Protein 8Z0R (pdb70)

Foldseek 3Di:
DPPDDAPDWFFDAQLCCCFQPNDDDDVVDGQQQKDKWKKKWFAQDDVVLLFVLVLVLCQQAFLQFWAWDDDPPGTIIHTDGSPPDGEAEEEAEDPVRVVVVCVVPRRDDDDRGDGGFKYWYWYDHDSTMIMIMMMGGGFSFDLLVVLSVVSSVQSSVCSPPPHHGDDDHQPDHVSRVRVVNVVPDDVPVLVVLLVVLLVVLPPPDFAFAFAFPDDQDQAAPQFWDKFKFDDAQVLQVLLQVVQVVLVHGSLLVLVLLLVLLRVVRGDDFKAKEKEWDFDDPPVSCSSHTGGGIAIDIFMFTNDQPAWSSVRSVSSVVRVVVCVVSPRRHVVVSQVPRDPDDRRSAQGSHQHYEYEDEDVGIDMGIDDDTSRGHSHQKYWYWYQDSRGIITMMMGRPSTHDPVVRVLSSVSPVLSVLCSVPVGGGSNVSVVVSNPD/DDPDDAFDWFADAQLLCVAQVNPDDDVQDSQLDKDKWKKKKFFQDDVVLLFVLVLVLCQQAQLQQWAWDDDPPGIIITGAHSPPDGAAEEEDEDDVRVVVVVVVPRRDDDDRGDRGFWYWYWYCHDSGIIMIMIIGTGFSFDVLLVVLSVVSSVQSSVQRVDPHHDDDDHQPDHVSNVRVVNVVPDDVVLVVVLLVVVCVVLPPPDFAAPFAFDADQDQAADQFWDKDKFFAFPVLVVLLQVVQVVLVHGSVLLLVLLVLLLRVVRHVDQKAKAKEKDFDDPDPSRSSHGGRRIAIFIAMFGRPQPDWSSVRSVSSRVRVVVCVVSGRRHPVVSCVVVPVDDRNRFDGPHQEYEYEDEDDDRDMDMDIDDDDSRGDRHQWYWYWYQDPRGIITIIMGRPSTHDPVVNVLSSQLSNLLSVLCSVPVTDTSVVSSVVSVPPPVD/DAPDDAFDWFADAQLLCPAQVNDDDDVQDSQLAKDKWKKKKFFQDDVVLLFVLVLVLCQQAQLQQKAWDDDPPGITIHGDHSPPDGEAEEEAEDDVRVVVVCVVPRRDDDDRGDRGFKYWYWYCHDSRIIMIMIMGGGFSFDVLLVQLSVVSSVQSSVQRVVPHDRDDDHQPYHVSRVRVVNCVPDPPPLQVVLLVVLCVVLPPPDFAFPFAFPADQDQAAPQFWDWDKFDAFAVLQVLLQVVCVVVPHGSVLLLVLLVVLLRCVGGPDQKAKAKEKDFDDPDPSSSNHGGYRIAIFIAIFGQPQVDASVVRSVSSVVRVVVCVVSGRRHPVVSCVVVPVDDRNRFDGPHAEYEYEDEDDVMDMGIDDDTSRGHRHAKYWYWYQDNRGIITIIMGRPSTHDPVVNVLSSQLSNQLSVLCSVCRGGTSVVSSVVSND/DADDDAFGWFADAQLLCVFQVNDDDDVQDSQLAKDKWKWKKFFQDDVVLLFVLVLVLCQQAQLQQWAWDDDDPGIIIHGDHSPPDGEAEEEDADVVSVVVVCVVPRRDDDDRGDRGFWYWYWYDHDSGMIMIMIMGTGFSFDVLLVLLSVVSSVQSSVCRVPPHHGDDDRQPYHVRVVRVVNVVPDPCVLVVVLLVVVCVVLPPPDFAFPFAFPADQDQAADFFWFWFKFDAFPVLQVLLQVLQVVLPHGSLLLLVLLVVLLRCVGGVDQKAKAKEKDFDQPDPSRSSHGGRGIAIFIAIFGADQVAWSSVRSVSSRVRVVVCVVSGRRHPVVSCVVVPVDDRNRFDGPHAEYEYEDEARDDDPSDMDMGIDDDISRGHRHAKYWYWYQDPRGIITIIMGGPNTHDPVVNVLSSQLSNLLSVLCSPPPTDTSVRSSVSSNPPVVD

Nearest PDB structures (foldseek):
  6p1j-assembly1_A  TM=9.103E-01  e=5.384E-44  Eleftheria terrae
  6oyf-assembly1_A  TM=8.719E-01  e=1.333E-39  Eleftheria terrae
  6p4u-assembly1_A  TM=8.900E-01  e=2.921E-38  Eleftheria terrae
  8qnf-assembly1_A  TM=8.679E-01  e=4.219E-36  Streptomyces regensis
  8rz6-assembly1_A  TM=8.524E-01  e=6.944E-35  Streptomyces regensis

Structure (mmCIF, N/CA/C/O backbone):
data_8Z0R
#
_entry.id   8Z0R
#
_cell.length_a   1.00
_cell.length_b   1.00
_cell.length_c   1.00
_cell.angle_alpha   90.00
_cell.angle_beta   90.00
_cell.angle_gamma   90.00
#
_symmetry.space_group_name_H-M   'P 1'
#
loop_
_atom_site.group_PDB
_atom_site.id
_atom_site.type_symbol
_atom_site.label_atom_id
_atom_site.label_alt_id
_atom_site.label_comp_id
_atom_site.label_asym_id
_atom_site.label_entity_id
_atom_site.label_seq_id
_atom_site.pdbx_PDB_ins_code
_atom_site.Cartn_x
_atom_site.Cartn_y
_atom_site.Cartn_z
_atom_site.occupancy
_atom_site.B_iso_or_equiv
_atom_site.auth_seq_id
_atom_site.auth_comp_id
_atom_site.auth_asym_id
_atom_site.auth_atom_id
_atom_site.pdbx_PDB_model_num
ATOM 1 N N . VAL A 1 113 ? 128.048 96.691 176.184 1.00 52.97 101 VAL A N 1
ATOM 2 C CA . VAL A 1 113 ? 126.977 95.869 176.732 1.00 52.05 101 VAL A CA 1
ATOM 3 C C . VAL A 1 113 ? 125.633 96.575 176.578 1.00 53.97 101 VAL A C 1
ATOM 4 O O . VAL A 1 113 ? 125.507 97.759 176.891 1.00 52.91 101 VAL A O 1
ATOM 8 N N . PRO A 1 114 ? 124.627 95.849 176.084 1.00 55.24 102 PRO A N 1
ATOM 9 C CA . PRO A 1 114 ? 123.300 96.456 175.906 1.00 53.05 102 PRO A CA 1
ATOM 10 C C . PRO A 1 114 ? 122.619 96.754 177.232 1.00 53.97 102 PRO A C 1
ATOM 11 O O . PRO A 1 114 ? 122.206 95.836 177.948 1.00 58.11 102 PRO A O 1
ATOM 15 N N . VAL A 1 115 ? 122.497 98.038 177.567 1.00 53.98 103 VAL A N 1
ATOM 16 C CA . VAL A 1 115 ? 121.904 98.461 178.831 1.00 54.85 103 VAL A CA 1
ATOM 17 C C . VAL A 1 115 ? 120.803 99.465 178.491 1.00 57.83 103 VAL A C 1
ATOM 18 O O . VAL A 1 115 ? 120.205 100.093 179.372 1.00 55.93 103 VAL A O 1
ATOM 22 N N . THR A 1 116 ? 120.490 99.585 177.203 1.00 59.21 104 THR A N 1
ATOM 23 C CA . THR A 1 116 ? 119.504 100.546 176.733 1.00 58.37 104 THR A CA 1
ATOM 24 C C . THR A 1 116 ? 118.426 99.835 175.929 1.00 59.34 104 THR A C 1
ATOM 25 O O . THR A 1 116 ? 118.661 98.778 175.336 1.00 60.16 104 THR A O 1
ATOM 29 N N . GLY A 1 117 ? 117.234 100.426 175.925 1.00 52.17 105 GLY A N 1
ATOM 30 C CA . GLY A 1 117 ? 116.116 99.890 175.189 1.00 51.25 105 GLY A CA 1
ATOM 31 C C . GLY A 1 117 ? 115.503 100.919 174.262 1.00 52.19 105 GLY A C 1
ATOM 32 O O . GLY A 1 117 ? 115.837 102.108 174.308 1.00 50.77 105 GLY A O 1
ATOM 33 N N . PRO A 1 118 ? 114.602 100.476 173.386 1.00 53.12 106 PRO A N 1
ATOM 34 C CA . PRO A 1 118 ? 113.947 101.415 172.466 1.00 50.03 106 PRO A CA 1
ATOM 35 C C . PRO A 1 118 ? 113.151 102.468 173.222 1.00 50.61 106 PRO A C 1
ATOM 36 O O . PRO A 1 118 ? 112.510 102.183 174.236 1.00 49.67 106 PRO A O 1
ATOM 40 N N . GLY A 1 119 ? 11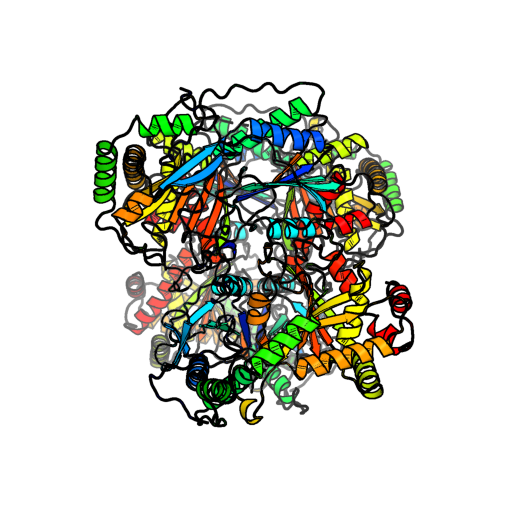3.201 103.699 172.717 1.00 54.13 107 GLY A N 1
ATOM 41 C CA . GLY A 1 119 ? 112.479 104.796 173.329 1.00 52.76 107 GLY A CA 1
ATOM 42 C C . GLY A 1 119 ? 112.982 105.227 174.687 1.00 53.21 107 GLY A C 1
ATOM 43 O O . GLY A 1 119 ? 112.312 106.021 175.354 1.00 52.29 107 GLY A O 1
ATOM 44 N N . GLU A 1 120 ? 114.139 104.734 175.119 1.00 55.58 108 GLU A N 1
ATOM 45 C CA . GLU A 1 120 ? 114.696 105.061 176.423 1.00 56.86 108 GLU A CA 1
ATOM 46 C C . GLU A 1 120 ? 115.769 106.131 176.273 1.00 56.84 108 GLU A C 1
ATOM 47 O O . GLU A 1 120 ? 116.531 106.130 175.301 1.00 54.09 108 GLU A O 1
ATOM 53 N N . GLU A 1 121 ? 115.826 107.042 177.240 1.00 58.44 109 GLU A N 1
ATOM 54 C CA . GLU A 1 121 ? 116.741 108.174 177.195 1.00 59.70 109 GLU A CA 1
ATOM 55 C C . GLU A 1 121 ? 117.984 107.880 178.027 1.00 60.53 109 GLU A C 1
ATOM 56 O O . GLU A 1 121 ? 117.882 107.444 179.179 1.00 62.29 109 GLU A O 1
ATOM 62 N N . SER A 1 122 ? 119.155 108.107 177.432 1.00 53.99 110 SER A N 1
ATOM 63 C CA . SER A 1 122 ? 120.434 107.915 178.092 1.00 50.73 110 SER A CA 1
ATOM 64 C C . SER A 1 122 ? 121.137 109.255 178.292 1.00 54.15 110 SER A C 1
ATOM 65 O O . SER A 1 122 ? 120.955 110.183 177.497 1.00 54.17 110 SER A O 1
ATOM 67 N N . PRO A 1 123 ? 121.947 109.391 179.345 1.00 54.53 111 PRO A N 1
ATOM 68 C CA . PRO A 1 123 ? 122.642 110.665 179.578 1.00 54.52 111 PRO A CA 1
ATOM 69 C C . PRO A 1 123 ? 123.719 110.945 178.542 1.00 54.28 111 PRO A C 1
ATOM 70 O O . PRO A 1 123 ? 123.953 110.137 177.638 1.00 54.18 111 PRO A O 1
ATOM 74 N N . LEU A 1 124 ? 124.384 112.089 178.671 1.00 53.82 112 LEU A N 1
ATOM 75 C CA . LEU A 1 124 ? 125.420 112.495 177.733 1.00 55.21 112 LEU A CA 1
ATOM 76 C C . LEU A 1 124 ? 126.773 111.946 178.164 1.00 55.75 112 LEU A C 1
ATOM 77 O O . LEU A 1 124 ? 127.117 111.965 179.349 1.00 54.37 112 LEU A O 1
ATOM 82 N N . SER A 1 125 ? 127.538 111.457 177.191 1.00 53.45 113 SER A N 1
ATOM 83 C CA . SER A 1 125 ? 128.866 110.936 177.470 1.00 52.25 113 SER A CA 1
ATOM 84 C C . SER A 1 125 ? 129.823 112.077 177.817 1.00 54.27 113 SER A C 1
ATOM 85 O O . SER A 1 125 ? 129.497 113.262 177.699 1.00 54.03 113 SER A O 1
ATOM 88 N N . CYS A 1 126 ? 131.024 111.699 178.259 1.00 58.17 114 CYS A N 1
ATOM 89 C CA . CYS A 1 126 ? 132.019 112.695 178.648 1.00 58.36 114 CYS A CA 1
ATOM 90 C C . CYS A 1 126 ? 132.441 113.551 177.461 1.00 57.64 114 CYS A C 1
ATOM 91 O O . CYS A 1 126 ? 132.621 114.768 177.595 1.00 59.34 114 CYS A O 1
ATOM 94 N N . GLN A 1 127 ? 132.603 112.937 176.292 1.00 54.93 115 GLN A N 1
ATOM 95 C CA . GLN A 1 127 ? 132.999 113.645 175.081 1.00 55.61 115 GLN A CA 1
ATOM 96 C C . GLN A 1 127 ? 131.835 114.357 174.398 1.00 59.04 115 GLN A C 1
ATOM 97 O O . GLN A 1 127 ? 131.963 114.742 173.231 1.00 56.90 115 GLN A O 1
ATOM 103 N N . GLN A 1 128 ? 130.707 114.534 175.092 1.00 57.44 116 GLN A N 1
ATOM 104 C CA . GLN A 1 128 ? 129.546 115.232 174.550 1.00 53.33 116 GLN A CA 1
ATOM 105 C C . GLN A 1 128 ? 129.147 116.429 175.408 1.00 53.51 116 GLN A C 1
ATOM 106 O O . GLN A 1 128 ? 127.987 116.850 175.376 1.00 56.14 116 GLN A O 1
ATOM 112 N N . SER A 1 129 ? 130.086 116.984 176.177 1.00 50.88 117 SER A N 1
ATOM 113 C CA . SER A 1 129 ? 129.749 118.058 177.106 1.00 55.40 117 SER A CA 1
ATOM 114 C C . SER A 1 129 ? 129.544 119.393 176.399 1.00 56.26 117 SER A C 1
ATOM 115 O O . SER A 1 129 ? 128.814 120.253 176.905 1.00 58.33 117 SER A O 1
ATOM 118 N N . GLU A 1 130 ? 130.182 119.591 175.249 1.00 50.68 118 GLU A N 1
ATOM 119 C CA . GLU A 1 130 ? 130.187 120.875 174.549 1.00 51.92 118 GLU A CA 1
ATOM 120 C C . GLU A 1 130 ? 129.907 120.659 173.066 1.00 59.58 118 GLU A C 1
ATOM 121 O O . GLU A 1 130 ? 130.646 121.123 172.197 1.00 61.78 118 GLU A O 1
ATOM 127 N N . LEU A 1 131 ? 128.826 119.937 172.765 1.00 58.45 119 LEU A N 1
ATOM 128 C CA . LEU A 1 131 ? 128.660 119.300 171.464 1.00 53.18 119 LEU A CA 1
ATOM 129 C C . LEU A 1 131 ? 128.670 120.298 170.307 1.00 53.92 119 LEU A C 1
ATOM 130 O O . LEU A 1 131 ? 129.665 120.383 169.580 1.00 55.40 119 LEU A O 1
ATOM 135 N N . TRP A 1 132 ? 127.594 121.068 170.124 1.00 49.30 120 TRP A N 1
ATOM 136 C CA . TRP A 1 132 ? 127.681 122.316 169.364 1.00 47.99 120 TRP A CA 1
ATOM 137 C C . TRP A 1 132 ? 126.802 123.435 169.900 1.00 48.06 120 TRP A C 1
ATOM 138 O O . TRP A 1 132 ? 127.015 124.589 169.516 1.00 51.24 120 TRP A O 1
ATOM 149 N N . PHE A 1 133 ? 125.828 123.152 170.763 1.00 51.11 121 PHE A N 1
ATOM 150 C CA . PHE A 1 133 ? 124.938 124.165 171.309 1.00 51.88 121 PHE A CA 1
ATOM 151 C C . PHE A 1 133 ? 125.079 124.322 172.814 1.00 50.60 121 PHE A C 1
ATOM 152 O O . PHE A 1 133 ? 124.391 125.161 173.405 1.00 51.75 121 PHE A O 1
ATOM 160 N N . LEU A 1 134 ? 125.945 123.536 173.448 1.00 50.90 122 LEU A N 1
ATOM 161 C CA . LEU A 1 134 ? 126.161 123.619 174.884 1.00 54.02 122 LEU A CA 1
ATOM 162 C C . LEU A 1 134 ? 127.231 124.634 175.264 1.00 56.66 122 LEU A C 1
ATOM 163 O O . LEU A 1 134 ? 127.452 124.861 176.458 1.00 56.24 122 LEU A O 1
ATOM 168 N N . ASN A 1 135 ? 127.894 125.243 174.284 1.00 54.61 123 ASN A N 1
ATOM 169 C CA . ASN A 1 135 ? 128.909 126.271 174.495 1.00 56.12 123 ASN A CA 1
ATOM 170 C C . ASN A 1 135 ? 128.701 127.420 173.516 1.00 56.90 123 ASN A C 1
ATOM 171 O O . ASN A 1 135 ? 129.636 127.928 172.894 1.00 55.60 123 ASN A O 1
ATOM 176 N N . GLN A 1 136 ? 127.447 127.842 173.373 1.00 57.89 124 GLN A N 1
ATOM 177 C CA . GLN A 1 136 ? 127.084 128.823 172.361 1.00 56.80 124 GLN A CA 1
ATOM 178 C C . GLN A 1 136 ? 127.616 130.210 172.701 1.00 58.10 124 GLN A C 1
ATOM 179 O O . GLN A 1 136 ? 127.808 130.565 173.867 1.00 59.66 124 GLN A O 1
ATOM 185 N N . ARG A 1 137 ? 127.855 130.996 171.653 1.00 57.16 125 ARG A N 1
ATOM 186 C CA . ARG A 1 137 ? 128.144 132.417 171.765 1.00 56.92 125 ARG A CA 1
ATOM 187 C C . ARG A 1 137 ? 127.173 133.179 170.875 1.00 59.90 125 ARG A C 1
ATOM 188 O O . ARG A 1 137 ? 126.965 132.815 169.713 1.00 60.35 125 ARG A O 1
ATOM 196 N N . ALA A 1 138 ? 126.570 134.231 171.433 1.00 52.26 126 ALA A N 1
ATOM 197 C CA . ALA A 1 138 ? 125.492 134.927 170.737 1.00 48.06 126 ALA A CA 1
ATOM 198 C C . ALA A 1 138 ? 125.984 135.617 169.470 1.00 51.37 126 ALA A C 1
ATOM 199 O O . ALA A 1 138 ? 125.291 135.612 168.446 1.00 58.14 126 ALA A O 1
ATOM 201 N N . HIS A 1 139 ? 127.176 136.216 169.517 1.00 47.37 127 HIS A N 1
ATOM 202 C CA . HIS A 1 139 ? 127.618 137.063 168.414 1.00 49.24 127 HIS A CA 1
ATOM 203 C C . HIS A 1 139 ? 128.001 136.255 167.180 1.00 50.14 127 HIS A C 1
ATOM 204 O O . HIS A 1 139 ? 127.832 136.736 166.054 1.00 49.20 127 HIS A O 1
ATOM 211 N N . LEU A 1 140 ? 128.510 135.039 167.361 1.00 48.63 128 LEU A N 1
ATOM 212 C CA . LEU A 1 140 ? 128.997 134.243 166.242 1.00 51.36 128 LEU A CA 1
ATOM 213 C C . LEU A 1 140 ? 127.921 133.379 165.599 1.00 49.41 128 LEU A C 1
ATOM 214 O O . LEU A 1 140 ? 128.180 132.772 164.555 1.00 49.72 128 LEU A O 1
ATOM 219 N N . GLY A 1 141 ? 126.733 133.308 166.182 1.00 47.11 129 GLY A N 1
ATOM 220 C CA . GLY A 1 141 ? 125.696 132.444 165.659 1.00 46.07 129 GLY A CA 1
ATOM 221 C C . GLY A 1 141 ? 125.789 131.042 166.227 1.00 52.03 129 GLY A C 1
ATOM 222 O O . GLY A 1 141 ? 126.418 130.789 167.259 1.00 53.98 129 GLY A O 1
ATOM 223 N N . SER A 1 142 ? 125.140 130.111 165.531 1.00 45.85 130 SER A N 1
ATOM 224 C CA . SER A 1 142 ? 125.111 128.716 165.952 1.00 41.62 130 SER A CA 1
ATOM 225 C C . SER A 1 142 ? 125.749 127.783 164.938 1.00 44.48 130 SER A C 1
ATOM 226 O O . SER A 1 142 ? 126.565 126.933 165.312 1.00 51.66 130 SER A O 1
ATOM 229 N N . SER A 1 143 ? 125.402 127.916 163.662 1.00 40.99 131 SER A N 1
ATOM 230 C CA . SER A 1 143 ? 125.854 126.984 162.629 1.00 41.55 131 SER A CA 1
ATOM 231 C C . SER A 1 143 ? 127.118 127.469 161.925 1.00 43.74 131 SER A C 1
ATOM 232 O O . SER A 1 143 ? 127.160 127.582 160.701 1.00 46.66 131 SER A O 1
ATOM 235 N N . TYR A 1 144 ? 128.168 127.758 162.691 1.00 41.47 132 TYR A N 1
ATOM 236 C CA . TYR A 1 144 ? 129.445 128.142 162.106 1.00 45.33 132 TYR A CA 1
ATOM 237 C C . TYR A 1 144 ? 130.515 127.069 162.257 1.00 48.81 132 TYR A C 1
ATOM 238 O O . TYR A 1 144 ? 131.571 127.178 161.624 1.00 49.32 132 TYR A O 1
ATOM 247 N N . ASP A 1 145 ? 130.269 126.043 163.069 1.00 47.41 133 ASP A N 1
ATOM 248 C CA . ASP A 1 145 ? 131.203 124.943 163.261 1.00 39.27 133 ASP A CA 1
ATOM 249 C C . ASP A 1 145 ? 130.871 123.723 162.414 1.00 41.23 133 ASP A C 1
ATOM 250 O O . ASP A 1 145 ? 131.488 122.671 162.604 1.00 50.36 133 ASP A O 1
ATOM 255 N N . ASN A 1 146 ? 129.912 123.831 161.498 1.00 30.66 134 ASN A N 1
ATOM 256 C CA . ASN A 1 146 ? 129.584 122.710 160.630 1.00 37.08 134 ASN A CA 1
ATOM 257 C C . ASN A 1 146 ? 130.773 122.361 159.744 1.00 40.08 134 ASN A C 1
ATOM 258 O O . ASN A 1 146 ? 131.456 123.243 159.216 1.00 39.00 134 ASN A O 1
ATOM 263 N N . VAL A 1 147 ? 131.019 121.065 159.582 1.00 39.61 135 VAL A N 1
ATOM 264 C CA . VAL A 1 147 ? 132.115 120.572 158.756 1.00 39.79 135 VAL A CA 1
ATOM 265 C C . VAL A 1 147 ? 131.537 120.042 157.451 1.00 40.23 135 VAL A C 1
ATOM 266 O O . VAL A 1 147 ? 130.491 119.379 157.444 1.00 41.49 135 VAL A O 1
ATOM 270 N N . GLN A 1 148 ? 132.187 120.374 156.341 1.00 38.52 136 GLN A N 1
ATOM 271 C CA . GLN A 1 148 ? 131.758 119.944 155.020 1.00 41.11 136 GLN A CA 1
ATOM 272 C C . GLN A 1 148 ? 132.794 119.000 154.428 1.00 41.65 136 GLN A C 1
ATOM 273 O O . GLN A 1 148 ? 134.000 119.193 154.610 1.00 46.83 136 GLN A O 1
ATOM 279 N N . MET A 1 149 ? 132.318 117.976 153.723 1.00 41.83 137 MET A N 1
ATOM 280 C CA . MET A 1 149 ? 133.188 116.958 153.147 1.00 38.01 137 MET A CA 1
ATOM 281 C C . MET A 1 149 ? 132.698 116.644 151.743 1.00 44.62 137 MET A C 1
ATOM 282 O O . MET A 1 149 ? 131.673 115.976 151.577 1.00 43.23 137 MET A O 1
ATOM 287 N N . ALA A 1 150 ? 133.430 117.121 150.737 1.00 45.74 138 ALA A N 1
ATOM 288 C CA . ALA A 1 150 ? 133.036 116.977 149.344 1.00 42.25 138 ALA A CA 1
ATOM 289 C C . ALA A 1 150 ? 134.041 116.110 148.601 1.00 40.86 138 ALA A C 1
ATOM 290 O O . ALA A 1 150 ? 135.220 116.046 148.961 1.00 41.94 138 ALA A O 1
ATOM 292 N N . TYR A 1 151 ? 133.559 115.443 147.554 1.00 40.02 139 TYR A N 1
ATOM 293 C CA . TYR A 1 151 ? 134.385 114.583 146.720 1.00 39.50 139 TYR A CA 1
ATOM 294 C C . TYR A 1 151 ? 133.890 114.663 145.284 1.00 44.10 139 TYR A C 1
ATOM 295 O O . TYR A 1 151 ? 132.754 115.062 145.015 1.00 48.86 139 TYR A O 1
ATOM 304 N N . ARG A 1 152 ? 134.757 114.272 144.356 1.00 44.76 140 ARG A N 1
ATOM 305 C CA . ARG A 1 152 ? 134.432 114.231 142.940 1.00 43.89 140 ARG A CA 1
ATOM 306 C C . ARG A 1 152 ? 134.491 112.793 142.442 1.00 46.43 140 ARG A C 1
ATOM 307 O O . ARG A 1 152 ? 135.284 111.982 142.929 1.00 44.58 140 ARG A O 1
ATOM 315 N N . VAL A 1 153 ? 133.635 112.481 141.472 1.00 45.96 141 VAL A N 1
ATOM 316 C CA . VAL A 1 153 ? 133.542 111.146 140.893 1.00 43.70 141 VAL A CA 1
ATOM 317 C C . VAL A 1 153 ? 133.665 111.267 139.382 1.00 44.80 141 VAL A C 1
ATOM 318 O O . VAL A 1 153 ? 133.001 112.108 138.766 1.00 39.83 141 VAL A O 1
ATOM 322 N N . ILE A 1 154 ? 134.515 110.433 138.787 1.00 48.54 142 ILE A N 1
ATOM 323 C CA . ILE A 1 154 ? 134.747 110.417 137.347 1.00 42.75 142 ILE A CA 1
ATOM 324 C C . ILE A 1 154 ? 134.465 109.013 136.831 1.00 41.76 142 ILE A C 1
ATOM 325 O O . ILE A 1 154 ? 134.962 108.030 137.392 1.00 44.10 142 ILE A O 1
ATOM 330 N N . GLY A 1 155 ? 133.671 108.923 135.767 1.00 43.47 143 GLY A N 1
ATOM 331 C CA . GLY A 1 155 ? 133.324 107.652 135.177 1.00 46.11 143 GLY A CA 1
ATOM 332 C C . GLY A 1 155 ? 131.850 107.333 135.321 1.00 50.28 143 GLY A C 1
ATOM 333 O O . GLY A 1 155 ? 131.095 108.060 135.973 1.00 54.49 143 GLY A O 1
ATOM 334 N N . PRO A 1 156 ? 131.412 106.225 134.717 1.00 54.03 144 PRO A N 1
ATOM 335 C CA . PRO A 1 156 ? 129.986 105.873 134.770 1.00 53.78 144 PRO A CA 1
ATOM 336 C C . PRO A 1 156 ? 129.538 105.469 136.166 1.00 52.12 144 PRO A C 1
ATOM 337 O O . PRO A 1 156 ? 129.916 104.407 136.670 1.00 49.87 144 PRO A O 1
ATOM 341 N N . LEU A 1 157 ? 128.725 106.313 136.795 1.00 50.86 145 LEU A N 1
ATOM 342 C CA . LEU A 1 157 ? 128.262 106.107 138.159 1.00 50.43 145 LEU A CA 1
ATOM 343 C C . LEU A 1 157 ? 126.756 105.877 138.172 1.00 50.72 145 LEU A C 1
ATOM 344 O O . LEU A 1 157 ? 126.010 106.554 137.457 1.00 55.24 145 LEU A O 1
ATOM 349 N N . ASP A 1 158 ? 126.315 104.920 138.985 1.00 53.56 146 ASP A N 1
ATOM 350 C CA . ASP A 1 158 ? 124.891 104.639 139.162 1.00 54.50 146 ASP A CA 1
ATOM 351 C C . ASP A 1 158 ? 124.401 105.478 140.336 1.00 56.49 146 ASP A C 1
ATOM 352 O O . ASP A 1 158 ? 124.670 105.161 141.497 1.00 60.45 146 ASP A O 1
ATOM 357 N N . ARG A 1 159 ? 123.680 106.558 140.027 1.00 52.83 147 ARG A N 1
ATOM 358 C CA . ARG A 1 159 ? 123.295 107.528 141.049 1.00 51.53 147 ARG A CA 1
ATOM 359 C C . ARG A 1 159 ? 122.375 106.903 142.093 1.00 52.71 147 ARG A C 1
ATOM 360 O O . ARG A 1 159 ? 122.538 107.129 143.300 1.00 56.43 147 ARG A O 1
ATOM 368 N N . GLN A 1 160 ? 121.392 106.119 141.641 1.00 52.61 148 GLN A N 1
ATOM 369 C CA . GLN A 1 160 ? 120.426 105.533 142.563 1.00 54.40 148 GLN A CA 1
ATOM 370 C C . GLN A 1 160 ? 121.102 104.578 143.539 1.00 55.35 148 GLN A C 1
ATOM 371 O O . GLN A 1 160 ? 120.796 104.584 144.737 1.00 55.81 148 GLN A O 1
ATOM 377 N N . ALA A 1 161 ? 122.030 103.755 143.046 1.00 49.61 149 ALA A N 1
ATOM 378 C CA . ALA A 1 161 ? 122.736 102.831 143.927 1.00 49.44 149 ALA A CA 1
ATOM 379 C C . ALA A 1 161 ? 123.605 103.580 144.927 1.00 49.41 149 ALA A C 1
ATOM 380 O O . ALA A 1 161 ? 123.751 103.150 146.075 1.00 49.98 149 ALA A O 1
ATOM 382 N N . TYR A 1 162 ? 124.183 104.709 144.515 1.00 46.86 150 TYR A N 1
ATOM 383 C CA . TYR A 1 162 ? 125.011 105.491 145.427 1.00 49.56 150 TYR A CA 1
ATOM 384 C C . TYR A 1 162 ? 124.166 106.125 146.530 1.00 52.68 150 TYR A C 1
ATOM 385 O O . TYR A 1 162 ? 124.550 106.108 147.709 1.00 51.81 150 TYR A O 1
ATOM 394 N N . ALA A 1 163 ? 123.001 106.669 146.170 1.00 47.79 151 ALA A N 1
ATOM 395 C CA . ALA A 1 163 ? 122.095 107.205 147.183 1.00 44.64 151 ALA A CA 1
ATOM 396 C C . ALA A 1 163 ? 121.601 106.108 148.118 1.00 45.40 151 ALA A C 1
ATOM 397 O O . ALA A 1 163 ? 121.475 106.321 149.332 1.00 47.32 151 ALA A O 1
ATOM 399 N N . ARG A 1 164 ? 121.310 104.925 147.570 1.00 49.02 152 ARG A N 1
ATOM 400 C CA . ARG A 1 164 ? 120.884 103.806 148.403 1.00 49.13 152 ARG A CA 1
ATOM 401 C C . ARG A 1 164 ? 122.000 103.362 149.340 1.00 51.00 152 ARG A C 1
ATOM 402 O O . ARG A 1 164 ? 121.739 102.972 150.481 1.00 50.21 152 ARG A O 1
ATOM 410 N N . ALA A 1 165 ? 123.249 103.406 148.873 1.00 45.30 153 ALA A N 1
ATOM 411 C CA . ALA A 1 165 ? 124.378 103.106 149.745 1.00 46.73 153 ALA A CA 1
ATOM 412 C C . ALA A 1 165 ? 124.474 104.113 150.882 1.00 48.18 153 ALA A C 1
ATOM 413 O O . ALA A 1 165 ? 124.717 103.735 152.035 1.00 43.75 153 ALA A O 1
ATOM 415 N N . PHE A 1 166 ? 124.285 105.401 150.578 1.00 50.65 154 PHE A N 1
ATOM 416 C CA . PHE A 1 166 ? 124.275 106.410 151.637 1.00 46.28 154 PHE A CA 1
ATOM 417 C C . PHE A 1 166 ? 123.182 106.129 152.662 1.00 50.24 154 PHE A C 1
ATOM 418 O O . PHE A 1 166 ? 123.425 106.171 153.875 1.00 50.05 154 PHE A O 1
ATOM 426 N N . GLU A 1 167 ? 121.966 105.841 152.192 1.00 48.98 155 GLU A N 1
ATOM 427 C CA . GLU A 1 167 ? 120.863 105.622 153.124 1.00 50.48 155 GLU A CA 1
ATOM 428 C C . GLU A 1 167 ? 121.072 104.349 153.941 1.00 51.41 155 GLU A C 1
ATOM 429 O O . GLU A 1 167 ? 120.754 104.313 155.137 1.00 54.06 155 GLU A O 1
ATOM 435 N N . GLY A 1 168 ? 121.631 103.304 153.326 1.00 48.87 156 GLY A N 1
ATOM 436 C CA . GLY A 1 168 ? 121.919 102.088 154.068 1.00 49.76 156 GLY A CA 1
ATOM 437 C C . GLY A 1 168 ? 123.004 102.286 155.107 1.00 51.96 156 GLY A C 1
ATOM 438 O O . GLY A 1 168 ? 122.936 101.722 156.202 1.00 54.08 156 GLY A O 1
ATOM 439 N N . LEU A 1 169 ? 124.023 103.082 154.779 1.00 50.33 157 LEU A N 1
ATOM 440 C CA . LEU A 1 169 ? 125.051 103.402 155.762 1.00 52.87 157 LEU A CA 1
ATOM 441 C C . LEU A 1 169 ? 124.468 104.193 156.926 1.00 51.98 157 LEU A C 1
ATOM 442 O O . LEU A 1 169 ? 124.815 103.949 158.087 1.00 45.92 157 LEU A O 1
ATOM 447 N N . VAL A 1 170 ? 123.587 105.154 156.633 1.00 51.46 158 VAL A N 1
ATOM 448 C CA . VAL A 1 170 ? 122.951 105.920 157.702 1.00 54.97 158 VAL A CA 1
ATOM 449 C C . VAL A 1 170 ? 122.107 105.006 158.582 1.00 53.81 158 VAL A C 1
ATOM 450 O O . VAL A 1 170 ? 122.090 105.145 159.812 1.00 53.23 158 VAL A O 1
ATOM 454 N N . ALA A 1 171 ? 121.399 104.055 157.970 1.00 50.33 159 ALA A N 1
ATOM 455 C CA . ALA A 1 171 ? 120.630 103.088 158.749 1.00 51.79 159 ALA A CA 1
ATOM 456 C C . ALA A 1 171 ? 121.541 102.220 159.610 1.00 55.53 159 ALA A C 1
ATOM 457 O O . ALA A 1 171 ? 121.194 101.879 160.747 1.00 54.40 159 ALA A O 1
ATOM 459 N N . ARG A 1 172 ? 122.707 101.844 159.079 1.00 57.91 160 ARG A N 1
ATOM 460 C CA . ARG A 1 172 ? 123.631 100.989 159.819 1.00 54.98 160 ARG A CA 1
ATOM 461 C C . ARG A 1 172 ? 124.132 101.671 161.087 1.00 54.08 160 ARG A C 1
ATOM 462 O O . ARG A 1 172 ? 124.201 101.045 162.151 1.00 53.30 160 ARG A O 1
ATOM 470 N N . HIS A 1 173 ? 124.482 102.950 160.995 1.00 58.28 161 HIS A N 1
ATOM 471 C CA . HIS A 1 173 ? 125.003 103.675 162.142 1.00 57.70 161 HIS A CA 1
ATOM 472 C C . HIS A 1 173 ? 123.867 104.076 163.082 1.00 57.22 161 HIS A C 1
ATOM 473 O O . HIS A 1 173 ? 122.684 103.882 162.794 1.00 57.96 161 HIS A O 1
ATOM 480 N N . ALA A 1 174 ? 124.242 104.645 164.229 1.00 53.66 162 ALA A N 1
ATOM 481 C CA . ALA A 1 174 ? 123.261 104.993 165.249 1.00 51.40 162 ALA A CA 1
ATOM 482 C C . ALA A 1 174 ? 123.409 106.436 165.715 1.00 50.01 162 ALA A C 1
ATOM 483 O O . ALA A 1 174 ? 122.434 107.050 166.161 1.00 48.64 162 ALA A O 1
ATOM 485 N N . VAL A 1 175 ? 124.622 106.987 165.623 1.00 49.43 163 VAL A N 1
ATOM 486 C CA . VAL A 1 175 ? 124.841 108.365 166.046 1.00 48.96 163 VAL A CA 1
ATOM 487 C C . VAL A 1 175 ? 124.199 109.354 165.080 1.00 49.75 163 VAL A C 1
ATOM 488 O O . VAL A 1 175 ? 123.942 110.504 165.454 1.00 47.16 163 VAL A O 1
ATOM 492 N N . LEU A 1 176 ? 123.922 108.933 163.848 1.00 48.57 164 LEU A N 1
ATOM 493 C CA . LEU A 1 176 ? 123.286 109.782 162.850 1.00 44.76 164 LEU A CA 1
ATOM 494 C C . LEU A 1 176 ? 121.774 109.872 163.024 1.00 47.02 164 LEU A C 1
ATOM 495 O O . LEU A 1 176 ? 121.093 110.404 162.142 1.00 51.61 164 LEU A O 1
ATOM 500 N N . ARG A 1 177 ? 121.237 109.362 164.136 1.00 52.02 165 ARG A N 1
ATOM 501 C CA . ARG A 1 177 ? 119.802 109.378 164.391 1.00 51.94 165 ARG A CA 1
ATOM 502 C C . ARG A 1 177 ? 119.469 109.835 165.807 1.00 53.10 165 ARG A C 1
ATOM 503 O O . ARG A 1 177 ? 118.339 109.624 166.263 1.00 53.36 165 ARG A O 1
ATOM 511 N N . THR A 1 178 ? 120.414 110.453 166.510 1.00 49.20 166 THR A N 1
ATOM 512 C CA . THR A 1 178 ? 120.208 110.829 167.901 1.00 47.49 166 THR A CA 1
ATOM 513 C C . THR A 1 178 ? 119.634 112.238 168.003 1.00 52.80 166 THR A C 1
ATOM 514 O O . THR A 1 178 ? 120.039 113.146 167.272 1.00 54.74 166 THR A O 1
ATOM 518 N N . SER A 1 179 ? 118.685 112.414 168.920 1.00 52.29 167 SER A N 1
ATOM 519 C CA . SER A 1 179 ? 118.097 113.710 169.223 1.00 50.19 167 SER A CA 1
ATOM 520 C C . SER A 1 179 ? 118.394 114.065 170.672 1.00 50.45 167 SER A C 1
ATOM 521 O O . SER A 1 179 ? 118.379 113.195 171.548 1.00 52.91 167 SER A O 1
ATOM 524 N N . TYR A 1 180 ? 118.666 115.341 170.922 1.00 49.20 168 TYR A N 1
ATOM 525 C CA . TYR A 1 180 ? 119.079 115.822 172.238 1.00 49.69 168 TYR A CA 1
ATOM 526 C C . TYR A 1 180 ? 117.944 116.664 172.817 1.00 50.50 168 TYR A C 1
ATOM 527 O O . TYR A 1 180 ? 117.854 117.869 172.574 1.00 51.46 168 TYR A O 1
ATOM 536 N N . LEU A 1 181 ? 117.080 116.017 173.591 1.00 53.35 169 LEU A N 1
ATOM 537 C CA . LEU A 1 181 ? 115.940 116.675 174.210 1.00 55.95 169 LEU A CA 1
ATOM 538 C C . LEU A 1 181 ? 116.344 117.306 175.536 1.00 56.52 169 LEU A C 1
ATOM 539 O O . LEU A 1 181 ? 117.259 116.836 176.217 1.00 57.88 169 LEU A O 1
ATOM 544 N N . ARG A 1 182 ? 115.647 118.379 175.899 1.00 56.41 170 ARG A N 1
ATOM 545 C CA . ARG A 1 182 ? 115.886 119.066 177.160 1.00 56.69 170 ARG A CA 1
ATOM 546 C C . ARG A 1 182 ? 115.018 118.452 178.252 1.00 59.19 170 ARG A C 1
ATOM 547 O O . ARG A 1 182 ? 113.805 118.297 178.076 1.00 62.20 170 ARG A O 1
ATOM 555 N N . ARG A 1 183 ? 115.645 118.100 179.374 1.00 58.77 171 ARG A N 1
ATOM 556 C CA . ARG A 1 183 ? 114.961 117.516 180.529 1.00 58.32 171 ARG A CA 1
ATOM 557 C C . ARG A 1 183 ? 115.404 118.293 181.764 1.00 58.56 171 ARG A C 1
ATOM 558 O O . ARG A 1 183 ? 116.394 117.939 182.409 1.00 59.92 171 ARG A O 1
ATOM 566 N N . GLY A 1 184 ? 114.667 119.350 182.094 1.00 50.92 172 GLY A N 1
ATOM 567 C CA . GLY A 1 184 ? 115.021 120.180 183.228 1.00 52.00 172 GLY A CA 1
ATOM 568 C C . GLY A 1 184 ? 116.231 121.050 182.960 1.00 55.60 172 GLY A C 1
ATOM 569 O O . GLY A 1 184 ? 116.156 122.009 182.186 1.00 56.72 172 GLY A O 1
ATOM 570 N N . ASP A 1 185 ? 117.356 120.727 183.599 1.00 58.33 173 ASP A N 1
ATOM 571 C CA . ASP A 1 185 ? 118.595 121.477 183.437 1.00 59.36 173 ASP A CA 1
ATOM 572 C C . ASP A 1 185 ? 119.673 120.670 182.721 1.00 60.13 173 ASP A C 1
ATOM 573 O O . ASP A 1 185 ? 120.850 121.044 182.761 1.00 58.71 173 ASP A O 1
ATOM 578 N N . THR A 1 186 ? 119.298 119.573 182.066 1.00 57.17 174 THR A N 1
ATOM 579 C CA . THR A 1 186 ? 120.248 118.719 181.366 1.00 56.48 174 THR A CA 1
ATOM 580 C C . THR A 1 186 ? 119.621 118.247 180.060 1.00 57.17 174 THR A C 1
ATOM 581 O O . THR A 1 186 ? 118.500 118.627 179.709 1.00 58.43 174 THR A O 1
ATOM 585 N N . TYR A 1 187 ? 120.358 117.406 179.337 1.00 56.31 175 TYR A N 1
ATOM 586 C CA . TYR A 1 187 ? 119.909 116.864 178.064 1.00 56.12 175 TYR A CA 1
ATOM 587 C C . TYR A 1 187 ? 120.026 115.347 178.077 1.00 57.26 175 TYR A C 1
ATOM 588 O O . TYR A 1 187 ? 120.821 114.767 178.823 1.00 58.86 175 TYR A O 1
ATOM 597 N N . VAL A 1 188 ? 119.216 114.706 177.233 1.00 52.17 176 VAL A N 1
ATOM 598 C CA . VAL A 1 188 ? 119.195 113.258 177.093 1.00 50.84 176 VAL A CA 1
ATOM 599 C C . VAL A 1 188 ? 119.301 112.912 175.613 1.00 53.62 176 VAL A C 1
ATOM 600 O O . VAL A 1 188 ? 119.285 113.784 174.744 1.00 55.87 176 VAL A O 1
ATOM 604 N N . GLN A 1 189 ? 119.410 111.617 175.335 1.00 49.28 177 GLN A N 1
ATOM 605 C CA . GLN A 1 189 ? 119.494 111.107 173.976 1.00 50.49 177 GLN A CA 1
ATOM 606 C C . GLN A 1 189 ? 118.278 110.244 173.662 1.00 51.45 177 GLN A C 1
ATOM 607 O O . GLN A 1 189 ? 117.612 109.719 174.556 1.00 53.84 177 GLN A O 1
ATOM 613 N N . LYS A 1 190 ? 117.993 110.107 172.368 1.00 49.81 178 LYS A N 1
ATOM 614 C CA . LYS A 1 190 ? 116.871 109.285 171.920 1.00 51.34 178 LYS A CA 1
ATOM 615 C C . LYS A 1 190 ? 117.136 108.879 170.477 1.00 50.61 178 LYS A C 1
ATOM 616 O O . LYS A 1 190 ? 117.134 109.734 169.585 1.00 53.11 178 LYS A O 1
ATOM 622 N N . VAL A 1 191 ? 117.360 107.589 170.252 1.00 47.08 179 VAL A N 1
ATOM 623 C CA . VAL A 1 191 ? 117.693 107.088 168.922 1.00 47.64 179 VAL A CA 1
ATOM 624 C C . VAL A 1 191 ? 116.407 106.892 168.130 1.00 49.23 179 VAL A C 1
ATOM 625 O O . VAL A 1 191 ? 115.533 106.113 168.524 1.00 51.63 179 VAL A O 1
ATOM 629 N N . ASN A 1 192 ? 116.290 107.600 167.011 1.00 53.00 180 ASN A N 1
ATOM 630 C CA . ASN A 1 192 ? 115.136 107.489 166.134 1.00 50.85 180 ASN A CA 1
ATOM 631 C C . ASN A 1 192 ? 115.381 106.386 165.105 1.00 51.99 180 ASN A C 1
ATOM 632 O O . ASN A 1 192 ? 116.336 105.612 165.205 1.00 54.80 180 ASN A O 1
ATOM 637 N N . ASP A 1 193 ? 114.515 106.303 164.101 1.00 55.00 181 ASP A N 1
ATOM 638 C CA . ASP A 1 193 ? 114.660 105.353 163.010 1.00 57.46 181 ASP A CA 1
ATOM 639 C C . ASP A 1 193 ? 115.165 106.064 161.759 1.00 57.20 181 ASP A C 1
ATOM 640 O O . ASP A 1 193 ? 115.118 107.292 161.646 1.00 52.76 181 ASP A O 1
ATOM 645 N N . THR A 1 194 ? 115.656 105.266 160.809 1.00 56.58 182 THR A N 1
ATOM 646 C CA . THR A 1 194 ? 116.254 105.812 159.595 1.00 54.27 182 THR A CA 1
ATOM 647 C C . THR A 1 194 ? 115.236 106.448 158.657 1.00 55.07 182 THR A C 1
ATOM 648 O O . THR A 1 194 ? 115.641 107.130 157.710 1.00 53.50 182 THR A O 1
ATOM 652 N N . THR A 1 195 ? 113.941 106.241 158.885 1.00 58.58 183 THR A N 1
ATOM 653 C CA . THR A 1 195 ? 112.928 106.810 158.007 1.00 54.80 183 THR A CA 1
ATOM 654 C C . THR A 1 195 ? 112.919 108.331 158.109 1.00 54.51 183 THR A C 1
ATOM 655 O O . THR A 1 195 ? 113.050 108.899 159.197 1.00 54.86 183 THR A O 1
ATOM 659 N N . GLY A 1 196 ? 112.755 108.989 156.964 1.00 54.43 184 GLY A N 1
ATOM 660 C CA . GLY A 1 196 ? 112.769 110.436 156.883 1.00 54.13 184 GLY A CA 1
ATOM 661 C C . GLY A 1 196 ? 114.036 111.021 156.300 1.00 56.74 184 GLY A C 1
ATOM 662 O O . GLY A 1 196 ? 114.052 112.216 155.976 1.00 57.08 184 GLY A O 1
ATOM 663 N N . PHE A 1 197 ? 115.096 110.229 156.158 1.00 52.32 185 PHE A N 1
ATOM 664 C CA . PHE A 1 197 ? 116.343 110.699 155.573 1.00 49.25 185 PHE A CA 1
ATOM 665 C C . PHE A 1 197 ? 116.329 110.476 154.067 1.00 50.67 185 PHE A C 1
ATOM 666 O O . PHE A 1 197 ? 115.860 109.441 153.584 1.00 53.02 185 PHE A O 1
ATOM 674 N N . ALA A 1 198 ? 116.845 111.455 153.327 1.00 48.63 186 ALA A N 1
ATOM 675 C CA . ALA A 1 198 ? 116.885 111.389 151.875 1.00 46.99 186 ALA A CA 1
ATOM 676 C C . ALA A 1 198 ? 118.195 111.984 151.378 1.00 49.53 186 ALA A C 1
ATOM 677 O O . ALA A 1 198 ? 118.995 112.521 152.150 1.00 50.55 186 ALA A O 1
ATOM 679 N N . VAL A 1 199 ? 118.408 111.880 150.069 1.00 44.45 187 VAL A N 1
ATOM 680 C CA . VAL A 1 199 ? 119.585 112.422 149.403 1.00 44.14 187 VAL A CA 1
ATOM 681 C C . VAL A 1 199 ? 119.115 113.425 148.359 1.00 46.94 187 VAL A C 1
ATOM 682 O O . VAL A 1 199 ? 118.259 113.106 147.527 1.00 49.59 187 VAL A O 1
ATOM 686 N N . ALA A 1 200 ? 119.670 114.633 148.408 1.00 40.71 188 ALA A N 1
ATOM 687 C CA . ALA A 1 200 ? 119.275 115.704 147.504 1.00 40.30 188 ALA A CA 1
ATOM 688 C C . ALA A 1 200 ? 120.053 115.602 146.197 1.00 41.97 188 ALA A C 1
ATOM 689 O O . ALA A 1 200 ? 121.273 115.410 146.206 1.00 38.98 188 ALA A O 1
ATOM 691 N N . PHE A 1 201 ? 119.342 115.730 145.079 1.00 42.80 189 PHE A N 1
ATOM 692 C CA . PHE A 1 201 ? 119.932 115.662 143.749 1.00 44.01 189 PHE A CA 1
ATOM 693 C C . PHE A 1 201 ? 119.784 117.010 143.061 1.00 46.87 189 PHE A C 1
ATOM 694 O O . PHE A 1 201 ? 118.676 117.550 142.977 1.00 49.64 189 PHE A O 1
ATOM 702 N N . GLU A 1 202 ? 120.897 117.549 142.569 1.00 44.34 190 GLU A N 1
ATOM 703 C CA . GLU A 1 202 ? 120.894 118.807 141.838 1.00 46.65 190 GLU A CA 1
ATOM 704 C C . GLU A 1 202 ? 121.789 118.681 140.615 1.00 49.00 190 GLU A C 1
ATOM 705 O O . GLU A 1 202 ? 122.729 117.884 140.593 1.00 47.49 190 GLU A O 1
ATOM 711 N N . ASP A 1 203 ? 121.485 119.478 139.594 1.00 49.84 191 ASP A N 1
ATOM 712 C CA . ASP A 1 203 ? 122.296 119.555 138.387 1.00 45.49 191 ASP A CA 1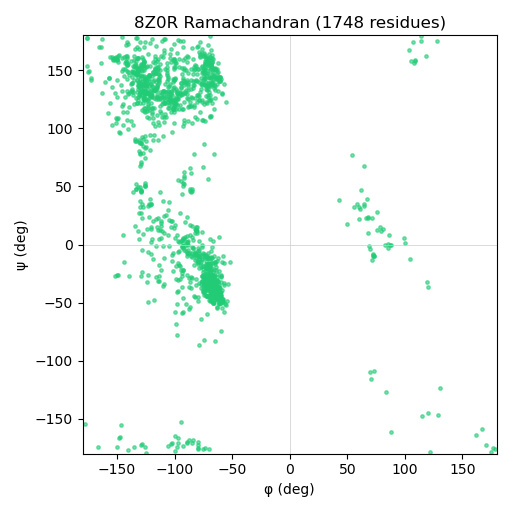
ATOM 713 C C . ASP A 1 203 ? 123.130 120.829 138.442 1.00 50.63 191 ASP A C 1
ATOM 714 O O . ASP A 1 203 ? 122.582 121.928 138.577 1.00 53.89 191 ASP A O 1
ATOM 719 N N . VAL A 1 204 ? 124.448 120.680 138.340 1.00 44.28 192 VAL A N 1
ATOM 720 C CA . VAL A 1 204 ? 125.373 121.801 138.421 1.00 42.29 192 VAL A CA 1
ATOM 721 C C . VAL A 1 204 ? 126.226 121.810 137.160 1.00 43.08 192 VAL A C 1
ATOM 722 O O . VAL A 1 204 ? 126.438 120.773 136.523 1.00 43.54 192 VAL A O 1
ATOM 726 N N . THR A 1 205 ? 126.717 122.996 136.797 1.00 43.56 193 THR A N 1
ATOM 727 C CA . THR A 1 205 ? 127.505 123.178 135.578 1.00 40.16 193 THR A CA 1
ATOM 728 C C . THR A 1 205 ? 128.701 124.066 135.912 1.00 43.72 193 THR A C 1
ATOM 729 O O . THR A 1 205 ? 128.558 125.285 136.046 1.00 43.81 193 THR A O 1
ATOM 733 N N . GLY A 1 206 ? 129.868 123.455 136.047 1.00 39.59 194 GLY A N 1
ATOM 734 C CA . GLY A 1 206 ? 131.101 124.178 136.269 1.00 35.24 194 GLY A CA 1
ATOM 735 C C . GLY A 1 206 ? 131.628 123.996 137.685 1.00 41.47 194 GLY A C 1
ATOM 736 O O . GLY A 1 206 ? 130.903 123.639 138.617 1.00 44.09 194 GLY A O 1
ATOM 737 N N . ASP A 1 207 ? 132.931 124.249 137.832 1.00 47.07 195 ASP A N 1
ATOM 738 C CA . ASP A 1 207 ? 133.582 124.148 139.134 1.00 43.87 195 ASP A CA 1
ATOM 739 C C . ASP A 1 207 ? 133.224 125.330 140.028 1.00 43.64 195 ASP A C 1
ATOM 740 O O . ASP A 1 207 ? 133.002 125.157 141.232 1.00 42.04 195 ASP A O 1
ATOM 745 N N . SER A 1 208 ? 133.170 126.536 139.457 1.00 45.84 196 SER A N 1
ATOM 746 C CA . SER A 1 208 ? 132.820 127.715 140.244 1.00 44.68 196 SER A CA 1
ATOM 747 C C . SER A 1 208 ? 131.395 127.620 140.773 1.00 45.43 196 SER A C 1
ATOM 748 O O . SER A 1 208 ? 131.115 128.029 141.907 1.00 45.62 196 SER A O 1
ATOM 751 N N . ALA A 1 209 ? 130.479 127.084 139.964 1.00 38.14 197 ALA A N 1
ATOM 752 C CA . ALA A 1 209 ? 129.118 126.864 140.437 1.00 37.69 197 ALA A CA 1
ATOM 753 C C . ALA A 1 209 ? 129.095 125.873 141.592 1.00 39.36 197 ALA A C 1
ATOM 754 O O . ALA A 1 209 ? 128.341 126.049 142.555 1.00 45.05 197 ALA A O 1
ATOM 756 N N . VAL A 1 210 ? 129.922 124.827 141.516 1.00 39.36 198 VAL A N 1
ATOM 757 C CA . VAL A 1 210 ? 130.009 123.861 142.609 1.00 41.62 198 VAL A CA 1
ATOM 758 C C . VAL A 1 210 ? 130.521 124.535 143.876 1.00 37.00 198 VAL A C 1
ATOM 759 O O . VAL A 1 210 ? 129.998 124.307 144.973 1.00 41.88 198 VAL A O 1
ATOM 763 N N . THR A 1 211 ? 131.550 125.375 143.746 1.00 39.65 199 THR A N 1
ATOM 764 C CA . THR A 1 211 ? 132.088 126.076 144.910 1.00 44.41 199 THR A CA 1
ATOM 765 C C . THR A 1 211 ? 131.047 127.002 145.531 1.00 45.04 199 THR A C 1
ATOM 766 O O . THR A 1 211 ? 130.905 127.055 146.760 1.00 46.34 199 THR A O 1
ATOM 770 N N . GLU A 1 212 ? 130.311 127.740 144.696 1.00 42.63 200 GLU A N 1
ATOM 771 C CA . GLU A 1 212 ? 129.280 128.637 145.211 1.00 42.22 200 GLU A CA 1
ATOM 772 C C . GLU A 1 212 ? 128.161 127.859 145.894 1.00 38.97 200 GLU A C 1
ATOM 773 O O . GLU A 1 212 ? 127.667 128.268 146.952 1.00 32.97 200 GLU A O 1
ATOM 779 N N . PHE A 1 213 ? 127.754 126.731 145.305 1.00 35.33 201 PHE A N 1
ATOM 780 C CA . PHE A 1 213 ? 126.723 125.901 145.917 1.00 35.97 201 PHE A CA 1
ATOM 781 C C . PHE A 1 213 ? 127.187 125.351 147.260 1.00 34.11 201 PHE A C 1
ATOM 782 O O . PHE A 1 213 ? 126.412 125.306 148.220 1.00 42.06 201 PHE A O 1
ATOM 790 N N . LEU A 1 214 ? 128.449 124.925 147.346 1.00 34.18 202 LEU A N 1
ATOM 791 C CA . LEU A 1 214 ? 128.981 124.436 148.614 1.00 36.70 202 LEU A CA 1
ATOM 792 C C . LEU A 1 214 ? 128.999 125.535 149.666 1.00 30.53 202 LEU A C 1
ATOM 793 O O . LEU A 1 214 ? 128.613 125.308 150.822 1.00 23.65 202 LEU A O 1
ATOM 798 N N . ARG A 1 215 ? 129.442 126.734 149.282 1.00 42.44 203 ARG A N 1
ATOM 799 C CA . ARG A 1 215 ? 129.488 127.844 150.228 1.00 40.98 203 ARG A CA 1
ATOM 800 C C . ARG A 1 215 ? 128.091 128.204 150.717 1.00 43.94 203 ARG A C 1
ATOM 801 O O . ARG A 1 215 ? 127.900 128.525 151.895 1.00 39.85 203 ARG A O 1
ATOM 809 N N . ALA A 1 216 ? 127.103 128.159 149.821 1.00 39.60 204 ALA A N 1
ATOM 810 C CA . ALA A 1 216 ? 125.722 128.397 150.228 1.00 29.25 204 ALA A CA 1
ATOM 811 C C . ALA A 1 216 ? 125.219 127.309 151.169 1.00 31.47 204 ALA A C 1
ATOM 812 O O . ALA A 1 216 ? 124.565 127.604 152.176 1.00 38.37 204 ALA A O 1
ATOM 814 N N . GLU A 1 217 ? 125.519 126.046 150.861 1.00 41.04 205 GLU A N 1
ATOM 815 C CA . GLU A 1 217 ? 124.939 124.923 151.588 1.00 40.67 205 GLU A CA 1
ATOM 816 C C . GLU A 1 217 ? 125.560 124.713 152.963 1.00 38.66 205 GLU A C 1
ATOM 817 O O . GLU A 1 217 ? 124.890 124.190 153.860 1.00 41.27 205 GLU A O 1
ATOM 823 N N . ARG A 1 218 ? 126.821 125.100 153.154 1.00 39.97 206 ARG A N 1
ATOM 824 C CA . ARG A 1 218 ? 127.516 124.748 154.393 1.00 39.02 206 ARG A CA 1
ATOM 825 C C . ARG A 1 218 ? 126.860 125.293 155.660 1.00 37.85 206 ARG A C 1
ATOM 826 O O . ARG A 1 218 ? 126.638 124.505 156.595 1.00 42.88 206 ARG A O 1
ATOM 834 N N . PRO A 1 219 ? 126.525 126.594 155.778 1.00 38.64 207 PRO A N 1
ATOM 835 C CA . PRO A 1 219 ? 126.173 127.125 157.103 1.00 36.51 207 PRO A CA 1
ATOM 836 C C . PRO A 1 219 ? 124.711 126.977 157.502 1.00 38.21 207 PRO A C 1
ATOM 837 O O . PRO A 1 219 ? 124.265 127.655 158.433 1.00 33.17 207 PRO A O 1
ATOM 841 N N . ARG A 1 220 ? 123.956 126.115 156.829 1.00 36.80 208 ARG A N 1
ATOM 842 C CA . ARG A 1 220 ? 122.551 125.952 157.178 1.00 27.38 208 ARG A CA 1
ATOM 843 C C . ARG A 1 220 ? 122.415 125.364 158.582 1.00 36.66 208 ARG A C 1
ATOM 844 O O . ARG A 1 220 ? 123.135 124.425 158.937 1.00 46.68 208 ARG A O 1
ATOM 852 N N . PRO A 1 221 ? 121.504 125.891 159.398 1.00 38.24 209 PRO A N 1
ATOM 853 C CA . PRO A 1 221 ? 121.482 125.536 160.821 1.00 32.49 209 PRO A CA 1
ATOM 854 C C . PRO A 1 221 ? 120.997 124.116 161.075 1.00 35.71 209 PRO A C 1
ATOM 855 O O . PRO A 1 221 ? 120.291 123.504 160.270 1.00 37.05 209 PRO A O 1
ATOM 859 N N . PHE A 1 222 ? 121.403 123.597 162.232 1.00 37.91 210 PHE A N 1
ATOM 860 C CA . PHE A 1 222 ? 120.970 122.304 162.741 1.00 32.51 210 PHE A CA 1
ATOM 861 C C . PHE A 1 222 ? 120.254 122.507 164.068 1.00 39.03 210 PHE A C 1
ATOM 862 O O . PHE A 1 222 ? 120.673 123.330 164.888 1.00 45.79 210 PHE A O 1
ATOM 870 N N . ASP A 1 223 ? 119.173 121.755 164.279 1.00 44.64 211 ASP A N 1
ATOM 871 C CA . ASP A 1 223 ? 118.415 121.882 165.513 1.00 41.55 211 ASP A CA 1
ATOM 872 C C . ASP A 1 223 ? 118.674 120.689 166.427 1.00 44.79 211 ASP A C 1
ATOM 873 O O . ASP A 1 223 ? 118.799 119.557 165.947 1.00 47.39 211 ASP A O 1
ATOM 878 N N . PRO A 1 224 ? 118.758 120.908 167.744 1.00 39.90 212 PRO A N 1
ATOM 879 C CA . PRO A 1 224 ? 119.056 119.801 168.667 1.00 41.83 212 PRO A CA 1
ATOM 880 C C . PRO A 1 224 ? 117.966 118.745 168.764 1.00 42.96 212 PRO A C 1
ATOM 881 O O . PRO A 1 224 ? 118.114 117.809 169.558 1.00 44.83 212 PRO A O 1
ATOM 885 N N . ALA A 1 225 ? 116.878 118.851 167.995 1.00 46.67 213 ALA A N 1
ATOM 886 C CA . ALA A 1 225 ? 115.770 117.908 168.100 1.00 44.17 213 ALA A CA 1
ATOM 887 C C . ALA A 1 225 ? 115.372 117.329 166.746 1.00 43.46 213 ALA A C 1
ATOM 888 O O . ALA A 1 225 ? 114.215 116.940 166.563 1.00 44.76 213 ALA A O 1
ATOM 890 N N . ASP A 1 226 ? 116.301 117.263 165.797 1.00 45.72 214 ASP A N 1
ATOM 891 C CA . ASP A 1 226 ? 116.025 116.649 164.508 1.00 47.04 214 ASP A CA 1
ATOM 892 C C . ASP A 1 226 ? 116.103 115.128 164.620 1.00 48.61 214 ASP A C 1
ATOM 893 O O . ASP A 1 226 ? 116.291 114.562 165.701 1.00 48.26 214 ASP A O 1
ATOM 898 N N . ARG A 1 227 ? 115.957 114.452 163.479 1.00 52.09 215 ARG A N 1
ATOM 899 C CA . ARG A 1 227 ? 115.999 112.999 163.435 1.00 51.62 215 ARG A CA 1
ATOM 900 C C . ARG A 1 227 ? 117.194 112.443 162.675 1.00 53.88 215 ARG A C 1
ATOM 901 O O . ARG A 1 227 ? 117.516 111.264 162.848 1.00 57.10 215 ARG A O 1
ATOM 909 N N . HIS A 1 228 ? 117.853 113.252 161.848 1.00 52.73 216 HIS A N 1
ATOM 910 C CA . HIS A 1 228 ? 119.050 112.834 161.122 1.00 51.48 216 HIS A CA 1
ATOM 911 C C . HIS A 1 228 ? 120.008 114.015 161.098 1.00 52.57 216 HIS A C 1
ATOM 912 O O . HIS A 1 228 ? 119.709 115.044 160.483 1.00 54.50 216 HIS A O 1
ATOM 919 N N . MET A 1 229 ? 121.152 113.872 161.760 1.00 49.07 217 MET A N 1
ATOM 920 C CA . MET A 1 229 ? 122.103 114.974 161.904 1.00 50.27 217 MET A CA 1
ATOM 921 C C . MET A 1 229 ? 123.159 114.968 160.802 1.00 48.20 217 MET A C 1
ATOM 922 O O . MET A 1 229 ? 124.358 115.003 161.069 1.00 47.57 217 MET A O 1
ATOM 927 N N . LEU A 1 230 ? 122.717 114.931 159.548 1.00 43.44 218 LEU A N 1
ATOM 928 C CA . LEU A 1 230 ? 123.634 115.009 158.418 1.00 46.27 218 LEU A CA 1
ATOM 929 C C . LEU A 1 230 ? 122.836 115.338 157.166 1.00 43.74 218 LEU A C 1
ATOM 930 O O . LEU A 1 230 ? 121.632 115.080 157.091 1.00 48.92 218 LEU A O 1
ATOM 935 N N . ARG A 1 231 ? 123.527 115.913 156.184 1.00 34.62 219 ARG A N 1
ATOM 936 C CA . ARG A 1 231 ? 122.949 116.206 154.881 1.00 39.17 219 ARG A CA 1
ATOM 937 C C . ARG A 1 231 ? 123.851 115.641 153.795 1.00 37.70 219 ARG A C 1
ATOM 938 O O . ARG A 1 231 ? 125.077 115.748 153.879 1.00 38.17 219 ARG A O 1
ATOM 946 N N . VAL A 1 232 ? 123.239 115.043 152.776 1.00 30.59 220 VAL A N 1
ATOM 947 C CA . VAL A 1 232 ? 123.962 114.430 151.668 1.00 33.80 220 VAL A CA 1
ATOM 948 C C . VAL A 1 232 ? 123.442 115.022 150.366 1.00 38.89 220 VAL A C 1
ATOM 949 O O . VAL A 1 232 ? 122.227 115.079 150.147 1.00 43.83 220 VAL A O 1
ATOM 953 N N . HIS A 1 233 ? 124.360 115.459 149.506 1.00 33.27 221 HIS A N 1
ATOM 954 C CA . HIS A 1 233 ? 124.017 115.999 148.199 1.00 34.39 221 HIS A CA 1
ATOM 955 C C . HIS A 1 233 ? 124.839 115.298 147.129 1.00 36.35 221 HIS A C 1
ATOM 956 O O . HIS A 1 233 ? 126.036 115.057 147.311 1.00 38.82 221 HIS A O 1
ATOM 963 N N . ILE A 1 234 ? 124.192 114.976 146.013 1.00 39.38 222 ILE A N 1
ATOM 964 C CA . ILE A 1 234 ? 124.843 114.359 144.863 1.00 38.54 222 ILE A CA 1
ATOM 965 C C . ILE A 1 234 ? 124.603 115.271 143.670 1.00 39.90 222 ILE A C 1
ATOM 966 O O . ILE A 1 234 ? 123.477 115.358 143.162 1.00 46.58 222 ILE A O 1
ATOM 971 N N . LEU A 1 235 ? 125.654 115.948 143.219 1.00 37.29 223 LEU A N 1
ATOM 972 C CA . LEU A 1 235 ? 125.557 116.921 142.140 1.00 39.77 223 LEU A CA 1
ATOM 973 C C . LEU A 1 235 ? 126.097 116.315 140.852 1.00 40.96 223 LEU A C 1
ATOM 974 O O . LEU A 1 235 ? 127.202 115.764 140.834 1.00 42.59 223 LEU A O 1
ATOM 979 N N . THR A 1 236 ? 125.318 116.423 139.780 1.00 43.13 224 THR A N 1
ATOM 980 C CA . THR A 1 236 ? 125.669 115.849 138.488 1.00 42.97 224 THR A CA 1
ATOM 981 C C . THR A 1 236 ? 126.127 116.945 137.535 1.00 41.41 224 THR A C 1
ATOM 982 O O . THR A 1 236 ? 125.401 117.917 137.303 1.00 48.57 224 THR A O 1
ATOM 986 N N . LEU A 1 237 ? 127.330 116.782 136.985 1.00 38.75 225 LEU A N 1
ATOM 987 C CA . LEU A 1 237 ? 127.855 117.668 135.953 1.00 41.54 225 LEU A CA 1
ATOM 988 C C . LEU A 1 237 ? 127.667 117.090 134.557 1.00 42.32 225 LEU A C 1
ATOM 989 O O . LEU A 1 237 ? 127.144 117.764 133.664 1.00 42.03 225 LEU A O 1
ATOM 994 N N . THR A 1 238 ? 128.089 115.846 134.359 1.00 45.10 226 THR A N 1
ATOM 995 C CA . THR A 1 238 ? 127.975 115.105 133.112 1.00 42.47 226 THR A CA 1
ATOM 996 C C . THR A 1 238 ? 127.619 113.666 133.471 1.00 43.73 226 THR A C 1
ATOM 997 O O . THR A 1 238 ? 127.606 113.324 134.661 1.00 43.27 226 THR A O 1
ATOM 1001 N N . PRO A 1 239 ? 127.312 112.795 132.503 1.00 45.32 227 PRO A N 1
ATOM 1002 C CA . PRO A 1 239 ? 127.063 111.385 132.845 1.00 43.91 227 PRO A CA 1
ATOM 1003 C C . PRO A 1 239 ? 128.229 110.697 133.541 1.00 43.47 227 PRO A C 1
ATOM 1004 O O . PRO A 1 239 ? 128.028 109.616 134.110 1.00 45.60 227 PRO A O 1
ATOM 1008 N N . TYR A 1 240 ? 129.428 111.274 133.518 1.00 45.54 228 TYR A N 1
ATOM 1009 C CA . TYR A 1 240 ? 130.586 110.702 134.194 1.00 43.10 228 TYR A CA 1
ATOM 1010 C C . TYR A 1 240 ? 131.041 111.494 135.410 1.00 44.35 228 TYR A C 1
ATOM 1011 O O . TYR A 1 240 ? 131.488 110.898 136.392 1.00 45.04 228 TYR A O 1
ATOM 1020 N N . GLU A 1 241 ? 1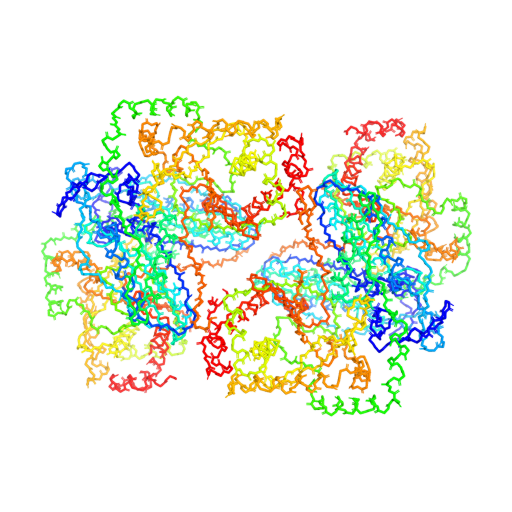30.938 112.821 135.379 1.00 46.31 229 GLU A N 1
ATOM 1021 C CA . GLU A 1 241 ? 131.460 113.667 136.447 1.00 44.51 229 GLU A CA 1
ATOM 1022 C C . GLU A 1 241 ? 130.364 113.955 137.467 1.00 46.60 229 GLU A C 1
ATOM 1023 O O . GLU A 1 241 ? 129.353 114.585 137.138 1.00 46.74 229 GLU A O 1
ATOM 1029 N N . HIS A 1 242 ? 130.568 113.498 138.702 1.00 44.94 230 HIS A N 1
ATOM 1030 C CA . HIS A 1 242 ? 129.637 113.725 139.798 1.00 38.99 230 HIS A CA 1
ATOM 1031 C C . HIS A 1 242 ? 130.379 114.335 140.980 1.00 44.61 230 HIS A C 1
ATOM 1032 O O . HIS A 1 242 ? 131.597 114.196 141.116 1.00 42.10 230 HIS A O 1
ATOM 1039 N N . VAL A 1 243 ? 129.625 115.021 141.838 1.00 44.66 231 VAL A N 1
ATOM 1040 C CA . VAL A 1 243 ? 130.146 115.594 143.074 1.00 37.60 231 VAL A CA 1
ATOM 1041 C C . VAL A 1 243 ? 129.251 115.149 144.221 1.00 39.29 231 VAL A C 1
ATOM 1042 O O . VAL A 1 243 ? 128.027 115.306 144.155 1.00 44.21 231 VAL A O 1
ATOM 1046 N N . ALA A 1 244 ? 129.860 114.599 145.271 1.00 40.09 232 ALA A N 1
ATOM 1047 C CA . ALA A 1 244 ? 129.141 114.116 146.443 1.00 38.54 232 ALA A CA 1
ATOM 1048 C C . ALA A 1 244 ? 129.547 114.941 147.654 1.00 38.32 232 ALA A C 1
ATOM 1049 O O . ALA A 1 244 ? 130.740 115.157 147.891 1.00 35.75 232 ALA A O 1
ATOM 1051 N N . VAL A 1 245 ? 128.555 115.398 148.417 1.00 36.58 233 VAL A N 1
ATOM 1052 C CA . VAL A 1 245 ? 128.765 116.305 149.539 1.00 34.04 233 VAL A CA 1
ATOM 1053 C C . VAL A 1 245 ? 128.084 115.733 150.773 1.00 28.01 233 VAL A C 1
ATOM 1054 O O . VAL A 1 245 ? 126.950 115.247 150.697 1.00 34.06 233 VAL A O 1
ATOM 1058 N N . VAL A 1 246 ? 128.776 115.788 151.910 1.00 30.38 234 VAL A N 1
ATOM 1059 C CA . VAL A 1 246 ? 128.232 115.359 153.193 1.00 34.47 234 VAL A CA 1
ATOM 1060 C C . VAL A 1 246 ? 128.558 116.422 154.232 1.00 32.00 234 VAL A C 1
ATOM 1061 O O . VAL A 1 246 ? 129.725 116.794 154.401 1.00 35.87 234 VAL A O 1
ATOM 1065 N N . THR A 1 247 ? 127.530 116.907 154.928 1.00 35.43 235 THR A N 1
ATOM 1066 C CA . THR A 1 247 ? 127.676 117.934 155.950 1.00 37.56 235 THR A CA 1
ATOM 1067 C C . THR A 1 247 ? 127.009 117.463 157.234 1.00 33.20 235 THR A C 1
ATOM 1068 O O . THR A 1 247 ? 125.942 116.845 157.195 1.00 32.26 235 THR A O 1
ATOM 1072 N N . ARG A 1 248 ? 127.642 117.750 158.367 1.00 34.29 236 ARG A N 1
ATOM 1073 C CA . ARG A 1 248 ? 127.136 117.336 159.667 1.00 32.27 236 ARG A CA 1
ATOM 1074 C C . ARG A 1 248 ? 127.557 118.371 160.699 1.00 33.16 236 ARG A C 1
ATOM 1075 O O . ARG A 1 248 ? 128.528 119.107 160.485 1.00 37.83 236 ARG A O 1
ATOM 1083 N N . PRO A 1 249 ? 126.838 118.463 161.834 1.00 36.61 237 PRO A N 1
ATOM 1084 C CA . PRO A 1 249 ? 127.176 119.477 162.848 1.00 34.59 237 PRO A CA 1
ATOM 1085 C C . PRO A 1 249 ? 128.478 119.192 163.580 1.00 35.95 237 PRO A C 1
ATOM 1086 O O . PRO A 1 249 ? 129.184 118.234 163.262 1.00 40.97 237 PRO A O 1
ATOM 1090 N N . TRP A 1 250 ? 128.805 120.019 164.568 1.00 38.91 238 TRP A N 1
ATOM 1091 C CA . TRP A 1 250 ? 130.017 119.840 165.356 1.00 42.00 238 TRP A CA 1
ATOM 1092 C C . TRP A 1 250 ? 129.751 118.866 166.498 1.00 45.79 238 TRP A C 1
ATOM 1093 O O . TRP A 1 250 ? 128.808 119.053 167.272 1.00 50.06 238 TRP A O 1
ATOM 1104 N N . GLY A 1 251 ? 130.582 117.829 166.596 1.00 44.90 239 GLY A N 1
ATOM 1105 C CA . GLY A 1 251 ? 130.535 116.898 167.706 1.00 45.81 239 GLY A CA 1
ATOM 1106 C C . GLY A 1 251 ? 129.830 115.587 167.433 1.00 45.73 239 GLY A C 1
ATOM 1107 O O . GLY A 1 251 ? 129.745 114.755 168.343 1.00 43.45 239 GLY A O 1
ATOM 1108 N N . ILE A 1 252 ? 129.334 115.360 166.219 1.00 45.33 240 ILE A N 1
ATOM 1109 C CA . ILE A 1 252 ? 128.619 114.120 165.930 1.00 41.31 240 ILE A CA 1
ATOM 1110 C C . ILE A 1 252 ? 129.587 112.945 165.873 1.00 45.74 240 ILE A C 1
ATOM 1111 O O . ILE A 1 252 ? 129.473 111.985 166.642 1.00 50.32 240 ILE A O 1
ATOM 1116 N N . PHE A 1 253 ? 130.554 113.006 164.960 1.00 42.81 241 PHE A N 1
ATOM 1117 C CA . PHE A 1 253 ? 131.588 111.987 164.871 1.00 44.80 241 PHE A CA 1
ATOM 1118 C C . PHE A 1 253 ? 132.898 112.649 164.473 1.00 44.68 241 PHE A C 1
ATOM 1119 O O . PHE A 1 253 ? 132.908 113.671 163.784 1.00 46.45 241 PHE A O 1
ATOM 1127 N N . ASP A 1 254 ? 134.003 112.054 164.908 1.00 47.36 242 ASP A N 1
ATOM 1128 C CA . ASP A 1 254 ? 135.318 112.636 164.670 1.00 45.14 242 ASP A CA 1
ATOM 1129 C C . ASP A 1 254 ? 135.902 112.188 163.334 1.00 44.95 242 ASP A C 1
ATOM 1130 O O . ASP A 1 254 ? 135.202 111.611 162.503 1.00 46.85 242 ASP A O 1
ATOM 1135 N N . GLY A 1 255 ? 137.187 112.464 163.134 1.00 44.71 243 GLY A N 1
ATOM 1136 C C . GLY A 1 255 ? 138.918 109.364 161.428 1.00 51.36 243 GLY A C 1
ATOM 1137 O O . GLY A 1 255 ? 138.690 108.973 160.283 1.00 49.91 243 GLY A O 1
ATOM 1138 N N . TRP A 1 256 ? 138.993 108.543 162.478 1.00 56.91 244 TRP A N 1
ATOM 1139 C CA . TRP A 1 256 ? 138.626 107.137 162.346 1.00 53.23 244 TRP A CA 1
ATOM 1140 C C . TRP A 1 256 ? 137.178 106.985 161.902 1.00 53.99 244 TRP A C 1
ATOM 1141 O O . TRP A 1 256 ? 136.861 106.129 161.067 1.00 56.51 244 TRP A O 1
ATOM 1152 N N . SER A 1 257 ? 136.281 107.803 162.460 1.00 50.38 245 SER A N 1
ATOM 1153 C CA . SER A 1 257 ? 134.876 107.727 162.080 1.00 47.76 245 SER A CA 1
ATOM 1154 C C . SER A 1 257 ? 134.683 108.087 160.613 1.00 49.21 245 SER A C 1
ATOM 1155 O O . SER A 1 257 ? 133.931 107.418 159.900 1.00 48.20 245 SER A O 1
ATOM 1158 N N . THR A 1 258 ? 135.371 109.128 160.139 1.00 49.25 246 THR A N 1
ATOM 1159 C CA . THR A 1 258 ? 135.284 109.495 158.728 1.00 48.48 246 THR A CA 1
ATOM 1160 C C . THR A 1 258 ? 135.860 108.403 157.831 1.00 52.01 246 THR A C 1
ATOM 1161 O O . THR A 1 258 ? 135.283 108.077 156.784 1.00 52.59 246 THR A O 1
ATOM 1165 N N . GLY A 1 259 ? 136.998 107.827 158.224 1.00 49.89 247 GLY A N 1
ATOM 1166 C CA . GLY A 1 259 ? 137.598 106.775 157.419 1.00 49.58 247 GLY A CA 1
ATOM 1167 C C . GLY A 1 259 ? 136.706 105.554 157.304 1.00 50.95 247 GLY A C 1
ATOM 1168 O O . GLY A 1 259 ? 136.512 105.010 156.214 1.00 49.11 247 GLY A O 1
ATOM 1169 N N . VAL A 1 260 ? 136.143 105.109 158.431 1.00 50.49 248 VAL A N 1
ATOM 1170 C CA . VAL A 1 260 ? 135.247 103.959 158.388 1.00 51.30 248 VAL A CA 1
ATOM 1171 C C . VAL A 1 260 ? 133.953 104.314 157.662 1.00 53.55 248 VAL A C 1
ATOM 1172 O O . VAL A 1 260 ? 133.365 103.464 156.985 1.00 52.06 248 VAL A O 1
ATOM 1176 N N . PHE A 1 261 ? 133.500 105.567 157.768 1.00 49.05 249 PHE A N 1
ATOM 1177 C CA . PHE A 1 261 ? 132.355 106.032 156.991 1.00 50.18 249 PHE A CA 1
ATOM 1178 C C . PHE A 1 261 ? 132.598 105.835 155.502 1.00 51.25 249 PHE A C 1
ATOM 1179 O O . PHE A 1 261 ? 131.779 105.229 154.800 1.00 48.50 249 PHE A O 1
ATOM 1187 N N . ILE A 1 262 ? 133.740 106.319 155.011 1.00 49.37 250 ILE A N 1
ATOM 1188 C CA . ILE A 1 262 ? 134.065 106.185 153.593 1.00 48.65 250 ILE A CA 1
ATOM 1189 C C . ILE A 1 262 ? 134.205 104.716 153.211 1.00 49.63 250 ILE A C 1
ATOM 1190 O O . ILE A 1 262 ? 133.728 104.284 152.152 1.00 49.86 250 ILE A O 1
ATOM 1195 N N . ALA A 1 263 ? 134.866 103.928 154.064 1.00 50.93 251 ALA A N 1
ATOM 1196 C CA . ALA A 1 263 ? 135.089 102.518 153.757 1.00 49.93 251 ALA A CA 1
ATOM 1197 C C . ALA A 1 263 ? 133.771 101.766 153.613 1.00 52.30 251 ALA A C 1
ATOM 1198 O O . ALA A 1 263 ? 133.551 101.063 152.619 1.00 53.68 251 ALA A O 1
ATOM 1200 N N . GLU A 1 264 ? 132.877 101.905 154.597 1.00 54.88 252 GLU A N 1
ATOM 1201 C CA . GLU A 1 264 ? 131.591 101.222 154.513 1.00 54.89 252 GLU A CA 1
ATOM 1202 C C . GLU A 1 264 ? 130.730 101.771 153.385 1.00 54.97 252 GLU A C 1
ATOM 1203 O O . GLU A 1 264 ? 129.983 101.009 152.766 1.00 53.91 252 GLU A O 1
ATOM 1209 N N . LEU A 1 265 ? 130.811 103.074 153.098 1.00 50.52 253 LEU A N 1
ATOM 1210 C CA . LEU A 1 265 ? 130.048 103.620 151.981 1.00 50.24 253 LEU A CA 1
ATOM 1211 C C . LEU A 1 265 ? 130.480 102.987 150.665 1.00 50.62 253 LEU A C 1
ATOM 1212 O O . LEU A 1 265 ? 129.643 102.556 149.864 1.00 53.85 253 LEU A O 1
ATOM 1217 N N . ASN A 1 266 ? 131.792 102.902 150.433 1.00 50.13 254 ASN A N 1
ATOM 1218 C CA . ASN A 1 266 ? 132.281 102.275 149.209 1.00 52.66 254 ASN A CA 1
ATOM 1219 C C . ASN A 1 266 ? 131.921 100.793 149.163 1.00 55.18 254 ASN A C 1
ATOM 1220 O O . ASN A 1 266 ? 131.500 100.278 148.117 1.00 53.41 254 ASN A O 1
ATOM 1225 N N . ALA A 1 267 ? 132.085 100.090 150.288 1.00 51.91 255 ALA A N 1
ATOM 1226 C CA . ALA A 1 267 ? 131.763 98.668 150.320 1.00 49.26 255 ALA A CA 1
ATOM 1227 C C . ALA A 1 267 ? 130.291 98.434 150.012 1.00 51.06 255 ALA A C 1
ATOM 1228 O O . ALA A 1 267 ? 129.948 97.543 149.229 1.00 51.50 255 ALA A O 1
ATOM 1230 N N . LEU A 1 268 ? 129.407 99.248 150.594 1.00 49.96 256 LEU A N 1
ATOM 1231 C CA . LEU A 1 268 ? 127.983 99.122 150.316 1.00 50.06 256 LEU A CA 1
ATOM 1232 C C . LEU A 1 268 ? 127.649 99.537 148.890 1.00 51.48 256 LEU A C 1
ATOM 1233 O O . LEU A 1 268 ? 126.673 99.040 148.320 1.00 48.45 256 LEU A O 1
ATOM 1238 N N . TYR A 1 269 ? 128.431 100.442 148.297 1.00 50.34 257 TYR A N 1
ATOM 1239 C CA . TYR A 1 269 ? 128.175 100.813 146.909 1.00 51.08 257 TYR A CA 1
ATOM 1240 C C . TYR A 1 269 ? 128.495 99.661 145.965 1.00 52.62 257 TYR A C 1
ATOM 1241 O O . TYR A 1 269 ? 127.684 99.315 145.098 1.00 51.72 257 TYR A O 1
ATOM 1250 N N . GLN A 1 270 ? 129.675 99.050 146.112 1.00 53.40 258 GLN A N 1
ATOM 1251 C CA . GLN A 1 270 ? 129.949 97.870 145.291 1.00 53.36 258 GLN A CA 1
ATOM 1252 C C . GLN A 1 270 ? 129.095 96.672 145.691 1.00 53.16 258 GLN A C 1
ATOM 1253 O O . GLN A 1 270 ? 128.962 95.733 144.900 1.00 54.14 258 GLN A O 1
ATOM 1259 N N . ALA A 1 271 ? 128.512 96.682 146.891 1.00 53.74 259 ALA A N 1
ATOM 1260 C CA . ALA A 1 271 ? 127.553 95.648 147.258 1.00 55.96 259 ALA A CA 1
ATOM 1261 C C . ALA A 1 271 ? 126.210 95.858 146.568 1.00 56.57 259 ALA A C 1
ATOM 1262 O O . ALA A 1 271 ? 125.531 94.888 146.217 1.00 53.03 259 ALA A O 1
ATOM 1264 N N . LEU A 1 272 ? 125.804 97.112 146.380 1.00 52.46 260 LEU A N 1
ATOM 1265 C CA . LEU A 1 272 ? 124.553 97.405 145.694 1.00 53.31 260 LEU A CA 1
ATOM 1266 C C . LEU A 1 272 ? 124.710 97.433 144.181 1.00 55.79 260 LEU A C 1
ATOM 1267 O O . LEU A 1 272 ? 123.700 97.470 143.470 1.00 54.96 260 LEU A O 1
ATOM 1272 N N . SER A 1 273 ? 125.939 97.418 143.680 1.00 57.72 261 SER A N 1
ATOM 1273 C CA . SER A 1 273 ? 126.197 97.247 142.260 1.00 54.61 261 SER A CA 1
ATOM 1274 C C . SER A 1 273 ? 126.378 95.765 141.959 1.00 57.22 261 SER A C 1
ATOM 1275 O O . SER A 1 273 ? 126.789 94.984 142.821 1.00 53.79 261 SER A O 1
ATOM 1276 N N . ARG A 1 274 ? 126.045 95.384 140.725 1.00 60.77 262 ARG A N 1
ATOM 1277 C CA . ARG A 1 274 ? 126.109 94.022 140.200 1.00 58.88 262 ARG A CA 1
ATOM 1278 C C . ARG A 1 274 ? 125.070 93.097 140.825 1.00 56.15 262 ARG A C 1
ATOM 1279 O O . ARG A 1 274 ? 125.005 91.921 140.447 1.00 60.61 262 ARG A O 1
ATOM 1287 N N . GLY A 1 275 ? 124.257 93.579 141.762 1.00 46.91 263 GLY A N 1
ATOM 1288 C CA . GLY A 1 275 ? 123.119 92.831 142.251 1.00 50.94 263 GLY A CA 1
ATOM 1289 C C . GLY A 1 275 ? 123.366 91.894 143.413 1.00 51.41 263 GLY A C 1
ATOM 1290 O O . GLY A 1 275 ? 122.417 91.242 143.865 1.00 47.97 263 GLY A O 1
ATOM 1291 N N . ASP A 1 276 ? 124.594 91.802 143.919 1.00 55.27 264 ASP A N 1
ATOM 1292 C CA . ASP A 1 276 ? 124.855 90.920 145.047 1.00 55.42 264 ASP A CA 1
ATOM 1293 C C . ASP A 1 276 ? 124.424 91.588 146.355 1.00 56.95 264 ASP A C 1
ATOM 1294 O O . ASP A 1 276 ? 123.836 92.673 146.368 1.00 54.02 264 ASP A O 1
ATOM 1299 N N . GLU A 1 277 ? 124.711 90.923 147.478 1.00 56.48 265 GLU A N 1
ATOM 1300 C CA . GLU A 1 277 ? 124.197 91.369 148.765 1.00 55.12 265 GLU A CA 1
ATOM 1301 C C . GLU A 1 277 ? 125.296 92.005 149.614 1.00 57.65 265 GLU A C 1
ATOM 1302 O O . GLU A 1 277 ? 126.471 91.644 149.495 1.00 55.97 265 GLU A O 1
ATOM 1305 N N . PRO A 1 278 ? 124.943 92.961 150.472 1.00 58.44 266 PRO A N 1
ATOM 1306 C CA . PRO A 1 278 ? 125.945 93.573 151.351 1.00 55.79 266 PRO A CA 1
ATOM 1307 C C . PRO A 1 278 ? 126.509 92.578 152.352 1.00 56.24 266 PRO A C 1
ATOM 1308 O O . PRO A 1 278 ? 125.843 91.626 152.765 1.00 55.21 266 PRO A O 1
ATOM 1312 N N . SER A 1 279 ? 127.763 92.815 152.741 1.00 52.20 267 SER A N 1
ATOM 1313 C CA . SER A 1 279 ? 128.443 91.959 153.713 1.00 50.95 267 SER A CA 1
ATOM 1314 C C . SER A 1 279 ? 129.413 92.836 154.500 1.00 52.69 267 SER A C 1
ATOM 1315 O O . SER A 1 279 ? 130.531 93.092 154.044 1.00 52.60 267 SER A O 1
ATOM 1318 N N . LEU A 1 280 ? 128.982 93.288 155.673 1.00 48.07 268 LEU A N 1
ATOM 1319 C CA . LEU A 1 280 ? 129.803 94.121 156.534 1.00 46.35 268 LEU A CA 1
ATOM 1320 C C . LEU A 1 280 ? 129.780 93.572 157.952 1.00 49.29 268 LEU A C 1
ATOM 1321 O O . LEU A 1 280 ? 128.810 92.922 158.355 1.00 49.41 268 LEU A O 1
ATOM 1322 N N . PRO A 1 281 ? 130.840 93.807 158.724 1.00 53.18 269 PRO A N 1
ATOM 1323 C CA . PRO A 1 281 ? 130.854 93.342 160.116 1.00 50.67 269 PRO A CA 1
ATOM 1324 C C . PRO A 1 281 ? 129.746 93.991 160.932 1.00 51.47 269 PRO A C 1
ATOM 1325 O O . PRO A 1 281 ? 129.414 95.163 160.747 1.00 50.60 269 PRO A O 1
ATOM 1329 N N . GLU A 1 282 ? 129.173 93.210 161.843 1.00 56.54 270 GLU A N 1
ATOM 1330 C CA . GLU A 1 282 ? 128.127 93.706 162.725 1.00 57.55 270 GLU A CA 1
ATOM 1331 C C . GLU A 1 282 ? 128.738 94.552 163.835 1.00 58.88 270 GLU A C 1
ATOM 1332 O O . GLU A 1 282 ? 129.828 94.256 164.331 1.00 56.83 270 GLU A O 1
ATOM 1338 N N . LEU A 1 283 ? 128.031 95.616 164.218 1.00 54.38 271 LEU A N 1
ATOM 1339 C CA . LEU A 1 283 ? 128.502 96.515 165.266 1.00 54.10 271 LEU A CA 1
ATOM 1340 C C . LEU A 1 283 ? 128.203 95.920 166.636 1.00 55.76 271 LEU A C 1
ATOM 1341 O O . LEU A 1 283 ? 127.039 95.887 167.056 1.00 55.60 271 LEU A O 1
ATOM 1346 N N . PRO A 1 284 ? 129.219 95.440 167.359 1.00 59.60 272 PRO A N 1
ATOM 1347 C CA . PRO A 1 284 ? 128.946 94.834 168.674 1.00 58.77 272 PRO A CA 1
ATOM 1348 C C . PRO A 1 284 ? 128.330 95.799 169.672 1.00 57.66 272 PRO A C 1
ATOM 1349 O O . PRO A 1 284 ? 127.474 95.396 170.470 1.00 58.36 272 PRO A O 1
ATOM 1353 N N . VAL A 1 285 ? 128.736 97.066 169.649 1.00 58.28 273 VAL A N 1
ATOM 1354 C CA . VAL A 1 285 ? 128.312 98.051 170.636 1.00 59.09 273 VAL A CA 1
ATOM 1355 C C . VAL A 1 285 ? 127.820 99.298 169.913 1.00 59.30 273 VAL A C 1
ATOM 1356 O O . VAL A 1 285 ? 128.506 99.816 169.024 1.00 57.68 273 VAL A O 1
ATOM 1360 N N . GLN A 1 286 ? 126.639 99.774 170.293 1.00 62.22 274 GLN A N 1
ATOM 1361 C CA . GLN A 1 286 ? 126.146 101.070 169.852 1.00 62.13 274 GLN A CA 1
ATOM 1362 C C . GLN A 1 286 ? 126.559 102.149 170.848 1.00 61.24 274 GLN A C 1
ATOM 1363 O O . GLN A 1 286 ? 126.894 101.868 172.001 1.00 60.19 274 GLN A O 1
ATOM 1369 N N . TYR A 1 287 ? 126.530 103.403 170.385 1.00 58.29 275 TYR A N 1
ATOM 1370 C CA . TYR A 1 287 ? 127.029 104.500 171.209 1.00 56.12 275 TYR A CA 1
ATOM 1371 C C . TYR A 1 287 ? 126.209 104.673 172.482 1.00 58.36 275 TYR A C 1
ATOM 1372 O O . TYR A 1 287 ? 126.735 105.147 173.495 1.00 57.40 275 TYR A O 1
ATOM 1381 N N . ALA A 1 288 ? 124.927 104.303 172.455 1.00 61.14 276 ALA A N 1
ATOM 1382 C CA . ALA A 1 288 ? 124.131 104.330 173.678 1.00 58.64 276 ALA A CA 1
ATOM 1383 C C . ALA A 1 288 ? 124.687 103.359 174.712 1.00 61.52 276 ALA A C 1
ATOM 1384 O O . ALA A 1 288 ? 124.768 103.683 175.904 1.00 61.53 276 ALA A O 1
ATOM 1386 N N . ASP A 1 289 ? 125.080 102.161 174.270 1.00 60.78 277 ASP A N 1
ATOM 1387 C CA . ASP A 1 289 ? 125.704 101.204 175.176 1.00 60.02 277 ASP A CA 1
ATOM 1388 C C . ASP A 1 289 ? 127.019 101.742 175.723 1.00 61.09 277 ASP A C 1
ATOM 1389 O O . ASP A 1 289 ? 127.330 101.554 176.904 1.00 61.30 277 ASP A O 1
ATOM 1394 N N . PHE A 1 290 ? 127.809 102.408 174.876 1.00 58.38 278 PHE A N 1
ATOM 1395 C CA . PHE A 1 290 ? 129.061 102.996 175.344 1.00 59.10 278 PHE A CA 1
ATOM 1396 C C . PHE A 1 290 ? 128.812 104.072 176.393 1.00 59.02 278 PHE A C 1
ATOM 1397 O O . PHE A 1 290 ? 129.522 104.139 177.402 1.00 60.78 278 PHE A O 1
ATOM 1405 N N . ALA A 1 291 ? 127.813 104.928 176.168 1.00 55.55 279 ALA A N 1
ATOM 1406 C CA . ALA A 1 291 ? 127.493 105.963 177.146 1.00 55.16 279 ALA A CA 1
ATOM 1407 C C . ALA A 1 291 ? 127.023 105.352 178.460 1.00 55.16 279 ALA A C 1
ATOM 1408 O O . ALA A 1 291 ? 127.413 105.810 179.543 1.00 53.50 279 ALA A O 1
ATOM 1410 N N . HIS A 1 292 ? 126.183 104.317 178.386 1.00 60.91 280 HIS A N 1
ATOM 1411 C CA . HIS A 1 292 ? 125.717 103.655 179.601 1.00 59.70 280 HIS A CA 1
ATOM 1412 C C . HIS A 1 292 ? 126.871 103.006 180.355 1.00 58.16 280 HIS A C 1
ATOM 1413 O O . HIS A 1 292 ? 126.937 103.081 181.587 1.00 56.16 280 HIS A O 1
ATOM 1420 N N . TRP A 1 293 ? 127.790 102.360 179.633 1.00 61.21 281 TRP A N 1
ATOM 1421 C CA . TRP A 1 293 ? 128.949 101.751 180.279 1.00 61.83 281 TRP A CA 1
ATOM 1422 C C . TRP A 1 293 ? 129.849 102.805 180.910 1.00 61.96 281 TRP A C 1
ATOM 1423 O O . TRP A 1 293 ? 130.375 102.602 182.011 1.00 60.32 281 TRP A O 1
ATOM 1434 N N . GLN A 1 294 ? 130.043 103.936 180.227 1.00 61.83 282 GLN A N 1
ATOM 1435 C CA . GLN A 1 294 ? 130.875 105.000 180.776 1.00 59.37 282 GLN A CA 1
ATOM 1436 C C . GLN A 1 294 ? 130.249 105.617 182.017 1.00 60.32 282 GLN A C 1
ATOM 1437 O O . GLN A 1 294 ? 130.967 105.980 182.955 1.00 59.82 282 GLN A O 1
ATOM 1443 N N . ARG A 1 295 ? 128.920 105.750 182.045 1.00 63.11 283 ARG A N 1
ATOM 1444 C CA . ARG A 1 295 ? 128.272 106.266 183.246 1.00 61.25 283 ARG A CA 1
ATOM 1445 C C . ARG A 1 295 ? 128.265 105.230 184.365 1.00 59.94 283 ARG A C 1
ATOM 1446 O O . ARG A 1 295 ? 128.276 105.596 185.546 1.00 60.06 283 ARG A O 1
ATOM 1454 N N . ARG A 1 296 ? 128.246 103.939 184.019 1.00 54.53 284 ARG A N 1
ATOM 1455 C CA . ARG A 1 296 ? 128.300 102.900 185.042 1.00 57.23 284 ARG A CA 1
ATOM 1456 C C . ARG A 1 296 ? 129.703 102.766 185.620 1.00 58.67 284 ARG A C 1
ATOM 1457 O O . ARG A 1 296 ? 129.869 102.642 186.839 1.00 58.30 284 ARG A O 1
ATOM 1459 N N . THR A 1 297 ? 130.723 102.790 184.763 1.00 60.64 285 THR A N 1
ATOM 1460 C CA . THR A 1 297 ? 132.115 102.716 185.208 1.00 59.61 285 THR A CA 1
ATOM 1461 C C . THR A 1 297 ? 132.607 104.124 185.548 1.00 62.90 285 THR A C 1
ATOM 1462 O O . THR A 1 297 ? 133.547 104.659 184.957 1.00 61.86 285 THR A O 1
ATOM 1466 N N . PHE A 1 298 ? 131.941 104.721 186.534 1.00 64.61 286 PHE A N 1
ATOM 1467 C CA . PHE A 1 298 ? 132.204 106.107 186.896 1.00 63.06 286 PHE A CA 1
ATOM 1468 C C . PHE A 1 298 ? 131.623 106.381 188.274 1.00 64.88 286 PHE A C 1
ATOM 1469 O O . PHE A 1 298 ? 130.459 106.062 188.534 1.00 65.57 286 PHE A O 1
ATOM 1477 N N . ASP A 1 299 ? 132.435 106.970 189.147 1.00 59.67 287 ASP A N 1
ATOM 1478 C CA . ASP A 1 299 ? 132.000 107.427 190.458 1.00 59.45 287 ASP A CA 1
ATOM 1479 C C . ASP A 1 299 ? 132.540 108.832 190.670 1.00 61.51 287 ASP A C 1
ATOM 1480 O O . ASP A 1 299 ? 133.628 109.163 190.189 1.00 61.63 287 ASP A O 1
ATOM 1481 N N . ALA A 1 300 ? 131.785 109.659 191.388 1.00 56.04 288 ALA A N 1
ATOM 1482 C CA . ALA A 1 300 ? 132.191 111.049 191.591 1.00 53.43 288 ALA A CA 1
ATOM 1483 C C . ALA A 1 300 ? 133.123 111.194 192.791 1.00 56.27 288 ALA A C 1
ATOM 1484 O O . ALA A 1 300 ? 132.952 112.063 193.645 1.00 53.76 288 ALA A O 1
ATOM 1486 N N . ASP A 1 301 ? 134.129 110.325 192.851 1.00 57.51 289 ASP A N 1
ATOM 1487 C CA . ASP A 1 301 ? 135.275 110.481 193.737 1.00 55.79 289 ASP A CA 1
ATOM 1488 C C . ASP A 1 301 ? 136.583 110.486 192.964 1.00 55.07 289 ASP A C 1
ATOM 1489 O O . ASP A 1 301 ? 137.413 111.385 193.152 1.00 55.76 289 ASP A O 1
ATOM 1491 N N . ALA A 1 302 ? 136.777 109.508 192.076 1.00 55.02 290 ALA A N 1
ATOM 1492 C CA . ALA A 1 302 ? 137.941 109.521 191.200 1.00 57.42 290 ALA A CA 1
ATOM 1493 C C . ALA A 1 302 ? 137.894 110.709 190.248 1.00 57.25 290 ALA A C 1
ATOM 1494 O O . ALA A 1 302 ? 138.929 111.310 189.947 1.00 56.61 290 ALA A O 1
ATOM 1496 N N . ARG A 1 303 ? 136.700 111.058 189.763 1.00 52.42 291 ARG A N 1
ATOM 1497 C CA . ARG A 1 303 ? 136.560 112.245 188.926 1.00 54.30 291 ARG A CA 1
ATOM 1498 C C . ARG A 1 303 ? 136.916 113.509 189.698 1.00 54.16 291 ARG A C 1
ATOM 1499 O O . ARG A 1 303 ? 137.569 114.412 189.159 1.00 55.64 291 ARG A O 1
ATOM 1501 N N . ALA A 1 304 ? 136.490 113.596 190.960 1.00 49.31 292 ALA A N 1
ATOM 1502 C CA . ALA A 1 304 ? 136.853 114.744 191.785 1.00 50.28 292 ALA A CA 1
ATOM 1503 C C . ALA A 1 304 ? 138.359 114.811 192.001 1.00 51.88 292 ALA A C 1
ATOM 1504 O O . ALA A 1 304 ? 138.953 115.895 191.961 1.00 54.08 292 ALA A O 1
ATOM 1506 N N . ARG A 1 305 ? 138.994 113.659 192.233 1.00 53.32 293 ARG A N 1
ATOM 1507 C CA . ARG A 1 305 ? 140.447 113.632 192.384 1.00 53.55 293 ARG A CA 1
ATOM 1508 C C . ARG A 1 305 ? 141.147 114.066 191.099 1.00 56.34 293 ARG A C 1
ATOM 1509 O O . ARG A 1 305 ? 142.141 114.799 191.142 1.00 56.19 293 ARG A O 1
ATOM 1511 N N . GLN A 1 306 ? 140.646 113.615 189.947 1.00 55.22 294 GLN A N 1
ATOM 1512 C CA . GLN A 1 306 ? 141.230 114.010 188.669 1.00 57.89 294 GLN A CA 1
ATOM 1513 C C . GLN A 1 306 ? 141.090 115.511 188.443 1.00 59.73 294 GLN A C 1
ATOM 1514 O O . GLN A 1 306 ? 142.024 116.172 187.972 1.00 59.57 294 GLN A O 1
ATOM 1520 N N . GLN A 1 307 ? 139.921 116.066 188.771 1.00 56.63 295 GLN A N 1
ATOM 1521 C CA . GLN A 1 307 ? 139.729 117.507 188.648 1.00 57.11 295 GLN A CA 1
ATOM 1522 C C . GLN A 1 307 ? 140.636 118.276 189.599 1.00 57.63 295 GLN A C 1
ATOM 1523 O O . GLN A 1 307 ? 141.157 119.334 189.233 1.00 59.55 295 GLN A O 1
ATOM 1529 N N . ALA A 1 308 ? 140.834 117.767 190.817 1.00 54.37 296 ALA A N 1
ATOM 1530 C CA . ALA A 1 308 ? 141.759 118.409 191.746 1.00 58.80 296 ALA A CA 1
ATOM 1531 C C . ALA A 1 308 ? 143.184 118.384 191.209 1.00 59.35 296 ALA A C 1
ATOM 1532 O O . ALA A 1 308 ? 143.915 119.376 191.321 1.00 55.05 296 ALA A O 1
ATOM 1534 N N . TYR A 1 309 ? 143.597 117.257 190.625 1.00 59.30 297 TYR A N 1
ATOM 1535 C CA . TYR A 1 309 ? 144.926 117.177 190.026 1.00 61.11 297 TYR A CA 1
ATOM 1536 C C . TYR A 1 309 ? 145.076 118.164 188.875 1.00 61.74 297 TYR A C 1
ATOM 1537 O O . TYR A 1 309 ? 146.111 118.828 188.746 1.00 61.59 297 TYR A O 1
ATOM 1546 N N . TRP A 1 310 ? 144.054 118.267 188.023 1.00 59.59 298 TRP A N 1
ATOM 1547 C CA . TRP A 1 310 ? 144.125 119.198 186.901 1.00 57.70 298 TRP A CA 1
ATOM 1548 C C . TRP A 1 310 ? 144.154 120.644 187.383 1.00 57.56 298 TRP A C 1
ATOM 1549 O O . TRP A 1 310 ? 144.844 121.485 186.797 1.00 60.10 298 TRP A O 1
ATOM 1560 N N . ARG A 1 311 ? 143.408 120.952 188.446 1.00 55.13 299 ARG A N 1
ATOM 1561 C CA . ARG A 1 311 ? 143.452 122.292 189.021 1.00 57.39 299 ARG A CA 1
ATOM 1562 C C . ARG A 1 311 ? 144.826 122.598 189.603 1.00 55.18 299 ARG A C 1
ATOM 1563 O O . ARG A 1 311 ? 145.346 123.708 189.436 1.00 54.75 299 ARG A O 1
ATOM 1571 N N . ALA A 1 312 ? 145.427 121.627 190.295 1.00 55.11 300 ALA A N 1
ATOM 1572 C CA . ALA A 1 312 ? 146.747 121.836 190.880 1.00 56.60 300 ALA A CA 1
ATOM 1573 C C . ALA A 1 312 ? 147.810 122.026 189.805 1.00 55.33 300 ALA A C 1
ATOM 1574 O O . ALA A 1 312 ? 148.685 122.890 189.937 1.00 56.34 300 ALA A O 1
ATOM 1576 N N . GLN A 1 313 ? 147.754 121.226 188.737 1.00 54.20 301 GLN A N 1
ATOM 1577 C CA . GLN A 1 313 ? 148.764 121.325 187.687 1.00 53.41 301 GLN A CA 1
ATOM 1578 C C . GLN A 1 313 ? 148.674 122.655 186.949 1.00 54.16 301 GLN A C 1
ATOM 1579 O O . GLN A 1 313 ? 149.701 123.244 186.593 1.00 58.03 301 GLN A O 1
ATOM 1585 N N . LEU A 1 314 ? 147.459 123.146 186.713 1.00 52.84 302 LEU A N 1
ATOM 1586 C CA . LEU A 1 314 ? 147.261 124.391 185.982 1.00 53.89 302 LEU A CA 1
ATOM 1587 C C . LEU A 1 314 ? 147.312 125.622 186.876 1.00 55.83 302 LEU A C 1
ATOM 1588 O O . LEU A 1 314 ? 147.000 126.723 186.409 1.00 55.16 302 LEU A O 1
ATOM 1593 N N . ALA A 1 315 ? 147.690 125.466 188.141 1.00 53.20 303 ALA A N 1
ATOM 1594 C CA . ALA A 1 315 ? 147.879 126.612 189.013 1.00 54.29 303 ALA A CA 1
ATOM 1595 C C . ALA A 1 315 ? 149.158 127.355 188.640 1.00 55.79 303 ALA A C 1
ATOM 1596 O O . ALA A 1 315 ? 150.062 126.806 188.002 1.00 53.20 303 ALA A O 1
ATOM 1598 N N . ASP A 1 316 ? 149.213 128.629 189.029 1.00 59.78 304 ASP A N 1
ATOM 1599 C CA . ASP A 1 316 ? 150.332 129.546 188.820 1.00 58.27 304 ASP A CA 1
ATOM 1600 C C . ASP A 1 316 ? 150.512 129.928 187.354 1.00 56.48 304 ASP A C 1
ATOM 1601 O O . ASP A 1 316 ? 151.370 130.765 187.048 1.00 57.12 304 ASP A O 1
ATOM 1606 N N . LEU A 1 317 ? 149.730 129.363 186.441 1.00 52.24 305 LEU A N 1
ATOM 1607 C CA . LEU A 1 317 ? 149.845 129.731 185.039 1.00 53.49 305 LEU A CA 1
ATOM 1608 C C . LEU A 1 317 ? 149.257 131.123 184.814 1.00 53.15 305 LEU A C 1
ATOM 1609 O O . LEU A 1 317 ? 148.261 131.487 185.448 1.00 53.72 305 LEU A O 1
ATOM 1614 N N . PRO A 1 318 ? 149.851 131.924 183.932 1.00 51.71 306 PRO A N 1
ATOM 1615 C CA . PRO A 1 318 ? 149.265 133.231 183.617 1.00 53.04 306 PRO A CA 1
ATOM 1616 C C . PRO A 1 318 ? 147.919 133.079 182.929 1.00 54.96 306 PRO A C 1
ATOM 1617 O O . PRO A 1 318 ? 147.647 132.084 182.253 1.00 54.18 306 PRO A O 1
ATOM 1621 N N . SER A 1 319 ? 147.065 134.088 183.120 1.00 52.75 307 SER A N 1
ATOM 1622 C CA . SER A 1 319 ? 145.735 134.049 182.520 1.00 50.08 307 SER A CA 1
ATOM 1623 C C . SER A 1 319 ? 145.818 134.018 180.999 1.00 51.08 307 SER A C 1
ATOM 1624 O O . SER A 1 319 ? 145.069 133.282 180.344 1.00 52.10 307 SER A O 1
ATOM 1627 N N . CYS A 1 320 ? 146.721 134.805 180.420 1.00 56.37 308 CYS A N 1
ATOM 1628 C CA . CYS A 1 320 ? 146.935 134.827 178.982 1.00 54.07 308 CYS A CA 1
ATOM 1629 C C . CYS A 1 320 ? 148.426 134.781 178.683 1.00 52.69 308 CYS A C 1
ATOM 1630 O O . CYS A 1 320 ? 149.246 135.295 179.449 1.00 53.11 308 CYS A O 1
ATOM 1633 N N . THR A 1 321 ? 148.770 134.153 177.563 1.00 50.68 309 THR A N 1
ATOM 1634 C CA . THR A 1 321 ? 150.155 134.100 177.121 1.00 53.06 309 THR A CA 1
ATOM 1635 C C . THR A 1 321 ? 150.545 135.415 176.455 1.00 52.38 309 THR A C 1
ATOM 1636 O O . THR A 1 321 ? 149.753 136.023 175.729 1.00 51.43 309 THR A O 1
ATOM 1640 N N . ALA A 1 322 ? 151.768 135.865 176.729 1.00 51.40 310 ALA A N 1
ATOM 1641 C CA . ALA A 1 322 ? 152.231 137.175 176.270 1.00 50.86 310 ALA A CA 1
ATOM 1642 C C . ALA A 1 322 ? 152.935 137.066 174.916 1.00 49.77 310 ALA A C 1
ATOM 1643 O O . ALA A 1 322 ? 154.093 137.444 174.746 1.00 52.59 310 ALA A O 1
ATOM 1645 N N . LEU A 1 323 ? 152.206 136.533 173.941 1.00 45.32 311 LEU A N 1
ATOM 1646 C CA . LEU A 1 323 ? 152.710 136.495 172.577 1.00 45.06 311 LEU A CA 1
ATOM 1647 C C . LEU A 1 323 ? 152.756 137.901 171.990 1.00 49.97 311 LEU A C 1
ATOM 1648 O O . LEU A 1 323 ? 151.956 138.772 172.341 1.00 50.10 311 LEU A O 1
ATOM 1653 N N . ARG A 1 324 ? 153.706 138.117 171.086 1.00 49.99 312 ARG A N 1
ATOM 1654 C CA . ARG A 1 324 ? 153.831 139.379 170.370 1.00 43.00 312 ARG A CA 1
ATOM 1655 C C . ARG A 1 324 ? 153.120 139.258 169.030 1.00 48.02 312 ARG A C 1
ATOM 1656 O O . ARG A 1 324 ? 153.326 138.284 168.298 1.00 51.71 312 ARG A O 1
ATOM 1664 N N . THR A 1 325 ? 152.286 140.245 168.715 1.00 43.05 313 THR A N 1
ATOM 1665 C CA . THR A 1 325 ? 151.394 140.174 167.569 1.00 38.18 313 THR A CA 1
ATOM 1666 C C . THR A 1 325 ? 151.579 141.399 166.687 1.00 37.68 313 THR A C 1
ATOM 1667 O O . THR A 1 325 ? 152.045 142.451 167.133 1.00 41.58 313 THR A O 1
ATOM 1671 N N . ASP A 1 326 ? 151.209 141.243 165.412 1.00 40.78 314 ASP A N 1
ATOM 1672 C CA . ASP A 1 326 ? 151.314 142.351 164.467 1.00 31.96 314 ASP A CA 1
ATOM 1673 C C . ASP A 1 326 ? 150.380 143.493 164.844 1.00 32.64 314 ASP A C 1
ATOM 1674 O O . ASP A 1 326 ? 150.753 144.667 164.749 1.00 39.54 314 ASP A O 1
ATOM 1679 N N . TYR A 1 327 ? 149.165 143.170 165.275 1.00 31.84 315 TYR A N 1
ATOM 1680 C CA . TYR A 1 327 ? 148.156 144.163 165.602 1.00 31.24 315 TYR A CA 1
ATOM 1681 C C . TYR A 1 327 ? 147.791 144.074 167.077 1.00 33.09 315 TYR A C 1
ATOM 1682 O O . TYR A 1 327 ? 148.055 143.072 167.747 1.00 37.51 315 TYR A O 1
ATOM 1691 N N . ARG A 1 328 ? 147.180 145.144 167.579 1.00 36.90 316 ARG A N 1
ATOM 1692 C CA . ARG A 1 328 ? 146.684 145.145 168.947 1.00 41.48 316 ARG A CA 1
ATOM 1693 C C . ARG A 1 328 ? 145.486 144.212 169.073 1.00 43.75 316 ARG A C 1
ATOM 1694 O O . ARG A 1 328 ? 144.671 144.093 168.153 1.00 45.67 316 ARG A O 1
ATOM 1702 N N . ARG A 1 329 ? 145.383 143.548 170.216 1.00 45.45 317 ARG A N 1
ATOM 1703 C CA . ARG A 1 329 ? 144.303 142.593 170.425 1.00 41.93 317 ARG A CA 1
ATOM 1704 C C . ARG A 1 329 ? 142.975 143.325 170.584 1.00 41.02 317 ARG A C 1
ATOM 1705 O O . ARG A 1 329 ? 142.877 144.251 171.398 1.00 41.40 317 ARG A O 1
ATOM 1713 N N . PRO A 1 330 ? 141.943 142.953 169.831 1.00 40.19 318 PRO A N 1
ATOM 1714 C CA . PRO A 1 330 ? 140.635 143.593 170.000 1.00 38.51 318 PRO A CA 1
ATOM 1715 C C . PRO A 1 330 ? 140.001 143.228 171.334 1.00 42.77 318 PRO A C 1
ATOM 1716 O O . PRO A 1 330 ? 140.287 142.190 171.934 1.00 42.70 318 PRO A O 1
ATOM 1720 N N . GLU A 1 331 ? 139.115 144.115 171.797 1.00 42.49 319 GLU A N 1
ATOM 1721 C CA . GLU A 1 331 ? 138.427 143.897 173.064 1.00 41.98 319 GLU A CA 1
ATOM 1722 C C . GLU A 1 331 ? 137.477 142.708 173.017 1.00 43.85 319 GLU A C 1
ATOM 1723 O O . GLU A 1 331 ? 137.053 142.227 174.073 1.00 50.77 319 GLU A O 1
ATOM 1729 N N . ALA A 1 332 ? 137.133 142.226 171.825 1.00 39.93 320 ALA A N 1
ATOM 1730 C CA . ALA A 1 332 ? 136.262 141.069 171.671 1.00 35.23 320 ALA A CA 1
ATOM 1731 C C . ALA A 1 332 ? 136.745 140.248 170.487 1.00 36.88 320 ALA A C 1
ATOM 1732 O O . ALA A 1 332 ? 136.918 140.783 169.389 1.00 42.42 320 ALA A O 1
ATOM 1734 N N . LYS A 1 333 ? 136.961 138.955 170.716 1.00 39.86 321 LYS A N 1
ATOM 1735 C CA . LYS A 1 333 ? 137.449 138.080 169.660 1.00 39.67 321 LYS A CA 1
ATOM 1736 C C . LYS A 1 333 ? 136.426 137.972 168.535 1.00 40.39 321 LYS A C 1
ATOM 1737 O O . LYS A 1 333 ? 135.216 137.938 168.772 1.00 47.03 321 LYS A O 1
ATOM 1743 N N . SER A 1 334 ? 136.923 137.918 167.300 1.00 32.68 322 SER A N 1
ATOM 1744 C CA . SER A 1 334 ? 136.075 137.802 166.122 1.00 32.12 322 SER A CA 1
ATOM 1745 C C . SER A 1 334 ? 136.030 136.389 165.557 1.00 34.80 322 SER A C 1
ATOM 1746 O O . SER A 1 334 ? 135.165 136.103 164.722 1.00 35.20 322 SER A O 1
ATOM 1749 N N . TYR A 1 335 ? 136.942 135.512 165.982 1.00 34.87 323 TYR A N 1
ATOM 1750 C CA . TYR A 1 335 ? 136.954 134.101 165.593 1.00 32.77 323 TYR A CA 1
ATOM 1751 C C . TYR A 1 335 ? 137.115 133.912 164.086 1.00 35.50 323 TYR A C 1
ATOM 1752 O O . TYR A 1 335 ? 136.623 132.936 163.518 1.00 40.09 323 TYR A O 1
ATOM 1761 N N . GLN A 1 336 ? 137.806 134.836 163.430 1.00 32.53 324 GLN A N 1
ATOM 1762 C CA . GLN A 1 336 ? 138.191 134.685 162.035 1.00 28.54 324 GLN A CA 1
ATOM 1763 C C . GLN A 1 336 ? 139.649 134.249 161.946 1.00 22.57 324 GLN A C 1
ATOM 1764 O O . GLN A 1 336 ? 140.430 134.424 162.884 1.00 23.66 324 GLN A O 1
ATOM 1770 N N . GLY A 1 337 ? 140.011 133.671 160.807 1.00 22.07 325 GLY A N 1
ATOM 1771 C CA . GLY A 1 337 ? 141.384 133.235 160.638 1.00 27.54 325 GLY A CA 1
ATOM 1772 C C . GLY A 1 337 ? 141.636 132.688 159.252 1.00 31.41 325 GLY A C 1
ATOM 1773 O O . GLY A 1 337 ? 140.736 132.601 158.412 1.00 39.23 325 GLY A O 1
ATOM 1774 N N . SER A 1 338 ? 142.896 132.319 159.031 1.00 29.99 326 SER A N 1
ATOM 1775 C CA . SER A 1 338 ? 143.343 131.689 157.797 1.00 33.57 326 SER A CA 1
ATOM 1776 C C . SER A 1 338 ? 144.448 130.703 158.154 1.00 34.37 326 SER A C 1
ATOM 1777 O O . SER A 1 338 ? 144.830 130.570 159.319 1.00 32.72 326 SER A O 1
ATOM 1780 N N . SER A 1 339 ? 144.970 130.009 157.145 1.00 40.72 327 SER A N 1
ATOM 1781 C CA . SER A 1 339 ? 145.946 128.954 157.381 1.00 42.25 327 SER A CA 1
ATOM 1782 C C . SER A 1 339 ? 147.024 128.974 156.306 1.00 44.51 327 SER A C 1
ATOM 1783 O O . SER A 1 339 ? 146.845 129.533 155.221 1.00 49.56 327 SER A O 1
ATOM 1786 N N . VAL A 1 340 ? 148.154 128.349 156.630 1.00 45.67 328 VAL A N 1
ATOM 1787 C CA . VAL A 1 340 ? 149.255 128.149 155.694 1.00 45.24 328 VAL A CA 1
ATOM 1788 C C . VAL A 1 340 ? 149.773 126.725 155.863 1.00 45.30 328 VAL A C 1
ATOM 1789 O O . VAL A 1 340 ? 149.788 126.185 156.974 1.00 44.15 328 VAL A O 1
ATOM 1793 N N . GLU A 1 341 ? 150.181 126.112 154.754 1.00 49.91 329 GLU A N 1
ATOM 1794 C CA . GLU A 1 341 ? 150.516 124.695 154.738 1.00 51.04 329 GLU A CA 1
ATOM 1795 C C . GLU A 1 341 ? 151.931 124.444 155.249 1.00 50.10 329 GLU A C 1
ATOM 1796 O O . GLU A 1 341 ? 152.813 125.304 155.162 1.00 49.21 329 GLU A O 1
ATOM 1802 N N . VAL A 1 342 ? 152.139 123.241 155.783 1.00 52.06 330 VAL A N 1
ATOM 1803 C CA . VAL A 1 342 ? 153.436 122.792 156.278 1.00 54.88 330 VAL A CA 1
ATOM 1804 C C . VAL A 1 342 ? 153.774 121.471 155.600 1.00 54.53 330 VAL A C 1
ATOM 1805 O O . VAL A 1 342 ? 152.941 120.558 155.561 1.00 53.56 330 VAL A O 1
ATOM 1809 N N . ASN A 1 343 ? 154.992 121.369 155.066 1.00 56.14 331 ASN A N 1
ATOM 1810 C CA . ASN A 1 343 ? 155.450 120.174 154.372 1.00 54.97 331 ASN A CA 1
ATOM 1811 C C . ASN A 1 343 ? 156.753 119.684 154.987 1.00 55.62 331 ASN A C 1
ATOM 1812 O O . ASN A 1 343 ? 157.609 120.486 155.371 1.00 55.68 331 ASN A O 1
ATOM 1817 N N . VAL A 1 344 ? 156.898 118.364 155.076 1.00 56.13 332 VAL A N 1
ATOM 1818 C CA . VAL A 1 344 ? 158.086 117.740 155.657 1.00 53.86 332 VAL A CA 1
ATOM 1819 C C . VAL A 1 344 ? 158.504 116.549 154.801 1.00 55.07 332 VAL A C 1
ATOM 1820 O O . VAL A 1 344 ? 157.658 115.717 154.441 1.00 52.36 332 VAL A O 1
ATOM 1824 N N . PRO A 1 345 ? 159.783 116.428 154.450 1.00 58.74 333 PRO A N 1
ATOM 1825 C CA . PRO A 1 345 ? 160.234 115.273 153.663 1.00 56.05 333 PRO A CA 1
ATOM 1826 C C . PRO A 1 345 ? 160.143 113.972 154.448 1.00 56.36 333 PRO A C 1
ATOM 1827 O O . PRO A 1 345 ? 160.127 113.947 155.680 1.00 56.44 333 PRO A O 1
ATOM 1831 N N . ALA A 1 346 ? 160.075 112.869 153.697 1.00 53.50 334 ALA A N 1
ATOM 1832 C CA . ALA A 1 346 ? 159.933 111.548 154.301 1.00 54.54 334 ALA A CA 1
ATOM 1833 C C . ALA A 1 346 ? 161.208 111.095 155.006 1.00 56.12 334 ALA A C 1
ATOM 1834 O O . ALA A 1 346 ? 161.140 110.464 156.067 1.00 56.25 334 ALA A O 1
ATOM 1836 N N . ALA A 1 347 ? 162.374 111.388 154.424 1.00 54.54 335 ALA A N 1
ATOM 1837 C CA . ALA A 1 347 ? 163.630 110.935 155.015 1.00 52.47 335 ALA A CA 1
ATOM 1838 C C . ALA A 1 347 ? 163.859 111.560 156.385 1.00 53.80 335 ALA A C 1
ATOM 1839 O O . ALA A 1 347 ? 164.243 110.868 157.338 1.00 53.08 335 ALA A O 1
ATOM 1841 N N . VAL A 1 348 ? 163.625 112.869 156.507 1.00 57.37 336 VAL A N 1
ATOM 1842 C CA . VAL A 1 348 ? 163.802 113.518 157.800 1.00 57.94 336 VAL A CA 1
ATOM 1843 C C . VAL A 1 348 ? 162.751 113.031 158.788 1.00 57.15 336 VAL A C 1
ATOM 1844 O O . VAL A 1 348 ? 163.003 112.986 159.996 1.00 56.63 336 VAL A O 1
ATOM 1848 N N . LEU A 1 349 ? 161.570 112.636 158.304 1.00 53.09 337 LEU A N 1
ATOM 1849 C CA . LEU A 1 349 ? 160.580 112.041 159.197 1.00 54.54 337 LEU A CA 1
ATOM 1850 C C . LEU A 1 349 ? 161.052 110.690 159.722 1.00 55.61 337 LEU A C 1
ATOM 1851 O O . LEU A 1 349 ? 160.836 110.363 160.895 1.00 54.18 337 LEU A O 1
ATOM 1856 N N . ASP A 1 350 ? 161.687 109.887 158.864 1.00 56.45 338 ASP A N 1
ATOM 1857 C CA . ASP A 1 350 ? 162.256 108.624 159.324 1.00 58.12 338 ASP A CA 1
ATOM 1858 C C . ASP A 1 350 ? 163.353 108.862 160.353 1.00 58.49 338 ASP A C 1
ATOM 1859 O O . ASP A 1 350 ? 163.434 108.155 161.366 1.00 56.80 338 ASP A O 1
ATOM 1864 N N . GLN A 1 351 ? 164.206 109.861 160.109 1.00 60.51 339 GLN A N 1
ATOM 1865 C CA . GLN A 1 351 ? 165.228 110.212 161.092 1.00 61.23 339 GLN A CA 1
ATOM 1866 C C . GLN A 1 351 ? 164.599 110.646 162.411 1.00 60.63 339 GLN A C 1
ATOM 1867 O O . GLN A 1 351 ? 165.073 110.268 163.489 1.00 62.76 339 GLN A O 1
ATOM 1873 N N . LEU A 1 352 ? 163.531 111.446 162.344 1.00 55.36 340 LEU A N 1
ATOM 1874 C CA . LEU A 1 352 ? 162.852 111.896 163.554 1.00 56.58 340 LEU A CA 1
ATOM 1875 C C . LEU A 1 352 ? 162.258 110.726 164.324 1.00 56.16 340 LEU A C 1
ATOM 1876 O O . LEU A 1 352 ? 162.344 110.679 165.555 1.00 54.89 340 LEU A O 1
ATOM 1881 N N . LYS A 1 353 ? 161.638 109.778 163.617 1.00 54.06 341 LYS A N 1
ATOM 1882 C CA . LYS A 1 353 ? 161.086 108.603 164.283 1.00 54.28 341 LYS A CA 1
ATOM 1883 C C . LYS A 1 353 ? 162.186 107.772 164.934 1.00 56.42 341 LYS A C 1
ATOM 1884 O O . LYS A 1 353 ? 162.016 107.267 166.052 1.00 56.06 341 LYS A O 1
ATOM 1890 N N . ARG A 1 354 ? 163.321 107.616 164.247 1.00 62.19 342 ARG A N 1
ATOM 1891 C CA . ARG A 1 354 ? 164.433 106.870 164.827 1.00 61.05 342 ARG A CA 1
ATOM 1892 C C . ARG A 1 354 ? 164.960 107.553 166.084 1.00 60.72 342 ARG A C 1
ATOM 1893 O O . ARG A 1 354 ? 165.248 106.889 167.086 1.00 63.26 342 ARG A O 1
ATOM 1901 N N . VAL A 1 355 ? 165.091 108.881 166.050 1.00 52.84 343 VAL A N 1
ATOM 1902 C CA . VAL A 1 355 ? 165.551 109.611 167.230 1.00 55.22 343 VAL A CA 1
ATOM 1903 C C . VAL A 1 355 ? 164.541 109.487 168.365 1.00 57.26 343 VAL A C 1
ATOM 1904 O O . VAL A 1 355 ? 164.913 109.308 169.531 1.00 56.50 343 VAL A O 1
ATOM 1908 N N . SER A 1 356 ? 163.248 109.581 168.042 1.00 54.86 344 SER A N 1
ATOM 1909 C CA . SER A 1 356 ? 162.214 109.489 169.067 1.00 54.28 344 SER A CA 1
ATOM 1910 C C . SER A 1 356 ? 162.221 108.124 169.741 1.00 56.41 344 SER A C 1
ATOM 1911 O O . SER A 1 356 ? 162.108 108.030 170.969 1.00 57.09 344 SER A O 1
ATOM 1914 N N . LYS A 1 357 ? 162.351 107.052 168.957 1.00 56.01 345 LYS A N 1
ATOM 1915 C CA . LYS A 1 357 ? 162.427 105.723 169.554 1.00 57.99 345 LYS A CA 1
ATOM 1916 C C . LYS A 1 357 ? 163.767 105.477 170.236 1.00 57.92 345 LYS A C 1
ATOM 1917 O O . LYS A 1 357 ? 163.857 104.598 171.100 1.00 54.92 345 LYS A O 1
ATOM 1923 N N . GLU A 1 358 ? 164.806 106.232 169.869 1.00 57.73 346 GLU A N 1
ATOM 1924 C CA . GLU A 1 358 ? 166.100 106.084 170.527 1.00 58.67 346 GLU A CA 1
ATOM 1925 C C . GLU A 1 358 ? 166.068 106.641 171.945 1.00 58.88 346 GLU A C 1
ATOM 1926 O O . GLU A 1 358 ? 166.720 106.100 172.846 1.00 57.00 346 GLU A O 1
ATOM 1932 N N . ARG A 1 359 ? 165.318 107.718 172.163 1.00 51.97 347 ARG A N 1
ATOM 1933 C CA . ARG A 1 359 ? 165.235 108.357 173.469 1.00 53.62 347 ARG A CA 1
ATOM 1934 C C . ARG A 1 359 ? 164.059 107.864 174.300 1.00 52.63 347 ARG A C 1
ATOM 1935 O O . ARG A 1 359 ? 163.836 108.382 175.399 1.00 52.52 347 ARG A O 1
ATOM 1937 N N . GLY A 1 360 ? 163.305 106.882 173.810 1.00 51.14 348 GLY A N 1
ATOM 1938 C CA . GLY A 1 360 ? 162.180 106.344 174.541 1.00 51.08 348 GLY A CA 1
ATOM 1939 C C . GLY A 1 360 ? 160.867 107.066 174.335 1.00 54.20 348 GLY A C 1
ATOM 1940 O O . GLY A 1 360 ? 159.858 106.657 174.924 1.00 54.36 348 GLY A O 1
ATOM 1941 N N . GLY A 1 361 ? 160.842 108.118 173.528 1.00 49.07 349 GLY A N 1
ATOM 1942 C CA . GLY A 1 361 ? 159.636 108.879 173.270 1.00 49.26 349 GLY A CA 1
ATOM 1943 C C . GLY A 1 361 ? 158.911 108.427 172.022 1.00 50.59 349 GLY A C 1
ATOM 1944 O O . GLY A 1 361 ? 158.995 107.267 171.608 1.00 48.92 349 GLY A O 1
ATOM 1945 N N . THR A 1 362 ? 158.184 109.361 171.412 1.00 52.68 350 THR A N 1
ATOM 1946 C CA . THR A 1 362 ? 157.432 109.092 170.196 1.00 50.58 350 THR A CA 1
ATOM 1947 C C . THR A 1 362 ? 157.516 110.304 169.279 1.00 53.20 350 THR A C 1
ATOM 1948 O O . THR A 1 362 ? 158.019 111.365 169.659 1.00 54.59 350 THR A O 1
ATOM 1952 N N . LEU A 1 363 ? 157.019 110.130 168.053 1.00 52.95 351 LEU A N 1
ATOM 1953 C CA . LEU A 1 363 ? 157.084 111.200 167.060 1.00 50.88 351 LEU A CA 1
ATOM 1954 C C . LEU A 1 363 ? 156.280 112.416 167.503 1.00 52.05 351 LEU A C 1
ATOM 1955 O O . LEU A 1 363 ? 156.733 113.559 167.365 1.00 50.97 351 LEU A O 1
ATOM 1960 N N . TYR A 1 364 ? 155.078 112.187 168.038 1.00 53.59 352 TYR A N 1
ATOM 1961 C CA . TYR A 1 364 ? 154.248 113.293 168.504 1.00 53.16 352 TYR A CA 1
ATOM 1962 C C . TYR A 1 364 ? 154.938 114.061 169.622 1.00 53.05 352 TYR A C 1
ATOM 1963 O O . TYR A 1 364 ? 154.845 115.292 169.692 1.00 58.51 352 TYR A O 1
ATOM 1972 N N . MET A 1 365 ? 155.639 113.347 170.503 1.00 52.00 353 MET A N 1
ATOM 1973 C CA . MET A 1 365 ? 156.334 113.988 171.614 1.00 55.06 353 MET A CA 1
ATOM 1974 C C . MET A 1 365 ? 157.400 114.957 171.112 1.00 57.46 353 MET A C 1
ATOM 1975 O O . MET A 1 365 ? 157.451 116.120 171.532 1.00 56.29 353 MET A O 1
ATOM 1980 N N . THR A 1 366 ? 158.256 114.492 170.199 1.00 51.78 354 THR A N 1
ATOM 1981 C CA . THR A 1 366 ? 159.314 115.347 169.670 1.00 52.79 354 THR A CA 1
ATOM 1982 C C . THR A 1 366 ? 158.741 116.490 168.842 1.00 51.38 354 THR A C 1
ATOM 1983 O O . THR A 1 366 ? 159.263 117.610 168.881 1.00 51.11 354 THR A O 1
ATOM 1987 N N . LEU A 1 367 ? 157.677 116.227 168.079 1.00 52.22 355 LEU A N 1
ATOM 1988 C CA . LEU A 1 367 ? 157.053 117.293 167.302 1.00 50.12 355 LEU A CA 1
ATOM 1989 C C . LEU A 1 367 ? 156.485 118.379 168.208 1.00 50.25 355 LEU A C 1
ATOM 1990 O O . LEU A 1 367 ? 156.642 119.575 167.933 1.00 50.54 355 LEU A O 1
ATOM 1995 N N . LEU A 1 368 ? 155.827 117.983 169.301 1.00 48.15 356 LEU A N 1
ATOM 1996 C CA . LEU A 1 368 ? 155.288 118.966 170.235 1.00 50.57 356 LEU A CA 1
ATOM 1997 C C . LEU A 1 368 ? 156.405 119.728 170.937 1.00 49.73 356 LEU A C 1
ATOM 1998 O O . LEU A 1 368 ? 156.285 120.935 171.181 1.00 49.93 356 LEU A O 1
ATOM 2003 N N . SER A 1 369 ? 157.502 119.042 171.268 1.00 49.40 357 SER A N 1
ATOM 2004 C CA . SER A 1 369 ? 158.646 119.726 171.867 1.00 48.94 357 SER A CA 1
ATOM 2005 C C . SER A 1 369 ? 159.236 120.755 170.909 1.00 48.22 357 SER A C 1
ATOM 2006 O O . SER A 1 369 ? 159.584 121.871 171.317 1.00 46.52 357 SER A O 1
ATOM 2009 N N . ALA A 1 370 ? 159.355 120.395 169.629 1.00 43.90 358 ALA A N 1
ATOM 2010 C CA . ALA A 1 370 ? 159.855 121.333 168.630 1.00 45.54 358 ALA A CA 1
ATOM 2011 C C . ALA A 1 370 ? 158.913 122.517 168.462 1.00 51.08 358 ALA A C 1
ATOM 2012 O O . ALA A 1 370 ? 159.363 123.660 168.323 1.00 52.97 358 ALA A O 1
ATOM 2014 N N . PHE A 1 371 ? 157.602 122.267 168.469 1.00 48.00 359 PHE A N 1
ATOM 2015 C CA . PHE A 1 371 ? 156.644 123.364 168.374 1.00 46.14 359 PHE A CA 1
ATOM 2016 C C . PHE A 1 371 ? 156.760 124.301 169.571 1.00 44.93 359 PHE A C 1
ATOM 2017 O O . PHE A 1 371 ? 156.705 125.528 169.418 1.00 46.61 359 PHE A O 1
ATOM 2025 N N . ALA A 1 372 ? 156.920 123.740 170.772 1.00 41.72 360 ALA A N 1
ATOM 2026 C CA . ALA A 1 372 ? 157.065 124.570 171.963 1.00 43.18 360 ALA A CA 1
ATOM 2027 C C . ALA A 1 372 ? 158.337 125.405 171.907 1.00 46.76 360 ALA A C 1
ATOM 2028 O O . ALA A 1 372 ? 158.319 126.601 172.228 1.00 46.28 360 ALA A O 1
ATOM 2030 N N . THR A 1 373 ? 159.454 124.798 171.495 1.00 48.44 361 THR A N 1
ATOM 2031 C CA . THR A 1 373 ? 160.699 125.557 171.432 1.00 47.68 361 THR A CA 1
ATOM 2032 C C . THR A 1 373 ? 160.669 126.587 170.308 1.00 48.53 361 THR A C 1
ATOM 2033 O O . THR A 1 373 ? 161.355 127.611 170.393 1.00 48.72 361 THR A O 1
ATOM 2037 N N . LEU A 1 374 ? 159.879 126.346 169.259 1.00 46.27 362 LEU A N 1
ATOM 2038 C CA . LEU A 1 374 ? 159.695 127.357 168.223 1.00 43.07 362 LEU A CA 1
ATOM 2039 C C . LEU A 1 374 ? 158.885 128.534 168.749 1.00 45.00 362 LEU A C 1
ATOM 2040 O O . LEU A 1 374 ? 159.259 129.696 168.556 1.00 45.73 362 LEU A O 1
ATOM 2045 N N . LEU A 1 375 ? 157.767 128.250 169.421 1.00 46.29 363 LEU A N 1
ATOM 2046 C CA . LEU A 1 375 ? 156.911 129.317 169.924 1.00 45.94 363 LEU A CA 1
ATOM 2047 C C . LEU A 1 375 ? 157.533 130.056 171.100 1.00 46.16 363 LEU A C 1
ATOM 2048 O O . LEU A 1 375 ? 157.082 131.157 171.431 1.00 46.45 363 LEU A O 1
ATOM 2053 N N . GLY A 1 376 ? 158.550 129.479 171.738 1.00 47.14 364 GLY A N 1
ATOM 2054 C CA . GLY A 1 376 ? 159.262 130.204 172.774 1.00 45.46 364 GLY A CA 1
ATOM 2055 C C . GLY A 1 376 ? 160.015 131.425 172.283 1.00 48.52 364 GLY A C 1
ATOM 2056 O O . GLY A 1 376 ? 160.414 132.256 173.107 1.00 51.27 364 GLY A O 1
ATOM 2057 N N . ALA A 1 377 ? 160.220 131.551 170.969 1.00 46.05 365 ALA A N 1
ATOM 2058 C CA . ALA A 1 377 ? 160.951 132.696 170.436 1.00 46.24 365 ALA A CA 1
ATOM 2059 C C . ALA A 1 377 ? 160.131 133.978 170.526 1.00 47.79 365 ALA A C 1
ATOM 2060 O O . ALA A 1 377 ? 160.654 135.028 170.917 1.00 48.83 365 ALA A O 1
ATOM 2062 N N . HIS A 1 378 ? 158.847 133.915 170.171 1.00 54.91 366 HIS A N 1
ATOM 2063 C CA . HIS A 1 378 ? 158.011 135.108 170.122 1.00 49.83 366 HIS A CA 1
ATOM 2064 C C . HIS A 1 378 ? 157.437 135.500 171.477 1.00 50.17 366 HIS A C 1
ATOM 2065 O O . HIS A 1 378 ? 156.856 136.584 171.591 1.00 53.36 366 HIS A O 1
ATOM 2072 N N . THR A 1 379 ? 157.580 134.661 172.496 1.00 48.60 367 THR A N 1
ATOM 2073 C CA . THR A 1 379 ? 157.060 134.956 173.821 1.00 52.22 367 THR A CA 1
ATOM 2074 C C . THR A 1 379 ? 158.185 135.393 174.753 1.00 54.69 367 THR A C 1
ATOM 2075 O O . THR A 1 379 ? 159.362 135.096 174.533 1.00 55.61 367 THR A O 1
ATOM 2079 N N . ASP A 1 380 ? 157.804 136.120 175.806 1.00 51.72 368 ASP A N 1
ATOM 2080 C CA . ASP A 1 380 ? 158.757 136.662 176.767 1.00 53.00 368 ASP A CA 1
ATOM 2081 C C . ASP A 1 380 ? 158.576 136.065 178.159 1.00 57.49 368 ASP A C 1
ATOM 2082 O O . ASP A 1 380 ? 159.100 136.607 179.137 1.00 57.49 368 ASP A O 1
ATOM 2087 N N . ASP A 1 381 ? 157.846 134.960 178.273 1.00 60.05 369 ASP A N 1
ATOM 2088 C CA . ASP A 1 381 ? 157.602 134.307 179.551 1.00 59.48 369 ASP A CA 1
ATOM 2089 C C . ASP A 1 381 ? 158.362 132.985 179.616 1.00 60.43 369 ASP A C 1
ATOM 2090 O O . ASP A 1 381 ? 159.013 132.562 178.656 1.00 61.09 369 ASP A O 1
ATOM 2095 N N . ARG A 1 382 ? 158.269 132.328 180.771 1.00 61.00 370 ARG A N 1
ATOM 2096 C CA . ARG A 1 382 ? 159.030 131.115 181.039 1.00 60.53 370 ARG A CA 1
ATOM 2097 C C . ARG A 1 382 ? 158.244 129.836 180.787 1.00 62.51 370 ARG A C 1
ATOM 2098 O O . ARG A 1 382 ? 158.843 128.820 180.420 1.00 61.52 370 ARG A O 1
ATOM 2106 N N . GLU A 1 383 ? 156.927 129.855 180.975 1.00 63.42 371 GLU A N 1
ATOM 2107 C CA . GLU A 1 383 ? 156.095 128.669 180.840 1.00 59.75 371 GLU A CA 1
ATOM 2108 C C . GLU A 1 383 ? 155.069 128.867 179.732 1.00 59.60 371 GLU A C 1
ATOM 2109 O O . GLU A 1 383 ? 154.608 129.984 179.480 1.00 62.41 371 GLU A O 1
ATOM 2115 N N . LEU A 1 384 ? 154.717 127.766 179.071 1.00 52.32 372 LEU A N 1
ATOM 2116 C CA . LEU A 1 384 ? 153.769 127.778 177.968 1.00 50.64 372 LEU A CA 1
ATOM 2117 C C . LEU A 1 384 ? 152.699 126.719 178.199 1.00 53.17 372 LEU A C 1
ATOM 2118 O O . LEU A 1 384 ? 152.918 125.724 178.895 1.00 56.49 372 LEU A O 1
ATOM 2123 N N . ALA A 1 385 ? 151.531 126.946 177.601 1.00 43.81 373 ALA A N 1
ATOM 2124 C CA . ALA A 1 385 ? 150.412 126.018 177.681 1.00 36.18 373 ALA A CA 1
ATOM 2125 C C . ALA A 1 385 ? 149.942 125.684 176.275 1.00 39.54 373 ALA A C 1
ATOM 2126 O O . ALA A 1 385 ? 149.637 126.586 175.489 1.00 46.08 373 ALA A O 1
ATOM 2128 N N . ILE A 1 386 ? 149.882 124.392 175.962 1.00 41.56 374 ILE A N 1
ATOM 2129 C CA . ILE A 1 386 ? 149.473 123.911 174.647 1.00 42.16 374 ILE A CA 1
ATOM 2130 C C . ILE A 1 386 ? 148.388 122.859 174.834 1.00 44.02 374 ILE A C 1
ATOM 2131 O O . ILE A 1 386 ? 148.540 121.943 175.650 1.00 46.10 374 ILE A O 1
ATOM 2136 N N . GLY A 1 387 ? 147.300 122.992 174.083 1.00 42.38 375 GLY A N 1
ATOM 2137 C CA . GLY A 1 387 ? 146.233 122.011 174.083 1.00 40.45 375 GLY A CA 1
ATOM 2138 C C . GLY A 1 387 ? 146.396 121.028 172.940 1.00 44.32 375 GLY A C 1
ATOM 2139 O O . GLY A 1 387 ? 146.978 121.347 171.906 1.00 43.68 375 GLY A O 1
ATOM 2140 N N . SER A 1 388 ? 145.872 119.816 173.136 1.00 45.71 376 SER A N 1
ATOM 2141 C CA . SER A 1 388 ? 146.027 118.776 172.134 1.00 45.60 376 SER A CA 1
ATOM 2142 C C . SER A 1 388 ? 144.862 117.798 172.193 1.00 48.39 376 SER A C 1
ATOM 2143 O O . SER A 1 388 ? 144.527 117.317 173.287 1.00 49.73 376 SER A O 1
ATOM 2146 N N . PRO A 1 389 ? 144.237 117.487 171.059 1.00 47.84 377 PRO A N 1
ATOM 2147 C CA . PRO A 1 389 ? 143.148 116.507 171.067 1.00 45.35 377 PRO A CA 1
ATOM 2148 C C . PRO A 1 389 ? 143.693 115.088 171.078 1.00 47.73 377 PRO A C 1
ATOM 2149 O O . PRO A 1 389 ? 144.687 114.777 170.417 1.00 49.54 377 PRO A O 1
ATOM 2153 N N . VAL A 1 390 ? 143.031 114.223 171.840 1.00 49.21 378 VAL A N 1
ATOM 2154 C CA . VAL A 1 390 ? 143.437 112.830 171.978 1.00 50.01 378 VAL A CA 1
ATOM 2155 C C . VAL A 1 390 ? 142.195 111.952 171.934 1.00 52.07 378 VAL A C 1
ATOM 2156 O O . VAL A 1 390 ? 141.162 112.287 172.523 1.00 48.75 378 VAL A O 1
ATOM 2160 N N . THR A 1 391 ? 142.294 110.831 171.225 1.00 52.39 379 THR A N 1
ATOM 2161 C CA . THR A 1 391 ? 141.199 109.875 171.174 1.00 51.33 379 THR A CA 1
ATOM 2162 C C . THR A 1 391 ? 141.114 109.100 172.483 1.00 52.99 379 THR A C 1
ATOM 2163 O O . THR A 1 391 ? 142.130 108.817 173.125 1.00 54.68 379 THR A O 1
ATOM 2167 N N . ASN A 1 392 ? 139.887 108.777 172.889 1.00 57.60 380 ASN A N 1
ATOM 2168 C CA . ASN A 1 392 ? 139.622 108.038 174.124 1.00 57.25 380 ASN A CA 1
ATOM 2169 C C . ASN A 1 392 ? 138.695 106.881 173.768 1.00 55.05 380 ASN A C 1
ATOM 2170 O O . ASN A 1 392 ? 137.471 107.002 173.859 1.00 55.18 380 ASN A O 1
ATOM 2175 N N . ARG A 1 393 ? 139.283 105.758 173.359 1.00 54.36 381 ARG A N 1
ATOM 2176 C CA . ARG A 1 393 ? 138.533 104.576 172.936 1.00 56.68 381 ARG A CA 1
ATOM 2177 C C . ARG A 1 393 ? 139.071 103.345 173.653 1.00 56.84 381 ARG A C 1
ATOM 2178 O O . ARG A 1 393 ? 139.840 102.562 173.078 1.00 56.76 381 ARG A O 1
ATOM 2186 N N . PRO A 1 394 ? 138.688 103.140 174.908 1.00 57.58 382 PRO A N 1
ATOM 2187 C CA . PRO A 1 394 ? 139.003 101.885 175.596 1.00 58.97 382 PRO A CA 1
ATOM 2188 C C . PRO A 1 394 ? 138.093 100.777 175.076 1.00 59.74 382 PRO A C 1
ATOM 2189 O O . PRO A 1 394 ? 137.290 100.985 174.168 1.00 58.13 382 PRO A O 1
ATOM 2193 N N . ARG A 1 395 ? 138.217 99.590 175.686 1.00 56.47 383 ARG A N 1
ATOM 2194 C CA . ARG A 1 395 ? 137.433 98.433 175.268 1.00 56.94 383 ARG A CA 1
ATOM 2195 C C . ARG A 1 395 ? 137.619 98.199 173.773 1.00 58.45 383 ARG A C 1
ATOM 2196 O O . ARG A 1 395 ? 136.735 98.535 172.975 1.00 57.84 383 ARG A O 1
ATOM 2201 N N . PRO A 1 396 ? 138.754 97.618 173.358 1.00 61.58 384 PRO A N 1
ATOM 2202 C CA . PRO A 1 396 ? 139.206 97.737 171.961 1.00 59.77 384 PRO A CA 1
ATOM 2203 C C . PRO A 1 396 ? 138.264 97.163 170.910 1.00 57.94 384 PRO A C 1
ATOM 2204 O O . PRO A 1 396 ? 138.621 97.104 169.729 1.00 59.39 384 PRO A O 1
ATOM 2208 N N . GLU A 1 397 ? 137.074 96.721 171.314 1.00 56.38 385 GLU A N 1
ATOM 2209 C CA . GLU A 1 397 ? 136.045 96.381 170.338 1.00 59.11 385 GLU A CA 1
ATOM 2210 C C . GLU A 1 397 ? 135.369 97.611 169.741 1.00 59.03 385 GLU A C 1
ATOM 2211 O O . GLU A 1 397 ? 134.503 97.456 168.872 1.00 60.17 385 GLU A O 1
ATOM 2217 N N . LEU A 1 398 ? 135.735 98.817 170.179 1.00 58.36 386 LEU A N 1
ATOM 2218 C CA . LEU A 1 398 ? 135.073 100.048 169.768 1.00 59.21 386 LEU A CA 1
ATOM 2219 C C . LEU A 1 398 ? 135.787 100.768 168.628 1.00 57.64 386 LEU A C 1
ATOM 2220 O O . LEU A 1 398 ? 135.351 101.853 168.230 1.00 56.20 386 LEU A O 1
ATOM 2225 N N . GLU A 1 399 ? 136.869 100.199 168.094 1.00 55.72 387 GLU A N 1
ATOM 2226 C CA . GLU A 1 399 ? 137.606 100.858 167.020 1.00 57.01 387 GLU A CA 1
ATOM 2227 C C . GLU A 1 399 ? 136.856 100.870 165.694 1.00 55.58 387 GLU A C 1
ATOM 2228 O O . GLU A 1 399 ? 137.291 101.561 164.767 1.00 58.22 387 GLU A O 1
ATOM 2234 N N . ARG A 1 400 ? 135.756 100.129 165.575 1.00 55.25 388 ARG A N 1
ATOM 2235 C CA . ARG A 1 400 ? 134.899 100.193 164.399 1.00 57.80 388 ARG A CA 1
ATOM 2236 C C . ARG A 1 400 ? 133.597 100.934 164.674 1.00 58.39 388 ARG A C 1
ATOM 2237 O O . ARG A 1 400 ? 132.702 100.935 163.822 1.00 58.67 388 ARG A O 1
ATOM 2245 N N . LEU A 1 401 ? 133.472 101.563 165.839 1.00 57.87 389 LEU A N 1
ATOM 2246 C CA . LEU A 1 401 ? 132.261 102.288 166.194 1.00 56.65 389 LEU A CA 1
ATOM 2247 C C . LEU A 1 401 ? 132.312 103.711 165.654 1.00 56.98 389 LEU A C 1
ATOM 2248 O O . LEU A 1 401 ? 133.365 104.355 165.654 1.00 61.85 389 LEU A O 1
ATOM 2253 N N . VAL A 1 402 ? 131.167 104.198 165.190 1.00 49.51 390 VAL A N 1
ATOM 2254 C CA . VAL A 1 402 ? 131.033 105.581 164.748 1.00 50.74 390 VAL A CA 1
ATOM 2255 C C . VAL A 1 402 ? 130.549 106.425 165.921 1.00 52.51 390 VAL A C 1
ATOM 2256 O O . VAL A 1 402 ? 129.585 106.064 166.607 1.00 55.17 390 VAL A O 1
ATOM 2260 N N . GLY A 1 403 ? 131.238 107.530 166.174 1.00 45.79 391 GLY A N 1
ATOM 2261 C CA . GLY A 1 403 ? 130.883 108.385 167.286 1.00 46.18 391 GLY A CA 1
ATOM 2262 C C . GLY A 1 403 ? 131.949 109.439 167.505 1.00 49.12 391 GLY A C 1
ATOM 2263 O O . GLY A 1 403 ? 132.882 109.579 166.713 1.00 50.24 391 GLY A O 1
ATOM 2264 N N . TYR A 1 404 ? 131.790 110.176 168.601 1.00 47.66 392 TYR A N 1
ATOM 2265 C CA . TYR A 1 404 ? 132.716 111.234 168.982 1.00 50.53 392 TYR A CA 1
ATOM 2266 C C . TYR A 1 404 ? 133.479 110.798 170.226 1.00 52.62 392 TYR A C 1
ATOM 2267 O O . TYR A 1 404 ? 132.869 110.495 171.257 1.00 56.28 392 TYR A O 1
ATOM 2276 N N . PHE A 1 405 ? 134.810 110.773 170.126 1.00 48.47 393 PHE A N 1
ATOM 2277 C CA . PHE A 1 405 ? 135.665 110.351 171.227 1.00 49.60 393 PHE A CA 1
ATOM 2278 C C . PHE A 1 405 ? 136.806 111.328 171.485 1.00 52.19 393 PHE A C 1
ATOM 2279 O O . PHE A 1 405 ? 137.730 110.997 172.237 1.00 55.91 393 PHE A O 1
ATOM 2287 N N . ILE A 1 406 ? 136.769 112.512 170.886 1.00 51.40 394 ILE A N 1
ATOM 2288 C CA . ILE A 1 406 ? 137.863 113.467 171.005 1.00 48.94 394 ILE A CA 1
ATOM 2289 C C . ILE A 1 406 ? 137.714 114.270 172.289 1.00 50.46 394 ILE A C 1
ATOM 2290 O O . ILE A 1 406 ? 136.622 114.740 172.630 1.00 55.30 394 ILE A O 1
ATOM 2295 N N . ASN A 1 407 ? 138.822 114.424 173.009 1.00 45.11 395 ASN A N 1
ATOM 2296 C CA . ASN A 1 407 ? 138.913 115.326 174.146 1.00 46.71 395 ASN A CA 1
ATOM 2297 C C . ASN A 1 407 ? 140.264 116.018 174.087 1.00 49.79 395 ASN A C 1
ATOM 2298 O O . ASN A 1 407 ? 141.254 115.419 173.659 1.00 54.32 395 ASN A O 1
ATOM 2303 N N . VAL A 1 408 ? 140.306 117.277 174.510 1.00 44.47 396 VAL A N 1
ATOM 2304 C CA . VAL A 1 408 ? 141.525 118.075 174.444 1.00 46.81 396 VAL A CA 1
ATOM 2305 C C . VAL A 1 408 ? 142.114 118.210 175.840 1.00 49.91 396 VAL A C 1
ATOM 2306 O O . VAL A 1 408 ? 141.393 118.440 176.820 1.00 49.23 396 VAL A O 1
ATOM 2310 N N . LEU A 1 409 ? 143.428 118.027 175.936 1.00 46.58 397 LEU A N 1
ATOM 2311 C CA . LEU A 1 409 ? 144.162 118.161 177.185 1.00 45.46 397 LEU A CA 1
ATOM 2312 C C . LEU A 1 409 ? 145.168 119.292 177.046 1.00 48.17 397 LEU A C 1
ATOM 2313 O O . LEU A 1 409 ? 145.896 119.361 176.050 1.00 47.74 397 LEU A O 1
ATOM 2318 N N . VAL A 1 410 ? 145.207 120.172 178.039 1.00 51.03 398 VAL A N 1
ATOM 2319 C CA . VAL A 1 410 ? 146.156 121.277 178.059 1.00 53.21 398 VAL A CA 1
ATOM 2320 C C . VAL A 1 410 ? 147.430 120.811 178.755 1.00 54.28 398 VAL A C 1
ATOM 2321 O O . VAL A 1 410 ? 147.386 120.281 179.871 1.00 54.14 398 VAL A O 1
ATOM 2325 N N . MET A 1 411 ? 148.564 120.977 178.080 1.00 56.89 399 MET A N 1
ATOM 2326 C CA . MET A 1 411 ? 149.855 120.510 178.567 1.00 53.06 399 MET A CA 1
ATOM 2327 C C . MET A 1 411 ? 150.732 121.713 178.886 1.00 54.01 399 MET A C 1
ATOM 2328 O O . MET A 1 411 ? 150.949 122.574 178.026 1.00 59.30 399 MET A O 1
ATOM 2333 N N . ARG A 1 412 ? 151.230 121.768 180.117 1.00 54.30 400 ARG A N 1
ATOM 2334 C CA . ARG A 1 412 ? 152.076 122.859 180.580 1.00 56.34 400 ARG A CA 1
ATOM 2335 C C . ARG A 1 412 ? 153.537 122.443 180.467 1.00 56.53 400 ARG A C 1
ATOM 2336 O O . ARG A 1 412 ? 153.918 121.367 180.940 1.00 58.97 400 ARG A O 1
ATOM 2344 N N . LEU A 1 413 ? 154.347 123.293 179.841 1.00 52.31 401 LEU A N 1
ATOM 2345 C CA . LEU A 1 413 ? 155.732 122.972 179.526 1.00 51.64 401 LEU A CA 1
ATOM 2346 C C . LEU A 1 413 ? 156.653 124.045 180.095 1.00 56.27 401 LEU A C 1
ATOM 2347 O O . LEU A 1 413 ? 156.209 125.066 180.627 1.00 55.83 401 LEU A O 1
ATOM 2352 N N . ASP A 1 414 ? 157.956 123.798 179.972 1.00 61.82 402 ASP A N 1
ATOM 2353 C CA . ASP A 1 414 ? 158.993 124.721 180.412 1.00 60.54 402 ASP A CA 1
ATOM 2354 C C . ASP A 1 414 ? 159.952 124.957 179.255 1.00 59.03 402 ASP A C 1
ATOM 2355 O O . ASP A 1 414 ? 160.543 124.007 178.732 1.00 60.44 402 ASP A O 1
ATOM 2360 N N . VAL A 1 415 ? 160.104 126.221 178.858 1.00 57.66 403 VAL A N 1
ATOM 2361 C CA . VAL A 1 415 ? 160.830 126.572 177.641 1.00 56.35 403 VAL A CA 1
ATOM 2362 C C . VAL A 1 415 ? 161.994 127.507 177.949 1.00 58.87 403 VAL A C 1
ATOM 2363 O O . VAL A 1 415 ? 162.312 128.398 177.152 1.00 57.91 403 VAL A O 1
ATOM 2367 N N . ARG A 1 416 ? 162.626 127.321 179.105 1.00 62.28 404 ARG A N 1
ATOM 2368 C CA . ARG A 1 416 ? 163.743 128.173 179.496 1.00 62.19 404 ARG A CA 1
ATOM 2369 C C . ARG A 1 416 ? 164.841 128.126 178.437 1.00 62.13 404 ARG A C 1
ATOM 2370 O O . ARG A 1 416 ? 165.148 127.045 177.916 1.00 59.08 404 ARG A O 1
ATOM 2378 N N . PRO A 1 417 ? 165.453 129.260 178.093 1.00 56.80 405 PRO A N 1
ATOM 2379 C CA . PRO A 1 417 ? 166.493 129.274 177.059 1.00 55.97 405 PRO A CA 1
ATOM 2380 C C . PRO A 1 417 ? 167.876 128.863 177.540 1.00 58.63 405 PRO A C 1
ATOM 2381 O O . PRO A 1 417 ? 168.853 129.108 176.827 1.00 61.79 405 PRO A O 1
ATOM 2385 N N . GLU A 1 418 ? 167.993 128.254 178.719 1.00 60.29 406 GLU A N 1
ATOM 2386 C CA . GLU A 1 418 ? 169.285 127.815 179.228 1.00 59.76 406 GLU A CA 1
ATOM 2387 C C . GLU A 1 418 ? 169.426 126.301 179.282 1.00 59.73 406 GLU A C 1
ATOM 2388 O O . GLU A 1 418 ? 170.556 125.801 179.289 1.00 60.21 406 GLU A O 1
ATOM 2394 N N . GLN A 1 419 ? 168.318 125.567 179.318 1.00 58.59 407 GLN A N 1
ATOM 2395 C CA . GLN A 1 419 ? 168.368 124.117 179.373 1.00 58.90 407 GLN A CA 1
ATOM 2396 C C . GLN A 1 419 ? 168.611 123.534 177.982 1.00 60.66 407 GLN A C 1
ATOM 2397 O O . GLN A 1 419 ? 168.563 124.229 176.964 1.00 64.29 407 GLN A O 1
ATOM 2403 N N . ALA A 1 420 ? 168.876 122.232 177.950 1.00 53.11 408 ALA A N 1
ATOM 2404 C CA . ALA A 1 420 ? 169.097 121.514 176.706 1.00 53.63 408 ALA A CA 1
ATOM 2405 C C . ALA A 1 420 ? 167.754 121.077 176.122 1.00 57.08 408 ALA A C 1
ATOM 2406 O O . ALA A 1 420 ? 166.685 121.471 176.597 1.00 55.97 408 ALA A O 1
ATOM 2408 N N . PHE A 1 421 ? 167.796 120.252 175.078 1.00 58.73 409 PHE A N 1
ATOM 2409 C CA . PHE A 1 421 ? 166.587 119.746 174.443 1.00 55.13 409 PHE A CA 1
ATOM 2410 C C . PHE A 1 421 ? 166.158 118.382 174.965 1.00 57.91 409 PHE A C 1
ATOM 2411 O O . PHE A 1 421 ? 164.959 118.083 174.971 1.00 60.33 409 PHE A O 1
ATOM 2419 N N . ASP A 1 422 ? 167.106 117.550 175.406 1.00 60.44 410 ASP A N 1
ATOM 2420 C CA . ASP A 1 422 ? 166.761 116.207 175.867 1.00 61.09 410 ASP A CA 1
ATOM 2421 C C . ASP A 1 422 ? 165.961 116.248 177.164 1.00 61.55 410 ASP A C 1
ATOM 2422 O O . ASP A 1 422 ? 165.001 115.485 177.331 1.00 60.11 410 ASP A O 1
ATOM 2427 N N . ASP A 1 423 ? 166.342 117.121 178.099 1.00 58.63 411 ASP A N 1
ATOM 2428 C CA . ASP A 1 423 ? 165.580 117.237 179.338 1.00 57.92 411 ASP A CA 1
ATOM 2429 C C . ASP A 1 423 ? 164.191 117.805 179.077 1.00 62.37 411 ASP A C 1
ATOM 2430 O O . ASP A 1 423 ? 163.220 117.414 179.735 1.00 63.89 411 ASP A O 1
ATOM 2435 N N . LEU A 1 424 ? 164.073 118.725 178.117 1.00 61.18 412 LEU A N 1
ATOM 2436 C CA . LEU A 1 424 ? 162.756 119.214 177.723 1.00 59.07 412 LEU A CA 1
ATOM 2437 C C . LEU A 1 424 ? 161.914 118.093 177.123 1.00 57.66 412 LEU A C 1
ATOM 2438 O O . LEU A 1 424 ? 160.707 118.009 177.379 1.00 59.34 412 LEU A O 1
ATOM 2443 N N . LEU A 1 425 ? 162.531 117.226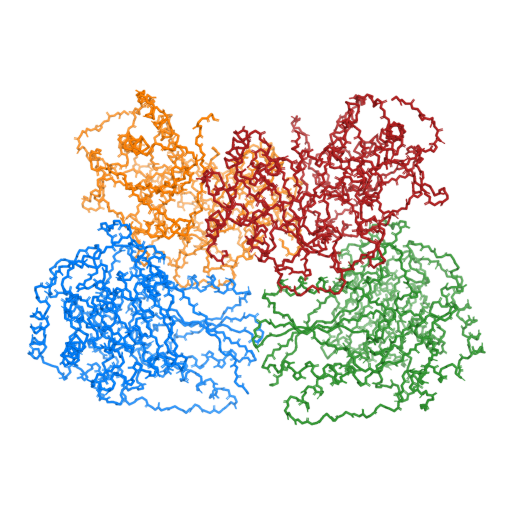 176.317 1.00 55.91 413 LEU A N 1
ATOM 2444 C CA . LEU A 1 425 ? 161.810 116.082 175.767 1.00 57.24 413 LEU A CA 1
ATOM 2445 C C . LEU A 1 425 ? 161.354 115.135 176.872 1.00 58.69 413 LEU A C 1
ATOM 2446 O O . LEU A 1 425 ? 160.245 114.592 176.819 1.00 60.04 413 LEU A O 1
ATOM 2451 N N . ALA A 1 426 ? 162.202 114.921 177.880 1.00 58.19 414 ALA A N 1
ATOM 2452 C CA . ALA A 1 426 ? 161.811 114.083 179.012 1.00 57.99 414 ALA A CA 1
ATOM 2453 C C . ALA A 1 426 ? 160.660 114.709 179.792 1.00 60.43 414 ALA A C 1
ATOM 2454 O O . ALA A 1 426 ? 159.748 114.006 180.248 1.00 61.99 414 ALA A O 1
ATOM 2456 N N . GLN A 1 427 ? 160.694 116.032 179.966 1.00 60.58 415 GLN A N 1
ATOM 2457 C CA . GLN A 1 427 ? 159.587 116.729 180.614 1.00 60.47 415 GLN A CA 1
ATOM 2458 C C . GLN A 1 427 ? 158.299 116.570 179.818 1.00 61.63 415 GLN A C 1
ATOM 2459 O O . GLN A 1 427 ? 157.222 116.367 180.394 1.00 61.24 415 GLN A O 1
ATOM 2465 N N . ALA A 1 428 ? 158.392 116.669 178.490 1.00 56.56 416 ALA A N 1
ATOM 2466 C CA . ALA A 1 428 ? 157.227 116.439 177.644 1.00 54.96 416 ALA A CA 1
ATOM 2467 C C . ALA A 1 428 ? 156.708 115.017 177.806 1.00 57.53 416 ALA A C 1
ATOM 2468 O O . ALA A 1 428 ? 155.494 114.793 177.852 1.00 58.51 416 ALA A O 1
ATOM 2470 N N . GLN A 1 429 ? 157.618 114.044 177.895 1.00 55.69 417 GLN A N 1
ATOM 2471 C CA . GLN A 1 429 ? 157.216 112.660 178.129 1.00 55.17 417 GLN A CA 1
ATOM 2472 C C . GLN A 1 429 ? 156.443 112.529 179.434 1.00 58.16 417 GLN A C 1
ATOM 2473 O O . GLN A 1 429 ? 155.382 111.895 179.485 1.00 60.60 417 GLN A O 1
ATOM 2479 N N . ARG A 1 430 ? 156.963 113.133 180.503 1.00 55.53 418 ARG A N 1
ATOM 2480 C CA . ARG A 1 430 ? 156.299 113.039 181.799 1.00 57.79 418 ARG A CA 1
ATOM 2481 C C . ARG A 1 430 ? 154.918 113.687 181.761 1.00 60.14 418 ARG A C 1
ATOM 2482 O O . ARG A 1 430 ? 153.935 113.116 182.255 1.00 58.03 418 ARG A O 1
ATOM 2490 N N . VAL A 1 431 ? 154.820 114.879 181.165 1.00 52.88 419 VAL A N 1
ATOM 2491 C CA . VAL A 1 431 ? 153.545 115.590 181.178 1.00 52.42 419 VAL A CA 1
ATOM 2492 C C . VAL A 1 431 ? 152.519 114.879 180.299 1.00 52.92 419 VAL A C 1
ATOM 2493 O O . VAL A 1 431 ? 151.335 114.813 180.648 1.00 53.86 419 VAL A O 1
ATOM 2497 N N . THR A 1 432 ? 152.944 114.317 179.160 1.00 46.72 420 THR A N 1
ATOM 2498 C CA . THR A 1 432 ? 151.984 113.601 178.327 1.00 50.33 420 THR A CA 1
ATOM 2499 C C . THR A 1 432 ? 151.563 112.284 178.969 1.00 51.90 420 THR A C 1
ATOM 2500 O O . THR A 1 432 ? 150.404 111.875 178.829 1.00 52.01 420 THR A O 1
ATOM 2504 N N . ALA A 1 433 ? 152.471 111.618 179.693 1.00 52.95 421 ALA A N 1
ATOM 2505 C CA . ALA A 1 433 ? 152.078 110.423 180.430 1.00 54.64 421 ALA A CA 1
ATOM 2506 C C . ALA A 1 433 ? 151.046 110.756 181.499 1.00 53.32 421 ALA A C 1
ATOM 2507 O O . ALA A 1 433 ? 150.042 110.048 181.646 1.00 51.22 421 ALA A O 1
ATOM 2509 N N . ALA A 1 434 ? 151.264 111.845 182.242 1.00 50.62 422 ALA A N 1
ATOM 2510 C CA . ALA A 1 434 ? 150.285 112.254 183.246 1.00 50.46 422 ALA A CA 1
ATOM 2511 C C . ALA A 1 434 ? 148.950 112.620 182.603 1.00 52.32 422 ALA A C 1
ATOM 2512 O O . ALA A 1 434 ? 147.882 112.253 183.113 1.00 51.45 422 ALA A O 1
ATOM 2514 N N . ALA A 1 435 ? 148.991 113.338 181.477 1.00 52.30 423 ALA A N 1
ATOM 2515 C CA . ALA A 1 435 ? 147.760 113.736 180.803 1.00 53.27 423 ALA A CA 1
ATOM 2516 C C . ALA A 1 435 ? 146.973 112.523 180.323 1.00 52.13 423 ALA A C 1
ATOM 2517 O O . ALA A 1 435 ? 145.748 112.467 180.483 1.00 52.44 423 ALA A O 1
ATOM 2519 N N . HIS A 1 436 ? 147.657 111.539 179.734 1.00 53.31 424 HIS A N 1
ATOM 2520 C CA . HIS A 1 436 ? 146.971 110.327 179.304 1.00 54.24 424 HIS A CA 1
ATOM 2521 C C . HIS A 1 436 ? 146.550 109.455 180.480 1.00 54.66 424 HIS A C 1
ATOM 2522 O O . HIS A 1 436 ? 145.662 108.612 180.321 1.00 58.49 424 HIS A O 1
ATOM 2529 N N . GLU A 1 437 ? 147.166 109.635 181.649 1.00 51.47 425 GLU A N 1
ATOM 2530 C CA . GLU A 1 437 ? 146.702 108.964 182.856 1.00 54.45 425 GLU A CA 1
ATOM 2531 C C . GLU A 1 437 ? 145.533 109.685 183.516 1.00 55.06 425 GLU A C 1
ATOM 2532 O O . GLU A 1 437 ? 144.885 109.105 184.394 1.00 57.10 425 GLU A O 1
ATOM 2535 N N . HIS A 1 438 ? 145.254 110.923 183.118 1.00 56.43 426 HIS A N 1
ATOM 2536 C CA . HIS A 1 438 ? 144.139 111.716 183.637 1.00 57.83 426 HIS A CA 1
ATOM 2537 C C . HIS A 1 438 ? 143.269 112.216 182.488 1.00 58.74 426 HIS A C 1
ATOM 2538 O O . HIS A 1 438 ? 142.979 113.407 182.359 1.00 57.59 426 HIS A O 1
ATOM 2545 N N . LYS A 1 439 ? 142.837 111.288 181.634 1.00 54.32 427 LYS A N 1
ATOM 2546 C CA . LYS A 1 439 ? 142.267 111.618 180.333 1.00 52.58 427 LYS A CA 1
ATOM 2547 C C . LYS A 1 439 ? 140.780 111.282 180.253 1.00 54.42 427 LYS A C 1
ATOM 2548 O O . LYS A 1 439 ? 140.325 110.685 179.272 1.00 54.34 427 LYS A O 1
ATOM 2554 N N . GLU A 1 440 ? 140.012 111.641 181.282 1.00 58.66 428 GLU A N 1
ATOM 2555 C CA . GLU A 1 440 ? 138.577 111.374 181.268 1.00 55.50 428 GLU A CA 1
ATOM 2556 C C . GLU A 1 440 ? 137.750 112.638 181.478 1.00 58.21 428 GLU A C 1
ATOM 2557 O O . GLU A 1 440 ? 136.641 112.751 180.944 1.00 58.63 428 GLU A O 1
ATOM 2563 N N . VAL A 1 441 ? 138.269 113.586 182.248 1.00 54.42 429 VAL A N 1
ATOM 2564 C CA . VAL A 1 441 ? 137.502 114.797 182.566 1.00 52.74 429 VAL A CA 1
ATOM 2565 C C . VAL A 1 441 ? 137.360 115.653 181.311 1.00 56.57 429 VAL A C 1
ATOM 2566 O O . VAL A 1 441 ? 138.368 115.935 180.639 1.00 56.39 429 VAL A O 1
ATOM 2570 N N . PRO A 1 442 ? 136.151 116.079 180.952 1.00 57.75 430 PRO A N 1
ATOM 2571 C CA . PRO A 1 442 ? 135.991 116.958 179.789 1.00 54.13 430 PRO A CA 1
ATOM 2572 C C . PRO A 1 442 ? 136.641 118.315 180.009 1.00 53.11 430 PRO A C 1
ATOM 2573 O O . PRO A 1 442 ? 136.758 118.804 181.135 1.00 54.74 430 PRO A O 1
ATOM 2577 N N . PHE A 1 443 ? 137.070 118.923 178.900 1.00 51.39 431 PHE A N 1
ATOM 2578 C CA . PHE A 1 443 ? 137.677 120.250 178.956 1.00 51.27 431 PHE A CA 1
ATOM 2579 C C . PHE A 1 443 ? 136.675 121.310 179.396 1.00 51.67 431 PHE A C 1
ATOM 2580 O O . PHE A 1 443 ? 137.050 122.276 180.075 1.00 49.13 431 PHE A O 1
ATOM 2588 N N . ALA A 1 444 ? 135.404 121.148 179.017 1.00 55.30 432 ALA A N 1
ATOM 2589 C CA . ALA A 1 444 ? 134.378 122.104 179.422 1.00 55.66 432 ALA A CA 1
ATOM 2590 C C . ALA A 1 444 ? 134.259 122.175 180.938 1.00 56.65 432 ALA A C 1
ATOM 2591 O O . ALA A 1 444 ? 134.035 123.253 181.499 1.00 53.39 432 ALA A O 1
ATOM 2593 N N . ASP A 1 445 ? 134.402 121.035 181.619 1.00 57.67 433 ASP A N 1
ATOM 2594 C CA . ASP A 1 445 ? 134.402 121.040 183.078 1.00 58.44 433 ASP A CA 1
ATOM 2595 C C . ASP A 1 445 ? 135.577 121.840 183.625 1.00 57.26 433 ASP A C 1
ATOM 2596 O O . ASP A 1 445 ? 135.429 122.593 184.596 1.00 57.61 433 ASP A O 1
ATOM 2601 N N . LEU A 1 446 ? 136.755 121.689 183.014 1.00 50.32 434 LEU A N 1
ATOM 2602 C CA . LEU A 1 446 ? 137.918 122.459 183.443 1.00 54.48 434 LEU A CA 1
ATOM 2603 C C . LEU A 1 446 ? 137.675 123.954 183.286 1.00 55.12 434 LEU A C 1
ATOM 2604 O O . LEU A 1 446 ? 138.009 124.744 184.178 1.00 49.51 434 LEU A O 1
ATOM 2609 N N . VAL A 1 447 ? 137.088 124.363 182.159 1.00 54.71 435 VAL A N 1
ATOM 2610 C CA . VAL A 1 447 ? 136.788 125.779 181.956 1.00 53.52 435 VAL A CA 1
ATOM 2611 C C . VAL A 1 447 ? 135.771 126.259 182.985 1.00 54.66 435 VAL A C 1
ATOM 2612 O O . VAL A 1 447 ? 135.925 127.327 183.588 1.00 54.68 435 VAL A O 1
ATOM 2616 N N . ARG A 1 448 ? 134.716 125.472 183.205 1.00 58.68 436 ARG A N 1
ATOM 2617 C CA . ARG A 1 448 ? 133.665 125.874 184.131 1.00 61.74 436 ARG A CA 1
ATOM 2618 C C . ARG A 1 448 ? 134.169 125.953 185.567 1.00 59.84 436 ARG A C 1
ATOM 2619 O O . ARG A 1 448 ? 133.623 126.717 186.371 1.00 56.73 436 ARG A O 1
ATOM 2627 N N . ASP A 1 449 ? 135.201 125.183 185.907 1.00 55.26 437 ASP A N 1
ATOM 2628 C CA . ASP A 1 449 ? 135.672 125.146 187.286 1.00 54.94 437 ASP A CA 1
ATOM 2629 C C . ASP A 1 449 ? 136.798 126.136 187.565 1.00 58.68 437 ASP A C 1
ATOM 2630 O O . ASP A 1 449 ? 136.759 126.840 188.580 1.00 58.90 437 ASP A O 1
ATOM 2635 N N . LEU A 1 450 ? 137.806 126.212 186.692 1.00 55.89 438 LEU A N 1
ATOM 2636 C CA . LEU A 1 450 ? 138.992 127.004 187.010 1.00 52.42 438 LEU A CA 1
ATOM 2637 C C . LEU A 1 450 ? 138.750 128.501 186.827 1.00 51.93 438 LEU A C 1
ATOM 2638 O O . LEU A 1 450 ? 138.798 129.268 187.794 1.00 55.10 438 LEU A O 1
ATOM 2643 N N . VAL A 1 451 ? 138.489 128.936 185.598 1.00 54.64 439 VAL A N 1
ATOM 2644 C CA . VAL A 1 451 ? 138.342 130.364 185.319 1.00 57.98 439 VAL A CA 1
ATOM 2645 C C . VAL A 1 451 ? 136.957 130.832 185.755 1.00 56.98 439 VAL A C 1
ATOM 2646 O O . VAL A 1 451 ? 135.942 130.264 185.325 1.00 59.82 439 VAL A O 1
ATOM 2650 N N . PRO A 1 452 ? 136.868 131.845 186.623 1.00 55.72 440 PRO A N 1
ATOM 2651 C CA . PRO A 1 452 ? 135.551 132.318 187.078 1.00 54.54 440 PRO A CA 1
ATOM 2652 C C . PRO A 1 452 ? 134.738 132.970 185.970 1.00 57.86 440 PRO A C 1
ATOM 2653 O O . PRO A 1 452 ? 133.573 132.618 185.759 1.00 59.76 440 PRO A O 1
ATOM 2657 N N . GLU A 1 453 ? 135.341 133.919 185.256 1.00 59.00 441 GLU A N 1
ATOM 2658 C CA . GLU A 1 453 ? 134.661 134.647 184.188 1.00 57.86 441 GLU A CA 1
ATOM 2659 C C . GLU A 1 453 ? 135.565 134.660 182.963 1.00 55.95 441 GLU A C 1
ATOM 2660 O O . GLU A 1 453 ? 136.727 135.107 183.058 1.00 59.31 441 GLU A O 1
ATOM 2666 N N . PRO A 1 454 ? 135.095 134.192 181.806 1.00 53.99 442 PRO A N 1
ATOM 2667 C CA . PRO A 1 454 ? 135.958 134.144 180.617 1.00 53.79 442 PRO A CA 1
ATOM 2668 C C . PRO A 1 454 ? 136.010 135.497 179.919 1.00 54.64 442 PRO A C 1
ATOM 2669 O O . PRO A 1 454 ? 134.977 136.079 179.583 1.00 53.83 442 PRO A O 1
ATOM 2673 N N . ASP A 1 455 ? 137.222 135.992 179.707 1.00 52.16 443 ASP A N 1
ATOM 2674 C CA . ASP A 1 455 ? 137.402 137.223 178.947 1.00 48.88 443 ASP A CA 1
ATOM 2675 C C . ASP A 1 455 ? 137.096 136.957 177.477 1.00 48.59 443 ASP A C 1
ATOM 2676 O O . ASP A 1 455 ? 137.658 136.022 176.893 1.00 46.51 443 ASP A O 1
ATOM 2681 N N . PRO A 1 456 ? 136.212 137.737 176.849 1.00 49.31 444 PRO A N 1
ATOM 2682 C CA . PRO A 1 456 ? 135.879 137.479 175.437 1.00 47.63 444 PRO A CA 1
ATOM 2683 C C . PRO A 1 456 ? 137.063 137.600 174.492 1.00 48.46 444 PRO A C 1
ATOM 2684 O O . PRO A 1 456 ? 137.028 137.011 173.405 1.00 49.39 444 PRO A O 1
ATOM 2688 N N . ALA A 1 457 ? 138.107 138.341 174.868 1.00 44.63 445 ALA A N 1
ATOM 2689 C CA . ALA A 1 457 ? 139.249 138.522 173.980 1.00 42.22 445 ALA A CA 1
ATOM 2690 C C . ALA A 1 457 ? 140.178 137.313 173.979 1.00 44.59 445 ALA A C 1
ATOM 2691 O O . ALA A 1 457 ? 141.072 137.225 173.130 1.00 44.75 445 ALA A O 1
ATOM 2693 N N . TYR A 1 458 ? 139.990 136.379 174.908 1.00 44.98 446 TYR A N 1
ATOM 2694 C CA . TYR A 1 458 ? 140.923 135.282 175.116 1.00 40.20 446 TYR A CA 1
ATOM 2695 C C . TYR A 1 458 ? 140.239 133.933 174.939 1.00 41.56 446 TYR A C 1
ATOM 2696 O O . TYR A 1 458 ? 139.059 133.766 175.263 1.00 46.13 446 TYR A O 1
ATOM 2705 N N . SER A 1 459 ? 140.997 132.973 174.417 1.00 40.61 447 SER A N 1
ATOM 2706 C CA . SER A 1 459 ? 140.567 131.586 174.432 1.00 38.79 447 SER A CA 1
ATOM 2707 C C . SER A 1 459 ? 140.743 131.008 175.836 1.00 43.04 447 SER A C 1
ATOM 2708 O O . SER A 1 459 ? 141.640 131.421 176.577 1.00 45.55 447 SER A O 1
ATOM 2711 N N . PRO A 1 460 ? 139.902 130.047 176.229 1.00 44.60 448 PRO A N 1
ATOM 2712 C CA . PRO A 1 460 ? 139.932 129.555 177.616 1.00 43.33 448 PRO A CA 1
ATOM 2713 C C . PRO A 1 460 ? 141.137 128.661 177.880 1.00 41.29 448 PRO A C 1
ATOM 2714 O O . PRO A 1 460 ? 141.329 127.640 177.217 1.00 44.12 448 PRO A O 1
ATOM 2718 N N . LEU A 1 461 ? 141.967 129.076 178.842 1.00 40.96 449 LEU A N 1
ATOM 2719 C CA . LEU A 1 461 ? 143.005 128.262 179.472 1.00 44.20 449 LEU A CA 1
ATOM 2720 C C . LEU A 1 461 ? 144.208 127.989 178.574 1.00 45.67 449 LEU A C 1
ATOM 2721 O O . LEU A 1 461 ? 145.229 127.485 179.052 1.00 44.07 449 LEU A O 1
ATOM 2726 N N . PHE A 1 462 ? 144.115 128.336 177.292 1.00 46.81 450 PHE A N 1
ATOM 2727 C CA . PHE A 1 462 ? 145.232 128.187 176.368 1.00 43.13 450 PHE A CA 1
ATOM 2728 C C . PHE A 1 462 ? 144.869 128.845 175.047 1.00 46.53 450 PHE A C 1
ATOM 2729 O O . PHE A 1 462 ? 143.712 128.792 174.621 1.00 51.22 450 PHE A O 1
ATOM 2737 N N . GLN A 1 463 ? 145.859 129.466 174.409 1.00 44.32 451 GLN A N 1
ATOM 2738 C CA . GLN A 1 463 ? 145.676 130.103 173.114 1.00 39.54 451 GLN A CA 1
ATOM 2739 C C . GLN A 1 463 ? 146.383 129.369 171.985 1.00 44.11 451 GLN A C 1
ATOM 2740 O O . GLN A 1 463 ? 146.284 129.795 170.830 1.00 47.34 451 GLN A O 1
ATOM 2746 N N . VAL A 1 464 ? 147.089 128.280 172.283 1.00 46.10 452 VAL A N 1
ATOM 2747 C CA . VAL A 1 464 ? 147.857 127.534 171.295 1.00 44.41 452 VAL A CA 1
ATOM 2748 C C . VAL A 1 464 ? 147.438 126.072 171.351 1.00 40.31 452 VAL A C 1
ATOM 2749 O O . VAL A 1 464 ? 147.268 125.507 172.436 1.00 37.03 452 VAL A O 1
ATOM 2753 N N . MET A 1 465 ? 147.273 125.462 170.180 1.00 45.60 453 MET A N 1
ATOM 2754 C CA . MET A 1 465 ? 146.850 124.075 170.069 1.00 48.93 453 MET A CA 1
ATOM 2755 C C . MET A 1 465 ? 147.758 123.334 169.097 1.00 51.49 453 MET A C 1
ATOM 2756 O O . MET A 1 465 ? 148.142 123.874 168.056 1.00 48.07 453 MET A O 1
ATOM 2761 N N . PHE A 1 466 ? 148.102 122.097 169.448 1.00 51.10 454 PHE A N 1
ATOM 2762 C CA . PHE A 1 466 ? 148.887 121.216 168.595 1.00 50.38 454 PHE A CA 1
ATOM 2763 C C . PHE A 1 466 ? 148.136 119.910 168.387 1.00 47.38 454 PHE A C 1
ATOM 2764 O O . PHE A 1 466 ? 147.577 119.348 169.333 1.00 48.46 454 PHE A O 1
ATOM 2772 N N . ASN A 1 467 ? 148.125 119.428 167.146 1.00 46.87 455 ASN A N 1
ATOM 2773 C CA . ASN A 1 467 ? 147.406 118.209 166.804 1.00 50.52 455 ASN A CA 1
ATOM 2774 C C . ASN A 1 467 ? 148.207 117.400 165.797 1.00 52.35 455 ASN A C 1
ATOM 2775 O O . ASN A 1 467 ? 148.681 117.944 164.795 1.00 48.80 455 ASN A O 1
ATOM 2780 N N . LEU A 1 468 ? 148.354 116.106 166.067 1.00 53.94 456 LEU A N 1
ATOM 2781 C CA . LEU A 1 468 ? 148.918 115.152 165.122 1.00 54.72 456 LEU A CA 1
ATOM 2782 C C . LEU A 1 468 ? 147.805 114.215 164.676 1.00 53.51 456 LEU A C 1
ATOM 2783 O O . LEU A 1 468 ? 147.199 113.529 165.506 1.00 53.52 456 LEU A O 1
ATOM 2788 N N . VAL A 1 469 ? 147.539 114.187 163.376 1.00 52.14 457 VAL A N 1
ATOM 2789 C CA . VAL A 1 469 ? 146.446 113.399 162.815 1.00 50.16 457 VAL A CA 1
ATOM 2790 C C . VAL A 1 469 ? 146.966 111.990 162.550 1.00 52.32 457 VAL A C 1
ATOM 2791 O O . VAL A 1 469 ? 147.906 111.832 161.756 1.00 54.18 457 VAL A O 1
ATOM 2795 N N . PRO A 1 470 ? 146.403 110.961 163.179 1.00 54.03 458 PRO A N 1
ATOM 2796 C CA . PRO A 1 470 ? 146.853 109.594 162.899 1.00 50.00 458 PRO A CA 1
ATOM 2797 C C . PRO A 1 470 ? 146.476 109.162 161.491 1.00 49.54 458 PRO A C 1
ATOM 2798 O O . PRO A 1 470 ? 145.483 109.617 160.918 1.00 49.14 458 PRO A O 1
ATOM 2802 N N . ALA A 1 471 ? 147.290 108.271 160.936 1.00 45.73 459 ALA A N 1
ATOM 2803 C CA . ALA A 1 471 ? 147.056 107.759 159.592 1.00 46.57 459 ALA A CA 1
ATOM 2804 C C . ALA A 1 471 ? 146.329 106.419 159.640 1.00 50.17 459 ALA A C 1
ATOM 2805 O O . ALA A 1 471 ? 146.801 105.425 159.089 1.00 47.42 459 ALA A O 1
ATOM 2807 N N . VAL A 1 472 ? 145.177 106.401 160.302 1.00 47.17 460 VAL A N 1
ATOM 2808 N N . GLY A 1 483 ? 135.631 98.110 137.030 1.00 46.45 471 GLY A N 1
ATOM 2809 C CA . GLY A 1 483 ? 136.700 99.001 137.444 1.00 46.55 471 GLY A CA 1
ATOM 2810 C C . GLY A 1 483 ? 136.231 100.120 138.353 1.00 48.02 471 GLY A C 1
ATOM 2811 O O . GLY A 1 483 ? 135.163 100.696 138.145 1.00 46.51 471 GLY A O 1
ATOM 2812 N N . ALA A 1 484 ? 137.035 100.428 139.367 1.00 49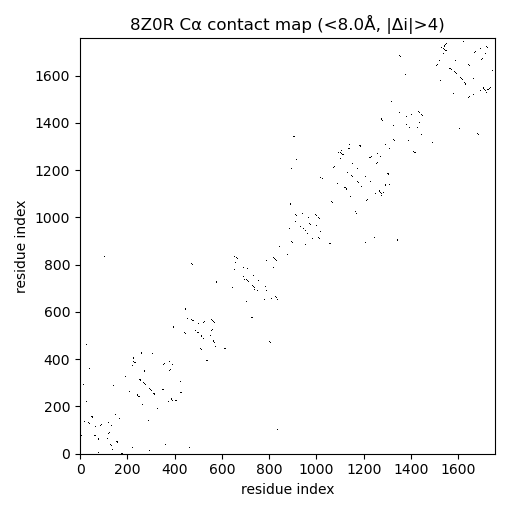.56 472 ALA A N 1
ATOM 2813 C CA . ALA A 1 484 ? 136.690 101.488 140.299 1.00 48.81 472 ALA A CA 1
ATOM 2814 C C . ALA A 1 484 ? 136.798 102.853 139.624 1.00 49.99 472 ALA A C 1
ATOM 2815 O O . ALA A 1 484 ? 137.534 103.043 138.652 1.00 47.78 472 ALA A O 1
ATOM 2817 N N . LEU A 1 485 ? 136.049 103.811 140.157 1.00 48.08 473 LEU A N 1
ATOM 2818 C CA . LEU A 1 485 ? 136.020 105.156 139.609 1.00 46.28 473 LEU A CA 1
ATOM 2819 C C . LEU A 1 485 ? 137.048 106.041 140.310 1.00 42.62 473 LEU A C 1
ATOM 2820 O O . LEU A 1 485 ? 137.644 105.669 141.323 1.00 46.53 473 LEU A O 1
ATOM 2825 N N . GLY A 1 486 ? 137.253 107.231 139.753 1.00 39.06 474 GLY A N 1
ATOM 2826 C CA . GLY A 1 486 ? 138.259 108.140 140.265 1.00 40.55 474 GLY A CA 1
ATOM 2827 C C . GLY A 1 486 ? 137.735 109.128 141.286 1.00 42.49 474 GLY A C 1
ATOM 2828 O O . GLY A 1 486 ? 137.094 110.120 140.928 1.00 45.80 474 GLY A O 1
ATOM 2829 N N . PHE A 1 487 ? 138.002 108.867 142.563 1.00 41.03 475 PHE A N 1
ATOM 2830 C CA . PHE A 1 487 ? 137.549 109.746 143.633 1.00 42.40 475 PHE A CA 1
ATOM 2831 C C . PHE A 1 487 ? 138.572 110.854 143.853 1.00 44.97 475 PHE A C 1
ATOM 2832 O O . PHE A 1 487 ? 139.745 110.579 144.125 1.00 50.20 475 PHE A O 1
ATOM 2840 N N . VAL A 1 488 ? 138.129 112.101 143.736 1.00 43.01 476 VAL A N 1
ATOM 2841 C CA . VAL A 1 488 ? 138.998 113.260 143.927 1.00 43.85 476 VAL A CA 1
ATOM 2842 C C . VAL A 1 488 ? 138.359 114.188 144.953 1.00 46.71 476 VAL A C 1
ATOM 2843 O O . VAL A 1 488 ? 137.281 114.745 144.698 1.00 48.43 476 VAL A O 1
ATOM 2847 N N . PRO A 1 489 ? 138.972 114.377 146.119 1.00 44.08 477 PRO A N 1
ATOM 2848 C CA . PRO A 1 489 ? 138.382 115.261 147.129 1.00 42.46 477 PRO A CA 1
ATOM 2849 C C . PRO A 1 489 ? 138.395 116.716 146.684 1.00 42.94 477 PRO A C 1
ATOM 2850 O O . PRO A 1 489 ? 139.187 117.136 145.837 1.00 43.80 477 PRO A O 1
ATOM 2854 N N . LEU A 1 490 ? 137.488 117.489 147.277 1.00 46.37 478 LEU A N 1
ATOM 2855 C CA . LEU A 1 490 ? 137.374 118.927 147.033 1.00 45.63 478 LEU A CA 1
ATOM 2856 C C . LEU A 1 490 ? 137.433 119.644 148.375 1.00 43.79 478 LEU A C 1
ATOM 2857 O O . LEU A 1 490 ? 136.409 120.116 148.887 1.00 47.66 478 LEU A O 1
ATOM 2862 N N . PRO A 1 491 ? 138.617 119.740 148.977 1.00 46.63 479 PRO A N 1
ATOM 2863 C CA . PRO A 1 491 ? 138.726 120.397 150.282 1.00 49.03 479 PRO A CA 1
ATOM 2864 C C . PRO A 1 491 ? 138.434 121.886 150.188 1.00 47.63 479 PRO A C 1
ATOM 2865 O O . PRO A 1 491 ? 138.657 122.527 149.158 1.00 45.13 479 PRO A O 1
ATOM 2869 N N . THR A 1 492 ? 137.922 122.433 151.288 1.00 48.60 480 THR A N 1
ATOM 2870 C CA . THR A 1 492 ? 137.630 123.853 151.394 1.00 51.30 480 THR A CA 1
ATOM 2871 C C . THR A 1 492 ? 138.151 124.378 152.724 1.00 50.60 480 THR A C 1
ATOM 2872 O O . THR A 1 492 ? 138.277 123.632 153.699 1.00 48.47 480 THR A O 1
ATOM 2876 N N . ASP A 1 493 ? 138.465 125.671 152.750 1.00 54.31 481 ASP A N 1
ATOM 2877 C CA . ASP A 1 493 ? 138.962 126.320 153.956 1.00 55.16 481 ASP A CA 1
ATOM 2878 C C . ASP A 1 493 ? 137.799 126.918 154.737 1.00 56.78 481 ASP A C 1
ATOM 2879 O O . ASP A 1 493 ? 136.893 127.522 154.154 1.00 57.86 481 ASP A O 1
ATOM 2884 N N . SER A 1 494 ? 137.829 126.742 156.060 1.00 48.79 482 SER A N 1
ATOM 2885 C CA . SER A 1 494 ? 136.723 127.202 156.893 1.00 46.02 482 SER A CA 1
ATOM 2886 C C . SER A 1 494 ? 136.728 128.718 157.043 1.00 46.75 482 SER A C 1
ATOM 2887 O O . SER A 1 494 ? 135.667 129.352 157.022 1.00 51.22 482 SER A O 1
ATOM 2890 N N . GLY A 1 495 ? 137.907 129.316 157.191 1.00 45.37 483 GLY A N 1
ATOM 2891 C CA . GLY A 1 495 ? 137.996 130.728 157.493 1.00 38.49 483 GLY A CA 1
ATOM 2892 C C . GLY A 1 495 ? 137.806 131.070 158.951 1.00 37.39 483 GLY A C 1
ATOM 2893 O O . GLY A 1 495 ? 137.619 132.248 159.277 1.00 43.53 483 GLY A O 1
ATOM 2894 N N . THR A 1 496 ? 137.850 130.081 159.837 1.00 36.21 484 THR A N 1
ATOM 2895 C CA . THR A 1 496 ? 137.634 130.265 161.262 1.00 39.22 484 THR A CA 1
ATOM 2896 C C . THR A 1 496 ? 138.928 129.990 162.018 1.00 37.74 484 THR A C 1
ATOM 2897 O O . THR A 1 496 ? 139.809 129.268 161.544 1.00 44.80 484 THR A O 1
ATOM 2901 N N . ALA A 1 497 ? 139.038 130.583 163.205 1.00 31.90 485 ALA A N 1
ATOM 2902 C CA . ALA A 1 497 ? 140.198 130.358 164.064 1.00 29.20 485 ALA A CA 1
ATOM 2903 C C . ALA A 1 497 ? 139.748 130.511 165.510 1.00 36.79 485 ALA A C 1
ATOM 2904 O O . ALA A 1 497 ? 139.541 131.635 165.978 1.00 33.48 485 ALA A O 1
ATOM 2906 N N . LYS A 1 498 ? 139.599 129.385 166.208 1.00 40.90 486 LYS A N 1
ATOM 2907 C CA . LYS A 1 498 ? 139.188 129.404 167.605 1.00 38.71 486 LYS A CA 1
ATOM 2908 C C . LYS A 1 498 ? 140.322 129.785 168.544 1.00 43.14 486 LYS A C 1
ATOM 2909 O O . LYS A 1 498 ? 140.058 130.189 169.682 1.00 43.86 486 LYS A O 1
ATOM 2915 N N . PHE A 1 499 ? 141.570 129.666 168.098 1.00 39.97 487 PHE A N 1
ATOM 2916 C CA . PHE A 1 499 ? 142.738 129.963 168.912 1.00 38.21 487 PHE A CA 1
ATOM 2917 C C . PHE A 1 499 ? 143.683 130.864 168.130 1.00 38.99 487 PHE A C 1
ATOM 2918 O O . PHE A 1 499 ? 143.531 131.065 166.922 1.00 39.75 487 PHE A O 1
ATOM 2926 N N . ASP A 1 500 ? 144.671 131.413 168.842 1.00 40.47 488 ASP A N 1
ATOM 2927 C CA . ASP A 1 500 ? 145.657 132.274 168.196 1.00 34.87 488 ASP A CA 1
ATOM 2928 C C . ASP A 1 500 ? 146.457 131.509 167.149 1.00 34.96 488 ASP A C 1
ATOM 2929 O O . ASP A 1 500 ? 146.696 132.017 166.048 1.00 36.44 488 ASP A O 1
ATOM 2934 N N . LEU A 1 501 ? 146.882 130.289 167.474 1.00 40.03 489 LEU A N 1
ATOM 2935 C CA . LEU A 1 501 ? 147.591 129.434 166.533 1.00 41.21 489 LEU A CA 1
ATOM 2936 C C . LEU A 1 501 ? 147.125 127.997 166.710 1.00 38.71 489 LEU A C 1
ATOM 2937 O O . LEU A 1 501 ? 146.749 127.580 167.809 1.00 36.74 489 LEU A O 1
ATOM 2942 N N . ASN A 1 502 ? 147.159 127.241 165.614 1.00 43.68 490 ASN A N 1
ATOM 2943 C CA . ASN A 1 502 ? 146.696 125.855 165.611 1.00 43.21 490 ASN A CA 1
ATOM 2944 C C . ASN A 1 502 ? 147.509 125.085 164.581 1.00 45.95 490 ASN A C 1
ATOM 2945 O O . ASN A 1 502 ? 147.327 125.282 163.376 1.00 46.60 490 ASN A O 1
ATOM 2950 N N . LEU A 1 503 ? 148.397 124.213 165.051 1.00 45.72 491 LEU A N 1
ATOM 2951 C CA . LEU A 1 503 ? 149.250 123.412 164.182 1.00 46.80 491 LEU A CA 1
ATOM 2952 C C . LEU A 1 503 ? 148.655 122.016 164.042 1.00 46.93 491 LEU A C 1
ATOM 2953 O O . LEU A 1 503 ? 148.445 121.322 165.042 1.00 42.49 491 LEU A O 1
ATOM 2958 N N . VAL A 1 504 ? 148.381 121.612 162.803 1.00 48.38 492 VAL A N 1
ATOM 2959 C CA . VAL A 1 504 ? 147.826 120.299 162.497 1.00 45.25 492 VAL A CA 1
ATOM 2960 C C . VAL A 1 504 ? 148.638 119.702 161.357 1.00 48.90 492 VAL A C 1
ATOM 2961 O O . VAL A 1 504 ? 148.727 120.298 160.277 1.00 48.13 492 VAL A O 1
ATOM 2965 N N . VAL A 1 505 ? 149.230 118.533 161.594 1.00 52.50 493 VAL A N 1
ATOM 2966 C CA . VAL A 1 505 ? 150.016 117.823 160.589 1.00 51.36 493 VAL A CA 1
ATOM 2967 C C . VAL A 1 505 ? 149.636 116.348 160.622 1.00 53.59 493 VAL A C 1
ATOM 2968 O O . VAL A 1 505 ? 149.396 115.779 161.692 1.00 51.04 493 VAL A O 1
ATOM 2972 N N . ARG A 1 506 ? 149.566 115.733 159.443 1.00 52.56 494 ARG A N 1
ATOM 2973 C CA . ARG A 1 506 ? 149.189 114.334 159.295 1.00 49.10 494 ARG A CA 1
ATOM 2974 C C . ARG A 1 506 ? 150.325 113.571 158.631 1.00 52.35 494 ARG A C 1
ATOM 2975 O O . ARG A 1 506 ? 150.874 114.023 157.621 1.00 52.82 494 ARG A O 1
ATOM 2977 N N . GLU A 1 507 ? 150.674 112.418 159.199 1.00 57.52 495 GLU A N 1
ATOM 2978 C CA . GLU A 1 507 ? 151.759 111.613 158.652 1.00 55.88 495 GLU A CA 1
ATOM 2979 C C . GLU A 1 507 ? 151.335 110.964 157.340 1.00 56.38 495 GLU A C 1
ATOM 2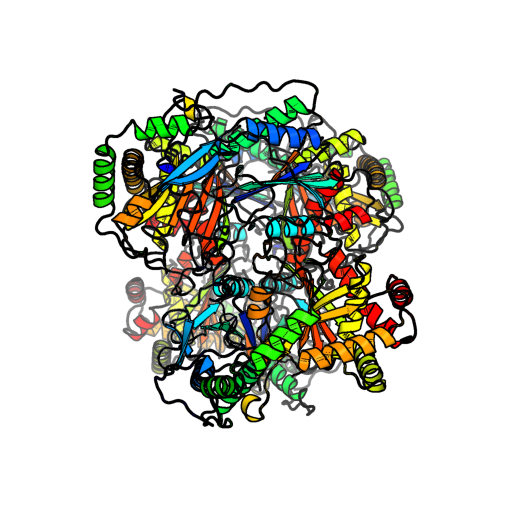980 O O . GLU A 1 507 ? 150.249 110.385 157.241 1.00 57.56 495 GLU A O 1
ATOM 2986 N N . THR A 1 508 ? 152.196 111.064 156.338 1.00 54.12 496 THR A N 1
ATOM 2987 C CA . THR A 1 508 ? 151.971 110.506 155.015 1.00 52.51 496 THR A CA 1
ATOM 2988 C C . THR A 1 508 ? 153.254 109.820 154.572 1.00 56.31 496 THR A C 1
ATOM 2989 O O . THR A 1 508 ? 154.330 110.104 155.110 1.00 55.86 496 THR A O 1
ATOM 2993 N N . PRO A 1 509 ? 153.170 108.887 153.619 1.00 59.10 497 PRO A N 1
ATOM 2994 C CA . PRO A 1 509 ? 154.401 108.277 153.089 1.00 59.15 497 PRO A CA 1
ATOM 2995 C C . PRO A 1 509 ? 155.423 109.287 152.597 1.00 59.13 497 PRO A C 1
ATOM 2996 O O . PRO A 1 509 ? 156.630 109.043 152.721 1.00 59.28 497 PRO A O 1
ATOM 3000 N N . ASP A 1 510 ? 154.981 110.417 152.041 1.00 58.36 498 ASP A N 1
ATOM 3001 C CA . ASP A 1 510 ? 155.904 111.477 151.653 1.00 58.57 498 ASP A CA 1
ATOM 3002 C C . ASP A 1 510 ? 156.478 112.227 152.849 1.00 59.24 498 ASP A C 1
ATOM 3003 O O . ASP A 1 510 ? 157.401 113.029 152.669 1.00 59.24 498 ASP A O 1
ATOM 3008 N N . GLY A 1 511 ? 155.962 111.989 154.053 1.00 53.40 499 GLY A N 1
ATOM 3009 C CA . GLY A 1 511 ? 156.424 112.691 155.234 1.00 50.84 499 GLY A CA 1
ATOM 3010 C C . GLY A 1 511 ? 155.288 113.266 156.054 1.00 53.67 499 GLY A C 1
ATOM 3011 O O . GLY A 1 511 ? 154.393 112.534 156.487 1.00 56.33 499 GLY A O 1
ATOM 3012 N N . LEU A 1 512 ? 155.316 114.574 156.285 1.00 54.57 500 LEU A N 1
ATOM 3013 C CA . LEU A 1 512 ? 154.243 115.276 156.975 1.00 54.26 500 LEU A CA 1
ATOM 3014 C C . LEU A 1 512 ? 153.594 116.267 156.020 1.00 53.17 500 LEU A C 1
ATOM 3015 O O . LEU A 1 512 ? 154.286 116.972 155.277 1.00 52.55 500 LEU A O 1
ATOM 3020 N N . ARG A 1 513 ? 152.264 116.317 156.041 1.00 47.16 501 ARG A N 1
ATOM 3021 C CA . ARG A 1 513 ? 151.502 117.220 155.179 1.00 49.46 501 ARG A CA 1
ATOM 3022 C C . ARG A 1 513 ? 150.344 117.773 156.003 1.00 52.19 501 ARG A C 1
ATOM 3023 O O . ARG A 1 513 ? 149.321 117.103 156.176 1.00 50.71 501 ARG A O 1
ATOM 3025 N N . GLY A 1 514 ? 150.508 118.986 156.503 1.00 52.60 502 GLY A N 1
ATOM 3026 C CA . GLY A 1 514 ? 149.500 119.630 157.326 1.00 49.38 502 GLY A CA 1
ATOM 3027 C C . GLY A 1 514 ? 149.495 121.123 157.099 1.00 51.15 502 GLY A C 1
ATOM 3028 O O . GLY A 1 514 ? 149.915 121.605 156.042 1.00 48.96 502 GLY A O 1
ATOM 3029 N N . TYR A 1 515 ? 149.016 121.861 158.097 1.00 50.66 503 TYR A N 1
ATOM 3030 C CA . TYR A 1 515 ? 148.913 123.308 157.982 1.00 47.03 503 TYR A CA 1
ATOM 3031 C C . TYR A 1 515 ? 148.915 123.925 159.371 1.00 49.37 503 TYR A C 1
ATOM 3032 O O . TYR A 1 515 ? 148.660 123.252 160.373 1.00 48.81 503 TYR A O 1
ATOM 3041 N N . LEU A 1 516 ? 149.213 125.221 159.414 1.00 46.06 504 LEU A N 1
ATOM 3042 C CA . LEU A 1 516 ? 149.162 126.016 160.634 1.00 42.26 504 LEU A CA 1
ATOM 3043 C C . LEU A 1 516 ? 148.222 127.189 160.399 1.00 42.59 504 LEU A C 1
ATOM 3044 O O . LEU A 1 516 ? 148.471 128.017 159.516 1.00 40.50 504 LEU A O 1
ATOM 3049 N N . GLU A 1 517 ? 147.152 127.262 161.184 1.00 42.67 505 GLU A N 1
ATOM 3050 C CA . GLU A 1 517 ? 146.180 128.336 161.062 1.00 39.11 505 GLU A CA 1
ATOM 3051 C C . GLU A 1 517 ? 146.318 129.302 162.231 1.00 40.59 505 GLU A C 1
ATOM 3052 O O . GLU A 1 517 ? 146.813 128.952 163.305 1.00 39.16 505 GLU A O 1
ATOM 3058 N N . TYR A 1 518 ? 145.867 130.533 162.003 1.00 39.85 506 TYR A N 1
ATOM 3059 C CA . TYR A 1 518 ? 146.117 131.631 162.923 1.00 40.76 506 TYR A CA 1
ATOM 3060 C C . TYR A 1 518 ? 144.905 132.548 162.966 1.00 34.27 506 TYR A C 1
ATOM 3061 O O . TYR A 1 518 ? 144.058 132.535 162.072 1.00 36.40 506 TYR A O 1
ATOM 3070 N N . SER A 1 519 ? 144.834 133.347 164.027 1.00 28.53 507 SER A N 1
ATOM 3071 C CA . SER A 1 519 ? 143.796 134.361 164.160 1.00 28.88 507 SER A CA 1
ATOM 3072 C C . SER A 1 519 ? 144.180 135.590 163.344 1.00 32.60 507 SER A C 1
ATOM 3073 O O . SER A 1 519 ? 145.242 136.181 163.567 1.00 32.59 507 SER A O 1
ATOM 3076 N N . THR A 1 520 ? 143.318 135.980 162.403 1.00 29.46 508 THR A N 1
ATOM 3077 C CA . THR A 1 520 ? 143.590 137.149 161.575 1.00 27.69 508 THR A CA 1
ATOM 3078 C C . THR A 1 520 ? 143.454 138.462 162.335 1.00 29.73 508 THR A C 1
ATOM 3079 O O . THR A 1 520 ? 143.850 139.505 161.805 1.00 27.42 508 THR A O 1
ATOM 3083 N N . ASP A 1 521 ? 142.909 138.440 163.552 1.00 23.50 509 ASP A N 1
ATOM 3084 C CA . ASP A 1 521 ? 142.867 139.635 164.384 1.00 26.01 509 ASP A CA 1
ATOM 3085 C C . ASP A 1 521 ? 144.234 140.017 164.933 1.00 28.58 509 ASP A C 1
ATOM 3086 O O . ASP A 1 521 ? 144.378 141.120 165.470 1.00 32.41 509 ASP A O 1
ATOM 3091 N N . LEU A 1 522 ? 145.231 139.139 164.821 1.00 36.71 510 LEU A N 1
ATOM 3092 C CA . LEU A 1 522 ? 146.524 139.351 165.459 1.00 35.55 510 LEU A CA 1
ATOM 3093 C C . LEU A 1 522 ? 147.725 139.205 164.536 1.00 30.91 510 LEU A C 1
ATOM 3094 O O . LEU A 1 522 ? 148.778 139.774 164.845 1.00 30.79 510 LEU A O 1
ATOM 3099 N N . TYR A 1 523 ? 147.619 138.472 163.431 1.00 32.52 511 TYR A N 1
ATOM 3100 C CA . TYR A 1 523 ? 148.780 138.120 162.628 1.00 37.52 511 TYR A CA 1
ATOM 3101 C C . TYR A 1 523 ? 148.524 138.387 161.153 1.00 34.80 511 TYR A C 1
ATOM 3102 O O . TYR A 1 523 ? 147.398 138.268 160.665 1.00 37.89 511 TYR A O 1
ATOM 3111 N N . ALA A 1 524 ? 149.592 138.750 160.452 1.00 32.75 512 ALA A N 1
ATOM 3112 C CA . ALA A 1 524 ? 149.606 138.767 159.000 1.00 33.31 512 ALA A CA 1
ATOM 3113 C C . ALA A 1 524 ? 150.132 137.434 158.478 1.00 31.95 512 ALA A C 1
ATOM 3114 O O . ALA A 1 524 ? 150.811 136.687 159.185 1.00 39.43 512 ALA A O 1
ATOM 3116 N N . ARG A 1 525 ? 149.803 137.138 157.219 1.00 35.43 513 ARG A N 1
ATOM 3117 C CA . ARG A 1 525 ? 150.175 135.848 156.648 1.00 32.92 513 ARG A CA 1
ATOM 3118 C C . ARG A 1 525 ? 151.687 135.695 156.521 1.00 39.83 513 ARG A C 1
ATOM 3119 O O . ARG A 1 525 ? 152.200 134.570 156.563 1.00 47.44 513 ARG A O 1
ATOM 3127 N N . SER A 1 526 ? 152.418 136.803 156.371 1.00 36.48 514 SER A N 1
ATOM 3128 C CA . SER A 1 526 ? 153.869 136.719 156.229 1.00 38.31 514 SER A CA 1
ATOM 3129 C C . SER A 1 526 ? 154.528 136.196 157.502 1.00 40.96 514 SER A C 1
ATOM 3130 O O . SER A 1 526 ? 155.436 135.359 157.439 1.00 44.20 514 SER A O 1
ATOM 3133 N N . THR A 1 527 ? 154.085 136.679 158.665 1.00 35.15 515 THR A N 1
ATOM 3134 C CA . THR A 1 527 ? 154.648 136.206 159.927 1.00 35.64 515 THR A CA 1
ATOM 3135 C C . THR A 1 527 ? 154.372 134.721 160.131 1.00 42.90 515 THR A C 1
ATOM 3136 O O . THR A 1 527 ? 155.241 133.974 160.598 1.00 42.95 515 THR A O 1
ATOM 3140 N N . VAL A 1 528 ? 153.168 134.271 159.776 1.00 43.43 516 VAL A N 1
ATOM 3141 C CA . VAL A 1 528 ? 152.825 132.864 159.945 1.00 42.41 516 VAL A CA 1
ATOM 3142 C C . VAL A 1 528 ? 153.617 131.998 158.974 1.00 39.00 516 VAL A C 1
ATOM 3143 O O . VAL A 1 528 ? 154.047 130.891 159.319 1.00 48.16 516 VAL A O 1
ATOM 3147 N N . ARG A 1 529 ? 153.826 132.482 157.747 1.00 34.77 517 ARG A N 1
ATOM 3148 C CA . ARG A 1 529 ? 154.676 131.754 156.808 1.00 41.04 517 ARG A CA 1
ATOM 3149 C C . ARG A 1 529 ? 156.105 131.656 157.325 1.00 42.29 517 ARG A C 1
ATOM 3150 O O . ARG A 1 529 ? 156.752 130.612 157.187 1.00 42.46 517 ARG A O 1
ATOM 3158 N N . SER A 1 530 ? 156.615 132.737 157.919 1.00 44.89 518 SER A N 1
ATOM 3159 C CA . SER A 1 530 ? 157.952 132.696 158.503 1.00 41.20 518 SER A CA 1
ATOM 3160 C C . SER A 1 530 ? 158.026 131.687 159.643 1.00 44.80 518 SER A C 1
ATOM 3161 O O . SER A 1 530 ? 158.999 130.931 159.750 1.00 47.81 518 SER A O 1
ATOM 3164 N N . MET A 1 531 ? 157.005 131.657 160.503 1.00 46.06 519 MET A N 1
ATOM 3165 C CA . MET A 1 531 ? 156.999 130.711 161.617 1.00 47.47 519 MET A CA 1
ATOM 3166 C C . MET A 1 531 ? 156.900 129.271 161.125 1.00 49.09 519 MET A C 1
ATOM 3167 O O . MET A 1 531 ? 157.471 128.359 161.735 1.00 51.44 519 MET A O 1
ATOM 3172 N N . ALA A 1 532 ? 156.159 129.042 160.039 1.00 45.78 520 ALA A N 1
ATOM 3173 C CA . ALA A 1 532 ? 156.083 127.700 159.471 1.00 41.98 520 ALA A CA 1
ATOM 3174 C C . ALA A 1 532 ? 157.412 127.284 158.851 1.00 51.48 520 ALA A C 1
ATOM 3175 O O . ALA A 1 532 ? 157.878 126.159 159.065 1.00 54.74 520 ALA A O 1
ATOM 3177 N N . ALA A 1 533 ? 158.042 128.179 158.096 1.00 53.69 521 ALA A N 1
ATOM 3178 C CA . ALA A 1 533 ? 159.282 127.860 157.398 1.00 49.88 521 ALA A CA 1
ATOM 3179 C C . ALA A 1 533 ? 160.457 127.730 158.361 1.00 48.23 521 ALA A C 1
ATOM 3180 O O . ALA A 1 533 ? 161.436 127.047 158.064 1.00 50.68 521 ALA A O 1
ATOM 3182 N N . THR A 1 534 ? 160.357 128.386 159.512 1.00 45.97 522 THR A N 1
ATOM 3183 C C . THR A 1 534 ? 160.789 126.725 162.080 1.00 49.39 522 THR A C 1
ATOM 3184 O O . THR A 1 534 ? 161.182 127.749 162.637 1.00 48.48 522 THR A O 1
ATOM 3188 N N . TYR A 1 535 ? 159.517 126.323 162.108 1.00 52.06 523 TYR A N 1
ATOM 3189 C CA . TYR A 1 535 ? 159.199 124.923 162.373 1.00 49.64 523 TYR A CA 1
ATOM 3190 C C . TYR A 1 535 ? 159.932 124.008 161.401 1.00 52.12 523 TYR A C 1
ATOM 3191 O O . TYR A 1 535 ? 160.548 123.017 161.806 1.00 52.37 523 TYR A O 1
ATOM 3200 N N . GLU A 1 536 ? 159.869 124.320 160.110 1.00 53.33 524 GLU A N 1
ATOM 3201 C CA . GLU A 1 536 ? 160.713 123.623 159.155 1.00 52.87 524 GLU A CA 1
ATOM 3202 C C . GLU A 1 536 ? 162.168 124.045 159.343 1.00 56.77 524 GLU A C 1
ATOM 3203 O O . GLU A 1 536 ? 162.468 125.119 159.872 1.00 60.06 524 GLU A O 1
ATOM 3209 N N . ARG A 1 537 ? 163.072 123.149 158.935 1.00 55.63 525 ARG A N 1
ATOM 3210 C CA . ARG A 1 537 ? 164.521 123.247 159.112 1.00 57.87 525 ARG A CA 1
ATOM 3211 C C . ARG A 1 537 ? 164.895 123.033 160.576 1.00 57.62 525 ARG A C 1
ATOM 3212 O O . ARG A 1 537 ? 166.048 122.718 160.895 1.00 60.09 525 ARG A O 1
ATOM 3220 N N . LEU A 1 538 ? 163.900 123.083 161.463 1.00 54.01 526 LEU A N 1
ATOM 3221 C CA . LEU A 1 538 ? 164.148 122.793 162.867 1.00 53.61 526 LEU A CA 1
ATOM 3222 C C . LEU A 1 538 ? 164.237 121.295 163.105 1.00 53.29 526 LEU A C 1
ATOM 3223 O O . LEU A 1 538 ? 165.010 120.850 163.958 1.00 54.26 526 LEU A O 1
ATOM 3228 N N . LEU A 1 539 ? 163.481 120.508 162.340 1.00 55.94 527 LEU A N 1
ATOM 3229 C CA . LEU A 1 539 ? 163.665 119.062 162.363 1.00 58.12 527 LEU A CA 1
ATOM 3230 C C . LEU A 1 539 ? 165.065 118.689 161.894 1.00 60.50 527 LEU A C 1
ATOM 3231 O O . LEU A 1 539 ? 165.718 117.824 162.486 1.00 59.94 527 LEU A O 1
ATOM 3236 N N . LEU A 1 540 ? 165.550 119.346 160.837 1.00 57.04 528 LEU A N 1
ATOM 3237 C CA . LEU A 1 540 ? 166.905 119.084 160.361 1.00 56.41 528 LEU A CA 1
ATOM 3238 C C . LEU A 1 540 ? 167.943 119.456 161.414 1.00 55.94 528 LEU A C 1
ATOM 3239 O O . LEU A 1 540 ? 168.873 118.683 161.680 1.00 58.40 528 LEU A O 1
ATOM 3244 N N . LYS A 1 541 ? 167.796 120.628 162.035 1.00 51.72 529 LYS A N 1
ATOM 3245 C CA . LYS A 1 541 ? 168.773 121.063 163.024 1.00 52.65 529 LYS A CA 1
ATOM 3246 C C . LYS A 1 541 ? 168.630 120.355 164.367 1.00 53.77 529 LYS A C 1
ATOM 3247 O O . LYS A 1 541 ? 169.534 120.468 165.202 1.00 54.87 529 LYS A O 1
ATOM 3253 N N . ILE A 1 542 ? 167.532 119.634 164.599 1.00 54.44 530 ILE A N 1
ATOM 3254 C CA . ILE A 1 542 ? 167.443 118.781 165.779 1.00 55.94 530 ILE A CA 1
ATOM 3255 C C . ILE A 1 542 ? 167.891 117.353 165.485 1.00 57.03 530 ILE A C 1
ATOM 3256 O O . ILE A 1 542 ? 168.254 116.623 166.418 1.00 55.43 530 ILE A O 1
ATOM 3261 N N . VAL A 1 543 ? 167.873 116.931 164.220 1.00 54.49 531 VAL A N 1
ATOM 3262 C CA . VAL A 1 543 ? 168.511 115.668 163.867 1.00 55.12 531 VAL A CA 1
ATOM 3263 C C . VAL A 1 543 ? 170.029 115.818 163.847 1.00 55.48 531 VAL A C 1
ATOM 3264 O O . VAL A 1 543 ? 170.750 114.914 164.285 1.00 56.11 531 VAL A O 1
ATOM 3268 N N . THR A 1 544 ? 170.540 116.953 163.361 1.00 54.63 532 THR A N 1
ATOM 3269 C CA . THR A 1 544 ? 171.986 117.114 163.240 1.00 55.34 532 THR A CA 1
ATOM 3270 C C . THR A 1 544 ? 172.648 117.287 164.606 1.00 56.68 532 THR A C 1
ATOM 3271 O O . THR A 1 544 ? 173.690 116.680 164.878 1.00 57.90 532 THR A O 1
ATOM 3275 N N . GLN A 1 545 ? 172.065 118.111 165.480 1.00 52.59 533 GLN A N 1
ATOM 3276 C CA . GLN A 1 545 ? 172.568 118.299 166.844 1.00 52.06 533 GLN A CA 1
ATOM 3277 C C . GLN A 1 545 ? 171.425 118.137 167.844 1.00 55.47 533 GLN A C 1
ATOM 3278 O O . GLN A 1 545 ? 170.883 119.122 168.363 1.00 57.48 533 GLN A O 1
ATOM 3284 N N . PRO A 1 546 ? 171.029 116.894 168.136 1.00 55.14 534 PRO A N 1
ATOM 3285 C CA . PRO A 1 546 ? 169.936 116.685 169.105 1.00 52.73 534 PRO A CA 1
ATOM 3286 C C . PRO A 1 546 ? 170.224 117.242 170.489 1.00 53.78 534 PRO A C 1
ATOM 3287 O O . PRO A 1 546 ? 169.291 117.680 171.174 1.00 54.01 534 PRO A O 1
ATOM 3291 N N . GLY A 1 547 ? 171.479 117.238 170.925 1.00 50.33 535 GLY A N 1
ATOM 3292 C CA . GLY A 1 547 ? 171.835 117.628 172.272 1.00 50.57 535 GLY A CA 1
ATOM 3293 C C . GLY A 1 547 ? 172.129 119.097 172.485 1.00 53.22 535 GLY A C 1
ATOM 3294 O O . GLY A 1 547 ? 172.573 119.469 173.577 1.00 52.13 535 GLY A O 1
ATOM 3295 N N . ALA A 1 548 ? 171.900 119.944 171.487 1.00 52.88 536 ALA A N 1
ATOM 3296 C CA . ALA A 1 548 ? 172.192 121.361 171.625 1.00 52.26 536 ALA A CA 1
ATOM 3297 C C . ALA A 1 548 ? 171.138 122.054 172.484 1.00 53.91 536 ALA A C 1
ATOM 3298 O O . ALA A 1 548 ? 170.037 121.542 172.703 1.00 56.81 536 ALA A O 1
ATOM 3300 N N . SER A 1 549 ? 171.496 123.237 172.978 1.00 53.13 537 SER A N 1
ATOM 3301 C CA . SER A 1 549 ? 170.562 124.044 173.748 1.00 54.62 537 SER A CA 1
ATOM 3302 C C . SER A 1 549 ? 169.488 124.628 172.837 1.00 57.28 537 SER A C 1
ATOM 3303 O O . SER A 1 549 ? 169.731 124.927 171.665 1.00 56.34 537 SER A O 1
ATOM 3306 N N . LEU A 1 550 ? 168.284 124.789 173.392 1.00 56.56 538 LEU A N 1
ATOM 3307 C CA . LEU A 1 550 ? 167.151 125.218 172.577 1.00 55.81 538 LEU A CA 1
ATOM 3308 C C . LEU A 1 550 ? 167.295 126.662 172.110 1.00 55.28 538 LEU A C 1
ATOM 3309 O O . LEU A 1 550 ? 166.846 126.998 171.009 1.00 55.91 538 LEU A O 1
ATOM 3314 N N . ALA A 1 551 ? 167.909 127.527 172.920 1.00 55.29 539 ALA A N 1
ATOM 3315 C CA . ALA A 1 551 ? 168.096 128.917 172.510 1.00 55.80 539 ALA A CA 1
ATOM 3316 C C . ALA A 1 551 ? 169.040 129.016 171.318 1.00 55.09 539 ALA A C 1
ATOM 3317 O O . ALA A 1 551 ? 168.731 129.673 170.315 1.00 56.66 539 ALA A O 1
ATOM 3319 N N . ARG A 1 552 ? 170.202 128.367 171.407 1.00 55.09 540 ARG A N 1
ATOM 3320 C CA . ARG A 1 552 ? 171.120 128.367 170.274 1.00 56.21 540 ARG A CA 1
ATOM 3321 C C . ARG A 1 552 ? 170.550 127.576 169.105 1.00 57.58 540 ARG A C 1
ATOM 3322 O O . ARG A 1 552 ? 170.876 127.861 167.947 1.00 56.64 540 ARG A O 1
ATOM 3330 N N . LEU A 1 553 ? 169.690 126.593 169.382 1.00 58.56 541 LEU A N 1
ATOM 3331 C CA . LEU A 1 553 ? 168.978 125.905 168.310 1.00 57.40 541 LEU A CA 1
ATOM 3332 C C . LEU A 1 553 ? 168.084 126.872 167.543 1.00 57.55 541 LEU A C 1
ATOM 3333 O O . LEU A 1 553 ? 168.039 126.849 166.309 1.00 57.40 541 LEU A O 1
ATOM 3338 N N . ARG A 1 554 ? 167.364 127.735 168.266 1.00 51.35 542 ARG A N 1
ATOM 3339 C CA . ARG A 1 554 ? 166.567 128.770 167.613 1.00 52.23 542 ARG A CA 1
ATOM 3340 C C . ARG A 1 554 ? 167.451 129.734 166.837 1.00 53.67 542 ARG A C 1
ATOM 3341 O O . ARG A 1 554 ? 167.106 130.150 165.724 1.00 52.53 542 ARG A O 1
ATOM 3349 N N . GLU A 1 555 ? 168.591 130.114 167.420 1.00 56.29 543 GLU A N 1
ATOM 3350 C CA . GLU A 1 555 ? 169.505 131.023 166.735 1.00 55.65 543 GLU A CA 1
ATOM 3351 C C . GLU A 1 555 ? 169.982 130.429 165.416 1.00 55.12 543 GLU A C 1
ATOM 3352 O O . GLU A 1 555 ? 170.039 131.125 164.395 1.00 58.03 543 GLU A O 1
ATOM 3358 N N . ALA A 1 556 ? 170.329 129.141 165.418 1.00 49.47 544 ALA A N 1
ATOM 3359 C CA . ALA A 1 556 ? 170.717 128.463 164.187 1.00 50.39 544 ALA A CA 1
ATOM 3360 C C . ALA A 1 556 ? 169.559 128.346 163.205 1.00 51.84 544 ALA A C 1
ATOM 3361 O O . ALA A 1 556 ? 169.748 128.565 162.004 1.00 53.12 544 ALA A O 1
ATOM 3363 N N . ALA A 1 557 ? 168.359 128.015 163.691 1.00 49.38 545 ALA A N 1
ATOM 3364 C CA . ALA A 1 557 ? 167.201 127.857 162.821 1.00 49.52 545 ALA A CA 1
ATOM 3365 C C . ALA A 1 557 ? 166.711 129.177 162.244 1.00 50.90 545 ALA A C 1
ATOM 3366 O O . ALA A 1 557 ? 165.956 129.166 161.266 1.00 53.27 545 ALA A O 1
ATOM 3368 N N . ALA A 1 558 ? 167.119 130.306 162.823 1.00 50.70 546 ALA A N 1
ATOM 3369 C CA . ALA A 1 558 ? 166.749 131.611 162.290 1.00 53.27 546 ALA A CA 1
ATOM 3370 C C . ALA A 1 558 ? 167.405 131.909 160.949 1.00 54.88 546 ALA A C 1
ATOM 3371 O O . ALA A 1 558 ? 167.020 132.887 160.297 1.00 54.07 546 ALA A O 1
ATOM 3373 N N . ASP A 1 559 ? 168.375 131.103 160.524 1.00 55.54 547 ASP A N 1
ATOM 3374 C CA . ASP A 1 559 ? 169.056 131.294 159.244 1.00 54.35 547 ASP A CA 1
ATOM 3375 C C . ASP A 1 559 ? 168.112 130.847 158.135 1.00 55.55 547 ASP A C 1
ATOM 3376 O O . ASP A 1 559 ? 168.138 129.700 157.686 1.00 52.58 547 ASP A O 1
ATOM 3381 N N . GLY A 1 560 ? 167.266 131.769 157.687 1.00 52.77 548 GLY A N 1
ATOM 3382 C CA . GLY A 1 560 ? 166.314 131.481 156.631 1.00 49.13 548 GLY A CA 1
ATOM 3383 C C . GLY A 1 560 ? 166.783 131.931 155.262 1.00 49.00 548 GLY A C 1
ATOM 3384 N N . GLY A 1 561 ? 166.682 133.231 155.005 1.00 42.40 549 GLY A N 1
ATOM 3385 N N . VAL B 1 113 ? 111.754 171.451 167.238 1.00 50.67 101 VAL B N 1
ATOM 3386 C CA . VAL B 1 113 ? 112.422 172.306 168.210 1.00 51.39 101 VAL B CA 1
ATOM 3387 C C . VAL B 1 113 ? 113.156 171.458 169.246 1.00 55.04 101 VAL B C 1
ATOM 3388 O O . VAL B 1 113 ? 112.711 170.360 169.584 1.00 55.36 101 VAL B O 1
ATOM 3392 N N . PRO B 1 114 ? 114.290 171.960 169.744 1.00 55.84 102 PRO B N 1
ATOM 3393 C CA . PRO B 1 114 ? 115.050 171.203 170.749 1.00 53.49 102 PRO B CA 1
ATOM 3394 C C . PRO B 1 114 ? 114.330 171.130 172.086 1.00 54.37 102 PRO B C 1
ATOM 3395 O O . PRO B 1 114 ? 114.207 172.137 172.790 1.00 55.00 102 PRO B O 1
ATOM 3399 N N . VAL B 1 115 ? 113.853 169.938 172.446 1.00 52.42 103 VAL B N 1
ATOM 3400 C CA . VAL B 1 115 ? 113.123 169.721 173.686 1.00 54.36 103 VAL B CA 1
ATOM 3401 C C . VAL B 1 115 ? 113.820 168.714 174.593 1.00 55.65 103 VAL B C 1
ATOM 3402 O O . VAL B 1 115 ? 113.280 168.352 175.638 1.00 57.49 103 VAL B O 1
ATOM 3406 N N . THR B 1 116 ? 115.009 168.255 174.216 1.00 55.66 104 THR B N 1
ATOM 3407 C CA . THR B 1 116 ? 115.747 167.267 174.990 1.00 55.79 104 THR B CA 1
ATOM 3408 C C . THR B 1 116 ? 116.852 167.942 175.791 1.00 54.51 104 THR B C 1
ATOM 3409 O O . THR B 1 116 ? 117.521 168.856 175.301 1.00 57.29 104 THR B O 1
ATOM 3413 N N . GLY B 1 117 ? 117.036 167.485 177.027 1.00 52.54 105 GLY B N 1
ATOM 3414 C CA . GLY B 1 117 ? 118.069 168.006 177.889 1.00 53.70 105 GLY B CA 1
ATOM 3415 C C . GLY B 1 117 ? 119.171 166.995 178.127 1.00 53.77 105 GLY B C 1
ATOM 3416 O O . GLY B 1 117 ? 119.098 165.845 177.682 1.00 54.51 105 GLY B O 1
ATOM 3417 N N . PRO B 1 118 ? 120.224 167.409 178.832 1.00 53.57 106 PRO B N 1
ATOM 3418 C CA . PRO B 1 118 ? 121.325 166.482 179.128 1.00 51.74 106 PRO B CA 1
ATOM 3419 C C . PRO B 1 118 ? 120.856 165.353 180.034 1.00 51.10 106 PRO B C 1
ATOM 3420 O O . PRO B 1 118 ? 120.299 165.590 181.109 1.00 51.47 106 PRO B O 1
ATOM 3424 N N . GLY B 1 119 ? 121.086 164.120 179.592 1.00 51.66 107 GLY B N 1
ATOM 3425 C CA . GLY B 1 119 ? 120.665 162.950 180.330 1.00 52.11 107 GLY B CA 1
ATOM 3426 C C . GLY B 1 119 ? 119.242 162.506 180.077 1.00 52.20 107 GLY B C 1
ATOM 3427 O O . GLY B 1 119 ? 118.804 161.516 180.677 1.00 50.78 107 GLY B O 1
ATOM 3428 N N . GLU B 1 120 ? 118.506 163.201 179.214 1.00 57.20 108 GLU B N 1
ATOM 3429 C CA . GLU B 1 120 ? 117.125 162.833 178.937 1.00 56.89 108 GLU B CA 1
ATOM 3430 C C . GLU B 1 120 ? 117.061 161.537 178.137 1.00 57.20 108 GLU B C 1
ATOM 3431 O O . GLU B 1 120 ? 117.855 161.313 177.219 1.00 59.04 108 GLU B O 1
ATOM 3437 N N . GLU B 1 121 ? 116.109 160.681 178.494 1.00 55.27 109 GLU B N 1
ATOM 3438 C CA . GLU B 1 121 ? 115.867 159.429 177.790 1.00 54.97 109 GLU B CA 1
ATOM 3439 C C . GLU B 1 121 ? 114.668 159.612 176.867 1.00 55.31 109 GLU B C 1
ATOM 3440 O O . GLU B 1 121 ? 113.572 159.953 177.326 1.00 56.77 109 GLU B O 1
ATOM 3446 N N . SER B 1 122 ? 114.877 159.386 175.567 1.00 51.62 110 SER B N 1
ATOM 3447 C CA . SER B 1 122 ? 113.866 159.649 174.556 1.00 47.92 110 SER B CA 1
ATOM 3448 C C . SER B 1 122 ? 113.373 158.351 173.921 1.00 47.14 110 SER B C 1
ATOM 3449 O O . SER B 1 122 ? 114.147 157.407 173.743 1.00 48.32 110 SER B O 1
ATOM 3452 N N . PRO B 1 123 ? 112.094 158.274 173.561 1.00 48.83 111 PRO B N 1
ATOM 3453 C CA . PRO B 1 123 ? 111.575 157.053 172.938 1.00 50.68 111 PRO B CA 1
ATOM 3454 C C . PRO B 1 123 ? 112.099 156.871 171.521 1.00 50.31 111 PRO B C 1
ATOM 3455 O O . PRO B 1 123 ? 112.548 157.811 170.861 1.00 47.32 111 PRO B O 1
ATOM 3459 N N . LEU B 1 124 ? 112.034 155.626 171.059 1.00 41.61 112 LEU B N 1
ATOM 3460 C CA . LEU B 1 124 ? 112.520 155.275 169.734 1.00 37.21 112 LEU B CA 1
ATOM 3461 C C . LEU B 1 124 ? 111.572 155.782 168.653 1.00 42.23 112 LEU B C 1
ATOM 3462 O O . LEU B 1 124 ? 110.359 155.884 168.854 1.00 46.25 112 LEU B O 1
ATOM 3467 N N . SER B 1 125 ? 112.144 156.101 167.496 1.00 42.85 113 SER B N 1
ATOM 3468 C CA . SER B 1 125 ? 111.370 156.565 166.357 1.00 40.39 113 SER B CA 1
ATOM 3469 C C . SER B 1 125 ? 110.725 155.385 165.630 1.00 43.50 113 SER B C 1
ATOM 3470 O O . SER B 1 125 ? 111.009 154.216 165.904 1.00 45.40 113 SER B O 1
ATOM 3473 N N . CYS B 1 126 ? 109.833 155.710 164.691 1.00 46.41 114 CYS B N 1
ATOM 3474 C CA . CYS B 1 126 ? 109.182 154.670 163.899 1.00 42.91 114 CYS B CA 1
ATOM 3475 C C . CYS B 1 126 ? 110.189 153.924 163.034 1.00 44.58 114 CYS B C 1
ATOM 3476 O O . CYS B 1 126 ? 110.110 152.698 162.892 1.00 47.05 114 CYS B O 1
ATOM 3479 N N . GLN B 1 127 ? 111.144 154.646 162.447 1.00 40.71 115 GLN B N 1
ATOM 3480 C CA . GLN B 1 127 ? 112.159 154.033 161.602 1.00 42.28 115 GLN B CA 1
ATOM 3481 C C . GLN B 1 127 ? 113.238 153.309 162.397 1.00 41.20 115 GLN B C 1
ATOM 3482 O O . GLN B 1 127 ? 114.019 152.559 161.802 1.00 44.84 115 GLN B O 1
ATOM 3488 N N . GLN B 1 128 ? 113.303 153.513 163.711 1.00 38.52 116 GLN B N 1
ATOM 3489 C CA . GLN B 1 128 ? 114.266 152.826 164.563 1.00 36.83 116 GLN B CA 1
ATOM 3490 C C . GLN B 1 128 ? 113.789 151.451 165.012 1.00 37.36 116 GLN B C 1
ATOM 3491 O O . GLN B 1 128 ? 114.350 150.898 165.962 1.00 36.13 116 GLN B O 1
ATOM 3497 N N . SER B 1 129 ? 112.774 150.891 164.359 1.00 43.13 117 SER B N 1
ATOM 3498 C CA . SER B 1 129 ? 112.257 149.574 164.708 1.00 43.15 117 SER B CA 1
ATOM 3499 C C . SER B 1 129 ? 113.101 148.440 164.144 1.00 42.84 117 SER B C 1
ATOM 3500 O O . SER B 1 129 ? 112.801 147.272 164.413 1.00 48.51 117 SER B O 1
ATOM 3503 N N . GLU B 1 130 ? 114.136 148.753 163.372 1.00 34.52 118 GLU B N 1
ATOM 3504 C CA . GLU B 1 130 ? 114.966 147.765 162.695 1.00 44.97 118 GLU B CA 1
ATOM 3505 C C . GLU B 1 130 ? 116.441 148.030 162.955 1.00 38.63 118 GLU B C 1
ATOM 3506 O O . GLU B 1 130 ? 117.246 148.085 162.023 1.00 39.23 118 GLU B O 1
ATOM 3512 N N . LEU B 1 131 ? 116.835 148.213 164.219 1.00 33.40 119 LEU B N 1
ATOM 3513 C CA . LEU B 1 131 ? 118.196 148.694 164.419 1.00 35.45 119 LEU B CA 1
ATOM 3514 C C . LEU B 1 131 ? 119.222 147.597 164.162 1.00 40.62 119 LEU B C 1
ATOM 3515 O O . LEU B 1 131 ? 119.749 147.503 163.051 1.00 48.41 119 LEU B O 1
ATOM 3520 N N . TRP B 1 132 ? 119.478 146.722 165.132 1.00 30.78 120 TRP B N 1
ATOM 3521 C CA . TRP B 1 132 ? 120.099 145.440 164.817 1.00 27.58 120 TRP B CA 1
ATOM 3522 C C . TRP B 1 132 ? 119.652 144.359 165.792 1.00 33.74 120 TRP B C 1
ATOM 3523 O O . TRP B 1 132 ? 119.644 143.171 165.455 1.00 36.43 120 TRP B O 1
ATOM 3534 N N . PHE B 1 133 ? 119.268 144.769 167.001 1.00 37.41 121 PHE B N 1
ATOM 3535 C CA . PHE B 1 133 ? 118.998 143.837 168.087 1.00 34.04 121 PHE B CA 1
ATOM 3536 C C . PHE B 1 133 ? 117.514 143.581 168.307 1.00 38.30 121 PHE B C 1
ATOM 3537 O O . PHE B 1 133 ? 117.168 142.706 169.108 1.00 40.10 121 PHE B O 1
ATOM 3545 N N . LEU B 1 134 ? 116.638 144.311 167.625 1.00 39.81 122 LEU B N 1
ATOM 3546 C CA . LEU B 1 134 ? 115.220 143.987 167.594 1.00 35.22 122 LEU B CA 1
ATOM 3547 C C . LEU B 1 134 ? 114.878 143.014 166.476 1.00 40.79 122 LEU B C 1
ATOM 3548 O O . LEU B 1 134 ? 113.709 142.644 166.327 1.00 47.62 122 LEU B O 1
ATOM 3553 N N . ASN B 1 135 ? 115.868 142.597 165.691 1.00 38.29 123 ASN B N 1
ATOM 3554 C CA . ASN B 1 135 ? 115.707 141.652 164.592 1.00 43.23 123 ASN B CA 1
ATOM 3555 C C . ASN B 1 135 ? 116.728 140.532 164.718 1.00 45.27 123 ASN B C 1
ATOM 3556 O O . ASN B 1 135 ? 117.393 140.144 163.755 1.00 45.63 123 ASN B O 1
ATOM 3561 N N . GLN B 1 136 ? 116.861 139.994 165.927 1.00 48.04 124 GLN B N 1
ATOM 3562 C CA . GLN B 1 136 ? 117.910 139.030 166.222 1.00 50.31 124 GLN B CA 1
ATOM 3563 C C . GLN B 1 136 ? 117.571 137.660 165.651 1.00 50.01 124 GLN B C 1
ATOM 3564 O O . GLN B 1 136 ? 116.423 137.210 165.711 1.00 51.98 124 GLN B O 1
ATOM 3570 N N . ARG B 1 137 ? 118.583 136.998 165.092 1.00 47.30 125 ARG B N 1
ATOM 3571 C CA . ARG B 1 137 ? 118.451 135.653 164.548 1.00 49.97 125 ARG B CA 1
ATOM 3572 C C . ARG B 1 137 ? 119.489 134.754 165.203 1.00 53.16 125 ARG B C 1
ATOM 3573 O O . ARG B 1 137 ? 120.666 135.118 165.289 1.00 53.83 125 ARG B O 1
ATOM 3581 N N . ALA B 1 138 ? 119.049 133.578 165.658 1.00 47.25 126 ALA B N 1
ATOM 3582 C CA . ALA B 1 138 ? 119.891 132.749 166.514 1.00 44.55 126 ALA B CA 1
ATOM 3583 C C . ALA B 1 138 ? 121.048 132.108 165.756 1.00 47.37 126 ALA B C 1
ATOM 3584 O O . ALA B 1 138 ? 122.144 131.972 166.310 1.00 48.15 126 ALA B O 1
ATOM 3586 N N . HIS B 1 139 ? 120.835 131.708 164.505 1.00 43.72 127 HIS B N 1
ATOM 3587 C CA . HIS B 1 139 ? 121.845 130.960 163.767 1.00 40.28 127 HIS B CA 1
ATOM 3588 C C . HIS B 1 139 ? 122.765 131.846 162.938 1.00 43.67 127 HIS B C 1
ATOM 3589 O O . HIS B 1 139 ? 123.649 131.323 162.252 1.00 44.84 127 HIS B O 1
ATOM 3596 N N . LEU B 1 140 ? 122.582 133.163 162.980 1.00 44.52 128 LEU B N 1
ATOM 3597 C CA . LEU B 1 140 ? 123.405 134.094 162.217 1.00 37.48 128 LEU B CA 1
ATOM 3598 C C . LEU B 1 140 ? 124.344 134.919 163.080 1.00 39.28 128 LEU B C 1
ATOM 3599 O O . LEU B 1 140 ? 125.454 135.233 162.647 1.00 40.40 128 LEU B O 1
ATOM 3604 N N . GLY B 1 141 ? 123.932 135.274 164.286 1.00 39.63 129 GLY B N 1
ATOM 3605 C CA . GLY B 1 141 ? 124.715 136.122 165.160 1.00 40.18 129 GLY B CA 1
ATOM 3606 C C . GLY B 1 141 ? 124.179 137.543 165.198 1.00 40.03 129 GLY B C 1
ATOM 3607 O O . GLY B 1 141 ? 123.347 137.958 164.390 1.00 42.81 129 GLY B O 1
ATOM 3608 N N . SER B 1 142 ? 124.683 138.294 166.176 1.00 33.39 130 SER B N 1
ATOM 3609 C CA . SER B 1 142 ? 124.238 139.663 166.395 1.00 34.90 130 SER B CA 1
ATOM 3610 C C . SER B 1 142 ? 124.925 140.674 165.485 1.00 36.79 130 SER B C 1
ATOM 3611 O O . SER B 1 142 ? 124.522 141.842 165.474 1.00 39.40 130 SER B O 1
ATOM 3614 N N . SER B 1 143 ? 125.943 140.264 164.727 1.00 32.03 131 SER B N 1
ATOM 3615 C CA . SER B 1 143 ? 126.713 141.185 163.899 1.00 23.79 131 SER B CA 1
ATOM 3616 C C . SER B 1 143 ? 126.873 140.662 162.477 1.00 26.64 131 SER B C 1
ATOM 3617 O O . SER B 1 143 ? 127.850 140.987 161.798 1.00 31.36 131 SER B O 1
ATOM 3620 N N . TYR B 1 144 ? 125.923 139.848 162.011 1.00 24.31 132 TYR B N 1
ATOM 3621 C CA . TYR B 1 144 ? 126.025 139.284 160.671 1.00 22.88 132 TYR B CA 1
ATOM 3622 C C . TYR B 1 144 ? 125.822 140.327 159.579 1.00 30.06 132 TYR B C 1
ATOM 3623 O O . TYR B 1 144 ? 126.262 140.108 158.446 1.00 36.05 132 TYR B O 1
ATOM 3632 N N . ASP B 1 145 ? 125.173 141.447 159.886 1.00 24.20 133 ASP B N 1
ATOM 3633 C CA . ASP B 1 145 ? 124.858 142.470 158.896 1.00 18.21 133 ASP B CA 1
ATOM 3634 C C . ASP B 1 145 ? 125.469 143.815 159.271 1.00 24.52 133 ASP B C 1
ATOM 3635 O O . ASP B 1 145 ? 124.851 144.867 159.097 1.00 33.65 133 ASP B O 1
ATOM 3640 N N . ASN B 1 146 ? 126.691 143.797 159.793 1.00 23.98 134 ASN B N 1
ATOM 3641 C CA . ASN B 1 146 ? 127.409 145.038 160.047 1.00 7.43 134 ASN B CA 1
ATOM 3642 C C . ASN B 1 146 ? 127.787 145.703 158.730 1.00 16.37 134 ASN B C 1
ATOM 3643 O O . ASN B 1 146 ? 128.131 145.032 157.754 1.00 11.96 134 ASN B O 1
ATOM 3648 N N . VAL B 1 147 ? 127.722 147.030 158.705 1.00 23.32 135 VAL B N 1
ATOM 3649 C CA . VAL B 1 147 ? 128.014 147.809 157.507 1.00 17.63 135 VAL B CA 1
ATOM 3650 C C . VAL B 1 147 ? 129.430 148.353 157.623 1.00 6.76 135 VAL B C 1
ATOM 3651 O O . VAL B 1 147 ? 129.736 149.121 158.543 1.00 15.24 135 VAL B O 1
ATOM 3655 N N . GLN B 1 148 ? 130.293 147.958 156.691 1.00 14.06 136 GLN B N 1
ATOM 3656 C CA . GLN B 1 148 ? 131.687 148.376 156.670 1.00 11.65 136 GLN B CA 1
ATOM 3657 C C . GLN B 1 148 ? 131.956 149.187 155.411 1.00 12.99 136 GLN B C 1
ATOM 3658 O O . GLN B 1 148 ? 131.546 148.792 154.315 1.00 20.76 136 GLN B O 1
ATOM 3664 N N . MET B 1 149 ? 132.639 150.317 155.572 1.00 17.15 137 MET B N 1
ATOM 3665 C CA . MET B 1 149 ? 133.047 151.168 154.461 1.00 14.68 137 MET B CA 1
ATOM 3666 C C . MET B 1 149 ? 134.564 151.272 154.462 1.00 19.80 137 MET B C 1
ATOM 3667 O O . MET B 1 149 ? 135.162 151.624 155.483 1.00 25.87 137 MET B O 1
ATOM 3672 N N . ALA B 1 150 ? 135.180 150.975 153.321 1.00 14.39 138 ALA B N 1
ATOM 3673 C CA . ALA B 1 150 ? 136.628 151.025 153.176 1.00 11.71 138 ALA B CA 1
ATOM 3674 C C . ALA B 1 150 ? 136.986 151.901 151.986 1.00 14.18 138 ALA B C 1
ATOM 3675 O O . ALA B 1 150 ? 136.418 151.743 150.901 1.00 21.69 138 ALA B O 1
ATOM 3677 N N . TYR B 1 151 ? 137.924 152.820 152.194 1.00 16.94 139 TYR B N 1
ATOM 3678 C CA . TYR B 1 151 ? 138.398 153.716 151.151 1.00 13.13 139 TYR B CA 1
ATOM 3679 C C . TYR B 1 151 ? 139.917 153.757 151.171 1.00 15.75 139 TYR B C 1
ATOM 3680 O O . TYR B 1 151 ? 140.541 153.679 152.231 1.00 19.63 139 TYR B O 1
ATOM 3689 N N . ARG B 1 152 ? 140.506 153.891 149.989 1.00 18.02 140 ARG B N 1
ATOM 3690 C CA . ARG B 1 152 ? 141.938 154.111 149.848 1.00 16.06 140 ARG B CA 1
ATOM 3691 C C . ARG B 1 152 ? 142.195 155.596 149.636 1.00 14.27 140 ARG B C 1
ATOM 3692 O O . ARG B 1 152 ? 141.513 156.239 148.832 1.00 15.91 140 ARG B O 1
ATOM 3700 N N . VAL B 1 153 ? 143.170 156.137 150.361 1.00 14.38 141 VAL B N 1
ATOM 3701 C CA . VAL B 1 153 ? 143.542 157.544 150.276 1.00 12.68 141 VAL B CA 1
ATOM 3702 C C . VAL B 1 153 ? 144.902 157.637 149.601 1.00 19.43 141 VAL B C 1
ATOM 3703 O O . VAL B 1 153 ? 145.863 156.992 150.037 1.00 20.68 141 VAL B O 1
ATOM 3707 N N . ILE B 1 154 ? 144.984 158.439 148.543 1.00 20.50 142 ILE B N 1
ATOM 3708 C CA . ILE B 1 154 ? 146.209 158.616 147.772 1.00 15.55 142 ILE B CA 1
ATOM 3709 C C . ILE B 1 154 ? 146.652 160.065 147.902 1.00 19.29 142 ILE B C 1
ATOM 3710 O O . ILE B 1 154 ? 145.877 160.985 147.617 1.00 25.96 142 ILE B O 1
ATOM 3715 N N . GLY B 1 155 ? 147.895 160.265 148.329 1.00 16.75 143 GLY B N 1
ATOM 3716 C CA . GLY B 1 155 ? 148.432 161.590 148.521 1.00 16.93 143 GLY B CA 1
ATOM 3717 C C . GLY B 1 155 ? 149.029 161.761 149.901 1.00 20.32 143 GLY B C 1
ATOM 3718 O O . GLY B 1 155 ? 148.946 160.871 150.753 1.00 27.81 143 GLY B O 1
ATOM 3719 N N . PRO B 1 156 ? 149.646 162.916 150.153 1.00 25.16 144 PRO B N 1
ATOM 3720 C CA . PRO B 1 156 ? 150.224 163.162 151.480 1.00 22.64 144 PRO B CA 1
ATOM 3721 C C . PRO B 1 156 ? 149.152 163.479 152.511 1.00 26.36 144 PRO B C 1
ATOM 3722 O O . PRO B 1 156 ? 148.568 164.567 152.503 1.00 37.73 144 PRO B O 1
ATOM 3726 N N . LEU B 1 157 ? 148.891 162.532 153.405 1.00 26.54 145 LEU B N 1
ATOM 3727 C CA . LEU B 1 157 ? 147.818 162.647 154.380 1.00 25.38 145 LEU B CA 1
ATOM 3728 C C . LEU B 1 157 ? 148.375 162.977 155.758 1.00 29.67 145 LEU B C 1
ATOM 3729 O O . LEU B 1 157 ? 149.395 162.424 156.178 1.00 31.02 145 LEU B O 1
ATOM 3734 N N . ASP B 1 158 ? 147.697 163.885 156.455 1.00 35.44 146 ASP B N 1
ATOM 3735 C CA . ASP B 1 158 ? 147.987 164.175 157.855 1.00 33.07 146 ASP B CA 1
ATOM 3736 C C . ASP B 1 158 ? 147.092 163.281 158.707 1.00 38.67 146 ASP B C 1
ATOM 3737 O O . ASP B 1 158 ? 145.878 163.496 158.783 1.00 44.38 146 ASP B O 1
ATOM 3742 N N . ARG B 1 159 ? 147.694 162.269 159.338 1.00 37.15 147 ARG B N 1
ATOM 3743 C CA . ARG B 1 159 ? 146.917 161.287 160.089 1.00 35.24 147 ARG B CA 1
ATOM 3744 C C . ARG B 1 159 ? 146.200 161.921 161.274 1.00 44.63 147 ARG B C 1
ATOM 3745 O O . ARG B 1 159 ? 145.016 161.648 161.513 1.00 47.88 147 ARG B O 1
ATOM 3753 N N . GLN B 1 160 ? 146.903 162.766 162.031 1.00 42.70 148 GLN B N 1
ATOM 3754 C CA . GLN B 1 160 ? 146.324 163.333 163.245 1.00 39.56 148 GLN B CA 1
ATOM 3755 C C . GLN B 1 160 ? 145.152 164.252 162.929 1.00 38.96 148 GLN B C 1
ATOM 3756 O O . GLN B 1 160 ? 144.122 164.205 163.610 1.00 40.97 148 GLN B O 1
ATOM 3762 N N . ALA B 1 161 ? 145.284 165.084 161.895 1.00 34.52 149 ALA B N 1
ATOM 3763 C CA . ALA B 1 161 ? 144.181 165.957 161.508 1.00 34.40 149 ALA B CA 1
ATOM 3764 C C . ALA B 1 161 ? 142.980 165.148 161.043 1.00 36.01 149 ALA B C 1
ATOM 3765 O O . ALA B 1 161 ? 141.833 165.508 161.321 1.00 39.83 149 ALA B O 1
ATOM 3767 N N . TYR B 1 162 ? 143.225 164.041 160.346 1.00 40.20 150 TYR B N 1
ATOM 3768 C CA . TYR B 1 162 ? 142.127 163.265 159.782 1.00 38.38 150 TYR B CA 1
ATOM 3769 C C . TYR B 1 162 ? 141.384 162.514 160.889 1.00 36.43 150 TYR B C 1
ATOM 3770 O O . TYR B 1 162 ? 140.143 162.462 160.906 1.00 37.92 150 TYR B O 1
ATOM 3779 N N . ALA B 1 163 ? 142.130 161.985 161.864 1.00 33.57 151 ALA B N 1
ATOM 3780 C CA . ALA B 1 163 ? 141.510 161.372 163.036 1.00 31.61 151 ALA B CA 1
ATOM 3781 C C . ALA B 1 163 ? 140.765 162.401 163.881 1.00 36.35 151 ALA B C 1
ATOM 3782 O O . ALA B 1 163 ? 139.696 162.108 164.431 1.00 45.04 151 ALA B O 1
ATOM 3784 N N . ARG B 1 164 ? 141.317 163.610 164.015 1.00 42.57 152 ARG B N 1
ATOM 3785 C CA . ARG B 1 164 ? 140.601 164.651 164.744 1.00 40.28 152 ARG B CA 1
ATOM 3786 C C . ARG B 1 164 ? 139.358 165.105 163.990 1.00 39.18 152 ARG B C 1
ATOM 3787 O O . ARG B 1 164 ? 138.385 165.544 164.610 1.00 45.45 152 ARG B O 1
ATOM 3795 N N . ALA B 1 165 ? 139.368 164.997 162.661 1.00 34.58 153 ALA B N 1
ATOM 3796 C CA . ALA B 1 165 ? 138.147 165.209 161.894 1.00 35.84 153 ALA B CA 1
ATOM 3797 C C . ALA B 1 165 ? 137.107 164.146 162.224 1.00 34.05 153 ALA B C 1
ATOM 3798 O O . ALA B 1 165 ? 135.917 164.452 162.352 1.00 39.64 153 ALA B O 1
ATOM 3800 N N . PHE B 1 166 ? 137.534 162.888 162.375 1.00 35.05 154 PHE B N 1
ATOM 3801 C CA . PHE B 1 166 ? 136.587 161.862 162.818 1.00 35.34 154 PHE B CA 1
ATOM 3802 C C . PHE B 1 166 ? 136.045 162.163 164.216 1.00 39.03 154 PHE B C 1
ATOM 3803 O O . PHE B 1 166 ? 134.848 161.985 164.477 1.00 42.53 154 PHE B O 1
ATOM 3811 N N . GLU B 1 167 ? 136.908 162.625 165.124 1.00 40.14 155 GLU B N 1
ATOM 3812 C CA . GLU B 1 167 ? 136.450 162.991 166.464 1.00 39.40 155 GLU B CA 1
ATOM 3813 C C . GLU B 1 167 ? 135.441 164.133 166.417 1.00 42.38 155 GLU B C 1
ATOM 3814 O O . GLU B 1 167 ? 134.407 164.092 167.098 1.00 44.21 155 GLU B O 1
ATOM 3820 N N . GLY B 1 168 ? 135.724 165.164 165.622 1.00 38.73 156 GLY B N 1
ATOM 3821 C CA . GLY B 1 168 ? 134.795 166.273 165.508 1.00 37.51 156 GLY B CA 1
ATOM 3822 C C . GLY B 1 168 ? 133.481 165.864 164.873 1.00 34.11 156 GLY B C 1
ATOM 3823 O O . GLY B 1 168 ? 132.416 166.357 165.254 1.00 39.53 156 GLY B O 1
ATOM 3824 N N . LEU B 1 169 ? 133.537 164.954 163.900 1.00 35.08 157 LEU B N 1
ATOM 3825 C CA . LEU B 1 169 ? 132.320 164.454 163.274 1.00 41.08 157 LEU B CA 1
ATOM 3826 C C . LEU B 1 169 ? 131.475 163.658 164.259 1.00 37.39 157 LEU B C 1
ATOM 3827 O O . LEU B 1 169 ? 130.244 163.762 164.251 1.00 34.38 157 LEU B O 1
ATOM 3832 N N . VAL B 1 170 ? 132.115 162.844 165.102 1.00 39.69 158 VAL B N 1
ATOM 3833 C CA . VAL B 1 170 ? 131.374 162.105 166.121 1.00 38.24 158 VAL B CA 1
ATOM 3834 C C . VAL B 1 170 ? 130.770 163.061 167.143 1.00 43.17 158 VAL B C 1
ATOM 3835 O O . VAL B 1 170 ? 129.651 162.851 167.627 1.00 42.18 158 VAL B O 1
ATOM 3839 N N . ALA B 1 171 ? 131.494 164.130 167.484 1.00 44.78 159 ALA B N 1
ATOM 3840 C CA . ALA B 1 171 ? 130.953 165.114 168.417 1.00 40.53 159 ALA B CA 1
ATOM 3841 C C . ALA B 1 171 ? 129.785 165.887 167.816 1.00 40.91 159 ALA B C 1
ATOM 3842 O O . ALA B 1 171 ? 128.868 166.283 168.543 1.00 45.60 159 ALA B O 1
ATOM 3844 N N . ARG B 1 172 ? 129.799 166.113 166.500 1.00 42.00 160 ARG B N 1
ATOM 3845 C CA . ARG B 1 172 ? 128.749 166.910 165.871 1.00 38.21 160 ARG B CA 1
ATOM 3846 C C . ARG B 1 172 ? 127.408 166.183 165.876 1.00 41.94 160 ARG B C 1
ATOM 3847 O O . ARG B 1 172 ? 126.374 166.771 166.216 1.00 52.10 160 ARG B O 1
ATOM 3855 N N . HIS B 1 173 ? 127.400 164.906 165.503 1.00 40.65 161 HIS B N 1
ATOM 3856 C CA . HIS B 1 173 ? 126.170 164.133 165.387 1.00 38.57 161 HIS B CA 1
ATOM 3857 C C . HIS B 1 173 ? 125.996 163.249 166.615 1.00 42.38 161 HIS B C 1
ATOM 3858 O O . HIS B 1 173 ? 126.887 162.463 166.951 1.00 46.49 161 HIS B O 1
ATOM 3865 N N . ALA B 1 174 ? 124.844 163.377 167.275 1.00 41.51 162 ALA B N 1
ATOM 3866 C CA . ALA B 1 174 ? 124.592 162.668 168.522 1.00 41.30 162 ALA B CA 1
ATOM 3867 C C . ALA B 1 174 ? 124.182 161.216 168.318 1.00 42.31 162 ALA B C 1
ATOM 3868 O O . ALA B 1 174 ? 124.206 160.444 169.283 1.00 45.93 162 ALA B O 1
ATOM 3870 N N . VAL B 1 175 ? 123.803 160.826 167.099 1.00 39.25 163 VAL B N 1
ATOM 3871 C CA . VAL B 1 175 ? 123.427 159.437 166.852 1.00 38.75 163 VAL B CA 1
ATOM 3872 C C . VAL B 1 175 ? 124.637 158.520 166.975 1.00 38.75 163 VAL B C 1
ATOM 3873 O O . VAL B 1 175 ? 124.502 157.347 167.344 1.00 39.76 163 VAL B O 1
ATOM 3877 N N . LEU B 1 176 ? 125.833 159.031 166.683 1.00 36.93 164 LEU B N 1
ATOM 3878 C CA . LEU B 1 176 ? 127.049 158.236 166.792 1.00 39.03 164 LEU B CA 1
ATOM 3879 C C . LEU B 1 176 ? 127.503 158.037 168.232 1.00 40.72 164 LEU B C 1
ATOM 3880 O O . LEU B 1 176 ? 128.440 157.267 168.466 1.00 43.68 164 LEU B O 1
ATOM 3885 N N . ARG B 1 177 ? 126.871 158.703 169.195 1.00 41.84 165 ARG B N 1
ATOM 3886 C CA . ARG B 1 177 ? 127.188 158.548 170.610 1.00 38.80 165 ARG B CA 1
ATOM 3887 C C . ARG B 1 177 ? 125.924 158.289 171.414 1.00 42.51 165 ARG B C 1
ATOM 3888 O O . ARG B 1 177 ? 125.774 158.767 172.542 1.00 46.41 165 ARG B O 1
ATOM 3896 N N . THR B 1 178 ? 124.995 157.526 170.847 1.00 41.90 166 THR B N 1
ATOM 3897 C CA . THR B 1 178 ? 123.709 157.249 171.471 1.00 39.02 166 THR B CA 1
ATOM 3898 C C . THR B 1 178 ? 123.642 155.784 171.880 1.00 40.78 166 THR B C 1
ATOM 3899 O O . THR B 1 178 ? 123.884 154.894 171.059 1.00 45.22 166 THR B O 1
ATOM 3903 N N . SER B 1 179 ? 123.315 155.541 173.144 1.00 40.40 167 SER B N 1
ATOM 3904 C CA . SER B 1 179 ? 123.155 154.195 173.670 1.00 39.95 167 SER B CA 1
ATOM 3905 C C . SER B 1 179 ? 121.676 153.864 173.831 1.00 43.56 167 SER B C 1
ATOM 3906 O O . SER B 1 179 ? 120.817 154.747 173.881 1.00 40.61 167 SER B O 1
ATOM 3909 N N . TYR B 1 180 ? 121.387 152.567 173.910 1.00 41.26 168 TYR B N 1
ATOM 3910 C CA . TYR B 1 180 ? 120.020 152.065 174.007 1.00 42.07 168 TYR B CA 1
ATOM 3911 C C . TYR B 1 180 ? 119.921 151.174 175.238 1.00 46.77 168 TYR B C 1
ATOM 3912 O O . TYR B 1 180 ? 120.539 150.105 175.289 1.00 48.23 168 TYR B O 1
ATOM 3921 N N . LEU B 1 181 ? 119.143 151.610 176.225 1.00 49.49 169 LEU B N 1
ATOM 3922 C CA . LEU B 1 181 ? 118.993 150.903 177.490 1.00 49.29 169 LEU B CA 1
ATOM 3923 C C . LEU B 1 181 ? 117.591 150.317 177.589 1.00 51.27 169 LEU B C 1
ATOM 3924 O O . LEU B 1 181 ? 116.603 151.009 177.322 1.00 53.23 169 LEU B O 1
ATOM 3929 N N . ARG B 1 182 ? 117.513 149.045 177.970 1.00 54.65 170 ARG B N 1
ATOM 3930 C CA . ARG B 1 182 ? 116.230 148.367 178.076 1.00 55.46 170 ARG B CA 1
ATOM 3931 C C . ARG B 1 182 ? 115.427 148.903 179.255 1.00 56.08 170 ARG B C 1
ATOM 3932 O O . ARG B 1 182 ? 115.960 149.119 180.346 1.00 56.40 170 ARG B O 1
ATOM 3940 N N . ARG B 1 183 ? 114.131 149.118 179.026 1.00 57.96 171 ARG B N 1
ATOM 3941 C CA . ARG B 1 183 ? 113.189 149.548 180.062 1.00 58.30 171 ARG B CA 1
ATOM 3942 C C . ARG B 1 183 ? 111.973 148.628 179.988 1.00 60.23 171 ARG B C 1
ATOM 3943 O O . ARG B 1 183 ? 110.996 148.931 179.298 1.00 58.02 171 ARG B O 1
ATOM 3951 N N . GLY B 1 184 ? 112.035 147.508 180.702 1.00 58.56 172 GLY B N 1
ATOM 3952 C CA . GLY B 1 184 ? 110.948 146.550 180.694 1.00 55.64 172 GLY B CA 1
ATOM 3953 C C . GLY B 1 184 ? 110.816 145.816 179.376 1.00 55.76 172 GLY B C 1
ATOM 3954 O O . GLY B 1 184 ? 111.715 145.067 178.981 1.00 54.01 172 GLY B O 1
ATOM 3955 N N . ASP B 1 185 ? 109.698 146.023 178.686 1.00 57.61 173 ASP B N 1
ATOM 3956 C CA . ASP B 1 185 ? 109.438 145.378 177.407 1.00 57.26 173 ASP B CA 1
ATOM 3957 C C . ASP B 1 185 ? 109.871 146.220 176.215 1.00 58.10 173 ASP B C 1
ATOM 3958 O O . ASP B 1 185 ? 109.729 145.770 175.073 1.00 56.86 173 ASP B O 1
ATOM 3963 N N . THR B 1 186 ? 110.391 147.426 176.446 1.00 54.65 174 THR B N 1
ATOM 3964 C CA . THR B 1 186 ? 110.788 148.307 175.354 1.00 55.67 174 THR B CA 1
ATOM 3965 C C . THR B 1 186 ? 112.238 148.751 175.506 1.00 56.54 174 THR B C 1
ATOM 3966 O O . THR B 1 186 ? 112.952 148.278 176.396 1.00 54.96 174 THR B O 1
ATOM 3970 N N . TYR B 1 187 ? 112.676 149.659 174.638 1.00 50.27 175 TYR B N 1
ATOM 3971 C CA . TYR B 1 187 ? 114.007 150.240 174.702 1.00 46.67 175 TYR B CA 1
ATOM 3972 C C . TYR B 1 187 ? 113.903 151.754 174.616 1.00 47.10 175 TYR B C 1
ATOM 3973 O O . TYR B 1 187 ? 112.958 152.298 174.038 1.00 46.95 175 TYR B O 1
ATOM 3982 N N . VAL B 1 188 ? 114.888 152.431 175.199 1.00 48.01 176 VAL B N 1
ATOM 3983 C CA . VAL B 1 188 ? 114.952 153.886 175.206 1.00 49.60 176 VAL B CA 1
ATOM 3984 C C . VAL B 1 188 ? 116.361 154.302 174.805 1.00 49.36 176 VAL B C 1
ATOM 3985 O O . VAL B 1 188 ? 117.341 153.643 175.171 1.00 49.51 176 VAL B O 1
ATOM 3989 N N . GLN B 1 189 ? 116.464 155.376 174.027 1.00 43.08 177 GLN B N 1
ATOM 3990 C CA . GLN B 1 189 ? 117.745 155.840 173.513 1.00 42.63 177 GLN B CA 1
ATOM 3991 C C . GLN B 1 189 ? 118.300 156.937 174.414 1.00 46.54 177 GLN B C 1
ATOM 3992 O O . GLN B 1 189 ? 117.606 157.913 174.719 1.00 47.19 177 GLN B O 1
ATOM 3998 N N . LYS B 1 190 ? 119.545 156.760 174.848 1.00 50.00 178 LYS B N 1
ATOM 3999 C CA . LYS B 1 190 ? 120.216 157.681 175.757 1.00 44.01 178 LYS B CA 1
ATOM 4000 C C . LYS B 1 190 ? 121.435 158.263 175.058 1.00 43.91 178 LYS B C 1
ATOM 4001 O O . LYS B 1 190 ? 122.282 157.516 174.557 1.00 45.58 178 LYS B O 1
ATOM 4007 N N . VAL B 1 191 ? 121.523 159.588 175.027 1.00 42.32 179 VAL B N 1
ATOM 4008 C CA . VAL B 1 191 ? 122.648 160.267 174.394 1.00 43.07 179 VAL B CA 1
ATOM 4009 C C . VAL B 1 191 ? 123.797 160.362 175.388 1.00 47.78 179 VAL B C 1
ATOM 4010 O O . VAL B 1 191 ? 123.629 160.867 176.505 1.00 50.67 179 VAL B O 1
ATOM 4014 N N . ASN B 1 192 ? 124.967 159.879 174.985 1.00 47.00 180 ASN B N 1
ATOM 4015 C CA . ASN B 1 192 ? 126.162 159.920 175.808 1.00 43.73 180 ASN B CA 1
ATOM 4016 C C . ASN B 1 192 ? 127.019 161.121 175.413 1.00 45.27 180 ASN B C 1
ATOM 4017 O O . ASN B 1 192 ? 126.627 161.951 174.586 1.00 43.95 180 ASN B O 1
ATOM 4022 N N . ASP B 1 193 ? 128.203 161.220 176.006 1.00 57.28 181 ASP B N 1
ATOM 4023 C CA . ASP B 1 193 ? 129.144 162.287 175.708 1.00 60.04 181 ASP B CA 1
ATOM 4024 C C . ASP B 1 193 ? 130.194 161.800 174.713 1.00 61.39 181 ASP B C 1
ATOM 4025 O O . ASP B 1 193 ? 130.364 160.601 174.482 1.00 54.94 181 ASP B O 1
ATOM 4030 N N . THR B 1 194 ? 130.909 162.758 174.122 1.00 56.69 182 THR B N 1
ATOM 4031 C CA . THR B 1 194 ? 131.888 162.453 173.087 1.00 56.54 182 THR B CA 1
ATOM 4032 C C . THR B 1 194 ? 133.199 161.907 173.639 1.00 57.24 182 THR B C 1
ATOM 4033 O O . THR B 1 194 ? 134.039 161.456 172.853 1.00 58.51 182 THR B O 1
ATOM 4037 N N . THR B 1 195 ? 133.397 161.937 174.954 1.00 54.29 183 THR B N 1
ATOM 4038 C CA . THR B 1 195 ? 134.633 161.433 175.534 1.00 51.42 183 THR B CA 1
ATOM 4039 C C . THR B 1 195 ? 134.699 159.914 175.424 1.00 54.73 183 THR B C 1
ATOM 4040 O O . THR B 1 195 ? 133.687 159.220 175.555 1.00 57.84 183 THR B O 1
ATOM 4044 N N . GLY B 1 196 ? 135.902 159.400 175.178 1.00 50.30 184 GLY B N 1
ATOM 4045 C CA . GLY B 1 196 ? 136.130 157.974 175.091 1.00 45.48 184 GLY B CA 1
ATOM 4046 C C . GLY B 1 196 ? 136.194 157.405 173.690 1.00 45.32 184 GLY B C 1
ATOM 4047 O O . GLY B 1 196 ? 136.284 156.179 173.546 1.00 48.32 184 GLY B O 1
ATOM 4048 N N . PHE B 1 197 ? 136.153 158.242 172.658 1.00 41.05 185 PHE B N 1
ATOM 4049 C CA . PHE B 1 197 ? 136.205 157.783 171.276 1.00 40.75 185 PHE B CA 1
ATOM 4050 C C . PHE B 1 197 ? 137.595 158.046 170.711 1.00 44.16 185 PHE B C 1
ATOM 4051 O O . PHE B 1 197 ? 138.069 159.187 170.722 1.00 47.87 185 PHE B O 1
ATOM 4059 N N . ALA B 1 198 ? 138.239 156.993 170.212 1.00 40.27 186 ALA B N 1
ATOM 4060 C CA . ALA B 1 198 ? 139.568 157.100 169.630 1.00 37.45 186 ALA B CA 1
ATOM 4061 C C . ALA B 1 198 ? 139.623 156.300 168.338 1.00 40.73 186 ALA B C 1
ATOM 4062 O O . ALA B 1 198 ? 138.957 155.271 168.196 1.00 36.67 186 ALA B O 1
ATOM 4064 N N . VAL B 1 199 ? 140.424 156.787 167.396 1.00 34.34 187 VAL B N 1
ATOM 4065 C CA . VAL B 1 199 ? 140.635 156.115 166.120 1.00 22.68 187 VAL B CA 1
ATOM 4066 C C . VAL B 1 199 ? 141.827 155.178 166.254 1.00 26.62 187 VAL B C 1
ATOM 4067 O O . VAL B 1 199 ? 142.894 155.580 166.734 1.00 38.46 187 VAL B O 1
ATOM 4071 N N . ALA B 1 200 ? 141.649 153.929 165.833 1.00 23.43 188 ALA B N 1
ATOM 4072 C CA . ALA B 1 200 ? 142.704 152.929 165.917 1.00 23.47 188 ALA B CA 1
ATOM 4073 C C . ALA B 1 200 ? 143.644 153.042 164.724 1.00 25.14 188 ALA B C 1
ATOM 4074 O O . ALA B 1 200 ? 143.205 153.213 163.583 1.00 26.96 188 ALA B O 1
ATOM 4076 N N . PHE B 1 201 ? 144.943 152.945 164.997 1.00 24.46 189 PHE B N 1
ATOM 4077 C CA . PHE B 1 201 ? 145.980 153.046 163.980 1.00 18.84 189 PHE B CA 1
ATOM 4078 C C . PHE B 1 201 ? 146.722 151.723 163.869 1.00 27.42 189 PHE B C 1
ATOM 4079 O O . PHE B 1 201 ? 147.058 151.103 164.882 1.00 35.44 189 PHE B O 1
ATOM 4087 N N . GLU B 1 202 ? 146.979 151.296 162.635 1.00 29.47 190 GLU B N 1
ATOM 4088 C CA . GLU B 1 202 ? 147.707 150.062 162.379 1.00 27.47 190 GLU B CA 1
ATOM 4089 C C . GLU B 1 202 ? 148.624 150.251 161.180 1.00 27.31 190 GLU B C 1
ATOM 4090 O O . GLU B 1 202 ? 148.409 151.123 160.336 1.00 26.80 190 GLU B O 1
ATOM 4096 N N . ASP B 1 203 ? 149.657 149.416 161.119 1.00 30.55 191 ASP B N 1
ATOM 4097 C CA . ASP B 1 203 ? 150.572 149.358 159.989 1.00 21.88 191 ASP B CA 1
ATOM 4098 C C . ASP B 1 203 ? 150.366 148.039 159.260 1.00 29.23 191 ASP B C 1
ATOM 4099 O O . ASP B 1 203 ? 150.357 146.975 159.888 1.00 37.87 191 ASP B O 1
ATOM 4104 N N . VAL B 1 204 ? 150.201 148.108 157.941 1.00 23.28 192 VAL B N 1
ATOM 4105 C CA . VAL B 1 204 ? 149.943 146.930 157.124 1.00 21.03 192 VAL B CA 1
ATOM 4106 C C . VAL B 1 204 ? 150.949 146.883 155.984 1.00 23.82 192 VAL B C 1
ATOM 4107 O O . VAL B 1 204 ? 151.490 147.910 155.561 1.00 32.11 192 VAL B O 1
ATOM 4111 N N . THR B 1 205 ? 151.204 145.674 155.489 1.00 30.18 193 THR B N 1
ATOM 4112 C CA . THR B 1 205 ? 152.172 145.429 154.421 1.00 29.64 193 THR B CA 1
ATOM 4113 C C . THR B 1 205 ? 151.468 144.692 153.284 1.00 31.84 193 THR B C 1
ATOM 4114 O O . THR B 1 205 ? 151.444 143.460 153.251 1.00 35.56 193 THR B O 1
ATOM 4118 N N . GLY B 1 206 ? 150.901 145.447 152.356 1.00 17.66 194 GLY B N 1
ATOM 4119 C CA . GLY B 1 206 ? 150.313 144.893 151.155 1.00 27.27 194 GLY B CA 1
ATOM 4120 C C . GLY B 1 206 ? 148.794 144.946 151.177 1.00 23.35 194 GLY B C 1
ATOM 4121 O O . GLY B 1 206 ? 148.159 145.319 152.163 1.00 23.91 194 GLY B O 1
ATOM 4122 N N . ASP B 1 207 ? 148.220 144.553 150.037 1.00 21.71 195 ASP B N 1
ATOM 4123 C CA . ASP B 1 207 ? 146.771 144.560 149.872 1.00 18.61 195 ASP B CA 1
ATOM 4124 C C . ASP B 1 207 ? 146.110 143.334 150.489 1.00 27.20 195 ASP B C 1
ATOM 4125 O O . ASP B 1 207 ? 144.990 143.433 151.002 1.00 32.92 195 ASP B O 1
ATOM 4130 N N . SER B 1 208 ? 146.773 142.175 150.434 1.00 29.80 196 SER B N 1
ATOM 4131 C CA . SER B 1 208 ? 146.202 140.966 151.019 1.00 21.51 196 SER B CA 1
ATOM 4132 C C . SER B 1 208 ? 146.052 141.104 152.528 1.00 21.45 196 SER B C 1
ATOM 4133 O O . SER B 1 208 ? 145.056 140.650 153.107 1.00 31.62 196 SER B O 1
ATOM 4136 N N . ALA B 1 209 ? 147.035 141.727 153.181 1.00 18.69 197 ALA B N 1
ATOM 4137 C CA . ALA B 1 209 ? 146.913 142.010 154.606 1.00 20.77 197 ALA B CA 1
ATOM 4138 C C . ALA B 1 209 ? 145.726 142.923 154.880 1.00 22.65 197 ALA B C 1
ATOM 4139 O O . ALA B 1 209 ? 145.003 142.733 155.863 1.00 33.64 197 ALA B O 1
ATOM 4141 N N . VAL B 1 210 ? 145.508 143.917 154.015 1.00 16.02 198 VAL B N 1
ATOM 4142 C CA . VAL B 1 210 ? 144.369 144.817 154.179 1.00 23.62 198 VAL B CA 1
ATOM 4143 C C . VAL B 1 210 ? 143.059 144.047 154.064 1.00 18.39 198 VAL B C 1
ATOM 4144 O O . VAL B 1 210 ? 142.141 144.236 154.869 1.00 22.57 198 VAL B O 1
ATOM 4148 N N . THR B 1 211 ? 142.954 143.165 153.066 1.00 16.97 199 THR B N 1
ATOM 4149 C CA . THR B 1 211 ? 141.729 142.389 152.885 1.00 14.64 199 THR B CA 1
ATOM 4150 C C . THR B 1 211 ? 141.467 141.473 154.077 1.00 25.88 199 THR B C 1
ATOM 4151 O O . THR B 1 211 ? 140.330 141.374 154.561 1.00 30.25 199 THR B O 1
ATOM 4155 N N . GLU B 1 212 ? 142.510 140.794 154.562 1.00 19.58 200 GLU B N 1
ATOM 4156 C CA . GLU B 1 212 ? 142.347 139.917 155.717 1.00 15.86 200 GLU B CA 1
ATOM 4157 C C . GLU B 1 212 ? 141.949 140.707 156.957 1.00 14.61 200 GLU B C 1
ATOM 4158 O O . GLU B 1 212 ? 141.075 140.280 157.720 1.00 28.18 200 GLU B O 1
ATOM 4164 N N . PHE B 1 213 ? 142.569 141.872 157.167 1.00 15.33 201 PHE B N 1
ATOM 4165 C CA . PHE B 1 213 ? 142.213 142.706 158.309 1.00 18.34 201 PHE B CA 1
ATOM 4166 C C . PHE B 1 213 ? 140.771 143.187 158.210 1.00 21.77 201 PHE B C 1
ATOM 4167 O O . PHE B 1 213 ? 140.058 143.237 159.216 1.00 24.46 201 PHE B O 1
ATOM 4175 N N . LEU B 1 214 ? 140.322 143.542 157.004 1.00 13.30 202 LEU B N 1
ATOM 4176 C CA . LEU B 1 214 ? 138.938 143.970 156.830 1.00 14.92 202 LEU B CA 1
ATOM 4177 C C . LEU B 1 214 ? 137.963 142.850 157.164 1.00 23.24 202 LEU B C 1
ATOM 4178 O O . LEU B 1 214 ? 136.991 143.061 157.903 1.00 24.90 202 LEU B O 1
ATOM 4183 N N . ARG B 1 215 ? 138.203 141.648 156.632 1.00 19.83 203 ARG B N 1
ATOM 4184 C CA . ARG B 1 215 ? 137.250 140.568 156.869 1.00 15.11 203 ARG B CA 1
ATOM 4185 C C . ARG B 1 215 ? 137.336 140.054 158.300 1.00 20.85 203 ARG B C 1
ATOM 4186 O O . ARG B 1 215 ? 136.403 139.404 158.782 1.00 32.78 203 ARG B O 1
ATOM 4194 N N . ALA B 1 216 ? 138.441 140.334 158.995 1.00 22.49 204 ALA B N 1
ATOM 4195 C CA . ALA B 1 216 ? 138.516 140.025 160.417 1.00 16.93 204 ALA B CA 1
ATOM 4196 C C . ALA B 1 216 ? 137.850 141.094 161.275 1.00 19.40 204 ALA B C 1
ATOM 4197 O O . ALA B 1 216 ? 137.346 140.787 162.360 1.00 26.59 204 ALA B O 1
ATOM 4199 N N . GLU B 1 217 ? 137.844 142.346 160.812 1.00 24.94 205 GLU B N 1
ATOM 4200 C CA . GLU B 1 217 ? 137.329 143.444 161.620 1.00 20.26 205 GLU B CA 1
ATOM 4201 C C . GLU B 1 217 ? 135.829 143.640 161.453 1.00 19.56 205 GLU B C 1
ATOM 4202 O O . GLU B 1 217 ? 135.173 144.127 162.380 1.00 22.78 205 GLU B O 1
ATOM 4208 N N . ARG B 1 218 ? 135.272 143.287 160.294 1.00 27.68 206 ARG B N 1
ATOM 4209 C CA . ARG B 1 218 ? 133.846 143.527 160.070 1.00 16.00 206 ARG B CA 1
ATOM 4210 C C . ARG B 1 218 ? 132.940 142.826 161.079 1.00 22.02 206 ARG B C 1
ATOM 4211 O O . ARG B 1 218 ? 132.048 143.492 161.633 1.00 23.54 206 ARG B O 1
ATOM 4219 N N . PRO B 1 219 ? 133.086 141.530 161.368 1.00 30.31 207 PRO B N 1
ATOM 4220 C CA . PRO B 1 219 ? 132.104 140.849 162.221 1.00 15.44 207 PRO B CA 1
ATOM 4221 C C . PRO B 1 219 ? 132.310 141.025 163.717 1.00 16.32 207 PRO B C 1
ATOM 4222 O O . PRO B 1 219 ? 131.688 140.291 164.489 1.00 27.46 207 PRO B O 1
ATOM 4226 N N . ARG B 1 220 ? 133.152 141.951 164.163 1.00 22.48 208 ARG B N 1
ATOM 4227 C CA . ARG B 1 220 ? 133.300 142.167 165.595 1.00 19.46 208 ARG B CA 1
ATOM 4228 C C . ARG B 1 220 ? 132.015 142.761 166.170 1.00 26.77 208 ARG B C 1
ATOM 4229 O O . ARG B 1 220 ? 131.412 143.649 165.560 1.00 29.49 208 ARG B O 1
ATOM 4237 N N . PRO B 1 221 ? 131.575 142.294 167.336 1.00 37.07 209 PRO B N 1
ATOM 4238 C CA . PRO B 1 221 ? 130.230 142.638 167.808 1.00 26.89 209 PRO B CA 1
ATOM 4239 C C . PRO B 1 221 ? 130.115 144.075 168.290 1.00 22.23 209 PRO B C 1
ATOM 4240 O O . PRO B 1 221 ? 131.074 144.681 168.772 1.00 30.32 209 PRO B O 1
ATOM 4244 N N . PHE B 1 222 ? 128.908 144.614 168.150 1.00 25.01 210 PHE B N 1
ATOM 4245 C CA . PHE B 1 222 ? 128.508 145.867 168.769 1.00 23.80 210 PHE B CA 1
ATOM 4246 C C . PHE B 1 222 ? 127.532 145.573 169.901 1.00 29.43 210 PHE B C 1
ATOM 4247 O O . PHE B 1 222 ? 126.796 144.583 169.863 1.00 28.81 210 PHE B O 1
ATOM 4255 N N . ASP B 1 223 ? 127.531 146.438 170.913 1.00 37.38 211 ASP B N 1
ATOM 4256 C CA . ASP B 1 223 ? 126.653 146.241 172.052 1.00 34.83 211 ASP B CA 1
ATOM 4257 C C . ASP B 1 223 ? 125.707 147.424 172.209 1.00 43.56 211 ASP B C 1
ATOM 4258 O O . ASP B 1 223 ? 126.126 148.575 172.050 1.00 47.78 211 ASP B O 1
ATOM 4263 N N . PRO B 1 224 ? 124.430 147.175 172.512 1.00 40.08 212 PRO B N 1
ATOM 4264 C CA . PRO B 1 224 ? 123.483 148.292 172.674 1.00 27.91 212 PRO B CA 1
ATOM 4265 C C . PRO B 1 224 ? 123.873 149.268 173.769 1.00 33.50 212 PRO B C 1
ATOM 4266 O O . PRO B 1 224 ? 123.486 150.442 173.705 1.00 39.92 212 PRO B O 1
ATOM 4270 N N . ALA B 1 225 ? 124.622 148.822 174.773 1.00 40.82 213 ALA B N 1
ATOM 4271 C CA . ALA B 1 225 ? 125.027 149.677 175.880 1.00 40.26 213 ALA B CA 1
ATOM 4272 C C . ALA B 1 225 ? 126.328 150.423 175.613 1.00 43.60 213 ALA B C 1
ATOM 4273 O O . ALA B 1 225 ? 126.811 151.129 176.504 1.00 46.32 213 ALA B O 1
ATOM 4275 N N . ASP B 1 226 ? 126.905 150.282 174.422 1.00 42.49 214 ASP B N 1
ATOM 4276 C CA . ASP B 1 226 ? 128.133 150.993 174.095 1.00 42.08 214 ASP B CA 1
ATOM 4277 C C . ASP B 1 226 ? 127.883 152.494 174.020 1.00 42.80 214 ASP B C 1
ATOM 4278 O O . ASP B 1 226 ? 126.821 152.943 173.581 1.00 47.69 214 ASP B O 1
ATOM 4283 N N . ARG B 1 227 ? 128.875 153.273 174.456 1.00 41.80 215 ARG B N 1
ATOM 4284 C CA . ARG B 1 227 ? 128.728 154.724 174.451 1.00 46.33 215 ARG B CA 1
ATOM 4285 C C . ARG B 1 227 ? 128.780 155.294 173.040 1.00 47.43 215 ARG B C 1
ATOM 4286 O O . ARG B 1 227 ? 128.159 156.327 172.768 1.00 45.52 215 ARG B O 1
ATOM 4294 N N . HIS B 1 228 ? 129.509 154.644 172.135 1.00 47.93 216 HIS B N 1
ATOM 4295 C CA . HIS B 1 228 ? 129.608 155.073 170.747 1.00 43.70 216 HIS B CA 1
ATOM 4296 C C . HIS B 1 228 ? 129.335 153.889 169.834 1.00 42.35 216 HIS B C 1
ATOM 4297 O O . HIS B 1 228 ? 129.756 152.764 170.118 1.00 42.96 216 HIS B O 1
ATOM 4304 N N . MET B 1 229 ? 128.627 154.148 168.737 1.00 33.29 217 MET B N 1
ATOM 4305 C CA . MET B 1 229 ? 128.220 153.120 167.786 1.00 29.82 217 MET B CA 1
ATOM 4306 C C . MET B 1 229 ? 129.051 153.174 166.508 1.00 32.30 217 MET B C 1
ATOM 4307 O O . MET B 1 229 ? 128.544 152.945 165.409 1.00 38.97 217 MET B O 1
ATOM 4312 N N . LEU B 1 230 ? 130.339 153.481 166.636 1.00 29.76 218 LEU B N 1
ATOM 4313 C CA . LEU B 1 230 ? 131.206 153.645 165.480 1.00 22.10 218 LEU B CA 1
ATOM 4314 C C . LEU B 1 230 ? 132.582 153.070 165.777 1.00 27.00 218 LEU B C 1
ATOM 4315 O O . LEU B 1 230 ? 133.088 153.196 166.896 1.00 34.01 218 LEU B O 1
ATOM 4320 N N . ARG B 1 231 ? 133.179 152.439 164.770 1.00 24.96 219 ARG B N 1
ATOM 4321 C CA . ARG B 1 231 ? 134.559 151.975 164.830 1.00 15.30 219 ARG B CA 1
ATOM 4322 C C . ARG B 1 231 ? 135.290 152.514 163.612 1.00 18.33 219 ARG B C 1
ATOM 4323 O O . ARG B 1 231 ? 134.853 152.293 162.478 1.00 30.66 219 ARG B O 1
ATOM 4331 N N . VAL B 1 232 ? 136.394 153.219 163.845 1.00 18.50 220 VAL B N 1
ATOM 4332 C CA . VAL B 1 232 ? 137.175 153.851 162.789 1.00 19.45 220 VAL B CA 1
ATOM 4333 C C . VAL B 1 232 ? 138.605 153.340 162.873 1.00 24.20 220 VAL B C 1
ATOM 4334 O O . VAL B 1 232 ? 139.208 153.339 163.952 1.00 29.24 220 VAL B O 1
ATOM 4338 N N . HIS B 1 233 ? 139.141 152.903 161.736 1.00 21.80 221 HIS B N 1
ATOM 4339 C CA . HIS B 1 233 ? 140.519 152.446 161.630 1.00 15.96 221 HIS B CA 1
ATOM 4340 C C . HIS B 1 233 ? 141.217 153.208 160.513 1.00 21.45 221 HIS B C 1
ATOM 4341 O O . HIS B 1 233 ? 140.613 153.493 159.475 1.00 25.86 221 HIS B O 1
ATOM 4348 N N . ILE B 1 234 ? 142.487 153.541 160.732 1.00 13.42 222 ILE B N 1
ATOM 4349 C CA . ILE B 1 234 ? 143.343 154.116 159.701 1.00 16.33 222 ILE B CA 1
ATOM 4350 C C . ILE B 1 234 ? 144.553 153.205 159.550 1.00 17.48 222 ILE B C 1
ATOM 4351 O O . ILE B 1 234 ? 145.349 153.061 160.485 1.00 28.46 222 ILE B O 1
ATOM 4356 N N . LEU B 1 235 ? 144.687 152.594 158.377 1.00 12.89 223 LEU B N 1
ATOM 4357 C CA . LEU B 1 235 ? 145.770 151.664 158.086 1.00 17.06 223 LEU B CA 1
ATOM 4358 C C . LEU B 1 235 ? 146.805 152.357 157.212 1.00 15.86 223 LEU B C 1
ATOM 4359 O O . LEU B 1 235 ? 146.462 152.922 156.169 1.00 14.48 223 LEU B O 1
ATOM 4364 N N . THR B 1 236 ? 148.064 152.317 157.637 1.00 15.17 224 THR B N 1
ATOM 4365 C CA . THR B 1 236 ? 149.143 152.987 156.924 1.00 15.00 224 THR B CA 1
ATOM 4366 C C . THR B 1 236 ? 149.933 151.971 156.108 1.00 17.06 224 THR B C 1
ATOM 4367 O O . THR B 1 236 ? 150.556 151.066 156.672 1.00 24.21 224 THR B O 1
ATOM 4371 N N . LEU B 1 237 ? 149.913 152.130 154.785 1.00 14.40 225 LEU B N 1
ATOM 4372 C CA . LEU B 1 237 ? 150.760 151.337 153.899 1.00 12.61 225 LEU B CA 1
ATOM 4373 C C . LEU B 1 237 ? 152.072 152.065 153.621 1.00 19.44 225 LEU B C 1
ATOM 4374 O O . LEU B 1 237 ? 153.157 151.542 153.894 1.00 20.03 225 LEU B O 1
ATOM 4379 N N . THR B 1 238 ? 151.979 153.267 153.074 1.00 20.15 226 THR B N 1
ATOM 4380 C CA . THR B 1 238 ? 153.097 154.169 152.842 1.00 17.42 226 THR B CA 1
ATOM 4381 C C . THR B 1 238 ? 152.672 155.551 153.302 1.00 14.90 226 THR B C 1
ATOM 4382 O O . THR B 1 238 ? 151.493 155.785 153.587 1.00 15.17 226 THR B O 1
ATOM 4386 N N . PRO B 1 239 ? 153.612 156.496 153.413 1.00 19.54 227 PRO B N 1
ATOM 4387 C CA . PRO B 1 239 ? 153.218 157.885 153.707 1.00 13.93 227 PRO B CA 1
ATOM 4388 C C . PRO B 1 239 ? 152.262 158.488 152.685 1.00 15.60 227 PRO B C 1
ATOM 4389 O O . PRO B 1 239 ? 151.734 159.579 152.935 1.00 23.37 227 PRO B O 1
ATOM 4393 N N . TYR B 1 240 ? 152.024 157.824 151.554 1.00 19.72 228 TYR B N 1
ATOM 4394 C CA . TYR B 1 240 ? 151.107 158.317 150.537 1.00 13.90 228 TYR B CA 1
ATOM 4395 C C . TYR B 1 240 ? 149.952 157.368 150.254 1.00 12.35 228 TYR B C 1
ATOM 4396 O O . TYR B 1 240 ? 149.136 157.660 149.372 1.00 27.72 228 TYR B O 1
ATOM 4405 N N . GLU B 1 241 ? 149.855 156.247 150.966 1.00 10.34 229 GLU B N 1
ATOM 4406 C CA . GLU B 1 241 ? 148.765 155.293 150.790 1.00 13.46 229 GLU B CA 1
ATOM 4407 C C . GLU B 1 241 ? 148.173 154.971 152.152 1.00 16.22 229 GLU B C 1
ATOM 4408 O O . GLU B 1 241 ? 148.885 154.497 153.044 1.00 15.36 229 GLU B O 1
ATOM 4414 N N . HIS B 1 242 ? 146.876 155.225 152.311 1.00 17.78 230 HIS B N 1
ATOM 4415 C CA . HIS B 1 242 ? 146.173 154.939 153.552 1.00 13.21 230 HIS B CA 1
ATOM 4416 C C . HIS B 1 242 ? 144.824 154.314 153.236 1.00 12.29 230 HIS B C 1
ATOM 4417 O O . HIS B 1 242 ? 144.218 154.597 152.200 1.00 18.27 230 HIS B O 1
ATOM 4424 N N . VAL B 1 243 ? 144.362 153.453 154.138 1.00 14.81 231 VAL B N 1
ATOM 4425 C CA . VAL B 1 243 ? 143.046 152.833 154.042 1.00 8.36 231 VAL B CA 1
ATOM 4426 C C . VAL B 1 243 ? 142.260 153.215 155.285 1.00 13.92 231 VAL B C 1
ATOM 4427 O O . VAL B 1 243 ? 142.692 152.935 156.411 1.00 24.31 231 VAL B O 1
ATOM 4431 N N . ALA B 1 244 ? 141.110 153.851 155.084 1.00 9.61 232 ALA B N 1
ATOM 4432 C CA . ALA B 1 244 ? 140.227 154.245 156.171 1.00 3.19 232 ALA B CA 1
ATOM 4433 C C . ALA B 1 244 ? 139.048 153.286 156.229 1.00 10.51 232 ALA B C 1
ATOM 4434 O O . ALA B 1 244 ? 138.426 152.998 155.202 1.00 10.99 232 ALA B O 1
ATOM 4436 N N . VAL B 1 245 ? 138.748 152.791 157.425 1.00 17.00 233 VAL B N 1
ATOM 4437 C CA . VAL B 1 245 ? 137.693 151.809 157.633 1.00 14.53 233 VAL B CA 1
ATOM 4438 C C . VAL B 1 245 ? 136.685 152.388 158.612 1.00 14.66 233 VAL B C 1
ATOM 4439 O O . VAL B 1 245 ? 137.060 152.851 159.695 1.00 19.97 233 VAL B O 1
ATOM 4443 N N . VAL B 1 246 ? 135.411 152.366 158.230 1.00 19.35 234 VAL B N 1
ATOM 4444 C CA . VAL B 1 246 ? 134.318 152.811 159.087 1.00 10.13 234 VAL B CA 1
ATOM 4445 C C . VAL B 1 246 ? 133.307 151.677 159.173 1.00 12.96 234 VAL B C 1
ATOM 4446 O O . VAL B 1 246 ? 132.721 151.286 158.157 1.00 18.89 234 VAL B O 1
ATOM 4450 N N . THR B 1 247 ? 133.102 151.152 160.377 1.00 10.13 235 THR B N 1
ATOM 4451 C CA . THR B 1 247 ? 132.170 150.060 160.613 1.00 6.45 235 THR B CA 1
ATOM 4452 C C . THR B 1 247 ? 131.099 150.505 161.597 1.00 12.93 235 THR B C 1
ATOM 4453 O O . THR B 1 247 ? 131.397 151.151 162.605 1.00 19.95 235 THR B O 1
ATOM 4457 N N . ARG B 1 248 ? 129.852 150.159 161.297 1.00 22.58 236 ARG B N 1
ATOM 4458 C CA . ARG B 1 248 ? 128.720 150.484 162.147 1.00 17.07 236 ARG B CA 1
ATOM 4459 C C . ARG B 1 248 ? 127.744 149.319 162.149 1.00 14.38 236 ARG B C 1
ATOM 4460 O O . ARG B 1 248 ? 127.713 148.531 161.196 1.00 18.80 236 ARG B O 1
ATOM 4468 N N . PRO B 1 249 ? 126.946 149.176 163.203 1.00 22.55 237 PRO B N 1
ATOM 4469 C CA . PRO B 1 249 ? 125.852 148.202 163.164 1.00 14.95 237 PRO B CA 1
ATOM 4470 C C . PRO B 1 249 ? 124.732 148.683 162.256 1.00 22.46 237 PRO B C 1
ATOM 4471 O O . PRO B 1 249 ? 124.629 149.863 161.915 1.00 30.19 237 PRO B O 1
ATOM 4475 N N . TRP B 1 250 ? 123.890 147.737 161.852 1.00 21.73 238 TRP B N 1
ATOM 4476 C CA . TRP B 1 250 ? 122.761 148.064 160.996 1.00 19.09 238 TRP B CA 1
ATOM 4477 C C . TRP B 1 250 ? 121.809 149.022 161.710 1.00 24.73 238 TRP B C 1
ATOM 4478 O O . TRP B 1 250 ? 121.791 149.125 162.939 1.00 28.96 238 TRP B O 1
ATOM 4489 N N . GLY B 1 251 ? 121.038 149.760 160.915 1.00 20.46 239 GLY B N 1
ATOM 4490 C CA . GLY B 1 251 ? 119.969 150.583 161.439 1.00 14.36 239 GLY B CA 1
ATOM 4491 C C . GLY B 1 251 ? 120.392 151.865 162.116 1.00 18.98 239 GLY B C 1
ATOM 4492 O O . GLY B 1 251 ? 119.559 152.498 162.772 1.00 27.93 239 GLY B O 1
ATOM 4493 N N . ILE B 1 252 ? 121.648 152.280 161.974 1.00 23.53 240 ILE B N 1
ATOM 4494 C CA . ILE B 1 252 ? 122.119 153.497 162.628 1.00 20.49 240 ILE B CA 1
ATOM 4495 C C . ILE B 1 252 ? 121.837 154.690 161.725 1.00 19.46 240 ILE B C 1
ATOM 4496 O O . ILE B 1 252 ? 121.179 155.651 162.139 1.00 27.31 240 ILE B O 1
ATOM 4501 N N . PHE B 1 253 ? 122.331 154.643 160.490 1.00 19.48 241 PHE B N 1
ATOM 4502 C CA . PHE B 1 253 ? 122.025 155.679 159.515 1.00 22.92 241 PHE B CA 1
ATOM 4503 C C . PHE B 1 253 ? 122.113 155.098 158.110 1.00 25.31 241 PHE B C 1
ATOM 4504 O O . PHE B 1 253 ? 122.742 154.062 157.883 1.00 25.37 241 PHE B O 1
ATOM 4512 N N . ASP B 1 254 ? 121.465 155.782 157.171 1.00 30.31 242 ASP B N 1
ATOM 4513 C CA . ASP B 1 254 ? 121.251 155.294 155.818 1.00 24.32 242 ASP B CA 1
ATOM 4514 C C . ASP B 1 254 ? 122.217 155.955 154.832 1.00 29.30 242 ASP B C 1
ATOM 4515 O O . ASP B 1 254 ? 123.162 156.650 155.218 1.00 36.78 242 ASP B O 1
ATOM 4520 N N . GLY B 1 255 ? 121.981 155.722 153.538 1.00 29.48 243 GLY B N 1
ATOM 4521 C CA . GLY B 1 255 ? 122.908 156.189 152.516 1.00 30.13 243 GLY B CA 1
ATOM 4522 C C . GLY B 1 255 ? 122.972 157.700 152.389 1.00 35.41 243 GLY B C 1
ATOM 4523 O O . GLY B 1 255 ? 124.040 158.264 152.133 1.00 37.87 243 GLY B O 1
ATOM 4524 N N . TRP B 1 256 ? 121.829 158.376 152.527 1.00 32.72 244 TRP B N 1
ATOM 4525 C CA . TRP B 1 256 ? 121.837 159.836 152.518 1.00 28.20 244 TRP B CA 1
ATOM 4526 C C . TRP B 1 256 ? 122.686 160.376 153.663 1.00 33.55 244 TRP B C 1
ATOM 4527 O O . TRP B 1 256 ? 123.490 161.302 153.480 1.00 34.92 244 TRP B O 1
ATOM 4538 N N . SER B 1 257 ? 122.527 159.790 154.851 1.00 33.69 245 SER B N 1
ATOM 4539 C CA . SER B 1 257 ? 123.386 160.139 155.972 1.00 29.20 245 SER B CA 1
ATOM 4540 C C . SER B 1 257 ? 124.836 159.778 155.691 1.00 24.47 245 SER B C 1
ATOM 4541 O O . SER B 1 257 ? 125.742 160.458 156.173 1.00 26.82 245 SER B O 1
ATOM 4544 N N . THR B 1 258 ? 125.076 158.721 154.912 1.00 27.12 246 THR B N 1
ATOM 4545 C CA . THR B 1 258 ? 126.444 158.378 154.534 1.00 27.38 246 THR B CA 1
ATOM 4546 C C . THR B 1 258 ? 127.070 159.465 153.667 1.00 29.56 246 THR B C 1
ATOM 4547 O O . THR B 1 258 ? 128.232 159.839 153.870 1.00 37.25 246 THR B O 1
ATOM 4551 N N . GLY B 1 259 ? 126.316 159.981 152.696 1.00 25.08 247 GLY B N 1
ATOM 4552 C CA . GLY B 1 259 ? 126.826 161.069 151.877 1.00 24.64 247 GLY B CA 1
ATOM 4553 C C . GLY B 1 259 ? 127.082 162.330 152.679 1.00 28.26 247 GLY B C 1
ATOM 4554 O O . GLY B 1 259 ? 128.110 162.994 152.504 1.00 29.48 247 GLY B O 1
ATOM 4555 N N . VAL B 1 260 ? 126.149 162.678 153.571 1.00 28.42 248 VAL B N 1
ATOM 4556 C CA . VAL B 1 260 ? 126.354 163.834 154.442 1.00 24.91 248 VAL B CA 1
ATOM 4557 C C . VAL B 1 260 ? 127.580 163.625 155.324 1.00 28.03 248 VAL B C 1
ATOM 4558 O O . VAL B 1 260 ? 128.377 164.547 155.538 1.00 34.89 248 VAL B O 1
ATOM 4562 N N . PHE B 1 261 ? 127.747 162.408 155.845 1.00 33.25 249 PHE B N 1
ATOM 4563 C CA . PHE B 1 261 ? 128.903 162.060 156.664 1.00 29.00 249 PHE B CA 1
ATOM 4564 C C . PHE B 1 261 ? 130.200 162.276 155.898 1.00 30.70 249 PHE B C 1
ATOM 4565 O O . PHE B 1 261 ? 131.143 162.887 156.412 1.00 31.75 249 PHE B O 1
ATOM 4573 N N . ILE B 1 262 ? 130.263 161.786 154.658 1.00 30.31 250 ILE B N 1
ATOM 4574 C CA . ILE B 1 262 ? 131.484 161.921 153.867 1.00 29.79 250 ILE B CA 1
ATOM 4575 C C . ILE B 1 262 ? 131.774 163.388 153.570 1.00 31.45 250 ILE B C 1
ATOM 4576 O O . ILE B 1 262 ? 132.918 163.847 153.698 1.00 33.05 250 ILE B O 1
ATOM 4581 N N . ALA B 1 263 ? 130.750 164.146 153.168 1.00 39.66 251 ALA B N 1
ATOM 4582 C CA . ALA B 1 263 ? 130.961 165.553 152.835 1.00 32.10 251 ALA B CA 1
ATOM 4583 C C . ALA B 1 263 ? 131.433 166.344 154.050 1.00 30.71 251 ALA B C 1
ATOM 4584 O O . ALA B 1 263 ? 132.374 167.145 153.961 1.00 38.61 251 ALA B O 1
ATOM 4586 N N . GLU B 1 264 ? 130.799 166.123 155.204 1.00 31.56 252 GLU B N 1
ATOM 4587 C CA . GLU B 1 264 ? 131.199 166.841 156.407 1.00 36.34 252 GLU B CA 1
ATOM 4588 C C . GLU B 1 264 ? 132.575 166.407 156.892 1.00 41.71 252 GLU B C 1
ATOM 4589 O O . GLU B 1 264 ? 133.326 167.232 157.417 1.00 42.86 252 GLU B O 1
ATOM 4595 N N . LEU B 1 265 ? 132.929 165.130 156.722 1.00 38.42 253 LEU B N 1
ATOM 4596 C CA . LEU B 1 265 ? 134.275 164.687 157.071 1.00 32.72 253 LEU B CA 1
ATOM 4597 C C . LEU B 1 265 ? 135.320 165.367 156.198 1.00 29.75 253 LEU B C 1
ATOM 4598 O O . LEU B 1 265 ? 136.369 165.796 156.692 1.00 31.29 253 LEU B O 1
ATOM 4603 N N . ASN B 1 266 ? 135.052 165.472 154.894 1.00 29.64 254 ASN B N 1
ATOM 4604 C CA . ASN B 1 266 ? 135.987 166.157 154.007 1.00 35.66 254 ASN B CA 1
ATOM 4605 C C . ASN B 1 266 ? 136.127 167.627 154.384 1.00 45.47 254 ASN B C 1
ATOM 4606 O O . ASN B 1 266 ? 137.242 168.162 154.424 1.00 45.58 254 ASN B O 1
ATOM 4611 N N . ALA B 1 267 ? 135.006 168.293 154.676 1.00 47.60 255 ALA B N 1
ATOM 4612 C CA . ALA B 1 267 ? 135.068 169.695 155.082 1.00 34.45 255 ALA B CA 1
ATOM 4613 C C . ALA B 1 267 ? 135.841 169.861 156.386 1.00 36.11 255 ALA B C 1
ATOM 4614 O O . ALA B 1 267 ? 136.659 170.781 156.520 1.00 40.34 255 ALA B O 1
ATOM 4616 N N . LEU B 1 268 ? 135.596 168.979 157.358 1.00 37.18 256 LEU B N 1
ATOM 4617 C CA . LEU B 1 268 ? 136.294 169.056 158.636 1.00 38.36 256 LEU B CA 1
ATOM 4618 C C . LEU B 1 268 ? 137.790 168.842 158.463 1.00 45.15 256 LEU B C 1
ATOM 4619 O O . LEU B 1 268 ? 138.596 169.547 159.078 1.00 43.58 256 LEU B O 1
ATOM 4624 N N . TYR B 1 269 ? 138.184 167.869 157.637 1.00 46.63 257 TYR B N 1
ATOM 4625 C CA . TYR B 1 269 ? 139.607 167.641 157.411 1.00 40.96 257 TYR B CA 1
ATOM 4626 C C . TYR B 1 269 ? 140.251 168.828 156.709 1.00 39.01 257 TYR B C 1
ATOM 4627 O O . TYR B 1 269 ? 141.357 169.244 157.070 1.00 37.60 257 TYR B O 1
ATOM 4636 N N . GLN B 1 270 ? 139.578 169.383 155.697 1.00 48.61 258 GLN B N 1
ATOM 4637 C CA . GLN B 1 270 ? 140.145 170.517 154.974 1.00 51.19 258 GLN B CA 1
ATOM 4638 C C . GLN B 1 270 ? 140.312 171.725 155.887 1.00 48.85 258 GLN B C 1
ATOM 4639 O O . GLN B 1 270 ? 141.329 172.425 155.822 1.00 46.89 258 GLN B O 1
ATOM 4645 N N . ALA B 1 271 ? 139.324 171.987 156.746 1.00 50.17 259 ALA B N 1
ATOM 4646 C CA . ALA B 1 271 ? 139.445 173.101 157.680 1.00 47.66 259 ALA B CA 1
ATOM 4647 C C . ALA B 1 271 ? 140.466 172.817 158.775 1.00 47.49 259 ALA B C 1
ATOM 4648 O O . ALA B 1 271 ? 141.079 173.749 159.305 1.00 52.90 259 ALA B O 1
ATOM 4650 N N . LEU B 1 272 ? 140.661 171.547 159.126 1.00 48.97 260 LEU B N 1
ATOM 4651 C CA . LEU B 1 272 ? 141.513 171.178 160.248 1.00 48.80 260 LEU B CA 1
ATOM 4652 C C . LEU B 1 272 ? 142.946 170.857 159.842 1.00 49.97 260 LEU B C 1
ATOM 4653 O O . LEU B 1 272 ? 143.842 170.926 160.692 1.00 51.79 260 LEU B O 1
ATOM 4658 N N . SER B 1 273 ? 143.184 170.504 158.577 1.00 49.27 261 SER B N 1
ATOM 4659 C CA . SER B 1 273 ? 144.545 170.210 158.138 1.00 46.21 261 SER B CA 1
ATOM 4660 C C . SER B 1 273 ? 145.438 171.436 158.272 1.00 47.80 261 SER B C 1
ATOM 4661 O O . SER B 1 273 ? 146.596 171.330 158.694 1.00 51.37 261 SER B O 1
ATOM 4664 N N . ARG B 1 274 ? 144.919 172.606 157.917 1.00 54.69 262 ARG B N 1
ATOM 4665 C CA . ARG B 1 274 ? 145.634 173.861 158.101 1.00 54.84 262 ARG B CA 1
ATOM 4666 C C . ARG B 1 274 ? 145.422 174.352 159.533 1.00 59.83 262 ARG B C 1
ATOM 4667 O O . ARG B 1 274 ? 144.925 173.628 160.400 1.00 61.70 262 ARG B O 1
ATOM 4675 N N . GLY B 1 275 ? 145.799 175.600 159.796 1.00 55.51 263 GLY B N 1
ATOM 4676 C CA . GLY B 1 275 ? 145.605 176.205 161.095 1.00 54.78 263 GLY B CA 1
ATOM 4677 C C . GLY B 1 275 ? 144.243 176.815 161.323 1.00 58.07 263 GLY B C 1
ATOM 4678 O O . GLY B 1 275 ? 144.023 177.450 162.357 1.00 55.53 263 GLY B O 1
ATOM 4679 N N . ASP B 1 276 ? 143.315 176.640 160.385 1.00 61.26 264 ASP B N 1
ATOM 4680 C CA . ASP B 1 276 ? 141.990 177.238 160.477 1.00 59.22 264 ASP B CA 1
ATOM 4681 C C . ASP B 1 276 ? 141.153 176.498 161.521 1.00 60.96 264 ASP B C 1
ATOM 4682 O O . ASP B 1 276 ? 141.629 175.596 162.217 1.00 60.52 264 ASP B O 1
ATOM 4687 N N . GLU B 1 277 ? 139.885 176.878 161.637 1.00 60.59 265 GLU B N 1
ATOM 4688 C CA . GLU B 1 277 ? 138.955 176.290 162.585 1.00 59.03 265 GLU B CA 1
ATOM 4689 C C . GLU B 1 277 ? 137.702 175.830 161.856 1.00 55.31 265 GLU B C 1
ATOM 4690 O O . GLU B 1 277 ? 137.333 176.402 160.825 1.00 53.97 265 GLU B O 1
ATOM 4692 N N . PRO B 1 278 ? 137.037 174.790 162.361 1.00 50.98 266 PRO B N 1
ATOM 4693 C CA . PRO B 1 278 ? 135.826 174.296 161.692 1.00 49.29 266 PRO B CA 1
ATOM 4694 C C . PRO B 1 278 ? 134.737 175.357 161.640 1.00 48.94 266 PRO B C 1
ATOM 4695 O O . PRO B 1 278 ? 134.550 176.132 162.581 1.00 51.76 266 PRO B O 1
ATOM 4699 N N . SER B 1 279 ? 134.011 175.381 160.520 1.00 49.50 267 SER B N 1
ATOM 4700 C CA . SER B 1 279 ? 132.895 176.309 160.312 1.00 50.99 267 SER B CA 1
ATOM 4701 C C . SER B 1 279 ? 131.870 175.596 159.433 1.00 51.60 267 SER B C 1
ATOM 4702 O O . SER B 1 279 ? 131.985 175.589 158.204 1.00 50.05 267 SER B O 1
ATOM 4705 N N . LEU B 1 280 ? 130.869 175.001 160.071 1.00 53.53 268 LEU B N 1
ATOM 4706 C CA . LEU B 1 280 ? 129.831 174.247 159.390 1.00 52.61 268 LEU B CA 1
ATOM 4707 C C . LEU B 1 280 ? 128.463 174.742 159.832 1.00 53.67 268 LEU B C 1
ATOM 4708 O O . LEU B 1 280 ? 128.321 175.280 160.935 1.00 50.95 268 LEU B O 1
ATOM 4713 N N . PRO B 1 281 ? 127.444 174.593 158.985 1.00 56.01 269 PRO B N 1
ATOM 4714 C CA . PRO B 1 281 ? 126.093 175.007 159.382 1.00 53.34 269 PRO B CA 1
ATOM 4715 C C . PRO B 1 281 ? 125.621 174.259 160.621 1.00 52.18 269 PRO B C 1
ATOM 4716 O O . PRO B 1 281 ? 125.901 173.072 160.799 1.00 55.53 269 PRO B O 1
ATOM 4720 N N . GLU B 1 282 ? 124.898 174.972 161.480 1.00 51.08 270 GLU B N 1
ATOM 4721 C CA . GLU B 1 282 ? 124.429 174.398 162.730 1.00 54.91 270 GLU B CA 1
ATOM 4722 C C . GLU B 1 282 ? 123.323 173.376 162.477 1.00 54.85 270 GLU B C 1
ATOM 4723 O O . GLU B 1 282 ? 122.646 173.389 161.445 1.00 52.92 270 GLU B O 1
ATOM 4729 N N . LEU B 1 283 ? 123.149 172.473 163.445 1.00 50.47 271 LEU B N 1
ATOM 4730 C CA . LEU B 1 283 ? 122.112 171.453 163.382 1.00 50.64 271 LEU B CA 1
ATOM 4731 C C . LEU B 1 283 ? 120.959 171.866 164.286 1.00 49.43 271 LEU B C 1
ATOM 4732 O O . LEU B 1 283 ? 121.016 171.627 165.502 1.00 48.48 271 LEU B O 1
ATOM 4737 N N . PRO B 1 284 ? 119.903 172.487 163.757 1.00 52.74 272 PRO B N 1
ATOM 4738 C CA . PRO B 1 284 ? 118.816 172.958 164.632 1.00 51.18 272 PRO B CA 1
ATOM 4739 C C . PRO B 1 284 ? 118.089 171.845 165.364 1.00 53.57 272 PRO B C 1
ATOM 4740 O O . PRO B 1 284 ? 117.612 172.064 166.485 1.00 56.11 272 PRO B O 1
ATOM 4744 N N . VAL B 1 285 ? 117.988 170.658 164.773 1.00 52.49 273 VAL B N 1
ATOM 4745 C CA . VAL B 1 285 ? 117.177 169.574 165.313 1.00 53.21 273 VAL B CA 1
ATOM 4746 C C . VAL B 1 285 ? 118.059 168.359 165.557 1.00 55.89 273 VAL B C 1
ATOM 4747 O O . VAL B 1 285 ? 118.906 168.013 164.726 1.00 54.56 273 VAL B O 1
ATOM 4751 N N . GLN B 1 286 ? 117.857 167.718 166.704 1.00 53.90 274 GLN B N 1
ATOM 4752 C CA . GLN B 1 286 ? 118.498 166.461 167.054 1.00 52.18 274 GLN B CA 1
ATOM 4753 C C . GLN B 1 286 ? 117.536 165.308 166.775 1.00 52.03 274 GLN B C 1
ATOM 4754 O O . GLN B 1 286 ? 116.317 165.488 166.729 1.00 54.04 274 GLN B O 1
ATOM 4760 N N . TYR B 1 287 ? 118.101 164.115 166.567 1.00 45.48 275 TYR B N 1
ATOM 4761 C CA . TYR B 1 287 ? 117.273 162.961 166.229 1.00 42.49 275 TYR B CA 1
ATOM 4762 C C . TYR B 1 287 ? 116.299 162.612 167.349 1.00 46.46 275 TYR B C 1
ATOM 4763 O O . TYR B 1 287 ? 115.199 162.119 167.076 1.00 52.48 275 TYR B O 1
ATOM 4772 N N . ALA B 1 288 ? 116.680 162.848 168.606 1.00 47.99 276 ALA B N 1
ATOM 4773 C CA . ALA B 1 288 ? 115.734 162.673 169.705 1.00 47.35 276 ALA B CA 1
ATOM 4774 C C . ALA B 1 288 ? 114.581 163.662 169.593 1.00 48.94 276 ALA B C 1
ATOM 4775 O O . ALA B 1 288 ? 113.424 163.318 169.866 1.00 50.53 276 ALA B O 1
ATOM 4777 N N . ASP B 1 289 ? 114.881 164.899 169.192 1.00 50.45 277 ASP B N 1
ATOM 4778 C CA . ASP B 1 289 ? 113.827 165.877 168.949 1.00 52.23 277 ASP B CA 1
ATOM 4779 C C . ASP B 1 289 ? 112.915 165.424 167.817 1.00 51.37 277 ASP B C 1
ATOM 4780 O O . ASP B 1 289 ? 111.693 165.598 167.886 1.00 52.57 277 ASP B O 1
ATOM 4785 N N . PHE B 1 290 ? 113.494 164.846 166.762 1.00 47.19 278 PHE B N 1
ATOM 4786 C CA . PHE B 1 290 ? 112.682 164.318 165.671 1.00 49.00 278 PHE B CA 1
ATOM 4787 C C . PHE B 1 290 ? 111.787 163.183 166.149 1.00 48.74 278 PHE B C 1
ATOM 4788 O O . PHE B 1 290 ? 110.627 163.085 165.737 1.00 52.28 278 PHE B O 1
ATOM 4796 N N . ALA B 1 291 ? 112.311 162.306 167.007 1.00 45.51 279 ALA B N 1
ATOM 4797 C CA . ALA B 1 291 ? 111.496 161.223 167.548 1.00 45.60 279 ALA B CA 1
ATOM 4798 C C . ALA B 1 291 ? 110.348 161.764 168.391 1.00 49.56 279 ALA B C 1
ATOM 4799 O O . ALA B 1 291 ? 109.214 161.277 168.297 1.00 53.56 279 ALA B O 1
ATOM 4801 N N . HIS B 1 292 ? 110.623 162.773 169.221 1.00 51.69 280 HIS B N 1
ATOM 4802 C CA . HIS B 1 292 ? 109.566 163.390 170.019 1.00 53.19 280 HIS B CA 1
ATOM 4803 C C . HIS B 1 292 ? 108.502 164.019 169.125 1.00 52.35 280 HIS B C 1
ATOM 4804 O O . HIS B 1 292 ? 107.297 163.856 169.359 1.00 53.38 280 HIS B O 1
ATOM 4811 N N . TRP B 1 293 ? 108.933 164.740 168.088 1.00 56.18 281 TRP B N 1
ATOM 4812 C CA . TRP B 1 293 ? 107.988 165.367 167.171 1.00 55.92 281 TRP B CA 1
ATOM 4813 C C . TRP B 1 293 ? 107.155 164.323 166.439 1.00 56.44 281 TRP B C 1
ATOM 4814 O O . TRP B 1 293 ? 105.950 164.509 166.235 1.00 56.96 281 TRP B O 1
ATOM 4825 N N . GLN B 1 294 ? 107.784 163.220 166.030 1.00 55.05 282 GLN B N 1
ATOM 4826 C CA . GLN B 1 294 ? 107.054 162.155 165.352 1.00 53.33 282 GLN B CA 1
ATOM 4827 C C . GLN B 1 294 ? 106.032 161.511 166.278 1.00 50.42 282 GLN B C 1
ATOM 4828 O O . GLN B 1 294 ? 104.914 161.197 165.855 1.00 53.69 282 GLN B O 1
ATOM 4834 N N . ARG B 1 295 ? 106.393 161.304 167.546 1.00 51.92 283 ARG B N 1
ATOM 4835 C CA . ARG B 1 295 ? 105.453 160.693 168.476 1.00 56.80 283 ARG B CA 1
ATOM 4836 C C . ARG B 1 295 ? 104.363 161.658 168.924 1.00 58.63 283 ARG B C 1
ATOM 4837 O O . ARG B 1 295 ? 103.323 161.205 169.415 1.00 55.66 283 ARG B O 1
ATOM 4845 N N . ARG B 1 296 ? 104.566 162.968 168.769 1.00 59.95 284 ARG B N 1
ATOM 4846 C CA . ARG B 1 296 ? 103.502 163.913 169.087 1.00 58.60 284 ARG B CA 1
ATOM 4847 C C . ARG B 1 296 ? 102.664 164.276 167.867 1.00 56.68 284 ARG B C 1
ATOM 4848 O O . ARG B 1 296 ? 101.488 164.627 168.018 1.00 61.74 284 ARG B O 1
ATOM 4856 N N . THR B 1 297 ? 103.235 164.206 166.667 1.00 52.68 285 THR B N 1
ATOM 4857 C CA . THR B 1 297 ? 102.466 164.361 165.431 1.00 55.04 285 THR B CA 1
ATOM 4858 C C . THR B 1 297 ? 101.988 163.009 164.913 1.00 54.47 285 THR B C 1
ATOM 4859 O O . THR B 1 297 ? 102.189 162.651 163.754 1.00 55.22 285 THR B O 1
ATOM 4863 N N . PHE B 1 298 ? 101.338 162.252 165.791 1.00 56.29 286 PHE B N 1
ATOM 4864 C CA . PHE B 1 298 ? 100.888 160.906 165.473 1.00 57.23 286 PHE B CA 1
ATOM 4865 C C . PHE B 1 298 ? 99.860 160.496 166.515 1.00 59.55 286 PHE B C 1
ATOM 4866 O O . PHE B 1 298 ? 99.672 161.175 167.528 1.00 59.60 286 PHE B O 1
ATOM 4874 N N . ASP B 1 299 ? 99.195 159.377 166.252 1.00 52.20 287 ASP B N 1
ATOM 4875 C CA . ASP B 1 299 ? 98.209 158.845 167.181 1.00 50.96 287 ASP B CA 1
ATOM 4876 C C . ASP B 1 299 ? 97.897 157.412 166.780 1.00 52.61 287 ASP B C 1
ATOM 4877 O O . ASP B 1 299 ? 98.305 156.939 165.716 1.00 51.52 287 ASP B O 1
ATOM 4878 N N . ALA B 1 300 ? 97.164 156.721 167.655 1.00 52.62 288 ALA B N 1
ATOM 4879 C CA . ALA B 1 300 ? 96.737 155.363 167.340 1.00 52.30 288 ALA B CA 1
ATOM 4880 C C . ALA B 1 300 ? 95.749 155.343 166.183 1.00 52.81 288 ALA B C 1
ATOM 4881 O O . ALA B 1 300 ? 95.622 154.322 165.497 1.00 55.47 288 ALA B O 1
ATOM 4883 N N . ASP B 1 301 ? 95.047 156.454 165.946 1.00 47.87 289 ASP B N 1
ATOM 4884 C CA . ASP B 1 301 ? 94.085 156.501 164.850 1.00 48.11 289 ASP B CA 1
ATOM 4885 C C . ASP B 1 301 ? 94.778 156.424 163.495 1.00 49.24 289 ASP B C 1
ATOM 4886 O O . ASP B 1 301 ? 94.357 155.661 162.618 1.00 51.95 289 ASP B O 1
ATOM 4887 N N . ALA B 1 302 ? 95.838 157.213 163.301 1.00 50.77 290 ALA B N 1
ATOM 4888 C CA . ALA B 1 302 ? 96.556 157.179 162.031 1.00 49.04 290 ALA B CA 1
ATOM 4889 C C . ALA B 1 302 ? 97.187 155.814 161.797 1.00 50.25 290 ALA B C 1
ATOM 4890 O O . ALA B 1 302 ? 97.162 155.290 160.675 1.00 53.15 290 ALA B O 1
ATOM 4892 N N . ARG B 1 303 ? 97.754 155.222 162.851 1.00 48.77 291 ARG B N 1
ATOM 4893 C CA . ARG B 1 303 ? 98.297 153.874 162.740 1.00 46.34 291 ARG B CA 1
ATOM 4894 C C . ARG B 1 303 ? 97.211 152.881 162.356 1.00 49.47 291 ARG B C 1
ATOM 4895 O O . ARG B 1 303 ? 97.438 151.994 161.526 1.00 54.30 291 ARG B O 1
ATOM 4903 N N . ALA B 1 304 ? 96.021 153.018 162.946 1.00 45.38 292 ALA B N 1
ATOM 4904 C CA . ALA B 1 304 ? 94.920 152.121 162.614 1.00 49.40 292 ALA B CA 1
ATOM 4905 C C . ALA B 1 304 ? 94.506 152.261 161.154 1.00 46.62 292 ALA B C 1
ATOM 4906 O O . ALA B 1 304 ? 94.295 151.255 160.469 1.00 46.70 292 ALA B O 1
ATOM 4908 N N . ARG B 1 305 ? 94.393 153.496 160.657 1.00 44.03 293 ARG B N 1
ATOM 4909 C CA . ARG B 1 305 ? 94.032 153.694 159.253 1.00 48.32 293 ARG B CA 1
ATOM 4910 C C . ARG B 1 305 ? 95.080 153.100 158.317 1.00 51.43 293 ARG B C 1
ATOM 4911 O O . ARG B 1 305 ? 94.742 152.412 157.345 1.00 52.44 293 ARG B O 1
ATOM 4919 N N . GLN B 1 306 ? 96.363 153.355 158.590 1.00 44.26 294 GLN B N 1
ATOM 4920 C CA . GLN B 1 306 ? 97.406 152.838 157.706 1.00 40.63 294 GLN B CA 1
ATOM 4921 C C . GLN B 1 306 ? 97.469 151.314 157.748 1.00 47.56 294 GLN B C 1
ATOM 4922 O O . GLN B 1 306 ? 97.633 150.665 156.706 1.00 50.36 294 GLN B O 1
ATOM 4928 N N . GLN B 1 307 ? 97.337 150.724 158.938 1.00 39.80 295 GLN B N 1
ATOM 4929 C CA . GLN B 1 307 ? 97.350 149.270 159.045 1.00 40.11 295 GLN B CA 1
ATOM 4930 C C . GLN B 1 307 ? 96.140 148.656 158.355 1.00 40.31 295 GLN B C 1
ATOM 4931 O O . GLN B 1 307 ? 96.252 147.599 157.727 1.00 44.47 295 GLN B O 1
ATOM 4937 N N . ALA B 1 308 ? 94.974 149.299 158.460 1.00 43.43 296 ALA B N 1
ATOM 4938 C CA . ALA B 1 308 ? 93.797 148.807 157.752 1.00 46.39 296 ALA B CA 1
ATOM 4939 C C . ALA B 1 308 ? 94.000 148.866 156.245 1.00 45.40 296 ALA B C 1
ATOM 4940 O O . ALA B 1 308 ? 93.647 147.922 155.526 1.00 47.47 296 ALA B O 1
ATOM 4942 N N . TYR B 1 309 ? 94.575 149.965 155.749 1.00 38.13 297 TYR B N 1
ATOM 4943 C CA . TYR B 1 309 ? 94.858 150.063 154.321 1.00 39.64 297 TYR B CA 1
ATOM 4944 C C . TYR B 1 309 ? 95.806 148.963 153.866 1.00 38.09 297 TYR B C 1
ATOM 4945 O O . TYR B 1 309 ? 95.584 148.335 152.826 1.00 35.90 297 TYR B O 1
ATOM 4954 N N . TRP B 1 310 ? 96.876 148.720 154.626 1.00 40.64 298 TRP B N 1
ATOM 4955 C CA . TRP B 1 310 ? 97.849 147.721 154.195 1.00 36.46 298 TRP B CA 1
ATOM 4956 C C . TRP B 1 310 ? 97.315 146.302 154.351 1.00 37.02 298 TRP B C 1
ATOM 4957 O O . TRP B 1 310 ? 97.723 145.405 153.604 1.00 40.92 298 TRP B O 1
ATOM 4968 N N . ARG B 1 311 ? 96.415 146.074 155.308 1.00 42.16 299 ARG B N 1
ATOM 4969 C CA . ARG B 1 311 ? 95.751 144.779 155.402 1.00 41.40 299 ARG B CA 1
ATOM 4970 C C . ARG B 1 311 ? 94.825 144.554 154.215 1.00 42.88 299 ARG B C 1
ATOM 4971 O O . ARG B 1 311 ? 94.758 143.444 153.673 1.00 42.00 299 ARG B O 1
ATOM 4979 N N . ALA B 1 312 ? 94.105 145.597 153.795 1.00 45.23 300 ALA B N 1
ATOM 4980 C CA . ALA B 1 312 ? 93.210 145.462 152.650 1.00 43.43 300 ALA B CA 1
ATOM 4981 C C . ALA B 1 312 ? 93.987 145.295 151.350 1.00 44.61 300 ALA B C 1
ATOM 4982 O O . ALA B 1 312 ? 93.562 144.553 150.457 1.00 46.45 300 ALA B O 1
ATOM 4984 N N . GLN B 1 313 ? 95.128 145.977 151.224 1.00 41.99 301 GLN B N 1
ATOM 4985 C CA . GLN B 1 313 ? 95.870 145.960 149.967 1.00 32.23 301 GLN B CA 1
ATOM 4986 C C . GLN B 1 313 ? 96.547 144.615 149.731 1.00 34.67 301 GLN B C 1
ATOM 4987 O O . GLN B 1 313 ? 96.493 144.075 148.620 1.00 41.33 301 GLN B O 1
ATOM 4993 N N . LEU B 1 314 ? 97.183 144.056 150.759 1.00 36.72 302 LEU B N 1
ATOM 4994 C CA . LEU B 1 314 ? 97.944 142.821 150.625 1.00 36.19 302 LEU B CA 1
ATOM 4995 C C . LEU B 1 314 ? 97.098 141.577 150.866 1.00 41.77 302 LEU B C 1
ATOM 4996 O O . LEU B 1 314 ? 97.646 140.524 151.211 1.00 38.51 302 LEU B O 1
ATOM 5001 N N . ALA B 1 315 ? 95.784 141.672 150.693 1.00 43.86 303 ALA B N 1
ATOM 5002 C CA . ALA B 1 315 ? 94.911 140.524 150.861 1.00 39.42 303 ALA B CA 1
ATOM 5003 C C . ALA B 1 315 ? 94.983 139.614 149.638 1.00 41.75 303 ALA B C 1
ATOM 5004 O O . ALA B 1 315 ? 95.418 140.017 148.556 1.00 42.60 303 ALA B O 1
ATOM 5006 N N . ASP B 1 316 ? 94.548 138.365 149.834 1.00 48.84 304 ASP B N 1
ATOM 5007 C CA . ASP B 1 316 ? 94.523 137.315 148.816 1.00 47.17 304 ASP B CA 1
ATOM 5008 C C . ASP B 1 316 ? 95.793 137.284 147.970 1.00 47.08 304 ASP B C 1
ATOM 5009 O O . ASP B 1 316 ? 95.742 137.024 146.764 1.00 49.82 304 ASP B O 1
ATOM 5014 N N . LEU B 1 317 ? 96.940 137.526 148.603 1.00 42.70 305 LEU B N 1
ATOM 5015 C CA . LEU B 1 317 ? 98.234 137.501 147.946 1.00 43.14 305 LEU B CA 1
ATOM 5016 C C . LEU B 1 317 ? 99.003 136.251 148.358 1.00 41.19 305 LEU B C 1
ATOM 5017 O O . LEU B 1 317 ? 98.932 135.843 149.523 1.00 45.70 305 LEU B O 1
ATOM 5022 N N . PRO B 1 318 ? 99.725 135.614 147.436 1.00 42.88 306 PRO B N 1
ATOM 5023 C CA . PRO B 1 318 ? 100.488 134.415 147.802 1.00 45.33 306 PRO B CA 1
ATOM 5024 C C . PRO B 1 318 ? 101.531 134.720 148.868 1.00 44.49 306 PRO B C 1
ATOM 5025 O O . PRO B 1 318 ? 102.131 135.796 148.889 1.00 45.51 306 PRO B O 1
ATOM 5029 N N . SER B 1 319 ? 101.738 133.753 149.765 1.00 41.36 307 SER B N 1
ATOM 5030 C CA . SER B 1 319 ? 102.716 133.924 150.833 1.00 38.88 307 SER B CA 1
ATOM 5031 C C . SER B 1 319 ? 104.147 133.929 150.314 1.00 41.60 307 SER B C 1
ATOM 5032 O O . SER B 1 319 ? 105.043 134.419 151.009 1.00 48.55 307 SER B O 1
ATOM 5035 N N . CYS B 1 320 ? 104.381 133.396 149.117 1.00 39.65 308 CYS B N 1
ATOM 5036 C CA . CYS B 1 320 ? 105.706 133.383 148.518 1.00 36.16 308 CYS B CA 1
ATOM 5037 C C . CYS B 1 320 ? 105.559 133.313 147.006 1.00 37.92 308 CYS B C 1
ATOM 5038 O O . CYS B 1 320 ? 104.745 132.541 146.492 1.00 43.45 308 CYS B O 1
ATOM 5041 N N . THR B 1 321 ? 106.343 134.125 146.303 1.00 33.91 309 THR B N 1
ATOM 5042 C CA . THR B 1 321 ? 106.297 134.129 144.848 1.00 33.24 309 THR B CA 1
ATOM 5043 C C . THR B 1 321 ? 106.845 132.817 144.299 1.00 38.24 309 THR B C 1
ATOM 5044 O O . THR B 1 321 ? 107.853 132.295 144.782 1.00 38.93 309 THR B O 1
ATOM 5048 N N . ALA B 1 322 ? 106.173 132.285 143.280 1.00 35.62 310 ALA B N 1
ATOM 5049 C CA . ALA B 1 322 ? 106.533 130.987 142.708 1.00 36.35 310 ALA B CA 1
ATOM 5050 C C . ALA B 1 322 ? 107.516 131.158 141.549 1.00 33.95 310 ALA B C 1
ATOM 5051 O O . ALA B 1 322 ? 107.267 130.763 140.411 1.00 38.88 310 ALA B O 1
ATOM 5053 N N . LEU B 1 323 ? 108.657 131.765 141.864 1.00 32.37 311 LEU B N 1
ATOM 5054 C CA . LEU B 1 323 ? 109.724 131.931 140.888 1.00 30.47 311 LEU B CA 1
ATOM 5055 C C . LEU B 1 323 ? 110.481 130.622 140.717 1.00 34.90 311 LEU B C 1
ATOM 5056 O O . LEU B 1 323 ? 110.877 129.991 141.702 1.00 36.78 311 LEU B O 1
ATOM 5061 N N . ARG B 1 324 ? 110.685 130.216 139.466 1.00 38.48 312 ARG B N 1
ATOM 5062 C CA . ARG B 1 324 ? 111.423 128.994 139.166 1.00 39.25 312 ARG B CA 1
ATOM 5063 C C . ARG B 1 324 ? 112.913 129.271 139.322 1.00 38.01 312 ARG B C 1
ATOM 5064 O O . ARG B 1 324 ? 113.491 130.051 138.559 1.00 40.78 312 ARG B O 1
ATOM 5072 N N . THR B 1 325 ? 113.534 128.631 140.307 1.00 33.80 313 THR B N 1
ATOM 5073 C CA . THR B 1 325 ? 114.945 128.818 140.598 1.00 34.42 313 THR B CA 1
ATOM 5074 C C . THR B 1 325 ? 115.760 127.676 139.998 1.00 38.75 313 THR B C 1
ATOM 5075 O O . THR B 1 325 ? 115.235 126.776 139.338 1.00 42.20 313 THR B O 1
ATOM 5079 N N . ASP B 1 326 ? 117.072 127.718 140.235 1.00 35.94 314 ASP B N 1
ATOM 5080 C CA . ASP B 1 326 ? 117.953 126.664 139.743 1.00 33.99 314 ASP B CA 1
ATOM 5081 C C . ASP B 1 326 ? 117.951 125.462 140.678 1.00 37.67 314 ASP B C 1
ATOM 5082 O O . ASP B 1 326 ? 117.865 124.314 140.228 1.00 39.38 314 ASP B O 1
ATOM 5087 N N . TYR B 1 327 ? 118.042 125.708 141.981 1.00 36.67 315 TYR B N 1
ATOM 5088 C CA . TYR B 1 327 ? 118.095 124.658 142.985 1.00 34.71 315 TYR B CA 1
ATOM 5089 C C . TYR B 1 327 ? 116.880 124.748 143.898 1.00 38.89 315 TYR B C 1
ATOM 5090 O O . TYR B 1 327 ? 116.266 125.810 144.041 1.00 38.14 315 TYR B O 1
ATOM 5099 N N . ARG B 1 328 ? 116.536 123.619 144.513 1.00 46.33 316 ARG B N 1
ATOM 5100 C CA . ARG B 1 328 ? 115.351 123.555 145.357 1.00 43.09 316 ARG B CA 1
ATOM 5101 C C . ARG B 1 328 ? 115.550 124.359 146.635 1.00 42.92 316 ARG B C 1
ATOM 5102 O O . ARG B 1 328 ? 116.648 124.407 147.196 1.00 46.18 316 ARG B O 1
ATOM 5110 N N . ARG B 1 329 ? 114.476 124.990 147.091 1.00 33.27 317 ARG B N 1
ATOM 5111 C CA . ARG B 1 329 ? 114.544 125.823 148.284 1.00 33.13 317 ARG B CA 1
ATOM 5112 C C . ARG B 1 329 ? 114.773 124.960 149.520 1.00 33.03 317 ARG B C 1
ATOM 5113 O O . ARG B 1 329 ? 114.002 124.026 149.769 1.00 37.55 317 ARG B O 1
ATOM 5121 N N . PRO B 1 330 ? 115.810 125.229 150.309 1.00 35.21 318 PRO B N 1
ATOM 5122 C CA . PRO B 1 330 ? 116.002 124.489 151.560 1.00 31.32 318 PRO B CA 1
ATOM 5123 C C . PRO B 1 330 ? 114.924 124.825 152.580 1.00 33.85 318 PRO B C 1
ATOM 5124 O O . PRO B 1 330 ? 114.266 125.866 152.518 1.00 41.09 318 PRO B O 1
ATOM 5128 N N . GLU B 1 331 ? 114.749 123.909 153.536 1.00 38.21 319 GLU B N 1
ATOM 5129 C CA . GLU B 1 331 ? 113.775 124.119 154.601 1.00 40.07 319 GLU B CA 1
ATOM 5130 C C . GLU B 1 331 ? 114.146 125.291 155.501 1.00 36.44 319 GLU B C 1
ATOM 5131 O O . GLU B 1 331 ? 113.267 125.842 156.173 1.00 40.62 319 GLU B O 1
ATOM 5137 N N . ALA B 1 332 ? 115.418 125.680 155.531 1.00 36.41 320 ALA B N 1
ATOM 5138 C CA . ALA B 1 332 ? 115.869 126.836 156.287 1.00 38.46 320 ALA B CA 1
ATOM 5139 C C . ALA B 1 332 ? 116.785 127.669 155.404 1.00 36.66 320 ALA B C 1
ATOM 5140 O O . ALA B 1 332 ? 117.494 127.139 154.545 1.00 40.12 320 ALA B O 1
ATOM 5142 N N . LYS B 1 333 ? 116.762 128.979 155.622 1.00 34.96 321 LYS B N 1
ATOM 5143 C CA . LYS B 1 333 ? 117.528 129.908 154.805 1.00 34.51 321 LYS B CA 1
ATOM 5144 C C . LYS B 1 333 ? 118.872 130.202 155.456 1.00 33.75 321 LYS B C 1
ATOM 5145 O O . LYS B 1 333 ? 118.962 130.375 156.675 1.00 38.29 321 LYS B O 1
ATOM 5151 N N . SER B 1 334 ? 119.920 130.255 154.632 1.00 30.37 322 SER B N 1
ATOM 5152 C CA . SER B 1 334 ? 121.276 130.476 155.119 1.00 27.60 322 SER B CA 1
ATOM 5153 C C . SER B 1 334 ? 121.718 131.931 155.057 1.00 37.57 322 SER B C 1
ATOM 5154 O O . SER B 1 334 ? 122.700 132.286 155.718 1.00 44.04 322 SER B O 1
ATOM 5157 N N . TYR B 1 335 ? 121.030 132.769 154.276 1.00 33.59 323 TYR B N 1
ATOM 5158 C CA . TYR B 1 335 ? 121.351 134.193 154.148 1.00 28.57 323 TYR B CA 1
ATOM 5159 C C . TYR B 1 335 ? 122.749 134.397 153.564 1.00 23.59 323 TYR B C 1
ATOM 5160 O O . TYR B 1 335 ? 123.551 135.186 154.067 1.00 36.90 323 TYR B O 1
ATOM 5169 N N . GLN B 1 336 ? 123.038 133.671 152.489 1.00 25.26 324 GLN B N 1
ATOM 5170 C CA . GLN B 1 336 ? 124.294 133.792 151.763 1.00 30.53 324 GLN B CA 1
ATOM 5171 C C . GLN B 1 336 ? 124.002 134.137 150.311 1.00 31.48 324 GLN B C 1
ATOM 5172 O O . GLN B 1 336 ? 123.050 133.616 149.722 1.00 34.41 324 GLN B O 1
ATOM 5178 N N . GLY B 1 337 ? 124.817 135.011 149.735 1.00 28.08 325 GLY B N 1
ATOM 5179 C CA . GLY B 1 337 ? 124.597 135.389 148.357 1.00 25.31 325 GLY B CA 1
ATOM 5180 C C . GLY B 1 337 ? 125.784 136.120 147.773 1.00 30.59 325 GLY B C 1
ATOM 5181 O O . GLY B 1 337 ? 126.837 136.244 148.400 1.00 28.11 325 GLY B O 1
ATOM 5182 N N . SER B 1 338 ? 125.592 136.595 146.546 1.00 31.58 326 SER B N 1
ATOM 5183 C CA . SER B 1 338 ? 126.577 137.395 145.828 1.00 29.21 326 SER B CA 1
ATOM 5184 C C . SER B 1 338 ? 125.819 138.379 144.944 1.00 25.03 326 SER B C 1
ATOM 5185 O O . SER B 1 338 ? 124.613 138.584 145.113 1.00 32.69 326 SER B O 1
ATOM 5188 N N . SER B 1 339 ? 126.521 138.992 143.993 1.00 26.84 327 SER B N 1
ATOM 5189 C CA . SER B 1 339 ? 125.888 139.958 143.107 1.00 18.81 327 SER B CA 1
ATOM 5190 C C . SER B 1 339 ? 126.637 140.020 141.784 1.00 23.76 327 SER B C 1
ATOM 5191 O O . SER B 1 339 ? 127.806 139.639 141.688 1.00 23.34 327 SER B O 1
ATOM 5194 N N . VAL B 1 340 ? 125.935 140.506 140.758 1.00 25.26 328 VAL B N 1
ATOM 5195 C CA . VAL B 1 340 ? 126.505 140.750 139.440 1.00 22.81 328 VAL B CA 1
ATOM 5196 C C . VAL B 1 340 ? 126.188 142.186 139.044 1.00 21.10 328 VAL B C 1
ATOM 5197 O O . VAL B 1 340 ? 125.231 142.791 139.528 1.00 27.12 328 VAL B O 1
ATOM 5201 N N . GLU B 1 341 ? 127.007 142.727 138.145 1.00 27.75 329 GLU B N 1
ATOM 5202 C CA . GLU B 1 341 ? 126.936 144.140 137.803 1.00 21.57 329 GLU B CA 1
ATOM 5203 C C . GLU B 1 341 ? 125.844 144.421 136.776 1.00 22.11 329 GLU B C 1
ATOM 5204 O O . GLU B 1 341 ? 125.500 143.572 135.949 1.00 23.71 329 GLU B O 1
ATOM 5210 N N . VAL B 1 342 ? 125.302 145.636 136.838 1.00 23.12 330 VAL B N 1
ATOM 5211 C CA . VAL B 1 342 ? 124.303 146.127 135.894 1.00 22.66 330 VAL B CA 1
ATOM 5212 C C . VAL B 1 342 ? 124.813 147.436 135.305 1.00 24.27 330 VAL B C 1
ATOM 5213 O O . VAL B 1 342 ? 125.221 148.337 136.047 1.00 29.30 330 VAL B O 1
ATOM 5217 N N . ASN B 1 343 ? 124.792 147.540 133.976 1.00 26.31 331 ASN B N 1
ATOM 5218 C CA . ASN B 1 343 ? 125.295 148.719 133.282 1.00 16.80 331 ASN B CA 1
ATOM 5219 C C . ASN B 1 343 ? 124.335 149.107 132.167 1.00 22.32 331 ASN B C 1
ATOM 5220 O O . ASN B 1 343 ? 123.917 148.252 131.382 1.00 26.65 331 ASN B O 1
ATOM 5225 N N . VAL B 1 344 ? 123.994 150.390 132.099 1.00 18.84 332 VAL B N 1
ATOM 5226 C CA . VAL B 1 344 ? 123.116 150.912 131.052 1.00 18.52 332 VAL B CA 1
ATOM 5227 C C . VAL B 1 344 ? 123.748 152.166 130.456 1.00 24.48 332 VAL B C 1
ATOM 5228 O O . VAL B 1 344 ? 124.224 153.031 131.204 1.00 26.61 332 VAL B O 1
ATOM 5232 N N . PRO B 1 345 ? 123.782 152.306 129.132 1.00 30.26 333 PRO B N 1
ATOM 5233 C CA . PRO B 1 345 ? 124.372 153.506 128.528 1.00 21.78 333 PRO B CA 1
ATOM 5234 C C . PRO B 1 345 ? 123.560 154.757 128.829 1.00 20.08 333 PRO B C 1
ATOM 5235 O O . PRO B 1 345 ? 122.379 154.706 129.178 1.00 30.69 333 PRO B O 1
ATOM 5239 N N . ALA B 1 346 ? 124.228 155.905 128.685 1.00 23.43 334 ALA B N 1
ATOM 5240 C CA . ALA B 1 346 ? 123.598 157.184 128.996 1.00 19.68 334 ALA B CA 1
ATOM 5241 C C . ALA B 1 346 ? 122.503 157.545 127.999 1.00 25.79 334 ALA B C 1
ATOM 5242 O O . ALA B 1 346 ? 121.521 158.197 128.375 1.00 27.37 334 ALA B O 1
ATOM 5244 N N . ALA B 1 347 ? 122.655 157.154 126.731 1.00 32.61 335 ALA B N 1
ATOM 5245 C CA . ALA B 1 347 ? 121.630 157.457 125.736 1.00 32.16 335 ALA B CA 1
ATOM 5246 C C . ALA B 1 347 ? 120.323 156.741 126.052 1.00 28.86 335 ALA B C 1
ATOM 5247 O O . ALA B 1 347 ? 119.239 157.328 125.937 1.00 31.33 335 ALA B O 1
ATOM 5249 N N . VAL B 1 348 ? 120.408 155.473 126.459 1.00 19.89 336 VAL B N 1
ATOM 5250 C CA . VAL B 1 348 ? 119.210 154.734 126.842 1.00 24.35 336 VAL B CA 1
ATOM 5251 C C . VAL B 1 348 ? 118.556 155.380 128.056 1.00 27.59 336 VAL B C 1
ATOM 5252 O O . VAL B 1 348 ? 117.328 155.465 128.143 1.00 33.68 336 VAL B O 1
ATOM 5256 N N . LEU B 1 349 ? 119.365 155.849 129.008 1.00 19.40 337 LEU B N 1
ATOM 5257 C CA . LEU B 1 349 ? 118.815 156.523 130.181 1.00 15.20 337 LEU B CA 1
ATOM 5258 C C . LEU B 1 349 ? 118.112 157.821 129.799 1.00 28.27 337 LEU B C 1
ATOM 5259 O O . LEU B 1 349 ? 117.058 158.149 130.354 1.00 33.56 337 LEU B O 1
ATOM 5264 N N . ASP B 1 350 ? 118.683 158.578 128.859 1.00 31.15 338 ASP B N 1
ATOM 5265 C CA . ASP B 1 350 ? 118.035 159.805 128.402 1.00 20.09 338 ASP B CA 1
ATOM 5266 C C . ASP B 1 350 ? 116.703 159.509 127.721 1.00 32.26 338 ASP B C 1
ATOM 5267 O O . ASP B 1 350 ? 115.702 160.198 127.963 1.00 32.42 338 ASP B O 1
ATOM 5272 N N . GLN B 1 351 ? 116.671 158.486 126.864 1.00 28.60 339 GLN B N 1
ATOM 5273 C CA . GLN B 1 351 ? 115.414 158.118 126.218 1.00 27.26 339 GLN B CA 1
ATOM 5274 C C . GLN B 1 351 ? 114.391 157.629 127.238 1.00 28.29 339 GLN B C 1
ATOM 5275 O O . GLN B 1 351 ? 113.193 157.908 127.110 1.00 31.13 339 GLN B O 1
ATOM 5281 N N . LEU B 1 352 ? 114.845 156.899 128.259 1.00 27.83 340 LEU B N 1
ATOM 5282 C CA . LEU B 1 352 ? 113.942 156.440 129.309 1.00 23.46 340 LEU B CA 1
ATOM 5283 C C . LEU B 1 352 ? 113.377 157.610 130.102 1.00 24.40 340 LEU B C 1
ATOM 5284 O O . LEU B 1 352 ? 112.198 157.604 130.471 1.00 27.93 340 LEU B O 1
ATOM 5289 N N . LYS B 1 353 ? 114.206 158.616 130.384 1.00 23.98 341 LYS B N 1
ATOM 5290 C CA . LYS B 1 353 ? 113.715 159.812 131.059 1.00 22.61 341 LYS B CA 1
ATOM 5291 C C . LYS B 1 353 ? 112.686 160.538 130.205 1.00 26.31 341 LYS B C 1
ATOM 5292 O O . LYS B 1 353 ? 111.676 161.030 130.721 1.00 29.22 341 LYS B O 1
ATOM 5298 N N . ARG B 1 354 ? 112.927 160.618 128.894 1.00 34.44 342 ARG B N 1
ATOM 5299 C CA . ARG B 1 354 ? 111.949 161.242 128.006 1.00 31.98 342 ARG B CA 1
ATOM 5300 C C . ARG B 1 354 ? 110.631 160.474 128.013 1.00 31.73 342 ARG B C 1
ATOM 5301 O O . ARG B 1 354 ? 109.550 161.076 128.069 1.00 33.46 342 ARG B O 1
ATOM 5309 N N . VAL B 1 355 ? 110.704 159.141 127.967 1.00 29.73 343 VAL B N 1
ATOM 5310 C CA . VAL B 1 355 ? 109.497 158.318 127.990 1.00 29.20 343 VAL B CA 1
ATOM 5311 C C . VAL B 1 355 ? 108.742 158.511 129.299 1.00 35.06 343 VAL B C 1
ATOM 5312 O O . VAL B 1 355 ? 107.512 158.644 129.310 1.00 39.39 343 VAL B O 1
ATOM 5316 N N . SER B 1 356 ? 109.464 158.528 130.421 1.00 34.54 344 SER B N 1
ATOM 5317 C CA . SER B 1 356 ? 108.824 158.722 131.717 1.00 23.68 344 SER B CA 1
ATOM 5318 C C . SER B 1 356 ? 108.159 160.089 131.809 1.00 29.09 344 SER B C 1
ATOM 5319 O O . SER B 1 356 ? 107.029 160.205 132.296 1.00 29.75 344 SER B O 1
ATOM 5322 N N . LYS B 1 357 ? 108.844 161.138 131.346 1.00 37.19 345 LYS B N 1
ATOM 5323 C CA . LYS B 1 357 ? 108.281 162.480 131.437 1.00 35.78 345 LYS B CA 1
ATOM 5324 C C . LYS B 1 357 ? 107.077 162.653 130.522 1.00 34.54 345 LYS B C 1
ATOM 5325 O O . LYS B 1 357 ? 106.131 163.365 130.878 1.00 38.28 345 LYS B O 1
ATOM 5331 N N . GLU B 1 358 ? 107.079 162.014 129.352 1.00 41.40 346 GLU B N 1
ATOM 5332 C CA . GLU B 1 358 ? 105.965 162.180 128.427 1.00 46.03 346 GLU B CA 1
ATOM 5333 C C . GLU B 1 358 ? 104.754 161.330 128.793 1.00 42.19 346 GLU B C 1
ATOM 5334 O O . GLU B 1 358 ? 103.709 161.462 128.148 1.00 43.36 346 GLU B O 1
ATOM 5340 N N . ARG B 1 359 ? 104.865 160.469 129.802 1.00 41.75 347 ARG B N 1
ATOM 5341 C CA . ARG B 1 359 ? 103.738 159.689 130.296 1.00 39.93 347 ARG B CA 1
ATOM 5342 C C . ARG B 1 359 ? 103.190 160.214 131.616 1.00 39.66 347 ARG B C 1
ATOM 5343 O O . ARG B 1 359 ? 102.220 159.653 132.135 1.00 39.78 347 ARG B O 1
ATOM 5351 N N . GLY B 1 360 ? 103.784 161.269 132.170 1.00 41.29 348 GLY B N 1
ATOM 5352 C CA . GLY B 1 360 ? 103.372 161.800 133.450 1.00 36.42 348 GLY B CA 1
ATOM 5353 C C . GLY B 1 360 ? 103.987 161.123 134.655 1.00 41.10 348 GLY B C 1
ATOM 5354 O O . GLY B 1 360 ? 103.736 161.561 135.785 1.00 44.12 348 GLY B O 1
ATOM 5355 N N . GLY B 1 361 ? 104.786 160.073 134.455 1.00 37.83 349 GLY B N 1
ATOM 5356 C CA . GLY B 1 361 ? 105.417 159.360 135.542 1.00 29.09 349 GLY B CA 1
ATOM 5357 C C . GLY B 1 361 ? 106.848 159.809 135.783 1.00 29.32 349 GLY B C 1
ATOM 5358 O O . GLY B 1 361 ? 107.306 160.843 135.293 1.00 32.66 349 GLY B O 1
ATOM 5359 N N . THR B 1 362 ? 107.562 159.003 136.563 1.00 23.72 350 THR B N 1
ATOM 5360 C CA . THR B 1 362 ? 108.954 159.252 136.904 1.00 22.26 350 THR B CA 1
ATOM 5361 C C . THR B 1 362 ? 109.819 158.083 136.448 1.00 21.04 350 THR B C 1
ATOM 5362 O O . THR B 1 362 ? 109.323 157.051 135.990 1.00 31.13 350 THR B O 1
ATOM 5366 N N . LEU B 1 363 ? 111.135 158.264 136.579 1.00 17.88 351 LEU B N 1
ATOM 5367 C CA . LEU B 1 363 ? 112.074 157.220 136.179 1.00 17.04 351 LEU B CA 1
ATOM 5368 C C . LEU B 1 363 ? 111.949 155.990 137.070 1.00 18.68 351 LEU B C 1
ATOM 5369 O O . LEU B 1 363 ? 112.094 154.855 136.596 1.00 29.56 351 LEU B O 1
ATOM 5374 N N . TYR B 1 364 ? 111.688 156.196 138.363 1.00 22.75 352 TYR B N 1
ATOM 5375 C CA . TYR B 1 364 ? 111.543 155.072 139.283 1.00 16.49 352 TYR B CA 1
ATOM 5376 C C . TYR B 1 364 ? 110.400 154.159 138.863 1.00 8.86 352 TYR B C 1
ATOM 5377 O O . TYR B 1 364 ? 110.529 152.931 138.909 1.00 15.81 352 TYR B O 1
ATOM 5386 N N . MET B 1 365 ? 109.269 154.741 138.457 1.00 18.35 353 MET B N 1
ATOM 5387 C CA . MET B 1 365 ? 108.136 153.936 138.015 1.00 18.54 353 MET B CA 1
ATOM 5388 C C . MET B 1 365 ? 108.487 153.116 136.781 1.00 23.44 353 MET B C 1
ATOM 5389 O O . MET B 1 365 ? 108.136 151.934 136.693 1.00 24.41 353 MET B O 1
ATOM 5394 N N . THR B 1 366 ? 109.185 153.726 135.820 1.00 23.77 354 THR B N 1
ATOM 5395 C CA . THR B 1 366 ? 109.578 153.006 134.613 1.00 16.68 354 THR B CA 1
ATOM 5396 C C . THR B 1 366 ? 110.522 151.855 134.938 1.00 13.93 354 THR B C 1
ATOM 5397 O O . THR B 1 366 ? 110.364 150.745 134.416 1.00 22.57 354 THR B O 1
ATOM 5401 N N . LEU B 1 367 ? 111.507 152.098 135.806 1.00 10.85 355 LEU B N 1
ATOM 5402 C CA . LEU B 1 367 ? 112.458 151.045 136.148 1.00 10.19 355 LEU B CA 1
ATOM 5403 C C . LEU B 1 367 ? 111.789 149.926 136.939 1.00 13.58 355 LEU B C 1
ATOM 5404 O O . LEU B 1 367 ? 112.106 148.747 136.745 1.00 17.69 355 LEU B O 1
ATOM 5409 N N . LEU B 1 368 ? 110.852 150.269 137.826 1.00 11.08 356 LEU B N 1
ATOM 5410 C CA . LEU B 1 368 ? 110.127 149.243 138.566 1.00 14.50 356 LEU B CA 1
ATOM 5411 C C . LEU B 1 368 ? 109.236 148.419 137.642 1.00 20.12 356 LEU B C 1
ATOM 5412 O O . LEU B 1 368 ? 109.128 147.198 137.802 1.00 20.04 356 LEU B O 1
ATOM 5417 N N . SER B 1 369 ? 108.591 149.068 136.669 1.00 12.96 357 SER B N 1
ATOM 5418 C CA . SER B 1 369 ? 107.787 148.333 135.699 1.00 10.28 357 SER B CA 1
ATOM 5419 C C . SER B 1 369 ? 108.657 147.417 134.847 1.00 19.98 357 SER B C 1
ATOM 5420 O O . SER B 1 369 ? 108.255 146.294 134.521 1.00 21.21 357 SER B O 1
ATOM 5423 N N . ALA B 1 370 ? 109.854 147.877 134.478 1.00 15.98 358 ALA B N 1
ATOM 5424 C CA . ALA B 1 370 ? 110.777 147.024 133.737 1.00 14.00 358 ALA B CA 1
ATOM 5425 C C . ALA B 1 370 ? 111.218 145.828 134.573 1.00 15.55 358 ALA B C 1
ATOM 5426 O O . ALA B 1 370 ? 111.334 144.710 134.058 1.00 25.17 358 ALA B O 1
ATOM 5428 N N . PHE B 1 371 ? 111.478 146.046 135.865 1.00 18.30 359 PHE B N 1
ATOM 5429 C CA . PHE B 1 371 ? 111.838 144.944 136.753 1.00 16.09 359 PHE B CA 1
ATOM 5430 C C . PHE B 1 371 ? 110.699 143.937 136.875 1.00 12.70 359 PHE B C 1
ATOM 5431 O O . PHE B 1 371 ? 110.931 142.723 136.876 1.00 15.23 359 PHE B O 1
ATOM 5439 N N . ALA B 1 372 ? 109.462 144.424 136.982 1.00 18.73 360 ALA B N 1
ATOM 5440 C CA . ALA B 1 372 ? 108.312 143.526 137.038 1.00 13.28 360 ALA B CA 1
ATOM 5441 C C . ALA B 1 372 ? 108.161 142.740 135.740 1.00 24.23 360 ALA B C 1
ATOM 5442 O O . ALA B 1 372 ? 107.861 141.539 135.763 1.00 22.52 360 ALA B O 1
ATOM 5444 N N . THR B 1 373 ? 108.363 143.402 134.598 1.00 24.13 361 THR B N 1
ATOM 5445 C CA . THR B 1 373 ? 108.301 142.711 133.314 1.00 17.25 361 THR B CA 1
ATOM 5446 C C . THR B 1 373 ? 109.367 141.628 133.219 1.00 24.27 361 THR B C 1
ATOM 5447 O O . THR B 1 373 ? 109.102 140.526 132.724 1.00 26.64 361 THR B O 1
ATOM 5451 N N . LEU B 1 374 ? 110.583 141.926 133.682 1.00 13.58 362 LEU B N 1
ATOM 5452 C CA . LEU B 1 374 ? 111.642 140.923 133.683 1.00 13.67 362 LEU B CA 1
ATOM 5453 C C . LEU B 1 374 ? 111.290 139.747 134.586 1.00 24.32 362 LEU B C 1
ATOM 5454 O O . LEU B 1 374 ? 111.498 138.586 134.215 1.00 24.03 362 LEU B O 1
ATOM 5459 N N . LEU B 1 375 ? 110.759 140.026 135.779 1.00 28.16 363 LEU B N 1
ATOM 5460 C CA . LEU B 1 375 ? 110.408 138.953 136.703 1.00 20.26 363 LEU B CA 1
ATOM 5461 C C . LEU B 1 375 ? 109.224 138.130 136.214 1.00 24.09 363 LEU B C 1
ATOM 5462 O O . LEU B 1 375 ? 109.082 136.972 136.621 1.00 24.77 363 LEU B O 1
ATOM 5467 N N . GLY B 1 376 ? 108.376 138.697 135.357 1.00 35.47 364 GLY B N 1
ATOM 5468 C CA . GLY B 1 376 ? 107.239 137.959 134.833 1.00 32.39 364 GLY B CA 1
ATOM 5469 C C . GLY B 1 376 ? 107.603 136.790 133.939 1.00 31.37 364 GLY B C 1
ATOM 5470 O O . GLY B 1 376 ? 106.719 135.996 133.599 1.00 31.40 364 GLY B O 1
ATOM 5471 N N . ALA B 1 377 ? 108.871 136.666 133.547 1.00 33.09 365 ALA B N 1
ATOM 5472 C CA . ALA B 1 377 ? 109.309 135.556 132.711 1.00 27.26 365 ALA B CA 1
ATOM 5473 C C . ALA B 1 377 ? 109.662 134.312 133.513 1.00 31.86 365 ALA B C 1
ATOM 5474 O O . ALA B 1 377 ? 109.539 133.196 132.995 1.00 41.15 365 ALA B O 1
ATOM 5476 N N . HIS B 1 378 ? 110.095 134.475 134.761 1.00 37.53 366 HIS B N 1
ATOM 5477 C CA . HIS B 1 378 ? 110.533 133.364 135.594 1.00 29.34 366 HIS B CA 1
ATOM 5478 C C . HIS B 1 378 ? 109.418 132.795 136.460 1.00 35.46 366 HIS B C 1
ATOM 5479 O O . HIS B 1 378 ? 109.684 131.929 137.299 1.00 33.26 366 HIS B O 1
ATOM 5486 N N . THR B 1 379 ? 108.185 133.262 136.285 1.00 38.98 367 THR B N 1
ATOM 5487 C CA . THR B 1 379 ? 107.067 132.766 137.072 1.00 37.30 367 THR B CA 1
ATOM 5488 C C . THR B 1 379 ? 105.793 132.867 136.247 1.00 42.18 367 THR B C 1
ATOM 5489 O O . THR B 1 379 ? 105.709 133.636 135.286 1.00 41.52 367 THR B O 1
ATOM 5493 N N . ASP B 1 380 ? 104.796 132.074 136.638 1.00 49.24 368 ASP B N 1
ATOM 5494 C CA . ASP B 1 380 ? 103.485 132.088 136.002 1.00 48.09 368 ASP B CA 1
ATOM 5495 C C . ASP B 1 380 ? 102.438 132.783 136.864 1.00 51.63 368 ASP B C 1
ATOM 5496 O O . ASP B 1 380 ? 101.238 132.553 136.685 1.00 55.06 368 ASP B O 1
ATOM 5501 N N . ASP B 1 381 ? 102.870 133.630 137.794 1.00 43.72 369 ASP B N 1
ATOM 5502 C CA . ASP B 1 381 ? 101.953 134.294 138.707 1.00 42.41 369 ASP B CA 1
ATOM 5503 C C . ASP B 1 381 ? 101.356 135.539 138.065 1.00 42.69 369 ASP B C 1
ATOM 5504 O O . ASP B 1 381 ? 102.040 136.283 137.358 1.00 47.51 369 ASP B O 1
ATOM 5509 N N . ARG B 1 382 ? 100.064 135.760 138.319 1.00 39.87 370 ARG B N 1
ATOM 5510 C CA . ARG B 1 382 ? 99.396 136.942 137.786 1.00 39.32 370 ARG B CA 1
ATOM 5511 C C . ARG B 1 382 ? 99.804 138.199 138.545 1.00 43.32 370 ARG B C 1
ATOM 5512 O O . ARG B 1 382 ? 99.901 139.282 137.956 1.00 39.02 370 ARG B O 1
ATOM 5520 N N . GLU B 1 383 ? 100.049 138.076 139.846 1.00 42.22 371 GLU B N 1
ATOM 5521 C CA . GLU B 1 383 ? 100.403 139.202 140.697 1.00 33.93 371 GLU B CA 1
ATOM 5522 C C . GLU B 1 383 ? 101.827 139.047 141.216 1.00 36.47 371 GLU B C 1
ATOM 5523 O O . GLU B 1 383 ? 102.339 137.933 141.353 1.00 38.18 371 GLU B O 1
ATOM 5529 N N . LEU B 1 384 ? 102.461 140.181 141.504 1.00 34.62 372 LEU B N 1
ATOM 5530 C CA . LEU B 1 384 ? 103.810 140.209 142.045 1.00 26.23 372 LEU B CA 1
ATOM 5531 C C . LEU B 1 384 ? 103.870 141.167 143.226 1.00 29.88 372 LEU B C 1
ATOM 5532 O O . LEU B 1 384 ? 103.170 142.181 143.259 1.00 28.23 372 LEU B O 1
ATOM 5537 N N . ALA B 1 385 ? 104.717 140.834 144.196 1.00 25.98 373 ALA B N 1
ATOM 5538 C CA . ALA B 1 385 ? 104.977 141.686 145.349 1.00 20.39 373 ALA B CA 1
ATOM 5539 C C . ALA B 1 385 ? 106.458 142.034 145.364 1.00 19.72 373 ALA B C 1
ATOM 5540 O O . ALA B 1 385 ? 107.306 141.144 145.482 1.00 23.06 373 ALA B O 1
ATOM 5542 N N . ILE B 1 386 ? 106.765 143.323 145.246 1.00 12.06 374 ILE B N 1
ATOM 5543 C CA . ILE B 1 386 ? 108.139 143.808 145.186 1.00 13.93 374 ILE B CA 1
ATOM 5544 C C . ILE B 1 386 ? 108.339 144.809 146.313 1.00 22.29 374 ILE B C 1
ATOM 5545 O O . ILE B 1 386 ? 107.595 145.792 146.417 1.00 21.99 374 ILE B O 1
ATOM 5550 N N . GLY B 1 387 ? 109.339 144.559 147.157 1.00 5.28 375 GLY B N 1
ATOM 5551 C CA . GLY B 1 387 ? 109.665 145.496 148.211 1.00 3.26 375 GLY B CA 1
ATOM 5552 C C . GLY B 1 387 ? 110.549 146.625 147.715 1.00 11.00 375 GLY B C 1
ATOM 5553 O O . GLY B 1 387 ? 111.309 146.481 146.760 1.00 22.20 375 GLY B O 1
ATOM 5554 N N . SER B 1 388 ? 110.443 147.770 148.382 1.00 18.85 376 SER B N 1
ATOM 5555 C CA . SER B 1 388 ? 111.213 148.936 147.970 1.00 17.59 376 SER B CA 1
ATOM 5556 C C . SER B 1 388 ? 111.408 149.902 149.131 1.00 19.56 376 SER B C 1
ATOM 5557 O O . SER B 1 388 ? 110.428 150.383 149.713 1.00 22.86 376 SER B O 1
ATOM 5560 N N . PRO B 1 389 ? 112.651 150.208 149.499 1.00 21.28 377 PRO B N 1
ATOM 5561 C CA . PRO B 1 389 ? 112.880 151.204 150.551 1.00 17.62 377 PRO B CA 1
ATOM 5562 C C . PRO B 1 389 ? 112.581 152.611 150.057 1.00 26.58 377 PRO B C 1
ATOM 5563 O O . PRO B 1 389 ? 112.965 152.997 148.951 1.00 34.22 377 PRO B O 1
ATOM 5567 N N . VAL B 1 390 ? 111.888 153.381 150.893 1.00 23.25 378 VAL B N 1
ATOM 5568 C CA . VAL B 1 390 ? 111.539 154.763 150.589 1.00 22.21 378 VAL B CA 1
ATOM 5569 C C . VAL B 1 390 ? 112.005 155.646 151.737 1.00 31.25 378 VAL B C 1
ATOM 5570 O O . VAL B 1 390 ? 111.999 155.228 152.900 1.00 34.99 378 VAL B O 1
ATOM 5574 N N . THR B 1 391 ? 112.437 156.858 151.405 1.00 35.96 379 THR B N 1
ATOM 5575 C CA . THR B 1 391 ? 112.898 157.797 152.416 1.00 30.64 379 THR B CA 1
ATOM 5576 C C . THR B 1 391 ? 111.722 158.540 153.038 1.00 34.61 379 THR B C 1
ATOM 5577 O O . THR B 1 391 ? 110.686 158.757 152.403 1.00 33.65 379 THR B O 1
ATOM 5581 N N . ASN B 1 392 ? 111.892 158.928 154.301 1.00 43.03 380 ASN B N 1
ATOM 5582 C CA . ASN B 1 392 ? 110.881 159.670 155.054 1.00 40.69 380 ASN B CA 1
ATOM 5583 C C . ASN B 1 392 ? 111.577 160.833 155.755 1.00 42.98 380 ASN B C 1
ATOM 5584 O O . ASN B 1 392 ? 112.025 160.704 156.897 1.00 42.91 380 ASN B O 1
ATOM 5589 N N . ARG B 1 393 ? 111.660 161.969 155.068 1.00 42.31 381 ARG B N 1
ATOM 5590 C CA . ARG B 1 393 ? 112.246 163.195 155.611 1.00 39.47 381 ARG B CA 1
ATOM 5591 C C . ARG B 1 393 ? 111.263 164.336 155.383 1.00 44.67 381 ARG B C 1
ATOM 5592 O O . ARG B 1 393 ? 111.515 165.243 154.580 1.00 50.03 381 ARG B O 1
ATOM 5600 N N . PRO B 1 394 ? 110.123 164.323 156.081 1.00 47.70 382 PRO B N 1
ATOM 5601 C CA . PRO B 1 394 ? 109.051 165.270 155.755 1.00 46.76 382 PRO B CA 1
ATOM 5602 C C . PRO B 1 394 ? 109.200 166.628 156.422 1.00 52.57 382 PRO B C 1
ATOM 5603 O O . PRO B 1 394 ? 108.224 167.165 156.955 1.00 57.46 382 PRO B O 1
ATOM 5607 N N . ARG B 1 395 ? 110.408 167.201 156.385 1.00 56.95 383 ARG B N 1
ATOM 5608 C CA . ARG B 1 395 ? 110.654 168.541 156.901 1.00 54.21 383 ARG B CA 1
ATOM 5609 C C . ARG B 1 395 ? 111.940 169.065 156.291 1.00 55.62 383 ARG B C 1
ATOM 5610 O O . ARG B 1 395 ? 112.899 168.294 156.149 1.00 56.83 383 ARG B O 1
ATOM 5618 N N . PRO B 1 396 ? 112.003 170.347 155.917 1.00 57.53 384 PRO B N 1
ATOM 5619 C CA . PRO B 1 396 ? 113.241 170.890 155.335 1.00 54.90 384 PRO B CA 1
ATOM 5620 C C . PRO B 1 396 ? 114.421 170.902 156.293 1.00 55.71 384 PRO B C 1
ATOM 5621 O O . PRO B 1 396 ? 115.559 171.073 155.837 1.00 56.55 384 PRO B O 1
ATOM 5625 N N . GLU B 1 397 ? 114.193 170.733 157.595 1.00 54.42 385 GLU B N 1
ATOM 5626 C CA . GLU B 1 397 ? 115.262 170.721 158.582 1.00 54.93 385 GLU B CA 1
ATOM 5627 C C . GLU B 1 397 ? 115.739 169.311 158.915 1.00 55.11 385 GLU B C 1
ATOM 5628 O O . GLU B 1 397 ? 116.234 169.079 160.024 1.00 55.60 385 GLU B O 1
ATOM 5631 N N . LEU B 1 398 ? 115.600 168.366 157.982 1.00 51.59 386 LEU B N 1
ATOM 5632 C CA . LEU B 1 398 ? 116.010 166.990 158.212 1.00 50.53 386 LEU B CA 1
ATOM 5633 C C . LEU B 1 398 ? 116.869 166.414 157.094 1.00 50.70 386 LEU B C 1
ATOM 5634 O O . LEU B 1 398 ? 117.193 165.223 157.143 1.00 47.73 386 LEU B O 1
ATOM 5639 N N . GLU B 1 399 ? 117.246 167.212 156.093 1.00 52.31 387 GLU B N 1
ATOM 5640 C CA . GLU B 1 399 ? 118.047 166.702 154.987 1.00 49.16 387 GLU B CA 1
ATOM 5641 C C . GLU B 1 399 ? 119.542 166.737 155.269 1.00 50.04 387 GLU B C 1
ATOM 5642 O O . GLU B 1 399 ? 120.320 166.207 154.469 1.00 50.38 387 GLU B O 1
ATOM 5648 N N . ARG B 1 400 ? 119.962 167.346 156.376 1.00 47.58 388 ARG B N 1
ATOM 5649 C CA . ARG B 1 400 ? 121.366 167.373 156.765 1.00 44.46 388 ARG B CA 1
ATOM 5650 C C . ARG B 1 400 ? 121.624 166.611 158.057 1.00 48.39 388 ARG B C 1
ATOM 5651 O O . ARG B 1 400 ? 122.710 166.735 158.633 1.00 52.54 388 ARG B O 1
ATOM 5659 N N . LEU B 1 401 ? 120.656 165.831 158.524 1.00 43.35 389 LEU B N 1
ATOM 5660 C CA . LEU B 1 401 ? 120.815 165.041 159.734 1.00 42.16 389 LEU B CA 1
ATOM 5661 C C . LEU B 1 401 ? 121.287 163.634 159.396 1.00 44.22 389 LEU B C 1
ATOM 5662 O O . LEU B 1 401 ? 120.934 163.069 158.357 1.00 44.69 389 LEU B O 1
ATOM 5667 N N . VAL B 1 402 ? 122.094 163.071 160.289 1.00 33.78 390 VAL B N 1
ATOM 5668 C CA . VAL B 1 402 ? 122.566 161.698 160.173 1.00 32.42 390 VAL B CA 1
ATOM 5669 C C . VAL B 1 402 ? 121.636 160.816 160.995 1.00 37.21 390 VAL B C 1
ATOM 5670 O O . VAL B 1 402 ? 121.494 161.011 162.208 1.00 41.60 390 VAL B O 1
ATOM 5674 N N . GLY B 1 403 ? 120.998 159.856 160.339 1.00 30.92 391 GLY B N 1
ATOM 5675 C CA . GLY B 1 403 ? 120.070 158.983 161.029 1.00 25.05 391 GLY B CA 1
ATOM 5676 C C . GLY B 1 403 ? 119.415 158.030 160.057 1.00 27.23 391 GLY B C 1
ATOM 5677 O O . GLY B 1 403 ? 119.751 157.992 158.872 1.00 27.76 391 GLY B O 1
ATOM 5678 N N . TYR B 1 404 ? 118.469 157.255 160.577 1.00 27.02 392 TYR B N 1
ATOM 5679 C CA . TYR B 1 404 ? 117.741 156.264 159.794 1.00 26.59 392 TYR B CA 1
ATOM 5680 C C . TYR B 1 404 ? 116.339 156.790 159.514 1.00 30.29 392 TYR B C 1
ATOM 5681 O O . TYR B 1 404 ? 115.560 157.017 160.445 1.00 33.18 392 TYR B O 1
ATOM 5690 N N . PHE B 1 405 ? 116.024 156.981 158.231 1.00 33.81 393 PHE B N 1
ATOM 5691 C CA . PHE B 1 405 ? 114.724 157.484 157.801 1.00 30.49 393 PHE B CA 1
ATOM 5692 C C . PHE B 1 405 ? 114.137 156.609 156.699 1.00 35.45 393 PHE B C 1
ATOM 5693 O O . PHE B 1 405 ? 113.418 157.101 155.827 1.00 41.82 393 PHE B O 1
ATOM 5701 N N . ILE B 1 406 ? 114.430 155.312 156.726 1.00 33.27 394 ILE B N 1
ATOM 5702 C CA . ILE B 1 406 ? 114.102 154.397 155.639 1.00 26.07 394 ILE B CA 1
ATOM 5703 C C . ILE B 1 406 ? 112.996 153.456 156.095 1.00 31.56 394 ILE B C 1
ATOM 5704 O O . ILE B 1 406 ? 113.068 152.882 157.188 1.00 33.99 394 ILE B O 1
ATOM 5709 N N . ASN B 1 407 ? 111.973 153.303 155.255 1.00 26.61 395 ASN B N 1
ATOM 5710 C CA . ASN B 1 407 ? 110.924 152.315 155.450 1.00 18.43 395 ASN B CA 1
ATOM 5711 C C . ASN B 1 407 ? 110.723 151.546 154.154 1.00 22.23 395 ASN B C 1
ATOM 5712 O O . ASN B 1 407 ? 110.943 152.074 153.061 1.00 31.59 395 ASN B O 1
ATOM 5717 N N . VAL B 1 408 ? 110.297 150.293 154.282 1.00 26.02 396 VAL B N 1
ATOM 5718 C CA . VAL B 1 408 ? 110.109 149.397 153.147 1.00 21.36 396 VAL B CA 1
ATOM 5719 C C . VAL B 1 408 ? 108.617 149.247 152.889 1.00 23.82 396 VAL B C 1
ATOM 5720 O O . VAL B 1 408 ? 107.851 148.928 153.806 1.00 29.68 396 VAL B O 1
ATOM 5724 N N . LEU B 1 409 ? 108.207 149.480 151.644 1.00 28.83 397 LEU B N 1
ATOM 5725 C CA . LEU B 1 409 ? 106.822 149.328 151.227 1.00 26.27 397 LEU B CA 1
ATOM 5726 C C . LEU B 1 409 ? 106.713 148.208 150.203 1.00 18.91 397 LEU B C 1
ATOM 5727 O O . LEU B 1 409 ? 107.650 147.942 149.446 1.00 25.62 397 LEU B O 1
ATOM 5732 N N . VAL B 1 410 ? 105.556 147.554 150.186 1.00 18.73 398 VAL B N 1
ATOM 5733 C CA . VAL B 1 410 ? 105.286 146.453 149.270 1.00 25.79 398 VAL B CA 1
ATOM 5734 C C . VAL B 1 410 ? 104.477 146.991 148.099 1.00 23.56 398 VAL B C 1
ATOM 5735 O O . VAL B 1 410 ? 103.390 147.551 148.289 1.00 26.24 398 VAL B O 1
ATOM 5739 N N . MET B 1 411 ? 105.004 146.824 146.890 1.00 27.63 399 MET B N 1
ATOM 5740 C CA . MET B 1 411 ? 104.323 147.234 145.669 1.00 22.95 399 MET B CA 1
ATOM 5741 C C . MET B 1 411 ? 103.694 146.007 145.022 1.00 16.56 399 MET B C 1
ATOM 5742 O O . MET B 1 411 ? 104.388 145.027 144.737 1.00 26.74 399 MET B O 1
ATOM 5747 N N . ARG B 1 412 ? 102.387 146.067 144.790 1.00 28.03 400 ARG B N 1
ATOM 5748 C CA . ARG B 1 412 ? 101.633 144.964 144.210 1.00 29.48 400 ARG B CA 1
ATOM 5749 C C . ARG B 1 412 ? 101.237 145.343 142.789 1.00 30.56 400 ARG B C 1
ATOM 5750 O O . ARG B 1 412 ? 100.563 146.357 142.579 1.00 34.26 400 ARG B O 1
ATOM 5758 N N . LEU B 1 413 ? 101.655 144.531 141.821 1.00 33.73 401 LEU B N 1
ATOM 5759 C CA . LEU B 1 413 ? 101.470 144.834 140.411 1.00 33.67 401 LEU B CA 1
ATOM 5760 C C . LEU B 1 413 ? 100.885 143.632 139.685 1.00 33.01 401 LEU B C 1
ATOM 5761 O O . LEU B 1 413 ? 101.168 142.480 140.027 1.00 32.79 401 LEU B O 1
ATOM 5766 N N . ASP B 1 414 ? 100.068 143.914 138.675 1.00 38.99 402 ASP B N 1
ATOM 5767 C CA . ASP B 1 414 ? 99.489 142.892 137.811 1.00 35.06 402 ASP B CA 1
ATOM 5768 C C . ASP B 1 414 ? 100.333 142.796 136.546 1.00 35.81 402 ASP B C 1
ATOM 5769 O O . ASP B 1 414 ? 100.542 143.800 135.857 1.00 39.92 402 ASP B O 1
ATOM 5774 N N . VAL B 1 415 ? 100.811 141.590 136.241 1.00 30.55 403 VAL B N 1
ATOM 5775 C CA . VAL B 1 415 ? 101.809 141.397 135.194 1.00 33.93 403 VAL B CA 1
ATOM 5776 C C . VAL B 1 415 ? 101.291 140.460 134.109 1.00 35.35 403 VAL B C 1
ATOM 5777 O O . VAL B 1 415 ? 102.057 139.668 133.548 1.00 34.15 403 VAL B O 1
ATOM 5781 N N . ARG B 1 416 ? 99.994 140.526 133.823 1.00 40.07 404 ARG B N 1
ATOM 5782 C CA . ARG B 1 416 ? 99.428 139.721 132.748 1.00 41.85 404 ARG B CA 1
ATOM 5783 C C . ARG B 1 416 ? 100.120 140.061 131.429 1.00 43.32 404 ARG B C 1
ATOM 5784 O O . ARG B 1 416 ? 100.247 141.244 131.088 1.00 45.40 404 ARG B O 1
ATOM 5792 N N . PRO B 1 417 ? 100.580 139.068 130.668 1.00 37.17 405 PRO B N 1
ATOM 5793 C CA . PRO B 1 417 ? 101.460 139.336 129.525 1.00 37.18 405 PRO B CA 1
ATOM 5794 C C . PRO B 1 417 ? 100.767 139.891 128.289 1.00 39.74 405 PRO B C 1
ATOM 5795 O O . PRO B 1 417 ? 101.449 140.154 127.295 1.00 47.20 405 PRO B O 1
ATOM 5799 N N . GLU B 1 418 ? 99.449 140.082 128.307 1.00 43.95 406 GLU B N 1
ATOM 5800 C CA . GLU B 1 418 ? 98.720 140.545 127.132 1.00 41.80 406 GLU B CA 1
ATOM 5801 C C . GLU B 1 418 ? 98.419 142.038 127.169 1.00 43.25 406 GLU B C 1
ATOM 5802 O O . GLU B 1 418 ? 97.715 142.537 126.285 1.00 47.97 406 GLU B O 1
ATOM 5808 N N . GLN B 1 419 ? 98.927 142.762 128.160 1.00 37.51 407 GLN B N 1
ATOM 5809 C CA . GLN B 1 419 ? 98.674 144.189 128.280 1.00 39.40 407 GLN B CA 1
ATOM 5810 C C . GLN B 1 419 ? 99.856 144.994 127.754 1.00 37.69 407 GLN B C 1
ATOM 5811 O O . GLN B 1 419 ? 100.994 144.519 127.703 1.00 39.13 407 GLN B O 1
ATOM 5817 N N . ALA B 1 420 ? 99.567 146.228 127.355 1.00 32.08 408 ALA B N 1
ATOM 5818 C CA . ALA B 1 420 ? 100.609 147.139 126.914 1.00 33.34 408 ALA B CA 1
ATOM 5819 C C . ALA B 1 420 ? 101.450 147.604 128.100 1.00 39.08 408 ALA B C 1
ATOM 5820 O O . ALA B 1 420 ? 101.023 147.564 129.256 1.00 45.50 408 ALA B O 1
ATOM 5822 N N . PHE B 1 421 ? 102.672 148.046 127.795 1.00 35.46 409 PHE B N 1
ATOM 5823 C CA . PHE B 1 421 ? 103.561 148.544 128.839 1.00 28.83 409 PHE B CA 1
ATOM 5824 C C . PHE B 1 421 ? 103.035 149.833 129.461 1.00 27.00 409 PHE B C 1
ATOM 5825 O O . PHE B 1 421 ? 103.326 150.119 130.628 1.00 36.45 409 PHE B O 1
ATOM 5833 N N . ASP B 1 422 ? 102.266 150.620 128.704 1.00 30.62 410 ASP B N 1
ATOM 5834 C CA . ASP B 1 422 ? 101.722 151.866 129.240 1.00 35.71 410 ASP B CA 1
ATOM 5835 C C . ASP B 1 422 ? 100.685 151.598 130.325 1.00 41.10 410 ASP B C 1
ATOM 5836 O O . ASP B 1 422 ? 100.585 152.355 131.299 1.00 43.86 410 ASP B O 1
ATOM 5841 N N . ASP B 1 423 ? 99.897 150.532 130.169 1.00 38.94 411 ASP B N 1
ATOM 5842 C CA . ASP B 1 423 ? 98.959 150.151 131.219 1.00 38.05 411 ASP B CA 1
ATOM 5843 C C . ASP B 1 423 ? 99.699 149.775 132.496 1.00 39.53 411 ASP B C 1
ATOM 5844 O O . ASP B 1 423 ? 99.288 150.156 133.601 1.00 42.63 411 ASP B O 1
ATOM 5849 N N . LEU B 1 424 ? 100.800 149.033 132.361 1.00 34.27 412 LEU B N 1
ATOM 5850 C CA . LEU B 1 424 ? 101.624 148.704 133.518 1.00 29.27 412 LEU B CA 1
ATOM 5851 C C . LEU B 1 424 ? 102.213 149.960 134.144 1.00 31.49 412 LEU B C 1
ATOM 5852 O O . LEU B 1 424 ? 102.312 150.059 135.371 1.00 38.55 412 LEU B O 1
ATOM 5857 N N . LEU B 1 425 ? 102.609 150.930 133.318 1.00 27.75 413 LEU B N 1
ATOM 5858 C CA . LEU B 1 425 ? 103.144 152.181 133.849 1.00 29.47 413 LEU B CA 1
ATOM 5859 C C . LEU B 1 425 ? 102.093 152.935 134.655 1.00 31.84 413 LEU B C 1
ATOM 5860 O O . LEU B 1 425 ? 102.385 153.454 135.738 1.00 44.46 413 LEU B O 1
ATOM 5865 N N . ALA B 1 426 ? 100.863 153.007 134.141 1.00 35.61 414 ALA B N 1
ATOM 5866 C CA . ALA B 1 426 ? 99.797 153.692 134.869 1.00 36.19 414 ALA B CA 1
ATOM 5867 C C . ALA B 1 426 ? 99.465 152.974 136.174 1.00 32.53 414 ALA B C 1
ATOM 5868 O O . ALA B 1 426 ? 99.263 153.615 137.217 1.00 30.03 414 ALA B O 1
ATOM 5870 N N . GLN B 1 427 ? 99.402 151.640 136.134 1.00 30.39 415 GLN B N 1
ATOM 5871 C CA . GLN B 1 427 ? 99.145 150.876 137.349 1.00 29.51 415 GLN B CA 1
ATOM 5872 C C . GLN B 1 427 ? 100.250 151.088 138.377 1.00 37.13 415 GLN B C 1
ATOM 5873 O O . GLN B 1 427 ? 99.976 151.250 139.573 1.00 39.18 415 GLN B O 1
ATOM 5879 N N . ALA B 1 428 ? 101.508 151.090 137.926 1.00 30.46 416 ALA B N 1
ATOM 5880 C CA . ALA B 1 428 ? 102.626 151.334 138.828 1.00 25.95 416 ALA B CA 1
ATOM 5881 C C . ALA B 1 428 ? 102.560 152.734 139.418 1.00 30.88 416 ALA B C 1
ATOM 5882 O O . ALA B 1 428 ? 102.880 152.931 140.593 1.00 40.40 416 ALA B O 1
ATOM 5884 N N . GLN B 1 429 ? 102.153 153.721 138.618 1.00 29.05 417 GLN B N 1
ATOM 5885 C CA . GLN B 1 429 ? 102.016 155.080 139.133 1.00 31.21 417 GLN B CA 1
ATOM 5886 C C . GLN B 1 429 ? 100.968 155.143 140.239 1.00 35.77 417 GLN B C 1
ATOM 5887 O O . GLN B 1 429 ? 101.200 155.739 141.299 1.00 36.76 417 GLN B O 1
ATOM 5893 N N . ARG B 1 430 ? 99.810 154.516 140.012 1.00 36.72 418 ARG B N 1
ATOM 5894 C CA . ARG B 1 430 ? 98.762 154.509 141.031 1.00 35.75 418 ARG B CA 1
ATOM 5895 C C . ARG B 1 430 ? 99.237 153.815 142.305 1.00 35.95 418 ARG B C 1
ATOM 5896 O O . ARG B 1 430 ? 99.044 154.324 143.422 1.00 38.08 418 ARG B O 1
ATOM 5904 N N . VAL B 1 431 ? 99.868 152.648 142.152 1.00 28.45 419 VAL B N 1
ATOM 5905 C CA . VAL B 1 431 ? 100.319 151.878 143.307 1.00 27.60 419 VAL B CA 1
ATOM 5906 C C . VAL B 1 431 ? 101.380 152.649 144.083 1.00 28.04 419 VAL B C 1
ATOM 5907 O O . VAL B 1 431 ? 101.368 152.675 145.319 1.00 37.02 419 VAL B O 1
ATOM 5911 N N . THR B 1 432 ? 102.314 153.285 143.372 1.00 27.00 420 THR B N 1
ATOM 5912 C CA . THR B 1 432 ? 103.360 154.057 144.030 1.00 30.24 420 THR B CA 1
ATOM 5913 C C . THR B 1 432 ? 102.781 155.253 144.774 1.00 29.58 420 THR B C 1
ATOM 5914 O O . THR B 1 432 ? 103.211 155.563 145.891 1.00 28.92 420 THR B O 1
ATOM 5918 N N . ALA B 1 433 ? 101.799 155.935 144.178 1.00 31.02 421 ALA B N 1
ATOM 5919 C CA . ALA B 1 433 ? 101.164 157.056 144.865 1.00 29.05 421 ALA B CA 1
ATOM 5920 C C . ALA B 1 433 ? 100.498 156.599 146.158 1.00 31.50 421 ALA B C 1
ATOM 5921 O O . ALA B 1 433 ? 100.659 157.227 147.214 1.00 32.56 421 ALA B O 1
ATOM 5923 N N . ALA B 1 434 ? 99.756 155.490 146.097 1.00 37.78 422 ALA B N 1
ATOM 5924 C CA . ALA B 1 434 ? 99.090 154.992 147.299 1.00 33.05 422 ALA B CA 1
ATOM 5925 C C . ALA B 1 434 ? 100.100 154.563 148.362 1.00 41.23 422 ALA B C 1
ATOM 5926 O O . ALA B 1 434 ? 99.944 154.881 149.551 1.00 43.41 422 ALA B O 1
ATOM 5928 N N . ALA B 1 435 ? 101.153 153.853 147.952 1.00 33.03 423 ALA B N 1
ATOM 5929 C CA . ALA B 1 435 ? 102.164 153.413 148.908 1.00 28.73 423 ALA B CA 1
ATOM 5930 C C . ALA B 1 435 ? 102.857 154.600 149.560 1.00 33.91 423 ALA B C 1
ATOM 5931 O O . ALA B 1 435 ? 103.128 154.583 150.766 1.00 39.31 423 ALA B O 1
ATOM 5933 N N . HIS B 1 436 ? 103.152 155.641 148.781 1.00 35.20 424 HIS B N 1
ATOM 5934 C CA . HIS B 1 436 ? 103.809 156.815 149.340 1.00 34.07 424 HIS B CA 1
ATOM 5935 C C . HIS B 1 436 ? 102.884 157.595 150.261 1.00 38.22 424 HIS B C 1
ATOM 5936 O O . HIS B 1 436 ? 103.355 158.234 151.208 1.00 40.66 424 HIS B O 1
ATOM 5943 N N . GLU B 1 437 ? 101.574 157.563 150.012 1.00 44.50 425 GLU B N 1
ATOM 5944 C CA . GLU B 1 437 ? 100.673 158.225 150.947 1.00 43.66 425 GLU B CA 1
ATOM 5945 C C . GLU B 1 437 ? 100.337 157.361 152.157 1.00 45.82 425 GLU B C 1
ATOM 5946 O O . GLU B 1 437 ? 99.704 157.860 153.093 1.00 46.32 425 GLU B O 1
ATOM 5952 N N . HIS B 1 438 ? 100.748 156.093 152.174 1.00 44.93 426 HIS B N 1
ATOM 5953 C CA . HIS B 1 438 ? 100.546 155.222 153.334 1.00 39.05 426 HIS B CA 1
ATOM 5954 C C . HIS B 1 438 ? 101.865 154.600 153.790 1.00 40.85 426 HIS B C 1
ATOM 5955 O O . HIS B 1 438 ? 101.970 153.387 153.986 1.00 45.81 426 HIS B O 1
ATOM 5962 N N . LYS B 1 439 ? 102.898 155.425 153.975 1.00 34.26 427 LYS B N 1
ATOM 5963 C CA . LYS B 1 439 ? 104.249 154.932 154.223 1.00 32.11 427 LYS B CA 1
ATOM 5964 C C . LYS B 1 439 ? 104.750 155.164 155.648 1.00 38.33 427 LYS B C 1
ATOM 5965 O O . LYS B 1 439 ? 105.936 154.940 155.913 1.00 38.64 427 LYS B O 1
ATOM 5971 N N . GLU B 1 440 ? 103.892 155.588 156.575 1.00 43.76 428 GLU B N 1
ATOM 5972 C CA . GLU B 1 440 ? 104.364 155.877 157.927 1.00 37.82 428 GLU B CA 1
ATOM 5973 C C . GLU B 1 440 ? 104.419 154.652 158.833 1.00 39.34 428 GLU B C 1
ATOM 5974 O O . GLU B 1 440 ? 105.249 154.612 159.748 1.00 43.49 428 GLU B O 1
ATOM 5980 N N . VAL B 1 441 ? 103.567 153.659 158.613 1.00 40.41 429 VAL B N 1
ATOM 5981 C CA . VAL B 1 441 ? 103.561 152.478 159.488 1.00 38.24 429 VAL B CA 1
ATOM 5982 C C . VAL B 1 441 ? 104.802 151.634 159.209 1.00 40.93 429 VAL B C 1
ATOM 5983 O O . VAL B 1 441 ? 105.144 151.406 158.035 1.00 43.43 429 VAL B O 1
ATOM 5987 N N . PRO B 1 442 ? 105.521 151.178 160.234 1.00 40.88 430 PRO B N 1
ATOM 5988 C CA . PRO B 1 442 ? 106.719 150.367 159.990 1.00 33.59 430 PRO B CA 1
ATOM 5989 C C . PRO B 1 442 ? 106.385 149.023 159.360 1.00 35.75 430 PRO B C 1
ATOM 5990 O O . PRO B 1 442 ? 105.307 148.460 159.566 1.00 39.84 430 PRO B O 1
ATOM 5994 N N . PHE B 1 443 ? 107.338 148.514 158.576 1.00 31.92 431 PHE B N 1
ATOM 5995 C CA . PHE B 1 443 ? 107.158 147.225 157.914 1.00 25.68 431 PHE B CA 1
ATOM 5996 C C . PHE B 1 443 ? 107.102 146.079 158.916 1.00 33.62 431 PHE B C 1
ATOM 5997 O O . PHE B 1 443 ? 106.416 145.078 158.674 1.00 34.49 431 PHE B O 1
ATOM 6005 N N . ALA B 1 444 ? 107.814 146.202 160.039 1.00 42.60 432 ALA B N 1
ATOM 6006 C CA . ALA B 1 444 ? 107.788 145.154 161.054 1.00 36.55 432 ALA B CA 1
ATOM 6007 C C . ALA B 1 444 ? 106.398 145.001 161.657 1.00 41.07 432 ALA B C 1
ATOM 6008 O O . ALA B 1 444 ? 105.961 143.882 161.953 1.00 42.62 432 ALA B O 1
ATOM 6010 N N . ASP B 1 445 ? 105.689 146.115 161.855 1.00 42.06 433 ASP B N 1
ATOM 6011 C CA . ASP B 1 445 ? 104.319 146.042 162.355 1.00 40.50 433 ASP B CA 1
ATOM 6012 C C . ASP B 1 445 ? 103.415 145.305 161.374 1.00 41.88 433 ASP B C 1
ATOM 6013 O O . ASP B 1 445 ? 102.576 144.491 161.780 1.00 41.64 433 ASP B O 1
ATOM 6018 N N . LEU B 1 446 ? 103.570 145.581 160.078 1.00 35.37 434 LEU B N 1
ATOM 6019 C CA . LEU B 1 446 ? 102.785 144.874 159.072 1.00 36.24 434 LEU B CA 1
ATOM 6020 C C . LEU B 1 446 ? 103.125 143.390 159.051 1.00 36.15 434 LEU B C 1
ATOM 6021 O O . LEU B 1 446 ? 102.240 142.550 158.860 1.00 35.22 434 LEU B O 1
ATOM 6026 N N . VAL B 1 447 ? 104.403 143.049 159.237 1.00 36.56 435 VAL B N 1
ATOM 6027 C CA . VAL B 1 447 ? 104.793 141.642 159.292 1.00 39.63 435 VAL B CA 1
ATOM 6028 C C . VAL B 1 447 ? 104.147 140.958 160.489 1.00 36.97 435 VAL B C 1
ATOM 6029 O O . VAL B 1 447 ? 103.627 139.840 160.381 1.00 40.92 435 VAL B O 1
ATOM 6033 N N . ARG B 1 448 ? 104.168 141.618 161.649 1.00 38.52 436 ARG B N 1
ATOM 6034 C CA . ARG B 1 448 ? 103.569 141.035 162.845 1.00 41.25 436 ARG B CA 1
ATOM 6035 C C . ARG B 1 448 ? 102.064 140.857 162.682 1.00 43.96 436 ARG B C 1
ATOM 6036 O O . ARG B 1 448 ? 101.505 139.835 163.096 1.00 45.40 436 ARG B O 1
ATOM 6044 N N . ASP B 1 449 ? 101.391 141.842 162.084 1.00 45.02 437 ASP B N 1
ATOM 6045 C CA . ASP B 1 449 ? 99.938 141.766 161.952 1.00 44.08 437 ASP B CA 1
ATOM 6046 C C . ASP B 1 449 ? 99.517 140.742 160.904 1.00 47.21 437 ASP B C 1
ATOM 6047 O O . ASP B 1 449 ? 98.594 139.953 161.137 1.00 49.82 437 ASP B O 1
ATOM 6052 N N . LEU B 1 450 ? 100.178 140.734 159.746 1.00 44.54 438 LEU B N 1
ATOM 6053 C CA . LEU B 1 450 ? 99.733 139.920 158.621 1.00 41.31 438 LEU B CA 1
ATOM 6054 C C . LEU B 1 450 ? 100.393 138.550 158.568 1.00 41.49 438 LEU B C 1
ATOM 6055 O O . LEU B 1 450 ? 99.819 137.620 157.992 1.00 41.13 438 LEU B O 1
ATOM 6060 N N . VAL B 1 451 ? 101.580 138.399 159.148 1.00 44.95 439 VAL B N 1
ATOM 6061 C CA . VAL B 1 451 ? 102.292 137.123 159.123 1.00 43.65 439 VAL B CA 1
ATOM 6062 C C . VAL B 1 451 ? 102.605 136.711 160.557 1.00 48.07 439 VAL B C 1
ATOM 6063 O O . VAL B 1 451 ? 103.711 136.977 161.050 1.00 49.02 439 VAL B O 1
ATOM 6067 N N . PRO B 1 452 ? 101.666 136.074 161.263 1.00 51.63 440 PRO B N 1
ATOM 6068 C CA . PRO B 1 452 ? 101.957 135.669 162.651 1.00 49.49 440 PRO B CA 1
ATOM 6069 C C . PRO B 1 452 ? 103.083 134.654 162.756 1.00 50.59 440 PRO B C 1
ATOM 6070 O O . PRO B 1 452 ? 104.055 134.883 163.486 1.00 53.33 440 PRO B O 1
ATOM 6074 N N . GLU B 1 453 ? 102.981 133.534 162.044 1.00 53.81 441 GLU B N 1
ATOM 6075 C CA . GLU B 1 453 ? 104.036 132.527 162.041 1.00 54.60 441 GLU B CA 1
ATOM 6076 C C . GLU B 1 453 ? 104.779 132.552 160.711 1.00 53.26 441 GLU B C 1
ATOM 6077 O O . GLU B 1 453 ? 104.204 132.183 159.674 1.00 54.92 441 GLU B O 1
ATOM 6083 N N . PRO B 1 454 ? 106.029 133.005 160.678 1.00 47.81 442 PRO B N 1
ATOM 6084 C CA . PRO B 1 454 ? 106.756 133.071 159.406 1.00 45.10 442 PRO B CA 1
ATOM 6085 C C . PRO B 1 454 ? 107.477 131.768 159.098 1.00 45.16 442 PRO B C 1
ATOM 6086 O O . PRO B 1 454 ? 108.053 131.125 159.979 1.00 44.29 442 PRO B O 1
ATOM 6090 N N . ASP B 1 455 ? 107.439 131.386 157.831 1.00 43.60 443 ASP B N 1
ATOM 6091 C CA . ASP B 1 455 ? 108.178 130.218 157.369 1.00 40.28 443 ASP B CA 1
ATOM 6092 C C . ASP B 1 455 ? 109.655 130.572 157.255 1.00 40.91 443 ASP B C 1
ATOM 6093 O O . ASP B 1 455 ? 109.999 131.518 156.535 1.00 40.06 443 ASP B O 1
ATOM 6098 N N . PRO B 1 456 ? 110.557 129.857 157.935 1.00 38.83 444 PRO B N 1
ATOM 6099 C CA . PRO B 1 456 ? 111.988 130.186 157.841 1.00 36.66 444 PRO B CA 1
ATOM 6100 C C . PRO B 1 456 ? 112.600 129.920 156.474 1.00 36.14 444 PRO B C 1
ATOM 6101 O O . PRO B 1 456 ? 113.788 130.203 156.284 1.00 31.21 444 PRO B O 1
ATOM 6105 N N . ALA B 1 457 ? 111.835 129.384 155.521 1.00 39.43 445 ALA B N 1
ATOM 6106 C CA . ALA B 1 457 ? 112.368 129.116 154.192 1.00 35.60 445 ALA B CA 1
ATOM 6107 C C . ALA B 1 457 ? 112.498 130.379 153.349 1.00 39.57 445 ALA B C 1
ATOM 6108 O O . ALA B 1 457 ? 113.345 130.431 152.451 1.00 41.60 445 ALA B O 1
ATOM 6110 N N . TYR B 1 458 ? 111.683 131.399 153.613 1.00 34.23 446 TYR B N 1
ATOM 6111 C CA . TYR B 1 458 ? 111.666 132.587 152.772 1.00 25.97 446 TYR B CA 1
ATOM 6112 C C . TYR B 1 458 ? 111.324 133.810 153.611 1.00 31.76 446 TYR B C 1
ATOM 6113 O O . TYR B 1 458 ? 110.810 133.700 154.727 1.00 36.44 446 TYR B O 1
ATOM 6122 N N . SER B 1 459 ? 111.623 134.987 153.051 1.00 33.02 447 SER B N 1
ATOM 6123 C CA . SER B 1 459 ? 111.352 136.260 153.698 1.00 20.93 447 SER B CA 1
ATOM 6124 C C . SER B 1 459 ? 109.860 136.586 153.642 1.00 28.15 447 SER B C 1
ATOM 6125 O O . SER B 1 459 ? 109.160 136.167 152.716 1.00 34.44 447 SER B O 1
ATOM 6128 N N . PRO B 1 460 ? 109.349 137.330 154.623 1.00 24.17 448 PRO B N 1
ATOM 6129 C CA . PRO B 1 460 ? 107.903 137.579 154.682 1.00 25.06 448 PRO B CA 1
ATOM 6130 C C . PRO B 1 460 ? 107.451 138.709 153.768 1.00 22.75 448 PRO B C 1
ATOM 6131 O O . PRO B 1 460 ? 108.136 139.722 153.602 1.00 31.25 448 PRO B O 1
ATOM 6135 N N . LEU B 1 461 ? 106.287 138.495 153.150 1.00 21.89 449 LEU B N 1
ATOM 6136 C CA . LEU B 1 461 ? 105.493 139.509 152.458 1.00 20.28 449 LEU B CA 1
ATOM 6137 C C . LEU B 1 461 ? 106.086 139.958 151.126 1.00 22.67 449 LEU B C 1
ATOM 6138 O O . LEU B 1 461 ? 105.411 140.649 150.357 1.00 30.90 449 LEU B O 1
ATOM 6143 N N . PHE B 1 462 ? 107.321 139.558 150.833 1.00 17.54 450 PHE B N 1
ATOM 6144 C CA . PHE B 1 462 ? 107.942 139.786 149.533 1.00 10.71 450 PHE B CA 1
ATOM 6145 C C . PHE B 1 462 ? 109.287 139.079 149.513 1.00 18.34 450 PHE B C 1
ATOM 6146 O O . PHE B 1 462 ? 109.940 138.934 150.550 1.00 17.25 450 PHE B O 1
ATOM 6154 N N . GLN B 1 463 ? 109.688 138.636 148.322 1.00 19.50 451 GLN B N 1
ATOM 6155 C CA . GLN B 1 463 ? 110.947 137.933 148.140 1.00 14.14 451 GLN B CA 1
ATOM 6156 C C . GLN B 1 463 ? 111.910 138.638 147.198 1.00 18.00 451 GLN B C 1
ATOM 6157 O O . GLN B 1 463 ? 113.084 138.256 147.148 1.00 25.04 451 GLN B O 1
ATOM 6163 N N . VAL B 1 464 ? 111.457 139.645 146.455 1.00 18.19 452 VAL B N 1
ATOM 6164 C CA . VAL B 1 464 ? 112.308 140.423 145.565 1.00 8.90 452 VAL B CA 1
ATOM 6165 C C . VAL B 1 464 ? 112.223 141.885 145.977 1.00 9.55 452 VAL B C 1
ATOM 6166 O O . VAL B 1 464 ? 111.172 142.354 146.425 1.00 16.50 452 VAL B O 1
ATOM 6170 N N . MET B 1 465 ? 113.336 142.601 145.834 1.00 8.34 453 MET B N 1
ATOM 6171 C CA . MET B 1 465 ? 113.420 143.999 146.228 1.00 9.75 453 MET B CA 1
ATOM 6172 C C . MET B 1 465 ? 114.039 144.819 145.106 1.00 11.23 453 MET B C 1
ATOM 6173 O O . MET B 1 465 ? 115.022 144.401 144.487 1.00 11.05 453 MET B O 1
ATOM 6178 N N . PHE B 1 466 ? 113.457 145.987 144.848 1.00 8.68 454 PHE B N 1
ATOM 6179 C CA . PHE B 1 466 ? 113.990 146.945 143.890 1.00 7.89 454 PHE B CA 1
ATOM 6180 C C . PHE B 1 466 ? 114.275 148.257 144.607 1.00 5.48 454 PHE B C 1
ATOM 6181 O O . PHE B 1 466 ? 113.403 148.790 145.300 1.00 14.42 454 PHE B O 1
ATOM 6189 N N . ASN B 1 467 ? 115.489 148.776 144.438 1.00 11.92 455 ASN B N 1
ATOM 6190 C CA . ASN B 1 467 ? 115.899 150.014 145.091 1.00 21.79 455 ASN B CA 1
ATOM 6191 C C . ASN B 1 467 ? 116.620 150.903 144.090 1.00 13.26 455 ASN B C 1
ATOM 6192 O O . ASN B 1 467 ? 117.639 150.501 143.521 1.00 23.55 455 ASN B O 1
ATOM 6197 N N . LEU B 1 468 ? 116.094 152.108 143.881 1.00 6.08 456 LEU B N 1
ATOM 6198 C CA . LEU B 1 468 ? 116.745 153.128 143.062 1.00 12.06 456 LEU B CA 1
ATOM 6199 C C . LEU B 1 468 ? 117.434 154.109 144.006 1.00 25.26 456 LEU B C 1
ATOM 6200 O O . LEU B 1 468 ? 116.780 154.943 144.638 1.00 30.77 456 LEU B O 1
ATOM 6205 N N . VAL B 1 469 ? 118.753 154.006 144.099 1.00 28.26 457 VAL B N 1
ATOM 6206 C CA . VAL B 1 469 ? 119.521 154.859 145.014 1.00 20.43 457 VAL B CA 1
ATOM 6207 C C . VAL B 1 469 ? 119.521 156.290 144.486 1.00 27.39 457 VAL B C 1
ATOM 6208 O O . VAL B 1 469 ? 119.745 156.500 143.280 1.00 31.91 457 VAL B O 1
ATOM 6212 N N . PRO B 1 470 ? 119.263 157.293 145.325 1.00 42.42 458 PRO B N 1
ATOM 6213 C CA . PRO B 1 470 ? 119.321 158.681 144.851 1.00 42.43 458 PRO B CA 1
ATOM 6214 C C . PRO B 1 470 ? 120.713 159.040 144.353 1.00 44.06 458 PRO B C 1
ATOM 6215 O O . PRO B 1 470 ? 121.725 158.606 144.907 1.00 36.74 458 PRO B O 1
ATOM 6219 N N . ALA B 1 471 ? 120.753 159.844 143.296 1.00 47.88 459 ALA B N 1
ATOM 6220 C CA . ALA B 1 471 ? 122.011 160.237 142.672 1.00 43.27 459 ALA B CA 1
ATOM 6221 C C . ALA B 1 471 ? 122.838 161.130 143.592 1.00 51.46 459 ALA B C 1
ATOM 6222 O O . ALA B 1 471 ? 122.313 161.730 144.530 1.00 52.57 459 ALA B O 1
ATOM 6224 N N . VAL B 1 472 ? 124.135 161.212 143.316 1.00 54.19 460 VAL B N 1
ATOM 6225 C CA . VAL B 1 472 ? 125.039 162.030 144.116 1.00 50.00 460 VAL B CA 1
ATOM 6226 C C . ASP B 1 481 ? 145.272 169.635 143.172 1.00 45.69 469 ASP B C 1
ATOM 6227 O O . ASP B 1 481 ? 145.121 169.316 141.993 1.00 43.29 469 ASP B O 1
ATOM 6228 N N . PRO B 1 482 ? 145.794 170.805 143.548 1.00 49.62 470 PRO B N 1
ATOM 6229 C CA . PRO B 1 482 ? 147.247 170.944 143.713 1.00 47.34 470 PRO B CA 1
ATOM 6230 C C . PRO B 1 482 ? 147.804 169.942 144.711 1.00 47.55 470 PRO B C 1
ATOM 6231 O O . PRO B 1 482 ? 148.684 169.141 144.378 1.00 47.00 470 PRO B O 1
ATOM 6235 N N . GLY B 1 483 ? 147.299 169.985 145.940 1.00 40.78 471 GLY B N 1
ATOM 6236 C CA . GLY B 1 483 ? 147.663 169.011 146.950 1.00 45.61 471 GLY B CA 1
ATOM 6237 C C . GLY B 1 483 ? 146.499 168.109 147.302 1.00 46.37 471 GLY B C 1
ATOM 6238 O O . GLY B 1 483 ? 146.480 167.488 148.369 1.00 42.47 471 GLY B O 1
ATOM 6239 N N . ALA B 1 484 ? 145.519 168.039 146.405 1.00 42.67 472 ALA B N 1
ATOM 6240 C CA . ALA B 1 484 ? 144.303 167.283 146.662 1.00 44.01 472 ALA B CA 1
ATOM 6241 C C . ALA B 1 484 ? 144.594 165.791 146.771 1.00 45.52 472 ALA B C 1
ATOM 6242 O O . ALA B 1 484 ? 145.475 165.252 146.096 1.00 41.90 472 ALA B O 1
ATOM 6244 N N . LEU B 1 485 ? 143.843 165.127 147.642 1.00 34.01 473 LEU B N 1
ATOM 6245 C CA . LEU B 1 485 ? 143.957 163.693 147.842 1.00 24.89 473 LEU B CA 1
ATOM 6246 C C . LEU B 1 485 ? 143.026 162.949 146.891 1.00 27.67 473 LEU B C 1
ATOM 6247 O O . LEU B 1 485 ? 142.085 163.515 146.331 1.00 31.98 473 LEU B O 1
ATOM 6252 N N . GLY B 1 486 ? 143.303 161.662 146.712 1.00 17.63 474 GLY B N 1
ATOM 6253 C CA . GLY B 1 486 ? 142.473 160.800 145.895 1.00 15.28 474 GLY B CA 1
ATOM 6254 C C . GLY B 1 486 ? 141.816 159.733 146.748 1.00 16.75 474 GLY B C 1
ATOM 6255 O O . GLY B 1 486 ? 142.357 159.317 147.772 1.00 19.92 474 GLY B O 1
ATOM 6256 N N . PHE B 1 487 ? 140.639 159.291 146.314 1.00 17.38 475 PHE B N 1
ATOM 6257 C CA . PHE B 1 487 ? 139.855 158.308 147.053 1.00 20.81 475 PHE B CA 1
ATOM 6258 C C . PHE B 1 487 ? 139.379 157.227 146.098 1.00 18.59 475 PHE B C 1
ATOM 6259 O O . PHE B 1 487 ? 138.699 157.522 145.111 1.00 25.17 475 PHE B O 1
ATOM 6266 N N . VAL B 1 488 ? 139.741 155.981 146.390 1.00 13.07 476 VAL B N 1
ATOM 6267 C CA . VAL B 1 488 ? 139.282 154.832 145.615 1.00 19.83 476 VAL B CA 1
ATOM 6268 C C . VAL B 1 488 ? 138.514 153.899 146.543 1.00 21.94 476 VAL B C 1
ATOM 6269 O O . VAL B 1 488 ? 139.103 153.329 147.473 1.00 27.03 476 VAL B O 1
ATOM 6273 N N . PRO B 1 489 ? 137.207 153.729 146.345 1.00 21.23 477 PRO B N 1
ATOM 6274 C CA . PRO B 1 489 ? 136.448 152.799 147.190 1.00 18.11 477 PRO B CA 1
ATOM 6275 C C . PRO B 1 489 ? 136.959 151.372 147.053 1.00 23.35 477 PRO B C 1
ATOM 6276 O O . PRO B 1 489 ? 137.353 150.933 145.971 1.00 34.13 477 PRO B O 1
ATOM 6280 N N . LEU B 1 490 ? 136.951 150.650 148.171 1.00 20.34 478 LEU B N 1
ATOM 6281 C CA . LEU B 1 490 ? 137.357 149.253 148.148 1.00 12.92 478 LEU B CA 1
ATOM 6282 C C . LEU B 1 490 ? 136.134 148.347 148.114 1.00 20.05 478 LEU B C 1
ATOM 6283 O O . LEU B 1 490 ? 135.118 148.652 148.749 1.00 29.94 478 LEU B O 1
ATOM 6288 N N . PRO B 1 491 ? 136.198 147.233 147.384 1.00 36.08 479 PRO B N 1
ATOM 6289 C CA . PRO B 1 491 ? 135.048 146.317 147.322 1.00 37.28 479 PRO B CA 1
ATOM 6290 C C . PRO B 1 491 ? 134.840 145.615 148.657 1.00 38.38 479 PRO B C 1
ATOM 6291 O O . PRO B 1 491 ? 135.751 144.973 149.183 1.00 35.69 479 PRO B O 1
ATOM 6295 N N . THR B 1 492 ? 133.631 145.742 149.204 1.00 43.24 480 THR B N 1
ATOM 6296 C CA . THR B 1 492 ? 133.254 145.102 150.465 1.00 46.61 480 THR B CA 1
ATOM 6297 C C . THR B 1 492 ? 131.952 144.342 150.216 1.00 48.17 480 THR B C 1
ATOM 6298 O O . THR B 1 492 ? 130.859 144.906 150.320 1.00 49.29 480 THR B O 1
ATOM 6302 N N . ASP B 1 493 ? 132.073 143.065 149.864 1.00 52.86 481 ASP B N 1
ATOM 6303 C CA . ASP B 1 493 ? 130.925 142.182 149.708 1.00 52.80 481 ASP B CA 1
ATOM 6304 C C . ASP B 1 493 ? 130.821 141.304 150.948 1.00 54.72 481 ASP B C 1
ATOM 6305 O O . ASP B 1 493 ? 131.732 140.521 151.238 1.00 54.02 481 ASP B O 1
ATOM 6310 N N . SER B 1 494 ? 129.713 141.436 151.677 1.00 48.35 482 SER B N 1
ATOM 6311 C CA . SER B 1 494 ? 129.521 140.675 152.903 1.00 41.79 482 SER B CA 1
ATOM 6312 C C . SER B 1 494 ? 129.011 139.263 152.653 1.00 46.80 482 SER B C 1
ATOM 6313 O O . SER B 1 494 ? 128.929 138.477 153.602 1.00 49.33 482 SER B O 1
ATOM 6316 N N . GLY B 1 495 ? 128.675 138.922 151.411 1.00 42.84 483 GLY B N 1
ATOM 6317 C CA . GLY B 1 495 ? 128.158 137.600 151.124 1.00 41.50 483 GLY B CA 1
ATOM 6318 C C . GLY B 1 495 ? 126.795 137.323 151.708 1.00 46.45 483 GLY B C 1
ATOM 6319 O O . GLY B 1 495 ? 126.448 136.160 151.921 1.00 47.93 483 GLY B O 1
ATOM 6320 N N . THR B 1 496 ? 126.012 138.362 151.979 1.00 36.24 484 THR B N 1
ATOM 6321 C CA . THR B 1 496 ? 124.704 138.227 152.601 1.00 30.86 484 THR B CA 1
ATOM 6322 C C . THR B 1 496 ? 123.616 138.478 151.564 1.00 35.30 484 THR B C 1
ATOM 6323 O O . THR B 1 496 ? 123.790 139.289 150.651 1.00 45.16 484 THR B O 1
ATOM 6327 N N . ALA B 1 497 ? 122.495 137.771 151.706 1.00 22.68 485 ALA B N 1
ATOM 6328 C CA . ALA B 1 497 ? 121.342 137.941 150.822 1.00 22.47 485 ALA B CA 1
ATOM 6329 C C . ALA B 1 497 ? 120.087 137.751 151.666 1.00 22.57 485 ALA B C 1
ATOM 6330 O O . ALA B 1 497 ? 119.719 136.620 151.996 1.00 33.61 485 ALA B O 1
ATOM 6332 N N . LYS B 1 498 ? 119.432 138.860 152.010 1.00 19.28 486 LYS B N 1
ATOM 6333 C CA . LYS B 1 498 ? 118.237 138.814 152.841 1.00 16.55 486 LYS B CA 1
ATOM 6334 C C . LYS B 1 498 ? 116.983 138.444 152.064 1.00 12.45 486 LYS B C 1
ATOM 6335 O O . LYS B 1 498 ? 115.968 138.112 152.685 1.00 26.49 486 LYS B O 1
ATOM 6341 N N . PHE B 1 499 ? 117.022 138.491 150.735 1.00 17.36 487 PHE B N 1
ATOM 6342 C CA . PHE B 1 499 ? 115.889 138.138 149.893 1.00 18.82 487 PHE B CA 1
ATOM 6343 C C . PHE B 1 499 ? 116.370 137.230 148.767 1.00 20.34 487 PHE B C 1
ATOM 6344 O O . PHE B 1 499 ? 117.561 136.932 148.644 1.00 20.95 487 PHE B O 1
ATOM 6352 N N . ASP B 1 500 ? 115.425 136.780 147.939 1.00 15.41 488 ASP B N 1
ATOM 6353 C CA . ASP B 1 500 ? 115.786 135.963 146.785 1.00 16.49 488 ASP B CA 1
ATOM 6354 C C . ASP B 1 500 ? 116.544 136.786 145.750 1.00 16.48 488 ASP B C 1
ATOM 6355 O O . ASP B 1 500 ? 117.597 136.365 145.257 1.00 22.07 488 ASP B O 1
ATOM 6360 N N . LEU B 1 501 ? 116.025 137.964 145.413 1.00 17.77 489 LEU B N 1
ATOM 6361 C CA . LEU B 1 501 ? 116.666 138.855 144.459 1.00 13.77 489 LEU B CA 1
ATOM 6362 C C . LEU B 1 501 ? 116.634 140.274 145.006 1.00 9.99 489 LEU B C 1
ATOM 6363 O O . LEU B 1 501 ? 115.750 140.634 145.787 1.00 16.68 489 LEU B O 1
ATOM 6368 N N . ASN B 1 502 ? 117.613 141.078 144.588 1.00 12.59 490 ASN B N 1
ATOM 6369 C CA . ASN B 1 502 ? 117.727 142.451 145.078 1.00 13.12 490 ASN B CA 1
ATOM 6370 C C . ASN B 1 502 ? 118.462 143.266 144.014 1.00 13.67 490 ASN B C 1
ATOM 6371 O O . ASN B 1 502 ? 119.685 143.165 143.893 1.00 14.52 490 ASN B O 1
ATOM 6376 N N . LEU B 1 503 ? 117.711 144.064 143.261 1.00 7.64 491 LEU B N 1
ATOM 6377 C CA . LEU B 1 503 ? 118.276 144.935 142.239 1.00 8.39 491 LEU B CA 1
ATOM 6378 C C . LEU B 1 503 ? 118.458 146.329 142.823 1.00 11.64 491 LEU B C 1
ATOM 6379 O O . LEU B 1 503 ? 117.480 146.984 143.198 1.00 5.68 491 LEU B O 1
ATOM 6384 N N . VAL B 1 504 ? 119.708 146.777 142.897 1.00 7.81 492 VAL B N 1
ATOM 6385 C CA . VAL B 1 504 ? 120.061 148.079 143.449 1.00 18.87 492 VAL B CA 1
ATOM 6386 C C . VAL B 1 504 ? 120.751 148.864 142.344 1.00 19.84 492 VAL B C 1
ATOM 6387 O O . VAL B 1 504 ? 121.862 148.512 141.928 1.00 24.50 492 VAL B O 1
ATOM 6391 N N . VAL B 1 505 ? 120.103 149.924 141.868 1.00 14.89 493 VAL B N 1
ATOM 6392 C CA . VAL B 1 505 ? 120.623 150.731 140.773 1.00 16.93 493 VAL B CA 1
ATOM 6393 C C . VAL B 1 505 ? 120.664 152.190 141.203 1.00 17.20 493 VAL B C 1
ATOM 6394 O O . VAL B 1 505 ? 119.877 152.635 142.044 1.00 20.84 493 VAL B O 1
ATOM 6398 N N . ARG B 1 506 ? 121.597 152.937 140.617 1.00 18.76 494 ARG B N 1
ATOM 6399 C CA . ARG B 1 506 ? 121.771 154.348 140.923 1.00 24.05 494 ARG B CA 1
ATOM 6400 C C . ARG B 1 506 ? 122.080 155.105 139.639 1.00 26.51 494 ARG B C 1
ATOM 6401 O O . ARG B 1 506 ? 122.586 154.541 138.666 1.00 28.65 494 ARG B O 1
ATOM 6409 N N . GLU B 1 507 ? 121.763 156.396 139.647 1.00 30.79 495 GLU B N 1
ATOM 6410 C CA . GLU B 1 507 ? 121.964 157.242 138.481 1.00 26.91 495 GLU B CA 1
ATOM 6411 C C . GLU B 1 507 ? 123.362 157.844 138.499 1.00 34.90 495 GLU B C 1
ATOM 6412 O O . GLU B 1 507 ? 123.839 158.316 139.535 1.00 43.13 495 GLU B O 1
ATOM 6418 N N . THR B 1 508 ? 124.009 157.825 137.341 1.00 35.41 496 THR B N 1
ATOM 6419 C CA . THR B 1 508 ? 125.378 158.273 137.168 1.00 34.58 496 THR B CA 1
ATOM 6420 C C . THR B 1 508 ? 125.442 159.202 135.965 1.00 39.87 496 THR B C 1
ATOM 6421 O O . THR B 1 508 ? 124.650 159.057 135.028 1.00 43.67 496 THR B O 1
ATOM 6425 N N . PRO B 1 509 ? 126.355 160.179 135.966 1.00 41.45 497 PRO B N 1
ATOM 6426 C CA . PRO B 1 509 ? 126.552 160.992 134.755 1.00 41.76 497 PRO B CA 1
ATOM 6427 C C . PRO B 1 509 ? 126.915 160.182 133.521 1.00 42.83 497 PRO B C 1
ATOM 6428 O O . PRO B 1 509 ? 126.828 160.713 132.407 1.00 47.36 497 PRO B O 1
ATOM 6432 N N . ASP B 1 510 ? 127.325 158.923 133.678 1.00 38.21 498 ASP B N 1
ATOM 6433 C CA . ASP B 1 510 ? 127.627 158.047 132.554 1.00 42.42 498 ASP B CA 1
ATOM 6434 C C . ASP B 1 510 ? 126.583 156.947 132.378 1.00 42.04 498 ASP B C 1
ATOM 6435 O O . ASP B 1 510 ? 126.888 155.893 131.813 1.00 41.59 498 ASP B O 1
ATOM 6440 N N . GLY B 1 511 ? 125.358 157.172 132.849 1.00 31.32 499 GLY B N 1
ATOM 6441 C CA . GLY B 1 511 ? 124.293 156.202 132.685 1.00 27.98 499 GLY B CA 1
ATOM 6442 C C . GLY B 1 511 ? 123.787 155.606 133.982 1.00 30.39 499 GLY B C 1
ATOM 6443 O O . GLY B 1 511 ? 123.777 156.275 135.019 1.00 34.89 499 GLY B O 1
ATOM 6444 N N . LEU B 1 512 ? 123.361 154.347 133.936 1.00 21.85 500 LEU B N 1
ATOM 6445 C CA . LEU B 1 512 ? 122.823 153.645 135.093 1.00 22.98 500 LEU B CA 1
ATOM 6446 C C . LEU B 1 512 ? 123.823 152.596 135.558 1.00 20.26 500 LEU B C 1
ATOM 6447 O O . LEU B 1 512 ? 124.327 151.812 134.748 1.00 28.71 500 LEU B O 1
ATOM 6452 N N . ARG B 1 513 ? 124.106 152.585 136.858 1.00 17.65 501 ARG B N 1
ATOM 6453 C CA . ARG B 1 513 ? 125.043 151.641 137.448 1.00 20.74 501 ARG B CA 1
ATOM 6454 C C . ARG B 1 513 ? 124.421 150.999 138.678 1.00 23.14 501 ARG B C 1
ATOM 6455 O O . ARG B 1 513 ? 123.587 151.601 139.358 1.00 31.11 501 ARG B O 1
ATOM 6463 N N . GLY B 1 514 ? 124.837 149.770 138.959 1.00 12.64 502 GLY B N 1
ATOM 6464 C CA . GLY B 1 514 ? 124.327 149.070 140.121 1.00 13.61 502 GLY B CA 1
ATOM 6465 C C . GLY B 1 514 ? 124.689 147.600 140.070 1.00 19.48 502 GLY B C 1
ATOM 6466 O O . GLY B 1 514 ? 125.625 147.201 139.377 1.00 26.75 502 GLY B O 1
ATOM 6467 N N . TYR B 1 515 ? 123.927 146.805 140.818 1.00 24.52 503 TYR B N 1
ATOM 6468 C CA . TYR B 1 515 ? 124.168 145.373 140.891 1.00 18.37 503 TYR B CA 1
ATOM 6469 C C . TYR B 1 515 ? 122.857 144.649 141.155 1.00 12.93 503 TYR B C 1
ATOM 6470 O O . TYR B 1 515 ? 121.873 145.243 141.603 1.00 17.46 503 TYR B O 1
ATOM 6479 N N . LEU B 1 516 ? 122.858 143.350 140.869 1.00 13.30 504 LEU B N 1
ATOM 6480 C CA . LEU B 1 516 ? 121.721 142.469 141.129 1.00 15.61 504 LEU B CA 1
ATOM 6481 C C . LEU B 1 516 ? 122.186 141.392 142.105 1.00 16.16 504 LEU B C 1
ATOM 6482 O O . LEU B 1 516 ? 122.904 140.465 141.721 1.00 22.33 504 LEU B O 1
ATOM 6487 N N . GLU B 1 517 ? 121.774 141.517 143.364 1.00 19.16 505 GLU B N 1
ATOM 6488 C CA . GLU B 1 517 ? 122.175 140.590 144.413 1.00 19.47 505 GLU B CA 1
ATOM 6489 C C . GLU B 1 517 ? 121.200 139.420 144.474 1.00 11.95 505 GLU B C 1
ATOM 6490 O O . GLU B 1 517 ? 119.981 139.618 144.474 1.00 21.73 505 GLU B O 1
ATOM 6496 N N . TYR B 1 518 ? 121.740 138.205 144.528 1.00 16.28 506 TYR B N 1
ATOM 6497 C CA . TYR B 1 518 ? 120.941 136.991 144.470 1.00 22.78 506 TYR B CA 1
ATOM 6498 C C . TYR B 1 518 ? 121.300 136.074 145.629 1.00 20.30 506 TYR B C 1
ATOM 6499 O O . TYR B 1 518 ? 122.415 136.113 146.152 1.00 31.97 506 TYR B O 1
ATOM 6508 N N . SER B 1 519 ? 120.339 135.243 146.022 1.00 19.62 507 SER B N 1
ATOM 6509 C CA . SER B 1 519 ? 120.585 134.217 147.025 1.00 27.42 507 SER B CA 1
ATOM 6510 C C . SER B 1 519 ? 121.263 133.018 146.374 1.00 28.20 507 SER B C 1
ATOM 6511 O O . SER B 1 519 ? 120.790 132.504 145.356 1.00 29.75 507 SER B O 1
ATOM 6514 N N . THR B 1 520 ? 122.373 132.572 146.963 1.00 26.76 508 THR B N 1
ATOM 6515 C CA . THR B 1 520 ? 123.114 131.447 146.408 1.00 30.49 508 THR B CA 1
ATOM 6516 C C . THR B 1 520 ? 122.483 130.099 146.733 1.00 32.72 508 THR B C 1
ATOM 6517 O O . THR B 1 520 ? 122.880 129.091 146.140 1.00 36.44 508 THR B O 1
ATOM 6521 N N . ASP B 1 521 ? 121.517 130.055 147.653 1.00 34.72 509 ASP B N 1
ATOM 6522 C CA . ASP B 1 521 ? 120.771 128.827 147.898 1.00 25.98 509 ASP B CA 1
ATOM 6523 C C . ASP B 1 521 ? 119.854 128.468 146.738 1.00 25.88 509 ASP B C 1
ATOM 6524 O O . ASP B 1 521 ? 119.362 127.336 146.683 1.00 36.52 509 ASP B O 1
ATOM 6529 N N . LEU B 1 522 ? 119.610 129.399 145.820 1.00 20.96 510 LEU B N 1
ATOM 6530 C CA . LEU B 1 522 ? 118.594 129.229 144.794 1.00 24.79 510 LEU B CA 1
ATOM 6531 C C . LEU B 1 522 ? 119.109 129.344 143.368 1.00 30.84 510 LEU B C 1
ATOM 6532 O O . LEU B 1 522 ? 118.500 128.762 142.468 1.00 26.60 510 LEU B O 1
ATOM 6537 N N . TYR B 1 523 ? 120.199 130.070 143.131 1.00 34.26 511 TYR B N 1
ATOM 6538 C CA . TYR B 1 523 ? 120.565 130.474 141.783 1.00 32.54 511 TYR B CA 1
ATOM 6539 C C . TYR B 1 523 ? 122.042 130.231 141.514 1.00 29.79 511 TYR B C 1
ATOM 6540 O O . TYR B 1 523 ? 122.868 130.208 142.430 1.00 28.53 511 TYR B O 1
ATOM 6549 N N . ALA B 1 524 ? 122.358 130.051 140.236 1.00 36.37 512 ALA B N 1
ATOM 6550 C CA . ALA B 1 524 ? 123.723 130.010 139.736 1.00 31.60 512 ALA B CA 1
ATOM 6551 C C . ALA B 1 524 ? 124.091 131.361 139.134 1.00 29.73 512 ALA B C 1
ATOM 6552 O O . ALA B 1 524 ? 123.226 132.151 138.748 1.00 35.96 512 ALA B O 1
ATOM 6554 N N . ARG B 1 525 ? 125.398 131.622 139.064 1.00 29.89 513 ARG B N 1
ATOM 6555 C CA . ARG B 1 525 ? 125.868 132.929 138.614 1.00 25.36 513 ARG B CA 1
ATOM 6556 C C . ARG B 1 525 ? 125.460 133.209 137.172 1.00 27.96 513 ARG B C 1
ATOM 6557 O O . ARG B 1 525 ? 125.152 134.355 136.819 1.00 34.86 513 ARG B O 1
ATOM 6565 N N . SER B 1 526 ? 125.451 132.178 136.324 1.00 26.33 514 SER B N 1
ATOM 6566 C CA . SER B 1 526 ? 125.115 132.377 134.917 1.00 28.63 514 SER B CA 1
ATOM 6567 C C . SER B 1 526 ? 123.667 132.821 134.745 1.00 32.08 514 SER B C 1
ATOM 6568 O O . SER B 1 526 ? 123.370 133.667 133.892 1.00 35.28 514 SER B O 1
ATOM 6571 N N . THR B 1 527 ? 122.752 132.263 135.542 1.00 29.62 515 THR B N 1
ATOM 6572 C CA . THR B 1 527 ? 121.350 132.660 135.451 1.00 23.67 515 THR B CA 1
ATOM 6573 C C . THR B 1 527 ? 121.167 134.130 135.810 1.00 28.44 515 THR B C 1
ATOM 6574 O O . THR B 1 527 ? 120.434 134.857 135.132 1.00 34.40 515 THR B O 1
ATOM 6578 N N . VAL B 1 528 ? 121.832 134.588 136.872 1.00 29.81 516 VAL B N 1
ATOM 6579 C CA . VAL B 1 528 ? 121.709 135.986 137.272 1.00 27.32 516 VAL B CA 1
ATOM 6580 C C . VAL B 1 528 ? 122.382 136.904 136.259 1.00 25.04 516 VAL B C 1
ATOM 6581 O O . VAL B 1 528 ? 121.903 138.017 136.007 1.00 33.21 516 VAL B O 1
ATOM 6585 N N . ARG B 1 529 ? 123.497 136.467 135.668 1.00 27.35 517 ARG B N 1
ATOM 6586 C CA . ARG B 1 529 ? 124.124 137.243 134.602 1.00 23.44 517 ARG B CA 1
ATOM 6587 C C . ARG B 1 529 ? 123.182 137.401 133.416 1.00 27.05 517 ARG B C 1
ATOM 6588 O O . ARG B 1 529 ? 123.054 138.494 132.846 1.00 38.35 517 ARG B O 1
ATOM 6596 N N . SER B 1 530 ? 122.512 136.312 133.034 1.00 17.07 518 SER B N 1
ATOM 6597 C CA . SER B 1 530 ? 121.541 136.375 131.949 1.00 22.37 518 SER B CA 1
ATOM 6598 C C . SER B 1 530 ? 120.377 137.288 132.308 1.00 28.07 518 SER B C 1
ATOM 6599 O O . SER B 1 530 ? 119.877 138.028 131.456 1.00 23.97 518 SER B O 1
ATOM 6602 N N . MET B 1 531 ? 119.930 137.247 133.566 1.00 25.63 519 MET B N 1
ATOM 6603 C CA . MET B 1 531 ? 118.850 138.131 133.999 1.00 22.35 519 MET B CA 1
ATOM 6604 C C . MET B 1 531 ? 119.259 139.596 133.904 1.00 18.07 519 MET B C 1
ATOM 6605 O O . MET B 1 531 ? 118.476 140.440 133.450 1.00 26.43 519 MET B O 1
ATOM 6610 N N . ALA B 1 532 ? 120.479 139.918 134.338 1.00 12.41 520 ALA B N 1
ATOM 6611 C CA . ALA B 1 532 ? 120.957 141.295 134.257 1.00 22.70 520 ALA B CA 1
ATOM 6612 C C . ALA B 1 532 ? 121.055 141.762 132.810 1.00 22.13 520 ALA B C 1
ATOM 6613 O O . ALA B 1 532 ? 120.633 142.880 132.478 1.00 19.69 520 ALA B O 1
ATOM 6615 N N . ALA B 1 533 ? 121.599 140.916 131.931 1.00 20.84 521 ALA B N 1
ATOM 6616 C CA . ALA B 1 533 ? 121.696 141.282 130.521 1.00 16.35 521 ALA B CA 1
ATOM 6617 C C . ALA B 1 533 ? 120.316 141.448 129.896 1.00 17.22 521 ALA B C 1
ATOM 6618 O O . ALA B 1 533 ? 120.096 142.354 129.081 1.00 19.10 521 ALA B O 1
ATOM 6620 N N . THR B 1 534 ? 119.370 140.585 130.272 1.00 21.88 522 THR B N 1
ATOM 6621 C CA . THR B 1 534 ? 118.011 140.692 129.755 1.00 16.95 522 THR B CA 1
ATOM 6622 C C . THR B 1 534 ? 117.347 141.984 130.214 1.00 11.51 522 THR B C 1
ATOM 6623 O O . THR B 1 534 ? 116.633 142.622 129.442 1.00 16.66 522 THR B O 1
ATOM 6627 N N . TYR B 1 535 ? 117.564 142.381 131.470 1.00 9.96 523 TYR B N 1
ATOM 6628 C CA . TYR B 1 535 ? 117.025 143.653 131.950 1.00 18.00 523 TYR B CA 1
ATOM 6629 C C . TYR B 1 535 ? 117.631 144.834 131.195 1.00 19.86 523 TYR B C 1
ATOM 6630 O O . TYR B 1 535 ? 116.919 145.779 130.810 1.00 9.63 523 TYR B O 1
ATOM 6639 N N . GLU B 1 536 ? 118.948 144.794 130.972 1.00 25.32 524 GLU B N 1
ATOM 6640 C CA . GLU B 1 536 ? 119.611 145.865 130.234 1.00 9.08 524 GLU B CA 1
ATOM 6641 C C . GLU B 1 536 ? 119.067 145.976 128.815 1.00 22.41 524 GLU B C 1
ATOM 6642 O O . GLU B 1 536 ? 118.857 147.084 128.308 1.00 29.93 524 GLU B O 1
ATOM 6648 N N . ARG B 1 537 ? 118.836 144.839 128.156 1.00 14.89 525 ARG B N 1
ATOM 6649 C CA . ARG B 1 537 ? 118.260 144.868 126.815 1.00 7.70 525 ARG B CA 1
ATOM 6650 C C . ARG B 1 537 ? 116.785 145.249 126.840 1.00 23.26 525 ARG B C 1
ATOM 6651 O O . ARG B 1 537 ? 116.282 145.849 125.882 1.00 28.02 525 ARG B O 1
ATOM 6659 N N . LEU B 1 538 ? 116.078 144.905 127.917 1.00 22.05 526 LEU B N 1
ATOM 6660 C CA . LEU B 1 538 ? 114.658 145.212 128.026 1.00 16.71 526 LEU B CA 1
ATOM 6661 C C . LEU B 1 538 ? 114.427 146.708 128.136 1.00 12.34 526 LEU B C 1
ATOM 6662 O O . LEU B 1 538 ? 113.434 147.225 127.619 1.00 16.00 526 LEU B O 1
ATOM 6667 N N . LEU B 1 539 ? 115.328 147.422 128.813 1.00 13.63 527 LEU B N 1
ATOM 6668 C CA . LEU B 1 539 ? 115.205 148.879 128.839 1.00 12.04 527 LEU B CA 1
ATOM 6669 C C . LEU B 1 539 ? 115.290 149.464 127.430 1.00 18.05 527 LEU B C 1
ATOM 6670 O O . LEU B 1 539 ? 114.486 150.330 127.054 1.00 12.81 527 LEU B O 1
ATOM 6675 N N . LEU B 1 540 ? 116.237 148.977 126.625 1.00 30.37 528 LEU B N 1
ATOM 6676 C CA . LEU B 1 540 ? 116.361 149.443 125.247 1.00 18.31 528 LEU B CA 1
ATOM 6677 C C . LEU B 1 540 ? 115.131 149.082 124.420 1.00 15.15 528 LEU B C 1
ATOM 6678 O O . LEU B 1 540 ? 114.657 149.890 123.614 1.00 13.12 528 LEU B O 1
ATOM 6683 N N . LYS B 1 541 ? 114.610 147.865 124.594 1.00 16.93 529 LYS B N 1
ATOM 6684 C CA . LYS B 1 541 ? 113.419 147.461 123.849 1.00 17.10 529 LYS B CA 1
ATOM 6685 C C . LYS B 1 541 ? 112.197 148.282 124.243 1.00 24.27 529 LYS B C 1
ATOM 6686 O O . LYS B 1 541 ? 111.343 148.562 123.395 1.00 27.19 529 LYS B O 1
ATOM 6692 N N . ILE B 1 542 ? 112.090 148.665 125.517 1.00 24.71 530 ILE B N 1
ATOM 6693 C CA . ILE B 1 542 ? 111.044 149.596 125.934 1.00 20.56 530 ILE B CA 1
ATOM 6694 C C . ILE B 1 542 ? 111.232 150.937 125.241 1.00 17.96 530 ILE B C 1
ATOM 6695 O O . ILE B 1 542 ? 110.264 151.573 124.806 1.00 18.93 530 ILE B O 1
ATOM 6700 N N . VAL B 1 543 ? 112.483 151.388 125.129 1.00 20.52 531 VAL B N 1
ATOM 6701 C CA . VAL B 1 543 ? 112.760 152.666 124.476 1.00 22.94 531 VAL B CA 1
ATOM 6702 C C . VAL B 1 543 ? 112.337 152.635 123.009 1.00 20.08 531 VAL B C 1
ATOM 6703 O O . VAL B 1 543 ? 111.670 153.553 122.518 1.00 8.10 531 VAL B O 1
ATOM 6707 N N . THR B 1 544 ? 112.710 151.576 122.288 1.00 27.26 532 THR B N 1
ATOM 6708 C CA . THR B 1 544 ? 112.568 151.552 120.835 1.00 20.71 532 THR B CA 1
ATOM 6709 C C . THR B 1 544 ? 111.228 151.013 120.348 1.00 23.57 532 THR B C 1
ATOM 6710 O O . THR B 1 544 ? 110.960 151.077 119.144 1.00 23.18 532 THR B O 1
ATOM 6714 N N . GLN B 1 545 ? 110.382 150.490 121.234 1.00 27.69 533 GLN B N 1
ATOM 6715 C CA . GLN B 1 545 ? 109.089 149.922 120.850 1.00 25.35 533 GLN B CA 1
ATOM 6716 C C . GLN B 1 545 ? 107.999 150.562 121.700 1.00 28.41 533 GLN B C 1
ATOM 6717 O O . GLN B 1 545 ? 107.600 150.016 122.737 1.00 37.61 533 GLN B O 1
ATOM 6723 N N . PRO B 1 546 ? 107.490 151.725 121.288 1.00 25.91 534 PRO B N 1
ATOM 6724 C CA . PRO B 1 546 ? 106.560 152.487 122.130 1.00 34.78 534 PRO B CA 1
ATOM 6725 C C . PRO B 1 546 ? 105.141 151.943 122.189 1.00 39.29 534 PRO B C 1
ATOM 6726 O O . PRO B 1 546 ? 104.261 152.640 122.702 1.00 43.38 534 PRO B O 1
ATOM 6730 N N . GLY B 1 547 ? 104.871 150.738 121.694 1.00 35.07 535 GLY B N 1
ATOM 6731 C CA . GLY B 1 547 ? 103.516 150.221 121.739 1.00 32.21 535 GLY B CA 1
ATOM 6732 C C . GLY B 1 547 ? 103.416 148.727 121.969 1.00 33.09 535 GLY B C 1
ATOM 6733 O O . GLY B 1 547 ? 102.326 148.154 121.886 1.00 39.04 535 GLY B O 1
ATOM 6734 N N . ALA B 1 548 ? 104.542 148.087 122.263 1.00 32.13 536 ALA B N 1
ATOM 6735 C CA . ALA B 1 548 ? 104.566 146.642 122.416 1.00 32.15 536 ALA B CA 1
ATOM 6736 C C . ALA B 1 548 ? 103.904 146.215 123.723 1.00 36.49 536 ALA B C 1
ATOM 6737 O O . ALA B 1 548 ? 103.695 147.013 124.641 1.00 39.05 536 ALA B O 1
ATOM 6739 N N . SER B 1 549 ? 103.566 144.930 123.793 1.00 36.10 537 SER B N 1
ATOM 6740 C CA . SER B 1 549 ? 103.042 144.327 125.006 1.00 33.67 537 SER B CA 1
ATOM 6741 C C . SER B 1 549 ? 104.189 143.716 125.810 1.00 38.38 537 SER B C 1
ATOM 6742 O O . SER B 1 549 ? 105.345 143.704 125.380 1.00 41.60 537 SER B O 1
ATOM 6745 N N . LEU B 1 550 ? 103.869 143.208 127.002 1.00 32.95 538 LEU B N 1
ATOM 6746 C CA . LEU B 1 550 ? 104.908 142.663 127.871 1.00 29.65 538 LEU B CA 1
ATOM 6747 C C . LEU B 1 550 ? 105.565 141.435 127.252 1.00 34.77 538 LEU B C 1
ATOM 6748 O O . LEU B 1 550 ? 106.792 141.284 127.309 1.00 36.34 538 LEU B O 1
ATOM 6753 N N . ALA B 1 551 ? 104.766 140.546 126.658 1.00 36.31 539 ALA B N 1
ATOM 6754 C CA . ALA B 1 551 ? 105.325 139.356 126.023 1.00 36.40 539 ALA B CA 1
ATOM 6755 C C . ALA B 1 551 ? 106.188 139.721 124.821 1.00 38.43 539 ALA B C 1
ATOM 6756 O O . ALA B 1 551 ? 107.252 139.125 124.608 1.00 33.57 539 ALA B O 1
ATOM 6758 N N . ARG B 1 552 ? 105.741 140.692 124.022 1.00 31.94 540 ARG B N 1
ATOM 6759 C CA . ARG B 1 552 ? 106.526 141.130 122.873 1.00 33.90 540 ARG B CA 1
ATOM 6760 C C . ARG B 1 552 ? 107.866 141.708 123.312 1.00 38.11 540 ARG B C 1
ATOM 6761 O O . ARG B 1 552 ? 108.909 141.397 122.727 1.00 36.82 540 ARG B O 1
ATOM 6769 N N . LEU B 1 553 ? 107.857 142.552 124.348 1.00 34.98 541 LEU B N 1
ATOM 6770 C CA . LEU B 1 553 ? 109.106 143.109 124.859 1.00 29.20 541 LEU B CA 1
ATOM 6771 C C . LEU B 1 553 ? 110.018 142.014 125.398 1.00 28.36 541 LEU B C 1
ATOM 6772 O O . LEU B 1 553 ? 111.232 142.032 125.162 1.00 26.67 541 LEU B O 1
ATOM 6777 N N . ARG B 1 554 ? 109.447 141.051 126.125 1.00 31.86 542 ARG B N 1
ATOM 6778 C CA . ARG B 1 554 ? 110.247 139.968 126.687 1.00 30.98 542 ARG B CA 1
ATOM 6779 C C . ARG B 1 554 ? 110.911 139.146 125.588 1.00 32.83 542 ARG B C 1
ATOM 6780 O O . ARG B 1 554 ? 112.101 138.820 125.672 1.00 32.38 542 ARG B O 1
ATOM 6788 N N . GLU B 1 555 ? 110.157 138.811 124.537 1.00 37.97 543 GLU B N 1
ATOM 6789 C CA . GLU B 1 555 ? 110.732 138.007 123.463 1.00 40.29 543 GLU B CA 1
ATOM 6790 C C . GLU B 1 555 ? 111.697 138.816 122.602 1.00 36.67 543 GLU B C 1
ATOM 6791 O O . GLU B 1 555 ? 112.641 138.250 122.040 1.00 38.40 543 GLU B O 1
ATOM 6797 N N . ALA B 1 556 ? 111.486 140.130 122.486 1.00 30.01 544 ALA B N 1
ATOM 6798 C CA . ALA B 1 556 ? 112.445 140.971 121.778 1.00 24.99 544 ALA B CA 1
ATOM 6799 C C . ALA B 1 556 ? 113.763 141.060 122.536 1.00 25.63 544 ALA B C 1
ATOM 6800 O O . ALA B 1 556 ? 114.838 141.054 121.927 1.00 26.79 544 ALA B O 1
ATOM 6802 N N . ALA B 1 557 ? 113.701 141.147 123.864 1.00 26.86 545 ALA B N 1
ATOM 6803 C CA . ALA B 1 557 ? 114.911 141.147 124.675 1.00 25.08 545 ALA B CA 1
ATOM 6804 C C . ALA B 1 557 ? 115.521 139.760 124.823 1.00 32.29 545 ALA B C 1
ATOM 6805 O O . ALA B 1 557 ? 116.681 139.654 125.235 1.00 32.52 545 ALA B O 1
ATOM 6807 N N . ALA B 1 558 ? 114.775 138.701 124.498 1.00 40.28 546 ALA B N 1
ATOM 6808 C CA . ALA B 1 558 ? 115.308 137.347 124.601 1.00 35.94 546 ALA B CA 1
ATOM 6809 C C . ALA B 1 558 ? 116.411 137.062 123.586 1.00 36.24 546 ALA B C 1
ATOM 6810 O O . ALA B 1 558 ? 117.211 136.147 123.806 1.00 43.90 546 ALA B O 1
ATOM 6812 N N . ASP B 1 559 ? 116.477 137.817 122.489 1.00 37.15 547 ASP B N 1
ATOM 6813 C CA . ASP B 1 559 ? 117.487 137.582 121.461 1.00 35.02 547 ASP B CA 1
ATOM 6814 C C . ASP B 1 559 ? 118.856 138.081 121.907 1.00 32.46 547 ASP B C 1
ATOM 6815 O O . ASP B 1 559 ? 119.393 139.032 121.330 1.00 31.23 547 ASP B O 1
ATOM 6820 N N . GLY B 1 560 ? 119.430 137.446 122.924 1.00 42.42 548 GLY B N 1
ATOM 6821 C CA . GLY B 1 560 ? 120.698 137.865 123.477 1.00 45.01 548 GLY B CA 1
ATOM 6822 C C . GLY B 1 560 ? 121.931 137.221 122.893 1.00 43.28 548 GLY B C 1
ATOM 6823 O O . GLY B 1 560 ? 123.034 137.473 123.387 1.00 42.22 548 GLY B O 1
ATOM 6824 N N . GLY B 1 561 ? 121.790 136.396 121.858 1.00 50.61 549 GLY B N 1
ATOM 6825 C CA . GLY B 1 561 ? 122.933 135.719 121.278 1.00 46.90 549 GLY B CA 1
ATOM 6826 C C . GLY B 1 561 ? 123.579 134.742 122.239 1.00 50.85 549 GLY B C 1
ATOM 6827 O O . GLY B 1 561 ? 124.705 134.966 122.695 1.00 48.51 549 GLY B O 1
ATOM 6828 N N . ALA B 1 562 ? 122.865 133.662 122.560 1.00 49.23 550 ALA B N 1
ATOM 6829 C CA . ALA B 1 562 ? 123.298 132.654 123.527 1.00 45.86 550 ALA B CA 1
ATOM 6830 C C . ALA B 1 562 ? 123.514 133.240 124.919 1.00 48.92 550 ALA B C 1
ATOM 6831 O O . ALA B 1 562 ? 124.248 132.666 125.731 1.00 47.18 550 ALA B O 1
ATOM 6833 N N . GLY B 1 563 ? 122.887 134.375 125.212 1.00 41.58 551 GLY B N 1
ATOM 6834 C CA . GLY B 1 563 ? 123.024 135.013 126.508 1.00 44.12 551 GLY B CA 1
ATOM 6835 C C . GLY B 1 563 ? 123.459 136.463 126.421 1.00 46.54 551 GLY B C 1
ATOM 6836 O O . GLY B 1 563 ? 123.672 137.120 127.440 1.00 41.39 551 GLY B O 1
ATOM 6837 N N . VAL C 1 113 ? 146.950 95.346 91.920 1.00 49.30 101 VAL C N 1
ATOM 6838 C CA . VAL C 1 113 ? 148.255 94.820 92.298 1.00 47.53 101 VAL C CA 1
ATOM 6839 C C . VAL C 1 113 ? 149.235 95.964 92.555 1.00 47.44 101 VAL C C 1
ATOM 6840 O O . VAL C 1 113 ? 149.123 97.031 91.950 1.00 44.75 101 VAL C O 1
ATOM 6844 N N . PRO C 1 114 ? 150.184 95.751 93.468 1.00 49.83 102 PRO C N 1
ATOM 6845 C CA . PRO C 1 114 ? 151.200 96.781 93.739 1.00 49.73 102 PRO C CA 1
ATOM 6846 C C . PRO C 1 114 ? 152.119 96.962 92.539 1.00 50.74 102 PRO C C 1
ATOM 6847 O O . PRO C 1 114 ? 152.766 96.014 92.088 1.00 52.04 102 PRO C O 1
ATOM 6851 N N . VAL C 1 115 ? 152.174 98.189 92.024 1.00 50.96 103 VAL C N 1
ATOM 6852 C CA . VAL C 1 115 ? 152.983 98.497 90.849 1.00 52.91 103 VAL C CA 1
ATOM 6853 C C . VAL C 1 115 ? 153.877 99.695 91.138 1.00 52.06 103 VAL C C 1
ATOM 6854 O O . VAL C 1 115 ? 154.325 100.384 90.215 1.00 52.10 103 VAL C O 1
ATOM 6858 N N . THR C 1 116 ? 154.143 99.952 92.415 1.00 51.23 104 THR C N 1
ATOM 6859 C CA . THR C 1 116 ? 154.947 101.091 92.834 1.00 53.30 104 THR C CA 1
ATOM 6860 C C . THR C 1 116 ? 156.108 100.625 93.700 1.00 54.11 104 THR C C 1
ATOM 6861 O O . THR C 1 116 ? 155.973 99.683 94.487 1.00 54.62 104 THR C O 1
ATOM 6865 N N . GLY C 1 117 ? 157.249 101.292 93.545 1.00 51.70 105 GLY C N 1
ATOM 6866 C CA . GLY C 1 117 ? 158.398 101.056 94.383 1.00 49.66 105 GLY C CA 1
ATOM 6867 C C . GLY C 1 117 ? 158.642 102.226 95.312 1.00 51.19 105 GLY C C 1
ATOM 6868 O O . GLY C 1 117 ? 158.091 103.315 95.128 1.00 50.90 105 GLY C O 1
ATOM 6869 N N . PRO C 1 118 ? 159.463 102.019 96.341 1.00 49.48 106 PRO C N 1
ATOM 6870 C CA . PRO C 1 118 ? 159.758 103.114 97.274 1.00 48.80 106 PRO C CA 1
ATOM 6871 C C . PRO C 1 118 ? 160.431 104.281 96.565 1.00 50.94 106 PRO C C 1
ATOM 6872 O O . PRO C 1 118 ? 161.275 104.098 95.686 1.00 52.46 106 PRO C O 1
ATOM 6876 N N . GLY C 1 119 ? 160.047 105.493 96.961 1.00 49.47 107 GLY C N 1
ATOM 6877 C CA . GLY C 1 119 ? 160.620 106.686 96.372 1.00 49.41 107 GLY C CA 1
ATOM 6878 C C . GLY C 1 119 ? 160.200 106.965 94.948 1.00 51.19 107 GLY C C 1
ATOM 6879 O O . GLY C 1 119 ? 160.912 107.671 94.231 1.00 53.16 107 GLY C O 1
ATOM 6880 N N . GLU C 1 120 ? 159.062 106.431 94.513 1.00 48.17 108 GLU C N 1
ATOM 6881 C CA . GLU C 1 120 ? 158.567 106.644 93.161 1.00 45.99 108 GLU C CA 1
ATOM 6882 C C . GLU C 1 120 ? 157.470 107.700 93.164 1.00 50.90 108 GLU C C 1
ATOM 6883 O O . GLU C 1 120 ? 156.652 107.760 94.087 1.00 51.28 108 GLU C O 1
ATOM 6889 N N . GLU C 1 121 ? 157.459 108.531 92.126 1.00 47.64 109 GLU C N 1
ATOM 6890 C CA . GLU C 1 121 ? 156.461 109.582 91.980 1.00 44.43 109 GLU C CA 1
ATOM 6891 C C . GLU C 1 121 ? 155.295 109.056 91.151 1.00 45.26 109 GLU C C 1
ATOM 6892 O O . GLU C 1 121 ? 155.465 108.717 89.975 1.00 48.47 109 GLU C O 1
ATOM 6898 N N . SER C 1 122 ? 154.111 108.990 91.767 1.00 37.58 110 SER C N 1
ATOM 6899 C CA . SER C 1 122 ? 152.920 108.462 91.126 1.00 37.14 110 SER C CA 1
ATOM 6900 C C . SER C 1 122 ? 152.019 109.591 90.639 1.00 42.03 110 SER C C 1
ATOM 6901 O O . SER C 1 122 ? 152.036 110.693 91.196 1.00 42.23 110 SER C O 1
ATOM 6904 N N . PRO C 1 123 ? 151.229 109.351 89.596 1.00 39.34 111 PRO C N 1
ATOM 6905 C CA . PRO C 1 123 ? 150.299 110.380 89.122 1.00 37.68 111 PRO C CA 1
ATOM 6906 C C . PRO C 1 123 ? 149.154 110.597 90.099 1.00 33.93 111 PRO C C 1
ATOM 6907 O O . PRO C 1 123 ? 148.802 109.727 90.898 1.00 36.98 111 PRO C O 1
ATOM 6911 N N . LEU C 1 124 ? 148.570 111.789 90.023 1.00 34.23 112 LEU C N 1
ATOM 6912 C CA . LEU C 1 124 ? 147.441 112.123 90.879 1.00 34.51 112 LEU C CA 1
ATOM 6913 C C . LEU C 1 124 ? 146.184 111.398 90.415 1.00 32.82 112 LEU C C 1
ATOM 6914 O O . LEU C 1 124 ? 145.955 111.220 89.216 1.00 32.86 112 LEU C O 1
ATOM 6919 N N . SER C 1 125 ? 145.368 110.979 91.377 1.00 33.20 113 SER C N 1
ATOM 6920 C CA . SER C 1 125 ? 144.110 110.319 91.079 1.00 28.97 113 SER C CA 1
ATOM 6921 C C . SER C 1 125 ? 143.081 111.333 90.581 1.00 34.53 113 SER C C 1
ATOM 6922 O O . SER C 1 125 ? 143.245 112.548 90.718 1.00 38.34 113 SER C O 1
ATOM 6925 N N . CYS C 1 126 ? 142.005 110.815 89.984 1.00 33.43 114 CYS C N 1
ATOM 6926 C CA . CYS C 1 126 ? 140.929 111.686 89.522 1.00 28.65 114 CYS C CA 1
ATOM 6927 C C . CYS C 1 126 ? 140.258 112.399 90.690 1.00 27.38 114 CYS C C 1
ATOM 6928 O O . CYS C 1 126 ? 139.948 113.593 90.602 1.00 38.25 114 CYS C O 1
ATOM 6931 N N . GLN C 1 127 ? 140.027 111.684 91.793 1.00 23.92 115 GLN C N 1
ATOM 6932 C CA . GLN C 1 127 ? 139.419 112.303 92.965 1.00 29.61 115 GLN C CA 1
ATOM 6933 C C . GLN C 1 127 ? 140.365 113.268 93.667 1.00 31.26 115 GLN C C 1
ATOM 6934 O O . GLN C 1 127 ? 139.909 114.087 94.471 1.00 26.20 115 GLN C O 1
ATOM 6940 N N . GLN C 1 128 ? 141.663 113.191 93.384 1.00 32.68 116 GLN C N 1
ATOM 6941 C CA . GLN C 1 128 ? 142.649 114.088 93.970 1.00 24.63 116 GLN C CA 1
ATOM 6942 C C . GLN C 1 128 ? 142.729 115.430 93.255 1.00 26.26 116 GLN C C 1
ATOM 6943 O O . GLN C 1 128 ? 143.675 116.188 93.496 1.00 30.00 116 GLN C O 1
ATOM 6949 N N . SER C 1 129 ? 141.767 115.742 92.387 1.00 26.16 117 SER C N 1
ATOM 6950 C CA . SER C 1 129 ? 141.779 116.994 91.646 1.00 31.10 117 SER C CA 1
ATOM 6951 C C . SER C 1 129 ? 141.391 118.194 92.496 1.00 26.71 117 SER C C 1
ATOM 6952 O O . SER C 1 129 ? 141.520 119.331 92.029 1.00 32.14 117 SER C O 1
ATOM 6955 N N . GLU C 1 130 ? 140.915 117.977 93.716 1.00 21.18 118 GLU C N 1
ATOM 6956 C CA . GLU C 1 130 ? 140.430 119.050 94.573 1.00 29.77 118 GLU C CA 1
ATOM 6957 C C . GLU C 1 130 ? 141.019 118.941 95.971 1.00 25.14 118 GLU C C 1
ATOM 6958 O O . GLU C 1 130 ? 140.298 118.980 96.969 1.00 17.58 118 GLU C O 1
ATOM 6959 N N . LEU C 1 131 ? 142.344 118.779 96.071 1.00 22.52 119 LEU C N 1
ATOM 6960 C CA . LEU C 1 131 ? 142.922 118.501 97.380 1.00 24.99 119 LEU C CA 1
ATOM 6961 C C . LEU C 1 131 ? 142.748 119.667 98.349 1.00 28.75 119 LEU C C 1
ATOM 6962 O O . LEU C 1 131 ? 141.791 119.679 99.127 1.00 41.83 119 LEU C O 1
ATOM 6967 N N . TRP C 1 132 ? 143.619 120.675 98.292 1.00 13.82 120 TRP C N 1
ATOM 6968 C CA . TRP C 1 132 ? 143.291 121.976 98.864 1.00 12.64 120 TRP C CA 1
ATOM 6969 C C . TRP C 1 132 ? 143.981 123.103 98.107 1.00 18.56 120 TRP C C 1
ATOM 6970 O O . TRP C 1 132 ? 143.497 124.239 98.091 1.00 20.98 120 TRP C O 1
ATOM 6981 N N . PHE C 1 133 ? 145.110 122.795 97.470 1.00 18.28 121 PHE C N 1
ATOM 6982 C CA . PHE C 1 133 ? 145.945 123.812 96.849 1.00 20.44 121 PHE C CA 1
ATOM 6983 C C . PHE C 1 133 ? 145.694 123.967 95.356 1.00 22.29 121 PHE C C 1
ATOM 6984 O O . PHE C 1 133 ? 146.253 124.881 94.742 1.00 27.31 121 PHE C O 1
ATOM 6992 N N . LEU C 1 134 ? 144.870 123.110 94.763 1.00 16.37 122 LEU C N 1
ATOM 6993 C CA . LEU C 1 134 ? 144.427 123.282 93.388 1.00 23.01 122 LEU C CA 1
ATOM 6994 C C . LEU C 1 134 ? 143.131 124.074 93.288 1.00 27.06 122 LEU C C 1
ATOM 6995 O O . LEU C 1 134 ? 142.654 124.319 92.175 1.00 35.13 122 LEU C O 1
ATOM 7000 N N . ASN C 1 135 ? 142.554 124.476 94.419 1.00 24.32 123 ASN C N 1
ATOM 7001 C CA . ASN C 1 135 ? 141.264 125.155 94.483 1.00 28.30 123 ASN C CA 1
ATOM 7002 C C . ASN C 1 135 ? 141.345 126.358 95.409 1.00 28.93 123 ASN C C 1
ATOM 7003 O O . ASN C 1 135 ? 140.496 126.571 96.276 1.00 26.36 123 ASN C O 1
ATOM 7008 N N . GLN C 1 136 ? 142.385 127.164 95.232 1.00 26.67 124 GLN C N 1
ATOM 7009 C CA . GLN C 1 136 ? 142.633 128.283 96.125 1.00 33.18 124 GLN C CA 1
ATOM 7010 C C . GLN C 1 136 ? 141.745 129.474 95.788 1.00 37.12 124 GLN C C 1
ATOM 7011 O O . GLN C 1 136 ? 141.344 129.678 94.638 1.00 39.49 124 GLN C O 1
ATOM 7017 N N . ARG C 1 137 ? 141.440 130.263 96.815 1.00 25.25 125 ARG C N 1
ATOM 7018 C CA . ARG C 1 137 ? 140.710 131.516 96.677 1.00 28.40 125 ARG C CA 1
ATOM 7019 C C . ARG C 1 137 ? 141.537 132.626 97.310 1.00 35.21 125 ARG C C 1
ATOM 7020 O O . ARG C 1 137 ? 142.010 132.483 98.442 1.00 32.04 125 ARG C O 1
ATOM 7028 N N . ALA C 1 138 ? 141.705 133.729 96.576 1.00 33.46 126 ALA C N 1
ATOM 7029 C CA . ALA C 1 138 ? 142.666 134.753 96.976 1.00 22.72 126 ALA C CA 1
ATOM 7030 C C . ALA C 1 138 ? 142.287 135.406 98.300 1.00 25.77 126 ALA C C 1
ATOM 7031 O O . ALA C 1 138 ? 143.148 135.617 99.162 1.00 16.82 126 ALA C O 1
ATOM 7033 N N . HIS C 1 139 ? 141.012 135.738 98.483 1.00 21.18 127 HIS C N 1
ATOM 7034 C CA . HIS C 1 139 ? 140.596 136.500 99.652 1.00 12.98 127 HIS C CA 1
ATOM 7035 C C . HIS C 1 139 ? 140.257 135.630 100.855 1.00 24.67 127 HIS C C 1
ATOM 7036 O O . HIS C 1 139 ? 140.059 136.169 101.949 1.00 24.39 127 HIS C O 1
ATOM 7043 N N . LEU C 1 140 ? 140.204 134.310 100.693 1.00 32.73 128 LEU C N 1
ATOM 7044 C CA . LEU C 1 140 ? 139.827 133.410 101.776 1.00 18.31 128 LEU C CA 1
ATOM 7045 C C . LEU C 1 140 ? 141.017 132.860 102.549 1.00 18.97 128 LEU C C 1
ATOM 7046 O O . LEU C 1 140 ? 140.932 132.701 103.770 1.00 23.09 128 LEU C O 1
ATOM 7051 N N . GLY C 1 141 ? 142.124 132.573 101.877 1.00 11.06 129 GLY C N 1
ATOM 7052 C CA . GLY C 1 141 ? 143.267 131.963 102.520 1.00 17.03 129 GLY C CA 1
ATOM 7053 C C . GLY C 1 141 ? 143.411 130.493 102.161 1.00 22.73 129 GLY C C 1
ATOM 7054 O O . GLY C 1 141 ? 142.462 129.818 101.754 1.00 25.89 129 GLY C O 1
ATOM 7055 N N . SER C 1 142 ? 144.637 129.989 102.315 1.00 16.93 130 SER C N 1
ATOM 7056 C CA . SER C 1 142 ? 144.943 128.627 101.897 1.00 10.65 130 SER C CA 1
ATOM 7057 C C . SER C 1 142 ? 144.486 127.574 102.897 1.00 9.31 130 SER C C 1
ATOM 7058 O O . SER C 1 142 ? 144.397 126.397 102.534 1.00 19.94 130 SER C O 1
ATOM 7061 N N . SER C 1 143 ? 144.187 127.963 104.137 1.00 14.53 131 SER C N 1
ATOM 7062 C CA . SER C 1 143 ? 143.827 127.012 105.184 1.00 3.18 131 SER C CA 1
ATOM 7063 C C . SER C 1 143 ? 142.421 127.245 105.723 1.00 0.00 131 SER C C 1
ATOM 7064 O O . SER C 1 143 ? 142.103 126.793 106.827 1.00 7.89 131 SER C O 1
ATOM 7067 N N . TYR C 1 144 ? 141.568 127.940 104.969 1.00 10.82 132 TYR C N 1
ATOM 7068 C CA . TYR C 1 144 ? 140.207 128.200 105.422 1.00 8.20 132 TYR C CA 1
ATOM 7069 C C . TYR C 1 144 ? 139.352 126.943 105.471 1.00 8.42 132 TYR C C 1
ATOM 7070 O O . TYR C 1 144 ? 138.299 126.955 106.116 1.00 24.52 132 TYR C O 1
ATOM 7079 N N . ASP C 1 145 ? 139.782 125.862 104.822 1.00 5.10 133 ASP C N 1
ATOM 7080 C CA . ASP C 1 145 ? 138.948 124.686 104.625 1.00 0.00 133 ASP C CA 1
ATOM 7081 C C . ASP C 1 145 ? 139.503 123.475 105.376 1.00 11.52 133 ASP C C 1
ATOM 7082 O O . ASP C 1 145 ? 139.230 122.330 105.003 1.00 16.40 133 ASP C O 1
ATOM 7087 N N . ASN C 1 146 ? 140.297 123.708 106.419 1.00 5.45 134 ASN C N 1
ATOM 7088 C CA . ASN C 1 146 ? 140.858 122.614 107.200 1.00 0.00 134 ASN C CA 1
ATOM 7089 C C . ASN C 1 146 ? 139.760 121.869 107.950 1.00 4.92 134 ASN C C 1
ATOM 7090 O O . ASN C 1 146 ? 138.762 122.460 108.371 1.00 9.42 134 ASN C O 1
ATOM 7095 N N . VAL C 1 147 ? 139.953 120.564 108.121 1.00 8.68 135 VAL C N 1
ATOM 7096 C CA . VAL C 1 147 ? 139.003 119.699 108.811 1.00 0.00 135 VAL C CA 1
ATOM 7097 C C . VAL C 1 147 ? 139.606 119.305 110.152 1.00 6.22 135 VAL C C 1
ATOM 7098 O O . VAL C 1 147 ? 140.717 118.766 110.206 1.00 10.63 135 VAL C O 1
ATOM 7102 N N . GLN C 1 148 ? 138.873 119.570 111.230 1.00 11.32 136 GLN C N 1
ATOM 7103 C CA . GLN C 1 148 ? 139.341 119.327 112.586 1.00 5.22 136 GLN C CA 1
ATOM 7104 C C . GLN C 1 148 ? 138.402 118.365 113.301 1.00 8.81 136 GLN C C 1
ATOM 7105 O O . GLN C 1 148 ? 137.178 118.466 113.173 1.00 19.82 136 GLN C O 1
ATOM 7111 N N . MET C 1 149 ? 138.983 117.429 114.049 1.00 12.78 137 MET C N 1
ATOM 7112 C CA . MET C 1 149 ? 138.231 116.470 114.847 1.00 6.70 137 MET C CA 1
ATOM 7113 C C . MET C 1 149 ? 138.699 116.546 116.290 1.00 6.88 137 MET C C 1
ATOM 7114 O O . MET C 1 149 ? 139.893 116.401 116.565 1.00 20.90 137 MET C O 1
ATOM 7119 N N . ALA C 1 150 ? 137.761 116.762 117.208 1.00 16.23 138 ALA C N 1
ATOM 7120 C CA . ALA C 1 150 ? 138.065 116.837 118.630 1.00 17.80 138 ALA C CA 1
ATOM 7121 C C . ALA C 1 150 ? 137.170 115.870 119.387 1.00 15.72 138 ALA C C 1
ATOM 7122 O O . ALA C 1 150 ? 135.950 115.865 119.194 1.00 17.14 138 ALA C O 1
ATOM 7124 N N . TYR C 1 151 ? 137.778 115.058 120.247 1.00 19.42 139 TYR C N 1
ATOM 7125 C CA . TYR C 1 151 ? 137.059 114.088 121.056 1.00 25.14 139 TYR C CA 1
ATOM 7126 C C . TYR C 1 151 ? 137.506 114.199 122.504 1.00 28.04 139 TYR C C 1
ATOM 7127 O O . TYR C 1 151 ? 138.651 114.553 122.793 1.00 25.89 139 TYR C O 1
ATOM 7136 N N . ARG C 1 152 ? 136.588 113.885 123.410 1.00 35.27 140 ARG C N 1
ATOM 7137 C CA . ARG C 1 152 ? 136.857 113.860 124.840 1.00 31.08 140 ARG C CA 1
ATOM 7138 C C . ARG C 1 152 ? 136.969 112.413 125.304 1.00 26.10 140 ARG C C 1
ATOM 7139 O O . ARG C 1 152 ? 136.111 111.587 124.981 1.00 26.93 140 ARG C O 1
ATOM 7147 N N . VAL C 1 153 ? 138.024 112.112 126.056 1.00 30.74 141 VAL C N 1
ATOM 7148 C CA . VAL C 1 153 ? 138.322 110.757 126.509 1.00 33.61 141 VAL C CA 1
ATOM 7149 C C . VAL C 1 153 ? 138.141 110.700 128.019 1.00 34.63 141 VAL C C 1
ATOM 7150 O O . VAL C 1 153 ? 138.734 111.499 128.754 1.00 37.24 141 VAL C O 1
ATOM 7154 N N . ILE C 1 154 ? 137.326 109.754 128.481 1.00 38.76 142 ILE C N 1
ATOM 7155 C CA . ILE C 1 154 ? 136.996 109.599 129.894 1.00 37.47 142 ILE C CA 1
ATOM 7156 C C . ILE C 1 154 ? 137.603 108.298 130.397 1.00 34.66 142 ILE C C 1
ATOM 7157 O O . ILE C 1 154 ? 137.445 107.247 129.765 1.00 35.40 142 ILE C O 1
ATOM 7162 N N . GLY C 1 155 ? 138.294 108.367 131.532 1.00 25.12 143 GLY C N 1
ATOM 7163 C CA . GLY C 1 155 ? 138.843 107.189 132.157 1.00 28.26 143 GLY C CA 1
ATOM 7164 C C . GLY C 1 155 ? 140.345 107.263 132.336 1.00 33.72 143 GLY C C 1
ATOM 7165 O O . GLY C 1 155 ? 140.988 108.260 131.994 1.00 39.96 143 GLY C O 1
ATOM 7166 N N . PRO C 1 156 ? 140.937 106.199 132.883 1.00 39.80 144 PRO C N 1
ATOM 7167 C CA . PRO C 1 156 ? 142.396 106.152 133.054 1.00 41.48 144 PRO C CA 1
ATOM 7168 C C . PRO C 1 156 ? 143.087 105.863 131.731 1.00 43.49 144 PRO C C 1
ATOM 7169 O O . PRO C 1 156 ? 143.050 104.738 131.222 1.00 47.01 144 PRO C O 1
ATOM 7173 N N . LEU C 1 157 ? 143.727 106.884 131.172 1.00 34.48 145 LEU C N 1
ATOM 7174 C CA . LEU C 1 157 ? 144.346 106.811 129.856 1.00 30.65 145 LEU C CA 1
ATOM 7175 C C . LEU C 1 157 ? 145.853 106.660 129.993 1.00 35.57 145 LEU C C 1
ATOM 7176 O O . LEU C 1 157 ? 146.492 107.407 130.742 1.00 36.55 145 LEU C O 1
ATOM 7181 N N . ASP C 1 158 ? 146.415 105.695 129.270 1.00 37.96 146 ASP C N 1
ATOM 7182 C CA . ASP C 1 158 ? 147.861 105.593 129.118 1.00 36.64 146 ASP C CA 1
ATOM 7183 C C . ASP C 1 158 ? 148.272 106.504 127.968 1.00 42.77 146 ASP C C 1
ATOM 7184 O O . ASP C 1 158 ? 148.065 106.170 126.797 1.00 47.02 146 ASP C O 1
ATOM 7189 N N . ARG C 1 159 ? 148.851 107.658 128.303 1.00 39.62 147 ARG C N 1
ATOM 7190 C CA . ARG C 1 159 ? 149.086 108.702 127.309 1.00 32.52 147 ARG C CA 1
ATOM 7191 C C . ARG C 1 159 ? 150.094 108.256 126.257 1.00 32.79 147 ARG C C 1
ATOM 7192 O O . ARG C 1 159 ? 149.867 108.426 125.051 1.00 40.61 147 ARG C O 1
ATOM 7200 N N . GLN C 1 160 ? 151.220 107.688 126.694 1.00 34.03 148 GLN C N 1
ATOM 7201 C CA . GLN C 1 160 ? 152.258 107.294 125.750 1.00 35.47 148 GLN C CA 1
ATOM 7202 C C . GLN C 1 160 ? 151.795 106.165 124.840 1.00 36.63 148 GLN C C 1
ATOM 7203 O O . GLN C 1 160 ? 152.130 106.157 123.651 1.00 42.38 148 GLN C O 1
ATOM 7209 N N . ALA C 1 161 ? 151.014 105.220 125.367 1.00 34.40 149 ALA C N 1
ATOM 7210 C CA . ALA C 1 161 ? 150.484 104.152 124.526 1.00 37.68 149 ALA C CA 1
ATOM 7211 C C . ALA C 1 161 ? 149.522 104.698 123.477 1.00 33.26 149 ALA C C 1
ATOM 7212 O O . ALA C 1 161 ? 149.497 104.216 122.341 1.00 38.80 149 ALA C O 1
ATOM 7214 N N . TYR C 1 162 ? 148.733 105.712 123.832 1.00 29.31 150 TYR C N 1
ATOM 7215 C CA . TYR C 1 162 ? 147.769 106.266 122.885 1.00 33.60 150 TYR C CA 1
ATOM 7216 C C . TYR C 1 162 ? 148.476 107.089 121.808 1.00 33.63 150 TYR C C 1
ATOM 7217 O O . TYR C 1 162 ? 148.113 107.030 120.622 1.00 34.52 150 TYR C O 1
ATOM 7226 N N . ALA C 1 163 ? 149.521 107.826 122.193 1.00 27.22 151 ALA C N 1
ATOM 7227 C CA . ALA C 1 163 ? 150.347 108.507 121.201 1.00 20.12 151 ALA C CA 1
ATOM 7228 C C . ALA C 1 163 ? 151.044 107.509 120.280 1.00 27.20 151 ALA C C 1
ATOM 7229 O O . ALA C 1 163 ? 151.149 107.737 119.068 1.00 33.30 151 ALA C O 1
ATOM 7231 N N . ARG C 1 164 ? 151.532 106.397 120.836 1.00 30.42 152 ARG C N 1
ATOM 7232 C CA . ARG C 1 164 ? 152.142 105.362 120.009 1.00 27.34 152 ARG C CA 1
ATOM 7233 C C . ARG C 1 164 ? 151.125 104.713 119.082 1.00 31.05 152 ARG C C 1
ATOM 7234 O O . ARG C 1 164 ? 151.474 104.304 117.972 1.00 32.77 152 ARG C O 1
ATOM 7242 N N . ALA C 1 165 ? 149.871 104.597 119.523 1.00 24.20 153 ALA C N 1
ATOM 7243 C CA . ALA C 1 165 ? 148.816 104.122 118.635 1.00 19.68 153 ALA C CA 1
ATOM 7244 C C . ALA C 1 165 ? 148.619 105.076 117.465 1.00 27.85 153 ALA C C 1
ATOM 7245 O O . ALA C 1 165 ? 148.445 104.641 116.321 1.00 25.61 153 ALA C O 1
ATOM 7247 N N . PHE C 1 166 ? 148.641 106.384 117.735 1.00 29.68 154 PHE C N 1
ATOM 7248 C CA . PHE C 1 166 ? 148.561 107.352 116.641 1.00 13.06 154 PHE C CA 1
ATOM 7249 C C . PHE C 1 166 ? 149.746 107.216 115.689 1.00 12.13 154 PHE C C 1
ATOM 7250 O O . PHE C 1 166 ? 149.582 107.284 114.463 1.00 18.28 154 PHE C O 1
ATOM 7258 N N . GLU C 1 167 ? 150.948 107.026 116.235 1.00 19.92 155 GLU C N 1
ATOM 7259 C CA . GLU C 1 167 ? 152.129 106.860 115.389 1.00 19.99 155 GLU C CA 1
ATOM 7260 C C . GLU C 1 167 ? 152.027 105.601 114.533 1.00 25.99 155 GLU C C 1
ATOM 7261 O O . GLU C 1 167 ? 152.400 105.609 113.354 1.00 32.31 155 GLU C O 1
ATOM 7267 N N . GLY C 1 168 ? 151.529 104.508 115.111 1.00 31.84 156 GLY C N 1
ATOM 7268 C CA . GLY C 1 168 ? 151.345 103.290 114.341 1.00 25.40 156 GLY C CA 1
ATOM 7269 C C . GLY C 1 168 ? 150.290 103.435 113.262 1.00 27.47 156 GLY C C 1
ATOM 7270 O O . GLY C 1 168 ? 150.425 102.877 112.170 1.00 38.03 156 GLY C O 1
ATOM 7271 N N . LEU C 1 169 ? 149.223 104.183 113.553 1.00 27.81 157 LEU C N 1
ATOM 7272 C CA . LEU C 1 169 ? 148.224 104.475 112.529 1.00 23.63 157 LEU C CA 1
ATOM 7273 C C . LEU C 1 169 ? 148.828 105.278 111.385 1.00 26.29 157 LEU C C 1
ATOM 7274 O O . LEU C 1 169 ? 148.521 105.032 110.213 1.00 28.02 157 LEU C O 1
ATOM 7279 N N . VAL C 1 170 ? 149.681 106.254 111.706 1.00 20.88 158 VAL C N 1
ATOM 7280 C CA . VAL C 1 170 ? 150.353 107.019 110.659 1.00 22.71 158 VAL C CA 1
ATOM 7281 C C . VAL C 1 170 ? 151.251 106.109 109.829 1.00 26.52 158 VAL C C 1
ATOM 7282 O O . VAL C 1 170 ? 151.274 106.189 108.595 1.00 28.55 158 VAL C O 1
ATOM 7286 N N . ALA C 1 171 ? 152.002 105.226 110.493 1.00 27.36 159 ALA C N 1
ATOM 7287 C CA . ALA C 1 171 ? 152.881 104.308 109.774 1.00 20.73 159 ALA C CA 1
ATOM 7288 C C . ALA C 1 171 ? 152.096 103.315 108.926 1.00 26.37 159 ALA C C 1
ATOM 7289 O O . ALA C 1 171 ? 152.617 102.805 107.928 1.00 28.88 159 ALA C O 1
ATOM 7291 N N . ARG C 1 172 ? 150.853 103.022 109.308 1.00 27.47 160 ARG C N 1
ATOM 7292 C CA . ARG C 1 172 ? 150.056 102.034 108.590 1.00 23.94 160 ARG C CA 1
ATOM 7293 C C . ARG C 1 172 ? 149.567 102.555 107.243 1.00 30.85 160 ARG C C 1
ATOM 7294 O O . ARG C 1 172 ? 149.611 101.830 106.244 1.00 33.27 160 ARG C O 1
ATOM 7302 N N . HIS C 1 173 ? 149.100 103.799 107.193 1.00 33.96 161 HIS C N 1
ATOM 7303 C CA . HIS C 1 173 ? 148.485 104.366 105.999 1.00 29.05 161 HIS C CA 1
ATOM 7304 C C . HIS C 1 173 ? 149.457 105.341 105.349 1.00 26.51 161 HIS C C 1
ATOM 7305 O O . HIS C 1 173 ? 149.941 106.270 106.004 1.00 26.73 161 HIS C O 1
ATOM 7312 N N . ALA C 1 174 ? 149.736 105.126 104.063 1.00 25.64 162 ALA C N 1
ATOM 7313 C CA . ALA C 1 174 ? 150.725 105.918 103.344 1.00 21.64 162 ALA C CA 1
ATOM 7314 C C . ALA C 1 174 ? 150.195 107.264 102.869 1.00 22.61 162 ALA C C 1
ATOM 7315 O O . ALA C 1 174 ? 150.998 108.126 102.498 1.00 29.73 162 ALA C O 1
ATOM 7317 N N . VAL C 1 175 ? 148.876 107.467 102.861 1.00 20.52 163 VAL C N 1
ATOM 7318 C CA . VAL C 1 175 ? 148.329 108.761 102.463 1.00 21.47 163 VAL C CA 1
ATOM 7319 C C . VAL C 1 175 ? 148.691 109.831 103.486 1.00 20.73 163 VAL C C 1
ATOM 7320 O O . VAL C 1 175 ? 148.960 110.985 103.131 1.00 19.74 163 VAL C O 1
ATOM 7324 N N . LEU C 1 176 ? 148.722 109.464 104.769 1.00 26.59 164 LEU C N 1
ATOM 7325 C CA . LEU C 1 176 ? 149.049 110.411 105.827 1.00 15.86 164 LEU C CA 1
ATOM 7326 C C . LEU C 1 176 ? 150.497 110.880 105.779 1.00 19.53 164 LEU C C 1
ATOM 7327 O O . LEU C 1 176 ? 150.839 111.840 106.476 1.00 27.73 164 LEU C O 1
ATOM 7332 N N . ARG C 1 177 ? 151.348 110.237 104.986 1.00 18.58 165 ARG C N 1
ATOM 7333 C CA . ARG C 1 177 ? 152.746 110.628 104.832 1.00 21.06 165 ARG C CA 1
ATOM 7334 C C . ARG C 1 177 ? 153.100 110.746 103.356 1.00 22.35 165 ARG C C 1
ATOM 7335 O O . ARG C 1 177 ? 154.133 110.258 102.892 1.00 28.13 165 ARG C O 1
ATOM 7343 N N . THR C 1 178 ? 152.233 111.407 102.594 1.00 30.43 166 THR C N 1
ATOM 7344 C CA . THR C 1 178 ? 152.423 111.607 101.164 1.00 23.21 166 THR C CA 1
ATOM 7345 C C . THR C 1 178 ? 152.587 113.093 100.872 1.00 24.78 166 THR C C 1
ATOM 7346 O O . THR C 1 178 ? 151.752 113.906 101.279 1.00 32.19 166 THR C O 1
ATOM 7350 N N . SER C 1 179 ? 153.661 113.439 100.172 1.00 29.04 167 SER C N 1
ATOM 7351 C CA . SER C 1 179 ? 153.922 114.805 99.746 1.00 19.94 167 SER C CA 1
ATOM 7352 C C . SER C 1 179 ? 153.531 114.986 98.285 1.00 26.04 167 SER C C 1
ATOM 7353 O O . SER C 1 179 ? 153.422 114.026 97.521 1.00 29.15 167 SER C O 1
ATOM 7356 N N . TYR C 1 180 ? 153.321 116.242 97.903 1.00 27.33 168 TYR C N 1
ATOM 7357 C CA . TYR C 1 180 ? 152.941 116.599 96.544 1.00 24.14 168 TYR C CA 1
ATOM 7358 C C . TYR C 1 180 ? 153.969 117.569 95.983 1.00 25.63 168 TYR C C 1
ATOM 7359 O O . TYR C 1 180 ? 154.251 118.604 96.595 1.00 29.14 168 TYR C O 1
ATOM 7368 N N . LEU C 1 181 ? 154.527 117.230 94.824 1.00 32.71 169 LEU C N 1
ATOM 7369 C CA . LEU C 1 181 ? 155.616 117.982 94.219 1.00 37.35 169 LEU C CA 1
ATOM 7370 C C . LEU C 1 181 ? 155.192 118.497 92.852 1.00 38.76 169 LEU C C 1
ATOM 7371 O O . LEU C 1 181 ? 154.453 117.826 92.127 1.00 38.96 169 LEU C O 1
ATOM 7376 N N . ARG C 1 182 ? 155.669 119.689 92.505 1.00 45.00 170 ARG C N 1
ATOM 7377 C CA . ARG C 1 182 ? 155.315 120.337 91.249 1.00 44.23 170 ARG C CA 1
ATOM 7378 C C . ARG C 1 182 ? 156.273 119.885 90.154 1.00 47.03 170 ARG C C 1
ATOM 7379 O O . ARG C 1 182 ? 157.484 120.113 90.248 1.00 48.91 170 ARG C O 1
ATOM 7387 N N . ARG C 1 183 ? 155.731 119.247 89.119 1.00 46.24 171 ARG C N 1
ATOM 7388 C CA . ARG C 1 183 ? 156.506 118.780 87.971 1.00 46.05 171 ARG C CA 1
ATOM 7389 C C . ARG C 1 183 ? 155.934 119.439 86.721 1.00 49.78 171 ARG C C 1
ATOM 7390 O O . ARG C 1 183 ? 154.974 118.935 86.129 1.00 48.99 171 ARG C O 1
ATOM 7398 N N . GLY C 1 184 ? 156.524 120.561 86.318 1.00 49.24 172 GLY C N 1
ATOM 7399 C CA . GLY C 1 184 ? 156.062 121.268 85.141 1.00 44.33 172 GLY C CA 1
ATOM 7400 C C . GLY C 1 184 ? 154.706 121.916 85.327 1.00 49.67 172 GLY C C 1
ATOM 7401 O O . GLY C 1 184 ? 154.575 122.899 86.063 1.00 50.77 172 GLY C O 1
ATOM 7402 N N . ASP C 1 185 ? 153.687 121.372 84.661 1.00 49.74 173 ASP C N 1
ATOM 7403 C CA . ASP C 1 185 ? 152.342 121.927 84.718 1.00 50.66 173 ASP C CA 1
ATOM 7404 C C . ASP C 1 185 ? 151.442 121.236 85.734 1.00 52.95 173 ASP C C 1
ATOM 7405 O O . ASP C 1 185 ? 150.401 121.796 86.096 1.00 49.34 173 ASP C O 1
ATOM 7410 N N . THR C 1 186 ? 151.813 120.047 86.206 1.00 48.41 174 THR C N 1
ATOM 7411 C CA . THR C 1 186 ? 150.965 119.306 87.131 1.00 45.14 174 THR C CA 1
ATOM 7412 C C . THR C 1 186 ? 151.740 118.882 88.373 1.00 44.14 174 THR C C 1
ATOM 7413 O O . THR C 1 186 ? 152.884 119.303 88.572 1.00 42.47 174 THR C O 1
ATOM 7417 N N . TYR C 1 187 ? 151.125 118.053 89.212 1.00 41.96 175 TYR C N 1
ATOM 7418 C CA . TYR C 1 187 ? 151.730 117.595 90.453 1.00 39.04 175 TYR C CA 1
ATOM 7419 C C . TYR C 1 187 ? 151.820 116.076 90.474 1.00 31.58 175 TYR C C 1
ATOM 7420 O O . TYR C 1 187 ? 151.033 115.379 89.827 1.00 34.31 175 TYR C O 1
ATOM 7429 N N . VAL C 1 188 ? 152.797 115.571 91.225 1.00 29.51 176 VAL C N 1
ATOM 7430 C CA . VAL C 1 188 ? 152.934 114.147 91.492 1.00 34.09 176 VAL C CA 1
ATOM 7431 C C . VAL C 1 188 ? 152.936 113.948 93.002 1.00 31.61 176 VAL C C 1
ATOM 7432 O O . VAL C 1 188 ? 153.135 114.885 93.778 1.00 34.34 176 VAL C O 1
ATOM 7436 N N . GLN C 1 189 ? 152.714 112.705 93.414 1.00 28.99 177 GLN C N 1
ATOM 7437 C CA . GLN C 1 189 ? 152.698 112.341 94.821 1.00 31.38 177 GLN C CA 1
ATOM 7438 C C . GLN C 1 189 ? 153.852 111.397 95.135 1.00 33.69 177 GLN C C 1
ATOM 7439 O O . GLN C 1 189 ? 154.263 110.587 94.300 1.00 41.54 177 GLN C O 1
ATOM 7445 N N . LYS C 1 190 ? 154.379 111.522 96.352 1.00 29.06 178 LYS C N 1
ATOM 7446 C CA . LYS C 1 190 ? 155.537 110.754 96.790 1.00 27.10 178 LYS C CA 1
ATOM 7447 C C . LYS C 1 190 ? 155.341 110.333 98.237 1.00 29.91 178 LYS C C 1
ATOM 7448 O O . LYS C 1 190 ? 155.034 111.169 99.092 1.00 34.16 178 LYS C O 1
ATOM 7454 N N . VAL C 1 191 ? 155.524 109.045 98.507 1.00 27.85 179 VAL C N 1
ATOM 7455 C CA . VAL C 1 191 ? 155.325 108.487 99.840 1.00 25.30 179 VAL C CA 1
ATOM 7456 C C . VAL C 1 191 ? 156.647 108.513 100.595 1.00 32.03 179 VAL C C 1
ATOM 7457 O O . VAL C 1 191 ? 157.681 108.083 100.071 1.00 33.39 179 VAL C O 1
ATOM 7461 N N . ASN C 1 192 ? 156.614 109.016 101.824 1.00 29.75 180 ASN C N 1
ATOM 7462 C CA . ASN C 1 192 ? 157.787 109.116 102.679 1.00 27.52 180 ASN C CA 1
ATOM 7463 C C . ASN C 1 192 ? 157.692 108.118 103.826 1.00 36.92 180 ASN C C 1
ATOM 7464 O O . ASN C 1 192 ? 156.641 107.528 104.090 1.00 37.21 180 ASN C O 1
ATOM 7469 N N . ASP C 1 193 ? 158.816 107.935 104.511 1.00 45.98 181 ASP C N 1
ATOM 7470 C CA . ASP C 1 193 ? 158.850 107.095 105.696 1.00 42.27 181 ASP C CA 1
ATOM 7471 C C . ASP C 1 193 ? 158.259 107.839 106.892 1.00 43.89 181 ASP C C 1
ATOM 7472 O O . ASP C 1 193 ? 158.132 109.066 106.895 1.00 44.98 181 ASP C O 1
ATOM 7477 N N . THR C 1 194 ? 157.901 107.072 107.923 1.00 43.50 182 THR C N 1
ATOM 7478 C CA . THR C 1 194 ? 157.146 107.609 109.051 1.00 44.00 182 THR C CA 1
ATOM 7479 C C . THR C 1 194 ? 157.978 108.481 109.984 1.00 43.60 182 THR C C 1
ATOM 7480 O O . THR C 1 194 ? 157.405 109.104 110.884 1.00 42.04 182 THR C O 1
ATOM 7484 N N . THR C 1 195 ? 159.297 108.536 109.805 1.00 41.97 183 THR C N 1
ATOM 7485 C CA . THR C 1 195 ? 160.138 109.334 110.690 1.00 41.81 183 THR C CA 1
ATOM 7486 C C . THR C 1 195 ? 159.774 110.811 110.597 1.00 44.60 183 THR C C 1
ATOM 7487 O O . THR C 1 195 ? 159.640 111.364 109.501 1.00 51.06 183 THR C O 1
ATOM 7491 N N . GLY C 1 196 ? 159.614 111.452 111.758 1.00 39.43 184 GLY C N 1
ATOM 7492 C CA . GLY C 1 196 ? 159.324 112.873 111.852 1.00 37.85 184 GLY C CA 1
ATOM 7493 C C . GLY C 1 196 ? 158.008 113.186 112.537 1.00 36.07 184 GLY C C 1
ATOM 7494 O O . GLY C 1 196 ? 157.891 114.226 113.195 1.00 37.88 184 GLY C O 1
ATOM 7495 N N . PHE C 1 197 ? 157.018 112.310 112.395 1.00 27.46 185 PHE C N 1
ATOM 7496 C CA . PHE C 1 197 ? 155.708 112.561 112.979 1.00 20.13 185 PHE C CA 1
ATOM 7497 C C . PHE C 1 197 ? 155.757 112.400 114.494 1.00 27.76 185 PHE C C 1
ATOM 7498 O O . PHE C 1 197 ? 156.405 111.490 115.020 1.00 32.76 185 PHE C O 1
ATOM 7506 N N . ALA C 1 198 ? 155.063 113.292 115.197 1.00 20.84 186 ALA C N 1
ATOM 7507 C CA . ALA C 1 198 ? 155.015 113.259 116.650 1.00 16.81 186 ALA C CA 1
ATOM 7508 C C . ALA C 1 198 ? 153.683 113.824 117.118 1.00 16.93 186 ALA C C 1
ATOM 7509 O O . ALA C 1 198 ? 153.001 114.548 116.389 1.00 30.96 186 ALA C O 1
ATOM 7511 N N . VAL C 1 199 ? 153.318 113.479 118.349 1.00 11.80 187 VAL C N 1
ATOM 7512 C CA . VAL C 1 199 ? 152.104 113.974 118.987 1.00 7.33 187 VAL C CA 1
ATOM 7513 C C . VAL C 1 199 ? 152.488 115.085 119.953 1.00 11.54 187 VAL C C 1
ATOM 7514 O O . VAL C 1 199 ? 153.452 114.948 120.718 1.00 28.08 187 VAL C O 1
ATOM 7518 N N . ALA C 1 200 ? 151.746 116.187 119.916 1.00 3.00 188 ALA C N 1
ATOM 7519 C CA . ALA C 1 200 ? 152.000 117.334 120.775 1.00 10.29 188 ALA C CA 1
ATOM 7520 C C . ALA C 1 200 ? 151.142 117.246 122.030 1.00 9.26 188 ALA C C 1
ATOM 7521 O O . ALA C 1 200 ? 149.966 116.875 121.968 1.00 7.12 188 ALA C O 1
ATOM 7523 N N . PHE C 1 201 ? 151.739 117.588 123.170 1.00 18.09 189 PHE C N 1
ATOM 7524 C CA . PHE C 1 201 ? 151.093 117.480 124.472 1.00 13.85 189 PHE C CA 1
ATOM 7525 C C . PHE C 1 201 ? 150.961 118.862 125.096 1.00 19.66 189 PHE C C 1
ATOM 7526 O O . PHE C 1 201 ? 151.923 119.636 125.108 1.00 20.89 189 PHE C O 1
ATOM 7534 N N . GLU C 1 202 ? 149.773 119.165 125.615 1.00 14.20 190 GLU C N 1
ATOM 7535 C CA . GLU C 1 202 ? 149.516 120.429 126.289 1.00 13.67 190 GLU C CA 1
ATOM 7536 C C . GLU C 1 202 ? 148.569 120.202 127.457 1.00 19.76 190 GLU C C 1
ATOM 7537 O O . GLU C 1 202 ? 147.669 119.363 127.381 1.00 26.60 190 GLU C O 1
ATOM 7543 N N . ASP C 1 203 ? 148.776 120.956 128.533 1.00 26.15 191 ASP C N 1
ATOM 7544 C CA . ASP C 1 203 ? 147.886 120.946 129.686 1.00 20.54 191 ASP C CA 1
ATOM 7545 C C . ASP C 1 203 ? 146.916 122.114 129.576 1.00 24.64 191 ASP C C 1
ATOM 7546 O O . ASP C 1 203 ? 147.338 123.266 129.433 1.00 31.76 191 ASP C O 1
ATOM 7551 N N . VAL C 1 204 ? 145.621 121.816 129.647 1.00 20.69 192 VAL C N 1
ATOM 7552 C CA . VAL C 1 204 ? 144.571 122.808 129.452 1.00 24.35 192 VAL C CA 1
ATOM 7553 C C . VAL C 1 204 ? 143.615 122.743 130.635 1.00 25.48 192 VAL C C 1
ATOM 7554 O O . VAL C 1 204 ? 143.184 121.654 131.030 1.00 36.14 192 VAL C O 1
ATOM 7558 N N . THR C 1 205 ? 143.284 123.904 131.196 1.00 32.94 193 THR C N 1
ATOM 7559 C CA . THR C 1 205 ? 142.414 124.007 132.367 1.00 26.81 193 THR C CA 1
ATOM 7560 C C . THR C 1 205 ? 141.121 124.715 131.969 1.00 32.24 193 THR C C 1
ATOM 7561 O O . THR C 1 205 ? 141.105 125.934 131.778 1.00 37.91 193 THR C O 1
ATOM 7565 N N . GLY C 1 206 ? 140.044 123.954 131.855 1.00 27.90 194 GLY C N 1
ATOM 7566 C CA . GLY C 1 206 ? 138.731 124.506 131.604 1.00 19.89 194 GLY C CA 1
ATOM 7567 C C . GLY C 1 206 ? 138.239 124.204 130.197 1.00 24.12 194 GLY C C 1
ATOM 7568 O O . GLY C 1 206 ? 139.010 123.921 129.276 1.00 32.65 194 GLY C O 1
ATOM 7569 N N . ASP C 1 207 ? 136.914 124.266 130.042 1.00 18.13 195 ASP C N 1
ATOM 7570 C CA . ASP C 1 207 ? 136.288 124.011 128.749 1.00 17.25 195 ASP C CA 1
ATOM 7571 C C . ASP C 1 207 ? 136.463 125.185 127.792 1.00 23.74 195 ASP C C 1
ATOM 7572 O O . ASP C 1 207 ? 136.696 124.984 126.593 1.00 22.36 195 ASP C O 1
ATOM 7577 N N . SER C 1 208 ? 136.339 126.414 128.302 1.00 24.18 196 SER C N 1
ATOM 7578 C CA . SER C 1 208 ? 136.527 127.590 127.459 1.00 15.91 196 SER C CA 1
ATOM 7579 C C . SER C 1 208 ? 137.949 127.653 126.921 1.00 12.23 196 SER C C 1
ATOM 7580 O O . SER C 1 208 ? 138.172 128.049 125.771 1.00 20.10 196 SER C O 1
ATOM 7583 N N . ALA C 1 209 ? 138.925 127.260 127.742 1.00 3.30 197 ALA C N 1
ATOM 7584 C CA . ALA C 1 209 ? 140.301 127.174 127.268 1.00 13.32 197 ALA C CA 1
ATOM 7585 C C . ALA C 1 209 ? 140.435 126.140 126.157 1.00 17.62 197 ALA C C 1
ATOM 7586 O O . ALA C 1 209 ? 141.168 126.357 125.187 1.00 25.69 197 ALA C O 1
ATOM 7588 N N . VAL C 1 210 ? 139.729 125.013 126.278 1.00 14.80 198 VAL C N 1
ATOM 7589 C CA . VAL C 1 210 ? 139.756 123.994 125.229 1.00 13.18 198 VAL C CA 1
ATOM 7590 C C . VAL C 1 210 ? 139.195 124.557 123.928 1.00 6.76 198 VAL C C 1
ATOM 7591 O O . VAL C 1 210 ? 139.770 124.368 122.850 1.00 10.57 198 VAL C O 1
ATOM 7595 N N . THR C 1 211 ? 138.062 125.258 124.012 1.00 1.04 199 THR C N 1
ATOM 7596 C CA . THR C 1 211 ? 137.452 125.830 122.814 1.00 8.76 199 THR C CA 1
ATOM 7597 C C . THR C 1 211 ? 138.365 126.867 122.165 1.00 17.17 199 THR C C 1
ATOM 7598 O O . THR C 1 211 ? 138.523 126.890 120.937 1.00 21.89 199 THR C O 1
ATOM 7602 N N . GLU C 1 212 ? 138.973 127.733 122.979 1.00 8.78 200 GLU C N 1
ATOM 7603 C CA . GLU C 1 212 ? 139.885 128.741 122.450 1.00 1.97 200 GLU C CA 1
ATOM 7604 C C . GLU C 1 212 ? 141.106 128.098 121.800 1.00 11.94 200 GLU C C 1
ATOM 7605 O O . GLU C 1 212 ? 141.554 128.533 120.731 1.00 20.90 200 GLU C O 1
ATOM 7611 N N . PHE C 1 213 ? 141.654 127.055 122.430 1.00 4.39 201 PHE C N 1
ATOM 7612 C CA . PHE C 1 213 ? 142.799 126.357 121.858 1.00 6.50 201 PHE C CA 1
ATOM 7613 C C . PHE C 1 213 ? 142.432 125.700 120.534 1.00 7.79 201 PHE C C 1
ATOM 7614 O O . PHE C 1 213 ? 143.224 125.718 119.588 1.00 17.92 201 PHE C O 1
ATOM 7622 N N . LEU C 1 214 ? 141.238 125.111 120.450 1.00 5.79 202 LEU C N 1
ATOM 7623 C CA . LEU C 1 214 ? 140.800 124.507 119.195 1.00 5.95 202 LEU C CA 1
ATOM 7624 C C . LEU C 1 214 ? 140.670 125.552 118.097 1.00 5.06 202 LEU C C 1
ATOM 7625 O O . LEU C 1 214 ? 141.115 125.334 116.960 1.00 7.32 202 LEU C O 1
ATOM 7630 N N . ARG C 1 215 ? 140.069 126.698 118.424 1.00 7.54 203 ARG C N 1
ATOM 7631 C CA . ARG C 1 215 ? 139.893 127.752 117.432 1.00 0.27 203 ARG C CA 1
ATOM 7632 C C . ARG C 1 215 ? 141.237 128.293 116.960 1.00 0.00 203 ARG C C 1
ATOM 7633 O O . ARG C 1 215 ? 141.395 128.645 115.786 1.00 6.10 203 ARG C O 1
ATOM 7641 N N . ALA C 1 216 ? 142.219 128.365 117.861 1.00 1.58 204 ALA C N 1
ATOM 7642 C CA . ALA C 1 216 ? 143.554 128.790 117.452 1.00 0.00 204 ALA C CA 1
ATOM 7643 C C . ALA C 1 216 ? 144.275 127.715 116.644 1.00 3.05 204 ALA C C 1
ATOM 7644 O O . ALA C 1 216 ? 145.081 128.038 115.767 1.00 8.49 204 ALA C O 1
ATOM 7646 N N . GLU C 1 217 ? 144.005 126.441 116.928 1.00 10.85 205 GLU C N 1
ATOM 7647 C CA . GLU C 1 217 ? 144.729 125.352 116.284 1.00 3.39 205 GLU C CA 1
ATOM 7648 C C . GLU C 1 217 ? 144.248 125.096 114.861 1.00 6.34 205 GLU C C 1
ATOM 7649 O O . GLU C 1 217 ? 145.059 124.783 113.983 1.00 11.68 205 GLU C O 1
ATOM 7655 N N . ARG C 1 218 ? 142.940 125.208 114.614 1.00 10.99 206 ARG C N 1
ATOM 7656 C CA . ARG C 1 218 ? 142.398 124.758 113.330 1.00 0.00 206 ARG C CA 1
ATOM 7657 C C . ARG C 1 218 ? 143.020 125.433 112.110 1.00 10.33 206 ARG C C 1
ATOM 7658 O O . ARG C 1 218 ? 143.402 124.715 111.170 1.00 10.62 206 ARG C O 1
ATOM 7666 N N . PRO C 1 219 ? 143.151 126.761 112.033 1.00 16.18 207 PRO C N 1
ATOM 7667 C CA . PRO C 1 219 ? 143.534 127.393 110.764 1.00 0.00 207 PRO C CA 1
ATOM 7668 C C . PRO C 1 219 ? 145.024 127.387 110.452 1.00 2.94 207 PRO C C 1
ATOM 7669 O O . PRO C 1 219 ? 145.435 128.103 109.536 1.00 17.42 207 PRO C O 1
ATOM 7673 N N . ARG C 1 220 ? 145.849 126.627 111.164 1.00 2.16 208 ARG C N 1
ATOM 7674 C CA . ARG C 1 220 ? 147.273 126.614 110.857 1.00 0.00 208 ARG C CA 1
ATOM 7675 C C . ARG C 1 220 ? 147.518 125.973 109.491 1.00 6.46 208 ARG C C 1
ATOM 7676 O O . ARG C 1 220 ? 146.883 124.972 109.149 1.00 12.52 208 ARG C O 1
ATOM 7684 N N . PRO C 1 221 ? 148.427 126.528 108.692 1.00 15.29 209 PRO C N 1
ATOM 7685 C CA . PRO C 1 221 ? 148.554 126.092 107.297 1.00 13.40 209 PRO C CA 1
ATOM 7686 C C . PRO C 1 221 ? 149.204 124.724 107.147 1.00 3.18 209 PRO C C 1
ATOM 7687 O O . PRO C 1 221 ? 149.977 124.271 107.994 1.00 16.86 209 PRO C O 1
ATOM 7691 N N . PHE C 1 222 ? 148.870 124.069 106.040 1.00 9.32 210 PHE C N 1
ATOM 7692 C CA . PHE C 1 222 ? 149.549 122.873 105.567 1.00 2.46 210 PHE C CA 1
ATOM 7693 C C . PHE C 1 222 ? 150.261 123.187 104.257 1.00 5.86 210 PHE C C 1
ATOM 7694 O O . PHE C 1 222 ? 149.792 124.000 103.457 1.00 19.53 210 PHE C O 1
ATOM 7702 N N . ASP C 1 223 ? 151.402 122.538 104.042 1.00 12.30 211 ASP C N 1
ATOM 7703 C CA . ASP C 1 223 ? 152.162 122.756 102.822 1.00 6.27 211 ASP C CA 1
ATOM 7704 C C . ASP C 1 223 ? 152.182 121.490 101.976 1.00 18.58 211 ASP C C 1
ATOM 7705 O O . ASP C 1 223 ? 152.277 120.387 102.522 1.00 28.81 211 ASP C O 1
ATOM 7710 N N . PRO C 1 224 ? 152.087 121.612 100.649 1.00 18.40 212 PRO C N 1
ATOM 7711 C CA . PRO C 1 224 ? 152.111 120.406 99.803 1.00 18.46 212 PRO C CA 1
ATOM 7712 C C . PRO C 1 224 ? 153.376 119.580 99.950 1.00 15.86 212 PRO C C 1
ATOM 7713 O O . PRO C 1 224 ? 153.337 118.363 99.733 1.00 20.73 212 PRO C O 1
ATOM 7717 N N . ALA C 1 225 ? 154.497 120.199 100.304 1.00 22.05 213 ALA C N 1
ATOM 7718 C CA . ALA C 1 225 ? 155.764 119.494 100.430 1.00 21.42 213 ALA C CA 1
ATOM 7719 C C . ALA C 1 225 ? 156.000 118.929 101.824 1.00 25.11 213 ALA C C 1
ATOM 7720 O O . ALA C 1 225 ? 157.063 118.351 102.067 1.00 32.62 213 ALA C O 1
ATOM 7722 N N . ASP C 1 226 ? 155.047 119.086 102.740 1.00 17.42 214 ASP C N 1
ATOM 7723 C CA . ASP C 1 226 ? 155.200 118.535 104.080 1.00 19.74 214 ASP C CA 1
ATOM 7724 C C . ASP C 1 226 ? 155.266 117.014 104.029 1.00 28.07 214 ASP C C 1
ATOM 7725 O O . ASP C 1 226 ? 154.583 116.371 103.228 1.00 29.89 214 ASP C O 1
ATOM 7730 N N . ARG C 1 227 ? 156.100 116.437 104.897 1.00 30.72 215 ARG C N 1
ATOM 7731 C CA . ARG C 1 227 ? 156.304 114.993 104.874 1.00 23.19 215 ARG C CA 1
ATOM 7732 C C . ARG C 1 227 ? 155.109 114.241 105.447 1.00 25.18 215 ARG C C 1
ATOM 7733 O O . ARG C 1 227 ? 154.894 113.073 105.106 1.00 32.67 215 ARG C O 1
ATOM 7741 N N . HIS C 1 228 ? 154.326 114.882 106.312 1.00 19.34 216 HIS C N 1
ATOM 7742 C CA . HIS C 1 228 ? 153.117 114.290 106.862 1.00 21.68 216 HIS C CA 1
ATOM 7743 C C . HIS C 1 228 ? 151.973 115.289 106.770 1.00 22.25 216 HIS C C 1
ATOM 7744 O O . HIS C 1 228 ? 152.176 116.501 106.877 1.00 33.43 216 HIS C O 1
ATOM 7751 N N . MET C 1 229 ? 150.763 114.767 106.574 1.00 6.48 217 MET C N 1
ATOM 7752 C CA . MET C 1 229 ? 149.573 115.580 106.351 1.00 3.56 217 MET C CA 1
ATOM 7753 C C . MET C 1 229 ? 148.655 115.610 107.569 1.00 10.31 217 MET C C 1
ATOM 7754 O O . MET C 1 229 ? 147.439 115.753 107.428 1.00 14.89 217 MET C O 1
ATOM 7759 N N . LEU C 1 230 ? 149.215 115.479 108.769 1.00 13.33 218 LEU C N 1
ATOM 7760 C CA . LEU C 1 230 ? 148.408 115.338 109.970 1.00 0.00 218 LEU C CA 1
ATOM 7761 C C . LEU C 1 230 ? 149.020 116.134 111.112 1.00 0.71 218 LEU C C 1
ATOM 7762 O O . LEU C 1 230 ? 150.238 116.304 111.190 1.00 18.35 218 LEU C O 1
ATOM 7767 N N . ARG C 1 231 ? 148.152 116.625 111.994 1.00 0.00 219 ARG C N 1
ATOM 7768 C CA . ARG C 1 231 ? 148.551 117.218 113.264 1.00 0.00 219 ARG C CA 1
ATOM 7769 C C . ARG C 1 231 ? 147.692 116.607 114.360 1.00 0.48 219 ARG C C 1
ATOM 7770 O O . ARG C 1 231 ? 146.462 116.613 114.260 1.00 9.18 219 ARG C O 1
ATOM 7778 N N . VAL C 1 232 ? 148.335 116.082 115.400 1.00 8.62 220 VAL C N 1
ATOM 7779 C CA . VAL C 1 232 ? 147.648 115.430 116.509 1.00 6.04 220 VAL C CA 1
ATOM 7780 C C . VAL C 1 232 ? 148.040 116.128 117.803 1.00 0.00 220 VAL C C 1
ATOM 7781 O O . VAL C 1 232 ? 149.230 116.326 118.071 1.00 16.53 220 VAL C O 1
ATOM 7785 N N . HIS C 1 233 ? 147.041 116.502 118.599 1.00 0.15 221 HIS C N 1
ATOM 7786 C CA . HIS C 1 233 ? 147.250 117.085 119.916 1.00 4.65 221 HIS C CA 1
ATOM 7787 C C . HIS C 1 233 ? 146.502 116.265 120.956 1.00 11.98 221 HIS C C 1
ATOM 7788 O O . HIS C 1 233 ? 145.338 115.907 120.748 1.00 17.13 221 HIS C O 1
ATOM 7795 N N . ILE C 1 234 ? 147.165 115.977 122.070 1.00 9.89 222 ILE C N 1
ATOM 7796 C CA . ILE C 1 234 ? 146.534 115.365 123.233 1.00 19.80 222 ILE C CA 1
ATOM 7797 C C . ILE C 1 234 ? 146.540 116.402 124.348 1.00 16.90 222 ILE C C 1
ATOM 7798 O O . ILE C 1 234 ? 147.606 116.865 124.769 1.00 21.36 222 ILE C O 1
ATOM 7803 N N . LEU C 1 235 ? 145.352 116.773 124.819 1.00 8.96 223 LEU C N 1
ATOM 7804 C CA . LEU C 1 235 ? 145.190 117.810 125.831 1.00 13.69 223 LEU C CA 1
ATOM 7805 C C . LEU C 1 235 ? 144.771 117.163 127.143 1.00 22.51 223 LEU C C 1
ATOM 7806 O O . LEU C 1 235 ? 143.733 116.497 127.207 1.00 33.51 223 LEU C O 1
ATOM 7811 N N . THR C 1 236 ? 145.567 117.376 128.186 1.00 22.90 224 THR C N 1
ATOM 7812 C CA . THR C 1 236 ? 145.332 116.777 129.493 1.00 20.03 224 THR C CA 1
ATOM 7813 C C . THR C 1 236 ? 144.697 117.808 130.416 1.00 28.78 224 THR C C 1
ATOM 7814 O O . THR C 1 236 ? 145.290 118.859 130.682 1.00 34.95 224 THR C O 1
ATOM 7818 N N . LEU C 1 237 ? 143.493 117.507 130.900 1.00 34.37 225 LEU C N 1
ATOM 7819 C CA . LEU C 1 237 ? 142.830 118.343 131.895 1.00 31.17 225 LEU C CA 1
ATOM 7820 C C . LEU C 1 237 ? 143.119 117.827 133.302 1.00 36.53 225 LEU C C 1
ATOM 7821 O O . LEU C 1 237 ? 143.673 118.547 134.138 1.00 36.68 225 LEU C O 1
ATOM 7826 N N . THR C 1 238 ? 142.749 116.582 133.567 1.00 39.31 226 THR C N 1
ATOM 7827 C CA . THR C 1 238 ? 143.081 115.860 134.783 1.00 34.79 226 THR C CA 1
ATOM 7828 C C . THR C 1 238 ? 143.524 114.464 134.375 1.00 36.90 226 THR C C 1
ATOM 7829 O O . THR C 1 238 ? 143.272 114.039 133.242 1.00 39.76 226 THR C O 1
ATOM 7833 N N . PRO C 1 239 ? 144.212 113.733 135.267 1.00 40.36 227 PRO C N 1
ATOM 7834 C CA . PRO C 1 239 ? 144.629 112.360 134.934 1.00 36.10 227 PRO C CA 1
ATOM 7835 C C . PRO C 1 239 ? 143.503 111.461 134.438 1.00 34.24 227 PRO C C 1
ATOM 7836 O O . PRO C 1 239 ? 143.764 110.395 133.871 1.00 38.96 227 PRO C O 1
ATOM 7840 N N . TYR C 1 240 ? 142.253 111.873 134.644 1.00 34.69 228 TYR C N 1
ATOM 7841 C CA . TYR C 1 240 ? 141.089 111.112 134.210 1.00 33.13 228 TYR C CA 1
ATOM 7842 C C . TYR C 1 240 ? 140.310 111.814 133.103 1.00 33.73 228 TYR C C 1
ATOM 7843 O O . TYR C 1 240 ? 139.190 111.400 132.787 1.00 35.97 228 TYR C O 1
ATOM 7852 N N . GLU C 1 241 ? 140.877 112.859 132.501 1.00 34.90 229 GLU C N 1
ATOM 7853 C CA . GLU C 1 241 ? 140.155 113.716 131.565 1.00 30.47 229 GLU C CA 1
ATOM 7854 C C . GLU C 1 241 ? 141.116 114.195 130.489 1.00 34.36 229 GLU C C 1
ATOM 7855 O O . GLU C 1 241 ? 142.095 114.881 130.796 1.00 36.69 229 GLU C O 1
ATOM 7861 N N . HIS C 1 242 ? 140.836 113.846 129.233 1.00 32.44 230 HIS C N 1
ATOM 7862 C CA . HIS C 1 242 ? 141.719 114.184 128.124 1.00 21.41 230 HIS C CA 1
ATOM 7863 C C . HIS C 1 242 ? 140.902 114.545 126.891 1.00 24.01 230 HIS C C 1
ATOM 7864 O O . HIS C 1 242 ? 139.738 114.163 126.755 1.00 20.54 230 HIS C O 1
ATOM 7871 N N . VAL C 1 243 ? 141.537 115.296 125.989 1.00 26.82 231 VAL C N 1
ATOM 7872 C CA . VAL C 1 243 ? 140.945 115.704 124.719 1.00 13.17 231 VAL C CA 1
ATOM 7873 C C . VAL C 1 243 ? 141.930 115.383 123.602 1.00 12.59 231 VAL C C 1
ATOM 7874 O O . VAL C 1 243 ? 143.097 115.784 123.664 1.00 18.31 231 VAL C O 1
ATOM 7878 N N . ALA C 1 244 ? 141.459 114.670 122.582 1.00 17.52 232 ALA C N 1
ATOM 7879 C CA . ALA C 1 244 ? 142.271 114.298 121.430 1.00 16.38 232 ALA C CA 1
ATOM 7880 C C . ALA C 1 244 ? 141.843 115.118 120.221 1.00 16.02 232 ALA C C 1
ATOM 7881 O O . ALA C 1 244 ? 140.649 115.209 119.921 1.00 16.51 232 ALA C O 1
ATOM 7883 N N . VAL C 1 245 ? 142.817 115.710 119.532 1.00 17.07 233 VAL C N 1
ATOM 7884 C CA . VAL C 1 245 ? 142.567 116.613 118.415 1.00 6.52 233 VAL C CA 1
ATOM 7885 C C . VAL C 1 245 ? 143.350 116.122 117.205 1.00 5.60 233 VAL C C 1
ATOM 7886 O O . VAL C 1 245 ? 144.565 115.917 117.290 1.00 4.19 233 VAL C O 1
ATOM 7890 N N . VAL C 1 246 ? 142.656 115.939 116.082 1.00 7.96 234 VAL C N 1
ATOM 7891 C CA . VAL C 1 246 ? 143.276 115.549 114.819 1.00 5.09 234 VAL C CA 1
ATOM 7892 C C . VAL C 1 246 ? 142.852 116.551 113.754 1.00 4.32 234 VAL C C 1
ATOM 7893 O O . VAL C 1 246 ? 141.653 116.756 113.534 1.00 17.40 234 VAL C O 1
ATOM 7897 N N . THR C 1 247 ? 143.829 117.164 113.090 1.00 0.00 235 THR C N 1
ATOM 7898 C CA . THR C 1 247 ? 143.581 118.148 112.045 1.00 0.00 235 THR C CA 1
ATOM 7899 C C . THR C 1 247 ? 144.278 117.720 110.761 1.00 1.99 235 THR C C 1
ATOM 7900 O O . THR C 1 247 ? 145.411 117.232 110.792 1.00 13.35 235 THR C O 1
ATOM 7904 N N . ARG C 1 248 ? 143.598 117.902 109.637 1.00 4.32 236 ARG C N 1
ATOM 7905 C CA . ARG C 1 248 ? 144.122 117.568 108.323 1.00 0.00 236 ARG C CA 1
ATOM 7906 C C . ARG C 1 248 ? 143.651 118.615 107.327 1.00 3.94 236 ARG C C 1
ATOM 7907 O O . ARG C 1 248 ? 142.635 119.281 107.551 1.00 1.12 236 ARG C O 1
ATOM 7915 N N . PRO C 1 249 ? 144.369 118.789 106.221 1.00 7.91 237 PRO C N 1
ATOM 7916 C CA . PRO C 1 249 ? 143.871 119.652 105.147 1.00 0.33 237 PRO C CA 1
ATOM 7917 C C . PRO C 1 249 ? 142.772 118.965 104.349 1.00 6.91 237 PRO C C 1
ATOM 7918 O O . PRO C 1 249 ? 142.568 117.753 104.429 1.00 21.47 237 PRO C O 1
ATOM 7922 N N . TRP C 1 250 ? 142.056 119.772 103.573 1.00 7.70 238 TRP C N 1
ATOM 7923 C CA . TRP C 1 250 ? 140.979 119.246 102.748 1.00 5.50 238 TRP C CA 1
ATOM 7924 C C . TRP C 1 250 ? 141.525 118.299 101.684 1.00 6.02 238 TRP C C 1
ATOM 7925 O O . TRP C 1 250 ? 142.674 118.411 101.249 1.00 9.90 238 TRP C O 1
ATOM 7936 N N . GLY C 1 251 ? 140.694 117.337 101.292 1.00 12.94 239 GLY C N 1
ATOM 7937 C CA . GLY C 1 251 ? 141.007 116.448 100.194 1.00 7.10 239 GLY C CA 1
ATOM 7938 C C . GLY C 1 251 ? 141.944 115.307 100.512 1.00 12.92 239 GLY C C 1
ATOM 7939 O O . GLY C 1 251 ? 142.402 114.633 99.585 1.00 16.53 239 GLY C O 1
ATOM 7940 N N . ILE C 1 252 ? 142.234 115.052 101.784 1.00 15.45 240 ILE C N 1
ATOM 7941 C CA . ILE C 1 252 ? 143.164 113.985 102.146 1.00 5.95 240 ILE C CA 1
ATOM 7942 C C . ILE C 1 252 ? 142.448 112.647 102.271 1.00 12.34 240 ILE C C 1
ATOM 7943 O O . ILE C 1 252 ? 142.840 111.663 101.641 1.00 15.73 240 ILE C O 1
ATOM 7948 N N . PHE C 1 253 ? 141.391 112.584 103.080 1.00 12.53 241 PHE C N 1
ATOM 7949 C CA . PHE C 1 253 ? 140.552 111.396 103.131 1.00 10.64 241 PHE C CA 1
ATOM 7950 C C . PHE C 1 253 ? 139.146 111.787 103.568 1.00 17.84 241 PHE C C 1
ATOM 7951 O O . PHE C 1 253 ? 138.928 112.845 104.163 1.00 23.98 241 PHE C O 1
ATOM 7959 N N . ASP C 1 254 ? 138.192 110.915 103.251 1.00 23.86 242 ASP C N 1
ATOM 7960 C CA . ASP C 1 254 ? 136.774 111.173 103.432 1.00 15.48 242 ASP C CA 1
ATOM 7961 C C . ASP C 1 254 ? 136.267 110.558 104.739 1.00 21.69 242 ASP C C 1
ATOM 7962 O O . ASP C 1 254 ? 137.042 110.098 105.582 1.00 31.32 242 ASP C O 1
ATOM 7967 N N . GLY C 1 255 ? 134.941 110.562 104.913 1.00 20.32 243 GLY C N 1
ATOM 7968 C CA . GLY C 1 255 ? 134.348 110.099 106.158 1.00 26.49 243 GLY C CA 1
ATOM 7969 C C . GLY C 1 255 ? 134.471 108.606 106.391 1.00 31.42 243 GLY C C 1
ATOM 7970 O O . GLY C 1 255 ? 134.621 108.166 107.535 1.00 34.98 243 GLY C O 1
ATOM 7971 N N . TRP C 1 256 ? 134.372 107.804 105.329 1.00 27.01 244 TRP C N 1
ATOM 7972 C CA . TRP C 1 256 ? 134.577 106.366 105.470 1.00 29.39 244 TRP C CA 1
ATOM 7973 C C . TRP C 1 256 ? 135.997 106.072 105.939 1.00 32.83 244 TRP C C 1
ATOM 7974 O O . TRP C 1 256 ? 136.221 105.226 106.819 1.00 40.27 244 TRP C O 1
ATOM 7985 N N . SER C 1 257 ? 136.971 106.778 105.362 1.00 27.73 245 SER C N 1
ATOM 7986 C CA . SER C 1 257 ? 138.341 106.674 105.839 1.00 20.96 245 SER C CA 1
ATOM 7987 C C . SER C 1 257 ? 138.463 107.159 107.274 1.00 21.04 245 SER C C 1
ATOM 7988 O O . SER C 1 257 ? 139.301 106.657 108.023 1.00 32.29 245 SER C O 1
ATOM 7991 N N . THR C 1 258 ? 137.627 108.115 107.684 1.00 23.12 246 THR C N 1
ATOM 7992 C CA . THR C 1 258 ? 137.637 108.559 109.076 1.00 21.06 246 THR C CA 1
ATOM 7993 C C . THR C 1 258 ? 137.135 107.465 110.012 1.00 27.49 246 THR C C 1
ATOM 7994 O O . THR C 1 258 ? 137.690 107.265 111.101 1.00 34.67 246 THR C O 1
ATOM 7998 N N . GLY C 1 259 ? 136.080 106.754 109.612 1.00 31.15 247 GLY C N 1
ATOM 7999 C CA . GLY C 1 259 ? 135.616 105.630 110.409 1.00 32.00 247 GLY C CA 1
ATOM 8000 C C . GLY C 1 259 ? 136.661 104.539 110.530 1.00 30.95 247 GLY C C 1
ATOM 8001 O O . GLY C 1 259 ? 136.897 104.007 111.620 1.00 38.42 247 GLY C O 1
ATOM 8002 N N . VAL C 1 260 ? 137.306 104.196 109.412 1.00 25.77 248 VAL C N 1
ATOM 8003 C CA . VAL C 1 260 ? 138.391 103.217 109.454 1.00 31.10 248 VAL C CA 1
ATOM 8004 C C . VAL C 1 260 ? 139.524 103.713 110.347 1.00 34.76 248 VAL C C 1
ATOM 8005 O O . VAL C 1 260 ? 140.093 102.950 111.138 1.00 41.85 248 VAL C O 1
ATOM 8009 N N . PHE C 1 261 ? 139.865 104.998 110.231 1.00 24.18 249 PHE C N 1
ATOM 8010 C CA . PHE C 1 261 ? 140.900 105.612 111.056 1.00 21.80 249 PHE C CA 1
ATOM 8011 C C . PHE C 1 261 ? 140.604 105.424 112.538 1.00 22.99 249 PHE C C 1
ATOM 8012 O O . PHE C 1 261 ? 141.452 104.940 113.296 1.00 25.60 249 PHE C O 1
ATOM 8020 N N . ILE C 1 262 ? 139.393 105.786 112.964 1.00 28.21 250 ILE C N 1
ATOM 8021 C CA . ILE C 1 262 ? 139.052 105.718 114.382 1.00 25.57 250 ILE C CA 1
ATOM 8022 C C . ILE C 1 262 ? 139.016 104.271 114.863 1.00 32.35 250 ILE C C 1
ATOM 8023 O O . ILE C 1 262 ? 139.514 103.951 115.952 1.00 25.48 250 ILE C O 1
ATOM 8028 N N . ALA C 1 263 ? 138.426 103.373 114.066 1.00 40.02 251 ALA C N 1
ATOM 8029 C CA . ALA C 1 263 ? 138.345 101.972 114.467 1.00 24.76 251 ALA C CA 1
ATOM 8030 C C . ALA C 1 263 ? 139.732 101.366 114.638 1.00 28.31 251 ALA C C 1
ATOM 8031 O O . ALA C 1 263 ? 140.017 100.707 115.646 1.00 38.08 251 ALA C O 1
ATOM 8033 N N . GLU C 1 264 ? 140.620 101.590 113.669 1.00 28.41 252 GLU C N 1
ATOM 8034 C CA . GLU C 1 264 ? 141.954 101.018 113.775 1.00 31.22 252 GLU C CA 1
ATOM 8035 C C . GLU C 1 264 ? 142.765 101.687 114.877 1.00 31.23 252 GLU C C 1
ATOM 8036 O O . GLU C 1 264 ? 143.592 101.028 115.514 1.00 36.10 252 GLU C O 1
ATOM 8042 N N . LEU C 1 265 ? 142.525 102.974 115.143 1.00 29.90 253 LEU C N 1
ATOM 8043 C CA . LEU C 1 265 ? 143.202 103.635 116.254 1.00 31.52 253 LEU C CA 1
ATOM 8044 C C . LEU C 1 265 ? 142.806 103.016 117.588 1.00 31.09 253 LEU C C 1
ATOM 8045 O O . LEU C 1 265 ? 143.662 102.745 118.440 1.00 35.98 253 LEU C O 1
ATOM 8050 N N . ASN C 1 266 ? 141.507 102.784 117.793 1.00 35.27 254 ASN C N 1
ATOM 8051 C CA . ASN C 1 266 ? 141.082 102.223 119.072 1.00 33.49 254 ASN C CA 1
ATOM 8052 C C . ASN C 1 266 ? 141.536 100.773 119.206 1.00 36.29 254 ASN C C 1
ATOM 8053 O O . ASN C 1 266 ? 141.913 100.335 120.300 1.00 39.32 254 ASN C O 1
ATOM 8058 N N . ALA C 1 267 ? 141.533 100.022 118.099 1.00 37.44 255 ALA C N 1
ATOM 8059 C CA . ALA C 1 267 ? 142.072 98.665 118.134 1.00 33.68 255 ALA C CA 1
ATOM 8060 C C . ALA C 1 267 ? 143.556 98.666 118.485 1.00 36.14 255 ALA C C 1
ATOM 8061 O O . ALA C 1 267 ? 144.010 97.846 119.292 1.00 44.38 255 ALA C O 1
ATOM 8063 N N . LEU C 1 268 ? 144.326 99.583 117.891 1.00 31.66 256 LEU C N 1
ATOM 8064 C CA . LEU C 1 268 ? 145.750 99.670 118.194 1.00 34.65 256 LEU C CA 1
ATOM 8065 C C . LEU C 1 268 ? 145.984 100.024 119.655 1.00 39.16 256 LEU C C 1
ATOM 8066 O O . LEU C 1 268 ? 146.872 99.460 120.302 1.00 42.87 256 LEU C O 1
ATOM 8071 N N . TYR C 1 269 ? 145.202 100.963 120.193 1.00 36.78 257 TYR C N 1
ATOM 8072 C CA . TYR C 1 269 ? 145.371 101.327 121.596 1.00 35.56 257 TYR C CA 1
ATOM 8073 C C . TYR C 1 269 ? 145.024 100.161 122.513 1.00 41.97 257 TYR C C 1
ATOM 8074 O O . TYR C 1 269 ? 145.736 99.899 123.490 1.00 39.89 257 TYR C O 1
ATOM 8083 N N . GLN C 1 270 ? 143.929 99.454 122.220 1.00 44.90 258 GLN C N 1
ATOM 8084 C CA . GLN C 1 270 ? 143.533 98.325 123.056 1.00 40.64 258 GLN C CA 1
ATOM 8085 C C . GLN C 1 270 ? 144.572 97.211 123.013 1.00 42.08 258 GLN C C 1
ATOM 8086 O O . GLN C 1 270 ? 144.873 96.595 124.041 1.00 45.45 258 GLN C O 1
ATOM 8092 N N . ALA C 1 271 ? 145.130 96.938 121.835 1.00 44.08 259 ALA C N 1
ATOM 8093 C CA . ALA C 1 271 ? 146.130 95.888 121.698 1.00 43.09 259 ALA C CA 1
ATOM 8094 C C . ALA C 1 271 ? 147.537 96.350 122.052 1.00 44.12 259 ALA C C 1
ATOM 8095 O O . ALA C 1 271 ? 148.461 95.530 122.030 1.00 47.70 259 ALA C O 1
ATOM 8097 N N . LEU C 1 272 ? 147.727 97.629 122.373 1.00 43.01 260 LEU C N 1
ATOM 8098 C CA . LEU C 1 272 ? 149.047 98.164 122.675 1.00 45.79 260 LEU C CA 1
ATOM 8099 C C . LEU C 1 272 ? 149.215 98.608 124.119 1.00 47.31 260 LEU C C 1
ATOM 8100 O O . LEU C 1 272 ? 150.338 98.594 124.627 1.00 44.03 260 LEU C O 1
ATOM 8105 N N . SER C 1 273 ? 148.131 98.998 124.792 1.00 47.66 261 SER C N 1
ATOM 8106 C CA . SER C 1 273 ? 148.244 99.442 126.178 1.00 46.14 261 SER C CA 1
ATOM 8107 C C . SER C 1 273 ? 148.654 98.298 127.096 1.00 50.94 261 SE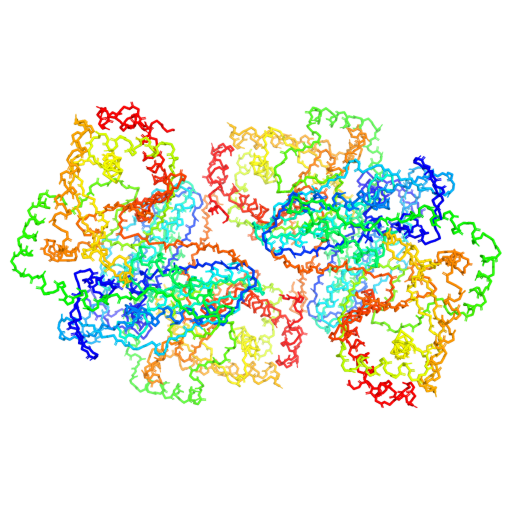R C C 1
ATOM 8108 O O . SER C 1 273 ? 149.477 98.484 128.000 1.00 50.13 261 SER C O 1
ATOM 8111 N N . ARG C 1 274 ? 148.095 97.111 126.883 1.00 51.01 262 ARG C N 1
ATOM 8112 C CA . ARG C 1 274 ? 148.397 95.952 127.723 1.00 48.64 262 ARG C CA 1
ATOM 8113 C C . ARG C 1 274 ? 149.541 95.113 127.155 1.00 49.38 262 ARG C C 1
ATOM 8114 O O . ARG C 1 274 ? 149.453 93.892 127.032 1.00 50.42 262 ARG C O 1
ATOM 8122 N N . GLY C 1 275 ? 150.645 95.784 126.829 1.00 46.43 263 GLY C N 1
ATOM 8123 C CA . GLY C 1 275 ? 151.889 95.142 126.439 1.00 49.15 263 GLY C CA 1
ATOM 8124 C C . GLY C 1 275 ? 151.823 94.073 125.365 1.00 50.94 263 GLY C C 1
ATOM 8125 O O . GLY C 1 275 ? 152.762 93.284 125.224 1.00 52.64 263 GLY C O 1
ATOM 8126 N N . ASP C 1 276 ? 150.737 94.029 124.600 1.00 52.49 264 ASP C N 1
ATOM 8127 C CA . ASP C 1 276 ? 150.585 93.027 123.556 1.00 50.58 264 ASP C CA 1
ATOM 8128 C C . ASP C 1 276 ? 151.170 93.550 122.244 1.00 52.95 264 ASP C C 1
ATOM 8129 O O . ASP C 1 276 ? 151.826 94.594 122.198 1.00 53.58 264 ASP C O 1
ATOM 8134 N N . GLU C 1 277 ? 150.934 92.817 121.156 1.00 52.11 265 GLU C N 1
ATOM 8135 C CA . GLU C 1 277 ? 151.370 93.202 119.827 1.00 51.17 265 GLU C CA 1
ATOM 8136 C C . GLU C 1 277 ? 150.165 93.504 118.944 1.00 53.12 265 GLU C C 1
ATOM 8137 O O . GLU C 1 277 ? 149.151 92.802 119.023 1.00 54.01 265 GLU C O 1
ATOM 8140 N N . PRO C 1 278 ? 150.241 94.542 118.112 1.00 55.44 266 PRO C N 1
ATOM 8141 C CA . PRO C 1 278 ? 149.093 94.895 117.268 1.00 50.50 266 PRO C CA 1
ATOM 8142 C C . PRO C 1 278 ? 148.728 93.768 116.314 1.00 53.22 266 PRO C C 1
ATOM 8143 O O . PRO C 1 278 ? 149.595 93.058 115.799 1.00 55.47 266 PRO C O 1
ATOM 8147 N N . SER C 1 279 ? 147.425 93.609 116.082 1.00 46.91 267 SER C N 1
ATOM 8148 C CA . SER C 1 279 ? 146.892 92.588 115.180 1.00 46.42 267 SER C CA 1
ATOM 8149 C C . SER C 1 279 ? 145.842 93.250 114.292 1.00 50.41 267 SER C C 1
ATOM 8150 O O . SER C 1 279 ? 144.656 93.276 114.630 1.00 50.42 267 SER C O 1
ATOM 8153 N N . LEU C 1 280 ? 146.284 93.783 113.155 1.00 46.32 268 LEU C N 1
ATOM 8154 C CA . LEU C 1 280 ? 145.400 94.403 112.185 1.00 43.83 268 LEU C CA 1
ATOM 8155 C C . LEU C 1 280 ? 145.540 93.712 110.835 1.00 40.51 268 LEU C C 1
ATOM 8156 O O . LEU C 1 280 ? 146.631 93.257 110.478 1.00 40.81 268 LEU C O 1
ATOM 8161 N N . PRO C 1 281 ? 144.454 93.607 110.069 1.00 42.43 269 PRO C N 1
ATOM 8162 C CA . PRO C 1 281 ? 144.553 92.998 108.737 1.00 43.59 269 PRO C CA 1
ATOM 8163 C C . PRO C 1 281 ? 145.518 93.771 107.850 1.00 48.50 269 PRO C C 1
ATOM 8164 O O . PRO C 1 281 ? 145.571 95.002 107.882 1.00 49.24 269 PRO C O 1
ATOM 8168 N N . GLU C 1 282 ? 146.288 93.033 107.057 1.00 45.82 270 GLU C N 1
ATOM 8169 C CA . GLU C 1 282 ? 147.255 93.661 106.170 1.00 47.00 270 GLU C CA 1
ATOM 8170 C C . GLU C 1 282 ? 146.549 94.338 105.001 1.00 49.45 270 GLU C C 1
ATOM 8171 O O . GLU C 1 282 ? 145.515 93.873 104.515 1.00 47.81 270 GLU C O 1
ATOM 8177 N N . LEU C 1 283 ? 147.121 95.453 104.552 1.00 47.19 271 LEU C N 1
ATOM 8178 C CA . LEU C 1 283 ? 146.549 96.208 103.447 1.00 48.72 271 LEU C CA 1
ATOM 8179 C C . LEU C 1 283 ? 147.043 95.630 102.129 1.00 52.39 271 LEU C C 1
ATOM 8180 O O . LEU C 1 283 ? 148.257 95.625 101.885 1.00 50.63 271 LEU C O 1
ATOM 8185 N N . PRO C 1 284 ? 146.156 95.132 101.262 1.00 53.45 272 PRO C N 1
ATOM 8186 C CA . PRO C 1 284 ? 146.640 94.505 100.020 1.00 49.98 272 PRO C CA 1
ATOM 8187 C C . PRO C 1 284 ? 147.243 95.492 99.036 1.00 50.66 272 PRO C C 1
ATOM 8188 O O . PRO C 1 284 ? 148.263 95.181 98.409 1.00 54.03 272 PRO C O 1
ATOM 8192 N N . VAL C 1 285 ? 146.648 96.673 98.880 1.00 46.26 273 VAL C N 1
ATOM 8193 C CA . VAL C 1 285 ? 147.054 97.632 97.864 1.00 46.12 273 VAL C CA 1
ATOM 8194 C C . VAL C 1 285 ? 147.372 98.967 98.531 1.00 44.65 273 VAL C C 1
ATOM 8195 O O . VAL C 1 285 ? 147.284 99.119 99.748 1.00 46.90 273 VAL C O 1
ATOM 8199 N N . GLN C 1 286 ? 147.748 99.938 97.702 1.00 46.64 274 GLN C N 1
ATOM 8200 C CA . GLN C 1 286 ? 148.101 101.278 98.140 1.00 44.17 274 GLN C CA 1
ATOM 8201 C C . GLN C 1 286 ? 147.402 102.282 97.230 1.00 47.64 274 GLN C C 1
ATOM 8202 O O . GLN C 1 286 ? 147.013 101.958 96.106 1.00 50.75 274 GLN C O 1
ATOM 8208 N N . TYR C 1 287 ? 147.234 103.510 97.730 1.00 38.70 275 TYR C N 1
ATOM 8209 C CA . TYR C 1 287 ? 146.530 104.526 96.952 1.00 35.11 275 TYR C CA 1
ATOM 8210 C C . TYR C 1 287 ? 147.274 104.878 95.669 1.00 35.87 275 TYR C C 1
ATOM 8211 O O . TYR C 1 287 ? 146.640 105.206 94.661 1.00 38.67 275 TYR C O 1
ATOM 8220 N N . ALA C 1 288 ? 148.608 104.823 95.683 1.00 37.64 276 ALA C N 1
ATOM 8221 C CA . ALA C 1 288 ? 149.363 105.026 94.450 1.00 37.63 276 ALA C CA 1
ATOM 8222 C C . ALA C 1 288 ? 149.078 103.917 93.444 1.00 45.75 276 ALA C C 1
ATOM 8223 O O . ALA C 1 288 ? 148.975 104.171 92.237 1.00 46.34 276 ALA C O 1
ATOM 8225 N N . ASP C 1 289 ? 148.946 102.678 93.925 1.00 45.45 277 ASP C N 1
ATOM 8226 C CA . ASP C 1 289 ? 148.574 101.575 93.045 1.00 41.59 277 ASP C CA 1
ATOM 8227 C C . ASP C 1 289 ? 147.189 101.794 92.451 1.00 43.67 277 ASP C C 1
ATOM 8228 O O . ASP C 1 289 ? 146.965 101.533 91.263 1.00 47.23 277 ASP C O 1
ATOM 8233 N N . PHE C 1 290 ? 146.247 102.273 93.267 1.00 37.33 278 PHE C N 1
ATOM 8234 C CA . PHE C 1 290 ? 144.910 102.568 92.764 1.00 34.06 278 PHE C CA 1
ATOM 8235 C C . PHE C 1 290 ? 144.947 103.680 91.724 1.00 39.14 278 PHE C C 1
ATOM 8236 O O . PHE C 1 290 ? 144.227 103.624 90.723 1.00 44.24 278 PHE C O 1
ATOM 8244 N N . ALA C 1 291 ? 145.776 104.703 91.946 1.00 37.12 279 ALA C N 1
ATOM 8245 C CA . ALA C 1 291 ? 145.898 105.782 90.970 1.00 35.64 279 ALA C CA 1
ATOM 8246 C C . ALA C 1 291 ? 146.472 105.274 89.653 1.00 39.16 279 ALA C C 1
ATOM 8247 O O . ALA C 1 291 ? 145.999 105.649 88.574 1.00 45.25 279 ALA C O 1
ATOM 8249 N N . HIS C 1 292 ? 147.496 104.418 89.723 1.00 42.93 280 HIS C N 1
ATOM 8250 C CA . HIS C 1 292 ? 148.055 103.835 88.506 1.00 44.38 280 HIS C CA 1
ATOM 8251 C C . HIS C 1 292 ? 147.018 102.996 87.767 1.00 42.89 280 HIS C C 1
ATOM 8252 O O . HIS C 1 292 ? 146.884 103.095 86.539 1.00 45.21 280 HIS C O 1
ATOM 8259 N N . TRP C 1 293 ? 146.270 102.167 88.500 1.00 41.65 281 TRP C N 1
ATOM 8260 C CA . TRP C 1 293 ? 145.245 101.341 87.870 1.00 45.43 281 TRP C CA 1
ATOM 8261 C C . TRP C 1 293 ? 144.152 102.199 87.244 1.00 48.93 281 TRP C C 1
ATOM 8262 O O . TRP C 1 293 ? 143.647 101.882 86.161 1.00 51.75 281 TRP C O 1
ATOM 8273 N N . GLN C 1 294 ? 143.768 103.285 87.918 1.00 46.84 282 GLN C N 1
ATOM 8274 C CA . GLN C 1 294 ? 142.776 104.198 87.365 1.00 41.24 282 GLN C CA 1
ATOM 8275 C C . GLN C 1 294 ? 143.285 104.854 86.089 1.00 41.69 282 GLN C C 1
ATOM 8276 O O . GLN C 1 294 ? 142.531 105.020 85.124 1.00 45.81 282 GLN C O 1
ATOM 8282 N N . ARG C 1 295 ? 144.563 105.242 86.069 1.00 42.52 283 ARG C N 1
ATOM 8283 C CA . ARG C 1 295 ? 145.139 105.798 84.850 1.00 43.88 283 ARG C CA 1
ATOM 8284 C C . ARG C 1 295 ? 145.166 104.770 83.727 1.00 49.40 283 ARG C C 1
ATOM 8285 O O . ARG C 1 295 ? 145.023 105.130 82.553 1.00 49.74 283 ARG C O 1
ATOM 8293 N N . ARG C 1 296 ? 145.346 103.491 84.061 1.00 50.98 284 ARG C N 1
ATOM 8294 C CA . ARG C 1 296 ? 145.357 102.450 83.040 1.00 49.65 284 ARG C CA 1
ATOM 8295 C C . ARG C 1 296 ? 143.964 102.049 82.571 1.00 51.88 284 ARG C C 1
ATOM 8296 O O . ARG C 1 296 ? 143.853 101.274 81.615 1.00 55.32 284 ARG C O 1
ATOM 8304 N N . THR C 1 297 ? 142.906 102.549 83.208 1.00 49.97 285 THR C N 1
ATOM 8305 C CA . THR C 1 297 ? 141.541 102.189 82.847 1.00 48.70 285 THR C CA 1
ATOM 8306 C C . THR C 1 297 ? 140.733 103.345 82.278 1.00 52.96 285 THR C C 1
ATOM 8307 O O . THR C 1 297 ? 139.860 103.118 81.438 1.00 54.24 285 THR C O 1
ATOM 8311 N N . PHE C 1 298 ? 141.007 104.575 82.705 1.00 48.51 286 PHE C N 1
ATOM 8312 C CA . PHE C 1 298 ? 140.251 105.759 82.302 1.00 42.90 286 PHE C CA 1
ATOM 8313 C C . PHE C 1 298 ? 141.228 106.733 81.650 1.00 47.85 286 PHE C C 1
ATOM 8314 O O . PHE C 1 298 ? 141.705 107.672 82.290 1.00 48.95 286 PHE C O 1
ATOM 8322 N N . ASP C 1 299 ? 141.532 106.507 80.368 1.00 47.09 287 ASP C N 1
ATOM 8323 C CA . ASP C 1 299 ? 142.547 107.331 79.720 1.00 45.05 287 ASP C CA 1
ATOM 8324 C C . ASP C 1 299 ? 141.991 108.468 78.870 1.00 47.99 287 ASP C C 1
ATOM 8325 O O . ASP C 1 299 ? 142.155 109.641 79.220 1.00 51.12 287 ASP C O 1
ATOM 8326 N N . ALA C 1 300 ? 141.334 108.142 77.752 1.00 43.51 288 ALA C N 1
ATOM 8327 C CA . ALA C 1 300 ? 140.745 109.187 76.917 1.00 44.57 288 ALA C CA 1
ATOM 8328 C C . ALA C 1 300 ? 139.373 108.857 76.344 1.00 47.35 288 ALA C C 1
ATOM 8329 O O . ALA C 1 300 ? 138.586 109.784 76.127 1.00 47.93 288 ALA C O 1
ATOM 8331 N N . ASP C 1 301 ? 139.029 107.586 76.129 1.00 45.66 289 ASP C N 1
ATOM 8332 C CA . ASP C 1 301 ? 137.767 107.269 75.470 1.00 43.27 289 ASP C CA 1
ATOM 8333 C C . ASP C 1 301 ? 136.603 107.363 76.444 1.00 46.87 289 ASP C C 1
ATOM 8334 O O . ASP C 1 301 ? 135.579 107.994 76.149 1.00 48.42 289 ASP C O 1
ATOM 8335 N N . ALA C 1 302 ? 136.750 106.747 77.617 1.00 46.07 290 ALA C N 1
ATOM 8336 C CA . ALA C 1 302 ? 135.743 106.899 78.657 1.00 45.62 290 ALA C CA 1
ATOM 8337 C C . ALA C 1 302 ? 135.630 108.353 79.090 1.00 44.50 290 ALA C C 1
ATOM 8338 O O . ALA C 1 302 ? 134.528 108.845 79.351 1.00 48.89 290 ALA C O 1
ATOM 8340 N N . ARG C 1 303 ? 136.762 109.059 79.168 1.00 39.81 291 ARG C N 1
ATOM 8341 C CA . ARG C 1 303 ? 136.723 110.472 79.533 1.00 45.32 291 ARG C CA 1
ATOM 8342 C C . ARG C 1 303 ? 135.955 111.289 78.504 1.00 45.29 291 ARG C C 1
ATOM 8343 O O . ARG C 1 303 ? 135.136 112.143 78.866 1.00 49.92 291 ARG C O 1
ATOM 8351 N N . ALA C 1 304 ? 136.197 111.038 77.214 1.00 41.48 292 ALA C N 1
ATOM 8352 C CA . ALA C 1 304 ? 135.457 111.747 76.177 1.00 42.59 292 ALA C CA 1
ATOM 8353 C C . ALA C 1 304 ? 133.969 111.434 76.253 1.00 43.90 292 ALA C C 1
ATOM 8354 O O . ALA C 1 304 ? 133.130 112.335 76.128 1.00 43.09 292 ALA C O 1
ATOM 8356 N N . ARG C 1 305 ? 133.622 110.162 76.470 1.00 41.43 293 ARG C N 1
ATOM 8357 C CA . ARG C 1 305 ? 132.215 109.781 76.551 1.00 42.38 293 ARG C CA 1
ATOM 8358 C C . ARG C 1 305 ? 131.524 110.460 77.729 1.00 46.11 293 ARG C C 1
ATOM 8359 O O . ARG C 1 305 ? 130.417 110.995 77.591 1.00 50.68 293 ARG C O 1
ATOM 8361 N N . GLN C 1 306 ? 132.167 110.453 78.900 1.00 39.83 294 GLN C N 1
ATOM 8362 C CA . GLN C 1 306 ? 131.566 111.073 80.078 1.00 39.39 294 GLN C CA 1
ATOM 8363 C C . GLN C 1 306 ? 131.453 112.583 79.918 1.00 39.76 294 GLN C C 1
ATOM 8364 O O . GLN C 1 306 ? 130.445 113.178 80.318 1.00 44.91 294 GLN C O 1
ATOM 8370 N N . GLN C 1 307 ? 132.476 113.223 79.346 1.00 39.09 295 GLN C N 1
ATOM 8371 C CA . GLN C 1 307 ? 132.405 114.662 79.124 1.00 40.87 295 GLN C CA 1
ATOM 8372 C C . GLN C 1 307 ? 131.285 115.013 78.155 1.00 44.94 295 GLN C C 1
ATOM 8373 O O . GLN C 1 307 ? 130.555 115.986 78.368 1.00 48.33 295 GLN C O 1
ATOM 8379 N N . ALA C 1 308 ? 131.126 114.225 77.087 1.00 44.31 296 ALA C N 1
ATOM 8380 C CA . ALA C 1 308 ? 130.031 114.465 76.153 1.00 45.54 296 ALA C CA 1
ATOM 8381 C C . ALA C 1 308 ? 128.678 114.283 76.828 1.00 44.61 296 ALA C C 1
ATOM 8382 O O . ALA C 1 308 ? 127.761 115.093 76.630 1.00 45.25 296 ALA C O 1
ATOM 8384 N N . TYR C 1 309 ? 128.535 113.230 77.639 1.00 36.88 297 TYR C N 1
ATOM 8385 C CA . TYR C 1 309 ? 127.267 113.000 78.324 1.00 37.07 297 TYR C CA 1
ATOM 8386 C C . TYR C 1 309 ? 126.938 114.139 79.279 1.00 38.67 297 TYR C C 1
ATOM 8387 O O . TYR C 1 309 ? 125.786 114.580 79.354 1.00 43.36 297 TYR C O 1
ATOM 8396 N N . TRP C 1 310 ? 127.930 114.621 80.030 1.00 33.48 298 TRP C N 1
ATOM 8397 C CA . TRP C 1 310 ? 127.659 115.682 80.993 1.00 32.95 298 TRP C CA 1
ATOM 8398 C C . TRP C 1 310 ? 127.459 117.028 80.309 1.00 37.19 298 TRP C C 1
ATOM 8399 O O . TRP C 1 310 ? 126.758 117.894 80.845 1.00 41.86 298 TRP C O 1
ATOM 8410 N N . ARG C 1 311 ? 128.062 117.228 79.136 1.00 41.48 299 ARG C N 1
ATOM 8411 C CA . ARG C 1 311 ? 127.789 118.437 78.368 1.00 42.76 299 ARG C CA 1
ATOM 8412 C C . ARG C 1 311 ? 126.374 118.418 77.803 1.00 38.18 299 ARG C C 1
ATOM 8413 O O . ARG C 1 311 ? 125.709 119.458 77.743 1.00 41.23 299 ARG C O 1
ATOM 8421 N N . ALA C 1 312 ? 125.896 117.242 77.389 1.00 41.15 300 ALA C N 1
ATOM 8422 C CA . ALA C 1 312 ? 124.539 117.140 76.866 1.00 42.11 300 ALA C CA 1
ATOM 8423 C C . ALA C 1 312 ? 123.486 117.172 77.968 1.00 40.23 300 ALA C C 1
ATOM 8424 O O . ALA C 1 312 ? 122.374 117.662 77.741 1.00 39.92 300 ALA C O 1
ATOM 8426 N N . GLN C 1 313 ? 123.809 116.657 79.155 1.00 41.94 301 GLN C N 1
ATOM 8427 C CA . GLN C 1 313 ? 122.809 116.532 80.212 1.00 38.87 301 GLN C CA 1
ATOM 8428 C C . GLN C 1 313 ? 122.507 117.876 80.865 1.00 41.36 301 GLN C C 1
ATOM 8429 O O . GLN C 1 313 ? 121.358 118.148 81.232 1.00 48.47 301 GLN C O 1
ATOM 8435 N N . LEU C 1 314 ? 123.515 118.735 81.006 1.00 34.40 302 LEU C N 1
ATOM 8436 C CA . LEU C 1 314 ? 123.372 119.992 81.729 1.00 32.68 302 LEU C CA 1
ATOM 8437 C C . LEU C 1 314 ? 123.224 121.192 80.800 1.00 40.64 302 LEU C C 1
ATOM 8438 O O . LEU C 1 314 ? 123.471 122.327 81.221 1.00 39.86 302 LEU C O 1
ATOM 8443 N N . ALA C 1 315 ? 122.830 120.966 79.551 1.00 43.64 303 ALA C N 1
ATOM 8444 C CA . ALA C 1 315 ? 122.644 122.058 78.608 1.00 41.37 303 ALA C CA 1
ATOM 8445 C C . ALA C 1 315 ? 121.344 122.802 78.890 1.00 41.72 303 ALA C C 1
ATOM 8446 O O . ALA C 1 315 ? 120.390 122.245 79.442 1.00 41.43 303 ALA C O 1
ATOM 8448 N N . ASP C 1 316 ? 121.322 124.080 78.504 1.00 42.96 304 ASP C N 1
ATOM 8449 C CA . ASP C 1 316 ? 120.143 124.940 78.634 1.00 43.35 304 ASP C CA 1
ATOM 8450 C C . ASP C 1 316 ? 119.675 125.060 80.082 1.00 45.06 304 ASP C C 1
ATOM 8451 O O . ASP C 1 316 ? 118.475 125.150 80.351 1.00 49.04 304 ASP C O 1
ATOM 8453 N N . LEU C 1 317 ? 120.614 125.064 81.024 1.00 44.27 305 LEU C N 1
ATOM 8454 C CA . LEU C 1 317 ? 120.281 125.223 82.429 1.00 41.83 305 LEU C CA 1
ATOM 8455 C C . LEU C 1 317 ? 120.653 126.623 82.904 1.00 41.78 305 LEU C C 1
ATOM 8456 O O . LEU C 1 317 ? 121.660 127.178 82.452 1.00 45.89 305 LEU C O 1
ATOM 8461 N N . PRO C 1 318 ? 119.861 127.225 83.793 1.00 38.80 306 PRO C N 1
ATOM 8462 C CA . PRO C 1 318 ? 120.205 128.562 84.291 1.00 37.80 306 PRO C CA 1
ATOM 8463 C C . PRO C 1 318 ? 121.515 128.551 85.064 1.00 38.15 306 PRO C C 1
ATOM 8464 O O . PRO C 1 318 ? 121.866 127.572 85.726 1.00 43.17 306 PRO C O 1
ATOM 8468 N N . SER C 1 319 ? 122.243 129.666 84.968 1.00 36.75 307 SER C N 1
ATOM 8469 C CA . SER C 1 319 ? 123.532 129.774 85.645 1.00 35.85 307 SER C CA 1
ATOM 8470 C C . SER C 1 319 ? 123.374 129.697 87.158 1.00 36.36 307 SER C C 1
ATOM 8471 O O . SER C 1 319 ? 124.172 129.043 87.840 1.00 40.74 307 SER C O 1
ATOM 8474 N N . CYS C 1 320 ? 122.355 130.358 87.701 1.00 29.21 308 CYS C N 1
ATOM 8475 C CA . CYS C 1 320 ? 122.109 130.366 89.135 1.00 24.74 308 CYS C CA 1
ATOM 8476 C C . CYS C 1 320 ? 120.622 130.186 89.395 1.00 25.19 308 CYS C C 1
ATOM 8477 O O . CYS C 1 320 ? 119.787 130.758 88.689 1.00 32.65 308 CYS C O 1
ATOM 8480 N N . THR C 1 321 ? 120.299 129.387 90.407 1.00 23.46 309 THR C N 1
ATOM 8481 C CA . THR C 1 321 ? 118.910 129.200 90.801 1.00 27.04 309 THR C CA 1
ATOM 8482 C C . THR C 1 321 ? 118.361 130.486 91.409 1.00 28.88 309 THR C C 1
ATOM 8483 O O . THR C 1 321 ? 119.021 131.140 92.220 1.00 25.74 309 THR C O 1
ATOM 8487 N N . ALA C 1 322 ? 117.140 130.847 91.012 1.00 33.18 310 ALA C N 1
ATOM 8488 C CA . ALA C 1 322 ? 116.520 132.096 91.456 1.00 28.07 310 ALA C CA 1
ATOM 8489 C C . ALA C 1 322 ? 115.808 131.878 92.792 1.00 26.34 310 ALA C C 1
ATOM 8490 O O . ALA C 1 322 ? 114.586 131.968 92.916 1.00 31.44 310 ALA C O 1
ATOM 8492 N N . LEU C 1 323 ? 116.614 131.595 93.811 1.00 25.38 311 LEU C N 1
ATOM 8493 C CA . LEU C 1 323 ? 116.094 131.400 95.156 1.00 21.97 311 LEU C CA 1
ATOM 8494 C C . LEU C 1 323 ? 115.772 132.741 95.800 1.00 26.84 311 LEU C C 1
ATOM 8495 O O . LEU C 1 323 ? 116.529 133.706 95.673 1.00 27.56 311 LEU C O 1
ATOM 8500 N N . ARG C 1 324 ? 114.640 132.795 96.497 1.00 25.53 312 ARG C N 1
ATOM 8501 C CA . ARG C 1 324 ? 114.238 134.002 97.207 1.00 11.00 312 ARG C CA 1
ATOM 8502 C C . ARG C 1 324 ? 114.931 134.043 98.563 1.00 20.65 312 ARG C C 1
ATOM 8503 O O . ARG C 1 324 ? 114.728 133.154 99.397 1.00 28.72 312 ARG C O 1
ATOM 8511 N N . THR C 1 325 ? 115.743 135.071 98.782 1.00 19.94 313 THR C N 1
ATOM 8512 C CA . THR C 1 325 ? 116.537 135.207 99.993 1.00 15.04 313 THR C CA 1
ATOM 8513 C C . THR C 1 325 ? 116.071 136.408 100.807 1.00 15.57 313 THR C C 1
ATOM 8514 O O . THR C 1 325 ? 115.420 137.323 100.296 1.00 21.85 313 THR C O 1
ATOM 8518 N N . ASP C 1 326 ? 116.410 136.384 102.098 1.00 16.20 314 ASP C N 1
ATOM 8519 C CA . ASP C 1 326 ? 116.074 137.502 102.973 1.00 7.21 314 ASP C CA 1
ATOM 8520 C C . ASP C 1 326 ? 116.864 138.750 102.605 1.00 8.55 314 ASP C C 1
ATOM 8521 O O . ASP C 1 326 ? 116.314 139.856 102.584 1.00 18.09 314 ASP C O 1
ATOM 8526 N N . TYR C 1 327 ? 118.151 138.593 102.313 1.00 13.78 315 TYR C N 1
ATOM 8527 C CA . TYR C 1 327 ? 119.030 139.700 101.978 1.00 2.52 315 TYR C CA 1
ATOM 8528 C C . TYR C 1 327 ? 119.409 139.649 100.504 1.00 6.98 315 TYR C C 1
ATOM 8529 O O . TYR C 1 327 ? 119.284 138.617 99.841 1.00 18.40 315 TYR C O 1
ATOM 8538 N N . ARG C 1 328 ? 119.871 140.788 99.995 1.00 14.39 316 ARG C N 1
ATOM 8539 C CA . ARG C 1 328 ? 120.316 140.861 98.611 1.00 11.48 316 ARG C CA 1
ATOM 8540 C C . ARG C 1 328 ? 121.672 140.186 98.452 1.00 13.62 316 ARG C C 1
ATOM 8541 O O . ARG C 1 328 ? 122.536 140.276 99.329 1.00 23.33 316 ARG C O 1
ATOM 8549 N N . ARG C 1 329 ? 121.857 139.510 97.327 1.00 15.84 317 ARG C N 1
ATOM 8550 C CA . ARG C 1 329 ? 123.105 138.802 97.067 1.00 16.06 317 ARG C CA 1
ATOM 8551 C C . ARG C 1 329 ? 124.236 139.794 96.833 1.00 15.93 317 ARG C C 1
ATOM 8552 O O . ARG C 1 329 ? 124.115 140.662 95.959 1.00 30.26 317 ARG C O 1
ATOM 8560 N N . PRO C 1 330 ? 125.334 139.716 97.580 1.00 12.78 318 PRO C N 1
ATOM 8561 C CA . PRO C 1 330 ? 126.474 140.597 97.311 1.00 9.39 318 PRO C CA 1
ATOM 8562 C C . PRO C 1 330 ? 127.136 140.260 95.984 1.00 15.39 318 PRO C C 1
ATOM 8563 O O . PRO C 1 330 ? 126.941 139.186 95.410 1.00 28.75 318 PRO C O 1
ATOM 8567 N N . GLU C 1 331 ? 127.935 141.210 95.495 1.00 24.06 319 GLU C N 1
ATOM 8568 C CA . GLU C 1 331 ? 128.642 141.006 94.236 1.00 22.49 319 GLU C CA 1
ATOM 8569 C C . GLU C 1 331 ? 129.795 140.021 94.374 1.00 23.46 319 GLU C C 1
ATOM 8570 O O . GLU C 1 331 ? 130.307 139.540 93.358 1.00 33.44 319 GLU C O 1
ATOM 8576 N N . ALA C 1 332 ? 130.209 139.708 95.600 1.00 18.96 320 ALA C N 1
ATOM 8577 C CA . ALA C 1 332 ? 131.246 138.716 95.846 1.00 11.50 320 ALA C CA 1
ATOM 8578 C C . ALA C 1 332 ? 130.850 137.878 97.050 1.00 16.25 320 ALA C C 1
ATOM 8579 O O . ALA C 1 332 ? 130.484 138.424 98.095 1.00 23.90 320 ALA C O 1
ATOM 8581 N N . LYS C 1 333 ? 130.917 136.559 96.896 1.00 16.28 321 LYS C N 1
ATOM 8582 C CA . LYS C 1 333 ? 130.560 135.652 97.978 1.00 7.90 321 LYS C CA 1
ATOM 8583 C C . LYS C 1 333 ? 131.577 135.736 99.110 1.00 17.76 321 LYS C C 1
ATOM 8584 O O . LYS C 1 333 ? 132.785 135.838 98.877 1.00 26.96 321 LYS C O 1
ATOM 8590 N N . SER C 1 334 ? 131.082 135.694 100.348 1.00 3.98 322 SER C N 1
ATOM 8591 C CA . SER C 1 334 ? 131.942 135.768 101.522 1.00 6.37 322 SER C CA 1
ATOM 8592 C C . SER C 1 334 ? 132.253 134.409 102.132 1.00 13.16 322 SER C C 1
ATOM 8593 O O . SER C 1 334 ? 133.213 134.303 102.903 1.00 13.90 322 SER C O 1
ATOM 8596 N N . TYR C 1 335 ? 131.461 133.383 101.816 1.00 19.11 323 TYR C N 1
ATOM 8597 C CA . TYR C 1 335 ? 131.670 132.004 102.252 1.00 4.23 323 TYR C CA 1
ATOM 8598 C C . TYR C 1 335 ? 131.516 131.819 103.757 1.00 0.00 323 TYR C C 1
ATOM 8599 O O . TYR C 1 335 ? 132.047 130.859 104.319 1.00 15.30 323 TYR C O 1
ATOM 8608 N N . GLN C 1 336 ? 130.795 132.712 104.426 1.00 6.95 324 GLN C N 1
ATOM 8609 C CA . GLN C 1 336 ? 130.436 132.522 105.823 1.00 9.21 324 GLN C CA 1
ATOM 8610 C C . GLN C 1 336 ? 129.084 131.826 105.915 1.00 5.93 324 GLN C C 1
ATOM 8611 O O . GLN C 1 336 ? 128.229 131.974 105.038 1.00 5.94 324 GLN C O 1
ATOM 8617 N N . GLY C 1 337 ? 128.895 131.058 106.984 1.00 3.79 325 GLY C N 1
ATOM 8618 C CA . GLY C 1 337 ? 127.655 130.321 107.116 1.00 0.00 325 GLY C CA 1
ATOM 8619 C C . GLY C 1 337 ? 127.412 129.842 108.530 1.00 3.59 325 GLY C C 1
ATOM 8620 O O . GLY C 1 337 ? 128.232 130.031 109.430 1.00 8.98 325 GLY C O 1
ATOM 8621 N N . SER C 1 338 ? 126.252 129.216 108.706 1.00 15.77 326 SER C N 1
ATOM 8622 C CA . SER C 1 338 ? 125.847 128.595 109.961 1.00 8.51 326 SER C CA 1
ATOM 8623 C C . SER C 1 338 ? 124.940 127.418 109.617 1.00 1.60 326 SER C C 1
ATOM 8624 O O . SER C 1 338 ? 124.756 127.082 108.444 1.00 7.50 326 SER C O 1
ATOM 8627 N N . SER C 1 339 ? 124.365 126.784 110.638 1.00 13.46 327 SER C N 1
ATOM 8628 C CA . SER C 1 339 ? 123.510 125.629 110.401 1.00 9.31 327 SER C CA 1
ATOM 8629 C C . SER C 1 339 ? 122.469 125.506 111.504 1.00 4.88 327 SER C C 1
ATOM 8630 O O . SER C 1 339 ? 122.635 126.032 112.607 1.00 18.36 327 SER C O 1
ATOM 8633 N N . VAL C 1 340 ? 121.384 124.798 111.182 1.00 11.88 328 VAL C N 1
ATOM 8634 C CA . VAL C 1 340 ? 120.340 124.446 112.134 1.00 21.08 328 VAL C CA 1
ATOM 8635 C C . VAL C 1 340 ? 120.141 122.936 112.081 1.00 21.38 328 VAL C C 1
ATOM 8636 O O . VAL C 1 340 ? 120.473 122.277 111.094 1.00 26.37 328 VAL C O 1
ATOM 8640 N N . GLU C 1 341 ? 119.589 122.392 113.161 1.00 29.59 329 GLU C N 1
ATOM 8641 C CA . GLU C 1 341 ? 119.491 120.950 113.338 1.00 27.13 329 GLU C CA 1
ATOM 8642 C C . GLU C 1 341 ? 118.264 120.376 112.640 1.00 27.70 329 GLU C C 1
ATOM 8643 O O . GLU C 1 341 ? 117.211 121.013 112.557 1.00 35.95 329 GLU C O 1
ATOM 8649 N N . VAL C 1 342 ? 118.414 119.149 112.143 1.00 31.14 330 VAL C N 1
ATOM 8650 C CA . VAL C 1 342 ? 117.332 118.392 111.525 1.00 34.23 330 VAL C CA 1
ATOM 8651 C C . VAL C 1 342 ? 117.204 117.066 112.262 1.00 39.46 330 VAL C C 1
ATOM 8652 O O . VAL C 1 342 ? 118.203 116.366 112.463 1.00 42.03 330 VAL C O 1
ATOM 8656 N N . ASN C 1 343 ? 115.981 116.722 112.666 1.00 41.01 331 ASN C N 1
ATOM 8657 C CA . ASN C 1 343 ? 115.739 115.516 113.447 1.00 35.70 331 ASN C CA 1
ATOM 8658 C C . ASN C 1 343 ? 114.501 114.801 112.929 1.00 40.82 331 ASN C C 1
ATOM 8659 O O . ASN C 1 343 ? 113.467 115.435 112.702 1.00 44.79 331 ASN C O 1
ATOM 8664 N N . VAL C 1 344 ? 114.610 113.488 112.750 1.00 42.42 332 VAL C N 1
ATOM 8665 C CA . VAL C 1 344 ? 113.491 112.655 112.311 1.00 45.08 332 VAL C CA 1
ATOM 8666 C C . VAL C 1 344 ? 113.416 111.422 113.206 1.00 43.71 332 VAL C C 1
ATOM 8667 O O . VAL C 1 344 ? 114.440 110.762 113.435 1.00 43.38 332 VAL C O 1
ATOM 8671 N N . PRO C 1 345 ? 112.243 111.077 113.733 1.00 46.05 333 PRO C N 1
ATOM 8672 C CA . PRO C 1 345 ? 112.139 109.899 114.601 1.00 46.45 333 PRO C CA 1
ATOM 8673 C C . PRO C 1 345 ? 112.309 108.600 113.825 1.00 48.39 333 PRO C C 1
ATOM 8674 O O . PRO C 1 345 ? 112.222 108.552 112.596 1.00 51.80 333 PRO C O 1
ATOM 8678 N N . ALA C 1 346 ? 112.559 107.527 114.583 1.00 46.03 334 ALA C N 1
ATOM 8679 C CA . ALA C 1 346 ? 112.903 106.242 113.980 1.00 49.05 334 ALA C CA 1
ATOM 8680 C C . ALA C 1 346 ? 111.731 105.639 113.212 1.00 48.95 334 ALA C C 1
ATOM 8681 O O . ALA C 1 346 ? 111.934 104.974 112.190 1.00 49.03 334 ALA C O 1
ATOM 8683 N N . ALA C 1 347 ? 110.503 105.839 113.695 1.00 47.90 335 ALA C N 1
ATOM 8684 C CA . ALA C 1 347 ? 109.343 105.269 113.014 1.00 47.03 335 ALA C CA 1
ATOM 8685 C C . ALA C 1 347 ? 109.175 105.857 111.618 1.00 49.94 335 ALA C C 1
ATOM 8686 O O . ALA C 1 347 ? 108.914 105.125 110.653 1.00 52.90 335 ALA C O 1
ATOM 8688 N N . VAL C 1 348 ? 109.323 107.177 111.492 1.00 51.53 336 VAL C N 1
ATOM 8689 C CA . VAL C 1 348 ? 109.203 107.818 110.185 1.00 50.29 336 VAL C CA 1
ATOM 8690 C C . VAL C 1 348 ? 110.317 107.350 109.260 1.00 47.91 336 VAL C C 1
ATOM 8691 O O . VAL C 1 348 ? 110.099 107.139 108.063 1.00 48.02 336 VAL C O 1
ATOM 8695 N N . LEU C 1 349 ? 111.527 107.178 109.797 1.00 39.53 337 LEU C N 1
ATOM 8696 C CA . LEU C 1 349 ? 112.631 106.679 108.983 1.00 41.16 337 LEU C CA 1
ATOM 8697 C C . LEU C 1 349 ? 112.357 105.265 108.483 1.00 48.18 337 LEU C C 1
ATOM 8698 O O . LEU C 1 349 ? 112.610 104.952 107.314 1.00 46.48 337 LEU C O 1
ATOM 8703 N N . ASP C 1 350 ? 111.841 104.396 109.355 1.00 50.88 338 ASP C N 1
ATOM 8704 C CA . ASP C 1 350 ? 111.527 103.030 108.945 1.00 50.14 338 ASP C CA 1
ATOM 8705 C C . ASP C 1 350 ? 110.439 103.012 107.879 1.00 51.47 338 ASP C C 1
ATOM 8706 O O . ASP C 1 350 ? 110.527 102.259 106.899 1.00 52.25 338 ASP C O 1
ATOM 8711 N N . GLN C 1 351 ? 109.405 103.837 108.051 1.00 47.71 339 GLN C N 1
ATOM 8712 C CA . GLN C 1 351 ? 108.348 103.901 107.047 1.00 46.65 339 GLN C CA 1
ATOM 8713 C C . GLN C 1 351 ? 108.863 104.473 105.730 1.00 47.74 339 GLN C C 1
ATOM 8714 O O . GLN C 1 351 ? 108.422 104.046 104.656 1.00 52.78 339 GLN C O 1
ATOM 8720 N N . LEU C 1 352 ? 109.801 105.423 105.790 1.00 41.25 340 LEU C N 1
ATOM 8721 C CA . LEU C 1 352 ? 110.424 105.937 104.574 1.00 44.71 340 LEU C CA 1
ATOM 8722 C C . LEU C 1 352 ? 111.225 104.855 103.863 1.00 45.84 340 LEU C C 1
ATOM 8723 O O . LEU C 1 352 ? 111.171 104.741 102.633 1.00 46.19 340 LEU C O 1
ATOM 8728 N N . LYS C 1 353 ? 111.981 104.054 104.618 1.00 43.86 341 LYS C N 1
ATOM 8729 C CA . LYS C 1 353 ? 112.708 102.944 104.007 1.00 44.20 341 LYS C CA 1
ATOM 8730 C C . LYS C 1 353 ? 111.749 101.957 103.354 1.00 48.58 341 LYS C C 1
ATOM 8731 O O . LYS C 1 353 ? 111.999 101.479 102.241 1.00 48.28 341 LYS C O 1
ATOM 8737 N N . ARG C 1 354 ? 110.640 101.649 104.030 1.00 49.05 342 ARG C N 1
ATOM 8738 C CA . ARG C 1 354 ? 109.655 100.736 103.457 1.00 48.91 342 ARG C CA 1
ATOM 8739 C C . ARG C 1 354 ? 109.084 101.288 102.154 1.00 49.91 342 ARG C C 1
ATOM 8740 O O . ARG C 1 354 ? 109.057 100.592 101.131 1.00 53.12 342 ARG C O 1
ATOM 8748 N N . VAL C 1 355 ? 108.640 102.548 102.169 1.00 44.27 343 VAL C N 1
ATOM 8749 C CA . VAL C 1 355 ? 108.008 103.121 100.983 1.00 44.15 343 VAL C CA 1
ATOM 8750 C C . VAL C 1 355 ? 109.018 103.270 99.850 1.00 46.85 343 VAL C C 1
ATOM 8751 O O . VAL C 1 355 ? 108.653 103.182 98.671 1.00 46.57 343 VAL C O 1
ATOM 8755 N N . SER C 1 356 ? 110.295 103.496 100.175 1.00 48.36 344 SER C N 1
ATOM 8756 C CA . SER C 1 356 ? 111.331 103.485 99.149 1.00 45.67 344 SER C CA 1
ATOM 8757 C C . SER C 1 356 ? 111.506 102.091 98.561 1.00 47.26 344 SER C C 1
ATOM 8758 O O . SER C 1 356 ? 111.700 101.941 97.349 1.00 48.92 344 SER C O 1
ATOM 8761 N N . LYS C 1 357 ? 111.447 101.060 99.407 1.00 50.02 345 LYS C N 1
ATOM 8762 C CA . LYS C 1 357 ? 111.612 99.695 98.921 1.00 50.33 345 LYS C CA 1
ATOM 8763 C C . LYS C 1 357 ? 110.437 99.253 98.055 1.00 49.33 345 LYS C C 1
ATOM 8764 O O . LYS C 1 357 ? 110.613 98.426 97.153 1.00 49.60 345 LYS C O 1
ATOM 8770 N N . GLU C 1 358 ? 109.239 99.793 98.303 1.00 49.17 346 GLU C N 1
ATOM 8771 C CA . GLU C 1 358 ? 108.064 99.352 97.554 1.00 51.22 346 GLU C CA 1
ATOM 8772 C C . GLU C 1 358 ? 108.141 99.678 96.066 1.00 49.94 346 GLU C C 1
ATOM 8773 O O . GLU C 1 358 ? 107.378 99.104 95.283 1.00 53.15 346 GLU C O 1
ATOM 8779 N N . ARG C 1 359 ? 109.032 100.579 95.652 1.00 48.27 347 ARG C N 1
ATOM 8780 C CA . ARG C 1 359 ? 109.132 100.965 94.250 1.00 48.38 347 ARG C CA 1
ATOM 8781 C C . ARG C 1 359 ? 110.497 100.696 93.633 1.00 49.79 347 ARG C C 1
ATOM 8782 O O . ARG C 1 359 ? 110.771 101.198 92.537 1.00 47.67 347 ARG C O 1
ATOM 8790 N N . GLY C 1 360 ? 111.357 99.926 94.294 1.00 49.60 348 GLY C N 1
ATOM 8791 C CA . GLY C 1 360 ? 112.652 99.587 93.746 1.00 48.56 348 GLY C CA 1
ATOM 8792 C C . GLY C 1 360 ? 113.729 100.631 93.939 1.00 50.59 348 GLY C C 1
ATOM 8793 O O . GLY C 1 360 ? 114.864 100.413 93.494 1.00 52.20 348 GLY C O 1
ATOM 8794 N N . GLY C 1 361 ? 113.417 101.755 94.580 1.00 48.00 349 GLY C N 1
ATOM 8795 C CA . GLY C 1 361 ? 114.399 102.777 94.869 1.00 44.54 349 GLY C CA 1
ATOM 8796 C C . GLY C 1 361 ? 115.028 102.590 96.235 1.00 45.38 349 GLY C C 1
ATOM 8797 O O . GLY C 1 361 ? 114.804 101.597 96.931 1.00 49.30 349 GLY C O 1
ATOM 8798 N N . THR C 1 362 ? 115.835 103.571 96.619 1.00 42.23 350 THR C N 1
ATOM 8799 C CA . THR C 1 362 ? 116.508 103.581 97.911 1.00 42.23 350 THR C CA 1
ATOM 8800 C C . THR C 1 362 ? 116.071 104.804 98.713 1.00 41.69 350 THR C C 1
ATOM 8801 O O . THR C 1 362 ? 115.303 105.647 98.243 1.00 43.67 350 THR C O 1
ATOM 8805 N N . LEU C 1 363 ? 116.574 104.886 99.947 1.00 36.74 351 LEU C N 1
ATOM 8806 C CA . LEU C 1 363 ? 116.232 106.001 100.823 1.00 35.31 351 LEU C CA 1
ATOM 8807 C C . LEU C 1 363 ? 116.811 107.316 100.315 1.00 38.84 351 LEU C C 1
ATOM 8808 O O . LEU C 1 363 ? 116.194 108.374 100.493 1.00 44.59 351 LEU C O 1
ATOM 8813 N N . TYR C 1 364 ? 117.989 107.268 99.689 1.00 34.87 352 TYR C N 1
ATOM 8814 C CA . TYR C 1 364 ? 118.619 108.486 99.189 1.00 35.34 352 TYR C CA 1
ATOM 8815 C C . TYR C 1 364 ? 117.745 109.176 98.151 1.00 33.84 352 TYR C C 1
ATOM 8816 O O . TYR C 1 364 ? 117.610 110.404 98.162 1.00 39.37 352 TYR C O 1
ATOM 8825 N N . MET C 1 365 ? 117.150 108.404 97.240 1.00 35.61 353 MET C N 1
ATOM 8826 C CA . MET C 1 365 ? 116.294 108.994 96.217 1.00 38.20 353 MET C CA 1
ATOM 8827 C C . MET C 1 365 ? 115.063 109.648 96.833 1.00 39.67 353 MET C C 1
ATOM 8828 O O . MET C 1 365 ? 114.667 110.747 96.427 1.00 45.30 353 MET C O 1
ATOM 8833 N N . THR C 1 366 ? 114.449 108.991 97.819 1.00 37.42 354 THR C N 1
ATOM 8834 C CA . THR C 1 366 ? 113.284 109.569 98.483 1.00 37.11 354 THR C CA 1
ATOM 8835 C C . THR C 1 366 ? 113.644 110.862 99.203 1.00 33.65 354 THR C C 1
ATOM 8836 O O . THR C 1 366 ? 112.913 111.857 99.116 1.00 36.77 354 THR C O 1
ATOM 8840 N N . LEU C 1 367 ? 114.774 110.870 99.914 1.00 30.99 355 LEU C N 1
ATOM 8841 C CA . LEU C 1 367 ? 115.183 112.074 100.630 1.00 31.28 355 LEU C CA 1
ATOM 8842 C C . LEU C 1 367 ? 115.528 113.205 99.667 1.00 35.79 355 LEU C C 1
ATOM 8843 O O . LEU C 1 367 ? 115.201 114.368 99.928 1.00 36.46 355 LEU C O 1
ATOM 8848 N N . LEU C 1 368 ? 116.185 112.887 98.549 1.00 33.11 356 LEU C N 1
ATOM 8849 C CA . LEU C 1 368 ? 116.499 113.912 97.558 1.00 29.88 356 LEU C CA 1
ATOM 8850 C C . LEU C 1 368 ? 115.233 114.477 96.928 1.00 30.91 356 LEU C C 1
ATOM 8851 O O . LEU C 1 368 ? 115.136 115.687 96.693 1.00 38.03 356 LEU C O 1
ATOM 8856 N N . SER C 1 369 ? 114.253 113.616 96.640 1.00 31.08 357 SER C N 1
ATOM 8857 C CA . SER C 1 369 ? 112.984 114.095 96.104 1.00 30.38 357 SER C CA 1
ATOM 8858 C C . SER C 1 369 ? 112.270 114.994 97.104 1.00 29.01 357 SER C C 1
ATOM 8859 O O . SER C 1 369 ? 111.690 116.018 96.726 1.00 34.98 357 SER C O 1
ATOM 8862 N N . ALA C 1 370 ? 112.301 114.626 98.388 1.00 26.63 358 ALA C N 1
ATOM 8863 C CA . ALA C 1 370 ? 111.697 115.471 99.414 1.00 27.36 358 ALA C CA 1
ATOM 8864 C C . ALA C 1 370 ? 112.400 116.821 99.505 1.00 31.83 358 ALA C C 1
ATOM 8865 O O . ALA C 1 370 ? 111.748 117.860 99.659 1.00 36.62 358 ALA C O 1
ATOM 8867 N N . PHE C 1 371 ? 113.733 116.823 99.421 1.00 28.68 359 PHE C N 1
ATOM 8868 C CA . PHE C 1 371 ? 114.479 118.078 99.447 1.00 25.77 359 PHE C CA 1
ATOM 8869 C C . PHE C 1 371 ? 114.131 118.954 98.249 1.00 25.27 359 PHE C C 1
ATOM 8870 O O . PHE C 1 371 ? 113.975 120.173 98.386 1.00 26.97 359 PHE C O 1
ATOM 8878 N N . ALA C 1 372 ? 114.015 118.352 97.064 1.00 26.23 360 ALA C N 1
ATOM 8879 C CA . ALA C 1 372 ? 113.624 119.113 95.881 1.00 24.28 360 ALA C CA 1
ATOM 8880 C C . ALA C 1 372 ? 112.218 119.681 96.031 1.00 28.91 360 ALA C C 1
ATOM 8881 O O . ALA C 1 372 ? 111.957 120.828 95.647 1.00 31.00 360 ALA C O 1
ATOM 8883 N N . THR C 1 373 ? 111.296 118.891 96.588 1.00 32.41 361 THR C N 1
ATOM 8884 C CA . THR C 1 373 ? 109.942 119.380 96.825 1.00 29.41 361 THR C CA 1
ATOM 8885 C C . THR C 1 373 ? 109.943 120.558 97.791 1.00 30.75 361 THR C C 1
ATOM 8886 O O . THR C 1 373 ? 109.222 121.541 97.585 1.00 30.65 361 THR C O 1
ATOM 8890 N N . LEU C 1 374 ? 110.744 120.474 98.855 1.00 27.70 362 LEU C N 1
ATOM 8891 C CA . LEU C 1 374 ? 110.845 121.582 99.799 1.00 20.56 362 LEU C CA 1
ATOM 8892 C C . LEU C 1 374 ? 111.412 122.826 99.126 1.00 26.39 362 LEU C C 1
ATOM 8893 O O . LEU C 1 374 ? 110.908 123.938 99.323 1.00 30.79 362 LEU C O 1
ATOM 8898 N N . LEU C 1 375 ? 112.463 122.656 98.321 1.00 31.12 363 LEU C N 1
ATOM 8899 C CA . LEU C 1 375 ? 113.090 123.794 97.658 1.00 25.92 363 LEU C CA 1
ATOM 8900 C C . LEU C 1 375 ? 112.199 124.410 96.589 1.00 25.84 363 LEU C C 1
ATOM 8901 O O . LEU C 1 375 ? 112.363 125.592 96.270 1.00 28.73 363 LEU C O 1
ATOM 8906 N N . GLY C 1 376 ? 111.269 123.638 96.024 1.00 37.41 364 GLY C N 1
ATOM 8907 C CA . GLY C 1 376 ? 110.369 124.179 95.020 1.00 32.90 364 GLY C CA 1
ATOM 8908 C C . GLY C 1 376 ? 109.445 125.264 95.535 1.00 32.82 364 GLY C C 1
ATOM 8909 O O . GLY C 1 376 ? 108.906 126.036 94.736 1.00 34.60 364 GLY C O 1
ATOM 8910 N N . ALA C 1 377 ? 109.247 125.341 96.851 1.00 33.01 365 ALA C N 1
ATOM 8911 C CA . ALA C 1 377 ? 108.390 126.363 97.437 1.00 29.80 365 ALA C CA 1
ATOM 8912 C C . ALA C 1 377 ? 109.077 127.716 97.568 1.00 38.15 365 ALA C C 1
ATOM 8913 O O . ALA C 1 377 ? 108.402 128.705 97.875 1.00 43.01 365 ALA C O 1
ATOM 8915 N N . HIS C 1 378 ? 110.389 127.789 97.347 1.00 33.71 366 HIS C N 1
ATOM 8916 C CA . HIS C 1 378 ? 111.133 129.037 97.452 1.00 24.88 366 HIS C CA 1
ATOM 8917 C C . HIS C 1 378 ? 111.636 129.535 96.103 1.00 31.56 366 HIS C C 1
ATOM 8918 O O . HIS C 1 378 ? 112.463 130.452 96.062 1.00 31.88 366 HIS C O 1
ATOM 8925 N N . THR C 1 379 ? 111.160 128.958 95.002 1.00 33.24 367 THR C N 1
ATOM 8926 C CA . THR C 1 379 ? 111.624 129.334 93.676 1.00 30.74 367 THR C CA 1
ATOM 8927 C C . THR C 1 379 ? 110.470 129.219 92.692 1.00 39.80 367 THR C C 1
ATOM 8928 O O . THR C 1 379 ? 109.575 128.386 92.858 1.00 44.35 367 THR C O 1
ATOM 8932 N N . ASP C 1 380 ? 110.501 130.064 91.665 1.00 44.80 368 ASP C N 1
ATOM 8933 C CA . ASP C 1 380 ? 109.566 129.972 90.553 1.00 45.72 368 ASP C CA 1
ATOM 8934 C C . ASP C 1 380 ? 110.114 129.148 89.397 1.00 45.68 368 ASP C C 1
ATOM 8935 O O . ASP C 1 380 ? 109.419 128.976 88.390 1.00 47.60 368 ASP C O 1
ATOM 8938 N N . ASP C 1 381 ? 111.338 128.641 89.516 1.00 43.33 369 ASP C N 1
ATOM 8939 C CA . ASP C 1 381 ? 111.933 127.818 88.476 1.00 43.95 369 ASP C CA 1
ATOM 8940 C C . ASP C 1 381 ? 111.337 126.417 88.494 1.00 48.05 369 ASP C C 1
ATOM 8941 O O . ASP C 1 381 ? 110.884 125.922 89.531 1.00 49.23 369 ASP C O 1
ATOM 8946 N N . ARG C 1 382 ? 111.339 125.777 87.326 1.00 44.98 370 ARG C N 1
ATOM 8947 C CA . ARG C 1 382 ? 110.847 124.414 87.191 1.00 40.88 370 ARG C CA 1
ATOM 8948 C C . ARG C 1 382 ? 111.962 123.381 87.112 1.00 45.42 370 ARG C C 1
ATOM 8949 O O . ARG C 1 382 ? 111.675 122.181 87.156 1.00 46.70 370 ARG C O 1
ATOM 8953 N N . GLU C 1 383 ? 113.216 123.811 86.996 1.00 42.01 371 GLU C N 1
ATOM 8954 C CA . GLU C 1 383 ? 114.360 122.912 86.941 1.00 35.22 371 GLU C CA 1
ATOM 8955 C C . GLU C 1 383 ? 115.300 123.229 88.093 1.00 34.03 371 GLU C C 1
ATOM 8956 O O . GLU C 1 383 ? 115.665 124.391 88.300 1.00 43.94 371 GLU C O 1
ATOM 8960 N N . LEU C 1 384 ? 115.690 122.198 88.838 1.00 27.52 372 LEU C N 1
ATOM 8961 C CA . LEU C 1 384 ? 116.596 122.337 89.969 1.00 32.00 372 LEU C CA 1
ATOM 8962 C C . LEU C 1 384 ? 117.859 121.532 89.707 1.00 33.95 372 LEU C C 1
ATOM 8963 O O . LEU C 1 384 ? 117.787 120.390 89.242 1.00 36.26 372 LEU C O 1
ATOM 8968 N N . ALA C 1 385 ? 119.010 122.129 90.004 1.00 23.06 373 ALA C N 1
ATOM 8969 C CA . ALA C 1 385 ? 120.301 121.459 89.916 1.00 16.01 373 ALA C CA 1
ATOM 8970 C C . ALA C 1 385 ? 120.836 121.295 91.333 1.00 18.40 373 ALA C C 1
ATOM 8971 O O . ALA C 1 385 ? 121.149 122.285 92.002 1.00 28.36 373 ALA C O 1
ATOM 8973 N N . ILE C 1 386 ? 120.936 120.050 91.789 1.00 13.66 374 ILE C N 1
ATOM 8974 C CA . ILE C 1 386 ? 121.371 119.732 93.144 1.00 18.11 374 ILE C CA 1
ATOM 8975 C C . ILE C 1 386 ? 122.629 118.881 93.059 1.00 18.03 374 ILE C C 1
ATOM 8976 O O . ILE C 1 386 ? 122.656 117.874 92.344 1.00 26.85 374 ILE C O 1
ATOM 8981 N N . GLY C 1 387 ? 123.667 119.289 93.784 1.00 13.19 375 GLY C N 1
ATOM 8982 C CA . GLY C 1 387 ? 124.899 118.531 93.835 1.00 8.93 375 GLY C CA 1
ATOM 8983 C C . GLY C 1 387 ? 124.897 117.519 94.967 1.00 16.12 375 GLY C C 1
ATOM 8984 O O . GLY C 1 387 ? 124.261 117.713 95.998 1.00 21.62 375 GLY C O 1
ATOM 8985 N N . SER C 1 388 ? 125.623 116.420 94.757 1.00 25.83 376 SER C N 1
ATOM 8986 C CA . SER C 1 388 ? 125.682 115.362 95.745 1.00 12.36 376 SER C CA 1
ATOM 8987 C C . SER C 1 388 ? 127.022 114.645 95.658 1.00 19.17 376 SER C C 1
ATOM 8988 O O . SER C 1 388 ? 127.404 114.206 94.562 1.00 21.72 376 SER C O 1
ATOM 8991 N N . PRO C 1 389 ? 127.751 114.521 96.765 1.00 23.46 377 PRO C N 1
ATOM 8992 C CA . PRO C 1 389 ? 128.987 113.731 96.742 1.00 20.88 377 PRO C CA 1
ATOM 8993 C C . PRO C 1 389 ? 128.685 112.241 96.690 1.00 27.25 377 PRO C C 1
ATOM 8994 O O . PRO C 1 389 ? 127.801 111.741 97.390 1.00 26.29 377 PRO C O 1
ATOM 8998 N N . VAL C 1 390 ? 129.432 111.531 95.848 1.00 22.82 378 VAL C N 1
ATOM 8999 C CA . VAL C 1 390 ? 129.238 110.103 95.626 1.00 20.89 378 VAL C CA 1
ATOM 9000 C C . VAL C 1 390 ? 130.583 109.403 95.755 1.00 27.09 378 VAL C C 1
ATOM 9001 O O . VAL C 1 390 ? 131.572 109.833 95.151 1.00 27.53 378 VAL C O 1
ATOM 9005 N N . THR C 1 391 ? 130.620 108.328 96.539 1.00 35.26 379 THR C N 1
ATOM 9006 C CA . THR C 1 391 ? 131.839 107.550 96.702 1.00 29.83 379 THR C CA 1
ATOM 9007 C C . THR C 1 391 ? 132.099 106.692 95.469 1.00 31.23 379 THR C C 1
ATOM 9008 O O . THR C 1 391 ? 131.172 106.243 94.790 1.00 32.32 379 THR C O 1
ATOM 9012 N N . ASN C 1 392 ? 133.381 106.468 95.184 1.00 34.54 380 ASN C N 1
ATOM 9013 C CA . ASN C 1 392 ? 133.818 105.668 94.039 1.00 28.20 380 ASN C CA 1
ATOM 9014 C C . ASN C 1 392 ? 134.912 104.715 94.516 1.00 34.50 380 ASN C C 1
ATOM 9015 O O . ASN C 1 392 ? 136.098 105.056 94.496 1.00 40.31 380 ASN C O 1
ATOM 9020 N N . ARG C 1 393 ? 134.509 103.520 94.941 1.00 34.13 381 ARG C N 1
ATOM 9021 C CA . ARG C 1 393 ? 135.427 102.480 95.407 1.00 31.79 381 ARG C CA 1
ATOM 9022 C C . ARG C 1 393 ? 135.106 101.186 94.669 1.00 36.25 381 ARG C C 1
ATOM 9023 O O . ARG C 1 393 ? 134.570 100.237 95.253 1.00 31.41 381 ARG C O 1
ATOM 9031 N N . PRO C 1 394 ? 135.423 101.114 93.365 1.00 38.48 382 PRO C N 1
ATOM 9032 C CA . PRO C 1 394 ? 134.968 100.001 92.524 1.00 40.48 382 PRO C CA 1
ATOM 9033 C C . PRO C 1 394 ? 135.879 98.774 92.561 1.00 45.72 382 PRO C C 1
ATOM 9034 O O . PRO C 1 394 ? 136.183 98.171 91.526 1.00 48.73 382 PRO C O 1
ATOM 9038 N N . ARG C 1 395 ? 136.302 98.376 93.766 1.00 51.01 383 ARG C N 1
ATOM 9039 C CA . ARG C 1 395 ? 137.131 97.191 93.951 1.00 44.30 383 ARG C CA 1
ATOM 9040 C C . ARG C 1 395 ? 136.968 96.700 95.377 1.00 46.67 383 ARG C C 1
ATOM 9041 O O . ARG C 1 395 ? 136.837 97.528 96.289 1.00 49.11 383 ARG C O 1
ATOM 9049 N N . PRO C 1 396 ? 136.967 95.386 95.612 1.00 47.73 384 PRO C N 1
ATOM 9050 C CA . PRO C 1 396 ? 136.926 94.888 96.997 1.00 49.22 384 PRO C CA 1
ATOM 9051 C C . PRO C 1 396 ? 138.150 95.264 97.814 1.00 50.04 384 PRO C C 1
ATOM 9052 O O . PRO C 1 396 ? 138.073 95.271 99.048 1.00 52.54 384 PRO C O 1
ATOM 9056 N N . GLU C 1 397 ? 139.278 95.569 97.168 1.00 49.59 385 GLU C N 1
ATOM 9057 C CA . GLU C 1 397 ? 140.490 95.906 97.907 1.00 47.53 385 GLU C CA 1
ATOM 9058 C C . GLU C 1 397 ? 140.426 97.310 98.495 1.00 47.34 385 GLU C C 1
ATOM 9059 O O . GLU C 1 397 ? 141.077 97.585 99.509 1.00 46.84 385 GLU C O 1
ATOM 9065 N N . LEU C 1 398 ? 139.652 98.204 97.883 1.00 44.78 386 LEU C N 1
ATOM 9066 C CA . LEU C 1 398 ? 139.619 99.605 98.286 1.00 43.93 386 LEU C CA 1
ATOM 9067 C C . LEU C 1 398 ? 138.665 99.879 99.442 1.00 42.66 386 LEU C C 1
ATOM 9068 O O . LEU C 1 398 ? 138.586 101.025 99.895 1.00 45.71 386 LEU C O 1
ATOM 9073 N N . GLU C 1 399 ? 137.948 98.866 99.932 1.00 44.02 387 GLU C N 1
ATOM 9074 C CA . GLU C 1 399 ? 136.923 99.094 100.945 1.00 44.89 387 GLU C CA 1
ATOM 9075 C C . GLU C 1 399 ? 137.500 99.402 102.321 1.00 45.09 387 GLU C C 1
ATOM 9076 O O . GLU C 1 399 ? 136.747 99.801 103.215 1.00 45.19 387 GLU C O 1
ATOM 9082 N N . ARG C 1 400 ? 138.806 99.229 102.517 1.00 44.51 388 ARG C N 1
ATOM 9083 C CA . ARG C 1 400 ? 139.420 99.414 103.823 1.00 42.16 388 ARG C CA 1
ATOM 9084 C C . ARG C 1 400 ? 140.539 100.449 103.809 1.00 45.76 388 ARG C C 1
ATOM 9085 O O . ARG C 1 400 ? 141.039 100.819 104.877 1.00 46.39 388 ARG C O 1
ATOM 9093 N N . LEU C 1 401 ? 140.920 100.953 102.640 1.00 40.89 389 LEU C N 1
ATOM 9094 C CA . LEU C 1 401 ? 141.990 101.932 102.551 1.00 33.27 389 LEU C CA 1
ATOM 9095 C C . LEU C 1 401 ? 141.556 103.270 103.142 1.00 30.22 389 LEU C C 1
ATOM 9096 O O . LEU C 1 401 ? 140.367 103.562 103.293 1.00 35.18 389 LEU C O 1
ATOM 9101 N N . VAL C 1 402 ? 142.548 104.086 103.481 1.00 22.22 390 VAL C N 1
ATOM 9102 C CA . VAL C 1 402 ? 142.333 105.466 103.895 1.00 19.43 390 VAL C CA 1
ATOM 9103 C C . VAL C 1 402 ? 142.727 106.359 102.727 1.00 24.98 390 VAL C C 1
ATOM 9104 O O . VAL C 1 402 ? 143.867 106.306 102.252 1.00 30.80 390 VAL C O 1
ATOM 9108 N N . GLY C 1 403 ? 141.786 107.166 102.255 1.00 25.09 391 GLY C N 1
ATOM 9109 C CA . GLY C 1 403 ? 142.042 108.012 101.105 1.00 14.35 391 GLY C CA 1
ATOM 9110 C C . GLY C 1 403 ? 140.780 108.735 100.693 1.00 16.19 391 GLY C C 1
ATOM 9111 O O . GLY C 1 403 ? 139.721 108.590 101.310 1.00 18.60 391 GLY C O 1
ATOM 9112 N N . TYR C 1 404 ? 140.911 109.520 99.628 1.00 22.85 392 TYR C N 1
ATOM 9113 C CA . TYR C 1 404 ? 139.817 110.329 99.107 1.00 19.60 392 TYR C CA 1
ATOM 9114 C C . TYR C 1 404 ? 139.214 109.636 97.891 1.00 24.50 392 TYR C C 1
ATOM 9115 O O . TYR C 1 404 ? 139.888 109.466 96.870 1.00 28.13 392 TYR C O 1
ATOM 9124 N N . PHE C 1 405 ? 137.944 109.242 98.003 1.00 21.42 393 PHE C N 1
ATOM 9125 C CA . PHE C 1 405 ? 137.235 108.547 96.934 1.00 24.81 393 PHE C CA 1
ATOM 9126 C C . PHE C 1 405 ? 135.913 109.236 96.614 1.00 26.25 393 PHE C C 1
ATOM 9127 O O . PHE C 1 405 ? 134.944 108.579 96.227 1.00 28.43 393 PHE C O 1
ATOM 9135 N N . ILE C 1 406 ? 135.860 110.557 96.763 1.00 24.87 394 ILE C N 1
ATOM 9136 C CA . ILE C 1 406 ? 134.615 111.316 96.706 1.00 23.70 394 ILE C CA 1
ATOM 9137 C C . ILE C 1 406 ? 134.590 112.134 95.422 1.00 22.25 394 ILE C C 1
ATOM 9138 O O . ILE C 1 406 ? 135.570 112.809 95.086 1.00 31.96 394 ILE C O 1
ATOM 9143 N N . ASN C 1 407 ? 133.469 112.068 94.705 1.00 22.51 395 ASN C N 1
ATOM 9144 C CA . ASN C 1 407 ? 133.213 112.915 93.549 1.00 19.75 395 ASN C CA 1
ATOM 9145 C C . ASN C 1 407 ? 131.816 113.508 93.670 1.00 18.60 395 ASN C C 1
ATOM 9146 O O . ASN C 1 407 ? 130.925 112.914 94.282 1.00 24.56 395 ASN C O 1
ATOM 9151 N N . VAL C 1 408 ? 131.631 114.686 93.080 1.00 19.94 396 VAL C N 1
ATOM 9152 C CA . VAL C 1 408 ? 130.379 115.430 93.164 1.00 21.31 396 VAL C CA 1
ATOM 9153 C C . VAL C 1 408 ? 129.675 115.352 91.817 1.00 15.90 396 VAL C C 1
ATOM 9154 O O . VAL C 1 408 ? 130.273 115.651 90.777 1.00 21.35 396 VAL C O 1
ATOM 9158 N N . LEU C 1 409 ? 128.406 114.951 91.837 1.00 18.37 397 LEU C N 1
ATOM 9159 C CA . LEU C 1 409 ? 127.581 114.868 90.643 1.00 23.79 397 LEU C CA 1
ATOM 9160 C C . LEU C 1 409 ? 126.406 115.827 90.762 1.00 24.84 397 LEU C C 1
ATOM 9161 O O . LEU C 1 409 ? 125.946 116.137 91.864 1.00 23.07 397 LEU C O 1
ATOM 9166 N N . VAL C 1 410 ? 125.920 116.292 89.614 1.00 26.38 398 VAL C N 1
ATOM 9167 C CA . VAL C 1 410 ? 124.837 117.267 89.544 1.00 23.61 398 VAL C CA 1
ATOM 9168 C C . VAL C 1 410 ? 123.569 116.544 89.111 1.00 21.19 398 VAL C C 1
ATOM 9169 O O . VAL C 1 410 ? 123.535 115.919 88.045 1.00 29.53 398 VAL C O 1
ATOM 9173 N N . MET C 1 411 ? 122.528 116.634 89.934 1.00 22.34 399 MET C N 1
ATOM 9174 C CA . MET C 1 411 ? 121.231 116.043 89.632 1.00 29.62 399 MET C CA 1
ATOM 9175 C C . MET C 1 411 ? 120.301 117.115 89.078 1.00 24.31 399 MET C C 1
ATOM 9176 O O . MET C 1 411 ? 120.120 118.167 89.699 1.00 28.45 399 MET C O 1
ATOM 9181 N N . ARG C 1 412 ? 119.717 116.845 87.915 1.00 28.06 400 ARG C N 1
ATOM 9182 C CA . ARG C 1 412 ? 118.801 117.766 87.251 1.00 33.26 400 ARG C CA 1
ATOM 9183 C C . ARG C 1 412 ? 117.394 117.191 87.354 1.00 34.94 400 ARG C C 1
ATOM 9184 O O . ARG C 1 412 ? 117.093 116.159 86.745 1.00 44.50 400 ARG C O 1
ATOM 9192 N N . LEU C 1 413 ? 116.536 117.856 88.122 1.00 34.77 401 LEU C N 1
ATOM 9193 C CA . LEU C 1 413 ? 115.188 117.379 88.397 1.00 39.95 401 LEU C CA 1
ATOM 9194 C C . LEU C 1 413 ? 114.162 118.414 87.960 1.00 43.41 401 LEU C C 1
ATOM 9195 O O . LEU C 1 413 ? 114.376 119.620 88.113 1.00 44.77 401 LEU C O 1
ATOM 9200 N N . ASP C 1 414 ? 113.046 117.934 87.417 1.00 45.98 402 ASP C N 1
ATOM 9201 C CA . ASP C 1 414 ? 111.922 118.789 87.059 1.00 43.68 402 ASP C CA 1
ATOM 9202 C C . ASP C 1 414 ? 110.933 118.809 88.217 1.00 47.40 402 ASP C C 1
ATOM 9203 O O . ASP C 1 414 ? 110.531 117.754 88.718 1.00 51.37 402 ASP C O 1
ATOM 9208 N N . VAL C 1 415 ? 110.541 120.011 88.639 1.00 42.56 403 VAL C N 1
ATOM 9209 C CA . VAL C 1 415 ? 109.768 120.179 89.865 1.00 47.06 403 VAL C CA 1
ATOM 9210 C C . VAL C 1 415 ? 108.425 120.838 89.576 1.00 46.81 403 VAL C C 1
ATOM 9211 O O . VAL C 1 415 ? 107.929 121.633 90.382 1.00 46.72 403 VAL C O 1
ATOM 9215 N N . ARG C 1 416 ? 107.837 120.526 88.424 1.00 48.00 404 ARG C N 1
ATOM 9216 C CA . ARG C 1 416 ? 106.511 121.018 88.087 1.00 49.62 404 ARG C CA 1
ATOM 9217 C C . ARG C 1 416 ? 105.523 120.638 89.189 1.00 52.98 404 ARG C C 1
ATOM 9218 O O . ARG C 1 416 ? 105.369 119.445 89.489 1.00 52.83 404 ARG C O 1
ATOM 9226 N N . PRO C 1 417 ? 104.842 121.608 89.808 1.00 45.52 405 PRO C N 1
ATOM 9227 C CA . PRO C 1 417 ? 104.019 121.296 90.987 1.00 43.00 405 PRO C CA 1
ATOM 9228 C C . PRO C 1 417 ? 102.757 120.509 90.677 1.00 45.38 405 PRO C C 1
ATOM 9229 O O . PRO C 1 417 ? 102.077 120.079 91.618 1.00 49.36 405 PRO C O 1
ATOM 9233 N N . GLU C 1 418 ? 102.421 120.303 89.407 1.00 48.69 406 GLU C N 1
ATOM 9234 C CA . GLU C 1 418 ? 101.224 119.562 89.035 1.00 48.93 406 GLU C CA 1
ATOM 9235 C C . GLU C 1 418 ? 101.439 118.055 89.008 1.00 49.62 406 GLU C C 1
ATOM 9236 O O . GLU C 1 418 ? 100.469 117.310 88.835 1.00 51.92 406 GLU C O 1
ATOM 9242 N N . GLN C 1 419 ? 102.672 117.590 89.174 1.00 46.69 407 GLN C N 1
ATOM 9243 C CA . GLN C 1 419 ? 102.972 116.168 89.135 1.00 45.13 407 GLN C CA 1
ATOM 9244 C C . GLN C 1 419 ? 102.839 115.550 90.522 1.00 46.17 407 GLN C C 1
ATOM 9245 O O . GLN C 1 419 ? 102.920 116.230 91.547 1.00 49.02 407 GLN C O 1
ATOM 9251 N N . ALA C 1 420 ? 102.626 114.238 90.540 1.00 46.12 408 ALA C N 1
ATOM 9252 C CA . ALA C 1 420 ? 102.587 113.497 91.788 1.00 44.93 408 ALA C CA 1
ATOM 9253 C C . ALA C 1 420 ? 104.002 113.244 92.301 1.00 46.66 408 ALA C C 1
ATOM 9254 O O . ALA C 1 420 ? 104.989 113.376 91.572 1.00 51.14 408 ALA C O 1
ATOM 9256 N N . PHE C 1 421 ? 104.091 112.880 93.582 1.00 41.56 409 PHE C N 1
ATOM 9257 C CA . PHE C 1 421 ? 105.391 112.578 94.172 1.00 42.02 409 PHE C CA 1
ATOM 9258 C C . PHE C 1 421 ? 106.016 111.333 93.552 1.00 46.47 409 PHE C C 1
ATOM 9259 O O . PHE C 1 421 ? 107.246 111.224 93.491 1.00 50.53 409 PHE C O 1
ATOM 9267 N N . ASP C 1 422 ? 105.190 110.390 93.090 1.00 47.25 410 ASP C N 1
ATOM 9268 C CA . ASP C 1 422 ? 105.714 109.169 92.484 1.00 44.51 410 ASP C CA 1
ATOM 9269 C C . ASP C 1 422 ? 106.457 109.463 91.186 1.00 47.89 410 ASP C C 1
ATOM 9270 O O . ASP C 1 422 ? 107.487 108.841 90.899 1.00 48.89 410 ASP C O 1
ATOM 9275 N N . ASP C 1 423 ? 105.939 110.394 90.380 1.00 45.93 411 ASP C N 1
ATOM 9276 C CA . ASP C 1 423 ? 106.626 110.766 89.147 1.00 44.20 411 ASP C CA 1
ATOM 9277 C C . ASP C 1 423 ? 107.987 111.385 89.443 1.00 47.54 411 ASP C C 1
ATOM 9278 O O . ASP C 1 423 ? 108.980 111.075 88.772 1.00 49.85 411 ASP C O 1
ATOM 9283 N N . LEU C 1 424 ? 108.049 112.263 90.447 1.00 44.66 412 LEU C N 1
ATOM 9284 C CA . LEU C 1 424 ? 109.326 112.843 90.845 1.00 45.72 412 LEU C CA 1
ATOM 9285 C C . LEU C 1 424 ? 110.279 111.769 91.350 1.00 41.42 412 LEU C C 1
ATOM 9286 O O . LEU C 1 424 ? 111.482 111.816 91.073 1.00 45.89 412 LEU C O 1
ATOM 9291 N N . LEU C 1 425 ? 109.758 110.788 92.092 1.00 40.11 413 LEU C N 1
ATOM 9292 C CA . LEU C 1 425 ? 110.596 109.695 92.576 1.00 43.67 413 LEU C CA 1
ATOM 9293 C C . LEU C 1 425 ? 111.175 108.884 91.421 1.00 42.67 413 LEU C C 1
ATOM 9294 O O . LEU C 1 425 ? 112.360 108.534 91.431 1.00 44.93 413 LEU C O 1
ATOM 9299 N N . ALA C 1 426 ? 110.353 108.579 90.415 1.00 40.08 414 ALA C N 1
ATOM 9300 C CA . ALA C 1 426 ? 110.842 107.828 89.260 1.00 38.01 414 ALA C CA 1
ATOM 9301 C C . ALA C 1 426 ? 111.877 108.627 88.474 1.00 41.75 414 ALA C C 1
ATOM 9302 O O . ALA C 1 426 ? 112.887 108.074 88.013 1.00 44.75 414 ALA C O 1
ATOM 9304 N N . GLN C 1 427 ? 111.637 109.929 88.301 1.00 42.88 415 GLN C N 1
ATOM 9305 C CA . GLN C 1 427 ? 112.610 110.768 87.608 1.00 38.51 415 GLN C CA 1
ATOM 9306 C C . GLN C 1 427 ? 113.927 110.821 88.371 1.00 40.78 415 GLN C C 1
ATOM 9307 O O . GLN C 1 427 ? 115.006 110.767 87.768 1.00 42.75 415 GLN C O 1
ATOM 9313 N N . ALA C 1 428 ? 113.857 110.926 89.700 1.00 36.95 416 ALA C N 1
ATOM 9314 C CA . ALA C 1 428 ? 115.068 110.903 90.512 1.00 36.78 416 ALA C CA 1
ATOM 9315 C C . ALA C 1 428 ? 115.790 109.571 90.379 1.00 38.30 416 ALA C C 1
ATOM 9316 O O . ALA C 1 428 ? 117.023 109.531 90.328 1.00 39.84 416 ALA C O 1
ATOM 9318 N N . GLN C 1 429 ? 115.039 108.470 90.323 1.00 42.43 417 GLN C N 1
ATOM 9319 C CA . GLN C 1 429 ? 115.647 107.157 90.127 1.00 40.28 417 GLN C CA 1
ATOM 9320 C C . GLN C 1 429 ? 116.429 107.102 88.820 1.00 39.96 417 GLN C C 1
ATOM 9321 O O . GLN C 1 429 ? 117.596 106.688 88.795 1.00 42.76 417 GLN C O 1
ATOM 9327 N N . ARG C 1 430 ? 115.799 107.524 87.721 1.00 35.79 418 ARG C N 1
ATOM 9328 C CA . ARG C 1 430 ? 116.475 107.489 86.425 1.00 40.11 418 ARG C CA 1
ATOM 9329 C C . ARG C 1 430 ? 117.698 108.402 86.407 1.00 40.02 418 ARG C C 1
ATOM 9330 O O . ARG C 1 430 ? 118.770 108.016 85.915 1.00 42.24 418 ARG C O 1
ATOM 9338 N N . VAL C 1 431 ? 117.556 109.618 86.943 1.00 36.56 419 VAL C N 1
ATOM 9339 C CA . VAL C 1 431 ? 118.658 110.576 86.939 1.00 36.68 419 VAL C CA 1
ATOM 9340 C C . VAL C 1 431 ? 119.820 110.058 87.776 1.00 35.42 419 VAL C C 1
ATOM 9341 O O . VAL C 1 431 ? 120.985 110.162 87.375 1.00 41.78 419 VAL C O 1
ATOM 9345 N N . THR C 1 432 ? 119.524 109.494 88.949 1.00 32.16 420 THR C N 1
ATOM 9346 C CA . THR C 1 432 ? 120.573 108.955 89.804 1.00 34.87 420 THR C CA 1
ATOM 9347 C C . THR C 1 432 ? 121.270 107.774 89.145 1.00 36.90 420 THR C C 1
ATOM 9348 O O . THR C 1 432 ? 122.493 107.638 89.247 1.00 36.83 420 THR C O 1
ATOM 9352 N N . ALA C 1 433 ? 120.513 106.910 88.463 1.00 44.17 421 ALA C N 1
ATOM 9353 C CA . ALA C 1 433 ? 121.132 105.793 87.758 1.00 37.98 421 ALA C CA 1
ATOM 9354 C C . ALA C 1 433 ? 122.100 106.289 86.691 1.00 38.18 421 ALA C C 1
ATOM 9355 O O . ALA C 1 433 ? 123.239 105.815 86.599 1.00 40.54 421 ALA C O 1
ATOM 9357 N N . ALA C 1 434 ? 121.671 107.266 85.887 1.00 36.88 422 ALA C N 1
ATOM 9358 C CA . ALA C 1 434 ? 122.554 107.795 84.849 1.00 38.46 422 ALA C CA 1
ATOM 9359 C C . ALA C 1 434 ? 123.789 108.463 85.452 1.00 40.96 422 ALA C C 1
ATOM 9360 O O . ALA C 1 434 ? 124.919 108.242 84.990 1.00 42.61 422 ALA C O 1
ATOM 9362 N N . ALA C 1 435 ? 123.594 109.273 86.496 1.00 39.98 423 ALA C N 1
ATOM 9363 C CA . ALA C 1 435 ? 124.715 109.973 87.114 1.00 35.67 423 ALA C CA 1
ATOM 9364 C C . ALA C 1 435 ? 125.714 108.995 87.715 1.00 40.29 423 ALA C C 1
ATOM 9365 O O . ALA C 1 435 ? 126.929 109.193 87.607 1.00 42.38 423 ALA C O 1
ATOM 9367 N N . HIS C 1 436 ? 125.222 107.934 88.359 1.00 41.35 424 HIS C N 1
ATOM 9368 C CA . HIS C 1 436 ? 126.116 106.914 88.890 1.00 37.22 424 HIS C CA 1
ATOM 9369 C C . HIS C 1 436 ? 126.817 106.156 87.773 1.00 39.47 424 HIS C C 1
ATOM 9370 O O . HIS C 1 436 ? 127.952 105.701 87.952 1.00 46.44 424 HIS C O 1
ATOM 9377 N N . GLU C 1 437 ? 126.165 106.008 86.619 1.00 41.77 425 GLU C N 1
ATOM 9378 C CA . GLU C 1 437 ? 126.828 105.384 85.482 1.00 44.26 425 GLU C CA 1
ATOM 9379 C C . GLU C 1 437 ? 127.873 106.294 84.848 1.00 45.09 425 GLU C C 1
ATOM 9380 O O . GLU C 1 437 ? 128.720 105.806 84.094 1.00 48.35 425 GLU C O 1
ATOM 9386 N N . HIS C 1 438 ? 127.838 107.594 85.134 1.00 40.53 426 HIS C N 1
ATOM 9387 C CA . HIS C 1 438 ? 128.799 108.544 84.567 1.00 37.76 426 HIS C CA 1
ATOM 9388 C C . HIS C 1 438 ? 129.496 109.345 85.666 1.00 35.63 426 HIS C C 1
ATOM 9389 O O . HIS C 1 438 ? 129.550 110.576 85.631 1.00 41.29 426 HIS C O 1
ATOM 9396 N N . LYS C 1 439 ? 130.046 108.652 86.666 1.00 34.72 427 LYS C N 1
ATOM 9397 C CA . LYS C 1 439 ? 130.585 109.290 87.863 1.00 34.91 427 LYS C CA 1
ATOM 9398 C C . LYS C 1 439 ? 132.114 109.276 87.927 1.00 35.51 427 LYS C C 1
ATOM 9399 O O . LYS C 1 439 ? 132.689 109.350 89.015 1.00 37.97 427 LYS C O 1
ATOM 9405 N N . GLU C 1 440 ? 132.794 109.202 86.783 1.00 40.51 428 GLU C N 1
ATOM 9406 C CA . GLU C 1 440 ? 134.253 109.148 86.781 1.00 38.96 428 GLU C CA 1
ATOM 9407 C C . GLU C 1 440 ? 134.917 110.494 86.519 1.00 41.55 428 GLU C C 1
ATOM 9408 O O . GLU C 1 440 ? 135.928 110.808 87.154 1.00 39.93 428 GLU C O 1
ATOM 9414 N N . VAL C 1 441 ? 134.386 111.291 85.601 1.00 35.88 429 VAL C N 1
ATOM 9415 C CA . VAL C 1 441 ? 135.010 112.578 85.266 1.00 34.92 429 VAL C CA 1
ATOM 9416 C C . VAL C 1 441 ? 134.937 113.508 86.475 1.00 33.66 429 VAL C C 1
ATOM 9417 O O . VAL C 1 441 ? 133.887 113.576 87.140 1.00 40.40 429 VAL C O 1
ATOM 9421 N N . PRO C 1 442 ? 136.016 114.209 86.822 1.00 26.97 430 PRO C N 1
ATOM 9422 C CA . PRO C 1 442 ? 135.977 115.094 87.992 1.00 28.73 430 PRO C CA 1
ATOM 9423 C C . PRO C 1 442 ? 135.080 116.302 87.773 1.00 30.13 430 PRO C C 1
ATOM 9424 O O . PRO C 1 442 ? 134.848 116.743 86.645 1.00 31.21 430 PRO C O 1
ATOM 9428 N N . PHE C 1 443 ? 134.574 116.839 88.888 1.00 31.68 431 PHE C N 1
ATOM 9429 C CA . PHE C 1 443 ? 133.705 118.010 88.834 1.00 25.11 431 PHE C CA 1
ATOM 9430 C C . PHE C 1 443 ? 134.457 119.256 88.383 1.00 29.32 431 PHE C C 1
ATOM 9431 O O . PHE C 1 443 ? 133.877 120.119 87.713 1.00 31.12 431 PHE C O 1
ATOM 9439 N N . ALA C 1 444 ? 135.737 119.375 88.746 1.00 30.60 432 ALA C N 1
ATOM 9440 C CA . ALA C 1 444 ? 136.519 120.541 88.346 1.00 28.34 432 ALA C CA 1
ATOM 9441 C C . ALA C 1 444 ? 136.663 120.618 86.830 1.00 35.42 432 ALA C C 1
ATOM 9442 O O . ALA C 1 444 ? 136.626 121.709 86.249 1.00 37.15 432 ALA C O 1
ATOM 9444 N N . ASP C 1 445 ? 136.834 119.468 86.174 1.00 33.44 433 ASP C N 1
ATOM 9445 C CA . ASP C 1 445 ? 136.885 119.451 84.716 1.00 25.93 433 ASP C CA 1
ATOM 9446 C C . ASP C 1 445 ? 135.562 119.907 84.116 1.00 32.74 433 ASP C C 1
ATOM 9447 O O . ASP C 1 445 ? 135.542 120.649 83.128 1.00 36.35 433 ASP C O 1
ATOM 9449 N N . LEU C 1 446 ? 134.444 119.478 84.706 1.00 31.04 434 LEU C N 1
ATOM 9450 C CA . LEU C 1 446 ? 133.137 119.925 84.234 1.00 29.53 434 LEU C CA 1
ATOM 9451 C C . LEU C 1 446 ? 132.978 121.431 84.400 1.00 29.27 434 LEU C C 1
ATOM 9452 O O . LEU C 1 446 ? 132.413 122.101 83.528 1.00 31.30 434 LEU C O 1
ATOM 9457 N N . VAL C 1 447 ? 133.460 121.979 85.517 1.00 26.80 435 VAL C N 1
ATOM 9458 C CA . VAL C 1 447 ? 133.380 123.421 85.729 1.00 28.19 435 VAL C CA 1
ATOM 9459 C C . VAL C 1 447 ? 134.223 124.163 84.700 1.00 33.29 435 VAL C C 1
ATOM 9460 O O . VAL C 1 447 ? 133.779 125.158 84.116 1.00 39.36 435 VAL C O 1
ATOM 9464 N N . ARG C 1 448 ? 135.448 123.691 84.457 1.00 38.10 436 ARG C N 1
ATOM 9465 C CA . ARG C 1 448 ? 136.313 124.359 83.489 1.00 38.78 436 ARG C CA 1
ATOM 9466 C C . ARG C 1 448 ? 135.789 124.222 82.066 1.00 34.95 436 ARG C C 1
ATOM 9467 O O . ARG C 1 448 ? 136.077 125.073 81.218 1.00 35.48 436 ARG C O 1
ATOM 9475 N N . ASP C 1 449 ? 135.027 123.166 81.782 1.00 39.18 437 ASP C N 1
ATOM 9476 C CA . ASP C 1 449 ? 134.506 122.971 80.434 1.00 40.61 437 ASP C CA 1
ATOM 9477 C C . ASP C 1 449 ? 133.237 123.785 80.201 1.00 42.37 437 ASP C C 1
ATOM 9478 O O . ASP C 1 449 ? 133.090 124.432 79.159 1.00 46.85 437 ASP C O 1
ATOM 9483 N N . LEU C 1 450 ? 132.314 123.772 81.163 1.00 40.55 438 LEU C N 1
ATOM 9484 C CA . LEU C 1 450 ? 131.016 124.408 80.981 1.00 35.02 438 LEU C CA 1
ATOM 9485 C C . LEU C 1 450 ? 130.968 125.848 81.475 1.00 36.77 438 LEU C C 1
ATOM 9486 O O . LEU C 1 450 ? 130.103 126.609 81.028 1.00 41.32 438 LEU C O 1
ATOM 9491 N N . VAL C 1 451 ? 131.863 126.240 82.377 1.00 39.47 439 VAL C N 1
ATOM 9492 C CA . VAL C 1 451 ? 131.870 127.598 82.918 1.00 36.59 439 VAL C CA 1
ATOM 9493 C C . VAL C 1 451 ? 133.267 128.185 82.754 1.00 40.23 439 VAL C C 1
ATOM 9494 O O . VAL C 1 451 ? 134.047 128.203 83.718 1.00 43.02 439 VAL C O 1
ATOM 9498 N N . PRO C 1 452 ? 133.632 128.655 81.559 1.00 44.60 440 PRO C N 1
ATOM 9499 C CA . PRO C 1 452 ? 134.972 129.239 81.381 1.00 44.80 440 PRO C CA 1
ATOM 9500 C C . PRO C 1 452 ? 135.228 130.459 82.248 1.00 51.18 440 PRO C C 1
ATOM 9501 O O . PRO C 1 452 ? 136.361 130.657 82.703 1.00 51.31 440 PRO C O 1
ATOM 9505 N N . GLU C 1 453 ? 134.211 131.285 82.491 1.00 53.27 441 GLU C N 1
ATOM 9506 C CA . GLU C 1 453 ? 134.349 132.502 83.290 1.00 49.13 441 GLU C CA 1
ATOM 9507 C C . GLU C 1 453 ? 133.316 132.471 84.407 1.00 49.11 441 GLU C C 1
ATOM 9508 O O . GLU C 1 453 ? 132.165 132.890 84.217 1.00 48.99 441 GLU C O 1
ATOM 9514 N N . PRO C 1 454 ? 133.686 131.975 85.584 1.00 43.95 442 PRO C N 1
ATOM 9515 C CA . PRO C 1 454 ? 132.724 131.906 86.689 1.00 43.32 442 PRO C CA 1
ATOM 9516 C C . PRO C 1 454 ? 132.407 133.282 87.252 1.00 43.48 442 PRO C C 1
ATOM 9517 O O . PRO C 1 454 ? 133.197 134.224 87.150 1.00 46.03 442 PRO C O 1
ATOM 9521 N N . ASP C 1 455 ? 131.224 133.386 87.856 1.00 32.19 443 ASP C N 1
ATOM 9522 C CA . ASP C 1 455 ? 130.797 134.608 88.519 1.00 29.34 443 ASP C CA 1
ATOM 9523 C C . ASP C 1 455 ? 131.069 134.487 90.008 1.00 32.29 443 ASP C C 1
ATOM 9524 O O . ASP C 1 455 ? 130.616 133.512 90.629 1.00 38.68 443 ASP C O 1
ATOM 9529 N N . PRO C 1 456 ? 131.790 135.429 90.624 1.00 21.63 444 PRO C N 1
ATOM 9530 C CA . PRO C 1 456 ? 132.109 135.298 92.055 1.00 21.74 444 PRO C CA 1
ATOM 9531 C C . PRO C 1 456 ? 130.906 135.427 92.974 1.00 22.70 444 PRO C C 1
ATOM 9532 O O . PRO C 1 456 ? 131.060 135.240 94.188 1.00 22.22 444 PRO C O 1
ATOM 9536 N N . ALA C 1 457 ? 129.722 135.743 92.447 1.00 20.24 445 ALA C N 1
ATOM 9537 C CA . ALA C 1 457 ? 128.545 135.900 93.292 1.00 10.04 445 ALA C CA 1
ATOM 9538 C C . ALA C 1 457 ? 127.970 134.565 93.750 1.00 24.54 445 ALA C C 1
ATOM 9539 O O . ALA C 1 457 ? 127.412 134.484 94.849 1.00 32.29 445 ALA C O 1
ATOM 9541 N N . TYR C 1 458 ? 128.090 133.515 92.938 1.00 25.01 446 TYR C N 1
ATOM 9542 C CA . TYR C 1 458 ? 127.481 132.231 93.250 1.00 14.83 446 TYR C CA 1
ATOM 9543 C C . TYR C 1 458 ? 128.413 131.100 92.838 1.00 13.18 446 TYR C C 1
ATOM 9544 O O . TYR C 1 458 ? 129.343 131.287 92.051 1.00 20.06 446 TYR C O 1
ATOM 9553 N N . SER C 1 459 ? 128.150 129.919 93.391 1.00 19.59 447 SER C N 1
ATOM 9554 C CA . SER C 1 459 ? 128.943 128.744 93.073 1.00 8.40 447 SER C CA 1
ATOM 9555 C C . SER C 1 459 ? 128.592 128.220 91.680 1.00 10.82 447 SER C C 1
ATOM 9556 O O . SER C 1 459 ? 127.459 128.373 91.216 1.00 11.90 447 SER C O 1
ATOM 9559 N N . PRO C 1 460 ? 129.550 127.602 90.990 1.00 11.85 448 PRO C N 1
ATOM 9560 C CA . PRO C 1 460 ? 129.295 127.138 89.620 1.00 15.67 448 PRO C CA 1
ATOM 9561 C C . PRO C 1 460 ? 128.425 125.890 89.559 1.00 17.17 448 PRO C C 1
ATOM 9562 O O . PRO C 1 460 ? 128.560 124.966 90.365 1.00 15.59 448 PRO C O 1
ATOM 9566 N N . LEU C 1 461 ? 127.497 125.904 88.600 1.00 14.11 449 LEU C N 1
ATOM 9567 C CA . LEU C 1 461 ? 126.749 124.744 88.119 1.00 8.80 449 LEU C CA 1
ATOM 9568 C C . LEU C 1 461 ? 125.700 124.228 89.098 1.00 14.38 449 LEU C C 1
ATOM 9569 O O . LEU C 1 461 ? 124.862 123.405 88.718 1.00 25.75 449 LEU C O 1
ATOM 9574 N N . PHE C 1 462 ? 125.709 124.727 90.335 1.00 14.98 450 PHE C N 1
ATOM 9575 C CA . PHE C 1 462 ? 124.682 124.411 91.325 1.00 8.15 450 PHE C CA 1
ATOM 9576 C C . PHE C 1 462 ? 124.929 125.210 92.596 1.00 8.42 450 PHE C C 1
ATOM 9577 O O . PHE C 1 462 ? 126.067 125.595 92.883 1.00 8.99 450 PHE C O 1
ATOM 9585 N N . GLN C 1 463 ? 123.871 125.466 93.365 1.00 20.13 451 GLN C N 1
ATOM 9586 C CA . GLN C 1 463 ? 123.981 126.264 94.575 1.00 12.39 451 GLN C CA 1
ATOM 9587 C C . GLN C 1 463 ? 123.374 125.594 95.799 1.00 5.17 451 GLN C C 1
ATOM 9588 O O . GLN C 1 463 ? 123.493 126.138 96.901 1.00 11.80 451 GLN C O 1
ATOM 9594 N N . VAL C 1 464 ? 122.731 124.441 95.642 1.00 11.28 452 VAL C N 1
ATOM 9595 C CA . VAL C 1 464 ? 122.180 123.680 96.756 1.00 11.22 452 VAL C CA 1
ATOM 9596 C C . VAL C 1 464 ? 122.750 122.270 96.702 1.00 10.50 452 VAL C C 1
ATOM 9597 O O . VAL C 1 464 ? 122.916 121.696 95.620 1.00 9.87 452 VAL C O 1
ATOM 9601 N N . MET C 1 465 ? 123.074 121.723 97.871 1.00 16.43 453 MET C N 1
ATOM 9602 C CA . MET C 1 465 ? 123.688 120.407 97.971 1.00 17.96 453 MET C CA 1
ATOM 9603 C C . MET C 1 465 ? 122.923 119.542 98.958 1.00 13.32 453 MET C C 1
ATOM 9604 O O . MET C 1 465 ? 122.529 120.005 100.032 1.00 14.66 453 MET C O 1
ATOM 9609 N N . PHE C 1 466 ? 122.718 118.282 98.585 1.00 14.68 454 PHE C N 1
ATOM 9610 C CA . PHE C 1 466 ? 122.155 117.269 99.466 1.00 17.79 454 PHE C CA 1
ATOM 9611 C C . PHE C 1 466 ? 123.191 116.175 99.675 1.00 19.79 454 PHE C C 1
ATOM 9612 O O . PHE C 1 466 ? 123.813 115.715 98.712 1.00 24.56 454 PHE C O 1
ATOM 9620 N N . ASN C 1 467 ? 123.374 115.760 100.926 1.00 18.74 455 ASN C N 1
ATOM 9621 C CA . ASN C 1 467 ? 124.404 114.784 101.275 1.00 23.44 455 ASN C CA 1
ATOM 9622 C C . ASN C 1 467 ? 123.859 113.847 102.344 1.00 21.77 455 ASN C C 1
ATOM 9623 O O . ASN C 1 467 ? 123.707 114.244 103.503 1.00 21.73 455 ASN C O 1
ATOM 9628 N N . LEU C 1 468 ? 123.570 112.607 101.959 1.00 32.44 456 LEU C N 1
ATOM 9629 C CA . LEU C 1 468 ? 123.218 111.554 102.901 1.00 31.40 456 LEU C CA 1
ATOM 9630 C C . LEU C 1 468 ? 124.445 110.680 103.124 1.00 33.75 456 LEU C C 1
ATOM 9631 O O . LEU C 1 468 ? 124.904 110.001 102.200 1.00 31.01 456 LEU C O 1
ATOM 9636 N N . VAL C 1 469 ? 124.974 110.702 104.343 1.00 41.49 457 VAL C N 1
ATOM 9637 C CA . VAL C 1 469 ? 126.185 109.956 104.674 1.00 38.15 457 VAL C CA 1
ATOM 9638 C C . VAL C 1 469 ? 125.795 108.587 105.220 1.00 41.26 457 VAL C C 1
ATOM 9639 O O . VAL C 1 469 ? 124.800 108.470 105.950 1.00 39.15 457 VAL C O 1
ATOM 9643 N N . PRO C 1 470 ? 126.535 107.531 104.889 1.00 48.25 458 PRO C N 1
ATOM 9644 C CA . PRO C 1 470 ? 126.130 106.187 105.315 1.00 49.49 458 PRO C CA 1
ATOM 9645 C C . PRO C 1 470 ? 126.363 105.963 106.800 1.00 48.95 458 PRO C C 1
ATOM 9646 O O . PRO C 1 470 ? 127.214 106.597 107.428 1.00 45.50 458 PRO C O 1
ATOM 9650 N N . ALA C 1 471 ? 125.587 105.038 107.358 1.00 49.86 459 ALA C N 1
ATOM 9651 C CA . ALA C 1 471 ? 125.717 104.687 108.762 1.00 48.97 459 ALA C CA 1
ATOM 9652 C C . ALA C 1 471 ? 127.002 103.899 109.004 1.00 53.94 459 ALA C C 1
ATOM 9653 O O . ALA C 1 471 ? 127.602 103.332 108.086 1.00 55.88 459 ALA C O 1
ATOM 9655 N N . VAL C 1 472 ? 127.423 103.871 110.264 1.00 51.36 460 VAL C N 1
ATOM 9656 C CA . VAL C 1 472 ? 128.622 103.137 110.652 1.00 48.91 460 VAL C CA 1
ATOM 9657 C C . VAL C 1 472 ? 128.281 101.676 110.920 1.00 45.51 460 VAL C C 1
ATOM 9659 C C . GLY C 1 483 ? 138.592 100.725 131.155 1.00 46.63 471 GLY C C 1
ATOM 9660 O O . GLY C 1 483 ? 139.546 101.201 130.540 1.00 45.89 471 GLY C O 1
ATOM 9661 N N . ALA C 1 484 ? 137.455 100.364 130.565 1.00 47.15 472 ALA C N 1
ATOM 9662 C CA . ALA C 1 484 ? 137.116 100.859 129.238 1.00 43.24 472 ALA C CA 1
ATOM 9663 C C . ALA C 1 484 ? 136.953 102.373 129.258 1.00 47.83 472 ALA C C 1
ATOM 9664 O O . ALA C 1 484 ? 136.435 102.948 130.220 1.00 49.04 472 ALA C O 1
ATOM 9666 N N . LEU C 1 485 ? 137.400 103.020 128.186 1.00 47.02 473 LEU C N 1
ATOM 9667 C CA . LEU C 1 485 ? 137.342 104.470 128.078 1.00 42.52 473 LEU C CA 1
ATOM 9668 C C . LEU C 1 485 ? 136.058 104.908 127.391 1.00 41.18 473 LEU C C 1
ATOM 9669 O O . LEU C 1 485 ? 135.574 104.248 126.468 1.00 43.24 473 LEU C O 1
ATOM 9674 N N . GLY C 1 486 ? 135.510 106.028 127.849 1.00 38.29 474 GLY C N 1
ATOM 9675 C CA . GLY C 1 486 ? 134.355 106.644 127.218 1.00 37.80 474 GLY C CA 1
ATOM 9676 C C . GLY C 1 486 ? 134.790 107.810 126.347 1.00 34.86 474 GLY C C 1
ATOM 9677 O O . GLY C 1 486 ? 135.699 108.560 126.703 1.00 35.24 474 GLY C O 1
ATOM 9678 N N . PHE C 1 487 ? 134.129 107.953 125.202 1.00 37.26 475 PHE C N 1
ATOM 9679 C CA . PHE C 1 487 ? 134.475 108.966 124.216 1.00 38.60 475 PHE C CA 1
ATOM 9680 C C . PHE C 1 487 ? 133.287 109.888 123.989 1.00 39.97 475 PHE C C 1
ATOM 9681 O O . PHE C 1 487 ? 132.177 109.421 123.713 1.00 43.37 475 PHE C O 1
ATOM 9689 N N . VAL C 1 488 ? 133.523 111.191 124.109 1.00 33.61 476 VAL C N 1
ATOM 9690 C CA . VAL C 1 488 ? 132.489 112.200 123.891 1.00 33.26 476 VAL C CA 1
ATOM 9691 C C . VAL C 1 488 ? 132.974 113.176 122.825 1.00 39.33 476 VAL C C 1
ATOM 9692 O O . VAL C 1 488 ? 133.962 113.890 123.044 1.00 32.52 476 VAL C O 1
ATOM 9696 N N . PRO C 1 489 ? 132.322 113.239 121.667 1.00 36.69 477 PRO C N 1
ATOM 9697 C CA . PRO C 1 489 ? 132.771 114.162 120.619 1.00 30.54 477 PRO C CA 1
ATOM 9698 C C . PRO C 1 489 ? 132.547 115.615 121.002 1.00 26.75 477 PRO C C 1
ATOM 9699 O O . PRO C 1 489 ? 131.666 115.948 121.799 1.00 39.03 477 PRO C O 1
ATOM 9703 N N . LEU C 1 490 ? 133.371 116.485 120.424 1.00 25.90 478 LEU C N 1
ATOM 9704 C CA . LEU C 1 490 ? 133.222 117.934 120.563 1.00 28.43 478 LEU C CA 1
ATOM 9705 C C . LEU C 1 490 ? 132.944 118.522 119.189 1.00 30.98 478 LEU C C 1
ATOM 9706 O O . LEU C 1 490 ? 133.874 118.672 118.376 1.00 36.13 478 LEU C O 1
ATOM 9711 N N . PRO C 1 491 ? 131.692 118.854 118.872 1.00 39.47 479 PRO C N 1
ATOM 9712 C CA . PRO C 1 491 ? 131.385 119.387 117.537 1.00 42.56 479 PRO C CA 1
ATOM 9713 C C . PRO C 1 491 ? 132.062 120.731 117.310 1.00 44.48 479 PRO C C 1
ATOM 9714 O O . PRO C 1 491 ? 132.011 121.622 118.161 1.00 41.94 479 PRO C O 1
ATOM 9718 N N . THR C 1 492 ? 132.697 120.870 116.150 1.00 47.92 480 THR C N 1
ATOM 9719 C CA . THR C 1 492 ? 133.396 122.092 115.763 1.00 45.94 480 THR C CA 1
ATOM 9720 C C . THR C 1 492 ? 132.658 122.699 114.574 1.00 48.83 480 THR C C 1
ATOM 9721 O O . THR C 1 492 ? 132.792 122.225 113.443 1.00 48.54 480 THR C O 1
ATOM 9725 N N . ASP C 1 493 ? 131.879 123.747 114.833 1.00 49.64 481 ASP C N 1
ATOM 9726 C CA . ASP C 1 493 ? 131.185 124.466 113.769 1.00 45.72 481 ASP C CA 1
ATOM 9727 C C . ASP C 1 493 ? 132.159 125.456 113.143 1.00 46.53 481 ASP C C 1
ATOM 9728 O O . ASP C 1 493 ? 132.537 126.450 113.772 1.00 43.41 481 ASP C O 1
ATOM 9733 N N . SER C 1 494 ? 132.569 125.185 111.902 1.00 42.48 482 SER C N 1
ATOM 9734 C CA . SER C 1 494 ? 133.578 126.012 111.251 1.00 36.01 482 SER C CA 1
ATOM 9735 C C . SER C 1 494 ? 133.045 127.378 110.840 1.00 40.33 482 SER C C 1
ATOM 9736 O O . SER C 1 494 ? 133.841 128.300 110.632 1.00 44.58 482 SER C O 1
ATOM 9739 N N . GLY C 1 495 ? 131.730 127.532 110.725 1.00 26.48 483 GLY C N 1
ATOM 9740 C CA . GLY C 1 495 ? 131.161 128.789 110.271 1.00 15.17 483 GLY C CA 1
ATOM 9741 C C . GLY C 1 495 ? 131.469 129.110 108.825 1.00 18.66 483 GLY C C 1
ATOM 9742 O O . GLY C 1 495 ? 131.719 130.275 108.491 1.00 26.22 483 GLY C O 1
ATOM 9743 N N . THR C 1 496 ? 131.453 128.104 107.956 1.00 19.77 484 THR C N 1
ATOM 9744 C CA . THR C 1 496 ? 131.771 128.267 106.547 1.00 14.16 484 THR C CA 1
ATOM 9745 C C . THR C 1 496 ? 130.656 127.650 105.715 1.00 12.86 484 THR C C 1
ATOM 9746 O O . THR C 1 496 ? 130.057 126.644 106.102 1.00 22.49 484 THR C O 1
ATOM 9750 N N . ALA C 1 497 ? 130.370 128.271 104.571 1.00 7.92 485 ALA C N 1
ATOM 9751 C CA . ALA C 1 497 ? 129.352 127.776 103.652 1.00 5.85 485 ALA C CA 1
ATOM 9752 C C . ALA C 1 497 ? 129.857 127.944 102.229 1.00 7.58 485 ALA C C 1
ATOM 9753 O O . ALA C 1 497 ? 130.097 129.070 101.785 1.00 16.26 485 ALA C O 1
ATOM 9755 N N . LYS C 1 498 ? 130.012 126.830 101.517 1.00 2.33 486 LYS C N 1
ATOM 9756 C CA . LYS C 1 498 ? 130.465 126.856 100.133 1.00 0.35 486 LYS C CA 1
ATOM 9757 C C . LYS C 1 498 ? 129.325 126.972 99.131 1.00 2.30 486 LYS C C 1
ATOM 9758 O O . LYS C 1 498 ? 129.587 127.182 97.943 1.00 10.11 486 LYS C O 1
ATOM 9764 N N . PHE C 1 499 ? 128.079 126.840 99.576 1.00 4.07 487 PHE C N 1
ATOM 9765 C CA . PHE C 1 499 ? 126.914 126.955 98.709 1.00 1.71 487 PHE C CA 1
ATOM 9766 C C . PHE C 1 499 ? 125.881 127.819 99.424 1.00 8.15 487 PHE C C 1
ATOM 9767 O O . PHE C 1 499 ? 126.144 128.382 100.490 1.00 11.75 487 PHE C O 1
ATOM 9775 N N . ASP C 1 500 ? 124.691 127.930 98.829 1.00 14.86 488 ASP C N 1
ATOM 9776 C CA . ASP C 1 500 ? 123.613 128.682 99.461 1.00 4.96 488 ASP C CA 1
ATOM 9777 C C . ASP C 1 500 ? 122.924 127.856 100.541 1.00 3.56 488 ASP C C 1
ATOM 9778 O O . ASP C 1 500 ? 122.662 128.352 101.641 1.00 11.05 488 ASP C O 1
ATOM 9783 N N . LEU C 1 501 ? 122.623 126.596 100.240 1.00 10.55 489 LEU C N 1
ATOM 9784 C CA . LEU C 1 501 ? 122.024 125.680 101.197 1.00 7.52 489 LEU C CA 1
ATOM 9785 C C . LEU C 1 501 ? 122.721 124.333 101.088 1.00 3.37 489 LEU C C 1
ATOM 9786 O O . LEU C 1 501 ? 123.181 123.941 100.013 1.00 12.74 489 LEU C O 1
ATOM 9791 N N . ASN C 1 502 ? 122.796 123.627 102.213 1.00 9.25 490 ASN C N 1
ATOM 9792 C CA . ASN C 1 502 ? 123.519 122.359 102.270 1.00 13.61 490 ASN C CA 1
ATOM 9793 C C . ASN C 1 502 ? 122.875 121.489 103.340 1.00 5.33 490 ASN C C 1
ATOM 9794 O O . ASN C 1 502 ? 123.009 121.772 104.533 1.00 12.90 490 ASN C O 1
ATOM 9799 N N . LEU C 1 503 ? 122.178 120.440 102.913 1.00 4.13 491 LEU C N 1
ATOM 9800 C CA . LEU C 1 503 ? 121.535 119.499 103.820 1.00 10.90 491 LEU C CA 1
ATOM 9801 C C . LEU C 1 503 ? 122.415 118.264 103.960 1.00 18.62 491 LEU C C 1
ATOM 9802 O O . LEU C 1 503 ? 122.711 117.593 102.966 1.00 22.55 491 LEU C O 1
ATOM 9807 N N . VAL C 1 504 ? 122.829 117.969 105.188 1.00 14.18 492 VAL C N 1
ATOM 9808 C CA . VAL C 1 504 ? 123.651 116.805 105.497 1.00 19.72 492 VAL C CA 1
ATOM 9809 C C . VAL C 1 504 ? 122.913 115.996 106.554 1.00 25.61 492 VAL C C 1
ATOM 9810 O O . VAL C 1 504 ? 122.816 116.420 107.713 1.00 27.95 492 VAL C O 1
ATOM 9814 N N . VAL C 1 505 ? 122.398 114.833 106.164 1.00 33.11 493 VAL C N 1
ATOM 9815 C CA . VAL C 1 505 ? 121.626 113.979 107.057 1.00 33.12 493 VAL C CA 1
ATOM 9816 C C . VAL C 1 505 ? 122.358 112.658 107.240 1.00 36.29 493 VAL C C 1
ATOM 9817 O O . VAL C 1 505 ? 123.095 112.202 106.360 1.00 35.77 493 VAL C O 1
ATOM 9821 N N . ARG C 1 506 ? 122.146 112.042 108.400 1.00 45.13 494 ARG C N 1
ATOM 9822 C CA . ARG C 1 506 ? 122.817 110.807 108.782 1.00 39.69 494 ARG C CA 1
ATOM 9823 C C . ARG C 1 506 ? 121.798 109.809 109.306 1.00 42.29 494 ARG C C 1
ATOM 9824 O O . ARG C 1 506 ? 120.913 110.165 110.088 1.00 44.28 494 ARG C O 1
ATOM 9832 N N . GLU C 1 507 ? 121.933 108.555 108.880 1.00 47.70 495 GLU C N 1
ATOM 9833 C CA . GLU C 1 507 ? 121.045 107.499 109.346 1.00 46.11 495 GLU C CA 1
ATOM 9834 C C . GLU C 1 507 ? 121.604 106.887 110.623 1.00 43.92 495 GLU C C 1
ATOM 9835 O O . GLU C 1 507 ? 122.755 106.440 110.658 1.00 44.67 495 GLU C O 1
ATOM 9841 N N . THR C 1 508 ? 120.789 106.867 111.667 1.00 45.63 496 THR C N 1
ATOM 9842 C CA . THR C 1 508 ? 121.185 106.441 112.999 1.00 47.38 496 THR C CA 1
ATOM 9843 C C . THR C 1 508 ? 120.150 105.474 113.552 1.00 50.97 496 THR C C 1
ATOM 9844 O O . THR C 1 508 ? 119.018 105.417 113.059 1.00 51.90 496 THR C O 1
ATOM 9848 N N . PRO C 1 509 ? 120.514 104.680 114.565 1.00 56.19 497 PRO C N 1
ATOM 9849 C CA . PRO C 1 509 ? 119.524 103.774 115.170 1.00 52.73 497 PRO C CA 1
ATOM 9850 C C . PRO C 1 509 ? 118.291 104.482 115.705 1.00 53.65 497 PRO C C 1
ATOM 9851 O O . PRO C 1 509 ? 117.190 103.922 115.634 1.00 56.01 497 PRO C O 1
ATOM 9855 N N . ASP C 1 510 ? 118.436 105.692 116.238 1.00 51.70 498 ASP C N 1
ATOM 9856 C CA . ASP C 1 510 ? 117.309 106.445 116.770 1.00 51.73 498 ASP C CA 1
ATOM 9857 C C . ASP C 1 510 ? 116.651 107.344 115.729 1.00 50.84 498 ASP C C 1
ATOM 9858 O O . ASP C 1 510 ? 115.947 108.288 116.102 1.00 51.00 498 ASP C O 1
ATOM 9863 N N . GLY C 1 511 ? 116.860 107.075 114.443 1.00 46.31 499 GLY C N 1
ATOM 9864 C CA . GLY C 1 511 ? 116.218 107.846 113.396 1.00 43.35 499 GLY C CA 1
ATOM 9865 C C . GLY C 1 511 ? 117.184 108.540 112.459 1.00 46.60 499 GLY C C 1
ATOM 9866 O O . GLY C 1 511 ? 118.255 108.008 112.152 1.00 49.52 499 GLY C O 1
ATOM 9867 N N . LEU C 1 512 ? 116.816 109.732 111.998 1.00 44.29 500 LEU C N 1
ATOM 9868 C CA . LEU C 1 512 ? 117.629 110.517 111.080 1.00 40.01 500 LEU C CA 1
ATOM 9869 C C . LEU C 1 512 ? 118.081 111.792 111.778 1.00 41.90 500 LEU C C 1
ATOM 9870 O O . LEU C 1 512 ? 117.252 112.549 112.292 1.00 47.23 500 LEU C O 1
ATOM 9875 N N . ARG C 1 513 ? 119.390 112.025 111.795 1.00 38.12 501 ARG C N 1
ATOM 9876 C CA . ARG C 1 513 ? 119.972 113.184 112.456 1.00 35.07 501 ARG C CA 1
ATOM 9877 C C . ARG C 1 513 ? 120.938 113.882 111.512 1.00 42.37 501 ARG C C 1
ATOM 9878 O O . ARG C 1 513 ? 121.696 113.228 110.790 1.00 46.01 501 ARG C O 1
ATOM 9886 N N . GLY C 1 514 ? 120.909 115.210 111.524 1.00 34.35 502 GLY C N 1
ATOM 9887 C CA . GLY C 1 514 ? 121.798 115.986 110.685 1.00 26.62 502 GLY C CA 1
ATOM 9888 C C . GLY C 1 514 ? 121.653 117.479 110.882 1.00 24.97 502 GLY C C 1
ATOM 9889 O O . GLY C 1 514 ? 121.230 117.933 111.949 1.00 25.91 502 GLY C O 1
ATOM 9890 N N . TYR C 1 515 ? 122.003 118.255 109.860 1.00 20.38 503 TYR C N 1
ATOM 9891 C CA . TYR C 1 515 ? 121.891 119.702 109.934 1.00 21.08 503 TYR C CA 1
ATOM 9892 C C . TYR C 1 515 ? 121.642 120.259 108.542 1.00 21.16 503 TYR C C 1
ATOM 9893 O O . TYR C 1 515 ? 121.914 119.606 107.531 1.00 29.27 503 TYR C O 1
ATOM 9902 N N . LEU C 1 516 ? 121.116 121.479 108.503 1.00 12.07 504 LEU C N 1
ATOM 9903 C CA . LEU C 1 516 ? 120.944 122.231 107.265 1.00 6.58 504 LEU C CA 1
ATOM 9904 C C . LEU C 1 516 ? 121.844 123.456 107.344 1.00 13.44 504 LEU C C 1
ATOM 9905 O O . LEU C 1 516 ? 121.599 124.361 108.148 1.00 10.09 504 LEU C O 1
ATOM 9910 N N . GLU C 1 517 ? 122.883 123.478 106.516 1.00 18.68 505 GLU C N 1
ATOM 9911 C CA . GLU C 1 517 ? 123.859 124.558 106.516 1.00 9.37 505 GLU C CA 1
ATOM 9912 C C . GLU C 1 517 ? 123.471 125.592 105.466 1.00 2.61 505 GLU C C 1
ATOM 9913 O O . GLU C 1 517 ? 123.123 125.237 104.336 1.00 8.76 505 GLU C O 1
ATOM 9919 N N . TYR C 1 518 ? 123.529 126.867 105.843 1.00 4.62 506 TYR C N 1
ATOM 9920 C CA . TYR C 1 518 ? 123.066 127.951 104.991 1.00 3.80 506 TYR C CA 1
ATOM 9921 C C . TYR C 1 518 ? 124.090 129.075 104.962 1.00 0.00 506 TYR C C 1
ATOM 9922 O O . TYR C 1 518 ? 124.849 129.273 105.914 1.00 0.00 506 TYR C O 1
ATOM 9931 N N . SER C 1 519 ? 124.096 129.811 103.856 1.00 0.00 507 SER C N 1
ATOM 9932 C CA . SER C 1 519 ? 124.957 130.976 103.714 1.00 9.12 507 SER C CA 1
ATOM 9933 C C . SER C 1 519 ? 124.356 132.162 104.458 1.00 9.83 507 SER C C 1
ATOM 9934 O O . SER C 1 519 ? 123.189 132.508 104.252 1.00 12.41 507 SER C O 1
ATOM 9937 N N . THR C 1 520 ? 125.153 132.786 105.322 1.00 0.00 508 THR C N 1
ATOM 9938 C CA . THR C 1 520 ? 124.682 133.924 106.101 1.00 0.00 508 THR C CA 1
ATOM 9939 C C . THR C 1 520 ? 124.664 135.220 105.302 1.00 12.25 508 THR C C 1
ATOM 9940 O O . THR C 1 520 ? 124.207 136.243 105.822 1.00 7.68 508 THR C O 1
ATOM 9944 N N . ASP C 1 521 ? 125.156 135.203 104.063 1.00 8.83 509 ASP C N 1
ATOM 9945 C CA . ASP C 1 521 ? 125.014 136.362 103.191 1.00 0.00 509 ASP C CA 1
ATOM 9946 C C . ASP C 1 521 ? 123.574 136.548 102.738 1.00 3.92 509 ASP C C 1
ATOM 9947 O O . ASP C 1 521 ? 123.167 137.669 102.416 1.00 14.39 509 ASP C O 1
ATOM 9952 N N . LEU C 1 522 ? 122.794 135.469 102.703 1.00 0.00 510 LEU C N 1
ATOM 9953 C CA . LEU C 1 522 ? 121.476 135.484 102.089 1.00 1.13 510 LEU C CA 1
ATOM 9954 C C . LEU C 1 522 ? 120.326 135.225 103.048 1.00 4.33 510 LEU C C 1
ATOM 9955 O O . LEU C 1 522 ? 119.221 135.708 102.794 1.00 8.85 510 LEU C O 1
ATOM 9960 N N . TYR C 1 523 ? 120.540 134.483 104.133 1.00 10.08 511 TYR C N 1
ATOM 9961 C CA . TYR C 1 523 ? 119.441 133.977 104.941 1.00 7.90 511 TYR C CA 1
ATOM 9962 C C . TYR C 1 523 ? 119.629 134.319 106.410 1.00 4.12 511 TYR C C 1
ATOM 9963 O O . TYR C 1 523 ? 120.753 134.425 106.907 1.00 0.00 511 TYR C O 1
ATOM 9972 N N . ALA C 1 524 ? 118.504 134.487 107.095 1.00 13.46 512 ALA C N 1
ATOM 9973 C CA . ALA C 1 524 ? 118.445 134.593 108.544 1.00 10.59 512 ALA C CA 1
ATOM 9974 C C . ALA C 1 524 ? 118.128 133.230 109.150 1.00 10.18 512 ALA C C 1
ATOM 9975 O O . ALA C 1 524 ? 117.600 132.335 108.485 1.00 14.15 512 ALA C O 1
ATOM 9977 N N . ARG C 1 525 ? 118.459 133.083 110.435 1.00 14.92 513 ARG C N 1
ATOM 9978 C CA . ARG C 1 525 ? 118.324 131.788 111.094 1.00 4.90 513 ARG C CA 1
ATOM 9979 C C . ARG C 1 525 ? 116.869 131.343 111.194 1.00 18.64 513 ARG C C 1
ATOM 9980 O O . ARG C 1 525 ? 116.585 130.141 111.132 1.00 26.85 513 ARG C O 1
ATOM 9988 N N . SER C 1 526 ? 115.938 132.287 111.351 1.00 13.37 514 SER C N 1
ATOM 9989 C CA . SER C 1 526 ? 114.531 131.922 111.494 1.00 14.39 514 SER C CA 1
ATOM 9990 C C . SER C 1 526 ? 113.998 131.242 110.237 1.00 12.42 514 SER C C 1
ATOM 9991 O O . SER C 1 526 ? 113.250 130.259 110.323 1.00 26.55 514 SER C O 1
ATOM 9994 N N . THR C 1 527 ? 114.370 131.751 109.061 1.00 13.38 515 THR C N 1
ATOM 9995 C CA . THR C 1 527 ? 113.923 131.138 107.814 1.00 9.71 515 THR C CA 1
ATOM 9996 C C . THR C 1 527 ? 114.457 129.718 107.674 1.00 16.99 515 THR C C 1
ATOM 9997 O O . THR C 1 527 ? 113.737 128.817 107.230 1.00 27.00 515 THR C O 1
ATOM 10001 N N . VAL C 1 528 ? 115.715 129.496 108.054 1.00 17.76 516 VAL C N 1
ATOM 10002 C CA . VAL C 1 528 ? 116.302 128.166 107.936 1.00 18.87 516 VAL C CA 1
ATOM 10003 C C . VAL C 1 528 ? 115.672 127.207 108.941 1.00 15.09 516 VAL C C 1
ATOM 10004 O O . VAL C 1 528 ? 115.462 126.025 108.646 1.00 22.05 516 VAL C O 1
ATOM 10008 N N . ARG C 1 529 ? 115.367 127.696 110.146 1.00 17.20 517 ARG C N 1
ATOM 10009 C CA . ARG C 1 529 ? 114.658 126.875 111.122 1.00 15.60 517 ARG C CA 1
ATOM 10010 C C . ARG C 1 529 ? 113.279 126.479 110.608 1.00 24.61 517 ARG C C 1
ATOM 10011 O O . ARG C 1 529 ? 112.853 125.325 110.759 1.00 33.47 517 ARG C O 1
ATOM 10019 N N . SER C 1 530 ? 112.567 127.428 109.994 1.00 20.78 518 SER C N 1
ATOM 10020 C CA . SER C 1 530 ? 111.281 127.112 109.383 1.00 17.76 518 SER C CA 1
ATOM 10021 C C . SER C 1 530 ? 111.441 126.090 108.264 1.00 23.64 518 SER C C 1
ATOM 10022 O O . SER C 1 530 ? 110.605 125.195 108.110 1.00 29.01 518 SER C O 1
ATOM 10025 N N . MET C 1 531 ? 112.507 126.215 107.469 1.00 27.20 519 MET C N 1
ATOM 10026 C CA . MET C 1 531 ? 112.764 125.247 106.406 1.00 17.14 519 MET C CA 1
ATOM 10027 C C . MET C 1 531 ? 112.979 123.848 106.970 1.00 23.19 519 MET C C 1
ATOM 10028 O O . MET C 1 531 ? 112.445 122.867 106.440 1.00 26.03 519 MET C O 1
ATOM 10033 N N . ALA C 1 532 ? 113.771 123.737 108.038 1.00 20.85 520 ALA C N 1
ATOM 10034 C CA . ALA C 1 532 ? 114.020 122.432 108.646 1.00 15.72 520 ALA C CA 1
ATOM 10035 C C . ALA C 1 532 ? 112.738 121.830 109.207 1.00 28.16 520 ALA C C 1
ATOM 10036 O O . ALA C 1 532 ? 112.473 120.632 109.029 1.00 35.49 520 ALA C O 1
ATOM 10038 N N . ALA C 1 533 ? 111.926 122.646 109.885 1.00 32.69 521 ALA C N 1
ATOM 10039 C CA . ALA C 1 533 ? 110.655 122.152 110.407 1.00 25.54 521 ALA C CA 1
ATOM 10040 C C . ALA C 1 533 ? 109.734 121.698 109.281 1.00 23.38 521 ALA C C 1
ATOM 10041 O O . ALA C 1 533 ? 109.073 120.655 109.387 1.00 28.70 521 ALA C O 1
ATOM 10043 N N . THR C 1 534 ? 109.679 122.468 108.192 1.00 23.54 522 THR C N 1
ATOM 10044 C CA . THR C 1 534 ? 108.838 122.099 107.061 1.00 23.00 522 THR C CA 1
ATOM 10045 C C . THR C 1 534 ? 109.318 120.807 106.415 1.00 34.14 522 THR C C 1
ATOM 10046 O O . THR C 1 534 ? 108.503 119.989 105.984 1.00 36.33 522 THR C O 1
ATOM 10050 N N . TYR C 1 535 ? 110.634 120.602 106.342 1.00 33.40 523 TYR C N 1
ATOM 10051 C CA . TYR C 1 535 ? 111.161 119.345 105.814 1.00 27.97 523 TYR C CA 1
ATOM 10052 C C . TYR C 1 535 ? 110.778 118.166 106.702 1.00 33.06 523 TYR C C 1
ATOM 10053 O O . TYR C 1 535 ? 110.373 117.103 106.206 1.00 35.64 523 TYR C O 1
ATOM 10062 N N . GLU C 1 536 ? 110.906 118.335 108.022 1.00 32.68 524 GLU C N 1
ATOM 10063 C CA . GLU C 1 536 ? 110.559 117.255 108.941 1.00 30.42 524 GLU C CA 1
ATOM 10064 C C . GLU C 1 536 ? 109.076 116.913 108.856 1.00 33.28 524 GLU C C 1
ATOM 10065 O O . GLU C 1 536 ? 108.696 115.741 108.961 1.00 39.80 524 GLU C O 1
ATOM 10071 N N . ARG C 1 537 ? 108.223 117.922 108.671 1.00 30.92 525 ARG C N 1
ATOM 10072 C CA . ARG C 1 537 ? 106.796 117.655 108.512 1.00 32.57 525 ARG C CA 1
ATOM 10073 C C . ARG C 1 537 ? 106.492 117.050 107.145 1.00 33.18 525 ARG C C 1
ATOM 10074 O O . ARG C 1 537 ? 105.598 116.203 107.014 1.00 39.12 525 ARG C O 1
ATOM 10082 N N . LEU C 1 538 ? 107.228 117.474 106.115 1.00 40.48 526 LEU C N 1
ATOM 10083 C CA . LEU C 1 538 ? 106.993 116.986 104.763 1.00 36.05 526 LEU C CA 1
ATOM 10084 C C . LEU C 1 538 ? 107.356 115.519 104.626 1.00 36.18 526 LEU C C 1
ATOM 10085 O O . LEU C 1 538 ? 106.716 114.801 103.854 1.00 40.79 526 LEU C O 1
ATOM 10090 N N . LEU C 1 539 ? 108.375 115.054 105.350 1.00 37.89 527 LEU C N 1
ATOM 10091 C CA . LEU C 1 539 ? 108.684 113.625 105.320 1.00 39.52 527 LEU C CA 1
ATOM 10092 C C . LEU C 1 539 ? 107.504 112.802 105.829 1.00 42.39 527 LEU C C 1
ATOM 10093 O O . LEU C 1 539 ? 107.109 111.804 105.211 1.00 43.70 527 LEU C O 1
ATOM 10098 N N . LEU C 1 540 ? 106.909 113.225 106.947 1.00 45.56 528 LEU C N 1
ATOM 10099 C CA . LEU C 1 540 ? 105.747 112.523 107.482 1.00 42.04 528 LEU C CA 1
ATOM 10100 C C . LEU C 1 540 ? 104.562 112.598 106.527 1.00 42.29 528 LEU C C 1
ATOM 10101 O O . LEU C 1 540 ? 103.856 111.603 106.323 1.00 46.02 528 LEU C O 1
ATOM 10106 N N . LYS C 1 541 ? 104.323 113.771 105.936 1.00 40.61 529 LYS C N 1
ATOM 10107 C CA . LYS C 1 541 ? 103.201 113.908 105.009 1.00 41.40 529 LYS C CA 1
ATOM 10108 C C . LYS C 1 541 ? 103.405 113.057 103.761 1.00 42.73 529 LYS C C 1
ATOM 10109 O O . LYS C 1 541 ? 102.440 112.531 103.194 1.00 44.99 529 LYS C O 1
ATOM 10115 N N . ILE C 1 542 ? 104.655 112.917 103.312 1.00 45.51 530 ILE C N 1
ATOM 10116 C CA . ILE C 1 542 ? 104.963 112.022 102.201 1.00 46.14 530 ILE C CA 1
ATOM 10117 C C . ILE C 1 542 ? 104.674 110.582 102.593 1.00 48.73 530 ILE C C 1
ATOM 10118 O O . ILE C 1 542 ? 104.110 109.808 101.809 1.00 46.79 530 ILE C O 1
ATOM 10123 N N . VAL C 1 543 ? 105.055 110.201 103.814 1.00 47.12 531 VAL C N 1
ATOM 10124 C CA . VAL C 1 543 ? 104.811 108.837 104.279 1.00 46.06 531 VAL C CA 1
ATOM 10125 C C . VAL C 1 543 ? 103.315 108.541 104.308 1.00 49.54 531 VAL C C 1
ATOM 10126 O O . VAL C 1 543 ? 102.865 107.480 103.858 1.00 49.32 531 VAL C O 1
ATOM 10130 N N . THR C 1 544 ? 102.521 109.479 104.832 1.00 50.61 532 THR C N 1
ATOM 10131 C CA . THR C 1 544 ? 101.090 109.226 104.995 1.00 50.28 532 THR C CA 1
ATOM 10132 C C . THR C 1 544 ? 100.384 109.087 103.650 1.00 48.70 532 THR C C 1
ATOM 10133 O O . THR C 1 544 ? 99.650 108.119 103.423 1.00 48.61 532 THR C O 1
ATOM 10137 N N . GLN C 1 545 ? 100.591 110.041 102.743 1.00 49.51 533 GLN C N 1
ATOM 10138 C CA . GLN C 1 545 ? 99.910 110.065 101.447 1.00 51.70 533 GLN C CA 1
ATOM 10139 C C . GLN C 1 545 ? 100.930 110.283 100.337 1.00 53.62 533 GLN C C 1
ATOM 10140 O O . GLN C 1 545 ? 101.097 111.404 99.838 1.00 52.63 533 GLN C O 1
ATOM 10146 N N . PRO C 1 546 ? 101.631 109.225 99.918 1.00 54.10 534 PRO C N 1
ATOM 10147 C CA . PRO C 1 546 ? 102.628 109.379 98.846 1.00 49.96 534 PRO C CA 1
ATOM 10148 C C . PRO C 1 546 ? 102.026 109.607 97.469 1.00 50.10 534 PRO C C 1
ATOM 10149 O O . PRO C 1 546 ? 102.768 109.964 96.545 1.00 49.75 534 PRO C O 1
ATOM 10153 N N . GLY C 1 547 ? 100.721 109.417 97.297 1.00 50.94 535 GLY C N 1
ATOM 10154 C CA . GLY C 1 547 ? 100.079 109.572 96.010 1.00 48.28 535 GLY C CA 1
ATOM 10155 C C . GLY C 1 547 ? 99.582 110.959 95.678 1.00 49.10 535 GLY C C 1
ATOM 10156 O O . GLY C 1 547 ? 98.995 111.153 94.609 1.00 50.15 535 GLY C O 1
ATOM 10157 N N . ALA C 1 548 ? 99.797 111.936 96.554 1.00 46.74 536 ALA C N 1
ATOM 10158 C CA . ALA C 1 548 ? 99.314 113.292 96.330 1.00 47.00 536 ALA C CA 1
ATOM 10159 C C . ALA C 1 548 ? 100.255 114.025 95.375 1.00 44.39 536 ALA C C 1
ATOM 10160 O O . ALA C 1 548 ? 101.182 113.444 94.805 1.00 48.22 536 ALA C O 1
ATOM 10162 N N . SER C 1 549 ? 100.025 115.321 95.194 1.00 41.10 537 SER C N 1
ATOM 10163 C CA . SER C 1 549 ? 100.843 116.151 94.325 1.00 43.02 537 SER C CA 1
ATOM 10164 C C . SER C 1 549 ? 101.798 117.006 95.152 1.00 45.31 537 SER C C 1
ATOM 10165 O O . SER C 1 549 ? 101.687 117.107 96.376 1.00 45.13 537 SER C O 1
ATOM 10168 N N . LEU C 1 550 ? 102.757 117.624 94.457 1.00 40.58 538 LEU C N 1
ATOM 10169 C CA . LEU C 1 550 ? 103.774 118.418 95.140 1.00 42.03 538 LEU C CA 1
ATOM 10170 C C . LEU C 1 550 ? 103.167 119.641 95.819 1.00 44.65 538 LEU C C 1
ATOM 10171 O O . LEU C 1 550 ? 103.511 119.956 96.965 1.00 43.95 538 LEU C O 1
ATOM 10176 N N . ALA C 1 551 ? 102.268 120.345 95.127 1.00 47.93 539 ALA C N 1
ATOM 10177 C CA . ALA C 1 551 ? 101.641 121.526 95.713 1.00 41.72 539 ALA C CA 1
ATOM 10178 C C . ALA C 1 551 ? 100.781 121.156 96.914 1.00 43.88 539 ALA C C 1
ATOM 10179 O O . ALA C 1 551 ? 100.787 121.857 97.934 1.00 46.14 539 ALA C O 1
ATOM 10181 N N . ARG C 1 552 ? 100.032 120.056 96.811 1.00 43.12 540 ARG C N 1
ATOM 10182 C CA . ARG C 1 552 ? 99.223 119.603 97.937 1.00 44.67 540 ARG C CA 1
ATOM 10183 C C . ARG C 1 552 ? 100.099 119.235 99.126 1.00 39.92 540 ARG C C 1
ATOM 10184 O O . ARG C 1 552 ? 99.759 119.539 100.275 1.00 40.30 540 ARG C O 1
ATOM 10189 N N . LEU C 1 553 ? 101.231 118.577 98.869 1.00 39.85 541 LEU C N 1
ATOM 10190 C CA . LEU C 1 553 ? 102.149 118.228 99.948 1.00 41.62 541 LEU C CA 1
ATOM 10191 C C . LEU C 1 553 ? 102.723 119.475 100.609 1.00 40.92 541 LEU C C 1
ATOM 10192 O O . LEU C 1 553 ? 102.827 119.542 101.840 1.00 35.60 541 LEU C O 1
ATOM 10197 N N . ARG C 1 554 ? 103.101 120.474 99.806 1.00 39.20 542 ARG C N 1
ATOM 10198 C CA . ARG C 1 554 ? 103.605 121.724 100.368 1.00 39.10 542 ARG C CA 1
ATOM 10199 C C . ARG C 1 554 ? 102.550 122.407 101.228 1.00 40.86 542 ARG C C 1
ATOM 10200 O O . ARG C 1 554 ? 102.852 122.897 102.322 1.00 41.36 542 ARG C O 1
ATOM 10208 N N . GLU C 1 555 ? 101.305 122.453 100.747 1.00 45.13 543 GLU C N 1
ATOM 10209 C CA . GLU C 1 555 ? 100.238 123.081 101.520 1.00 42.30 543 GLU C CA 1
ATOM 10210 C C . GLU C 1 555 ? 99.971 122.325 102.816 1.00 42.94 543 GLU C C 1
ATOM 10211 O O . GLU C 1 555 ? 99.737 122.941 103.862 1.00 45.98 543 GLU C O 1
ATOM 10214 N N . ALA C 1 556 ? 99.996 120.991 102.767 1.00 37.87 544 ALA C N 1
ATOM 10215 C CA . ALA C 1 556 ? 99.797 120.201 103.977 1.00 38.69 544 ALA C CA 1
ATOM 10216 C C . ALA C 1 556 ? 100.918 120.434 104.982 1.00 41.30 544 ALA C C 1
ATOM 10217 O O . ALA C 1 556 ? 100.668 120.529 106.190 1.00 44.15 544 ALA C O 1
ATOM 10219 N N . ALA C 1 557 ? 102.160 120.528 104.506 1.00 44.79 545 ALA C N 1
ATOM 10220 C CA . ALA C 1 557 ? 103.296 120.731 105.396 1.00 42.22 545 ALA C CA 1
ATOM 10221 C C . ALA C 1 557 ? 103.479 122.184 105.813 1.00 43.33 545 ALA C C 1
ATOM 10222 O O . ALA C 1 557 ? 104.301 122.458 106.694 1.00 43.36 545 ALA C O 1
ATOM 10224 N N . ALA C 1 558 ? 102.740 123.117 105.207 1.00 42.74 546 ALA C N 1
ATOM 10225 C CA . ALA C 1 558 ? 102.890 124.529 105.541 1.00 41.55 546 ALA C CA 1
ATOM 10226 C C . ALA C 1 558 ? 102.422 124.856 106.952 1.00 45.85 546 ALA C C 1
ATOM 10227 O O . ALA C 1 558 ? 102.815 125.894 107.494 1.00 48.52 546 ALA C O 1
ATOM 10229 N N . ASP C 1 559 ? 101.596 124.007 107.555 1.00 45.86 547 ASP C N 1
ATOM 10230 C CA . ASP C 1 559 ? 101.073 124.260 108.894 1.00 46.48 547 ASP C CA 1
ATOM 10231 C C . ASP C 1 559 ? 102.175 124.235 109.950 1.00 46.90 547 ASP C C 1
ATOM 10232 O O . ASP C 1 559 ? 102.322 123.258 110.684 1.00 45.44 547 ASP C O 1
ATOM 10234 N N . GLY C 1 560 ? 102.942 125.318 110.025 1.00 36.73 548 GLY C N 1
ATOM 10235 N N . VAL D 1 113 ? 150.343 173.050 99.072 1.00 45.36 101 VAL D N 1
ATOM 10236 C CA . VAL D 1 113 ? 149.568 173.698 98.022 1.00 44.62 101 VAL D CA 1
ATOM 10237 C C . VAL D 1 113 ? 149.033 172.655 97.045 1.00 45.81 101 VAL D C 1
ATOM 10238 O O . VAL D 1 113 ? 149.678 171.633 96.809 1.00 46.91 101 VAL D O 1
ATOM 10242 N N . PRO D 1 114 ? 147.846 172.903 96.489 1.00 49.40 102 PRO D N 1
ATOM 10243 C CA . PRO D 1 114 ? 147.267 171.959 95.518 1.00 46.40 102 PRO D CA 1
ATOM 10244 C C . PRO D 1 114 ? 148.109 171.902 94.251 1.00 44.71 102 PRO D C 1
ATOM 10245 O O . PRO D 1 114 ? 148.237 172.895 93.531 1.00 46.90 102 PRO D O 1
ATOM 10249 N N . VAL D 1 115 ? 148.684 170.730 93.982 1.00 46.48 103 VAL D N 1
ATOM 10250 C CA . VAL D 1 115 ? 149.530 170.514 92.818 1.00 48.10 103 VAL D CA 1
ATOM 10251 C C . VAL D 1 115 ? 149.032 169.364 91.952 1.00 47.21 103 VAL D C 1
ATOM 10252 O O . VAL D 1 115 ? 149.756 168.899 91.071 1.00 49.36 103 VAL D O 1
ATOM 10256 N N . THR D 1 116 ? 147.809 168.893 92.182 1.00 48.02 104 THR D N 1
ATOM 10257 C CA . THR D 1 116 ? 147.245 167.771 91.443 1.00 51.77 104 THR D CA 1
ATOM 10258 C C . THR D 1 116 ? 145.997 168.224 90.702 1.00 50.00 104 THR D C 1
ATOM 10259 O O . THR D 1 116 ? 145.129 168.885 91.284 1.00 51.49 104 THR D O 1
ATOM 10263 N N . GLY D 1 117 ? 145.910 167.868 89.423 1.00 45.44 105 GLY D N 1
ATOM 10264 C CA . GLY D 1 117 ? 144.745 168.162 88.626 1.00 49.22 105 GLY D CA 1
ATOM 10265 C C . GLY D 1 117 ? 143.796 166.984 88.564 1.00 48.30 105 GLY D C 1
ATOM 10266 O O . GLY D 1 117 ? 144.078 165.903 89.090 1.00 48.79 105 GLY D O 1
ATOM 10267 N N . PRO D 1 118 ? 142.641 167.174 87.927 1.00 50.82 106 PRO D N 1
ATOM 10268 C CA . PRO D 1 118 ? 141.681 166.071 87.806 1.00 50.88 106 PRO D CA 1
ATOM 10269 C C . PRO D 1 118 ? 142.233 164.947 86.943 1.00 52.11 106 PRO D C 1
ATOM 10270 O O . PRO D 1 118 ? 142.837 165.182 85.894 1.00 53.54 106 PRO D O 1
ATOM 10274 N N . GLY D 1 119 ? 142.016 163.715 87.398 1.00 48.20 107 GLY D N 1
ATOM 10275 C CA . GLY D 1 119 ? 142.479 162.557 86.658 1.00 46.37 107 GLY D CA 1
ATOM 10276 C C . GLY D 1 119 ? 143.979 162.390 86.609 1.00 50.12 107 GLY D C 1
ATOM 10277 O O . GLY D 1 119 ? 144.489 161.732 85.699 1.00 52.66 107 GLY D O 1
ATOM 10278 N N . GLU D 1 120 ? 144.705 162.964 87.563 1.00 52.37 108 GLU D N 1
ATOM 10279 C CA . GLU D 1 120 ? 146.159 162.901 87.591 1.00 51.99 108 GLU D CA 1
ATOM 10280 C C . GLU D 1 120 ? 146.611 161.798 88.539 1.00 50.87 108 GLU D C 1
ATOM 10281 O O . GLU D 1 120 ? 146.151 161.729 89.684 1.00 48.57 108 GLU D O 1
ATOM 10287 N N . GLU D 1 121 ? 147.507 160.940 88.059 1.00 41.45 109 GLU D N 1
ATOM 10288 C CA . GLU D 1 121 ? 148.084 159.901 88.897 1.00 40.82 109 GLU D CA 1
ATOM 10289 C C . GLU D 1 121 ? 149.119 160.504 89.837 1.00 44.65 109 GLU D C 1
ATOM 10290 O O . GLU D 1 121 ? 149.877 161.402 89.458 1.00 47.24 109 GLU D O 1
ATOM 10296 N N . SER D 1 122 ? 149.148 160.004 91.067 1.00 39.56 110 SER D N 1
ATOM 10297 C CA . SER D 1 122 ? 150.032 160.528 92.093 1.00 34.84 110 SER D CA 1
ATOM 10298 C C . SER D 1 122 ? 150.817 159.394 92.734 1.00 39.93 110 SER D C 1
ATOM 10299 O O . SER D 1 122 ? 150.335 158.259 92.800 1.00 43.69 110 SER D O 1
ATOM 10302 N N . PRO D 1 123 ? 152.030 159.669 93.206 1.00 40.63 111 PRO D N 1
ATOM 10303 C CA . PRO D 1 123 ? 152.785 158.646 93.933 1.00 35.96 111 PRO D CA 1
ATOM 10304 C C . PRO D 1 123 ? 152.185 158.388 95.307 1.00 38.81 111 PRO D C 1
ATOM 10305 O O . PRO D 1 123 ? 151.449 159.206 95.862 1.00 41.61 111 PRO D O 1
ATOM 10309 N N . LEU D 1 124 ? 152.516 157.223 95.855 1.00 33.82 112 LEU D N 1
ATOM 10310 C CA . LEU D 1 124 ? 152.039 156.851 97.178 1.00 29.31 112 LEU D CA 1
ATOM 10311 C C . LEU D 1 124 ? 152.890 157.506 98.258 1.00 31.12 112 LEU D C 1
ATOM 10312 O O . LEU D 1 124 ? 154.097 157.704 98.095 1.00 36.42 112 LEU D O 1
ATOM 10317 N N . SER D 1 125 ? 152.246 157.845 99.371 1.00 25.27 113 SER D N 1
ATOM 10318 C CA . SER D 1 125 ? 152.959 158.428 100.494 1.00 23.49 113 SER D CA 1
ATOM 10319 C C . SER D 1 125 ? 153.735 157.349 101.246 1.00 28.28 113 SER D C 1
ATOM 10320 O O . SER D 1 125 ? 153.560 156.148 101.028 1.00 34.23 113 SER D O 1
ATOM 10323 N N . CYS D 1 126 ? 154.611 157.798 102.147 1.00 28.33 114 CYS D N 1
ATOM 10324 C CA . CYS D 1 126 ? 155.401 156.861 102.938 1.00 21.73 114 CYS D CA 1
ATOM 10325 C C . CYS D 1 126 ? 154.512 156.022 103.846 1.00 25.09 114 CYS D C 1
ATOM 10326 O O . CYS D 1 126 ? 154.736 154.816 104.004 1.00 26.57 114 CYS D O 1
ATOM 10329 N N . GLN D 1 127 ? 153.491 156.639 104.445 1.00 28.08 115 GLN D N 1
ATOM 10330 C CA . GLN D 1 127 ? 152.586 155.903 105.317 1.00 23.31 115 GLN D CA 1
ATOM 10331 C C . GLN D 1 127 ? 151.687 154.945 104.548 1.00 25.33 115 GLN D C 1
ATOM 10332 O O . GLN D 1 127 ? 151.100 154.045 105.158 1.00 27.03 115 GLN D O 1
ATOM 10338 N N . GLN D 1 128 ? 151.568 155.110 103.233 1.00 25.26 116 GLN D N 1
ATOM 10339 C CA . GLN D 1 128 ? 150.731 154.241 102.414 1.00 21.66 116 GLN D CA 1
ATOM 10340 C C . GLN D 1 128 ? 151.406 152.920 102.062 1.00 20.89 116 GLN D C 1
ATOM 10341 O O . GLN D 1 128 ? 150.904 152.198 101.196 1.00 28.84 116 GLN D O 1
ATOM 10347 N N . SER D 1 129 ? 152.523 152.589 102.704 1.00 25.99 117 SER D N 1
ATOM 10348 C CA . SER D 1 129 ? 153.197 151.317 102.482 1.00 21.04 117 SER D CA 1
ATOM 10349 C C . SER D 1 129 ? 152.538 150.161 103.220 1.00 15.89 117 SER D C 1
ATOM 10350 O O . SER D 1 129 ? 153.046 149.037 103.161 1.00 30.51 117 SER D O 1
ATOM 10353 N N . GLU D 1 130 ? 151.433 150.407 103.916 1.00 11.70 118 GLU D N 1
ATOM 10354 C CA . GLU D 1 130 ? 150.775 149.412 104.752 1.00 23.89 118 GLU D CA 1
ATOM 10355 C C . GLU D 1 130 ? 149.291 149.331 104.427 1.00 19.36 118 GLU D C 1
ATOM 10356 O O . GLU D 1 130 ? 148.446 149.332 105.324 1.00 17.15 118 GLU D O 1
ATOM 10362 N N . LEU D 1 131 ? 148.929 149.260 103.142 1.00 13.20 119 LEU D N 1
ATOM 10363 C CA . LEU D 1 131 ? 147.509 149.424 102.865 1.00 18.93 119 LEU D CA 1
ATOM 10364 C C . LEU D 1 131 ? 146.713 148.155 103.149 1.00 25.35 119 LEU D C 1
ATOM 10365 O O . LEU D 1 131 ? 146.233 147.976 104.271 1.00 42.61 119 LEU D O 1
ATOM 10370 N N . TRP D 1 132 ? 146.616 147.233 102.194 1.00 8.70 120 TRP D N 1
ATOM 10371 C CA . TRP D 1 132 ? 146.226 145.867 102.523 1.00 2.26 120 TRP D CA 1
ATOM 10372 C C . TRP D 1 132 ? 146.819 144.875 101.532 1.00 17.93 120 TRP D C 1
ATOM 10373 O O . TRP D 1 132 ? 147.047 143.708 101.865 1.00 28.68 120 TRP D O 1
ATOM 10384 N N . PHE D 1 133 ? 147.078 145.339 100.311 1.00 13.27 121 PHE D N 1
ATOM 10385 C CA . PHE D 1 133 ? 147.524 144.479 99.225 1.00 14.09 121 PHE D CA 1
ATOM 10386 C C . PHE D 1 133 ? 149.035 144.478 99.056 1.00 17.03 121 PHE D C 1
ATOM 10387 O O . PHE D 1 133 ? 149.553 143.710 98.239 1.00 27.96 121 PHE D O 1
ATOM 10395 N N . LEU D 1 134 ? 149.750 145.311 99.805 1.00 16.51 122 LEU D N 1
ATOM 10396 C CA . LEU D 1 134 ? 151.203 145.277 99.848 1.00 16.96 122 LEU D CA 1
ATOM 10397 C C . LEU D 1 134 ? 151.728 144.417 100.989 1.00 23.51 122 LEU D C 1
ATOM 10398 O O . LEU D 1 134 ? 152.945 144.264 101.124 1.00 30.82 122 LEU D O 1
ATOM 10403 N N . ASN D 1 135 ? 150.841 143.857 101.806 1.00 18.68 123 ASN D N 1
ATOM 10404 C CA . ASN D 1 135 ? 151.196 143.064 102.979 1.00 20.21 123 ASN D CA 1
ATOM 10405 C C . ASN D 1 135 ? 150.379 141.780 103.015 1.00 22.90 123 ASN D C 1
ATOM 10406 O O . ASN D 1 135 ? 149.803 141.403 104.037 1.00 25.98 123 ASN D O 1
ATOM 10411 N N . GLN D 1 136 ? 150.323 141.088 101.881 1.00 25.44 124 GLN D N 1
ATOM 10412 C CA . GLN D 1 136 ? 149.488 139.905 101.745 1.00 29.24 124 GLN D CA 1
ATOM 10413 C C . GLN D 1 136 ? 150.091 138.707 102.469 1.00 32.72 124 GLN D C 1
ATOM 10414 O O . GLN D 1 136 ? 151.310 138.594 102.629 1.00 41.60 124 GLN D O 1
ATOM 10420 N N . ARG D 1 137 ? 149.214 137.803 102.904 1.00 27.47 125 ARG D N 1
ATOM 10421 C CA . ARG D 1 137 ? 149.603 136.537 103.510 1.00 31.57 125 ARG D CA 1
ATOM 10422 C C . ARG D 1 137 ? 148.833 135.408 102.839 1.00 32.84 125 ARG D C 1
ATOM 10423 O O . ARG D 1 137 ? 147.621 135.510 102.631 1.00 34.89 125 ARG D O 1
ATOM 10431 N N . ALA D 1 138 ? 149.548 134.331 102.503 1.00 31.37 126 ALA D N 1
ATOM 10432 C CA . ALA D 1 138 ? 148.977 133.292 101.651 1.00 24.72 126 ALA D CA 1
ATOM 10433 C C . ALA D 1 138 ? 147.857 132.531 102.353 1.00 26.71 126 ALA D C 1
ATOM 10434 O O . ALA D 1 138 ? 146.800 132.284 101.762 1.00 28.58 126 ALA D O 1
ATOM 10436 N N . HIS D 1 139 ? 148.067 132.149 103.609 1.00 21.51 127 HIS D N 1
ATOM 10437 C CA . HIS D 1 139 ? 147.117 131.298 104.313 1.00 19.27 127 HIS D CA 1
ATOM 10438 C C . HIS D 1 139 ? 146.055 132.082 105.072 1.00 20.55 127 HIS D C 1
ATOM 10439 O O . HIS D 1 139 ? 145.124 131.473 105.610 1.00 16.55 127 HIS D O 1
ATOM 10446 N N . LEU D 1 140 ? 146.158 133.408 105.116 1.00 32.60 128 LEU D N 1
ATOM 10447 C CA . LEU D 1 140 ? 145.224 134.237 105.867 1.00 20.60 128 LEU D CA 1
ATOM 10448 C C . LEU D 1 140 ? 144.116 134.824 105.006 1.00 18.66 128 LEU D C 1
ATOM 10449 O O . LEU D 1 140 ? 142.963 134.877 105.443 1.00 26.51 128 LEU D O 1
ATOM 10454 N N . GLY D 1 141 ? 144.432 135.262 103.798 1.00 11.58 129 GLY D N 1
ATOM 10455 C CA . GLY D 1 141 ? 143.460 135.896 102.937 1.00 15.71 129 GLY D CA 1
ATOM 10456 C C . GLY D 1 141 ? 143.703 137.392 102.814 1.00 20.95 129 GLY D C 1
ATOM 10457 O O . GLY D 1 141 ? 144.311 138.033 103.676 1.00 18.49 129 GLY D O 1
ATOM 10458 N N . SER D 1 142 ? 143.214 137.952 101.706 1.00 23.07 130 SER D N 1
ATOM 10459 C CA . SER D 1 142 ? 143.430 139.367 101.434 1.00 1.93 130 SER D CA 1
ATOM 10460 C C . SER D 1 142 ? 142.550 140.269 102.288 1.00 6.21 130 SER D C 1
ATOM 10461 O O . SER D 1 142 ? 142.881 141.446 102.463 1.00 24.02 130 SER D O 1
ATOM 10464 N N . SER D 1 143 ? 141.447 139.750 102.829 1.00 8.52 131 SER D N 1
ATOM 10465 C CA . SER D 1 143 ? 140.483 140.562 103.564 1.00 8.67 131 SER D CA 1
ATOM 10466 C C . SER D 1 143 ? 140.374 140.156 105.030 1.00 8.44 131 SER D C 1
ATOM 10467 O O . SER D 1 143 ? 139.358 140.438 105.672 1.00 12.87 131 SER D O 1
ATOM 10470 N N . TYR D 1 144 ? 141.398 139.496 105.575 1.00 12.75 132 TYR D N 1
ATOM 10471 C CA . TYR D 1 144 ? 141.371 139.122 106.984 1.00 6.15 132 TYR D CA 1
ATOM 10472 C C . TYR D 1 144 ? 141.489 140.328 107.903 1.00 9.31 132 TYR D C 1
ATOM 10473 O O . TYR D 1 144 ? 141.131 140.234 109.081 1.00 18.52 132 TYR D O 1
ATOM 10482 N N . ASP D 1 145 ? 141.964 141.459 107.388 1.00 12.91 133 ASP D N 1
ATOM 10483 C CA . ASP D 1 145 ? 142.351 142.594 108.210 1.00 1.45 133 ASP D CA 1
ATOM 10484 C C . ASP D 1 145 ? 141.403 143.777 108.018 1.00 11.20 133 ASP D C 1
ATOM 10485 O O . ASP D 1 145 ? 141.761 144.914 108.338 1.00 9.56 133 ASP D O 1
ATOM 10490 N N . ASN D 1 146 ? 140.204 143.534 107.490 1.00 11.92 134 ASN D N 1
ATOM 10491 C CA . ASN D 1 146 ? 139.246 144.607 107.259 1.00 0.00 134 ASN D CA 1
ATOM 10492 C C . ASN D 1 146 ? 138.751 145.186 108.578 1.00 0.00 134 ASN D C 1
ATOM 10493 O O . ASN D 1 146 ? 138.610 144.475 109.576 1.00 0.00 134 ASN D O 1
ATOM 10498 N N . VAL D 1 147 ? 138.479 146.488 108.577 1.00 6.49 135 VAL D N 1
ATOM 10499 C CA . VAL D 1 147 ? 138.023 147.204 109.763 1.00 0.00 135 VAL D CA 1
ATOM 10500 C C . VAL D 1 147 ? 136.528 147.455 109.626 1.00 2.68 135 VAL D C 1
ATOM 10501 O O . VAL D 1 147 ? 136.078 148.058 108.645 1.00 9.83 135 VAL D O 1
ATOM 10505 N N . GLN D 1 148 ? 135.758 146.996 110.608 1.00 10.59 136 GLN D N 1
ATOM 10506 C CA . GLN D 1 148 ? 134.313 147.170 110.627 1.00 2.91 136 GLN D CA 1
ATOM 10507 C C . GLN D 1 148 ? 133.912 148.045 111.808 1.00 0.54 136 GLN D C 1
ATOM 10508 O O . GLN D 1 148 ? 134.395 147.856 112.927 1.00 5.05 136 GLN D O 1
ATOM 10514 N N . MET D 1 149 ? 133.027 149.007 111.550 1.00 0.29 137 MET D N 1
ATOM 10515 C CA . MET D 1 149 ? 132.562 149.953 112.560 1.00 0.00 137 MET D CA 1
ATOM 10516 C C . MET D 1 149 ? 131.039 149.956 112.554 1.00 2.55 137 MET D C 1
ATOM 10517 O O . MET D 1 149 ? 130.421 150.356 111.562 1.00 15.99 137 MET D O 1
ATOM 10522 N N . ALA D 1 150 ? 130.435 149.520 113.656 1.00 4.93 138 ALA D N 1
ATOM 10523 C CA . ALA D 1 150 ? 128.986 149.432 113.769 1.00 3.38 138 ALA D CA 1
ATOM 10524 C C . ALA D 1 150 ? 128.521 150.096 115.056 1.00 9.94 138 ALA D C 1
ATOM 10525 O O . ALA D 1 150 ? 129.206 150.032 116.081 1.00 13.66 138 ALA D O 1
ATOM 10527 N N . TYR D 1 151 ? 127.355 150.736 114.996 1.00 5.06 139 TYR D N 1
ATOM 10528 C CA . TYR D 1 151 ? 126.754 151.346 116.172 1.00 0.53 139 TYR D CA 1
ATOM 10529 C C . TYR D 1 151 ? 125.243 151.376 115.998 1.00 6.63 139 TYR D C 1
ATOM 10530 O O . TYR D 1 151 ? 124.723 151.269 114.885 1.00 5.12 139 TYR D O 1
ATOM 10539 N N . ARG D 1 152 ? 124.545 151.524 117.118 1.00 13.55 140 ARG D N 1
ATOM 10540 C CA . ARG D 1 152 ? 123.091 151.566 117.140 1.00 6.90 140 ARG D CA 1
ATOM 10541 C C . ARG D 1 152 ? 122.609 153.008 117.237 1.00 4.54 140 ARG D C 1
ATOM 10542 O O . ARG D 1 152 ? 123.143 153.801 118.016 1.00 12.46 140 ARG D O 1
ATOM 10550 N N . VAL D 1 153 ? 121.598 153.341 116.439 1.00 0.00 141 VAL D N 1
ATOM 10551 C CA . VAL D 1 153 ? 120.998 154.670 116.418 1.00 13.77 141 VAL D CA 1
ATOM 10552 C C . VAL D 1 153 ? 119.614 154.579 117.045 1.00 24.24 141 VAL D C 1
ATOM 10553 O O . VAL D 1 153 ? 118.794 153.746 116.639 1.00 19.16 141 VAL D O 1
ATOM 10557 N N . ILE D 1 154 ? 119.354 155.437 118.029 1.00 20.37 142 ILE D N 1
ATOM 10558 C CA . ILE D 1 154 ? 118.108 155.427 118.786 1.00 12.95 142 ILE D CA 1
ATOM 10559 C C . ILE D 1 154 ? 117.371 156.734 118.534 1.00 10.33 142 ILE D C 1
ATOM 10560 O O . ILE D 1 154 ? 117.974 157.812 118.567 1.00 24.21 142 ILE D O 1
ATOM 10565 N N . GLY D 1 155 ? 116.069 156.637 118.284 1.00 11.36 143 GLY D N 1
ATOM 10566 C CA . GLY D 1 155 ? 115.252 157.802 118.044 1.00 16.89 143 GLY D CA 1
ATOM 10567 C C . GLY D 1 155 ? 114.715 157.856 116.629 1.00 21.91 143 GLY D C 1
ATOM 10568 O O . GLY D 1 155 ? 114.990 156.981 115.803 1.00 30.17 143 GLY D O 1
ATOM 10569 N N . PRO D 1 156 ? 113.933 158.893 116.321 1.00 26.18 144 PRO D N 1
ATOM 10570 C CA . PRO D 1 156 ? 113.370 159.012 114.969 1.00 29.14 144 PRO D CA 1
ATOM 10571 C C . PRO D 1 156 ? 114.415 159.426 113.945 1.00 33.01 144 PRO D C 1
ATOM 10572 O O . PRO D 1 156 ? 114.834 160.587 113.901 1.00 39.26 144 PRO D O 1
ATOM 10576 N N . LEU D 1 157 ? 114.833 158.481 113.110 1.00 29.66 145 LEU D N 1
ATOM 10577 C CA . LEU D 1 157 ? 115.884 158.703 112.127 1.00 24.06 145 LEU D CA 1
ATOM 10578 C C . LEU D 1 157 ? 115.285 158.814 110.732 1.00 26.00 145 LEU D C 1
ATOM 10579 O O . LEU D 1 157 ? 114.461 157.983 110.336 1.00 32.28 145 LEU D O 1
ATOM 10584 N N . ASP D 1 158 ? 115.701 159.840 109.994 1.00 28.48 146 ASP D N 1
ATOM 10585 C CA . ASP D 1 158 ? 115.368 159.961 108.579 1.00 27.91 146 ASP D CA 1
ATOM 10586 C C . ASP D 1 158 ? 116.439 159.226 107.780 1.00 33.26 146 ASP D C 1
ATOM 10587 O O . ASP D 1 158 ? 117.569 159.710 107.653 1.00 38.83 146 ASP D O 1
ATOM 10592 N N . ARG D 1 159 ? 116.089 158.052 107.249 1.00 22.06 147 ARG D N 1
ATOM 10593 C CA . ARG D 1 159 ? 117.083 157.192 106.613 1.00 22.11 147 ARG D CA 1
ATOM 10594 C C . ARG D 1 159 ? 117.685 157.840 105.372 1.00 23.68 147 ARG D C 1
ATOM 10595 O O . ARG D 1 159 ? 118.898 157.746 105.144 1.00 30.28 147 ARG D O 1
ATOM 10603 N N . GLN D 1 160 ? 116.855 158.487 104.552 1.00 25.83 148 GLN D N 1
ATOM 10604 C CA . GLN D 1 160 ? 117.354 159.083 103.317 1.00 21.78 148 GLN D CA 1
ATOM 10605 C C . GLN D 1 160 ? 118.347 160.201 103.605 1.00 24.52 148 GLN D C 1
ATOM 10606 O O . GLN D 1 160 ? 119.365 160.329 102.916 1.00 36.33 148 GLN D O 1
ATOM 10612 N N . ALA D 1 161 ? 118.071 161.018 104.624 1.00 19.12 149 ALA D N 1
ATOM 10613 C CA . ALA D 1 161 ? 119.007 162.074 104.999 1.00 23.60 149 ALA D CA 1
ATOM 10614 C C . ALA D 1 161 ? 120.331 161.495 105.484 1.00 18.47 149 ALA D C 1
ATOM 10615 O O . ALA D 1 161 ? 121.399 162.035 105.183 1.00 23.69 149 ALA D O 1
ATOM 10617 N N . TYR D 1 162 ? 120.281 160.396 106.240 1.00 17.15 150 TYR D N 1
ATOM 10618 C CA . TYR D 1 162 ? 121.507 159.771 106.728 1.00 19.15 150 TYR D CA 1
ATOM 10619 C C . TYR D 1 162 ? 122.330 159.198 105.576 1.00 27.43 150 TYR D C 1
ATOM 10620 O O . TYR D 1 162 ? 123.561 159.350 105.536 1.00 26.24 150 TYR D O 1
ATOM 10629 N N . ALA D 1 163 ? 121.662 158.550 104.617 1.00 16.68 151 ALA D N 1
ATOM 10630 C CA . ALA D 1 163 ? 122.359 158.041 103.439 1.00 13.21 151 ALA D CA 1
ATOM 10631 C C . ALA D 1 163 ? 122.960 159.176 102.619 1.00 21.04 151 ALA D C 1
ATOM 10632 O O . ALA D 1 163 ? 124.080 159.058 102.105 1.00 31.72 151 ALA D O 1
ATOM 10634 N N . ARG D 1 164 ? 122.229 160.284 102.480 1.00 17.93 152 ARG D N 1
ATOM 10635 C CA . ARG D 1 164 ? 122.759 161.434 101.757 1.00 16.81 152 ARG D CA 1
ATOM 10636 C C . ARG D 1 164 ? 123.939 162.059 102.487 1.00 22.08 152 ARG D C 1
ATOM 10637 O O . ARG D 1 164 ? 124.863 162.564 101.844 1.00 24.97 152 ARG D O 1
ATOM 10645 N N . ALA D 1 165 ? 123.931 162.034 103.821 1.00 21.64 153 ALA D N 1
ATOM 10646 C CA . ALA D 1 165 ? 125.092 162.491 104.578 1.00 15.85 153 ALA D CA 1
ATOM 10647 C C . ALA D 1 165 ? 126.304 161.605 104.316 1.00 21.15 153 ALA D C 1
ATOM 10648 O O . ALA D 1 165 ? 127.430 162.100 104.184 1.00 23.48 153 ALA D O 1
ATOM 10650 N N . PHE D 1 166 ? 126.095 160.287 104.250 1.00 23.98 154 PHE D N 1
ATOM 10651 C CA . PHE D 1 166 ? 127.199 159.389 103.909 1.00 16.29 154 PHE D CA 1
ATOM 10652 C C . PHE D 1 166 ? 127.728 159.672 102.504 1.00 19.81 154 PHE D C 1
ATOM 10653 O O . PHE D 1 166 ? 128.947 159.682 102.276 1.00 19.00 154 PHE D O 1
ATOM 10661 N N . GLU D 1 167 ? 126.826 159.911 101.551 1.00 18.21 155 GLU D N 1
ATOM 10662 C CA . GLU D 1 167 ? 127.249 160.252 100.195 1.00 14.43 155 GLU D CA 1
ATOM 10663 C C . GLU D 1 167 ? 128.014 161.571 100.168 1.00 22.77 155 GLU D C 1
ATOM 10664 O O . GLU D 1 167 ? 128.983 161.721 99.414 1.00 31.31 155 GLU D O 1
ATOM 10670 N N . GLY D 1 168 ? 127.588 162.541 100.979 1.00 22.26 156 GLY D N 1
ATOM 10671 C CA . GLY D 1 168 ? 128.309 163.801 101.059 1.00 15.80 156 GLY D CA 1
ATOM 10672 C C . GLY D 1 168 ? 129.695 163.643 101.652 1.00 20.35 156 GLY D C 1
ATOM 10673 O O . GLY D 1 168 ? 130.644 164.297 101.214 1.00 30.69 156 GLY D O 1
ATOM 10674 N N . LEU D 1 169 ? 129.830 162.782 102.663 1.00 25.50 157 LEU D N 1
ATOM 10675 C CA . LEU D 1 169 ? 131.158 162.453 103.174 1.00 22.72 157 LEU D CA 1
ATOM 10676 C C . LEU D 1 169 ? 132.028 161.840 102.088 1.00 20.76 157 LEU D C 1
ATOM 10677 O O . LEU D 1 169 ? 133.209 162.183 101.960 1.00 15.01 157 LEU D O 1
ATOM 10682 N N . VAL D 1 170 ? 131.467 160.911 101.310 1.00 22.70 158 VAL D N 1
ATOM 10683 C CA . VAL D 1 170 ? 132.248 160.268 100.257 1.00 21.73 158 VAL D CA 1
ATOM 10684 C C . VAL D 1 170 ? 132.690 161.294 99.218 1.00 23.68 158 VAL D C 1
ATOM 10685 O O . VAL D 1 170 ? 133.843 161.291 98.771 1.00 26.88 158 VAL D O 1
ATOM 10689 N N . ALA D 1 171 ? 131.786 162.195 98.830 1.00 23.83 159 ALA D N 1
ATOM 10690 C CA . ALA D 1 171 ? 132.123 163.224 97.852 1.00 20.66 159 ALA D CA 1
ATOM 10691 C C . ALA D 1 171 ? 133.056 164.289 98.414 1.00 24.74 159 ALA D C 1
ATOM 10692 O O . ALA D 1 171 ? 133.711 164.992 97.638 1.00 25.31 159 ALA D O 1
ATOM 10694 N N . ARG D 1 172 ? 133.128 164.431 99.738 1.00 27.05 160 ARG D N 1
ATOM 10695 C CA . ARG D 1 172 ? 133.957 165.473 100.335 1.00 17.29 160 ARG D CA 1
ATOM 10696 C C . ARG D 1 172 ? 135.400 165.017 100.516 1.00 26.45 160 ARG D C 1
ATOM 10697 O O . ARG D 1 172 ? 136.332 165.806 100.320 1.00 35.08 160 ARG D O 1
ATOM 10705 N N . HIS D 1 173 ? 135.607 163.755 100.876 1.00 31.73 161 HIS D N 1
ATOM 10706 C CA . HIS D 1 173 ? 136.935 163.210 101.132 1.00 18.01 161 HIS D CA 1
ATOM 10707 C C . HIS D 1 173 ? 137.346 162.340 99.953 1.00 25.43 161 HIS D C 1
ATOM 10708 O O . HIS D 1 173 ? 136.671 161.354 99.640 1.00 27.98 161 HIS D O 1
ATOM 10715 N N . ALA D 1 174 ? 138.452 162.707 99.304 1.00 23.42 162 ALA D N 1
ATOM 10716 C CA . ALA D 1 174 ? 138.879 162.031 98.086 1.00 13.23 162 ALA D CA 1
ATOM 10717 C C . ALA D 1 174 ? 139.559 160.695 98.349 1.00 15.96 162 ALA D C 1
ATOM 10718 O O . ALA D 1 174 ? 139.711 159.902 97.415 1.00 20.16 162 ALA D O 1
ATOM 10720 N N . VAL D 1 175 ? 139.978 160.429 99.588 1.00 23.24 163 VAL D N 1
ATOM 10721 C CA . VAL D 1 175 ? 140.595 159.144 99.904 1.00 18.22 163 VAL D CA 1
ATOM 10722 C C . VAL D 1 175 ? 139.581 158.017 99.761 1.00 16.56 163 VAL D C 1
ATOM 10723 O O . VAL D 1 175 ? 139.915 156.913 99.312 1.00 20.07 163 VAL D O 1
ATOM 10727 N N . LEU D 1 176 ? 138.322 158.282 100.114 1.00 22.83 164 LEU D N 1
ATOM 10728 C CA . LEU D 1 176 ? 137.270 157.280 100.015 1.00 17.21 164 LEU D CA 1
ATOM 10729 C C . LEU D 1 176 ? 136.921 156.924 98.576 1.00 16.49 164 LEU D C 1
ATOM 10730 O O . LEU D 1 176 ? 136.205 155.942 98.358 1.00 24.62 164 LEU D O 1
ATOM 10735 N N . ARG D 1 177 ? 137.400 157.687 97.598 1.00 13.00 165 ARG D N 1
ATOM 10736 C CA . ARG D 1 177 ? 137.157 157.420 96.184 1.00 19.03 165 ARG D CA 1
ATOM 10737 C C . ARG D 1 177 ? 138.471 157.423 95.413 1.00 19.57 165 ARG D C 1
ATOM 10738 O O . ARG D 1 177 ? 138.591 158.007 94.336 1.00 20.05 165 ARG D O 1
ATOM 10746 N N . THR D 1 178 ? 139.481 156.755 95.965 1.00 22.47 166 THR D N 1
ATOM 10747 C CA . THR D 1 178 ? 140.807 156.686 95.366 1.00 18.03 166 THR D CA 1
ATOM 10748 C C . THR D 1 178 ? 141.115 155.248 94.975 1.00 21.23 166 THR D C 1
ATOM 10749 O O . THR D 1 178 ? 140.975 154.334 95.793 1.00 29.98 166 THR D O 1
ATOM 10753 N N . SER D 1 179 ? 141.531 155.054 93.729 1.00 23.89 167 SER D N 1
ATOM 10754 C CA . SER D 1 179 ? 141.950 153.754 93.231 1.00 17.97 167 SER D CA 1
ATOM 10755 C C . SER D 1 179 ? 143.470 153.668 93.201 1.00 19.13 167 SER D C 1
ATOM 10756 O O . SER D 1 179 ? 144.174 154.679 93.190 1.00 17.88 167 SER D O 1
ATOM 10759 N N . TYR D 1 180 ? 143.972 152.436 93.189 1.00 25.30 168 TYR D N 1
ATOM 10760 C CA . TYR D 1 180 ? 145.404 152.170 93.165 1.00 20.48 168 TYR D CA 1
ATOM 10761 C C . TYR D 1 180 ? 145.721 151.313 91.949 1.00 28.14 168 TYR D C 1
ATOM 10762 O O . TYR D 1 180 ? 145.239 150.181 91.841 1.00 24.70 168 TYR D O 1
ATOM 10771 N N . LEU D 1 181 ? 146.529 151.854 91.041 1.00 33.66 169 LEU D N 1
ATOM 10772 C CA . LEU D 1 181 ? 146.846 151.207 89.777 1.00 28.88 169 LEU D CA 1
ATOM 10773 C C . LEU D 1 181 ? 148.324 150.846 89.737 1.00 32.25 169 LEU D C 1
ATOM 10774 O O . LEU D 1 181 ? 149.172 151.604 90.217 1.00 40.21 169 LEU D O 1
ATOM 10779 N N . ARG D 1 182 ? 148.624 149.689 89.156 1.00 37.34 170 ARG D N 1
ATOM 10780 C CA . ARG D 1 182 ? 149.981 149.160 89.119 1.00 37.15 170 ARG D CA 1
ATOM 10781 C C . ARG D 1 182 ? 150.705 149.697 87.889 1.00 42.96 170 ARG D C 1
ATOM 10782 O O . ARG D 1 182 ? 150.292 149.435 86.755 1.00 44.80 170 ARG D O 1
ATOM 10790 N N . ARG D 1 183 ? 151.781 150.447 88.117 1.00 48.52 171 ARG D N 1
ATOM 10791 C CA . ARG D 1 183 ? 152.607 151.018 87.054 1.00 46.48 171 ARG D CA 1
ATOM 10792 C C . ARG D 1 183 ? 154.009 150.436 87.201 1.00 49.59 171 ARG D C 1
ATOM 10793 O O . ARG D 1 183 ? 154.858 150.998 87.896 1.00 50.85 171 ARG D O 1
ATOM 10801 N N . GLY D 1 184 ? 154.248 149.310 86.542 1.00 51.93 172 GLY D N 1
ATOM 10802 C CA . GLY D 1 184 ? 155.535 148.645 86.667 1.00 47.23 172 GLY D CA 1
ATOM 10803 C C . GLY D 1 184 ? 155.566 147.781 87.905 1.00 51.89 172 GLY D C 1
ATOM 10804 O O . GLY D 1 184 ? 154.689 146.939 88.111 1.00 51.35 172 GLY D O 1
ATOM 10805 N N . ASP D 1 185 ? 156.582 147.985 88.740 1.00 52.29 173 ASP D N 1
ATOM 10806 C CA . ASP D 1 185 ? 156.719 147.249 89.989 1.00 50.71 173 ASP D CA 1
ATOM 10807 C C . ASP D 1 185 ? 156.133 147.992 91.182 1.00 52.51 173 ASP D C 1
ATOM 10808 O O . ASP D 1 185 ? 156.236 147.500 92.311 1.00 53.06 173 ASP D O 1
ATOM 10813 N N . THR D 1 186 ? 155.526 149.158 90.965 1.00 44.04 174 THR D N 1
ATOM 10814 C CA . THR D 1 186 ? 154.945 149.933 92.054 1.00 41.21 174 THR D CA 1
ATOM 10815 C C . THR D 1 186 ? 153.509 150.328 91.733 1.00 42.13 174 THR D C 1
ATOM 10816 O O . THR D 1 186 ? 152.944 149.878 90.730 1.00 43.56 174 THR D O 1
ATOM 10820 N N . TYR D 1 187 ? 152.912 151.167 92.576 1.00 39.35 175 TYR D N 1
ATOM 10821 C CA . TYR D 1 187 ? 151.532 151.593 92.413 1.00 30.68 175 TYR D CA 1
ATOM 10822 C C . TYR D 1 187 ? 151.445 153.112 92.437 1.00 28.54 175 TYR D C 1
ATOM 10823 O O . TYR D 1 187 ? 152.338 153.803 92.932 1.00 27.20 175 TYR D O 1
ATOM 10832 N N . VAL D 1 188 ? 150.345 153.623 91.884 1.00 27.98 176 VAL D N 1
ATOM 10833 C CA . VAL D 1 188 ? 150.000 155.035 91.953 1.00 32.27 176 VAL D CA 1
ATOM 10834 C C . VAL D 1 188 ? 148.545 155.140 92.386 1.00 29.41 176 VAL D C 1
ATOM 10835 O O . VAL D 1 188 ? 147.769 154.189 92.272 1.00 32.51 176 VAL D O 1
ATOM 10839 N N . GLN D 1 189 ? 148.178 156.313 92.889 1.00 26.63 177 GLN D N 1
ATOM 10840 C CA . GLN D 1 189 ? 146.819 156.577 93.336 1.00 26.77 177 GLN D CA 1
ATOM 10841 C C . GLN D 1 189 ? 146.121 157.517 92.363 1.00 29.80 177 GLN D C 1
ATOM 10842 O O . GLN D 1 189 ? 146.716 158.487 91.883 1.00 31.64 177 GLN D O 1
ATOM 10848 N N . LYS D 1 190 ? 144.855 157.220 92.075 1.00 29.13 178 LYS D N 1
ATOM 10849 C CA . LYS D 1 190 ? 144.039 158.016 91.170 1.00 26.37 178 LYS D CA 1
ATOM 10850 C C . LYS D 1 190 ? 142.702 158.314 91.830 1.00 30.60 178 LYS D C 1
ATOM 10851 O O . LYS D 1 190 ? 142.079 157.425 92.417 1.00 32.23 178 LYS D O 1
ATOM 10857 N N . VAL D 1 191 ? 142.260 159.564 91.724 1.00 28.89 179 VAL D N 1
ATOM 10858 C CA . VAL D 1 191 ? 141.035 160.028 92.365 1.00 25.87 179 VAL D CA 1
ATOM 10859 C C . VAL D 1 191 ? 139.904 159.999 91.347 1.00 33.44 179 VAL D C 1
ATOM 10860 O O . VAL D 1 191 ? 140.059 160.483 90.219 1.00 41.80 179 VAL D O 1
ATOM 10864 N N . ASN D 1 192 ? 138.770 159.431 91.743 1.00 26.15 180 ASN D N 1
ATOM 10865 C CA . ASN D 1 192 ? 137.587 159.318 90.903 1.00 24.92 180 ASN D CA 1
ATOM 10866 C C . ASN D 1 192 ? 136.504 160.270 91.400 1.00 31.81 180 ASN D C 1
ATOM 10867 O O . ASN D 1 192 ? 136.657 160.958 92.413 1.00 36.94 180 ASN D O 1
ATOM 10872 N N . ASP D 1 193 ? 135.394 160.305 90.669 1.00 39.88 181 ASP D N 1
ATOM 10873 C CA . ASP D 1 193 ? 134.221 161.054 91.086 1.00 41.89 181 ASP D CA 1
ATOM 10874 C C . ASP D 1 193 ? 133.359 160.211 92.025 1.00 45.88 181 ASP D C 1
ATOM 10875 O O . ASP D 1 193 ? 133.560 159.006 92.186 1.00 44.60 181 ASP D O 1
ATOM 10880 N N . THR D 1 194 ? 132.380 160.863 92.648 1.00 39.70 182 THR D N 1
ATOM 10881 C CA . THR D 1 194 ? 131.550 160.212 93.654 1.00 40.01 182 THR D CA 1
ATOM 10882 C C . THR D 1 194 ? 130.389 159.422 93.062 1.00 43.00 182 THR D C 1
ATOM 10883 O O . THR D 1 194 ? 129.651 158.784 93.820 1.00 47.54 182 THR D O 1
ATOM 10887 N N . THR D 1 195 ? 130.207 159.443 91.744 1.00 42.35 183 THR D N 1
ATOM 10888 C CA . THR D 1 195 ? 129.106 158.711 91.132 1.00 44.51 183 THR D CA 1
ATOM 10889 C C . THR D 1 195 ? 129.355 157.210 91.218 1.00 44.11 183 THR D C 1
ATOM 10890 O O . THR D 1 195 ? 130.439 156.726 90.877 1.00 48.55 183 THR D O 1
ATOM 10894 N N . GLY D 1 196 ? 128.345 156.473 91.673 1.00 34.71 184 GLY D N 1
ATOM 10895 C CA . GLY D 1 196 ? 128.461 155.034 91.806 1.00 26.99 184 GLY D CA 1
ATOM 10896 C C . GLY D 1 196 ? 128.260 154.543 93.225 1.00 30.53 184 GLY D C 1
ATOM 10897 O O . GLY D 1 196 ? 127.679 153.475 93.441 1.00 32.34 184 GLY D O 1
ATOM 10898 N N . PHE D 1 197 ? 128.742 155.312 94.198 1.00 24.30 185 PHE D N 1
ATOM 10899 C CA . PHE D 1 197 ? 128.620 154.922 95.596 1.00 18.31 185 PHE D CA 1
ATOM 10900 C C . PHE D 1 197 ? 127.165 154.987 96.046 1.00 22.65 185 PHE D C 1
ATOM 10901 O O . PHE D 1 197 ? 126.429 155.913 95.696 1.00 31.33 185 PHE D O 1
ATOM 10909 N N . ALA D 1 198 ? 126.753 153.993 96.829 1.00 18.73 186 ALA D N 1
ATOM 10910 C CA . ALA D 1 198 ? 125.392 153.932 97.337 1.00 7.65 186 ALA D CA 1
ATOM 10911 C C . ALA D 1 198 ? 125.396 153.231 98.687 1.00 13.20 186 ALA D C 1
ATOM 10912 O O . ALA D 1 198 ? 126.327 152.497 99.026 1.00 18.15 186 ALA D O 1
ATOM 10914 N N . VAL D 1 199 ? 124.340 153.472 99.458 1.00 17.52 187 VAL D N 1
ATOM 10915 C CA . VAL D 1 199 ? 124.156 152.856 100.767 1.00 3.82 187 VAL D CA 1
ATOM 10916 C C . VAL D 1 199 ? 123.177 151.701 100.622 1.00 14.86 187 VAL D C 1
ATOM 10917 O O . VAL D 1 199 ? 122.122 151.846 99.992 1.00 19.06 187 VAL D O 1
ATOM 10921 N N . ALA D 1 200 ? 123.526 150.554 101.198 1.00 11.40 188 ALA D N 1
ATOM 10922 C CA . ALA D 1 200 ? 122.693 149.362 101.126 1.00 0.00 188 ALA D CA 1
ATOM 10923 C C . ALA D 1 200 ? 121.726 149.327 102.302 1.00 0.42 188 ALA D C 1
ATOM 10924 O O . ALA D 1 200 ? 122.124 149.546 103.450 1.00 5.53 188 ALA D O 1
ATOM 10926 N N . PHE D 1 201 ? 120.458 149.045 102.012 1.00 16.71 189 PHE D N 1
ATOM 10927 C CA . PHE D 1 201 ? 119.397 149.004 103.009 1.00 5.31 189 PHE D CA 1
ATOM 10928 C C . PHE D 1 201 ? 118.908 147.573 103.185 1.00 8.48 189 PHE D C 1
ATOM 10929 O O . PHE D 1 201 ? 118.575 146.903 102.203 1.00 14.12 189 PHE D O 1
ATOM 10937 N N . GLU D 1 202 ? 118.859 147.114 104.434 1.00 11.62 190 GLU D N 1
ATOM 10938 C CA . GLU D 1 202 ? 118.350 145.789 104.754 1.00 13.02 190 GLU D CA 1
ATOM 10939 C C . GLU D 1 202 ? 117.426 145.876 105.960 1.00 13.23 190 GLU D C 1
ATOM 10940 O O . GLU D 1 202 ? 117.607 146.720 106.841 1.00 16.32 190 GLU D O 1
ATOM 10946 N N . ASP D 1 203 ? 116.432 144.993 105.987 1.00 20.69 191 ASP D N 1
ATOM 10947 C CA . ASP D 1 203 ? 115.522 144.857 107.117 1.00 11.83 191 ASP D CA 1
ATOM 10948 C C . ASP D 1 203 ? 115.918 143.631 107.928 1.00 13.56 191 ASP D C 1
ATOM 10949 O O . ASP D 1 203 ? 115.998 142.524 107.386 1.00 20.59 191 ASP D O 1
ATOM 10954 N N . VAL D 1 204 ? 116.159 143.827 109.220 1.00 9.32 192 VAL D N 1
ATOM 10955 C CA . VAL D 1 204 ? 116.636 142.771 110.104 1.00 17.66 192 VAL D CA 1
ATOM 10956 C C . VAL D 1 204 ? 115.682 142.649 111.283 1.00 16.78 192 VAL D C 1
ATOM 10957 O O . VAL D 1 204 ? 115.240 143.658 111.844 1.00 28.01 192 VAL D O 1
ATOM 10961 N N . THR D 1 205 ? 115.360 141.412 111.654 1.00 15.45 193 THR D N 1
ATOM 10962 C CA . THR D 1 205 ? 114.443 141.118 112.753 1.00 22.36 193 THR D CA 1
ATOM 10963 C C . THR D 1 205 ? 115.230 140.432 113.868 1.00 20.48 193 THR D C 1
ATOM 10964 O O . THR D 1 205 ? 115.342 139.206 113.905 1.00 26.49 193 THR D O 1
ATOM 10968 N N . GLY D 1 206 ? 115.773 141.234 114.780 1.00 17.91 194 GLY D N 1
ATOM 10969 C CA . GLY D 1 206 ? 116.486 140.705 115.926 1.00 17.18 194 GLY D CA 1
ATOM 10970 C C . GLY D 1 206 ? 117.943 141.110 115.991 1.00 14.05 194 GLY D C 1
ATOM 10971 O O . GLY D 1 206 ? 118.519 141.547 114.992 1.00 29.36 194 GLY D O 1
ATOM 10972 N N . ASP D 1 207 ? 118.551 140.967 117.169 1.00 10.95 195 ASP D N 1
ATOM 10973 C CA . ASP D 1 207 ? 119.951 141.327 117.364 1.00 8.61 195 ASP D CA 1
ATOM 10974 C C . ASP D 1 207 ? 120.908 140.195 117.018 1.00 13.54 195 ASP D C 1
ATOM 10975 O O . ASP D 1 207 ? 122.032 140.457 116.571 1.00 17.44 195 ASP D O 1
ATOM 10980 N N . SER D 1 208 ? 120.495 138.942 117.221 1.00 15.70 196 SER D N 1
ATOM 10981 C CA . SER D 1 208 ? 121.307 137.816 116.772 1.00 13.77 196 SER D CA 1
ATOM 10982 C C . SER D 1 208 ? 121.440 137.817 115.255 1.00 9.81 196 SER D C 1
ATOM 10983 O O . SER D 1 208 ? 122.507 137.498 114.712 1.00 25.97 196 SER D O 1
ATOM 10986 N N . ALA D 1 209 ? 120.362 138.174 114.555 1.00 1.86 197 ALA D N 1
ATOM 10987 C CA . ALA D 1 209 ? 120.437 138.340 113.110 1.00 6.51 197 ALA D CA 1
ATOM 10988 C C . ALA D 1 209 ? 121.400 139.459 112.737 1.00 16.28 197 ALA D C 1
ATOM 10989 O O . ALA D 1 209 ? 122.122 139.357 111.740 1.00 19.69 197 ALA D O 1
ATOM 10991 N N . VAL D 1 210 ? 121.433 140.531 113.534 1.00 7.91 198 VAL D N 1
ATOM 10992 C CA . VAL D 1 210 ? 122.393 141.608 113.300 1.00 15.51 198 VAL D CA 1
ATOM 10993 C C . VAL D 1 210 ? 123.819 141.092 113.443 1.00 9.42 198 VAL D C 1
ATOM 10994 O O . VAL D 1 210 ? 124.692 141.400 112.623 1.00 18.05 198 VAL D O 1
ATOM 10998 N N . THR D 1 211 ? 124.080 140.303 114.488 1.00 6.28 199 THR D N 1
ATOM 10999 C CA . THR D 1 211 ? 125.419 139.756 114.691 1.00 6.88 199 THR D CA 1
ATOM 11000 C C . THR D 1 211 ? 125.829 138.847 113.538 1.00 16.69 199 THR D C 1
ATOM 11001 O O . THR D 1 211 ? 126.965 138.922 113.048 1.00 19.91 199 THR D O 1
ATOM 11005 N N . GLU D 1 212 ? 124.916 137.981 113.091 1.00 15.34 200 GLU D N 1
ATOM 11006 C CA . GLU D 1 212 ? 125.214 137.104 111.963 1.00 10.59 200 GLU D CA 1
ATOM 11007 C C . GLU D 1 212 ? 125.473 137.904 110.691 1.00 10.05 200 GLU D C 1
ATOM 11008 O O . GLU D 1 212 ? 126.396 137.592 109.926 1.00 16.26 200 GLU D O 1
ATOM 11014 N N . PHE D 1 213 ? 124.666 138.941 110.448 1.00 1.32 201 PHE D N 1
ATOM 11015 C CA . PHE D 1 213 ? 124.860 139.780 109.272 1.00 2.34 201 PHE D CA 1
ATOM 11016 C C . PHE D 1 213 ? 126.212 140.478 109.311 1.00 6.32 201 PHE D C 1
ATOM 11017 O O . PHE D 1 213 ? 126.899 140.567 108.290 1.00 15.34 201 PHE D O 1
ATOM 11025 N N . LEU D 1 214 ? 126.611 140.983 110.482 1.00 7.41 202 LEU D N 1
ATOM 11026 C CA . LEU D 1 214 ? 127.918 141.623 110.603 1.00 7.34 202 LEU D CA 1
ATOM 11027 C C . LEU D 1 214 ? 129.044 140.633 110.336 1.00 5.61 202 LEU D C 1
ATOM 11028 O O . LEU D 1 214 ? 130.004 140.945 109.617 1.00 10.27 202 LEU D O 1
ATOM 11033 N N . ARG D 1 215 ? 128.937 139.429 110.905 1.00 15.20 203 ARG D N 1
ATOM 11034 C CA . ARG D 1 215 ? 129.984 138.429 110.722 1.00 4.29 203 ARG D CA 1
ATOM 11035 C C . ARG D 1 215 ? 130.098 138.018 109.260 1.00 6.40 203 ARG D C 1
ATOM 11036 O O . ARG D 1 215 ? 131.200 137.760 108.763 1.00 10.36 203 ARG D O 1
ATOM 11044 N N . ALA D 1 216 ? 128.969 137.953 108.552 1.00 6.12 204 ALA D N 1
ATOM 11045 C CA . ALA D 1 216 ? 129.014 137.627 107.131 1.00 0.00 204 ALA D CA 1
ATOM 11046 C C . ALA D 1 216 ? 129.524 138.793 106.294 1.00 8.20 204 ALA D C 1
ATOM 11047 O O . ALA D 1 216 ? 130.193 138.579 105.278 1.00 12.58 204 ALA D O 1
ATOM 11049 N N . GLU D 1 217 ? 129.221 140.027 106.699 1.00 15.89 205 GLU D N 1
ATOM 11050 C CA . GLU D 1 217 ? 129.575 141.194 105.902 1.00 2.66 205 GLU D CA 1
ATOM 11051 C C . GLU D 1 217 ? 131.048 141.565 106.015 1.00 10.74 205 GLU D C 1
ATOM 11052 O O . GLU D 1 217 ? 131.629 142.045 105.037 1.00 17.83 205 GLU D O 1
ATOM 11058 N N . ARG D 1 218 ? 131.663 141.368 107.183 1.00 14.24 206 ARG D N 1
ATOM 11059 C CA . ARG D 1 218 ? 133.017 141.883 107.391 1.00 2.64 206 ARG D CA 1
ATOM 11060 C C . ARG D 1 218 ? 134.052 141.351 106.401 1.00 4.44 206 ARG D C 1
ATOM 11061 O O . ARG D 1 218 ? 134.811 142.165 105.848 1.00 3.39 206 ARG D O 1
ATOM 11069 N N . PRO D 1 219 ? 134.159 140.047 106.131 1.00 15.65 207 PRO D N 1
ATOM 11070 C CA . PRO D 1 219 ? 135.292 139.548 105.341 1.00 4.31 207 PRO D CA 1
ATOM 11071 C C . PRO D 1 219 ? 135.156 139.693 103.832 1.00 5.07 207 PRO D C 1
ATOM 11072 O O . PRO D 1 219 ? 135.955 139.093 103.108 1.00 10.90 207 PRO D O 1
ATOM 11076 N N . ARG D 1 220 ? 134.189 140.449 103.322 1.00 3.56 208 ARG D N 1
ATOM 11077 C CA . ARG D 1 220 ? 134.047 140.575 101.878 1.00 0.00 208 ARG D CA 1
ATOM 11078 C C . ARG D 1 220 ? 135.235 141.336 101.289 1.00 13.29 208 ARG D C 1
ATOM 11079 O O . ARG D 1 220 ? 135.680 142.337 101.858 1.00 23.35 208 ARG D O 1
ATOM 11087 N N . PRO D 1 221 ? 135.764 140.887 100.153 1.00 9.91 209 PRO D N 1
ATOM 11088 C CA . PRO D 1 221 ? 137.037 141.424 99.659 1.00 4.72 209 PRO D CA 1
ATOM 11089 C C . PRO D 1 221 ? 136.917 142.832 99.091 1.00 7.05 209 PRO D C 1
ATOM 11090 O O . PRO D 1 221 ? 135.852 143.285 98.667 1.00 15.75 209 PRO D O 1
ATOM 11094 N N . PHE D 1 222 ? 138.054 143.524 99.093 1.00 8.86 210 PHE D N 1
ATOM 11095 C CA . PHE D 1 222 ? 138.232 144.795 98.409 1.00 1.09 210 PHE D CA 1
ATOM 11096 C C . PHE D 1 222 ? 139.285 144.633 97.321 1.00 9.53 210 PHE D C 1
ATOM 11097 O O . PHE D 1 222 ? 140.228 143.850 97.462 1.00 17.42 210 PHE D O 1
ATOM 11105 N N . ASP D 1 223 ? 139.121 145.379 96.230 1.00 8.59 211 ASP D N 1
ATOM 11106 C CA . ASP D 1 223 ? 140.077 145.329 95.139 1.00 7.69 211 ASP D CA 1
ATOM 11107 C C . ASP D 1 223 ? 140.755 146.682 94.964 1.00 13.61 211 ASP D C 1
ATOM 11108 O O . ASP D 1 223 ? 140.097 147.720 95.083 1.00 22.58 211 ASP D O 1
ATOM 11113 N N . PRO D 1 224 ? 142.061 146.704 94.688 1.00 9.72 212 PRO D N 1
ATOM 11114 C CA . PRO D 1 224 ? 142.753 147.993 94.517 1.00 19.66 212 PRO D CA 1
ATOM 11115 C C . PRO D 1 224 ? 142.154 148.872 93.433 1.00 15.46 212 PRO D C 1
ATOM 11116 O O . PRO D 1 224 ? 142.178 150.102 93.563 1.00 18.38 212 PRO D O 1
ATOM 11120 N N . ALA D 1 225 ? 141.615 148.283 92.369 1.00 15.40 213 ALA D N 1
ATOM 11121 C CA . ALA D 1 225 ? 141.070 149.057 91.262 1.00 15.45 213 ALA D CA 1
ATOM 11122 C C . ALA D 1 225 ? 139.640 149.519 91.504 1.00 24.09 213 ALA D C 1
ATOM 11123 O O . ALA D 1 225 ? 139.042 150.113 90.600 1.00 28.44 213 ALA D O 1
ATOM 11125 N N . ASP D 1 226 ? 139.078 149.257 92.682 1.00 23.19 214 ASP D N 1
ATOM 11126 C CA . ASP D 1 226 ? 137.735 149.726 92.989 1.00 13.57 214 ASP D CA 1
ATOM 11127 C C . ASP D 1 226 ? 137.697 151.249 93.019 1.00 22.39 214 ASP D C 1
ATOM 11128 O O . ASP D 1 226 ? 138.643 151.910 93.455 1.00 24.29 214 ASP D O 1
ATOM 11133 N N . ARG D 1 227 ? 136.583 151.810 92.548 1.00 30.48 215 ARG D N 1
ATOM 11134 C CA . ARG D 1 227 ? 136.437 153.258 92.510 1.00 23.82 215 ARG D CA 1
ATOM 11135 C C . ARG D 1 227 ? 136.085 153.850 93.868 1.00 22.22 215 ARG D C 1
ATOM 11136 O O . ARG D 1 227 ? 136.293 155.049 94.078 1.00 28.92 215 ARG D O 1
ATOM 11144 N N . HIS D 1 228 ? 135.558 153.045 94.787 1.00 18.04 216 HIS D N 1
ATOM 11145 C CA . HIS D 1 228 ? 135.286 153.476 96.150 1.00 19.79 216 HIS D CA 1
ATOM 11146 C C . HIS D 1 228 ? 135.831 152.437 97.118 1.00 20.25 216 HIS D C 1
ATOM 11147 O O . HIS D 1 228 ? 135.785 151.235 96.841 1.00 26.36 216 HIS D O 1
ATOM 11154 N N . MET D 1 229 ? 136.348 152.905 98.251 1.00 6.01 217 MET D N 1
ATOM 11155 C CA . MET D 1 229 ? 136.995 152.056 99.245 1.00 5.66 217 MET D CA 1
ATOM 11156 C C . MET D 1 229 ? 136.157 151.942 100.514 1.00 0.00 217 MET D C 1
ATOM 11157 O O . MET D 1 229 ? 136.688 151.914 101.625 1.00 10.19 217 MET D O 1
ATOM 11162 N N . LEU D 1 230 ? 134.837 151.876 100.365 1.00 8.23 218 LEU D N 1
ATOM 11163 C CA . LEU D 1 230 ? 133.949 151.936 101.514 1.00 8.10 218 LEU D CA 1
ATOM 11164 C C . LEU D 1 230 ? 132.686 151.138 101.232 1.00 5.51 218 LEU D C 1
ATOM 11165 O O . LEU D 1 230 ? 132.172 151.151 100.111 1.00 14.67 218 LEU D O 1
ATOM 11170 N N . ARG D 1 231 ? 132.198 150.443 102.256 1.00 1.81 219 ARG D N 1
ATOM 11171 C CA . ARG D 1 231 ? 130.888 149.808 102.235 1.00 0.82 219 ARG D CA 1
ATOM 11172 C C . ARG D 1 231 ? 130.082 150.337 103.412 1.00 0.00 219 ARG D C 1
ATOM 11173 O O . ARG D 1 231 ? 130.573 150.352 104.545 1.00 8.40 219 ARG D O 1
ATOM 11181 N N . VAL D 1 232 ? 128.854 150.773 103.145 1.00 4.72 220 VAL D N 1
ATOM 11182 C CA . VAL D 1 232 ? 127.974 151.320 104.170 1.00 11.69 220 VAL D CA 1
ATOM 11183 C C . VAL D 1 232 ? 126.660 150.554 104.142 1.00 0.00 220 VAL D C 1
ATOM 11184 O O . VAL D 1 232 ? 126.059 150.382 103.076 1.00 0.00 220 VAL D O 1
ATOM 11188 N N . HIS D 1 233 ? 126.219 150.092 105.309 1.00 0.36 221 HIS D N 1
ATOM 11189 C CA . HIS D 1 233 ? 124.936 149.422 105.459 1.00 0.61 221 HIS D CA 1
ATOM 11190 C C . HIS D 1 233 ? 124.127 150.108 106.548 1.00 7.80 221 HIS D C 1
ATOM 11191 O O . HIS D 1 233 ? 124.665 150.466 107.599 1.00 16.89 221 HIS D O 1
ATOM 11198 N N . ILE D 1 234 ? 122.836 150.287 106.292 1.00 11.86 222 ILE D N 1
ATOM 11199 C CA . ILE D 1 234 ? 121.886 150.755 107.294 1.00 9.01 222 ILE D CA 1
ATOM 11200 C C . ILE D 1 234 ? 120.856 149.654 107.496 1.00 5.47 222 ILE D C 1
ATOM 11201 O O . ILE D 1 234 ? 120.125 149.302 106.563 1.00 12.74 222 ILE D O 1
ATOM 11206 N N . LEU D 1 235 ? 120.798 149.115 108.709 1.00 4.48 223 LEU D N 1
ATOM 11207 C CA . LEU D 1 235 ? 119.884 148.032 109.046 1.00 2.80 223 LEU D CA 1
ATOM 11208 C C . LEU D 1 235 ? 118.723 148.579 109.864 1.00 4.78 223 LEU D C 1
ATOM 11209 O O . LEU D 1 235 ? 118.933 149.232 110.891 1.00 16.79 223 LEU D O 1
ATOM 11214 N N . THR D 1 236 ? 117.505 148.304 109.413 1.00 9.89 224 THR D N 1
ATOM 11215 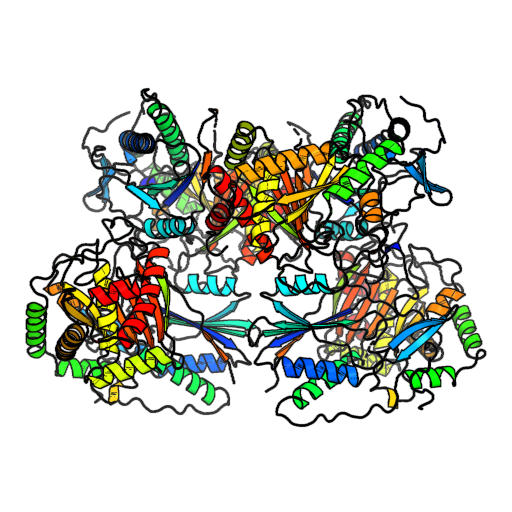C CA . THR D 1 236 ? 116.298 148.793 110.064 1.00 5.59 224 THR D CA 1
ATOM 11216 C C . THR D 1 236 ? 115.701 147.689 110.928 1.00 11.25 224 THR D C 1
ATOM 11217 O O . THR D 1 236 ? 115.341 146.623 110.420 1.00 14.64 224 THR D O 1
ATOM 11221 N N . LEU D 1 237 ? 115.598 147.950 112.231 1.00 18.76 225 LEU D N 1
ATOM 11222 C CA . LEU D 1 237 ? 114.922 147.053 113.163 1.00 14.39 225 LEU D CA 1
ATOM 11223 C C . LEU D 1 237 ? 113.505 147.533 113.454 1.00 18.83 225 LEU D C 1
ATOM 11224 O O . LEU D 1 237 ? 112.534 146.806 113.229 1.00 26.78 225 LEU D O 1
ATOM 11229 N N . THR D 1 238 ? 113.378 148.752 113.958 1.00 19.65 226 THR D N 1
ATOM 11230 C CA . THR D 1 238 ? 112.116 149.447 114.158 1.00 12.88 226 THR D CA 1
ATOM 11231 C C . THR D 1 238 ? 112.277 150.847 113.596 1.00 16.64 226 THR D C 1
ATOM 11232 O O . THR D 1 238 ? 113.385 151.259 113.242 1.00 21.75 226 THR D O 1
ATOM 11236 N N . PRO D 1 239 ? 111.186 151.611 113.483 1.00 14.08 227 PRO D N 1
ATOM 11237 C CA . PRO D 1 239 ? 111.326 153.023 113.088 1.00 5.96 227 PRO D CA 1
ATOM 11238 C C . PRO D 1 239 ? 112.136 153.861 114.068 1.00 13.07 227 PRO D C 1
ATOM 11239 O O . PRO D 1 239 ? 112.489 154.997 113.729 1.00 25.84 227 PRO D O 1
ATOM 11243 N N . TYR D 1 240 ? 112.440 153.347 115.262 1.00 19.45 228 TYR D N 1
ATOM 11244 C CA . TYR D 1 240 ? 113.233 154.072 116.249 1.00 16.98 228 TYR D CA 1
ATOM 11245 C C . TYR D 1 240 ? 114.513 153.332 116.620 1.00 12.91 228 TYR D C 1
ATOM 11246 O O . TYR D 1 240 ? 115.140 153.660 117.631 1.00 17.51 228 TYR D O 1
ATOM 11255 N N . GLU D 1 241 ? 114.916 152.341 115.827 1.00 12.59 229 GLU D N 1
ATOM 11256 C CA . GLU D 1 241 ? 116.130 151.576 116.091 1.00 17.12 229 GLU D CA 1
ATOM 11257 C C . GLU D 1 241 ? 116.789 151.216 114.769 1.00 17.35 229 GLU D C 1
ATOM 11258 O O . GLU D 1 241 ? 116.177 150.546 113.931 1.00 14.43 229 GLU D O 1
ATOM 11264 N N . HIS D 1 242 ? 118.032 151.655 114.588 1.00 18.99 230 HIS D N 1
ATOM 11265 C CA . HIS D 1 242 ? 118.783 151.392 113.372 1.00 5.47 230 HIS D CA 1
ATOM 11266 C C . HIS D 1 242 ? 120.214 151.026 113.734 1.00 5.12 230 HIS D C 1
ATOM 11267 O O . HIS D 1 242 ? 120.705 151.347 114.818 1.00 14.38 230 HIS D O 1
ATOM 11274 N N . VAL D 1 243 ? 120.876 150.336 112.811 1.00 14.38 231 VAL D N 1
ATOM 11275 C CA . VAL D 1 243 ? 122.287 149.994 112.934 1.00 0.00 231 VAL D CA 1
ATOM 11276 C C . VAL D 1 243 ? 122.998 150.479 111.680 1.00 7.99 231 VAL D C 1
ATOM 11277 O O . VAL D 1 243 ? 122.605 150.127 110.563 1.00 14.53 231 VAL D O 1
ATOM 11281 N N . ALA D 1 244 ? 124.038 151.287 111.864 1.00 15.92 232 ALA D N 1
ATOM 11282 C CA . ALA D 1 244 ? 124.852 151.792 110.769 1.00 5.32 232 ALA D CA 1
ATOM 11283 C C . ALA D 1 244 ? 126.176 151.046 110.760 1.00 7.01 232 ALA D C 1
ATOM 11284 O O . ALA D 1 244 ? 126.841 150.944 111.795 1.00 10.84 232 ALA D O 1
ATOM 11286 N N . VAL D 1 245 ? 126.554 150.525 109.596 1.00 13.14 233 VAL D N 1
ATOM 11287 C CA . VAL D 1 245 ? 127.716 149.657 109.459 1.00 7.69 233 VAL D CA 1
ATOM 11288 C C . VAL D 1 245 ? 128.646 150.271 108.424 1.00 4.34 233 VAL D C 1
ATOM 11289 O O . VAL D 1 245 ? 128.238 150.508 107.281 1.00 5.41 233 VAL D O 1
ATOM 11293 N N . VAL D 1 246 ? 129.891 150.524 108.820 1.00 7.70 234 VAL D N 1
ATOM 11294 C CA . VAL D 1 246 ? 130.910 151.085 107.940 1.00 0.38 234 VAL D CA 1
ATOM 11295 C C . VAL D 1 246 ? 132.087 150.121 107.918 1.00 0.00 234 VAL D C 1
ATOM 11296 O O . VAL D 1 246 ? 132.680 149.835 108.966 1.00 10.29 234 VAL D O 1
ATOM 11300 N N . THR D 1 247 ? 132.427 149.623 106.732 1.00 0.00 235 THR D N 1
ATOM 11301 C CA . THR D 1 247 ? 133.527 148.686 106.555 1.00 2.18 235 THR D CA 1
ATOM 11302 C C . THR D 1 247 ? 134.505 149.236 105.527 1.00 0.00 235 THR D C 1
ATOM 11303 O O . THR D 1 247 ? 134.098 149.754 104.484 1.00 3.91 235 THR D O 1
ATOM 11307 N N . ARG D 1 248 ? 135.789 149.124 105.829 1.00 0.00 236 ARG D N 1
ATOM 11308 C CA . ARG D 1 248 ? 136.852 149.610 104.967 1.00 0.00 236 ARG D CA 1
ATOM 11309 C C . ARG D 1 248 ? 138.001 148.616 104.994 1.00 0.00 236 ARG D C 1
ATOM 11310 O O . ARG D 1 248 ? 138.139 147.845 105.949 1.00 0.00 236 ARG D O 1
ATOM 11318 N N . PRO D 1 249 ? 138.835 148.601 103.958 1.00 1.89 237 PRO D N 1
ATOM 11319 C CA . PRO D 1 249 ? 140.073 147.821 104.029 1.00 0.00 237 PRO D CA 1
ATOM 11320 C C . PRO D 1 249 ? 141.102 148.507 104.914 1.00 8.02 237 PRO D C 1
ATOM 11321 O O . PRO D 1 249 ? 141.013 149.699 105.218 1.00 14.85 237 PRO D O 1
ATOM 11325 N N . TRP D 1 250 ? 142.090 147.725 105.337 1.00 8.96 238 TRP D N 1
ATOM 11326 C CA . TRP D 1 250 ? 143.145 148.254 106.189 1.00 0.00 238 TRP D CA 1
ATOM 11327 C C . TRP D 1 250 ? 143.938 149.329 105.454 1.00 6.43 238 TRP D C 1
ATOM 11328 O O . TRP D 1 250 ? 144.022 149.340 104.224 1.00 10.89 238 TRP D O 1
ATOM 11339 N N . GLY D 1 251 ? 144.483 150.268 106.222 1.00 5.63 239 GLY D N 1
ATOM 11340 C CA . GLY D 1 251 ? 145.400 151.246 105.675 1.00 0.00 239 GLY D CA 1
ATOM 11341 C C . GLY D 1 251 ? 144.774 152.388 104.910 1.00 0.42 239 GLY D C 1
ATOM 11342 O O . GLY D 1 251 ? 145.486 153.097 104.197 1.00 14.05 239 GLY D O 1
ATOM 11343 N N . ILE D 1 252 ? 143.468 152.601 105.039 1.00 12.99 240 ILE D N 1
ATOM 11344 C CA . ILE D 1 252 ? 142.804 153.688 104.322 1.00 0.00 240 ILE D CA 1
ATOM 11345 C C . ILE D 1 252 ? 142.798 154.970 105.145 1.00 4.02 240 ILE D C 1
ATOM 11346 O O . ILE D 1 252 ? 143.188 156.033 104.657 1.00 9.14 240 ILE D O 1
ATOM 11351 N N . PHE D 1 253 ? 142.359 154.896 106.401 1.00 6.18 241 PHE D N 1
ATOM 11352 C CA . PHE D 1 253 ? 142.473 156.025 107.313 1.00 2.25 241 PHE D CA 1
ATOM 11353 C C . PHE D 1 253 ? 142.497 155.513 108.747 1.00 10.31 241 PHE D C 1
ATOM 11354 O O . PHE D 1 253 ? 142.096 154.383 109.032 1.00 18.44 241 PHE D O 1
ATOM 11362 N N . ASP D 1 254 ? 142.981 156.367 109.646 1.00 17.62 242 ASP D N 1
ATOM 11363 C CA . ASP D 1 254 ? 143.283 156.004 111.021 1.00 5.40 242 ASP D CA 1
ATOM 11364 C C . ASP D 1 254 ? 142.198 156.501 111.981 1.00 9.02 242 ASP D C 1
ATOM 11365 O O . ASP D 1 254 ? 141.139 156.985 111.570 1.00 17.09 242 ASP D O 1
ATOM 11370 N N . GLY D 1 255 ? 142.466 156.370 113.284 1.00 11.69 243 GLY D N 1
ATOM 11371 C CA . GLY D 1 255 ? 141.458 156.680 114.288 1.00 12.77 243 GLY D CA 1
ATOM 11372 C C . GLY D 1 255 ? 141.106 158.155 114.372 1.00 18.46 243 GLY D C 1
ATOM 11373 O O . GLY D 1 255 ? 139.944 158.512 114.589 1.00 30.73 243 GLY D O 1
ATOM 11374 N N . TRP D 1 256 ? 142.103 159.031 114.240 1.00 7.79 244 TRP D N 1
ATOM 11375 C CA . TRP D 1 256 ? 141.816 160.462 114.206 1.00 10.08 244 TRP D CA 1
ATOM 11376 C C . TRP D 1 256 ? 140.933 160.802 113.013 1.00 14.72 244 TRP D C 1
ATOM 11377 O O . TRP D 1 256 ? 139.987 161.597 113.124 1.00 27.26 244 TRP D O 1
ATOM 11388 N N . SER D 1 257 ? 141.223 160.191 111.862 1.00 11.31 245 SER D N 1
ATOM 11389 C CA . SER D 1 257 ? 140.345 160.324 110.709 1.00 6.62 245 SER D CA 1
ATOM 11390 C C . SER D 1 257 ? 138.967 159.746 110.994 1.00 9.36 245 SER D C 1
ATOM 11391 O O . SER D 1 257 ? 137.973 160.241 110.462 1.00 11.57 245 SER D O 1
ATOM 11394 N N . THR D 1 258 ? 138.882 158.715 111.838 1.00 5.62 246 THR D N 1
ATOM 11395 C CA . THR D 1 258 ? 137.577 158.180 112.222 1.00 10.81 246 THR D CA 1
ATOM 11396 C C . THR D 1 258 ? 136.777 159.194 113.032 1.00 16.32 246 THR D C 1
ATOM 11397 O O . THR D 1 258 ? 135.572 159.365 112.810 1.00 18.81 246 THR D O 1
ATOM 11401 N N . GLY D 1 259 ? 137.426 159.868 113.983 1.00 19.29 247 GLY D N 1
ATOM 11402 C CA . GLY D 1 259 ? 136.739 160.906 114.736 1.00 13.72 247 GLY D CA 1
ATOM 11403 C C . GLY D 1 259 ? 136.276 162.051 113.856 1.00 8.77 247 GLY D C 1
ATOM 11404 O O . GLY D 1 259 ? 135.147 162.538 113.991 1.00 13.13 247 GLY D O 1
ATOM 11405 N N . VAL D 1 260 ? 137.139 162.490 112.936 1.00 12.63 248 VAL D N 1
ATOM 11406 C CA . VAL D 1 260 ? 136.749 163.532 111.988 1.00 16.81 248 VAL D CA 1
ATOM 11407 C C . VAL D 1 260 ? 135.577 163.063 111.133 1.00 18.85 248 VAL D C 1
ATOM 11408 O O . VAL D 1 260 ? 134.626 163.815 110.885 1.00 21.05 248 VAL D O 1
ATOM 11412 N N . PHE D 1 261 ? 135.632 161.812 110.670 1.00 20.46 249 PHE D N 1
ATOM 11413 C CA . PHE D 1 261 ? 134.566 161.228 109.864 1.00 13.61 249 PHE D CA 1
ATOM 11414 C C . PHE D 1 261 ? 133.236 161.261 110.606 1.00 15.29 249 PHE D C 1
ATOM 11415 O O . PHE D 1 261 ? 132.212 161.669 110.048 1.00 21.73 249 PHE D O 1
ATOM 11423 N N . ILE D 1 262 ? 133.240 160.848 111.874 1.00 15.53 250 ILE D N 1
ATOM 11424 C CA . ILE D 1 262 ? 132.002 160.812 112.649 1.00 13.27 250 ILE D CA 1
ATOM 11425 C C . ILE D 1 262 ? 131.466 162.221 112.880 1.00 20.03 250 ILE D C 1
ATOM 11426 O O . ILE D 1 262 ? 130.259 162.470 112.748 1.00 29.84 250 ILE D O 1
ATOM 11431 N N . ALA D 1 263 ? 132.347 163.163 113.231 1.00 28.83 251 ALA D N 1
ATOM 11432 C CA . ALA D 1 263 ? 131.899 164.532 113.473 1.00 17.85 251 ALA D CA 1
ATOM 11433 C C . ALA D 1 263 ? 131.289 165.147 112.219 1.00 19.34 251 ALA D C 1
ATOM 11434 O O . ALA D 1 263 ? 130.221 165.772 112.278 1.00 28.47 251 ALA D O 1
ATOM 11436 N N . GLU D 1 264 ? 131.945 164.970 111.069 1.00 20.20 252 GLU D N 1
ATOM 11437 C CA . GLU D 1 264 ? 131.414 165.534 109.833 1.00 21.39 252 GLU D CA 1
ATOM 11438 C C . GLU D 1 264 ? 130.142 164.823 109.388 1.00 27.97 252 GLU D C 1
ATOM 11439 O O . GLU D 1 264 ? 129.255 165.461 108.812 1.00 34.45 252 GLU D O 1
ATOM 11445 N N . LEU D 1 265 ? 130.020 163.519 109.655 1.00 20.01 253 LEU D N 1
ATOM 11446 C CA . LEU D 1 265 ? 128.770 162.821 109.368 1.00 19.14 253 LEU D CA 1
ATOM 11447 C C . LEU D 1 265 ? 127.623 163.396 110.183 1.00 21.75 253 LEU D C 1
ATOM 11448 O O . LEU D 1 265 ? 126.529 163.634 109.657 1.00 21.71 253 LEU D O 1
ATOM 11453 N N . ASN D 1 266 ? 127.855 163.622 111.477 1.00 22.37 254 ASN D N 1
ATOM 11454 C CA . ASN D 1 266 ? 126.810 164.195 112.319 1.00 21.35 254 ASN D CA 1
ATOM 11455 C C . ASN D 1 266 ? 126.440 165.598 111.853 1.00 26.99 254 ASN D C 1
ATOM 11456 O O . ASN D 1 266 ? 125.254 165.949 111.793 1.00 24.61 254 ASN D O 1
ATOM 11461 N N . ALA D 1 267 ? 127.442 166.410 111.506 1.00 30.58 255 ALA D N 1
ATOM 11462 C CA . ALA D 1 267 ? 127.171 167.761 111.023 1.00 20.58 255 ALA D CA 1
ATOM 11463 C C . ALA D 1 267 ? 126.352 167.735 109.737 1.00 28.77 255 ALA D C 1
ATOM 11464 O O . ALA D 1 267 ? 125.375 168.480 109.593 1.00 32.95 255 ALA D O 1
ATOM 11466 N N . LEU D 1 268 ? 126.733 166.872 108.791 1.00 32.55 256 LEU D N 1
ATOM 11467 C CA . LEU D 1 268 ? 126.009 166.788 107.527 1.00 28.44 256 LEU D CA 1
ATOM 11468 C C . LEU D 1 268 ? 124.584 166.295 107.734 1.00 26.89 256 LEU D C 1
ATOM 11469 O O . LEU D 1 268 ? 123.650 166.798 107.099 1.00 31.75 256 LEU D O 1
ATOM 11474 N N . TYR D 1 269 ? 124.393 165.305 108.609 1.00 24.22 257 TYR D N 1
ATOM 11475 C CA . TYR D 1 269 ? 123.045 164.807 108.854 1.00 29.09 257 TYR D CA 1
ATOM 11476 C C . TYR D 1 269 ? 122.168 165.875 109.493 1.00 29.93 257 TYR D C 1
ATOM 11477 O O . TYR D 1 269 ? 121.004 166.037 109.110 1.00 26.35 257 TYR D O 1
ATOM 11486 N N . GLN D 1 270 ? 122.704 166.612 110.470 1.00 39.48 258 GLN D N 1
ATOM 11487 C CA . GLN D 1 270 ? 121.922 167.683 111.079 1.00 30.82 258 GLN D CA 1
ATOM 11488 C C . GLN D 1 270 ? 121.615 168.790 110.079 1.00 34.99 258 GLN D C 1
ATOM 11489 O O . GLN D 1 270 ? 120.539 169.393 110.138 1.00 38.68 258 GLN D O 1
ATOM 11495 N N . ALA D 1 271 ? 122.539 169.071 109.158 1.00 35.50 259 ALA D N 1
ATOM 11496 C CA . ALA D 1 271 ? 122.265 170.052 108.117 1.00 30.73 259 ALA D CA 1
ATOM 11497 C C . ALA D 1 271 ? 121.264 169.545 107.087 1.00 32.34 259 ALA D C 1
ATOM 11498 O O . ALA D 1 271 ? 120.600 170.359 106.436 1.00 38.47 259 ALA D O 1
ATOM 11500 N N . LEU D 1 272 ? 121.140 168.228 106.921 1.00 39.92 260 LEU D N 1
ATOM 11501 C CA . LEU D 1 272 ? 120.287 167.650 105.889 1.00 35.25 260 LEU D CA 1
ATOM 11502 C C . LEU D 1 272 ? 118.925 167.199 106.395 1.00 39.28 260 LEU D C 1
ATOM 11503 O O . LEU D 1 272 ? 117.963 167.202 105.619 1.00 34.84 260 LEU D O 1
ATOM 11508 N N . SER D 1 273 ? 118.814 166.796 107.664 1.00 42.53 261 SER D N 1
ATOM 11509 C CA . SER D 1 273 ? 117.528 166.332 108.180 1.00 38.56 261 SER D CA 1
ATOM 11510 C C . SER D 1 273 ? 116.482 167.436 108.102 1.00 40.57 261 SER D C 1
ATOM 11511 O O . SER D 1 273 ? 115.343 167.204 107.681 1.00 47.34 261 SER D O 1
ATOM 11514 N N . ARG D 1 274 ? 116.853 168.646 108.502 1.00 44.55 262 ARG D N 1
ATOM 11515 C CA . ARG D 1 274 ? 116.045 169.828 108.253 1.00 44.79 262 ARG D CA 1
ATOM 11516 C C . ARG D 1 274 ? 116.509 170.498 106.966 1.00 48.05 262 ARG D C 1
ATOM 11517 O O . ARG D 1 274 ? 117.676 170.399 106.578 1.00 50.74 262 ARG D O 1
ATOM 11525 N N . GLY D 1 275 ? 115.583 171.183 106.302 1.00 47.04 263 GLY D N 1
ATOM 11526 C CA . GLY D 1 275 ? 115.840 171.678 104.963 1.00 45.67 263 GLY D CA 1
ATOM 11527 C C . GLY D 1 275 ? 116.823 172.828 104.883 1.00 49.06 263 GLY D C 1
ATOM 11528 O O . GLY D 1 275 ? 116.502 173.894 104.351 1.00 53.48 263 GLY D O 1
ATOM 11529 N N . ASP D 1 276 ? 118.027 172.621 105.409 1.00 51.43 264 ASP D N 1
ATOM 11530 C CA . ASP D 1 276 ? 119.119 173.574 105.322 1.00 50.60 264 ASP D CA 1
ATOM 11531 C C . ASP D 1 276 ? 120.155 173.081 104.314 1.00 51.96 264 ASP D C 1
ATOM 11532 O O . ASP D 1 276 ? 119.954 172.079 103.617 1.00 54.49 264 ASP D O 1
ATOM 11537 N N . GLU D 1 277 ? 121.276 173.794 104.239 1.00 57.85 265 GLU D N 1
ATOM 11538 C CA . GLU D 1 277 ? 122.410 173.401 103.424 1.00 56.64 265 GLU D CA 1
ATOM 11539 C C . GLU D 1 277 ? 123.629 173.177 104.310 1.00 56.31 265 GLU D C 1
ATOM 11540 O O . GLU D 1 277 ? 123.769 173.826 105.352 1.00 54.20 265 GLU D O 1
ATOM 11546 N N . PRO D 1 278 ? 124.520 172.261 103.932 1.00 53.95 266 PRO D N 1
ATOM 11547 C CA . PRO D 1 278 ? 125.703 172.002 104.760 1.00 51.12 266 PRO D CA 1
ATOM 11548 C C . PRO D 1 278 ? 126.591 173.232 104.872 1.00 52.46 266 PRO D C 1
ATOM 11549 O O . PRO D 1 278 ? 126.736 174.013 103.930 1.00 55.83 266 PRO D O 1
ATOM 11553 N N . SER D 1 279 ? 127.191 173.395 106.051 1.00 46.40 267 SER D N 1
ATOM 11554 C CA . SER D 1 279 ? 128.126 174.484 106.332 1.00 47.08 267 SER D CA 1
ATOM 11555 C C . SER D 1 279 ? 129.382 173.853 106.925 1.00 49.37 267 SER D C 1
ATOM 11556 O O . SER D 1 279 ? 129.516 173.739 108.147 1.00 50.69 267 SER D O 1
ATOM 11559 N N . LEU D 1 280 ? 130.303 173.443 106.054 1.00 42.88 268 LEU D N 1
ATOM 11560 C CA . LEU D 1 280 ? 131.526 172.788 106.473 1.00 41.00 268 LEU D CA 1
ATOM 11561 C C . LEU D 1 280 ? 132.738 173.538 105.936 1.00 43.66 268 LEU D C 1
ATOM 11562 O O . LEU D 1 280 ? 132.693 174.066 104.820 1.00 43.73 268 LEU D O 1
ATOM 11567 N N . PRO D 1 281 ? 133.823 173.612 106.704 1.00 45.28 269 PRO D N 1
ATOM 11568 C CA . PRO D 1 281 ? 135.019 174.313 106.223 1.00 42.13 269 PRO D CA 1
ATOM 11569 C C . PRO D 1 281 ? 135.564 173.677 104.953 1.00 46.63 269 PRO D C 1
ATOM 11570 O O . PRO D 1 281 ? 135.568 172.453 104.801 1.00 46.41 269 PRO D O 1
ATOM 11574 N N . GLU D 1 282 ? 136.023 174.523 104.036 1.00 50.39 270 GLU D N 1
ATOM 11575 C CA . GLU D 1 282 ? 136.631 174.030 102.810 1.00 47.78 270 GLU D CA 1
ATOM 11576 C C . GLU D 1 282 ? 137.976 173.384 103.117 1.00 49.69 270 GLU D C 1
ATOM 11577 O O . GLU D 1 282 ? 138.774 173.912 103.896 1.00 50.27 270 GLU D O 1
ATOM 11583 N N . LEU D 1 283 ? 138.223 172.233 102.504 1.00 46.33 271 LEU D N 1
ATOM 11584 C CA . LEU D 1 283 ? 139.458 171.501 102.754 1.00 48.10 271 LEU D CA 1
ATOM 11585 C C . LEU D 1 283 ? 140.611 172.168 102.015 1.00 46.29 271 LEU D C 1
ATOM 11586 O O . LEU D 1 283 ? 140.528 172.350 100.795 1.00 47.78 271 LEU D O 1
ATOM 11591 N N . PRO D 1 284 ? 141.688 172.548 102.702 1.00 47.45 272 PRO D N 1
ATOM 11592 C CA . PRO D 1 284 ? 142.786 173.253 102.027 1.00 49.79 272 PRO D CA 1
ATOM 11593 C C . PRO D 1 284 ? 143.517 172.391 101.010 1.00 50.74 272 PRO D C 1
ATOM 11594 O O . PRO D 1 284 ? 143.729 172.817 99.871 1.00 53.04 272 PRO D O 1
ATOM 11598 N N . VAL D 1 285 ? 143.908 171.178 101.403 1.00 44.06 273 VAL D N 1
ATOM 11599 C CA . VAL D 1 285 ? 144.699 170.301 100.552 1.00 43.60 273 VAL D CA 1
ATOM 11600 C C . VAL D 1 285 ? 144.081 168.910 100.536 1.00 43.25 273 VAL D C 1
ATOM 11601 O O . VAL D 1 285 ? 143.295 168.538 101.409 1.00 47.21 273 VAL D O 1
ATOM 11605 N N . GLN D 1 286 ? 144.452 168.142 99.517 1.00 41.22 274 GLN D N 1
ATOM 11606 C CA . GLN D 1 286 ? 144.080 166.742 99.396 1.00 36.71 274 GLN D CA 1
ATOM 11607 C C . GLN D 1 286 ? 145.243 165.854 99.824 1.00 42.66 274 GLN D C 1
ATOM 11608 O O . GLN D 1 286 ? 146.358 166.320 100.071 1.00 45.09 274 GLN D O 1
ATOM 11614 N N . TYR D 1 287 ? 144.969 164.551 99.913 1.00 34.96 275 TYR D N 1
ATOM 11615 C CA . TYR D 1 287 ? 146.020 163.612 100.289 1.00 30.59 275 TYR D CA 1
ATOM 11616 C C . TYR D 1 287 ? 147.065 163.468 99.189 1.00 30.37 275 TYR D C 1
ATOM 11617 O O . TYR D 1 287 ? 148.236 163.204 99.483 1.00 38.25 275 TYR D O 1
ATOM 11626 N N . ALA D 1 288 ? 146.669 163.630 97.924 1.00 30.82 276 ALA D N 1
ATOM 11627 C CA . ALA D 1 288 ? 147.640 163.583 96.834 1.00 38.11 276 ALA D CA 1
ATOM 11628 C C . ALA D 1 288 ? 148.611 164.756 96.908 1.00 40.55 276 ALA D C 1
ATOM 11629 O O . ALA D 1 288 ? 149.808 164.598 96.635 1.00 42.62 276 ALA D O 1
ATOM 11631 N N . ASP D 1 289 ? 148.115 165.941 97.273 1.00 39.07 277 ASP D N 1
ATOM 11632 C CA . ASP D 1 289 ? 149.001 167.082 97.474 1.00 40.94 277 ASP D CA 1
ATOM 11633 C C . ASP D 1 289 ? 149.976 166.819 98.614 1.00 39.51 277 ASP D C 1
ATOM 11634 O O . ASP D 1 289 ? 151.160 167.166 98.522 1.00 41.02 277 ASP D O 1
ATOM 11639 N N . PHE D 1 290 ? 149.494 166.207 99.698 1.00 35.95 278 PHE D N 1
ATOM 11640 C CA . PHE D 1 290 ? 150.376 165.851 100.804 1.00 31.57 278 PHE D CA 1
ATOM 11641 C C . PHE D 1 290 ? 151.429 164.844 100.364 1.00 34.63 278 PHE D C 1
ATOM 11642 O O . PHE D 1 290 ? 152.589 164.932 100.776 1.00 41.91 278 PHE D O 1
ATOM 11650 N N . ALA D 1 291 ? 151.043 163.873 99.533 1.00 36.26 279 ALA D N 1
ATOM 11651 C CA . ALA D 1 291 ? 152.006 162.895 99.036 1.00 34.49 279 ALA D CA 1
ATOM 11652 C C . ALA D 1 291 ? 153.067 163.558 98.166 1.00 38.94 279 ALA D C 1
ATOM 11653 O O . ALA D 1 291 ? 154.258 163.241 98.276 1.00 41.06 279 ALA D O 1
ATOM 11655 N N . HIS D 1 292 ? 152.654 164.482 97.295 1.00 42.00 280 HIS D N 1
ATOM 11656 C CA . HIS D 1 292 ? 153.615 165.207 96.467 1.00 42.73 280 HIS D CA 1
ATOM 11657 C C . HIS D 1 292 ? 154.572 166.026 97.327 1.00 43.36 280 HIS D C 1
ATOM 11658 O O . HIS D 1 292 ? 155.789 166.023 97.103 1.00 40.50 280 HIS D O 1
ATOM 11665 N N . TRP D 1 293 ? 154.034 166.732 98.325 1.00 43.40 281 TRP D N 1
ATOM 11666 C CA . TRP D 1 293 ? 154.873 167.532 99.210 1.00 40.82 281 TRP D CA 1
ATOM 11667 C C . TRP D 1 293 ? 155.843 166.656 99.993 1.00 45.30 281 TRP D C 1
ATOM 11668 O O . TRP D 1 293 ? 157.010 167.020 100.177 1.00 41.75 281 TRP D O 1
ATOM 11679 N N . GLN D 1 294 ? 155.375 165.499 100.465 1.00 46.70 282 GLN D N 1
ATOM 11680 C CA . GLN D 1 294 ? 156.243 164.577 101.187 1.00 39.71 282 GLN D CA 1
ATOM 11681 C C . GLN D 1 294 ? 157.348 164.040 100.288 1.00 40.85 282 GLN D C 1
ATOM 11682 O O . GLN D 1 294 ? 158.495 163.899 100.726 1.00 44.24 282 GLN D O 1
ATOM 11688 N N . ARG D 1 295 ? 157.023 163.730 99.030 1.00 44.72 283 ARG D N 1
ATOM 11689 C CA . ARG D 1 295 ? 158.055 163.274 98.106 1.00 46.80 283 ARG D CA 1
ATOM 11690 C C . ARG D 1 295 ? 159.051 164.382 97.793 1.00 50.51 283 ARG D C 1
ATOM 11691 O O . ARG D 1 295 ? 160.223 164.101 97.517 1.00 50.11 283 ARG D O 1
ATOM 11699 N N . ARG D 1 296 ? 158.609 165.641 97.831 1.00 51.41 284 ARG D N 1
ATOM 11700 C CA . ARG D 1 296 ? 159.533 166.743 97.583 1.00 51.54 284 ARG D CA 1
ATOM 11701 C C . ARG D 1 296 ? 160.482 166.955 98.758 1.00 50.13 284 ARG D C 1
ATOM 11702 O O . ARG D 1 296 ? 161.671 167.231 98.557 1.00 52.98 284 ARG D O 1
ATOM 11710 N N . THR D 1 297 ? 159.986 166.830 99.985 1.00 48.41 285 THR D N 1
ATOM 11711 C CA . THR D 1 297 ? 160.769 167.213 101.162 1.00 48.00 285 THR D CA 1
ATOM 11712 C C . THR D 1 297 ? 161.699 166.096 101.629 1.00 50.06 285 THR D C 1
ATOM 11713 O O . THR D 1 297 ? 161.771 165.782 102.816 1.00 47.91 285 THR D O 1
ATOM 11717 N N . PHE D 1 298 ? 162.434 165.506 100.687 1.00 56.40 286 PHE D N 1
ATOM 11718 C CA . PHE D 1 298 ? 163.560 164.625 100.970 1.00 54.42 286 PHE D CA 1
ATOM 11719 C C . PHE D 1 298 ? 164.255 164.296 99.658 1.00 56.12 286 PHE D C 1
ATOM 11720 O O . PHE D 1 298 ? 163.597 164.117 98.631 1.00 55.36 286 PHE D O 1
ATOM 11728 N N . ASP D 1 299 ? 165.585 164.231 99.701 1.00 54.50 287 ASP D N 1
ATOM 11729 C CA . ASP D 1 299 ? 166.398 163.851 98.554 1.00 53.60 287 ASP D CA 1
ATOM 11730 C C . ASP D 1 299 ? 166.916 162.423 98.662 1.00 56.36 287 ASP D C 1
ATOM 11731 O O . ASP D 1 299 ? 167.913 162.083 98.015 1.00 58.43 287 ASP D O 1
ATOM 11732 N N . ALA D 1 300 ? 166.274 161.602 99.500 1.00 50.39 288 ALA D N 1
ATOM 11733 C CA . ALA D 1 300 ? 166.670 160.238 99.846 1.00 49.93 288 ALA D CA 1
ATOM 11734 C C . ALA D 1 300 ? 167.893 160.258 100.754 1.00 50.98 288 ALA D C 1
ATOM 11735 O O . ALA D 1 300 ? 168.272 159.227 101.321 1.00 51.95 288 ALA D O 1
ATOM 11737 N N . ASP D 1 301 ? 168.491 161.438 100.934 1.00 45.67 289 ASP D N 1
ATOM 11738 C CA . ASP D 1 301 ? 169.561 161.580 101.913 1.00 42.81 289 ASP D CA 1
ATOM 11739 C C . ASP D 1 301 ? 169.016 161.473 103.330 1.00 44.61 289 ASP D C 1
ATOM 11740 O O . ASP D 1 301 ? 169.605 160.794 104.177 1.00 50.93 289 ASP D O 1
ATOM 11741 N N . ALA D 1 302 ? 167.886 162.131 103.601 1.00 43.50 290 ALA D N 1
ATOM 11742 C CA . ALA D 1 302 ? 167.245 161.999 104.905 1.00 44.67 290 ALA D CA 1
ATOM 11743 C C . ALA D 1 302 ? 166.791 160.565 105.145 1.00 45.29 290 ALA D C 1
ATOM 11744 O O . ALA D 1 302 ? 166.879 160.055 106.269 1.00 46.35 290 ALA D O 1
ATOM 11746 N N . ARG D 1 303 ? 166.299 159.902 104.096 1.00 43.75 291 ARG D N 1
ATOM 11747 C CA . ARG D 1 303 ? 165.958 158.489 104.210 1.00 39.74 291 ARG D CA 1
ATOM 11748 C C . ARG D 1 303 ? 167.184 157.661 104.568 1.00 40.18 291 ARG D C 1
ATOM 11749 O O . ARG D 1 303 ? 167.104 156.751 105.400 1.00 44.96 291 ARG D O 1
ATOM 11757 N N . ALA D 1 304 ? 168.330 157.964 103.953 1.00 40.86 292 ALA D N 1
ATOM 11758 C CA . ALA D 1 304 ? 169.562 157.258 104.292 1.00 42.35 292 ALA D CA 1
ATOM 11759 C C . ALA D 1 304 ? 169.956 157.493 105.747 1.00 40.47 292 ALA D C 1
ATOM 11760 O O . ALA D 1 304 ? 170.354 156.554 106.446 1.00 43.42 292 ALA D O 1
ATOM 11762 N N . ARG D 1 305 ? 169.854 158.739 106.219 1.00 34.78 293 ARG D N 1
ATOM 11763 C CA . ARG D 1 305 ? 170.200 159.031 107.609 1.00 38.98 293 ARG D CA 1
ATOM 11764 C C . ARG D 1 305 ? 169.296 158.276 108.575 1.00 40.03 293 ARG D C 1
ATOM 11765 O O . ARG D 1 305 ? 169.771 157.700 109.562 1.00 43.77 293 ARG D O 1
ATOM 11773 N N . GLN D 1 306 ? 167.990 158.270 108.309 1.00 27.45 294 GLN D N 1
ATOM 11774 C CA . GLN D 1 306 ? 167.062 157.591 109.208 1.00 26.02 294 GLN D CA 1
ATOM 11775 C C . GLN D 1 306 ? 167.252 156.079 109.164 1.00 32.03 294 GLN D C 1
ATOM 11776 O O . GLN D 1 306 ? 167.157 155.403 110.197 1.00 39.20 294 GLN D O 1
ATOM 11782 N N . GLN D 1 307 ? 167.528 155.531 107.979 1.00 31.87 295 GLN D N 1
ATOM 11783 C CA . GLN D 1 307 ? 167.812 154.107 107.863 1.00 26.25 295 GLN D CA 1
ATOM 11784 C C . GLN D 1 307 ? 169.070 153.736 108.636 1.00 30.65 295 GLN D C 1
ATOM 11785 O O . GLN D 1 307 ? 169.109 152.704 109.313 1.00 35.56 295 GLN D O 1
ATOM 11791 N N . ALA D 1 308 ? 170.108 154.574 108.554 1.00 32.04 296 ALA D N 1
ATOM 11792 C CA . ALA D 1 308 ? 171.322 154.326 109.324 1.00 29.76 296 ALA D CA 1
ATOM 11793 C C . ALA D 1 308 ? 171.050 154.394 110.820 1.00 29.73 296 ALA D C 1
ATOM 11794 O O . ALA D 1 308 ? 171.545 153.559 111.589 1.00 35.60 296 ALA D O 1
ATOM 11796 N N . TYR D 1 309 ? 170.259 155.380 111.252 1.00 28.32 297 TYR D N 1
ATOM 11797 C CA . TYR D 1 309 ? 169.928 155.497 112.668 1.00 26.26 297 TYR D CA 1
ATOM 11798 C C . TYR D 1 309 ? 169.199 154.257 113.166 1.00 23.92 297 TYR D C 1
ATOM 11799 O O . TYR D 1 309 ? 169.507 153.733 114.241 1.00 30.04 297 TYR D O 1
ATOM 11808 N N . TRP D 1 310 ? 168.218 153.776 112.401 1.00 25.13 298 TRP D N 1
ATOM 11809 C CA . TRP D 1 310 ? 167.447 152.627 112.863 1.00 21.44 298 TRP D CA 1
ATOM 11810 C C . TRP D 1 310 ? 168.237 151.329 112.748 1.00 24.01 298 TRP D C 1
ATOM 11811 O O . TRP D 1 310 ? 167.992 150.390 113.514 1.00 27.38 298 TRP D O 1
ATOM 11822 N N . ARG D 1 311 ? 169.181 151.251 111.808 1.00 33.97 299 ARG D N 1
ATOM 11823 C CA . ARG D 1 311 ? 170.056 150.086 111.745 1.00 31.77 299 ARG D CA 1
ATOM 11824 C C . ARG D 1 311 ? 171.014 150.055 112.928 1.00 31.31 299 ARG D C 1
ATOM 11825 O O . ARG D 1 311 ? 171.335 148.979 113.446 1.00 37.55 299 ARG D O 1
ATOM 11833 N N . ALA D 1 312 ? 171.483 151.224 113.370 1.00 30.24 300 ALA D N 1
ATOM 11834 C CA . ALA D 1 312 ? 172.366 151.275 114.529 1.00 30.07 300 ALA D CA 1
ATOM 11835 C C . ALA D 1 312 ? 171.611 151.089 115.840 1.00 33.44 300 ALA D C 1
ATOM 11836 O O . ALA D 1 312 ? 172.165 150.533 116.795 1.00 34.66 300 ALA D O 1
ATOM 11838 N N . GLN D 1 313 ? 170.358 151.543 115.907 1.00 29.14 301 GLN D N 1
ATOM 11839 C CA . GLN D 1 313 ? 169.608 151.498 117.158 1.00 18.26 301 GLN D CA 1
ATOM 11840 C C . GLN D 1 313 ? 169.173 150.083 117.517 1.00 22.31 301 GLN D C 1
ATOM 11841 O O . GLN D 1 313 ? 169.145 149.728 118.701 1.00 32.53 301 GLN D O 1
ATOM 11847 N N . LEU D 1 314 ? 168.845 149.259 116.524 1.00 24.73 302 LEU D N 1
ATOM 11848 C CA . LEU D 1 314 ? 168.321 147.922 116.764 1.00 27.87 302 LEU D CA 1
ATOM 11849 C C . LEU D 1 314 ? 169.376 146.835 116.606 1.00 32.13 302 LEU D C 1
ATOM 11850 O O . LEU D 1 314 ? 169.024 145.655 116.516 1.00 32.30 302 LEU D O 1
ATOM 11855 N N . ALA D 1 315 ? 170.653 147.203 116.571 1.00 39.24 303 ALA D N 1
ATOM 11856 C CA . ALA D 1 315 ? 171.716 146.221 116.422 1.00 35.49 303 ALA D CA 1
ATOM 11857 C C . ALA D 1 315 ? 171.876 145.393 117.693 1.00 32.78 303 ALA D C 1
ATOM 11858 O O . ALA D 1 315 ? 171.645 145.872 118.806 1.00 38.58 303 ALA D O 1
ATOM 11860 N N . ASP D 1 316 ? 172.271 144.132 117.508 1.00 40.21 304 ASP D N 1
ATOM 11861 C CA . ASP D 1 316 ? 172.519 143.196 118.607 1.00 44.85 304 ASP D CA 1
ATOM 11862 C C . ASP D 1 316 ? 171.272 142.966 119.455 1.00 44.28 304 ASP D C 1
ATOM 11863 O O . ASP D 1 316 ? 171.362 142.738 120.664 1.00 48.02 304 ASP D O 1
ATOM 11868 N N . LEU D 1 317 ? 170.100 143.023 118.831 1.00 33.48 305 LEU D N 1
ATOM 11869 C CA . LEU D 1 317 ? 168.845 142.762 119.518 1.00 30.68 305 LEU D CA 1
ATOM 11870 C C . LEU D 1 317 ? 168.366 141.345 119.226 1.00 33.81 305 LEU D C 1
ATOM 11871 O O . LEU D 1 317 ? 168.529 140.856 118.102 1.00 42.28 305 LEU D O 1
ATOM 11876 N N . PRO D 1 318 ? 167.794 140.656 120.212 1.00 30.32 306 PRO D N 1
ATOM 11877 C CA . PRO D 1 318 ? 167.262 139.312 119.955 1.00 31.15 306 PRO D CA 1
ATOM 11878 C C . PRO D 1 318 ? 166.170 139.339 118.895 1.00 34.42 306 PRO D C 1
ATOM 11879 O O . PRO D 1 318 ? 165.383 140.284 118.809 1.00 41.34 306 PRO D O 1
ATOM 11883 N N . SER D 1 319 ? 166.134 138.285 118.077 1.00 28.27 307 SER D N 1
ATOM 11884 C CA . SER D 1 319 ? 165.132 138.206 117.019 1.00 31.01 307 SER D CA 1
ATOM 11885 C C . SER D 1 319 ? 163.727 138.035 117.582 1.00 29.58 307 SER D C 1
ATOM 11886 O O . SER D 1 319 ? 162.751 138.444 116.943 1.00 37.79 307 SER D O 1
ATOM 11889 N N . CYS D 1 320 ? 163.602 137.438 118.765 1.00 21.13 308 CYS D N 1
ATOM 11890 C CA . CYS D 1 320 ? 162.306 137.233 119.393 1.00 22.16 308 CYS D CA 1
ATOM 11891 C C . CYS D 1 320 ? 162.465 137.345 120.902 1.00 28.00 308 CYS D C 1
ATOM 11892 O O . CYS D 1 320 ? 163.430 136.826 121.470 1.00 32.02 308 CYS D O 1
ATOM 11895 N N . THR D 1 321 ? 161.518 138.025 121.541 1.00 18.64 309 THR D N 1
ATOM 11896 C CA . THR D 1 321 ? 161.540 138.151 122.992 1.00 21.63 309 THR D CA 1
ATOM 11897 C C . THR D 1 321 ? 161.167 136.820 123.632 1.00 27.03 309 THR D C 1
ATOM 11898 O O . THR D 1 321 ? 160.139 136.225 123.298 1.00 30.45 309 THR D O 1
ATOM 11902 N N . ALA D 1 322 ? 162.006 136.354 124.557 1.00 25.37 310 ALA D N 1
ATOM 11903 C CA . ALA D 1 322 ? 161.822 135.047 125.187 1.00 25.23 310 ALA D CA 1
ATOM 11904 C C . ALA D 1 322 ? 160.819 135.179 126.329 1.00 23.28 310 ALA D C 1
ATOM 11905 O O . ALA D 1 322 ? 161.166 135.225 127.511 1.00 31.01 310 ALA D O 1
ATOM 11907 N N . LEU D 1 323 ? 159.544 135.240 125.959 1.00 12.23 311 LEU D N 1
ATOM 11908 C CA . LEU D 1 323 ? 158.479 135.267 126.946 1.00 7.35 311 LEU D CA 1
ATOM 11909 C C . LEU D 1 323 ? 158.124 133.851 127.387 1.00 17.64 311 LEU D C 1
ATOM 11910 O O . LEU D 1 323 ? 158.414 132.866 126.704 1.00 29.02 311 LEU D O 1
ATOM 11915 N N . ARG D 1 324 ? 157.484 133.758 128.548 1.00 19.69 312 ARG D N 1
ATOM 11916 C CA . ARG D 1 324 ? 157.009 132.488 129.079 1.00 12.92 312 ARG D CA 1
ATOM 11917 C C . ARG D 1 324 ? 155.514 132.376 128.810 1.00 13.14 312 ARG D C 1
ATOM 11918 O O . ARG D 1 324 ? 154.724 133.171 129.330 1.00 16.03 312 ARG D O 1
ATOM 11926 N N . THR D 1 325 ? 155.134 131.391 128.005 1.00 13.68 313 THR D N 1
ATOM 11927 C CA . THR D 1 325 ? 153.767 131.231 127.537 1.00 6.46 313 THR D CA 1
ATOM 11928 C C . THR D 1 325 ? 153.134 129.985 128.142 1.00 9.53 313 THR D C 1
ATOM 11929 O O . THR D 1 325 ? 153.817 129.092 128.648 1.00 21.98 313 THR D O 1
ATOM 11933 N N . ASP D 1 326 ? 151.802 129.941 128.084 1.00 5.53 314 ASP D N 1
ATOM 11934 C CA . ASP D 1 326 ? 151.077 128.774 128.576 1.00 7.80 314 ASP D CA 1
ATOM 11935 C C . ASP D 1 326 ? 151.251 127.582 127.645 1.00 4.81 314 ASP D C 1
ATOM 11936 O O . ASP D 1 326 ? 151.353 126.438 128.103 1.00 7.70 314 ASP D O 1
ATOM 11941 N N . TYR D 1 327 ? 151.284 127.827 126.339 1.00 16.76 315 TYR D N 1
ATOM 11942 C CA . TYR D 1 327 ? 151.385 126.780 125.336 1.00 5.50 315 TYR D CA 1
ATOM 11943 C C . TYR D 1 327 ? 152.658 126.960 124.520 1.00 8.69 315 TYR D C 1
ATOM 11944 O O . TYR D 1 327 ? 153.221 128.055 124.437 1.00 8.93 315 TYR D O 1
ATOM 11953 N N . ARG D 1 328 ? 153.108 125.862 123.920 1.00 10.60 316 ARG D N 1
ATOM 11954 C CA . ARG D 1 328 ? 154.279 125.902 123.057 1.00 16.31 316 ARG D CA 1
ATOM 11955 C C . ARG D 1 328 ? 153.998 126.731 121.809 1.00 13.92 316 ARG D C 1
ATOM 11956 O O . ARG D 1 328 ? 152.886 126.738 121.276 1.00 23.61 316 ARG D O 1
ATOM 11964 N N . ARG D 1 329 ? 155.021 127.431 121.345 1.00 7.29 317 ARG D N 1
ATOM 11965 C CA . ARG D 1 329 ? 154.887 128.242 120.141 1.00 8.90 317 ARG D CA 1
ATOM 11966 C C . ARG D 1 329 ? 154.817 127.340 118.915 1.00 14.55 317 ARG D C 1
ATOM 11967 O O . ARG D 1 329 ? 155.739 126.544 118.692 1.00 18.84 317 ARG D O 1
ATOM 11975 N N . PRO D 1 330 ? 153.763 127.419 118.108 1.00 17.57 318 PRO D N 1
ATOM 11976 C CA . PRO D 1 330 ? 153.674 126.569 116.915 1.00 1.29 318 PRO D CA 1
ATOM 11977 C C . PRO D 1 330 ? 154.705 126.965 115.868 1.00 7.77 318 PRO D C 1
ATOM 11978 O O . PRO D 1 330 ? 155.346 128.015 115.935 1.00 19.35 318 PRO D O 1
ATOM 11982 N N . GLU D 1 331 ? 154.860 126.082 114.879 1.00 13.31 319 GLU D N 1
ATOM 11983 C CA . GLU D 1 331 ? 155.822 126.325 113.809 1.00 14.90 319 GLU D CA 1
ATOM 11984 C C . GLU D 1 331 ? 155.408 127.500 112.932 1.00 13.32 319 GLU D C 1
ATOM 11985 O O . GLU D 1 331 ? 156.270 128.235 112.438 1.00 25.35 319 GLU D O 1
ATOM 11991 N N . ALA D 1 332 ? 154.108 127.692 112.725 1.00 10.10 320 ALA D N 1
ATOM 11992 C CA . ALA D 1 332 ? 153.592 128.806 111.946 1.00 0.00 320 ALA D CA 1
ATOM 11993 C C . ALA D 1 332 ? 152.559 129.566 112.762 1.00 8.32 320 ALA D C 1
ATOM 11994 O O . ALA D 1 332 ? 151.717 128.961 113.432 1.00 15.39 320 ALA D O 1
ATOM 11996 N N . LYS D 1 333 ? 152.632 130.893 112.704 1.00 21.04 321 LYS D N 1
ATOM 11997 C CA . LYS D 1 333 ? 151.676 131.738 113.406 1.00 9.71 321 LYS D CA 1
ATOM 11998 C C . LYS D 1 333 ? 150.283 131.590 112.804 1.00 14.70 321 LYS D C 1
ATOM 11999 O O . LYS D 1 333 ? 150.122 131.461 111.587 1.00 21.61 321 LYS D O 1
ATOM 12005 N N . SER D 1 334 ? 149.269 131.613 113.671 1.00 13.95 322 SER D N 1
ATOM 12006 C CA . SER D 1 334 ? 147.881 131.449 113.258 1.00 0.00 322 SER D CA 1
ATOM 12007 C C . SER D 1 334 ? 147.114 132.763 113.174 1.00 11.93 322 SER D C 1
ATOM 12008 O O . SER D 1 334 ? 146.098 132.820 112.471 1.00 16.20 322 SER D O 1
ATOM 12011 N N . TYR D 1 335 ? 147.567 133.802 113.881 1.00 11.27 323 TYR D N 1
ATOM 12012 C CA . TYR D 1 335 ? 146.956 135.135 113.858 1.00 0.00 323 TYR D CA 1
ATOM 12013 C C . TYR D 1 335 ? 145.539 135.136 114.426 1.00 0.00 323 TYR D C 1
ATOM 12014 O O . TYR D 1 335 ? 144.683 135.903 113.983 1.00 21.03 323 TYR D O 1
ATOM 12023 N N . GLN D 1 336 ? 145.282 134.286 115.414 1.00 2.33 324 GLN D N 1
ATOM 12024 C CA . GLN D 1 336 ? 144.037 134.306 116.165 1.00 4.04 324 GLN D CA 1
ATOM 12025 C C . GLN D 1 336 ? 144.292 134.877 117.555 1.00 0.25 324 GLN D C 1
ATOM 12026 O O . GLN D 1 336 ? 145.399 134.780 118.089 1.00 5.81 324 GLN D O 1
ATOM 12032 N N . GLY D 1 337 ? 143.260 135.474 118.140 1.00 0.00 325 GLY D N 1
ATOM 12033 C CA . GLY D 1 337 ? 143.424 136.068 119.454 1.00 0.00 325 GLY D CA 1
ATOM 12034 C C . GLY D 1 337 ? 142.118 136.605 119.992 1.00 3.81 325 GLY D C 1
ATOM 12035 O O . GLY D 1 337 ? 141.075 136.556 119.334 1.00 9.32 325 GLY D O 1
ATOM 12036 N N . SER D 1 338 ? 142.195 137.112 121.220 1.00 5.23 326 SER D N 1
ATOM 12037 C CA . SER D 1 338 ? 141.091 137.803 121.875 1.00 5.90 326 SER D CA 1
ATOM 12038 C C . SER D 1 338 ? 141.685 138.870 122.789 1.00 0.00 326 SER D C 1
ATOM 12039 O O . SER D 1 338 ? 142.870 139.202 122.689 1.00 6.53 326 SER D O 1
ATOM 12042 N N . SER D 1 339 ? 140.863 139.417 123.684 1.00 0.00 327 SER D N 1
ATOM 12043 C CA . SER D 1 339 ? 141.314 140.507 124.538 1.00 4.21 327 SER D CA 1
ATOM 12044 C C . SER D 1 339 ? 140.564 140.487 125.863 1.00 5.20 327 SER D C 1
ATOM 12045 O O . SER D 1 339 ? 139.494 139.889 125.989 1.00 5.43 327 SER D O 1
ATOM 12048 N N . VAL D 1 340 ? 141.155 141.158 126.855 1.00 3.37 328 VAL D N 1
ATOM 12049 C CA . VAL D 1 340 ? 140.544 141.380 128.158 1.00 0.00 328 VAL D CA 1
ATOM 12050 C C . VAL D 1 340 ? 140.594 142.875 128.450 1.00 5.62 328 VAL D C 1
ATOM 12051 O O . VAL D 1 340 ? 141.454 143.599 127.948 1.00 10.10 328 VAL D O 1
ATOM 12055 N N . GLU D 1 341 ? 139.661 143.332 129.282 1.00 18.82 329 GLU D N 1
ATOM 12056 C CA . GLU D 1 341 ? 139.489 144.758 129.520 1.00 8.49 329 GLU D CA 1
ATOM 12057 C C . GLU D 1 341 ? 140.479 145.279 130.561 1.00 6.76 329 GLU D C 1
ATOM 12058 O O . GLU D 1 341 ? 140.968 144.543 131.422 1.00 21.69 329 GLU D O 1
ATOM 12064 N N . VAL D 1 342 ? 140.771 146.576 130.466 1.00 8.54 330 VAL D N 1
ATOM 12065 C CA . VAL D 1 342 ? 141.650 147.280 131.395 1.00 11.32 330 VAL D CA 1
ATOM 12066 C C . VAL D 1 342 ? 140.938 148.543 131.862 1.00 14.29 330 VAL D C 1
ATOM 12067 O O . VAL D 1 342 ? 140.436 149.315 131.038 1.00 21.49 330 VAL D O 1
ATOM 12071 N N . ASN D 1 343 ? 140.892 148.753 133.177 1.00 14.01 331 ASN D N 1
ATOM 12072 C CA . ASN D 1 343 ? 140.204 149.901 133.757 1.00 12.11 331 ASN D CA 1
ATOM 12073 C C . ASN D 1 343 ? 141.058 150.513 134.856 1.00 16.68 331 ASN D C 1
ATOM 12074 O O . ASN D 1 343 ? 141.540 149.799 135.739 1.00 24.09 331 ASN D O 1
ATOM 12079 N N . VAL D 1 344 ? 141.232 151.830 134.805 1.00 17.25 332 VAL D N 1
ATOM 12080 C CA . VAL D 1 344 ? 141.987 152.563 135.820 1.00 13.60 332 VAL D CA 1
ATOM 12081 C C . VAL D 1 344 ? 141.129 153.711 136.341 1.00 16.78 332 VAL D C 1
ATOM 12082 O O . VAL D 1 344 ? 140.491 154.415 135.544 1.00 19.26 332 VAL D O 1
ATOM 12086 N N . PRO D 1 345 ? 141.072 153.932 137.653 1.00 27.57 333 PRO D N 1
ATOM 12087 C CA . PRO D 1 345 ? 140.250 155.024 138.187 1.00 18.79 333 PRO D CA 1
ATOM 12088 C C . PRO D 1 345 ? 140.816 156.394 137.842 1.00 20.40 333 PRO D C 1
ATOM 12089 O O . PRO D 1 345 ? 141.988 156.553 137.496 1.00 31.57 333 PRO D O 1
ATOM 12093 N N . ALA D 1 346 ? 139.944 157.401 137.950 1.00 26.44 334 ALA D N 1
ATOM 12094 C CA . ALA D 1 346 ? 140.312 158.760 137.567 1.00 21.65 334 ALA D CA 1
ATOM 12095 C C . ALA D 1 346 ? 141.305 159.386 138.538 1.00 19.34 334 ALA D C 1
ATOM 12096 O O . ALA D 1 346 ? 142.169 160.165 138.117 1.00 26.94 334 ALA D O 1
ATOM 12098 N N . ALA D 1 347 ? 141.195 159.080 139.833 1.00 15.40 335 ALA D N 1
ATOM 12099 C CA . ALA D 1 347 ? 142.128 159.642 140.805 1.00 21.26 335 ALA D CA 1
ATOM 12100 C C . ALA D 1 347 ? 143.548 159.149 140.554 1.00 27.98 335 ALA D C 1
ATOM 12101 O O . ALA D 1 347 ? 144.509 159.929 140.618 1.00 33.52 335 ALA D O 1
ATOM 12103 N N . VAL D 1 348 ? 143.697 157.857 140.257 1.00 25.00 336 VAL D N 1
ATOM 12104 C CA . VAL D 1 348 ? 145.013 157.310 139.945 1.00 18.66 336 VAL D CA 1
ATOM 12105 C C . VAL D 1 348 ? 145.564 157.945 138.676 1.00 15.17 336 VAL D C 1
ATOM 12106 O O . VAL D 1 348 ? 146.760 158.234 138.581 1.00 27.02 336 VAL D O 1
ATOM 12110 N N . LEU D 1 349 ? 144.703 158.174 137.682 1.00 5.28 337 LEU D N 1
ATOM 12111 C CA . LEU D 1 349 ? 145.153 158.807 136.446 1.00 13.90 337 LEU D CA 1
ATOM 12112 C C . LEU D 1 349 ? 145.616 160.240 136.687 1.00 21.22 337 LEU D C 1
ATOM 12113 O O . LEU D 1 349 ? 146.617 160.680 136.109 1.00 19.02 337 LEU D O 1
ATOM 12118 N N . ASP D 1 350 ? 144.898 160.988 137.528 1.00 23.89 338 ASP D N 1
ATOM 12119 C CA . ASP D 1 350 ? 145.325 162.347 137.850 1.00 16.43 338 ASP D CA 1
ATOM 12120 C C . ASP D 1 350 ? 146.652 162.348 138.598 1.00 23.14 338 ASP D C 1
ATOM 12121 O O . ASP D 1 350 ? 147.522 163.190 138.337 1.00 27.78 338 ASP D O 1
ATOM 12126 N N . GLN D 1 351 ? 146.828 161.411 139.532 1.00 17.78 339 GLN D N 1
ATOM 12127 C CA . GLN D 1 351 ? 148.104 161.315 140.233 1.00 13.66 339 GLN D CA 1
ATOM 12128 C C . GLN D 1 351 ? 149.231 160.926 139.282 1.00 14.57 339 GLN D C 1
ATOM 12129 O O . GLN D 1 351 ? 150.362 161.401 139.425 1.00 11.33 339 GLN D O 1
ATOM 12135 N N . LEU D 1 352 ? 148.940 160.066 138.303 1.00 18.22 340 LEU D N 1
ATOM 12136 C CA . LEU D 1 352 ? 149.932 159.715 137.291 1.00 12.06 340 LEU D CA 1
ATOM 12137 C C . LEU D 1 352 ? 150.305 160.922 136.441 1.00 17.81 340 LEU D C 1
ATOM 12138 O O . LEU D 1 352 ? 151.477 161.106 136.097 1.00 25.70 340 LEU D O 1
ATOM 12143 N N . LYS D 1 353 ? 149.317 161.742 136.078 1.00 25.03 341 LYS D N 1
ATOM 12144 C CA . LYS D 1 353 ? 149.605 162.969 135.341 1.00 20.78 341 LYS D CA 1
ATOM 12145 C C . LYS D 1 353 ? 150.499 163.895 136.154 1.00 23.88 341 LYS D C 1
ATOM 12146 O O . LYS D 1 353 ? 151.448 164.484 135.621 1.00 24.64 341 LYS D O 1
ATOM 12152 N N . ARG D 1 354 ? 150.207 164.038 137.448 1.00 20.57 342 ARG D N 1
ATOM 12153 C CA . ARG D 1 354 ? 151.045 164.874 138.303 1.00 21.18 342 ARG D CA 1
ATOM 12154 C C . ARG D 1 354 ? 152.463 164.322 138.396 1.00 26.10 342 ARG D C 1
ATOM 12155 O O . ARG D 1 354 ? 153.439 165.080 138.344 1.00 29.79 342 ARG D O 1
ATOM 12163 N N . VAL D 1 355 ? 152.595 163.000 138.527 1.00 27.63 343 VAL D N 1
ATOM 12164 C CA . VAL D 1 355 ? 153.914 162.374 138.600 1.00 23.90 343 VAL D CA 1
ATOM 12165 C C . VAL D 1 355 ? 154.691 162.622 137.312 1.00 28.55 343 VAL D C 1
ATOM 12166 O O . VAL D 1 355 ? 155.879 162.965 137.337 1.00 32.97 343 VAL D O 1
ATOM 12170 N N . SER D 1 356 ? 154.028 162.453 136.166 1.00 31.71 344 SER D N 1
ATOM 12171 C CA . SER D 1 356 ? 154.693 162.660 134.884 1.00 21.33 344 SER D CA 1
ATOM 12172 C C . SER D 1 356 ? 155.123 164.111 134.708 1.00 22.14 344 SER D C 1
ATOM 12173 O O . SER D 1 356 ? 156.219 164.384 134.207 1.00 25.86 344 SER D O 1
ATOM 12176 N N . LYS D 1 357 ? 154.272 165.058 135.112 1.00 33.02 345 LYS D N 1
ATOM 12177 C CA . LYS D 1 357 ? 154.636 166.467 134.993 1.00 34.66 345 LYS D CA 1
ATOM 12178 C C . LYS D 1 357 ? 155.750 166.849 135.960 1.00 33.71 345 LYS D C 1
ATOM 12179 O O . LYS D 1 357 ? 156.523 167.771 135.675 1.00 33.87 345 LYS D O 1
ATOM 12185 N N . GLU D 1 358 ? 155.845 166.167 137.105 1.00 39.13 346 GLU D N 1
ATOM 12186 C CA . GLU D 1 358 ? 156.939 166.440 138.033 1.00 37.08 346 GLU D CA 1
ATOM 12187 C C . GLU D 1 358 ? 158.288 166.083 137.421 1.00 35.35 346 GLU D C 1
ATOM 12188 O O . GLU D 1 358 ? 159.267 166.820 137.587 1.00 39.77 346 GLU D O 1
ATOM 12194 N N . ARG D 1 359 ? 158.363 164.956 136.713 1.00 39.92 347 ARG D N 1
ATOM 12195 C CA . ARG D 1 359 ? 159.602 164.547 136.063 1.00 38.19 347 ARG D CA 1
ATOM 12196 C C . ARG D 1 359 ? 159.836 165.250 134.733 1.00 36.69 347 ARG D C 1
ATOM 12197 O O . ARG D 1 359 ? 160.920 165.103 134.158 1.00 37.25 347 ARG D O 1
ATOM 12205 N N . GLY D 1 360 ? 158.861 166.003 134.234 1.00 33.32 348 GLY D N 1
ATOM 12206 C CA . GLY D 1 360 ? 158.994 166.672 132.958 1.00 27.50 348 GLY D CA 1
ATOM 12207 C C . GLY D 1 360 ? 158.621 165.842 131.752 1.00 28.59 348 GLY D C 1
ATOM 12208 O O . GLY D 1 360 ? 158.847 166.290 130.622 1.00 31.95 348 GLY D O 1
ATOM 12209 N N . GLY D 1 361 ? 158.057 164.651 131.950 1.00 28.51 349 GLY D N 1
ATOM 12210 C CA . GLY D 1 361 ? 157.661 163.790 130.860 1.00 23.32 349 GLY D CA 1
ATOM 12211 C C . GLY D 1 361 ? 156.176 163.878 130.556 1.00 19.06 349 GLY D C 1
ATOM 12212 O O . GLY D 1 361 ? 155.470 164.797 130.976 1.00 32.43 349 GLY D O 1
ATOM 12213 N N . THR D 1 362 ? 155.702 162.893 129.802 1.00 16.56 350 THR D N 1
ATOM 12214 C CA . THR D 1 362 ? 154.309 162.804 129.396 1.00 9.35 350 THR D CA 1
ATOM 12215 C C . THR D 1 362 ? 153.673 161.553 129.988 1.00 6.33 350 THR D C 1
ATOM 12216 O O . THR D 1 362 ? 154.346 160.691 130.558 1.00 30.11 350 THR D O 1
ATOM 12220 N N . LEU D 1 363 ? 152.349 161.469 129.849 1.00 3.17 351 LEU D N 1
ATOM 12221 C CA . LEU D 1 363 ? 151.619 160.302 130.334 1.00 9.43 351 LEU D CA 1
ATOM 12222 C C . LEU D 1 363 ? 151.980 159.055 129.537 1.00 8.80 351 LEU D C 1
ATOM 12223 O O . LEU D 1 363 ? 152.041 157.950 130.091 1.00 12.38 351 LEU D O 1
ATOM 12228 N N . TYR D 1 364 ? 152.218 159.217 128.232 1.00 16.96 352 TYR D N 1
ATOM 12229 C CA . TYR D 1 364 ? 152.579 158.084 127.387 1.00 6.23 352 TYR D CA 1
ATOM 12230 C C . TYR D 1 364 ? 153.865 157.427 127.870 1.00 4.45 352 TYR D C 1
ATOM 12231 O O . TYR D 1 364 ? 153.970 156.196 127.891 1.00 19.22 352 TYR D O 1
ATOM 12240 N N . MET D 1 365 ? 154.855 158.233 128.258 1.00 6.36 353 MET D N 1
ATOM 12241 C CA . MET D 1 365 ? 156.113 157.684 128.753 1.00 5.72 353 MET D CA 1
ATOM 12242 C C . MET D 1 365 ? 155.901 156.877 130.028 1.00 10.57 353 MET D C 1
ATOM 12243 O O . MET D 1 365 ? 156.462 155.786 130.183 1.00 12.92 353 MET D O 1
ATOM 12248 N N . THR D 1 366 ? 155.088 157.398 130.950 1.00 8.80 354 THR D N 1
ATOM 12249 C CA . THR D 1 366 ? 154.817 156.687 132.195 1.00 2.85 354 THR D CA 1
ATOM 12250 C C . THR D 1 366 ? 154.098 155.369 131.936 1.00 0.05 354 THR D C 1
ATOM 12251 O O . THR D 1 366 ? 154.445 154.337 132.525 1.00 3.30 354 THR D O 1
ATOM 12255 N N . LEU D 1 367 ? 153.098 155.378 131.051 1.00 0.00 355 LEU D N 1
ATOM 12256 C CA . LEU D 1 367 ? 152.364 154.148 130.769 1.00 3.89 355 LEU D CA 1
ATOM 12257 C C . LEU D 1 367 ? 153.240 153.129 130.046 1.00 6.49 355 LEU D C 1
ATOM 12258 O O . LEU D 1 367 ? 153.141 151.924 130.303 1.00 10.69 355 LEU D O 1
ATOM 12263 N N . LEU D 1 368 ? 154.114 153.591 129.149 1.00 0.00 356 LEU D N 1
ATOM 12264 C CA . LEU D 1 368 ? 155.032 152.681 128.473 1.00 3.77 356 LEU D CA 1
ATOM 12265 C C . LEU D 1 368 ? 156.035 152.076 129.450 1.00 13.14 356 LEU D C 1
ATOM 12266 O O . LEU D 1 368 ? 156.356 150.884 129.361 1.00 14.54 356 LEU D O 1
ATOM 12271 N N . SER D 1 369 ? 156.543 152.881 130.388 1.00 9.27 357 SER D N 1
ATOM 12272 C CA . SER D 1 369 ? 157.444 152.355 131.410 1.00 1.67 357 SER D CA 1
ATOM 12273 C C . SER D 1 369 ? 156.739 151.337 132.297 1.00 1.61 357 SER D C 1
ATOM 12274 O O . SER D 1 369 ? 157.325 150.313 132.669 1.00 1.44 357 SER D O 1
ATOM 12277 N N . ALA D 1 370 ? 155.479 151.603 132.652 1.00 0.00 358 ALA D N 1
ATOM 12278 C CA . ALA D 1 370 ? 154.716 150.640 133.440 1.00 0.00 358 ALA D CA 1
ATOM 12279 C C . ALA D 1 370 ? 154.513 149.337 132.676 1.00 10.50 358 ALA D C 1
ATOM 12280 O O . ALA D 1 370 ? 154.612 148.248 133.254 1.00 14.66 358 ALA D O 1
ATOM 12282 N N . PHE D 1 371 ? 154.219 149.429 131.376 1.00 15.39 359 PHE D N 1
ATOM 12283 C CA . PHE D 1 371 ? 154.063 148.227 130.562 1.00 0.00 359 PHE D CA 1
ATOM 12284 C C . PHE D 1 371 ? 155.365 147.438 130.483 1.00 0.00 359 PHE D C 1
ATOM 12285 O O . PHE D 1 371 ? 155.355 146.204 130.556 1.00 9.36 359 PHE D O 1
ATOM 12293 N N . ALA D 1 372 ? 156.495 148.131 130.327 1.00 0.00 360 ALA D N 1
ATOM 12294 C CA . ALA D 1 372 ? 157.784 147.447 130.306 1.00 0.00 360 ALA D CA 1
ATOM 12295 C C . ALA D 1 372 ? 158.064 146.753 131.635 1.00 8.27 360 ALA D C 1
ATOM 12296 O O . ALA D 1 372 ? 158.552 145.615 131.662 1.00 5.62 360 ALA D O 1
ATOM 12298 N N . THR D 1 373 ? 157.759 147.423 132.749 1.00 20.55 361 THR D N 1
ATOM 12299 C CA . THR D 1 373 ? 157.953 146.813 134.061 1.00 6.71 361 THR D CA 1
ATOM 12300 C C . THR D 1 373 ? 157.072 145.581 134.231 1.00 2.57 361 THR D C 1
ATOM 12301 O O . THR D 1 373 ? 157.505 144.571 134.799 1.00 2.10 361 THR D O 1
ATOM 12305 N N . LEU D 1 374 ? 155.829 145.645 133.748 1.00 5.03 362 LEU D N 1
ATOM 12306 C CA . LEU D 1 374 ? 154.948 144.483 133.819 1.00 4.08 362 LEU D CA 1
ATOM 12307 C C . LEU D 1 374 ? 155.476 143.332 132.969 1.00 11.37 362 LEU D C 1
ATOM 12308 O O . LEU D 1 374 ? 155.441 142.171 133.392 1.00 7.11 362 LEU D O 1
ATOM 12313 N N . LEU D 1 375 ? 155.972 143.633 131.766 1.00 17.98 363 LEU D N 1
ATOM 12314 C CA . LEU D 1 375 ? 156.511 142.584 130.905 1.00 6.86 363 LEU D CA 1
ATOM 12315 C C . LEU D 1 375 ? 157.775 141.969 131.487 1.00 6.28 363 LEU D C 1
ATOM 12316 O O . LEU D 1 375 ? 158.065 140.796 131.231 1.00 15.70 363 LEU D O 1
ATOM 12321 N N . GLY D 1 376 ? 158.541 142.741 132.259 1.00 18.89 364 GLY D N 1
ATOM 12322 C CA . GLY D 1 376 ? 159.769 142.230 132.846 1.00 4.81 364 GLY D CA 1
ATOM 12323 C C . GLY D 1 376 ? 159.575 141.085 133.822 1.00 6.52 364 GLY D C 1
ATOM 12324 O O . GLY D 1 376 ? 160.556 140.417 134.167 1.00 17.44 364 GLY D O 1
ATOM 12325 N N . ALA D 1 377 ? 158.346 140.846 134.280 1.00 11.27 365 ALA D N 1
ATOM 12326 C CA . ALA D 1 377 ? 158.069 139.741 135.187 1.00 5.45 365 ALA D CA 1
ATOM 12327 C C . ALA D 1 377 ? 157.817 138.423 134.467 1.00 20.79 365 ALA D C 1
ATOM 12328 O O . ALA D 1 377 ? 157.753 137.380 135.126 1.00 24.08 365 ALA D O 1
ATOM 12330 N N . HIS D 1 378 ? 157.672 138.440 133.142 1.00 24.41 366 HIS D N 1
ATOM 12331 C CA . HIS D 1 378 ? 157.433 137.229 132.371 1.00 8.92 366 HIS D CA 1
ATOM 12332 C C . HIS D 1 378 ? 158.580 136.877 131.436 1.00 12.89 366 HIS D C 1
ATOM 12333 O O . HIS D 1 378 ? 158.455 135.920 130.663 1.00 19.50 366 HIS D O 1
ATOM 12340 N N . THR D 1 379 ? 159.685 137.615 131.478 1.00 14.64 367 THR D N 1
ATOM 12341 C CA . THR D 1 379 ? 160.850 137.314 130.662 1.00 19.34 367 THR D CA 1
ATOM 12342 C C . THR D 1 379 ? 162.109 137.604 131.465 1.00 26.99 367 THR D C 1
ATOM 12343 O O . THR D 1 379 ? 162.118 138.462 132.351 1.00 32.94 367 THR D O 1
ATOM 12347 N N . ASP D 1 380 ? 163.173 136.868 131.153 1.00 31.73 368 ASP D N 1
ATOM 12348 C CA . ASP D 1 380 ? 164.459 137.040 131.812 1.00 32.92 368 ASP D CA 1
ATOM 12349 C C . ASP D 1 380 ? 165.412 137.931 131.027 1.00 36.06 368 ASP D C 1
ATOM 12350 O O . ASP D 1 380 ? 166.549 138.132 131.462 1.00 40.30 368 ASP D O 1
ATOM 12355 N N . ASP D 1 381 ? 164.979 138.467 129.890 1.00 33.89 369 ASP D N 1
ATOM 12356 C CA . ASP D 1 381 ? 165.826 139.359 129.113 1.00 32.35 369 ASP D CA 1
ATOM 12357 C C . ASP D 1 381 ? 165.920 140.724 129.785 1.00 35.27 369 ASP D C 1
ATOM 12358 O O . ASP D 1 381 ? 164.981 141.191 130.434 1.00 37.02 369 ASP D O 1
ATOM 12363 N N . ARG D 1 382 ? 167.073 141.366 129.622 1.00 32.98 370 ARG D N 1
ATOM 12364 C CA . ARG D 1 382 ? 167.315 142.676 130.207 1.00 30.24 370 ARG D CA 1
ATOM 12365 C C . ARG D 1 382 ? 166.951 143.821 129.271 1.00 32.33 370 ARG D C 1
ATOM 12366 O O . ARG D 1 382 ? 167.032 144.983 129.679 1.00 39.98 370 ARG D O 1
ATOM 12374 N N . GLU D 1 383 ? 166.552 143.527 128.036 1.00 31.24 371 GLU D N 1
ATOM 12375 C CA . GLU D 1 383 ? 166.141 144.554 127.092 1.00 24.84 371 GLU D CA 1
ATOM 12376 C C . GLU D 1 383 ? 164.896 144.085 126.357 1.00 24.01 371 GLU D C 1
ATOM 12377 O O . GLU D 1 383 ? 164.792 142.916 125.979 1.00 31.08 371 GLU D O 1
ATOM 12383 N N . LEU D 1 384 ? 163.955 145.004 126.160 1.00 20.43 372 LEU D N 1
ATOM 12384 C CA . LEU D 1 384 ? 162.695 144.712 125.498 1.00 12.15 372 LEU D CA 1
ATOM 12385 C C . LEU D 1 384 ? 162.525 145.611 124.283 1.00 9.35 372 LEU D C 1
ATOM 12386 O O . LEU D 1 384 ? 162.945 146.771 124.285 1.00 19.73 372 LEU D O 1
ATOM 12391 N N . ALA D 1 385 ? 161.908 145.060 123.242 1.00 12.27 373 ALA D N 1
ATOM 12392 C CA . ALA D 1 385 ? 161.548 145.806 122.042 1.00 3.33 373 ALA D CA 1
ATOM 12393 C C . ALA D 1 385 ? 160.028 145.883 121.979 1.00 6.15 373 ALA D C 1
ATOM 12394 O O . ALA D 1 385 ? 159.356 144.858 121.824 1.00 17.31 373 ALA D O 1
ATOM 12396 N N . ILE D 1 386 ? 159.489 147.092 122.099 1.00 4.00 374 ILE D N 1
ATOM 12397 C CA . ILE D 1 386 ? 158.050 147.324 122.097 1.00 6.69 374 ILE D CA 1
ATOM 12398 C C . ILE D 1 386 ? 157.714 148.257 120.944 1.00 6.49 374 ILE D C 1
ATOM 12399 O O . ILE D 1 386 ? 158.314 149.329 120.811 1.00 17.98 374 ILE D O 1
ATOM 12404 N N . GLY D 1 387 ? 156.761 147.847 120.112 1.00 0.00 375 GLY D N 1
ATOM 12405 C CA . GLY D 1 387 ? 156.323 148.665 119.002 1.00 0.00 375 GLY D CA 1
ATOM 12406 C C . GLY D 1 387 ? 155.197 149.605 119.393 1.00 1.27 375 GLY D C 1
ATOM 12407 O O . GLY D 1 387 ? 154.365 149.291 120.237 1.00 12.54 375 GLY D O 1
ATOM 12408 N N . SER D 1 388 ? 155.183 150.780 118.760 1.00 7.34 376 SER D N 1
ATOM 12409 C CA . SER D 1 388 ? 154.185 151.784 119.070 1.00 3.26 376 SER D CA 1
ATOM 12410 C C . SER D 1 388 ? 153.810 152.570 117.820 1.00 4.91 376 SER D C 1
ATOM 12411 O O . SER D 1 388 ? 154.710 153.021 117.095 1.00 8.70 376 SER D O 1
ATOM 12414 N N . PRO D 1 389 ? 152.521 152.747 117.543 1.00 9.75 377 PRO D N 1
ATOM 12415 C CA . PRO D 1 389 ? 152.119 153.600 116.419 1.00 8.75 377 PRO D CA 1
ATOM 12416 C C . PRO D 1 389 ? 152.076 155.066 116.824 1.00 13.19 377 PRO D C 1
ATOM 12417 O O . PRO D 1 389 ? 151.600 155.420 117.905 1.00 22.55 377 PRO D O 1
ATOM 12421 N N . VAL D 1 390 ? 152.587 155.925 115.940 1.00 6.97 378 VAL D N 1
ATOM 12422 C CA . VAL D 1 390 ? 152.659 157.356 116.197 1.00 12.14 378 VAL D CA 1
ATOM 12423 C C . VAL D 1 390 ? 152.059 158.113 115.020 1.00 14.94 378 VAL D C 1
ATOM 12424 O O . VAL D 1 390 ? 152.006 157.623 113.890 1.00 20.71 378 VAL D O 1
ATOM 12428 N N . THR D 1 391 ? 151.602 159.329 115.305 1.00 18.63 379 THR D N 1
ATOM 12429 C CA . THR D 1 391 ? 150.973 160.184 114.310 1.00 14.83 379 THR D CA 1
ATOM 12430 C C . THR D 1 391 ? 152.012 161.083 113.650 1.00 19.00 379 THR D C 1
ATOM 12431 O O . THR D 1 391 ? 152.923 161.588 114.311 1.00 25.93 379 THR D O 1
ATOM 12435 N N . ASN D 1 392 ? 151.871 161.275 112.338 1.00 18.66 380 ASN D N 1
ATOM 12436 C CA . ASN D 1 392 ? 152.746 162.152 111.558 1.00 18.11 380 ASN D CA 1
ATOM 12437 C C . ASN D 1 392 ? 151.865 163.103 110.751 1.00 18.72 380 ASN D C 1
ATOM 12438 O O . ASN D 1 392 ? 151.535 162.828 109.595 1.00 27.71 380 ASN D O 1
ATOM 12443 N N . ARG D 1 393 ? 151.495 164.227 111.362 1.00 24.90 381 ARG D N 1
ATOM 12444 C CA . ARG D 1 393 ? 150.687 165.262 110.718 1.00 24.55 381 ARG D CA 1
ATOM 12445 C C . ARG D 1 393 ? 151.374 166.606 110.926 1.00 26.82 381 ARG D C 1
ATOM 12446 O O . ARG D 1 393 ? 150.861 167.479 111.635 1.00 29.23 381 ARG D O 1
ATOM 12454 N N . PRO D 1 394 ? 152.552 166.809 110.311 1.00 35.94 382 PRO D N 1
ATOM 12455 C CA . PRO D 1 394 ? 153.403 167.958 110.640 1.00 34.94 382 PRO D CA 1
ATOM 12456 C C . PRO D 1 394 ? 153.069 169.232 109.864 1.00 39.06 382 PRO D C 1
ATOM 12457 O O . PRO D 1 394 ? 153.958 169.930 109.366 1.00 45.55 382 PRO D O 1
ATOM 12461 N N . ARG D 1 395 ? 151.776 169.560 109.778 1.00 42.59 383 ARG D N 1
ATOM 12462 C CA . ARG D 1 395 ? 151.309 170.773 109.117 1.00 38.85 383 ARG D CA 1
ATOM 12463 C C . ARG D 1 395 ? 149.945 171.132 109.673 1.00 44.38 383 ARG D C 1
ATOM 12464 O O . ARG D 1 395 ? 149.156 170.223 109.965 1.00 47.18 383 ARG D O 1
ATOM 12472 N N . PRO D 1 396 ? 149.630 172.419 109.839 1.00 54.67 384 PRO D N 1
ATOM 12473 C CA . PRO D 1 396 ? 148.279 172.789 110.288 1.00 49.44 384 PRO D CA 1
ATOM 12474 C C . PRO D 1 396 ? 147.190 172.398 109.306 1.00 52.24 384 PRO D C 1
ATOM 12475 O O . PRO D 1 396 ? 146.041 172.206 109.721 1.00 55.23 384 PRO D O 1
ATOM 12479 N N . GLU D 1 397 ? 147.513 172.279 108.016 1.00 49.27 385 GLU D N 1
ATOM 12480 C CA . GLU D 1 397 ? 146.516 171.913 107.019 1.00 48.06 385 GLU D CA 1
ATOM 12481 C C . GLU D 1 397 ? 146.039 170.475 107.167 1.00 46.71 385 GLU D C 1
ATOM 12482 O O . GLU D 1 397 ? 144.893 170.179 106.818 1.00 49.14 385 GLU D O 1
ATOM 12488 N N . LEU D 1 398 ? 146.881 169.584 107.686 1.00 39.50 386 LEU D N 1
ATOM 12489 C CA . LEU D 1 398 ? 146.623 168.150 107.660 1.00 36.17 386 LEU D CA 1
ATOM 12490 C C . LEU D 1 398 ? 145.838 167.646 108.865 1.00 37.35 386 LEU D C 1
ATOM 12491 O O . LEU D 1 398 ? 145.563 166.445 108.942 1.00 36.95 386 LEU D O 1
ATOM 12496 N N . GLU D 1 399 ? 145.468 168.520 109.801 1.00 40.24 387 GLU D N 1
ATOM 12497 C CA . GLU D 1 399 ? 144.813 168.064 111.021 1.00 35.08 387 GLU D CA 1
ATOM 12498 C C . GLU D 1 399 ? 143.355 167.674 110.805 1.00 34.65 387 GLU D C 1
ATOM 12499 O O . GLU D 1 399 ? 142.792 166.956 111.638 1.00 37.06 387 GLU D O 1
ATOM 12505 N N . ARG D 1 400 ? 142.735 168.116 109.712 1.00 34.37 388 ARG D N 1
ATOM 12506 C CA . ARG D 1 400 ? 141.337 167.812 109.437 1.00 31.03 388 ARG D CA 1
ATOM 12507 C C . ARG D 1 400 ? 141.156 166.892 108.236 1.00 37.14 388 ARG D C 1
ATOM 12508 O O . ARG D 1 400 ? 140.017 166.635 107.831 1.00 39.73 388 ARG D O 1
ATOM 12516 N N . LEU D 1 401 ? 142.243 166.392 107.656 1.00 33.97 389 LEU D N 1
ATOM 12517 C CA . LEU D 1 401 ? 142.147 165.469 106.536 1.00 26.45 389 LEU D CA 1
ATOM 12518 C C . LEU D 1 401 ? 141.833 164.057 107.015 1.00 26.51 389 LEU D C 1
ATOM 12519 O O . LEU D 1 401 ? 142.187 163.658 108.127 1.00 30.92 389 LEU D O 1
ATOM 12524 N N . VAL D 1 402 ? 141.156 163.303 106.156 1.00 19.01 390 VAL D N 1
ATOM 12525 C CA . VAL D 1 402 ? 140.912 161.883 106.368 1.00 13.00 390 VAL D CA 1
ATOM 12526 C C . VAL D 1 402 ? 141.957 161.114 105.573 1.00 18.06 390 VAL D C 1
ATOM 12527 O O . VAL D 1 402 ? 142.037 161.246 104.346 1.00 24.01 390 VAL D O 1
ATOM 12531 N N . GLY D 1 403 ? 142.763 160.321 106.266 1.00 15.16 391 GLY D N 1
ATOM 12532 C CA . GLY D 1 403 ? 143.827 159.587 105.608 1.00 4.46 391 GLY D CA 1
ATOM 12533 C C . GLY D 1 403 ? 144.614 158.789 106.621 1.00 9.72 391 GLY D C 1
ATOM 12534 O O . GLY D 1 403 ? 144.292 158.759 107.812 1.00 12.29 391 GLY D O 1
ATOM 12535 N N . TYR D 1 404 ? 145.664 158.140 106.126 1.00 13.52 392 TYR D N 1
ATOM 12536 C CA . TYR D 1 404 ? 146.525 157.296 106.946 1.00 10.94 392 TYR D CA 1
ATOM 12537 C C . TYR D 1 404 ? 147.819 158.051 107.232 1.00 7.17 392 TYR D C 1
ATOM 12538 O O . TYR D 1 404 ? 148.604 158.320 106.318 1.00 15.55 392 TYR D O 1
ATOM 12547 N N . PHE D 1 405 ? 148.040 158.385 108.501 1.00 14.01 393 PHE D N 1
ATOM 12548 C CA . PHE D 1 405 ? 149.186 159.174 108.939 1.00 14.61 393 PHE D CA 1
ATOM 12549 C C . PHE D 1 405 ? 149.915 158.480 110.079 1.00 18.57 393 PHE D C 1
ATOM 12550 O O . PHE D 1 405 ? 150.447 159.128 110.984 1.00 31.29 393 PHE D O 1
ATOM 12558 N N . ILE D 1 406 ? 149.955 157.151 110.056 1.00 15.24 394 ILE D N 1
ATOM 12559 C CA . ILE D 1 406 ? 150.431 156.355 111.181 1.00 10.93 394 ILE D CA 1
ATOM 12560 C C . ILE D 1 406 ? 151.662 155.569 110.750 1.00 16.91 394 ILE D C 1
ATOM 12561 O O . ILE D 1 406 ? 151.670 154.954 109.678 1.00 23.81 394 ILE D O 1
ATOM 12566 N N . ASN D 1 407 ? 152.700 155.598 111.584 1.00 11.88 395 ASN D N 1
ATOM 12567 C CA . ASN D 1 407 ? 153.877 154.758 111.421 1.00 6.06 395 ASN D CA 1
ATOM 12568 C C . ASN D 1 407 ? 154.197 154.091 112.750 1.00 6.40 395 ASN D C 1
ATOM 12569 O O . ASN D 1 407 ? 153.920 154.640 113.819 1.00 21.20 395 ASN D O 1
ATOM 12574 N N . VAL D 1 408 ? 154.783 152.900 112.676 1.00 13.70 396 VAL D N 1
ATOM 12575 C CA . VAL D 1 408 ? 155.105 152.102 113.854 1.00 10.57 396 VAL D CA 1
ATOM 12576 C C . VAL D 1 408 ? 156.593 152.233 114.145 1.00 4.86 396 VAL D C 1
ATOM 12577 O O . VAL D 1 408 ? 157.429 152.040 113.253 1.00 10.43 396 VAL D O 1
ATOM 12581 N N . LEU D 1 409 ? 156.925 152.570 115.390 1.00 11.80 397 LEU D N 1
ATOM 12582 C CA . LEU D 1 409 ? 158.303 152.682 115.843 1.00 12.87 397 LEU D CA 1
ATOM 12583 C C . LEU D 1 409 ? 158.570 151.661 116.940 1.00 11.98 397 LEU D C 1
ATOM 12584 O O . LEU D 1 409 ? 157.669 151.289 117.696 1.00 12.55 397 LEU D O 1
ATOM 12589 N N . VAL D 1 410 ? 159.819 151.213 117.023 1.00 14.68 398 VAL D N 1
ATOM 12590 C CA . VAL D 1 410 ? 160.237 150.221 118.007 1.00 10.51 398 VAL D CA 1
ATOM 12591 C C . VAL D 1 410 ? 160.936 150.942 119.151 1.00 12.35 398 VAL D C 1
ATOM 12592 O O . VAL D 1 410 ? 161.909 151.674 118.933 1.00 21.86 398 VAL D O 1
ATOM 12596 N N . MET D 1 411 ? 160.440 150.738 120.368 1.00 9.21 399 MET D N 1
ATOM 12597 C CA . MET D 1 411 ? 161.030 151.312 121.570 1.00 9.91 399 MET D CA 1
ATOM 12598 C C . MET D 1 411 ? 161.871 150.251 122.267 1.00 4.08 399 MET D C 1
ATOM 12599 O O . MET D 1 411 ? 161.358 149.190 122.636 1.00 15.82 399 MET D O 1
ATOM 12604 N N . ARG D 1 412 ? 163.155 150.540 122.449 1.00 16.73 400 ARG D N 1
ATOM 12605 C CA . ARG D 1 412 ? 164.098 149.621 123.074 1.00 16.35 400 ARG D CA 1
ATOM 12606 C C . ARG D 1 412 ? 164.398 150.117 124.483 1.00 19.59 400 ARG D C 1
ATOM 12607 O O . ARG D 1 412 ? 164.939 151.213 124.656 1.00 17.57 400 ARG D O 1
ATOM 12615 N N . LEU D 1 413 ? 164.051 149.308 125.483 1.00 27.26 401 LEU D N 1
ATOM 12616 C CA . LEU D 1 413 ? 164.103 149.719 126.879 1.00 19.95 401 LEU D CA 1
ATOM 12617 C C . LEU D 1 413 ? 164.941 148.744 127.692 1.00 16.25 401 LEU D C 1
ATOM 12618 O O . LEU D 1 413 ? 164.846 147.527 127.512 1.00 20.99 401 LEU D O 1
ATOM 12623 N N . ASP D 1 414 ? 165.757 149.290 128.592 1.00 29.99 402 ASP D N 1
ATOM 12624 C CA . ASP D 1 414 ? 166.540 148.498 129.532 1.00 21.00 402 ASP D CA 1
ATOM 12625 C C . ASP D 1 414 ? 165.735 148.318 130.815 1.00 26.68 402 ASP D C 1
ATOM 12626 O O . ASP D 1 414 ? 165.342 149.303 131.449 1.00 30.67 402 ASP D O 1
ATOM 12631 N N . VAL D 1 415 ? 165.496 147.065 131.198 1.00 20.22 403 VAL D N 1
ATOM 12632 C CA . VAL D 1 415 ? 164.560 146.755 132.275 1.00 29.15 403 VAL D CA 1
ATOM 12633 C C . VAL D 1 415 ? 165.238 145.991 133.407 1.00 28.18 403 VAL D C 1
ATOM 12634 O O . VAL D 1 415 ? 164.620 145.123 134.034 1.00 27.21 403 VAL D O 1
ATOM 12638 N N . ARG D 1 416 ? 166.506 146.294 133.668 1.00 29.62 404 ARG D N 1
ATOM 12639 C CA . ARG D 1 416 ? 167.214 145.644 134.765 1.00 33.61 404 ARG D CA 1
ATOM 12640 C C . ARG D 1 416 ? 166.490 145.904 136.085 1.00 34.37 404 ARG D C 1
ATOM 12641 O O . ARG D 1 416 ? 166.166 147.059 136.395 1.00 31.61 404 ARG D O 1
ATOM 12649 N N . PRO D 1 417 ? 166.210 144.866 136.881 1.00 36.36 405 PRO D N 1
ATOM 12650 C CA . PRO D 1 417 ? 165.287 145.028 138.017 1.00 37.35 405 PRO D CA 1
ATOM 12651 C C . PRO D 1 417 ? 165.860 145.797 139.197 1.00 35.93 405 PRO D C 1
ATOM 12652 O O . PRO D 1 417 ? 165.095 146.145 140.106 1.00 40.39 405 PRO D O 1
ATOM 12656 N N . GLU D 1 418 ? 167.159 146.077 139.222 1.00 34.67 406 GLU D N 1
ATOM 12657 C CA . GLU D 1 418 ? 167.775 146.755 140.353 1.00 35.97 406 GLU D CA 1
ATOM 12658 C C . GLU D 1 418 ? 167.799 148.270 140.195 1.00 36.00 406 GLU D C 1
ATOM 12659 O O . GLU D 1 418 ? 168.397 148.957 141.029 1.00 41.47 406 GLU D O 1
ATOM 12665 N N . GLN D 1 419 ? 167.169 148.803 139.154 1.00 25.30 407 GLN D N 1
ATOM 12666 C CA . GLN D 1 419 ? 167.115 150.238 138.923 1.00 25.02 407 GLN D CA 1
ATOM 12667 C C . GLN D 1 419 ? 165.784 150.805 139.401 1.00 28.18 407 GLN D C 1
ATOM 12668 O O . GLN D 1 419 ? 164.767 150.107 139.446 1.00 28.14 407 GLN D O 1
ATOM 12674 N N . ALA D 1 420 ? 165.806 152.082 139.772 1.00 27.08 408 ALA D N 1
ATOM 12675 C CA . ALA D 1 420 ? 164.596 152.770 140.188 1.00 22.45 408 ALA D CA 1
ATOM 12676 C C . ALA D 1 420 ? 163.696 153.050 138.987 1.00 28.08 408 ALA D C 1
ATOM 12677 O O . ALA D 1 420 ? 164.134 153.057 137.834 1.00 34.30 408 ALA D O 1
ATOM 12679 N N . PHE D 1 421 ? 162.413 153.281 139.275 1.00 21.58 409 PHE D N 1
ATOM 12680 C CA . PHE D 1 421 ? 161.458 153.575 138.211 1.00 20.41 409 PHE D CA 1
ATOM 12681 C C . PHE D 1 421 ? 161.756 154.907 137.532 1.00 22.10 409 PHE D C 1
ATOM 12682 O O . PHE D 1 421 ? 161.434 155.084 136.351 1.00 30.45 409 PHE D O 1
ATOM 12690 N N . ASP D 1 422 ? 162.362 155.853 138.255 1.00 22.31 410 ASP D N 1
ATOM 12691 C CA . ASP D 1 422 ? 162.677 157.152 137.668 1.00 19.25 410 ASP D CA 1
ATOM 12692 C C . ASP D 1 422 ? 163.745 157.033 136.587 1.00 28.57 410 ASP D C 1
ATOM 12693 O O . ASP D 1 422 ? 163.705 157.755 135.582 1.00 36.66 410 ASP D O 1
ATOM 12698 N N . ASP D 1 423 ? 164.715 156.137 136.781 1.00 32.12 411 ASP D N 1
ATOM 12699 C CA . ASP D 1 423 ? 165.719 155.902 135.749 1.00 31.74 411 ASP D CA 1
ATOM 12700 C C . ASP D 1 423 ? 165.077 155.354 134.482 1.00 27.34 411 ASP D C 1
ATOM 12701 O O . ASP D 1 423 ? 165.415 155.776 133.368 1.00 30.99 411 ASP D O 1
ATOM 12706 N N . LEU D 1 424 ? 164.141 154.416 134.635 1.00 19.10 412 LEU D N 1
ATOM 12707 C CA . LEU D 1 424 ? 163.412 153.896 133.485 1.00 16.24 412 LEU D CA 1
ATOM 12708 C C . LEU D 1 424 ? 162.584 154.989 132.823 1.00 20.51 412 LEU D C 1
ATOM 12709 O O . LEU D 1 424 ? 162.465 155.026 131.594 1.00 30.53 412 LEU D O 1
ATOM 12714 N N . LEU D 1 425 ? 162.005 155.890 133.620 1.00 16.92 413 LEU D N 1
ATOM 12715 C CA . LEU D 1 425 ? 161.245 157.002 133.057 1.00 14.72 413 LEU D CA 1
ATOM 12716 C C . LEU D 1 425 ? 162.132 157.909 132.211 1.00 12.86 413 LEU D C 1
ATOM 12717 O O . LEU D 1 425 ? 161.748 158.317 131.109 1.00 29.61 413 LEU D O 1
ATOM 12722 N N . ALA D 1 426 ? 163.325 158.234 132.713 1.00 14.83 414 ALA D N 1
ATOM 12723 C CA . ALA D 1 426 ? 164.244 159.076 131.949 1.00 19.89 414 ALA D CA 1
ATOM 12724 C C . ALA D 1 426 ? 164.711 158.378 130.676 1.00 20.17 414 ALA D C 1
ATOM 12725 O O . ALA D 1 426 ? 164.808 159.004 129.608 1.00 23.04 414 ALA D O 1
ATOM 12727 N N . GLN D 1 427 ? 165.009 157.079 130.768 1.00 21.03 415 GLN D N 1
ATOM 12728 C CA . GLN D 1 427 ? 165.417 156.331 129.584 1.00 16.34 415 GLN D CA 1
ATOM 12729 C C . GLN D 1 427 ? 164.301 156.291 128.547 1.00 20.49 415 GLN D C 1
ATOM 12730 O O . GLN D 1 427 ? 164.553 156.442 127.346 1.00 32.30 415 GLN D O 1
ATOM 12736 N N . ALA D 1 428 ? 163.059 156.089 128.994 1.00 9.28 416 ALA D N 1
ATOM 12737 C CA . ALA D 1 428 ? 161.927 156.099 128.077 1.00 10.72 416 ALA D CA 1
ATOM 12738 C C . ALA D 1 428 ? 161.757 157.466 127.434 1.00 16.56 416 ALA D C 1
ATOM 12739 O O . ALA D 1 428 ? 161.442 157.564 126.243 1.00 24.28 416 ALA D O 1
ATOM 12741 N N . GLN D 1 429 ? 161.958 158.535 128.207 1.00 14.01 417 GLN D N 1
ATOM 12742 C CA . GLN D 1 429 ? 161.887 159.880 127.648 1.00 8.18 417 GLN D CA 1
ATOM 12743 C C . GLN D 1 429 ? 162.892 160.055 126.516 1.00 18.29 417 GLN D C 1
ATOM 12744 O O . GLN D 1 429 ? 162.540 160.505 125.417 1.00 26.46 417 GLN D O 1
ATOM 12750 N N . ARG D 1 430 ? 164.149 159.681 126.765 1.00 20.34 418 ARG D N 1
ATOM 12751 C CA . ARG D 1 430 ? 165.180 159.822 125.738 1.00 17.84 418 ARG D CA 1
ATOM 12752 C C . ARG D 1 430 ? 164.865 158.973 124.508 1.00 21.80 418 ARG D C 1
ATOM 12753 O O . ARG D 1 430 ? 164.997 159.439 123.365 1.00 28.12 418 ARG D O 1
ATOM 12761 N N . VAL D 1 431 ? 164.443 157.724 124.727 1.00 17.56 419 VAL D N 1
ATOM 12762 C CA . VAL D 1 431 ? 164.187 156.809 123.619 1.00 12.89 419 VAL D CA 1
ATOM 12763 C C . VAL D 1 431 ? 163.029 157.308 122.763 1.00 10.39 419 VAL D C 1
ATOM 12764 O O . VAL D 1 431 ? 163.105 157.300 121.529 1.00 27.33 419 VAL D O 1
ATOM 12768 N N . THR D 1 432 ? 161.943 157.758 123.399 1.00 13.15 420 THR D N 1
ATOM 12769 C CA . THR D 1 432 ? 160.813 158.272 122.634 1.00 13.89 420 THR D CA 1
ATOM 12770 C C . THR D 1 432 ? 161.156 159.568 121.914 1.00 19.07 420 THR D C 1
ATOM 12771 O O . THR D 1 432 ? 160.677 159.789 120.797 1.00 22.74 420 THR D O 1
ATOM 12775 N N . ALA D 1 433 ? 161.976 160.433 122.518 1.00 18.71 421 ALA D N 1
ATOM 12776 C CA . ALA D 1 433 ? 162.387 161.647 121.819 1.00 13.59 421 ALA D CA 1
ATOM 12777 C C . ALA D 1 433 ? 163.164 161.309 120.552 1.00 22.70 421 ALA D C 1
ATOM 12778 O O . ALA D 1 433 ? 162.895 161.859 119.476 1.00 28.96 421 ALA D O 1
ATOM 12780 N N . ALA D 1 434 ? 164.115 160.377 120.654 1.00 23.48 422 ALA D N 1
ATOM 12781 C CA . ALA D 1 434 ? 164.871 159.978 119.469 1.00 16.44 422 ALA D CA 1
ATOM 12782 C C . ALA D 1 434 ? 163.967 159.327 118.423 1.00 22.36 422 ALA D C 1
ATOM 12783 O O . ALA D 1 434 ? 164.072 159.623 117.221 1.00 29.56 422 ALA D O 1
ATOM 12785 N N . ALA D 1 435 ? 163.062 158.448 118.862 1.00 18.42 423 ALA D N 1
ATOM 12786 C CA . ALA D 1 435 ? 162.175 157.764 117.928 1.00 18.80 423 ALA D CA 1
ATOM 12787 C C . ALA D 1 435 ? 161.285 158.752 117.188 1.00 17.95 423 ALA D C 1
ATOM 12788 O O . ALA D 1 435 ? 161.076 158.623 115.977 1.00 21.54 423 ALA D O 1
ATOM 12790 N N . HIS D 1 436 ? 160.749 159.745 117.899 1.00 24.01 424 HIS D N 1
ATOM 12791 C CA . HIS D 1 436 ? 159.957 160.773 117.237 1.00 21.48 424 HIS D CA 1
ATOM 12792 C C . HIS D 1 436 ? 160.815 161.629 116.317 1.00 21.27 424 HIS D C 1
ATOM 12793 O O . HIS D 1 436 ? 160.317 162.145 115.312 1.00 26.59 424 HIS D O 1
ATOM 12800 N N . GLU D 1 437 ? 162.100 161.792 116.638 1.00 24.78 425 GLU D N 1
ATOM 12801 C CA . GLU D 1 437 ? 162.981 162.523 115.738 1.00 22.33 425 GLU D CA 1
ATOM 12802 C C . GLU D 1 437 ? 163.286 161.744 114.462 1.00 27.13 425 GLU D C 1
ATOM 12803 O O . GLU D 1 437 ? 163.657 162.356 113.454 1.00 29.48 425 GLU D O 1
ATOM 12809 N N . HIS D 1 438 ? 163.126 160.421 114.468 1.00 30.87 426 HIS D N 1
ATOM 12810 C CA . HIS D 1 438 ? 163.453 159.603 113.296 1.00 19.96 426 HIS D CA 1
ATOM 12811 C C . HIS D 1 438 ? 162.267 158.741 112.868 1.00 22.16 426 HIS D C 1
ATOM 12812 O O . HIS D 1 438 ? 162.389 157.531 112.670 1.00 29.27 426 HIS D O 1
ATOM 12819 N N . LYS D 1 439 ? 161.095 159.355 112.707 1.00 21.30 427 LYS D N 1
ATOM 12820 C CA . LYS D 1 439 ? 159.860 158.622 112.450 1.00 17.18 427 LYS D CA 1
ATOM 12821 C C . LYS D 1 439 ? 159.400 158.676 110.994 1.00 21.26 427 LYS D C 1
ATOM 12822 O O . LYS D 1 439 ? 158.250 158.328 110.711 1.00 18.83 427 LYS D O 1
ATOM 12828 N N . GLU D 1 440 ? 160.260 159.094 110.064 1.00 35.66 428 GLU D N 1
ATOM 12829 C CA . GLU D 1 440 ? 159.837 159.278 108.678 1.00 30.13 428 GLU D CA 1
ATOM 12830 C C . GLU D 1 440 ? 159.940 158.003 107.845 1.00 31.67 428 GLU D C 1
ATOM 12831 O O . GLU D 1 440 ? 159.093 157.768 106.977 1.00 34.04 428 GLU D O 1
ATOM 12837 N N . VAL D 1 441 ? 160.954 157.180 108.077 1.00 27.43 429 VAL D N 1
ATOM 12838 C CA . VAL D 1 441 ? 161.131 155.963 107.272 1.00 23.44 429 VAL D CA 1
ATOM 12839 C C . VAL D 1 441 ? 160.049 154.947 107.638 1.00 19.97 429 VAL D C 1
ATOM 12840 O O . VAL D 1 441 ? 159.727 154.790 108.829 1.00 28.37 429 VAL D O 1
ATOM 12844 N N . PRO D 1 442 ? 159.434 154.273 106.666 1.00 25.27 430 PRO D N 1
ATOM 12845 C CA . PRO D 1 442 ? 158.392 153.293 106.994 1.00 18.42 430 PRO D CA 1
ATOM 12846 C C . PRO D 1 442 ? 158.945 152.070 107.709 1.00 22.94 430 PRO D C 1
ATOM 12847 O O . PRO D 1 442 ? 160.115 151.707 107.566 1.00 36.61 430 PRO D O 1
ATOM 12851 N N . PHE D 1 443 ? 158.070 151.429 108.490 1.00 19.59 431 PHE D N 1
ATOM 12852 C CA . PHE D 1 443 ? 158.455 150.237 109.238 1.00 14.83 431 PHE D CA 1
ATOM 12853 C C . PHE D 1 443 ? 158.719 149.049 108.320 1.00 21.23 431 PHE D C 1
ATOM 12854 O O . PHE D 1 443 ? 159.578 148.212 108.623 1.00 25.93 431 PHE D O 1
ATOM 12862 N N . ALA D 1 444 ? 157.986 148.951 107.208 1.00 29.43 432 ALA D N 1
ATOM 12863 C CA . ALA D 1 444 ? 158.188 147.842 106.279 1.00 20.21 432 ALA D CA 1
ATOM 12864 C C . ALA D 1 444 ? 159.587 147.873 105.678 1.00 28.54 432 ALA D C 1
ATOM 12865 O O . ALA D 1 444 ? 160.194 146.821 105.447 1.00 35.34 432 ALA D O 1
ATOM 12867 N N . ASP D 1 445 ? 160.114 149.070 105.414 1.00 24.59 433 ASP D N 1
ATOM 12868 C CA . ASP D 1 445 ? 161.486 149.184 104.931 1.00 24.84 433 ASP D CA 1
ATOM 12869 C C . ASP D 1 445 ? 162.477 148.668 105.966 1.00 30.47 433 ASP D C 1
ATOM 12870 O O . ASP D 1 445 ? 163.446 147.981 105.622 1.00 32.11 433 ASP D O 1
ATOM 12875 N N . LEU D 1 446 ? 162.250 148.991 107.242 1.00 26.48 434 LEU D N 1
ATOM 12876 C CA . LEU D 1 446 ? 163.110 148.476 108.301 1.00 23.96 434 LEU D CA 1
ATOM 12877 C C . LEU D 1 446 ? 163.039 146.958 108.375 1.00 25.87 434 LEU D C 1
ATOM 12878 O O . LEU D 1 446 ? 164.062 146.288 108.555 1.00 28.81 434 LEU D O 1
ATOM 12883 N N . VAL D 1 447 ? 161.835 146.397 108.243 1.00 26.29 435 VAL D N 1
ATOM 12884 C CA . VAL D 1 447 ? 161.685 144.945 108.278 1.00 25.87 435 VAL D CA 1
ATOM 12885 C C . VAL D 1 447 ? 162.431 144.304 107.115 1.00 29.78 435 VAL D C 1
ATOM 12886 O O . VAL D 1 447 ? 163.121 143.291 107.283 1.00 38.31 435 VAL D O 1
ATOM 12890 N N . ARG D 1 448 ? 162.307 144.883 105.920 1.00 28.20 436 ARG D N 1
ATOM 12891 C CA . ARG D 1 448 ? 162.986 144.330 104.754 1.00 27.90 436 ARG D CA 1
ATOM 12892 C C . ARG D 1 448 ? 164.501 144.413 104.898 1.00 30.58 436 ARG D C 1
ATOM 12893 O O . ARG D 1 448 ? 165.220 143.482 104.519 1.00 37.35 436 ARG D O 1
ATOM 12901 N N . ASP D 1 449 ? 165.008 145.524 105.438 1.00 34.24 437 ASP D N 1
ATOM 12902 C CA . ASP D 1 449 ? 166.452 145.705 105.532 1.00 31.68 437 ASP D CA 1
ATOM 12903 C C . ASP D 1 449 ? 167.072 144.858 106.638 1.00 36.42 437 ASP D C 1
ATOM 12904 O O . ASP D 1 449 ? 168.149 144.282 106.447 1.00 38.38 437 ASP D O 1
ATOM 12909 N N . LEU D 1 450 ? 166.416 144.766 107.796 1.00 33.23 438 LEU D N 1
ATOM 12910 C CA . LEU D 1 450 ? 167.003 144.094 108.948 1.00 27.28 438 LEU D CA 1
ATOM 12911 C C . LEU D 1 450 ? 166.577 142.640 109.093 1.00 32.09 438 LEU D C 1
ATOM 12912 O O . LEU D 1 450 ? 167.255 141.884 109.796 1.00 39.41 438 LEU D O 1
ATOM 12917 N N . VAL D 1 451 ? 165.485 142.230 108.456 1.00 31.08 439 VAL D N 1
ATOM 12918 C CA . VAL D 1 451 ? 165.007 140.852 108.545 1.00 30.84 439 VAL D CA 1
ATOM 12919 C C . VAL D 1 451 ? 164.845 140.298 107.134 1.00 34.96 439 VAL D C 1
ATOM 12920 O O . VAL D 1 451 ? 163.735 140.324 106.583 1.00 32.57 439 VAL D O 1
ATOM 12924 N N . PRO D 1 452 ? 165.918 139.801 106.510 1.00 44.22 440 PRO D N 1
ATOM 12925 C CA . PRO D 1 452 ? 165.783 139.288 105.133 1.00 42.47 440 PRO D CA 1
ATOM 12926 C C . PRO D 1 452 ? 164.852 138.091 105.022 1.00 47.40 440 PRO D C 1
ATOM 12927 O O . PRO D 1 452 ? 163.908 138.115 104.223 1.00 47.32 440 PRO D O 1
ATOM 12931 N N . GLU D 1 453 ? 165.093 137.040 105.802 1.00 51.29 441 GLU D N 1
ATOM 12932 C CA . GLU D 1 453 ? 164.228 135.866 105.801 1.00 44.26 441 GLU D CA 1
ATOM 12933 C C . GLU D 1 453 ? 163.455 135.805 107.110 1.00 45.53 441 GLU D C 1
ATOM 12934 O O . GLU D 1 453 ? 164.037 135.467 108.153 1.00 47.32 441 GLU D O 1
ATOM 12940 N N . PRO D 1 454 ? 162.162 136.121 107.115 1.00 39.17 442 PRO D N 1
ATOM 12941 C CA . PRO D 1 454 ? 161.410 136.138 108.374 1.00 39.15 442 PRO D CA 1
ATOM 12942 C C . PRO D 1 454 ? 160.962 134.746 108.790 1.00 35.67 442 PRO D C 1
ATOM 12943 O O . PRO D 1 454 ? 160.564 133.922 107.962 1.00 42.31 442 PRO D O 1
ATOM 12947 N N . ASP D 1 455 ? 161.030 134.493 110.090 1.00 25.99 443 ASP D N 1
ATOM 12948 C CA . ASP D 1 455 ? 160.542 133.238 110.644 1.00 22.99 443 ASP D CA 1
ATOM 12949 C C . ASP D 1 455 ? 159.023 133.294 110.761 1.00 26.02 443 ASP D C 1
ATOM 12950 O O . ASP D 1 455 ? 158.497 134.214 111.395 1.00 31.32 443 ASP D O 1
ATOM 12955 N N . PRO D 1 456 ? 158.287 132.346 110.172 1.00 26.67 444 PRO D N 1
ATOM 12956 C CA . PRO D 1 456 ? 156.819 132.384 110.258 1.00 19.43 444 PRO D CA 1
ATOM 12957 C C . PRO D 1 456 ? 156.263 132.095 111.644 1.00 16.67 444 PRO D C 1
ATOM 12958 O O . PRO D 1 456 ? 155.038 132.019 111.792 1.00 15.51 444 PRO D O 1
ATOM 12962 N N . ALA D 1 457 ? 157.109 131.926 112.659 1.00 12.42 445 ALA D N 1
ATOM 12963 C CA . ALA D 1 457 ? 156.637 131.622 114.003 1.00 9.45 445 ALA D CA 1
ATOM 12964 C C . ALA D 1 457 ? 156.351 132.867 114.832 1.00 20.42 445 ALA D C 1
ATOM 12965 O O . ALA D 1 457 ? 155.531 132.807 115.755 1.00 27.90 445 ALA D O 1
ATOM 12967 N N . TYR D 1 458 ? 157.001 133.990 114.532 1.00 7.33 446 TYR D N 1
ATOM 12968 C CA . TYR D 1 458 ? 156.815 135.212 115.300 1.00 0.00 446 TYR D CA 1
ATOM 12969 C C . TYR D 1 458 ? 156.841 136.418 114.371 1.00 5.69 446 TYR D C 1
ATOM 12970 O O . TYR D 1 458 ? 157.314 136.345 113.235 1.00 13.04 446 TYR D O 1
ATOM 12979 N N . SER D 1 459 ? 156.317 137.538 114.877 1.00 17.23 447 SER D N 1
ATOM 12980 C CA . SER D 1 459 ? 156.282 138.795 114.148 1.00 0.00 447 SER D CA 1
ATOM 12981 C C . SER D 1 459 ? 157.663 139.450 114.134 1.00 3.00 447 SER D C 1
ATOM 12982 O O . SER D 1 459 ? 158.436 139.307 115.084 1.00 15.78 447 SER D O 1
ATOM 12985 N N . PRO D 1 460 ? 157.995 140.175 113.066 1.00 6.99 448 PRO D N 1
ATOM 12986 C CA . PRO D 1 460 ? 159.354 140.714 112.933 1.00 6.96 448 PRO D CA 1
ATOM 12987 C C . PRO D 1 460 ? 159.614 141.921 113.824 1.00 11.66 448 PRO D C 1
ATOM 12988 O O . PRO D 1 460 ? 158.773 142.812 113.973 1.00 18.05 448 PRO D O 1
ATOM 12992 N N . LEU D 1 461 ? 160.797 141.912 114.443 1.00 6.05 449 LEU D N 1
ATOM 12993 C CA . LEU D 1 461 ? 161.431 143.054 115.100 1.00 0.57 449 LEU D CA 1
ATOM 12994 C C . LEU D 1 461 ? 160.785 143.446 116.425 1.00 4.48 449 LEU D C 1
ATOM 12995 O O . LEU D 1 461 ? 161.358 144.245 117.172 1.00 18.16 449 LEU D O 1
ATOM 13000 N N . PHE D 1 462 ? 159.625 142.870 116.743 1.00 5.47 450 PHE D N 1
ATOM 13001 C CA . PHE D 1 462 ? 158.965 143.075 118.029 1.00 0.00 450 PHE D CA 1
ATOM 13002 C C . PHE D 1 462 ? 157.729 142.191 118.127 1.00 0.00 450 PHE D C 1
ATOM 13003 O O . PHE D 1 462 ? 157.084 141.902 117.115 1.00 2.72 450 PHE D O 1
ATOM 13011 N N . GLN D 1 463 ? 157.396 141.755 119.341 1.00 6.38 451 GLN D N 1
ATOM 13012 C CA . GLN D 1 463 ? 156.262 140.873 119.562 1.00 3.48 451 GLN D CA 1
ATOM 13013 C C . GLN D 1 463 ? 155.214 141.446 120.503 1.00 0.00 451 GLN D C 1
ATOM 13014 O O . GLN D 1 463 ? 154.143 140.846 120.641 1.00 10.62 451 GLN D O 1
ATOM 13020 N N . VAL D 1 464 ? 155.484 142.577 121.151 1.00 0.00 452 VAL D N 1
ATOM 13021 C CA . VAL D 1 464 ? 154.531 143.232 122.039 1.00 2.94 452 VAL D CA 1
ATOM 13022 C C . VAL D 1 464 ? 154.369 144.678 121.589 1.00 2.94 452 VAL D C 1
ATOM 13023 O O . VAL D 1 464 ? 155.331 145.313 121.145 1.00 0.00 452 VAL D O 1
ATOM 13027 N N . MET D 1 465 ? 153.143 145.189 121.684 1.00 4.50 453 MET D N 1
ATOM 13028 C CA . MET D 1 465 ? 152.817 146.531 121.225 1.00 0.00 453 MET D CA 1
ATOM 13029 C C . MET D 1 465 ? 152.059 147.288 122.306 1.00 0.63 453 MET D C 1
ATOM 13030 O O . MET D 1 465 ? 151.180 146.729 122.968 1.00 0.00 453 MET D O 1
ATOM 13035 N N . PHE D 1 466 ? 152.407 148.560 122.479 1.00 0.00 454 PHE D N 1
ATOM 13036 C CA . PHE D 1 466 ? 151.708 149.464 123.382 1.00 1.46 454 PHE D CA 1
ATOM 13037 C C . PHE D 1 466 ? 151.181 150.650 122.586 1.00 3.64 454 PHE D C 1
ATOM 13038 O O . PHE D 1 466 ? 151.919 151.249 121.799 1.00 13.95 454 PHE D O 1
ATOM 13046 N N . ASN D 1 467 ? 149.910 150.989 122.795 1.00 9.51 455 ASN D N 1
ATOM 13047 C CA . ASN D 1 467 ? 149.265 152.068 122.057 1.00 8.43 455 ASN D CA 1
ATOM 13048 C C . ASN D 1 467 ? 148.448 152.930 123.006 1.00 4.01 455 ASN D C 1
ATOM 13049 O O . ASN D 1 467 ? 147.638 152.411 123.779 1.00 12.08 455 ASN D O 1
ATOM 13054 N N . LEU D 1 468 ? 148.661 154.244 122.945 1.00 7.53 456 LEU D N 1
ATOM 13055 C CA . LEU D 1 468 ? 147.863 155.215 123.687 1.00 10.07 456 LEU D CA 1
ATOM 13056 C C . LEU D 1 468 ? 147.031 156.009 122.687 1.00 18.20 456 LEU D C 1
ATOM 13057 O O . LEU D 1 468 ? 147.570 156.815 121.921 1.00 20.77 456 LEU D O 1
ATOM 13062 N N . VAL D 1 469 ? 145.725 155.782 122.698 1.00 26.11 457 VAL D N 1
ATOM 13063 C CA . VAL D 1 469 ? 144.822 156.443 121.754 1.00 16.69 457 VAL D CA 1
ATOM 13064 C C . VAL D 1 469 ? 144.595 157.882 122.213 1.00 21.77 457 VAL D C 1
ATOM 13065 O O . VAL D 1 469 ? 144.365 158.111 123.410 1.00 32.43 457 VAL D O 1
ATOM 13069 N N . PRO D 1 470 ? 144.669 158.864 121.313 1.00 36.44 458 PRO D N 1
ATOM 13070 C CA . PRO D 1 470 ? 144.391 160.250 121.711 1.00 33.89 458 PRO D CA 1
ATOM 13071 C C . PRO D 1 470 ? 142.960 160.413 122.203 1.00 38.19 458 PRO D C 1
ATOM 13072 O O . PRO D 1 470 ? 142.041 159.724 121.756 1.00 36.47 458 PRO D O 1
ATOM 13076 N N . ALA D 1 471 ? 142.785 161.341 123.142 1.00 45.49 459 ALA D N 1
ATOM 13077 C CA . ALA D 1 471 ? 141.488 161.538 123.775 1.00 44.11 459 ALA D CA 1
ATOM 13078 C C . ALA D 1 471 ? 140.453 162.016 122.762 1.00 49.74 459 ALA D C 1
ATOM 13079 O O . ALA D 1 471 ? 140.772 162.692 121.780 1.00 52.92 459 ALA D O 1
ATOM 13081 N N . VAL D 1 472 ? 139.199 161.655 123.013 1.00 54.18 460 VAL D N 1
ATOM 13082 C CA . VAL D 1 472 ? 138.095 161.982 122.119 1.00 54.27 460 VAL D CA 1
ATOM 13083 C C . VAL D 1 472 ? 137.425 163.260 122.603 1.00 54.82 460 VAL D C 1
ATOM 13084 O O . VAL D 1 472 ? 137.094 163.390 123.788 1.00 54.77 460 VAL D O 1
ATOM 13088 N N . GLU D 1 473 ? 137.226 164.204 121.689 1.00 57.18 461 GLU D N 1
ATOM 13089 C CA . GLU D 1 473 ? 136.550 165.456 122.010 1.00 58.02 461 GLU D CA 1
ATOM 13090 C C . GLU D 1 473 ? 135.060 165.369 121.698 1.00 59.23 461 GLU D C 1
ATOM 13091 O O . GLU D 1 473 ? 134.664 164.872 120.643 1.00 59.33 461 GLU D O 1
ATOM 13097 N N . ALA D 1 474 ? 134.238 165.854 122.623 1.00 47.86 462 ALA D N 1
ATOM 13098 N N . ALA D 1 480 ? 122.952 169.478 121.731 1.00 50.82 468 ALA D N 1
ATOM 13099 C CA . ALA D 1 480 ? 122.073 168.423 122.223 1.00 50.67 468 ALA D CA 1
ATOM 13100 C C . ALA D 1 480 ? 120.613 168.856 122.153 1.00 52.53 468 ALA D C 1
ATOM 13101 O O . ALA D 1 480 ? 120.100 169.499 123.070 1.00 56.85 468 ALA D O 1
ATOM 13103 N N . ASP D 1 481 ? 119.949 168.501 121.056 1.00 54.72 469 ASP D N 1
ATOM 13104 C CA . ASP D 1 481 ? 118.549 168.841 120.882 1.00 54.18 469 ASP D CA 1
ATOM 13105 C C . ASP D 1 481 ? 117.678 167.974 121.789 1.00 55.31 469 ASP D C 1
ATOM 13106 O O . ASP D 1 481 ? 118.083 166.883 122.198 1.00 54.23 469 ASP D O 1
ATOM 13108 N N . PRO D 1 482 ? 116.477 168.451 122.133 1.00 53.85 470 PRO D N 1
ATOM 13109 C CA . PRO D 1 482 ? 115.571 167.611 122.940 1.00 51.91 470 PRO D CA 1
ATOM 13110 C C . PRO D 1 482 ? 115.234 166.286 122.276 1.00 49.95 470 PRO D C 1
ATOM 13111 O O . PRO D 1 482 ? 115.425 165.224 122.882 1.00 47.27 470 PRO D O 1
ATOM 13115 N N . GLY D 1 483 ? 114.738 166.320 121.042 1.00 47.56 471 GLY D N 1
ATOM 13116 C CA . GLY D 1 483 ? 114.399 165.106 120.326 1.00 48.84 471 GLY D CA 1
ATOM 13117 C C . GLY D 1 483 ? 115.525 164.599 119.450 1.00 47.20 471 GLY D C 1
ATOM 13118 O O . GLY D 1 483 ? 115.298 164.194 118.306 1.00 47.12 471 GLY D O 1
ATOM 13119 N N . ALA D 1 484 ? 116.745 164.611 119.979 1.00 42.28 472 ALA D N 1
ATOM 13120 C CA . ALA D 1 484 ? 117.919 164.207 119.220 1.00 43.20 472 ALA D CA 1
ATOM 13121 C C . ALA D 1 484 ? 118.008 162.681 119.175 1.00 40.32 472 ALA D C 1
ATOM 13122 O O . ALA D 1 484 ? 117.080 161.964 119.561 1.00 39.75 472 ALA D O 1
ATOM 13124 N N . LEU D 1 485 ? 119.137 162.169 118.699 1.00 33.06 473 LEU D N 1
ATOM 13125 C CA . LEU D 1 485 ? 119.355 160.741 118.535 1.00 24.29 473 LEU D CA 1
ATOM 13126 C C . LEU D 1 485 ? 120.437 160.265 119.493 1.00 24.03 473 LEU D C 1
ATOM 13127 O O . LEU D 1 485 ? 121.410 160.979 119.749 1.00 29.02 473 LEU D O 1
ATOM 13132 N N . GLY D 1 486 ? 120.261 159.059 120.021 1.00 20.70 474 GLY D N 1
ATOM 13133 C CA . GLY D 1 486 ? 121.262 158.422 120.852 1.00 14.00 474 GLY D CA 1
ATOM 13134 C C . GLY D 1 486 ? 122.058 157.405 120.056 1.00 19.08 474 GLY D C 1
ATOM 13135 O O . GLY D 1 486 ? 121.561 156.817 119.099 1.00 20.24 474 GLY D O 1
ATOM 13136 N N . PHE D 1 487 ? 123.309 157.201 120.463 1.00 21.10 475 PHE D N 1
ATOM 13137 C CA . PHE D 1 487 ? 124.220 156.311 119.756 1.00 12.89 475 PHE D CA 1
ATOM 13138 C C . PHE D 1 487 ? 124.877 155.361 120.744 1.00 11.32 475 PHE D C 1
ATOM 13139 O O . PHE D 1 487 ? 125.426 155.798 121.760 1.00 12.73 475 PHE D O 1
ATOM 13147 N N . VAL D 1 488 ? 124.818 154.062 120.443 1.00 10.78 476 VAL D N 1
ATOM 13148 C CA . VAL D 1 488 ? 125.446 153.032 121.256 1.00 7.26 476 VAL D CA 1
ATOM 13149 C C . VAL D 1 488 ? 126.336 152.191 120.351 1.00 18.58 476 VAL D C 1
ATOM 13150 O O . VAL D 1 488 ? 125.838 151.549 119.421 1.00 22.94 476 VAL D O 1
ATOM 13154 N N . PRO D 1 489 ? 127.648 152.158 120.571 1.00 18.42 477 PRO D N 1
ATOM 13155 C CA . PRO D 1 489 ? 128.515 151.321 119.734 1.00 12.26 477 PRO D CA 1
ATOM 13156 C C . PRO D 1 489 ? 128.253 149.839 119.953 1.00 10.79 477 PRO D C 1
ATOM 13157 O O . PRO D 1 489 ? 127.820 149.409 121.024 1.00 22.91 477 PRO D O 1
ATOM 13161 N N . LEU D 1 490 ? 128.525 149.055 118.911 1.00 9.53 478 LEU D N 1
ATOM 13162 C CA . LEU D 1 490 ? 128.365 147.612 118.964 1.00 11.85 478 LEU D CA 1
ATOM 13163 C C . LEU D 1 490 ? 129.725 146.924 119.034 1.00 19.75 478 LEU D C 1
ATOM 13164 O O . LEU D 1 490 ? 130.709 147.421 118.479 1.00 26.61 478 LEU D O 1
ATOM 13169 N N . PRO D 1 491 ? 129.814 145.779 119.714 1.00 32.02 479 PRO D N 1
ATOM 13170 C CA . PRO D 1 491 ? 131.109 145.092 119.854 1.00 30.49 479 PRO D CA 1
ATOM 13171 C C . PRO D 1 491 ? 131.544 144.469 118.535 1.00 35.10 479 PRO D C 1
ATOM 13172 O O . PRO D 1 491 ? 130.835 143.641 117.960 1.00 36.48 479 PRO D O 1
ATOM 13176 N N . THR D 1 492 ? 132.718 144.874 118.057 1.00 41.14 480 THR D N 1
ATOM 13177 C CA . THR D 1 492 ? 133.328 144.305 116.857 1.00 41.37 480 THR D CA 1
ATOM 13178 C C . THR D 1 492 ? 134.644 143.661 117.287 1.00 41.47 480 THR D C 1
ATOM 13179 O O . THR D 1 492 ? 135.678 144.328 117.373 1.00 37.58 480 THR D O 1
ATOM 13183 N N . ASP D 1 493 ? 134.598 142.362 117.571 1.00 50.74 481 ASP D N 1
ATOM 13184 C CA . ASP D 1 493 ? 135.780 141.586 117.932 1.00 45.07 481 ASP D CA 1
ATOM 13185 C C . ASP D 1 493 ? 136.098 140.641 116.779 1.00 42.28 481 ASP D C 1
ATOM 13186 O O . ASP D 1 493 ? 135.365 139.677 116.534 1.00 37.51 481 ASP D O 1
ATOM 13191 N N . SER D 1 494 ? 137.194 140.923 116.071 1.00 44.00 482 SER D N 1
ATOM 13192 C CA . SER D 1 494 ? 137.551 140.141 114.895 1.00 37.16 482 SER D CA 1
ATOM 13193 C C . SER D 1 494 ? 138.120 138.774 115.247 1.00 33.50 482 SER D C 1
ATOM 13194 O O . SER D 1 494 ? 138.058 137.861 114.417 1.00 40.33 482 SER D O 1
ATOM 13197 N N . GLY D 1 495 ? 138.666 138.609 116.448 1.00 18.57 483 GLY D N 1
ATOM 13198 C CA . GLY D 1 495 ? 139.351 137.378 116.784 1.00 16.76 483 GLY D CA 1
ATOM 13199 C C . GLY D 1 495 ? 140.722 137.255 116.164 1.00 21.19 483 GLY D C 1
ATOM 13200 O O . GLY D 1 495 ? 141.186 136.138 115.917 1.00 23.10 483 GLY D O 1
ATOM 13201 N N . THR D 1 496 ? 141.386 138.377 115.902 1.00 13.15 484 THR D N 1
ATOM 13202 C CA . THR D 1 496 ? 142.673 138.406 115.228 1.00 18.64 484 THR D CA 1
ATOM 13203 C C . THR D 1 496 ? 143.721 138.996 116.163 1.00 10.48 484 THR D C 1
ATOM 13204 O O . THR D 1 496 ? 143.421 139.864 116.987 1.00 19.34 484 THR D O 1
ATOM 13208 N N . ALA D 1 497 ? 144.954 138.511 116.037 1.00 0.00 485 ALA D N 1
ATOM 13209 C CA . ALA D 1 497 ? 146.064 139.016 116.836 1.00 1.68 485 ALA D CA 1
ATOM 13210 C C . ALA D 1 497 ? 147.321 138.992 115.983 1.00 8.13 485 ALA D C 1
ATOM 13211 O O . ALA D 1 497 ? 147.794 137.916 115.606 1.00 17.23 485 ALA D O 1
ATOM 13213 N N . LYS D 1 498 ? 147.859 140.173 115.684 1.00 0.00 486 LYS D N 1
ATOM 13214 C CA . LYS D 1 498 ? 149.060 140.280 114.867 1.00 0.00 486 LYS D CA 1
ATOM 13215 C C . LYS D 1 498 ? 150.345 140.100 115.661 1.00 1.27 486 LYS D C 1
ATOM 13216 O O . LYS D 1 498 ? 151.392 139.833 115.062 1.00 13.02 486 LYS D O 1
ATOM 13222 N N . PHE D 1 499 ? 150.293 140.236 116.982 1.00 4.33 487 PHE D N 1
ATOM 13223 C CA . PHE D 1 499 ? 151.457 140.101 117.844 1.00 0.00 487 PHE D CA 1
ATOM 13224 C C . PHE D 1 499 ? 151.105 139.197 119.020 1.00 4.09 487 PHE D C 1
ATOM 13225 O O . PHE D 1 499 ? 149.969 138.734 119.158 1.00 11.87 487 PHE D O 1
ATOM 13233 N N . ASP D 1 500 ? 152.099 138.937 119.872 1.00 11.74 488 ASP D N 1
ATOM 13234 C CA . ASP D 1 500 ? 151.864 138.119 121.058 1.00 0.00 488 ASP D CA 1
ATOM 13235 C C . ASP D 1 500 ? 150.968 138.844 122.054 1.00 0.00 488 ASP D C 1
ATOM 13236 O O . ASP D 1 500 ? 149.997 138.271 122.562 1.00 0.00 488 ASP D O 1
ATOM 13241 N N . LEU D 1 501 ? 151.281 140.104 122.348 1.00 6.90 489 LEU D N 1
ATOM 13242 C CA . LEU D 1 501 ? 150.482 140.924 123.245 1.00 2.83 489 LEU D CA 1
ATOM 13243 C C . LEU D 1 501 ? 150.342 142.318 122.652 1.00 0.00 489 LEU D C 1
ATOM 13244 O O . LEU D 1 501 ? 151.237 142.804 121.956 1.00 0.00 489 LEU D O 1
ATOM 13249 N N . ASN D 1 502 ? 149.211 142.959 122.937 1.00 0.00 490 ASN D N 1
ATOM 13250 C CA . ASN D 1 502 ? 148.917 144.280 122.385 1.00 0.87 490 ASN D CA 1
ATOM 13251 C C . ASN D 1 502 ? 148.051 145.034 123.384 1.00 0.00 490 ASN D C 1
ATOM 13252 O O . ASN D 1 502 ? 146.872 144.710 123.552 1.00 7.60 490 ASN D O 1
ATOM 13257 N N . LEU D 1 503 ? 148.630 146.037 124.038 1.00 0.00 491 LEU D N 1
ATOM 13258 C CA . LEU D 1 503 ? 147.926 146.845 125.024 1.00 1.68 491 LEU D CA 1
ATOM 13259 C C . LEU D 1 503 ? 147.466 148.144 124.372 1.00 1.08 491 LEU D C 1
ATOM 13260 O O . LEU D 1 503 ? 148.293 148.955 123.941 1.00 3.88 491 LEU D O 1
ATOM 13265 N N . VAL D 1 504 ? 146.153 148.337 124.304 1.00 0.00 492 VAL D N 1
ATOM 13266 C CA . VAL D 1 504 ? 145.547 149.537 123.738 1.00 1.45 492 VAL D CA 1
ATOM 13267 C C . VAL D 1 504 ? 144.731 150.202 124.835 1.00 8.18 492 VAL D C 1
ATOM 13268 O O . VAL D 1 504 ? 143.765 149.615 125.336 1.00 15.57 492 VAL D O 1
ATOM 13272 N N . VAL D 1 505 ? 145.115 151.421 125.208 1.00 9.87 493 VAL D N 1
ATOM 13273 C CA . VAL D 1 505 ? 144.438 152.162 126.263 1.00 4.92 493 VAL D CA 1
ATOM 13274 C C . VAL D 1 505 ? 144.137 153.571 125.773 1.00 7.47 493 VAL D C 1
ATOM 13275 O O . VAL D 1 505 ? 144.857 154.128 124.938 1.00 11.02 493 VAL D O 1
ATOM 13279 N N . ARG D 1 506 ? 143.060 154.148 126.301 1.00 15.23 494 ARG D N 1
ATOM 13280 C CA . ARG D 1 506 ? 142.655 155.499 125.946 1.00 19.43 494 ARG D CA 1
ATOM 13281 C C . ARG D 1 506 ? 142.296 156.268 127.208 1.00 14.59 494 ARG D C 1
ATOM 13282 O O . ARG D 1 506 ? 141.933 155.691 128.235 1.00 21.24 494 ARG D O 1
ATOM 13290 N N . GLU D 1 507 ? 142.409 157.589 127.117 1.00 21.76 495 GLU D N 1
ATOM 13291 C CA . GLU D 1 507 ? 142.115 158.479 128.231 1.00 21.71 495 GLU D CA 1
ATOM 13292 C C . GLU D 1 507 ? 140.674 158.965 128.136 1.00 30.53 495 GLU D C 1
ATOM 13293 O O . GLU D 1 507 ? 140.246 159.459 127.088 1.00 30.33 495 GLU D O 1
ATOM 13299 N N . THR D 1 508 ? 139.932 158.821 129.225 1.00 27.64 496 THR D N 1
ATOM 13300 C CA . THR D 1 508 ? 138.515 159.137 129.289 1.00 28.69 496 THR D CA 1
ATOM 13301 C C . THR D 1 508 ? 138.242 160.055 130.470 1.00 34.47 496 THR D C 1
ATOM 13302 O O . THR D 1 508 ? 139.071 160.173 131.379 1.00 37.46 496 THR D O 1
ATOM 13306 N N . PRO D 1 509 ? 137.095 160.742 130.475 1.00 39.17 497 PRO D N 1
ATOM 13307 C CA . PRO D 1 509 ? 136.735 161.547 131.655 1.00 36.94 497 PRO D CA 1
ATOM 13308 C C . PRO D 1 509 ? 136.619 160.735 132.934 1.00 35.62 497 PRO D C 1
ATOM 13309 O O . PRO D 1 509 ? 136.817 161.286 134.024 1.00 39.28 497 PRO D O 1
ATOM 13313 N N . ASP D 1 510 ? 136.300 159.447 132.837 1.00 33.82 498 ASP D N 1
ATOM 13314 C CA . ASP D 1 510 ? 136.182 158.583 134.004 1.00 32.20 498 ASP D CA 1
ATOM 13315 C C . ASP D 1 510 ? 137.477 157.849 134.329 1.00 32.34 498 ASP D C 1
ATOM 13316 O O . ASP D 1 510 ? 137.489 157.019 135.244 1.00 33.11 498 ASP D O 1
ATOM 13321 N N . GLY D 1 511 ? 138.560 158.129 133.609 1.00 26.71 499 GLY D N 1
ATOM 13322 C CA . GLY D 1 511 ? 139.825 157.469 133.862 1.00 22.65 499 GLY D CA 1
ATOM 13323 C C . GLY D 1 511 ? 140.450 156.878 132.616 1.00 21.12 499 GLY D C 1
ATOM 13324 O O . GLY D 1 511 ? 140.296 157.423 131.520 1.00 33.39 499 GLY D O 1
ATOM 13325 N N . LEU D 1 512 ? 141.154 155.761 132.769 1.00 18.24 500 LEU D N 1
ATOM 13326 C CA . LEU D 1 512 ? 141.842 155.101 131.667 1.00 13.58 500 LEU D CA 1
ATOM 13327 C C . LEU D 1 512 ? 141.103 153.818 131.313 1.00 12.87 500 LEU D C 1
ATOM 13328 O O . LEU D 1 512 ? 140.934 152.940 132.164 1.00 16.50 500 LEU D O 1
ATOM 13333 N N . ARG D 1 513 ? 140.671 153.714 130.061 1.00 12.64 501 ARG D N 1
ATOM 13334 C CA . ARG D 1 513 ? 139.989 152.536 129.550 1.00 8.66 501 ARG D CA 1
ATOM 13335 C C . ARG D 1 513 ? 140.813 151.907 128.434 1.00 12.11 501 ARG D C 1
ATOM 13336 O O . ARG D 1 513 ? 141.674 152.550 127.830 1.00 20.43 501 ARG D O 1
ATOM 13344 N N . GLY D 1 514 ? 140.541 150.637 128.165 1.00 11.38 502 GLY D N 1
ATOM 13345 C CA . GLY D 1 514 ? 141.214 149.953 127.077 1.00 0.00 502 GLY D CA 1
ATOM 13346 C C . GLY D 1 514 ? 141.104 148.446 127.232 1.00 7.85 502 GLY D C 1
ATOM 13347 O O . GLY D 1 514 ? 140.279 147.945 127.991 1.00 11.61 502 GLY D O 1
ATOM 13348 N N . TYR D 1 515 ? 141.958 147.746 126.488 1.00 4.73 503 TYR D N 1
ATOM 13349 C CA . TYR D 1 515 ? 141.964 146.292 126.503 1.00 0.00 503 TYR D CA 1
ATOM 13350 C C . TYR D 1 515 ? 143.378 145.789 126.253 1.00 9.22 503 TYR D C 1
ATOM 13351 O O . TYR D 1 515 ? 144.246 146.522 125.774 1.00 5.97 503 TYR D O 1
ATOM 13360 N N . LEU D 1 516 ? 143.599 144.521 126.594 1.00 1.60 504 LEU D N 1
ATOM 13361 C CA . LEU D 1 516 ? 144.871 143.843 126.365 1.00 0.00 504 LEU D CA 1
ATOM 13362 C C . LEU D 1 516 ? 144.622 142.664 125.434 1.00 0.00 504 LEU D C 1
ATOM 13363 O O . LEU D 1 516 ? 144.021 141.664 125.840 1.00 4.68 504 LEU D O 1
ATOM 13368 N N . GLU D 1 517 ? 145.087 142.781 124.194 1.00 7.01 505 GLU D N 1
ATOM 13369 C CA . GLU D 1 517 ? 144.915 141.739 123.192 1.00 0.00 505 GLU D CA 1
ATOM 13370 C C . GLU D 1 517 ? 146.079 140.757 123.254 1.00 5.39 505 GLU D C 1
ATOM 13371 O O . GLU D 1 517 ? 147.229 141.151 123.464 1.00 0.00 505 GLU D O 1
ATOM 13377 N N . TYR D 1 518 ? 145.773 139.473 123.075 1.00 5.05 506 TYR D N 1
ATOM 13378 C CA . TYR D 1 518 ? 146.775 138.425 123.197 1.00 0.00 506 TYR D CA 1
ATOM 13379 C C . TYR D 1 518 ? 146.547 137.355 122.141 1.00 0.00 506 TYR D C 1
ATOM 13380 O O . TYR D 1 518 ? 145.430 137.158 121.658 1.00 1.43 506 TYR D O 1
ATOM 13389 N N . SER D 1 519 ? 147.627 136.658 121.798 1.00 4.53 507 SER D N 1
ATOM 13390 C CA . SER D 1 519 ? 147.564 135.543 120.866 1.00 0.00 507 SER D CA 1
ATOM 13391 C C . SER D 1 519 ? 147.061 134.293 121.579 1.00 0.00 507 SER D C 1
ATOM 13392 O O . SER D 1 519 ? 147.584 133.916 122.631 1.00 10.97 507 SER D O 1
ATOM 13395 N N . THR D 1 520 ? 146.048 133.648 121.002 1.00 7.94 508 THR D N 1
ATOM 13396 C CA . THR D 1 520 ? 145.493 132.438 121.594 1.00 5.22 508 THR D CA 1
ATOM 13397 C C . THR D 1 520 ? 146.344 131.204 121.327 1.00 0.00 508 THR D C 1
ATOM 13398 O O . THR D 1 520 ? 146.082 130.152 121.918 1.00 13.19 508 THR D O 1
ATOM 13402 N N . ASP D 1 521 ? 147.349 131.307 120.457 1.00 3.13 509 ASP D N 1
ATOM 13403 C CA . ASP D 1 521 ? 148.313 130.225 120.294 1.00 0.00 509 ASP D CA 1
ATOM 13404 C C . ASP D 1 521 ? 149.169 130.045 121.538 1.00 5.42 509 ASP D C 1
ATOM 13405 O O . ASP D 1 521 ? 149.676 128.945 121.786 1.00 15.25 509 ASP D O 1
ATOM 13410 N N . LEU D 1 522 ? 149.350 131.108 122.321 1.00 9.61 510 LEU D N 1
ATOM 13411 C CA . LEU D 1 522 ? 150.343 131.137 123.385 1.00 1.05 510 LEU D CA 1
ATOM 13412 C C . LEU D 1 522 ? 149.763 131.238 124.786 1.00 1.38 510 LEU D C 1
ATOM 13413 O O . LEU D 1 522 ? 150.364 130.710 125.722 1.00 2.97 510 LEU D O 1
ATOM 13418 N N . TYR D 1 523 ? 148.622 131.901 124.962 1.00 1.46 511 TYR D N 1
ATOM 13419 C CA . TYR D 1 523 ? 148.165 132.304 126.284 1.00 0.00 511 TYR D CA 1
ATOM 13420 C C . TYR D 1 523 ? 146.738 131.850 126.534 1.00 4.39 511 TYR D C 1
ATOM 13421 O O . TYR D 1 523 ? 145.910 131.824 125.619 1.00 3.02 511 TYR D O 1
ATOM 13430 N N . ALA D 1 524 ? 146.463 131.495 127.783 1.00 7.07 512 ALA D N 1
ATOM 13431 C CA . ALA D 1 524 ? 145.109 131.281 128.262 1.00 0.00 512 ALA D CA 1
ATOM 13432 C C . ALA D 1 524 ? 144.525 132.594 128.777 1.00 7.06 512 ALA D C 1
ATOM 13433 O O . ALA D 1 524 ? 145.244 133.550 129.071 1.00 12.44 512 ALA D O 1
ATOM 13435 N N . ARG D 1 525 ? 143.196 132.624 128.881 1.00 10.46 513 ARG D N 1
ATOM 13436 C CA . ARG D 1 525 ? 142.499 133.850 129.260 1.00 0.00 513 ARG D CA 1
ATOM 13437 C C . ARG D 1 525 ? 142.835 134.277 130.687 1.00 11.02 513 ARG D C 1
ATOM 13438 O O . ARG D 1 525 ? 142.942 135.477 130.972 1.00 33.04 513 ARG D O 1
ATOM 13446 N N . SER D 1 526 ? 143.002 133.312 131.595 1.00 14.03 514 SER D N 1
ATOM 13447 C CA . SER D 1 526 ? 143.254 133.639 132.996 1.00 20.18 514 SER D CA 1
ATOM 13448 C C . SER D 1 526 ? 144.598 134.337 133.180 1.00 17.19 514 SER D C 1
ATOM 13449 O O . SER D 1 526 ? 144.713 135.268 133.985 1.00 29.16 514 SER D O 1
ATOM 13452 N N . THR D 1 527 ? 145.626 133.899 132.450 1.00 6.65 515 THR D N 1
ATOM 13453 C CA . THR D 1 527 ? 146.931 134.547 132.545 1.00 1.92 515 THR D CA 1
ATOM 13454 C C . THR D 1 527 ? 146.858 136.002 132.099 1.00 4.63 515 THR D C 1
ATOM 13455 O O . THR D 1 527 ? 147.450 136.885 132.730 1.00 10.48 515 THR D O 1
ATOM 13459 N N . VAL D 1 528 ? 146.127 136.273 131.018 1.00 4.53 516 VAL D N 1
ATOM 13460 C CA . VAL D 1 528 ? 146.023 137.638 130.516 1.00 9.21 516 VAL D CA 1
ATOM 13461 C C . VAL D 1 528 ? 145.193 138.498 131.464 1.00 11.64 516 VAL D C 1
ATOM 13462 O O . VAL D 1 528 ? 145.486 139.683 131.665 1.00 17.17 516 VAL D O 1
ATOM 13466 N N . ARG D 1 529 ? 144.148 137.918 132.064 1.00 0.00 517 ARG D N 1
ATOM 13467 C CA . ARG D 1 529 ? 143.392 138.638 133.085 1.00 1.84 517 ARG D CA 1
ATOM 13468 C C . ARG D 1 529 ? 144.281 139.004 134.268 1.00 0.40 517 ARG D C 1
ATOM 13469 O O . ARG D 1 529 ? 144.219 140.129 134.784 1.00 11.62 517 ARG D O 1
ATOM 13477 N N . SER D 1 530 ? 145.118 138.062 134.705 1.00 2.82 518 SER D N 1
ATOM 13478 C CA . SER D 1 530 ? 146.051 138.336 135.791 1.00 0.00 518 SER D CA 1
ATOM 13479 C C . SER D 1 530 ? 147.036 139.435 135.411 1.00 9.34 518 SER D C 1
ATOM 13480 O O . SER D 1 530 ? 147.354 140.301 136.231 1.00 13.48 518 SER D O 1
ATOM 13483 N N . MET D 1 531 ? 147.537 139.410 134.172 1.00 2.05 519 MET D N 1
ATOM 13484 C CA . MET D 1 531 ? 148.463 140.448 133.723 1.00 0.00 519 MET D CA 1
ATOM 13485 C C . MET D 1 531 ? 147.801 141.822 133.713 1.00 4.21 519 MET D C 1
ATOM 13486 O O . MET D 1 531 ? 148.416 142.818 134.112 1.00 5.93 519 MET D O 1
ATOM 13491 N N . ALA D 1 532 ? 146.550 141.897 133.250 1.00 0.00 520 ALA D N 1
ATOM 13492 C CA . ALA D 1 532 ? 145.834 143.171 133.249 1.00 0.00 520 ALA D CA 1
ATOM 13493 C C . ALA D 1 532 ? 145.620 143.691 134.667 1.00 10.02 520 ALA D C 1
ATOM 13494 O O . ALA D 1 532 ? 145.814 144.886 134.941 1.00 15.07 520 ALA D O 1
ATOM 13496 N N . ALA D 1 533 ? 145.225 142.805 135.586 1.00 11.02 521 ALA D N 1
ATOM 13497 C CA . ALA D 1 533 ? 145.043 143.216 136.975 1.00 0.00 521 ALA D CA 1
ATOM 13498 C C . ALA D 1 533 ? 146.360 143.674 137.589 1.00 0.00 521 ALA D C 1
ATOM 13499 O O . ALA D 1 533 ? 146.395 144.646 138.355 1.00 4.80 521 ALA D O 1
ATOM 13501 N N . THR D 1 534 ? 147.455 142.984 137.264 1.00 0.00 522 THR D N 1
ATOM 13502 C CA . THR D 1 534 ? 148.767 143.385 137.759 1.00 1.95 522 THR D CA 1
ATOM 13503 C C . THR D 1 534 ? 149.164 144.755 137.225 1.00 13.77 522 THR D C 1
ATOM 13504 O O . THR D 1 534 ? 149.748 145.560 137.952 1.00 14.21 522 THR D O 1
ATOM 13508 N N . TYR D 1 535 ? 148.867 145.033 135.954 1.00 1.09 523 TYR D N 1
ATOM 13509 C CA . TYR D 1 535 ? 149.154 146.353 135.395 1.00 3.64 523 TYR D CA 1
ATOM 13510 C C . TYR D 1 535 ? 148.371 147.444 136.120 1.00 11.59 523 TYR D C 1
ATOM 13511 O O . TYR D 1 535 ? 148.922 148.506 136.460 1.00 7.59 523 TYR D O 1
ATOM 13520 N N . GLU D 1 536 ? 147.082 147.195 136.370 1.00 5.05 524 GLU D N 1
ATOM 13521 C CA . GLU D 1 536 ? 146.269 148.176 137.085 1.00 0.00 524 GLU D CA 1
ATOM 13522 C C . GLU D 1 536 ? 146.795 148.412 138.497 1.00 4.59 524 GLU D C 1
ATOM 13523 O O . GLU D 1 536 ? 146.846 149.555 138.964 1.00 8.15 524 GLU D O 1
ATOM 13529 N N . ARG D 1 537 ? 147.190 147.344 139.194 1.00 10.93 525 ARG D N 1
ATOM 13530 C CA . ARG D 1 537 ? 147.762 147.496 140.530 1.00 10.35 525 ARG D CA 1
ATOM 13531 C C . ARG D 1 537 ? 149.110 148.208 140.484 1.00 6.49 525 ARG D C 1
ATOM 13532 O O . ARG D 1 537 ? 149.448 148.977 141.393 1.00 19.62 525 ARG D O 1
ATOM 13540 N N . LEU D 1 538 ? 149.896 147.956 139.437 1.00 15.27 526 LEU D N 1
ATOM 13541 C CA . LEU D 1 538 ? 151.225 148.539 139.334 1.00 5.75 526 LEU D CA 1
ATOM 13542 C C . LEU D 1 538 ? 151.165 150.037 139.086 1.00 4.34 526 LEU D C 1
ATOM 13543 O O . LEU D 1 538 ? 152.055 150.767 139.528 1.00 8.12 526 LEU D O 1
ATOM 13548 N N . LEU D 1 539 ? 150.138 150.516 138.382 1.00 10.83 527 LEU D N 1
ATOM 13549 C CA . LEU D 1 539 ? 149.993 151.965 138.241 1.00 6.90 527 LEU D CA 1
ATOM 13550 C C . LEU D 1 539 ? 149.812 152.637 139.602 1.00 15.20 527 LEU D C 1
ATOM 13551 O O . LEU D 1 539 ? 150.461 153.652 139.902 1.00 8.83 527 LEU D O 1
ATOM 13556 N N . LEU D 1 540 ? 148.958 152.062 140.454 1.00 23.44 528 LEU D N 1
ATOM 13557 C CA . LEU D 1 540 ? 148.781 152.586 141.806 1.00 6.96 528 LEU D CA 1
ATOM 13558 C C . LEU D 1 540 ? 150.065 152.478 142.621 1.00 10.19 528 LEU D C 1
ATOM 13559 O O . LEU D 1 540 ? 150.401 153.391 143.383 1.00 16.51 528 LEU D O 1
ATOM 13564 N N . LYS D 1 541 ? 150.783 151.359 142.494 1.00 8.05 529 LYS D N 1
ATOM 13565 C CA . LYS D 1 541 ? 152.043 151.210 143.220 1.00 12.37 529 LYS D CA 1
ATOM 13566 C C . LYS D 1 541 ? 153.057 152.266 142.795 1.00 9.91 529 LYS D C 1
ATOM 13567 O O . LYS D 1 541 ? 153.779 152.816 143.634 1.00 11.35 529 LYS D O 1
ATOM 13573 N N . ILE D 1 542 ? 153.129 152.554 141.494 1.00 18.08 530 ILE D N 1
ATOM 13574 C CA . ILE D 1 542 ? 154.008 153.612 141.004 1.00 14.72 530 ILE D CA 1
ATOM 13575 C C . ILE D 1 542 ? 153.603 154.950 141.603 1.00 18.47 530 ILE D C 1
ATOM 13576 O O . ILE D 1 542 ? 154.455 155.760 141.991 1.00 10.88 530 ILE D O 1
ATOM 13581 N N . VAL D 1 543 ? 152.296 155.203 141.689 1.00 22.48 531 VAL D N 1
ATOM 13582 C CA . VAL D 1 543 ? 151.821 156.468 142.248 1.00 14.19 531 VAL D CA 1
ATOM 13583 C C . VAL D 1 543 ? 152.210 156.597 143.720 1.00 21.51 531 VAL D C 1
ATOM 13584 O O . VAL D 1 543 ? 152.714 157.639 144.155 1.00 17.99 531 VAL D O 1
ATOM 13588 N N . THR D 1 544 ? 151.994 155.543 144.507 1.00 23.62 532 THR D N 1
ATOM 13589 C CA . THR D 1 544 ? 152.097 155.643 145.961 1.00 9.42 532 THR D CA 1
ATOM 13590 C C . THR D 1 544 ? 153.475 155.297 146.519 1.00 18.30 532 THR D C 1
ATOM 13591 O O . THR D 1 544 ? 153.670 155.402 147.734 1.00 25.29 532 THR D O 1
ATOM 13595 N N . GLN D 1 545 ? 154.431 154.889 145.685 1.00 27.06 533 GLN D N 1
ATOM 13596 C CA . GLN D 1 545 ? 155.788 154.574 146.138 1.00 19.68 533 GLN D CA 1
ATOM 13597 C C . GLN D 1 545 ? 156.780 155.366 145.297 1.00 21.20 533 GLN D C 1
ATOM 13598 O O . GLN D 1 545 ? 157.232 154.899 144.242 1.00 33.59 533 GLN D O 1
ATOM 13604 N N . PRO D 1 546 ? 157.139 156.577 145.737 1.00 26.52 534 PRO D N 1
ATOM 13605 C CA . PRO D 1 546 ? 157.918 157.479 144.868 1.00 30.60 534 PRO D CA 1
ATOM 13606 C C . PRO D 1 546 ? 159.256 156.926 144.402 1.00 36.18 534 PRO D C 1
ATOM 13607 O O . PRO D 1 546 ? 159.634 157.149 143.245 1.00 43.23 534 PRO D O 1
ATOM 13611 N N . GLY D 1 547 ? 159.986 156.214 145.256 1.00 32.39 535 GLY D N 1
ATOM 13612 C CA . GLY D 1 547 ? 161.346 155.841 144.916 1.00 24.99 535 GLY D CA 1
ATOM 13613 C C . GLY D 1 547 ? 161.646 154.357 144.933 1.00 28.48 535 GLY D C 1
ATOM 13614 O O . GLY D 1 547 ? 162.767 153.953 145.254 1.00 32.77 535 GLY D O 1
ATOM 13615 N N . ALA D 1 548 ? 160.663 153.534 144.586 1.00 31.23 536 ALA D N 1
ATOM 13616 C CA . ALA D 1 548 ? 160.861 152.096 144.578 1.00 28.29 536 ALA D CA 1
ATOM 13617 C C . ALA D 1 548 ? 161.613 151.661 143.321 1.00 27.30 536 ALA D C 1
ATOM 13618 O O . ALA D 1 548 ? 161.755 152.411 142.352 1.00 34.07 536 ALA D O 1
ATOM 13620 N N . SER D 1 549 ? 162.105 150.428 143.350 1.00 25.63 537 SER D N 1
ATOM 13621 C CA . SER D 1 549 ? 162.752 149.808 142.205 1.00 18.83 537 SER D CA 1
ATOM 13622 C C . SER D 1 549 ? 161.747 148.955 141.436 1.00 22.07 537 SER D C 1
ATOM 13623 O O . SER D 1 549 ? 160.595 148.790 141.841 1.00 30.64 537 SER D O 1
ATOM 13626 N N . LEU D 1 550 ? 162.200 148.416 140.302 1.00 21.46 538 LEU D N 1
ATOM 13627 C CA . LEU D 1 550 ? 161.315 147.607 139.469 1.00 25.44 538 LEU D CA 1
ATOM 13628 C C . LEU D 1 550 ? 160.878 146.337 140.191 1.00 27.31 538 LEU D C 1
ATOM 13629 O O . LEU D 1 550 ? 159.706 145.950 140.123 1.00 22.92 538 LEU D O 1
ATOM 13634 N N . ALA D 1 551 ? 161.805 145.677 140.891 1.00 26.44 539 ALA D N 1
ATOM 13635 C CA . ALA D 1 551 ? 161.452 144.463 141.621 1.00 25.33 539 ALA D CA 1
ATOM 13636 C C . ALA D 1 551 ? 160.561 144.773 142.818 1.00 25.04 539 ALA D C 1
ATOM 13637 O O . ALA D 1 551 ? 159.611 144.032 143.102 1.00 26.43 539 ALA D O 1
ATOM 13639 N N . ARG D 1 552 ? 160.858 145.860 143.535 1.00 22.93 540 ARG D N 1
ATOM 13640 C CA . ARG D 1 552 ? 160.010 146.275 144.647 1.00 20.87 540 ARG D CA 1
ATOM 13641 C C . ARG D 1 552 ? 158.598 146.589 144.169 1.00 24.74 540 ARG D C 1
ATOM 13642 O O . ARG D 1 552 ? 157.616 146.175 144.793 1.00 27.09 540 ARG D O 1
ATOM 13650 N N . LEU D 1 553 ? 158.479 147.312 143.053 1.00 28.46 541 LEU D N 1
ATOM 13651 C CA . LEU D 1 553 ? 157.163 147.610 142.498 1.00 14.81 541 LEU D CA 1
ATOM 13652 C C . LEU D 1 553 ? 156.449 146.340 142.054 1.00 17.54 541 LEU D C 1
ATOM 13653 O O . LEU D 1 553 ? 155.241 146.192 142.271 1.00 19.81 541 LEU D O 1
ATOM 13658 N N . ARG D 1 554 ? 157.180 145.409 141.434 1.00 19.88 542 ARG D N 1
ATOM 13659 C CA . ARG D 1 554 ? 156.567 144.162 140.985 1.00 18.13 542 ARG D CA 1
ATOM 13660 C C . ARG D 1 554 ? 156.030 143.353 142.157 1.00 18.87 542 ARG D C 1
ATOM 13661 O O . ARG D 1 554 ? 154.925 142.804 142.086 1.00 16.42 542 ARG D O 1
ATOM 13669 N N . GLU D 1 555 ? 156.795 143.265 143.247 1.00 27.59 543 GLU D N 1
ATOM 13670 C CA . GLU D 1 555 ? 156.330 142.492 144.393 1.00 21.71 543 GLU D CA 1
ATOM 13671 C C . GLU D 1 555 ? 155.234 143.216 145.168 1.00 16.59 543 GLU D C 1
ATOM 13672 O O . GLU D 1 555 ? 154.382 142.561 145.777 1.00 24.35 543 GLU D O 1
ATOM 13678 N N . ALA D 1 556 ? 155.233 144.552 145.161 1.00 24.52 544 ALA D N 1
ATOM 13679 C CA . ALA D 1 556 ? 154.124 145.288 145.758 1.00 13.99 544 ALA D CA 1
ATOM 13680 C C . ALA D 1 556 ? 152.839 145.094 144.962 1.00 18.80 544 ALA D C 1
ATOM 13681 O O . ALA D 1 556 ? 151.753 144.982 145.543 1.00 25.33 544 ALA D O 1
ATOM 13683 N N . ALA D 1 557 ? 152.941 145.054 143.634 1.00 21.25 545 ALA D N 1
ATOM 13684 C CA . ALA D 1 557 ? 151.778 144.842 142.783 1.00 11.65 545 ALA D CA 1
ATOM 13685 C C . ALA D 1 557 ? 151.391 143.375 142.653 1.00 17.52 545 ALA D C 1
ATOM 13686 O O . ALA D 1 557 ? 150.308 143.084 142.138 1.00 24.90 545 ALA D O 1
ATOM 13688 N N . ALA D 1 558 ? 152.239 142.452 143.103 1.00 23.01 546 ALA D N 1
ATOM 13689 C CA . ALA D 1 558 ? 151.982 141.024 142.971 1.00 21.84 546 ALA D CA 1
ATOM 13690 C C . ALA D 1 558 ? 151.065 140.474 144.056 1.00 28.04 546 ALA D C 1
ATOM 13691 O O . ALA D 1 558 ? 150.920 139.251 144.155 1.00 36.71 546 ALA D O 1
ATOM 13693 N N . ASP D 1 559 ? 150.449 141.332 144.866 1.00 33.06 547 ASP D N 1
ATOM 13694 C CA . ASP D 1 559 ? 149.515 140.884 145.900 1.00 28.72 547 ASP D CA 1
ATOM 13695 C C . ASP D 1 559 ? 148.086 140.861 145.354 1.00 31.04 547 ASP D C 1
ATOM 13696 O O . ASP D 1 559 ? 147.192 141.566 145.818 1.00 24.36 547 ASP D O 1
ATOM 13701 N N . GLY D 1 560 ? 147.887 140.022 144.341 1.00 35.15 548 GLY D N 1
ATOM 13702 C CA . GLY D 1 560 ? 146.581 139.867 143.733 1.00 34.06 548 GLY D CA 1
ATOM 13703 C C . GLY D 1 560 ? 145.838 138.646 144.233 1.00 44.11 548 GLY D C 1
ATOM 13704 O O . GLY D 1 560 ? 144.872 138.198 143.608 1.00 42.24 548 GLY D O 1
ATOM 13705 N N . GLY D 1 561 ? 146.284 138.099 145.362 1.00 53.93 549 GLY D N 1
ATOM 13706 C CA . GLY D 1 561 ? 145.647 136.924 145.932 1.00 47.67 549 GLY D CA 1
ATOM 13707 C C . GLY D 1 561 ? 145.755 135.686 145.073 1.00 50.41 549 GLY D C 1
ATOM 13708 O O . GLY D 1 561 ? 144.821 134.876 145.046 1.00 54.54 549 GLY D O 1
ATOM 13709 N N . ALA D 1 562 ? 146.876 135.517 144.367 1.00 52.16 550 ALA D N 1
ATOM 13710 C CA . ALA D 1 562 ? 147.104 134.373 143.483 1.00 50.44 550 ALA D CA 1
ATOM 13711 C C . ALA D 1 562 ? 146.009 134.240 142.428 1.00 51.66 550 ALA D C 1
ATOM 13712 O O . ALA D 1 562 ? 145.672 133.132 142.002 1.00 54.89 550 ALA D O 1
ATOM 13714 N N . GLY D 1 563 ? 145.447 135.365 141.997 1.00 51.96 551 GLY D N 1
ATOM 13715 C CA . GLY D 1 563 ? 144.396 135.359 140.997 1.00 51.75 551 GLY D CA 1
ATOM 13716 C C . GLY D 1 563 ? 143.270 136.327 141.304 1.00 49.75 551 GLY D C 1
ATOM 13717 O O . GLY D 1 563 ? 142.609 136.219 142.337 1.00 52.16 551 GLY D O 1
#

Secondary structure (P-SEA, 3-state):
cccccccccccccccccccccccccccccccccbbbbbbcccccccaaaaaaaaaaaaaaccccbbbbbbcccccbbbbbccccbbbbbbbbccaaaaaaaaaaaccbbbbccccccbbbbbbbccccbbbbbbbbcccccccaaaaaaaaaaaaaaaaccbbbbbbbcccccaaaaaaaaaaaccaaaaaaaaaaaaaaaccccccccccccccccccccccccbbbbbbcaaaaaaaaaaaaaacccaaaaaaaaaaaaacccccccbbbbbbbbbbbcccccccccccbbbbbbbbbbbcccccaaaaaaaaaaaaaaaaaaccccaaaaaacccccccccccccccbbbbbbcccccbbbbbccccccccccbbbbbbbcccccccccccccccccaaaaaaaacccaaaaaaaacccccaaaaaaaaccc/ccccccbbbbbbccccccccccccccccccccbbbbbbbbbcccccaaaaaaaaaaaaaacccccbbbbbcccbbbbbbbccccbbbbbbccccaaaaaaaaaaaaaccccccccccbbbbbbbccccbbbbbbbbccccccaaaaaaaaaaaaaaaaaacccbbbbbbbbcccaaaaaaaaaaaccaaaaaaaaaaaaaaaccccccccccccccccccccccbbbbbbbbcaaaaaaaaaaaaaacccaaaaaaaaaaaaacccccccbbbbbbbbbbbccccccccccccbbbbbbbbbbcccccaaaaaaaaaaaaaaaaaaccccaaaaaaaccccccccccccccbbbbbccccccbbbbbbcccccccccccbbbbbbbccccbbbbbbbbcccccaaaaaaaaaaaaaaaaaaaacccccaaaaaaaacccccc/cccccccbbbbbccccccccccccccccccccbbbbbbbbbccccaaaaaaaaaaaaaaacccccbbbbbcccbbbbbbbccccbbbbbbbbccaaaaaaaaaaaccbbbbccccccbbbbbbbcccccbbbbbbbccccccaaaaaaaaaaaaaaaaaccccbbbbbccccccaaaaaaaaaaccccaaaaaaaaaaaaaaccccccccccccccccccccccbbbbbbbbcaaaaaaaaaaaaaccccaaaaaaaaaaaaacccccccbbbbbbbbbbbcccccccccccbbbbbbbbbbbcccccaaaaaaaaaaaaaaaaacccccaaaaaaaccccccccccccccbbbbbbbcccbbbbbbbbccccccccbbbbbbbccccbbbbbbbbcccccaaaaaaaaaaaaaaaaaaaacccccaaaaaaaacc/cccccccbbbbbccccccccccccccccccccbbbbbbbbbccccaaaaaaaaaaaaaaacccccbbbbbccccbbbbbbccccbbbbbbbbccaaaaaaaaaaaccbbbbccccccbbbbbbbccccbbbbbbbbccccccaaaaaaaaaaaaaaaaacccccccccccccccaaaaaaaaaaaccaaaaaaaaaaaaaaaccccccccccccccccccccccbbbbbbbbcaaaaaaaaaaaaaacccaaaaaaaaaaaaacccccccbbbbbbbbbccccccccccccccbbbbbbbbbbcccccaaaaaaaaaaaaaaaaacccccaaaaaaaacccccccccccccbbbbbcccccccccbbbbbbcccccccccccbbbbbbbccccbbbbbbbbcccccaaaaaaaaaaaaaaaaaaaacccccaaaaaaaacccccc

Radius of gyration: 39.79 Å; Cα contacts (8 Å, |Δi|>4): 3124; chains: 4; bounding box: 79×86×118 Å

B-factor: mean 35.19, std 15.61, range [0.05, 74.26]

Sequence (1758 aa):
VPVTGPGEESPLSCQQSELWFLNQRAHLGSSYDNVQMAYRVIGPLDRQAYARAFEGLVARHAVLRTSYLRRGDTYVQKVNDTTGFAVAFEDVTGDSAVTEFLRAERPRPFDPADRHMLRVHILTLTPYEHVAVVTRPWGIFDWSTGVFIAELNALYQALSRGDEPSLPELPVQYADFAHWQRRTFDADARARQQAYWRAQLADLPSCTALRTDYRRPEAKSYQGSSVEVNVPAAVLDQLKRVSKERGGTLYMTLLSAFATLLGAHTDDRELAIGSPVTNRPRPELERLVGYFINVLVMRLDVRPEQAFDDLLAQAQRVTAAAHEHKEVPFADLVRDLVPEPDPAYSPLFQVMFNLVPAGALGFVPLPTDSGTAKFDLNLVVRETPDGLRGYLEYSTDLYARSTVRSMAAYERLLLKIVTQPGASLARLREAAADGVPVTGPGEESPLSCQQSELWFLNQRAHLGSSYDNVQMAYRVIGPLDRQAYARAFEGLVARHAVLRTSYLRRGDTYVQKVNDTTGFAVAFEDVTGDSAVTEFLRAERPRPFDPADRHMLRVHILTLTPYEHVAVVTRPWGIFDGWSTGVFIAELNALYQALSRGDEPSLPELPVQYADFAHWQRRTFDADARARQQAYWRAQLADLPSCTALRTDYRRPEAKSYQGSSVEVNVPAAVLDQLKRVSKERGGTLYMTLLSAFATLLGAHTDDRELAIGSPVTNRPRPELERLVGYFINVLVMRLDVRPEQAFDDLLAQAQRVTAAAHEHKEVPFADLVRDLVPEPDPAYSPLFQVMFNLVPAVPGALGFVPLPTDSGTAKFDLNLVVRETPDGLRGYLEYSTDLYARSTVRSMAATYERLLLKIVTQPGASLARLREAAADGGAGVPVTGPGEESPLSCQQSELWFLNQRAHLGSSYDNVQMAYRVIGPLDRQAYARAFEGLVARHAVLRTSYLRRGDTYVQKVNDTTGFAVAFEDVTGDSAVTEFLRAERPRPFDPADRHMLRVHILTLTPYEHVAVVTRPWGIFDGWSTGVFIAELNALYQALSRGDEPSLPELPVQYADFAHWQRRTFDADARARQQAYWRAQLADLPSCTALRTDYRRPEAKSYQGSSVEVNVPAAVLDQLKRVSKERGGTLYMTLLSAFATLLGAHTDDRELAIGSPVTNRPRPELERLVGYFINVLVMRLDVRPEQAFDDLLAQAQRVTAAAHEHKEVPFADLVRDLVPEPDPAYSPLFQVMFNLVPAVALGFVPLPTDSGTAKFDLNLVVRETPDGLRGYLEYSTDLYARSTVRSMAATYERLLLKIVTQPGASLARLREAAADVPVTGPGEESPLSCQQSELWFLNQRAHLGSSYDNVQMAYRVIGPLDRQAYARAFEGLVARHAVLRTSYLRRGDTYVQKVNDTTGFAVAFEDVTGDSAVTEFLRAERPRPFDPADRHMLRVHILTLTPYEHVAVVTRPWGIFDGWSTGVFIAELNALYQALSRGDEPSLPELPVQYADFAHWQRRTFDADARARQQAYWRAQLADLPSCTALRTDYRRPEAKSYQGSSVEVNVPAAVLDQLKRVSKERGGTLYMTLLSAFATLLGAHTDDRELAIGSPVTNRPRPELERLVGYFINVLVMRLDVRPEQAFDDLLAQAQRVTAAAHEHKEVPFADLVRDLVPEPDPAYSPLFQVMFNLVPAVEADPGALGFVPLPTDSGTAKFDLNLVVRETPDGLRGYLEYSTDLYARSTVRSMAATYERLLLKIVTQPGASLARLREAAADGGAG

Solvent-accessible surface area: 75556 Å² total